Protein 7ORX (pdb70)

Nearest PDB structures (foldseek):
  7orx-assembly1_BBB  TM=1.002E+00  e=0.000E+00  Rhodococcus jostii RHA1
  4mzx-assembly1_A  TM=9.858E-01  e=2.689E-83  Pseudomonas putida
  4jud-assembly1_X  TM=9.844E-01  e=3.454E-83  Pseudomonas putida
  4mpp-assembly1_A  TM=9.841E-01  e=1.758E-82  Pseudomonas putida
  8xbr-assembly1_A  TM=9.858E-01  e=5.095E-82  Pseudomonas putida

B-factor: mean 88.94, std 18.73, range [55.13, 177.37]

Radius of gyration: 36.08 Å; Cα contacts (8 Å, |Δi|>4): 5516; chains: 4; bounding box: 99×95×104 Å

Sequence (2108 aa):
ATVSEVTYELLRARGLTTVFGNPGNELPFLSGMPDDFRYVLGLHEGAVLSMADGYSLVTGEATLVNLHAASGSGNAMGALTNSVYSHSPLVVTAGQQVRSTIGQEVMLSNVDAGTLMKPLVKWSSEPTCAEDVPRTINQAIHTALLPAKGPVYVSVPYDDWAAEAPPESAGLLAREVHSAASLSGDQINDLIETLESATNPVLVLGPAVDADRANADAVLLAEKLRAPVWIAPSPSRCPFPTRHPSFRGVLPAGVADLSKTLEGHDLILVVGAPVFRYHQYVPGNYLPGGARLIHVTDDGGEAARAPIGEAYVAPVGSTLEILANMVKPSDRSPLPPLGDFEEAVSVGAGLDPAQLFALVRAGAPDDAIYVNESTSTSDAFWSQMDLSHQGSYYFPASGGLGFGLPAAVGAQLASPDRQVIGLIGDGSANYGITALWSAAQYKIPVVIIILNNGTYGALRGFSKILNTGETPGLDVPGIDFVHLAEGYGVRGTAVATAEDFTTAFKSALAADAPTLIEVRTNFDESATVSEVTYELLRARGLTTVFGNPGNELPFLSGMPDDFRYVLGLHEGAVLSMADGYSLVTGEATLVNLHAASGSGNAMGALTNSVYSHSPLVVTAGQQVRSTIGQEVMLSNVDAGTLMKPLVKWSSEPTCAEDVPRTINQAIHTALLPAKGPVYVSVPYDDWAAEAPPESAGLLAREVHSAASLSGDQINDLIETLESATNPVLVLGPAVDADRANADAVLLAEKLRAPVWIAPSPSRCPFPTRHPSFRGVLPAGVADLSKTLEGHDLILVVGAPVFRYHQYVPGNYLPGGARLIHVTDDGGEAARAPIGEAYVAPVGSTLEILANMVKPSDRSPLPPLGDFEEAVSVGAGLDPAQLFALVRAGAPDDAIYVNESTSTSDAFWSQMDLSHQGSYYFPASGGLGFGLPAAVGAQLASPDRQVIGLIGDGSANYGITALWSAAQYKIPVVIIILNNGTYGALRGFSKILNTGETPGLDVPGIDFVHLAEGYGVRGTAVATAEDFTTAFKSALAADAPTLIEVRTNFDESFQGMATVSEVTYELLRARGLTTVFGNPGNELPFLSGMPDDFRYVLGLHEGAVLSMADGYSLVTGEATLVNLHAASGSGNAMGALTNSVYSHSPLVVTAGQQVRSTIGQEVMLSNVDAGTLMKPLVKWSSEPTCAEDVPRTINQAIHTALLPAKGPVYVSVPYDDWAAEAPPESAGLLAREVHSAASLSGDQINDLIETLESATNPVLVLGPAVDADRANADAVLLAEKLRAPVWIAPSPSRCPFPTRHPSFRGVLPAGVADLSKTLEGHDLILVVGAPVFRYHQYVPGNYLPGGARLIHVTDDGGEAARAPIGEAYVAPVGSTLEILANMVKPSDRSPLPPLGDFEEAVSVGAGLDPAQLFALVRAGAPDDAIYVNESTSTSDAFWSQMDLSHQGSYYFPASGGLGFGLPAAVGAQLASPDRQVIGLIGDGSANYGITALWSAAQYKIPVVIIILNNGTYGALRGFSKILNTGETPGLDVPGIDFVHLAEGYGVRGTAVATAEDFTTAFKSALAADAPTLIEVRTNFDESATVSEVTYELLRARGLTTVFGNPGNELPFLSGMPDDFRYVLGLHEGAVLSMADGYSLVTGEATLVNLHAASGSGNAMGALTNSVYSHSPLVVTAGQQVRSTIGQEVMLSNVDAGTLMKPLVKWSSEPTCAEDVPRTINQAIHTALLPAKGPVYVSVPYDDWAAEAPPESAGLLAREVHSAASLSGDQINDLIETLESATNPVLVLGPAVDADRANADAVLLAEKLRAPVWIAPSPSRCPFPTRHPSFRGVLPAGVADLSKTLEGHDLILVVGAPVFRYHQYVPGNYLPGGARLIHVTDDGGEAARAPIGEAYVAPVGSTLEILANMVKPSDRSPLPPLGDFEEAVSVGAGLDPAQLFALVRAGAPDDAIYVNESTSTSDAFWSQMDLSHQGSYYFPASGGLGFGLPAAVGAQLASPDRQVIGLIGDGSANYGITALWSAAQYKIPVVIIILNNGTYGALRGFSKILNTGETPGLDVPGIDFVHLAEGYGVRGTAVATAEDFTTAFKSALAADAPTLIEVRTNFDES

Foldseek 3Di:
DFLLVLLQVQCVLQVQQEEQEADDLCCLNVVSRDDSHHYFYFPFLLLSVLLQQLLCQQVVGEYEYEFEALVGVLRNLLSQQLQQLLLGLYEYEYRAAAPVCLVVVDPRRRNPVQVSNPPRFPEEDADPALQCQNVVSLCSRQQCNAQSHGYYYYYYHSVSRGHHYDPCSVVSSVDDDDDDQWDDPVVLVVVLCVLLVWPAEAEEEASLLLSLQVQVLLLLLCQQSLHAYEYAALHFFDSYFLQRLNYDYHAAQEQVRNQVVCAPGQEYEYAAAALHNHDPYDDDHNHHPNHAYEYEHSHPVSVVVRPHHDYDNHRRNSSSNVSSVPRGRDPDDNGDGDDDQDDADDDDQFGALLLLLLLCQVQFDQAEAEQELAQQCRVSNSSRHGHHGRRRYGYRSVSSAQSFPSSQQSNQVSPVPHAYETEHEPVSCVSNVSSLLSQQVVLRLHEYEYAYQQFQQVVLVVCVVVVVPDDPPGGRHDDDSCVSNVVSPEHEDEEGDSVRSSVQSNVSVPDSGYYYYYGHHHHDSD/DFLLVLLLVQCVLQVQQEEQEADDLCCLNVVSRDPSHYYFYFPFLLLSLLLQQLLQQQVVGEYEYEFEALVGVLSNLLSQQLQQLLLGLYEYEYRAAAPVCLVVVDPRRRNPVQVSNPPRFPEEDADPALQCQNVVSLCSRLQCSAQSHGYYYYYYHSVSRGHHYDDCSVVSSVDDDDDDQWDDPVVLVVVLCVLLVWPAEAEEEASLLLSLVNLVLLLLLCQQSLHAYEYAAPHFFDSYFLQRLNYDYHQAQEQVRNQVVCAPTQEYEYFAAALHNHDDYDDDHNHHPNHAYEYEHSHPVSVVPRPHHDYDNHRRRSSSNVSSVPRGRHPDDNGDGDDDADDADDDDQFGALLVLLQLCQVQFDPAAAEQELDQQSRVSNSSHHGHHGRRRYGYRSVSSALSQPSSQQSNQVSPVPHAYEYEHEPVSCVSNVSSLLSQQVVLRLHEYEYAYQQFQQVVLVVCVVVVVPPDPPGGRPDDDSCVSNVVSPEHEDEDGDSVRSSVQSNVSVPDSGYYYYYGHHHHDND/DVVWDFLLRLLQVQCVLQVQLEEQEADDLCCLNVVSRDPSHHYQYFPFLLLSVLLQQLLQQQVLGEYEYEFEALVGVLSNLLSQQLQQLLLGLYEYEYRAAAPVCLVVVDPRRRNPVQVSNPPRAPEEDADPALQCQNVVSLCSRLQCNAQSHGYYYYYYHSVSRGHTHDPCSVVSSVDDDDDPQWDDPVVLVVVLCVLLVWPAEAEEEASLLLSLQVQVLLLLLCQQSLHAYEYAAPHFFDSYWLFDLNYDYHQALEQQRNQVVCAPGQEYEYFAAALHNHDDYDDDHNHHPNHAYEYEHSHPVSVVVRPHHHYDNHRRRSSSNVSSVPRGRHPDDNGDGDDDQDDADDDDQFGALLVLLLLCQVQFDQAAAEQELQQQCRVSNSSRHGHHGRRRGGYRSVSSAQSQPSSQQSNQVSPPPHAYETEHEPVSCVSNVSSLLSQQVVLRLHEYEYAYQQFQQVVVVVCVVVVVPDDPPGGRHDDDSCVSNVVSPEHEDEDGDSVRSSVQSNVSVVDSGYYYYYGHHHHDPD/DFLLVLLQVQCVLQVQQEEQEADDLCCLNVVSRDPSHHYQYFPFLLLSVLLQQLLCQQPVGEYEYEFEALVGVLRNLLSQQLQQLLLGLYEYEYRAAAPVCLVVVDPRRRNPVQVSNPPRFPEEDADPALQCQNVVSLCSNQQCNAQSHGYYYYYYHSVSRGHHHDPCSVVSSPDDDDDPQWDDPVVLVVVLCVLLVWPAEAEEEACLLLSLVNQVLLLLLCQQSLHAYEYAPPHFFDSYFLQPLNYDYHQALEQVRNQVVCAPGQEYEYAAAALHNHDQYDDDHNHHPNHAYEYEHSHPVSVVPRPHHHYDNHRRRSSSNVSSVPRGRHPDDNGDGDDDQDDADDDDQFGALLLLLLLCQVQFDLQAAEQELDQQCRVSNSSRHGHHGRRRGGYRSVSSALSFPSSQQSNQVSPVPHAYETEHEPVSCVSNVSSLLSQQVVLRLHEYEYAYQQFLQVVLVVCVSVVVPDDPPRGRHDDDSCVSNVVSPEHEDEDGDSVRSSVQSNVSVPDSGYYYYYGHHHHDND

Secondary structure (P-SEA, 3-state):
ccaaaaaaaaaaaacccbbbbcccccaaaaaaccccbbbbbbccaaaaaaaaaaaaaaacbbbbbbbccaaaaaaaaaaaaaaaaaccccbbbbbbcccccccccccccccccccccccccccccccccccaaaaaaaaaaaaaaccccbbbbbbbccccccccccccccccccbbbbccccccaaaaaaaaaaaaaccbbbbbbccccccccaaaaaaaaaaaacbbbbccccccccccccccccccccccccaaaaaaaaccccbbbbccccccccccccccccccccbbbbbbcccaaaaaaccccccccccaaaaaaaaaacccccccccccccccccbbbbbcccccaaaaaaaaaacccccccccccccccaaaaaacccccccccccccccccccccaaaaaaaaaacccbbbbbbccaaaaaacccaaaaaaaaccbbbbbbbccccaaaaaaaaaaaccccccccccccccaaaaaaaacccccccccaaaaaaaaaaaaaccbbbbbbbbcccccc/ccaaaaaaaaaaaacccbbbbcccccaaaaaaccccbbbbbbccaaaaaaaaaaaaaaacbbbbbbbccaaaaaaaaaaaaaaaaaccccbbbbbbcccccccccccccccccccccccccccccccccccaaaaaaaaaaaaaaccccbbbbbbbccccccccccccccccccbbbbccccccaaaaaaaaaaaaaccbbbbbbcaaaaaacaaaaaaaaaaaacbbbbccccccccccccccccccccccccaaaaaaaaccccbbbbccccccccccccccccccccbbbbbbcccaaaaaaccbbbbbbccaaaaaaaaaacccccccccccccccccbbbbbcccccaaaaaaaaaaccccbbbbbcccccaaaaaaacccccccccccccccccccccaaaaaaaaaacccbbbbbbccaaaaaacccaaaaaaaaccbbbbbbbccccaaaaaaaaaaaccccccccccccccaaaaaaaacccccccccaaaaaaaaaaaaaccbbbbbbbbcccccc/ccccccaaaaaaaaaaaacccbbbbcccccaaaaaaccccbbbbbbccaaaaaaaaaaaaaaacbbbbbbbccaaaaaaaaaaaaaaaaaccccbbbbbbcccccccccccccccccccccccccccccccccccaaaaaaaaaaaaaaccccbbbbbbbccccccccccccccccccbbbbccccccaaaaaaaaaaaaaccbbbbbbcaaaaaacaaaaaaaaaaaacbbbbccccccccccccccccccccccccaaaaaaaaccccbbbbccccccccccccccccccccbbbbbbcccaaaaaaccccccccccaaaaaaaaaacccccccccccccccccbbbbccccccaaaaaaaaaaccccbbbbbcccccaaaaaaabbbbcccccccccccccccccaaaaaaaaaacccbbbbbbccaaaaaacccaaaaaaaaccbbbbbbbccccaaaaaaaaaaaccccccccccccccaaaaaaaabbbbbbbccaaaaaaaaaaaaaccbbbbbbcccccccc/ccaaaaaaaaaaaacccbbbbccccaaaaaaaccccbbbbbbccaaaaaaaaaaaaaaacbbbbbbbccaaaaaaaaaaaaaaaaaccccbbbbbbcccccccccccccccccccccccccccccccccccaaaaaaaaaaaaaaccccbbbbbbbcccccccccccaaaaaaabbbbccccccaaaaaaaaaaaaaccbbbbbbcaaaaaacaaaaaaaaaaaacbbbbccccccccccccccccccccccccaaaaaaaaccccbbbbccccccccccccccccccccbbbbbbcccaaaaaaccccccccccaaaaaaaaaacccccccccccccccccbbbbccccccaaaaaaaaaaccccccccccccccaaaaaaabbbbcccccccccccccccccaaaaaaaaaacccbbbbbbccaaaaaacccaaaaaaaaccbbbbbbbccccaaaaaaaaaaaccccccccccccccaaaaaaaabbbbbbbccaaaaaaaaaaaaaccbbbbbbbbcccccc

Structure (mmCIF, N/CA/C/O backbone):
data_7ORX
#
_entry.id   7ORX
#
_cell.length_a   123.500
_cell.length_b   132.240
_cell.length_c   138.700
_cell.angle_alpha   90.000
_cell.angle_beta   90.000
_cell.angle_gamma   90.000
#
_symmetry.space_group_name_H-M   'P 21 21 21'
#
loop_
_entity.id
_entity.type
_entity.pdbx_description
1 polymer 'Probable benzoylformate decarboxylase'
2 non-polymer 'THIAMINE DIPHOSPHATE'
3 non-polymer 'SODIUM ION'
4 water water
#
loop_
_atom_site.group_PDB
_atom_site.id
_atom_site.type_symbol
_atom_site.label_atom_id
_atom_site.label_alt_id
_atom_site.label_comp_id
_atom_site.label_asym_id
_atom_site.label_entity_id
_atom_site.label_seq_id
_atom_site.pdbx_PDB_ins_code
_atom_site.Cartn_x
_atom_site.Cartn_y
_atom_site.Cartn_z
_atom_site.occupancy
_atom_site.B_iso_or_equiv
_atom_site.auth_seq_id
_atom_site.auth_comp_id
_atom_site.auth_asym_id
_atom_site.auth_atom_id
_atom_site.pdbx_PDB_model_num
ATOM 1 N N . ALA A 1 5 ? 50.069 -6.906 -9.431 1.000 112.853 2 ALA AAA N 1
ATOM 2 C CA . ALA A 1 5 ? 49.769 -8.385 -9.318 1.000 112.744 2 ALA AAA CA 1
ATOM 3 C C . ALA A 1 5 ? 49.301 -8.963 -10.667 1.000 110.580 2 ALA AAA C 1
ATOM 4 O O . ALA A 1 5 ? 48.385 -8.359 -11.285 1.000 111.002 2 ALA AAA O 1
ATOM 6 N N . THR A 1 6 ? 49.906 -10.076 -11.122 1.000 105.310 3 THR AAA N 1
ATOM 7 C CA . THR A 1 6 ? 49.631 -10.674 -12.461 1.000 100.835 3 THR AAA CA 1
ATOM 8 C C . THR A 1 6 ? 48.565 -11.776 -12.346 1.000 99.478 3 THR AAA C 1
ATOM 9 O O . THR A 1 6 ? 48.241 -12.214 -11.195 1.000 99.174 3 THR AAA O 1
ATOM 13 N N . VAL A 1 7 ? 48.024 -12.193 -13.499 1.000 95.475 4 VAL AAA N 1
ATOM 14 C CA . VAL A 1 7 ? 46.972 -13.241 -13.584 1.000 91.304 4 VAL AAA CA 1
ATOM 15 C C . VAL A 1 7 ? 47.549 -14.529 -12.991 1.000 89.661 4 VAL AAA C 1
ATOM 16 O O . VAL A 1 7 ? 46.825 -15.221 -12.272 1.000 87.755 4 VAL AAA O 1
ATOM 20 N N . SER A 1 8 ? 48.812 -14.823 -13.285 1.000 90.445 5 SER AAA N 1
ATOM 21 C CA . SER A 1 8 ? 49.605 -15.945 -12.711 1.000 90.685 5 SER AAA CA 1
ATOM 22 C C . SER A 1 8 ? 49.656 -15.851 -11.169 1.000 90.927 5 SER AAA C 1
ATOM 23 O O . SER A 1 8 ? 49.356 -16.850 -10.490 1.000 89.114 5 SER AAA O 1
ATOM 26 N N . GLU A 1 9 ? 49.984 -14.697 -10.600 1.000 94.163 6 GLU AAA N 1
ATOM 27 C CA . GLU A 1 9 ? 50.144 -14.575 -9.122 1.000 97.066 6 GLU AAA CA 1
ATOM 28 C C . GLU A 1 9 ? 48.793 -14.823 -8.441 1.000 95.001 6 GLU AAA C 1
ATOM 29 O O . GLU A 1 9 ? 48.776 -15.490 -7.386 1.000 96.006 6 GLU AAA O 1
ATOM 35 N N . VAL A 1 10 ? 47.709 -14.320 -9.017 1.000 92.395 7 VAL AAA N 1
ATOM 36 C CA . VAL A 1 10 ? 46.366 -14.450 -8.384 1.000 92.696 7 VAL AAA CA 1
ATOM 37 C C . VAL A 1 10 ? 45.888 -15.894 -8.536 1.000 90.398 7 VAL AAA C 1
ATOM 38 O O . VAL A 1 10 ? 45.241 -16.409 -7.596 1.000 89.683 7 VAL AAA O 1
ATOM 42 N N . THR A 1 11 ? 46.128 -16.496 -9.709 1.000 89.590 8 THR AAA N 1
ATOM 43 C CA . THR A 1 11 ? 45.695 -17.875 -10.043 1.000 89.364 8 THR AAA CA 1
ATOM 44 C C . THR A 1 11 ? 46.298 -18.829 -9.013 1.000 90.279 8 THR AAA C 1
ATOM 45 O O . THR A 1 11 ? 45.521 -19.576 -8.399 1.000 89.276 8 THR AAA O 1
ATOM 49 N N . TYR A 1 12 ? 47.619 -18.737 -8.789 1.000 91.582 9 TYR AAA N 1
ATOM 50 C CA . TYR A 1 12 ? 48.389 -19.551 -7.808 1.000 91.295 9 TYR AAA CA 1
ATOM 51 C C . TYR A 1 12 ? 47.898 -19.269 -6.388 1.000 92.185 9 TYR AAA C 1
ATOM 52 O O . TYR A 1 12 ? 47.742 -20.216 -5.643 1.000 91.008 9 TYR AAA O 1
ATOM 61 N N . GLU A 1 13 ? 47.591 -18.026 -6.033 1.000 96.233 10 GLU AAA N 1
ATOM 62 C CA . GLU A 1 13 ? 47.093 -17.710 -4.667 1.000 100.636 10 GLU AAA CA 1
ATOM 63 C C . GLU A 1 13 ? 45.742 -18.415 -4.465 1.000 97.967 10 GLU AAA C 1
ATOM 64 O O . GLU A 1 13 ? 45.420 -18.840 -3.317 1.000 98.227 10 GLU AAA O 1
ATOM 70 N N . LEU A 1 14 ? 44.996 -18.572 -5.559 1.000 93.954 11 LEU AAA N 1
ATOM 71 C CA . LEU A 1 14 ? 43.642 -19.167 -5.556 1.000 91.241 11 LEU AAA CA 1
ATOM 72 C C . LEU A 1 14 ? 43.769 -20.691 -5.461 1.000 88.443 11 LEU AAA C 1
ATOM 73 O O . LEU A 1 14 ? 43.081 -21.272 -4.611 1.000 91.354 11 LEU AAA O 1
ATOM 78 N N . LEU A 1 15 ? 44.607 -21.314 -6.289 1.000 83.605 12 LEU AAA N 1
ATOM 79 C CA . LEU A 1 15 ? 44.774 -22.783 -6.271 1.000 82.592 12 LEU AAA CA 1
ATOM 80 C C . LEU A 1 15 ? 45.241 -23.200 -4.874 1.000 85.180 12 LEU AAA C 1
ATOM 81 O O . LEU A 1 15 ? 44.777 -24.229 -4.392 1.000 88.145 12 LEU AAA O 1
ATOM 86 N N . ARG A 1 16 ? 46.100 -22.410 -4.228 1.000 87.667 13 ARG AAA N 1
ATOM 87 C CA . ARG A 1 16 ? 46.613 -22.709 -2.857 1.000 90.519 13 ARG AAA CA 1
ATOM 88 C C . ARG A 1 16 ? 45.436 -22.642 -1.894 1.000 89.072 13 ARG AAA C 1
ATOM 89 O O . ARG A 1 16 ? 45.339 -23.531 -1.041 1.000 85.809 13 ARG AAA O 1
ATOM 97 N N . ALA A 1 17 ? 44.625 -21.593 -2.033 1.000 90.432 14 ALA AAA N 1
ATOM 98 C CA . ALA A 1 17 ? 43.447 -21.305 -1.189 1.000 91.952 14 ALA AAA CA 1
ATOM 99 C C . ALA A 1 17 ? 42.516 -22.514 -1.192 1.000 91.189 14 ALA AAA C 1
ATOM 100 O O . ALA A 1 17 ? 41.972 -22.843 -0.103 1.000 92.144 14 ALA AAA O 1
ATOM 102 N N . ARG A 1 18 ? 42.409 -23.178 -2.351 1.000 89.154 15 ARG AAA N 1
ATOM 103 C CA . ARG A 1 18 ? 41.467 -24.295 -2.618 1.000 88.026 15 ARG AAA CA 1
ATOM 104 C C . ARG A 1 18 ? 42.129 -25.679 -2.447 1.000 86.096 15 ARG AAA C 1
ATOM 105 O O . ARG A 1 18 ? 41.523 -26.672 -2.827 1.000 83.779 15 ARG AAA O 1
ATOM 113 N N . GLY A 1 19 ? 43.357 -25.785 -1.941 1.000 87.843 16 GLY AAA N 1
ATOM 114 C CA . GLY A 1 19 ? 44.027 -27.081 -1.703 1.000 86.830 16 GLY AAA CA 1
ATOM 115 C C . GLY A 1 19 ? 44.523 -27.786 -2.971 1.000 84.065 16 GLY AAA C 1
ATOM 116 O O . GLY A 1 19 ? 44.974 -28.935 -2.831 1.000 81.124 16 GLY AAA O 1
ATOM 117 N N . LEU A 1 20 ? 44.502 -27.142 -4.149 1.000 82.824 17 LEU AAA N 1
ATOM 118 C CA . LEU A 1 20 ? 45.026 -27.719 -5.421 1.000 84.408 17 LEU AAA CA 1
ATOM 119 C C . LEU A 1 20 ? 46.549 -27.482 -5.539 1.000 86.593 17 LEU AAA C 1
ATOM 120 O O . LEU A 1 20 ? 46.980 -26.893 -6.543 1.000 84.038 17 LEU AAA O 1
ATOM 125 N N . THR A 1 21 ? 47.331 -27.966 -4.574 1.000 88.182 18 THR AAA N 1
ATOM 126 C CA . THR A 1 21 ? 48.790 -27.755 -4.482 1.000 93.680 18 THR AAA CA 1
ATOM 127 C C . THR A 1 21 ? 49.572 -28.916 -5.114 1.000 95.163 18 THR AAA C 1
ATOM 128 O O . THR A 1 21 ? 50.809 -28.853 -5.099 1.000 100.862 18 THR AAA O 1
ATOM 132 N N . THR A 1 22 ? 48.895 -29.910 -5.672 1.000 91.814 19 THR AAA N 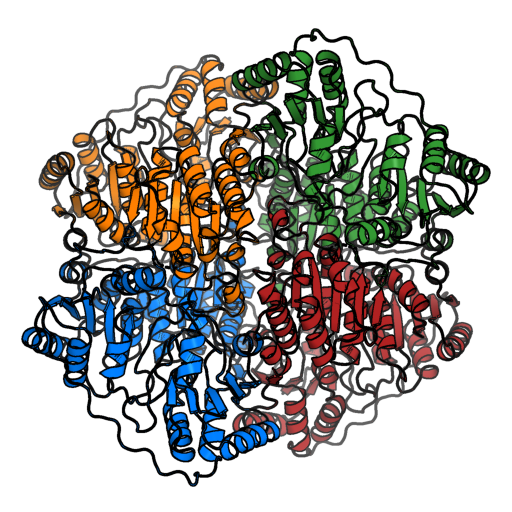1
ATOM 133 C CA . THR A 1 22 ? 49.518 -31.019 -6.420 1.000 88.799 19 THR AAA CA 1
ATOM 134 C C . THR A 1 22 ? 49.038 -30.925 -7.864 1.000 89.899 19 THR AAA C 1
ATOM 135 O O . THR A 1 22 ? 47.808 -30.981 -8.122 1.000 92.626 19 THR AAA O 1
ATOM 139 N N . VAL A 1 23 ? 49.959 -30.810 -8.795 1.000 90.339 20 VAL AAA N 1
ATOM 140 C CA . VAL A 1 23 ? 49.634 -30.552 -10.222 1.000 90.506 20 VAL AAA CA 1
ATOM 141 C C . VAL A 1 23 ? 50.198 -31.701 -11.068 1.000 86.294 20 VAL AAA C 1
ATOM 142 O O . VAL A 1 23 ? 51.411 -31.993 -10.973 1.000 94.011 20 VAL AAA O 1
ATOM 146 N N . PHE A 1 24 ? 49.375 -32.362 -11.862 1.000 78.088 21 PHE AAA N 1
ATOM 147 C CA . PHE A 1 24 ? 49.800 -33.466 -12.743 1.000 76.197 21 PHE AAA CA 1
ATOM 148 C C . PHE A 1 24 ? 49.951 -32.872 -14.132 1.000 76.223 21 PHE AAA C 1
ATOM 149 O O . PHE A 1 24 ? 49.080 -32.093 -14.491 1.000 77.907 21 PHE AAA O 1
ATOM 157 N N . GLY A 1 25 ? 51.013 -33.171 -14.885 1.000 77.141 22 GLY AAA N 1
ATOM 158 C CA . GLY A 1 25 ? 51.251 -32.442 -16.144 1.000 78.721 22 GLY AAA CA 1
ATOM 159 C C . GLY A 1 25 ? 52.042 -33.214 -17.154 1.000 81.776 22 GLY AAA C 1
ATOM 160 O O . GLY A 1 25 ? 52.717 -34.122 -16.757 1.000 81.026 22 GLY AAA O 1
ATOM 161 N N . ASN A 1 26 ? 51.835 -32.916 -18.427 1.000 89.610 23 ASN AAA N 1
ATOM 162 C CA . ASN A 1 26 ? 52.820 -33.160 -19.495 1.000 99.018 23 ASN AAA CA 1
ATOM 163 C C . ASN A 1 26 ? 52.979 -31.840 -20.224 1.000 105.024 23 ASN AAA C 1
ATOM 164 O O . ASN A 1 26 ? 52.020 -31.380 -20.865 1.000 104.629 23 ASN AAA O 1
ATOM 169 N N . PRO A 1 27 ? 54.198 -31.243 -20.174 1.000 105.340 24 PRO AAA N 1
ATOM 170 C CA . PRO A 1 27 ? 54.417 -29.861 -20.601 1.000 106.416 24 PRO AAA CA 1
ATOM 171 C C . PRO A 1 27 ? 54.643 -29.639 -22.103 1.000 108.849 24 PRO AAA C 1
ATOM 172 O O . PRO A 1 27 ? 54.965 -30.604 -22.769 1.000 110.028 24 PRO AAA O 1
ATOM 176 N N . GLY A 1 28 ? 54.542 -28.376 -22.553 1.000 110.061 25 GLY AAA N 1
ATOM 177 C CA . GLY A 1 28 ? 54.708 -27.925 -23.955 1.000 108.518 25 GLY AAA CA 1
ATOM 178 C C . GLY A 1 28 ? 54.966 -26.418 -24.072 1.000 109.972 25 GLY AAA C 1
ATOM 179 O O . GLY A 1 28 ? 54.866 -25.688 -23.089 1.000 109.718 25 GLY AAA O 1
ATOM 190 N N . ASN A 1 30 ? 53.306 -23.936 -24.971 1.000 113.109 27 ASN AAA N 1
ATOM 191 C CA . ASN A 1 30 ? 52.273 -23.028 -24.486 1.000 115.354 27 ASN AAA CA 1
ATOM 192 C C . ASN A 1 30 ? 52.007 -23.112 -22.956 1.000 115.370 27 ASN AAA C 1
ATOM 193 O O . ASN A 1 30 ? 51.071 -22.390 -22.505 1.000 114.684 27 ASN AAA O 1
ATOM 198 N N . GLU A 1 31 ? 52.693 -23.966 -22.176 1.000 112.101 28 GLU AAA N 1
ATOM 199 C CA . GLU A 1 31 ? 52.441 -24.113 -20.712 1.000 109.051 28 GLU AAA CA 1
ATOM 200 C C . GLU A 1 31 ? 53.641 -23.683 -19.868 1.000 107.265 28 GLU AAA C 1
ATOM 201 O O . GLU A 1 31 ? 53.474 -23.586 -18.631 1.000 109.554 28 GLU AAA O 1
ATOM 207 N N . LEU A 1 32 ? 54.808 -23.447 -20.470 1.000 105.532 29 LEU AAA N 1
ATOM 208 C CA . LEU A 1 32 ? 56.002 -23.04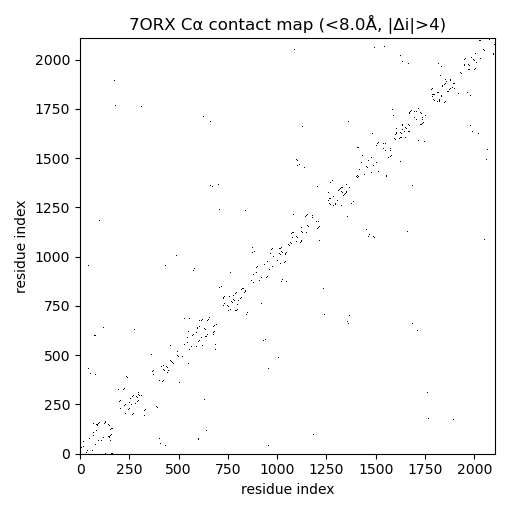6 -19.686 1.000 101.347 29 LEU AAA CA 1
ATOM 209 C C . LEU A 1 32 ? 55.674 -21.750 -18.929 1.000 101.163 29 LEU AAA C 1
ATOM 210 O O . LEU A 1 32 ? 55.948 -21.678 -17.734 1.000 107.400 29 LEU AAA O 1
ATOM 215 N N . PRO A 1 33 ? 55.049 -20.703 -19.539 1.000 98.838 30 PRO AAA N 1
ATOM 216 C CA . PRO A 1 33 ? 54.731 -19.461 -18.819 1.000 99.353 30 PRO AAA CA 1
ATOM 217 C C . PRO A 1 33 ? 53.801 -19.633 -17.603 1.000 100.273 30 PRO AAA C 1
ATOM 218 O O . PRO A 1 33 ? 53.889 -18.832 -16.691 1.000 99.592 30 PRO AAA O 1
ATOM 222 N N . PHE A 1 34 ? 52.919 -20.636 -17.603 1.000 99.675 31 PHE AAA N 1
ATOM 223 C CA . PHE A 1 34 ? 52.105 -20.960 -16.405 1.000 100.059 31 PHE AAA CA 1
ATOM 224 C C . PHE A 1 34 ? 53.021 -21.581 -15.340 1.000 98.801 31 PHE AAA C 1
ATOM 225 O O . PHE A 1 34 ? 52.993 -21.160 -14.151 1.000 92.164 31 PHE AAA O 1
ATOM 233 N N . LEU A 1 35 ? 53.797 -22.582 -15.752 1.000 101.200 32 LEU AAA N 1
ATOM 234 C CA . LEU A 1 35 ? 54.585 -23.414 -14.807 1.000 108.470 32 LEU AAA CA 1
ATOM 235 C C . LEU A 1 35 ? 55.702 -22.586 -14.165 1.000 106.612 32 LEU AAA C 1
ATOM 236 O O . LEU A 1 35 ? 56.072 -22.923 -13.035 1.000 101.691 32 LEU AAA O 1
ATOM 241 N N . SER A 1 36 ? 56.199 -21.558 -14.857 1.000 108.767 33 SER AAA N 1
ATOM 242 C CA . SER A 1 36 ? 57.359 -20.748 -14.404 1.000 112.660 33 SER AAA CA 1
ATOM 243 C C . SER A 1 36 ? 57.022 -20.017 -13.096 1.000 116.348 33 SER AAA C 1
ATOM 244 O O . SER A 1 36 ? 57.936 -19.870 -12.267 1.000 128.785 33 SER AAA O 1
ATOM 247 N N . GLY A 1 37 ? 55.768 -19.602 -12.910 1.000 116.744 34 GLY AAA N 1
ATOM 248 C CA . GLY A 1 37 ? 55.309 -18.839 -11.735 1.000 117.132 34 GLY AAA CA 1
ATOM 249 C C . GLY A 1 37 ? 54.862 -19.753 -10.604 1.000 118.483 34 GLY AAA C 1
ATOM 250 O O . GLY A 1 37 ? 54.367 -19.242 -9.594 1.000 126.271 34 GLY AAA O 1
ATOM 251 N N . MET A 1 38 ? 55.008 -21.067 -10.759 1.000 112.428 35 MET AAA N 1
ATOM 252 C CA . MET A 1 38 ? 54.575 -22.062 -9.747 1.000 109.515 35 MET AAA CA 1
ATOM 253 C C . MET A 1 38 ? 55.386 -21.850 -8.459 1.000 111.605 35 MET AAA C 1
ATOM 254 O O . MET A 1 38 ? 56.602 -21.709 -8.511 1.000 103.100 35 MET AAA O 1
ATOM 259 N N . PRO A 1 39 ? 54.740 -21.737 -7.277 1.000 109.167 36 PRO AAA N 1
ATOM 260 C CA . PRO A 1 39 ? 55.463 -21.627 -6.003 1.000 108.184 36 PRO AAA CA 1
ATOM 261 C C . PRO A 1 39 ? 56.168 -22.897 -5.511 1.000 111.503 36 PRO AAA C 1
ATOM 262 O O . PRO A 1 39 ? 56.043 -23.927 -6.139 1.000 107.780 36 PRO AAA O 1
ATOM 266 N N . ASP A 1 40 ? 56.876 -22.780 -4.381 1.000 119.205 37 ASP AAA N 1
ATOM 267 C CA . ASP A 1 40 ? 57.714 -23.859 -3.795 1.000 124.576 37 ASP AAA CA 1
ATOM 268 C C . ASP A 1 40 ? 56.862 -24.848 -2.993 1.000 123.441 37 ASP AAA C 1
ATOM 269 O O . ASP A 1 40 ? 57.260 -26.004 -2.948 1.000 127.283 37 ASP AAA O 1
ATOM 274 N N . ASP A 1 41 ? 55.736 -24.439 -2.395 1.000 119.794 38 ASP AAA N 1
ATOM 275 C CA . ASP A 1 41 ? 54.875 -25.348 -1.580 1.000 116.154 38 ASP AAA CA 1
ATOM 276 C C . ASP A 1 41 ? 54.039 -26.269 -2.503 1.000 113.650 38 ASP AAA C 1
ATOM 277 O O . ASP A 1 41 ? 53.355 -27.170 -1.973 1.000 112.515 38 ASP AAA O 1
ATOM 282 N N . PHE A 1 42 ? 54.093 -26.086 -3.833 1.000 110.685 39 PHE AAA N 1
ATOM 283 C CA . PHE A 1 42 ? 53.343 -26.888 -4.840 1.000 105.869 39 PHE AAA CA 1
ATOM 284 C C . PHE A 1 42 ? 54.250 -27.997 -5.375 1.000 104.107 39 PHE AAA C 1
ATOM 285 O O . PHE A 1 42 ? 55.481 -27.723 -5.543 1.000 101.521 39 PHE AAA O 1
ATOM 293 N N . ARG A 1 43 ? 53.681 -29.166 -5.704 1.000 100.625 40 ARG AAA N 1
ATOM 294 C CA . ARG A 1 43 ? 54.450 -30.262 -6.351 1.000 99.819 40 ARG AAA CA 1
ATOM 295 C C . ARG A 1 43 ? 53.894 -30.552 -7.734 1.000 91.520 40 ARG AAA C 1
ATOM 296 O O . ARG A 1 43 ? 52.721 -30.634 -7.865 1.000 90.994 40 ARG AAA O 1
ATOM 304 N N . TYR A 1 44 ? 54.765 -30.635 -8.730 1.000 89.737 41 TYR AAA N 1
ATOM 305 C CA . TYR A 1 44 ? 54.416 -30.989 -10.123 1.000 87.500 41 TYR AAA CA 1
ATOM 306 C C . TYR A 1 44 ? 54.724 -32.467 -10.305 1.000 85.329 41 TYR AAA C 1
ATOM 307 O O . TYR A 1 44 ? 55.778 -32.923 -9.882 1.000 88.511 41 TYR AAA O 1
ATOM 316 N N . VAL A 1 45 ? 53.783 -33.222 -10.865 1.000 82.646 42 VAL AAA N 1
ATOM 317 C CA . VAL A 1 45 ? 54.007 -34.663 -11.147 1.000 80.458 42 VAL AAA CA 1
ATOM 318 C C . VAL A 1 45 ? 53.990 -34.865 -12.658 1.000 78.636 42 VAL AAA C 1
ATOM 319 O O . VAL A 1 45 ? 52.976 -34.771 -13.237 1.000 76.677 42 VAL AAA O 1
ATOM 323 N N . LEU A 1 46 ? 55.135 -35.054 -13.278 1.000 81.874 43 LEU AAA N 1
ATOM 324 C CA . LEU A 1 46 ? 55.209 -35.240 -14.742 1.000 83.108 43 LEU AAA CA 1
ATOM 325 C C . LEU A 1 46 ? 54.765 -36.671 -15.113 1.000 82.824 43 LEU AAA C 1
ATOM 326 O O . LEU A 1 46 ? 55.126 -37.610 -14.408 1.000 83.197 43 LEU AAA O 1
ATOM 331 N N . GLY A 1 47 ? 53.955 -36.807 -16.164 1.000 83.004 44 GLY AAA N 1
ATOM 332 C CA . GLY A 1 47 ? 53.658 -38.082 -16.850 1.000 83.598 44 GLY AAA CA 1
ATOM 333 C C . GLY A 1 47 ? 54.054 -37.990 -18.310 1.000 84.163 44 GLY AAA C 1
ATOM 334 O O . GLY A 1 47 ? 53.964 -36.883 -18.835 1.000 82.531 44 GLY AAA O 1
ATOM 335 N N . LEU A 1 48 ? 54.478 -39.079 -18.947 1.000 86.544 45 LEU AAA N 1
ATOM 336 C CA . LEU A 1 48 ? 55.092 -39.009 -20.306 1.000 89.100 45 LEU AAA CA 1
ATOM 337 C C . LEU A 1 48 ? 54.017 -38.972 -21.396 1.000 91.571 45 LEU AAA C 1
ATOM 338 O O . LEU A 1 48 ? 54.386 -38.884 -22.602 1.000 95.797 45 LEU AAA O 1
ATOM 343 N N . HIS A 1 49 ? 52.749 -39.014 -20.993 1.000 89.876 46 HIS AAA N 1
ATOM 344 C CA . HIS A 1 49 ? 51.605 -39.246 -21.898 1.000 89.363 46 HIS AAA CA 1
ATOM 345 C C . HIS A 1 49 ? 50.369 -38.679 -21.207 1.000 86.855 46 HIS AAA C 1
ATOM 346 O O . HIS A 1 49 ? 50.270 -38.840 -20.017 1.000 86.177 46 HIS AAA O 1
ATOM 353 N N . GLU A 1 50 ? 49.505 -37.970 -21.908 1.000 85.785 47 GLU AAA N 1
ATOM 354 C CA . GLU A 1 50 ? 48.442 -37.145 -21.276 1.000 86.715 47 GLU AAA CA 1
ATOM 355 C C . GLU A 1 50 ? 47.363 -38.044 -20.684 1.000 82.728 47 GLU AAA C 1
ATOM 356 O O . GLU A 1 50 ? 46.796 -37.657 -19.641 1.000 80.240 47 GLU AAA O 1
ATOM 362 N N . GLY A 1 51 ? 47.101 -39.190 -21.332 1.000 80.363 48 GLY AAA N 1
ATOM 363 C CA . GLY A 1 51 ? 46.160 -40.194 -20.813 1.000 80.294 48 GLY AAA CA 1
ATOM 364 C C . GLY A 1 51 ? 46.582 -40.694 -19.441 1.000 80.663 48 GLY AAA C 1
ATOM 365 O O . GLY A 1 51 ? 45.740 -40.820 -18.501 1.000 80.656 48 GLY AAA O 1
ATOM 366 N N . ALA A 1 52 ? 47.874 -40.991 -19.323 1.000 80.425 49 ALA AAA N 1
ATOM 367 C CA . ALA A 1 52 ? 48.485 -41.400 -18.041 1.000 78.538 49 ALA AAA CA 1
ATOM 368 C C . ALA A 1 52 ? 48.384 -40.252 -17.025 1.000 75.243 49 ALA AAA C 1
ATOM 369 O O . ALA A 1 52 ? 47.952 -40.490 -15.885 1.000 74.503 49 ALA AAA O 1
ATOM 371 N N . VAL A 1 53 ? 48.765 -39.046 -17.424 1.000 72.713 50 VAL AAA N 1
ATOM 372 C CA . VAL A 1 53 ? 48.738 -37.860 -16.529 1.000 72.083 50 VAL AAA CA 1
ATOM 373 C C . VAL A 1 53 ? 47.345 -37.761 -15.912 1.000 71.210 50 VAL AAA C 1
ATOM 374 O O . VAL A 1 53 ? 47.168 -37.556 -14.710 1.000 67.841 50 VAL AAA O 1
ATOM 378 N N . LEU A 1 54 ? 46.363 -37.869 -16.776 1.000 71.739 51 LEU AAA N 1
ATOM 379 C CA . LEU A 1 54 ? 45.021 -37.518 -16.365 1.000 72.471 51 LEU AAA CA 1
ATOM 380 C C . LEU A 1 54 ? 44.459 -38.652 -15.521 1.000 70.266 51 LEU AAA C 1
ATOM 381 O O . LEU A 1 54 ? 43.821 -38.351 -14.481 1.000 67.768 51 LEU AAA O 1
ATOM 386 N N . SER A 1 55 ? 44.732 -39.897 -15.910 1.000 69.374 52 SER AAA N 1
ATOM 387 C CA . SER A 1 55 ? 44.324 -41.080 -15.110 1.000 70.857 52 SER AAA CA 1
ATOM 388 C C . SER A 1 55 ? 45.032 -41.084 -13.742 1.000 74.027 52 SER AAA C 1
ATOM 389 O O . SER A 1 55 ? 44.376 -41.479 -12.756 1.000 73.268 52 SER AAA O 1
ATOM 392 N N . MET A 1 56 ? 46.319 -40.680 -13.666 1.000 76.761 53 MET AAA N 1
ATOM 393 C CA . MET A 1 56 ? 47.038 -40.510 -12.378 1.000 79.051 53 MET AAA CA 1
ATOM 394 C C . MET A 1 56 ? 46.277 -39.481 -11.533 1.000 77.035 53 MET AAA C 1
ATOM 395 O O . MET A 1 56 ? 46.073 -39.689 -10.332 1.000 78.586 53 MET AAA O 1
ATOM 400 N N . ALA A 1 57 ? 45.902 -38.369 -12.140 1.000 74.969 54 ALA AAA N 1
ATOM 401 C CA . ALA A 1 57 ? 45.206 -37.276 -11.449 1.000 74.923 54 ALA AAA CA 1
ATOM 402 C C . ALA A 1 57 ? 43.893 -37.839 -10.913 1.000 75.365 54 ALA AAA C 1
ATOM 403 O O . ALA A 1 57 ? 43.540 -37.528 -9.774 1.000 72.047 54 ALA AAA O 1
ATOM 405 N N . ASP A 1 58 ? 43.243 -38.668 -11.731 1.000 77.620 55 ASP AAA N 1
ATOM 406 C CA . ASP A 1 58 ? 41.934 -39.277 -11.393 1.000 80.146 55 ASP AAA CA 1
ATOM 407 C C . ASP A 1 58 ? 42.133 -40.137 -10.140 1.000 79.510 55 ASP AAA C 1
ATOM 408 O O . ASP A 1 58 ? 41.387 -39.965 -9.180 1.000 81.173 55 ASP AAA O 1
ATOM 413 N N . GLY A 1 59 ? 43.102 -41.038 -10.144 1.000 78.513 56 GLY AAA N 1
ATOM 414 C CA . GLY A 1 59 ? 43.357 -41.905 -8.985 1.000 79.679 56 GLY AAA CA 1
ATOM 415 C C . GLY A 1 59 ? 43.628 -41.069 -7.748 1.000 79.698 56 GLY AAA C 1
ATOM 416 O O . GLY A 1 59 ? 43.113 -41.397 -6.668 1.000 78.736 56 GLY AAA O 1
ATOM 417 N N . TYR A 1 60 ? 44.415 -40.007 -7.885 1.000 79.465 57 TYR AAA N 1
ATOM 418 C CA . TYR A 1 60 ? 44.762 -39.134 -6.741 1.000 79.964 57 TYR AAA CA 1
ATOM 419 C C . TYR A 1 60 ? 43.470 -38.555 -6.176 1.000 80.426 57 TYR AAA C 1
ATOM 420 O O . TYR A 1 60 ? 43.250 -38.521 -4.965 1.000 80.856 57 TYR AAA O 1
ATOM 429 N N . SER A 1 61 ? 42.595 -38.131 -7.083 1.000 80.723 58 SER AAA N 1
ATOM 430 C CA . SER A 1 61 ? 41.313 -37.482 -6.746 1.000 78.010 58 SER AAA CA 1
ATOM 431 C C . SER A 1 61 ? 40.381 -38.481 -6.054 1.000 77.146 58 SER AAA C 1
ATOM 432 O O . SER A 1 61 ? 39.710 -38.102 -5.092 1.000 77.548 58 SER AAA O 1
ATOM 435 N N . LEU A 1 62 ? 40.304 -39.710 -6.546 1.000 74.839 59 LEU AAA N 1
ATOM 436 C CA . LEU A 1 62 ? 39.392 -40.744 -5.999 1.000 74.586 59 LEU AAA CA 1
ATOM 437 C C . LEU A 1 62 ? 39.741 -41.050 -4.556 1.000 75.185 59 LEU AAA C 1
ATOM 438 O O . LEU A 1 62 ? 38.880 -41.237 -3.769 1.000 78.395 59 LEU AAA O 1
ATOM 443 N N . VAL A 1 63 ? 41.002 -41.101 -4.221 1.000 78.684 60 VAL AAA N 1
ATOM 444 C CA . VAL A 1 63 ? 41.413 -41.494 -2.853 1.000 80.950 60 VAL AAA CA 1
ATOM 445 C C . VAL A 1 63 ? 41.126 -40.324 -1.917 1.000 83.907 60 VAL AAA C 1
ATOM 446 O O . VAL A 1 63 ? 40.638 -40.603 -0.808 1.000 85.005 60 VAL AAA O 1
ATOM 450 N N . THR A 1 64 ? 41.414 -39.086 -2.334 1.000 86.200 61 THR AAA N 1
ATOM 451 C CA . THR A 1 64 ? 41.303 -37.881 -1.466 1.000 90.414 61 THR AAA CA 1
ATOM 452 C C . THR A 1 64 ? 39.852 -37.383 -1.404 1.000 92.770 61 THR AAA C 1
ATOM 453 O O . THR A 1 64 ? 39.454 -36.906 -0.350 1.000 96.552 61 THR AAA O 1
ATOM 457 N N . GLY A 1 65 ? 39.104 -37.448 -2.506 1.000 89.484 62 GLY AAA N 1
ATOM 458 C CA . GLY A 1 65 ? 37.794 -36.791 -2.621 1.000 87.637 62 GLY AAA CA 1
ATOM 459 C C . GLY A 1 65 ? 37.919 -35.357 -3.080 1.000 87.502 62 GLY AAA C 1
ATOM 460 O O . GLY A 1 65 ? 36.932 -34.783 -3.438 1.000 90.240 62 GLY AAA O 1
ATOM 461 N N . GLU A 1 66 ? 39.116 -34.806 -3.127 1.000 92.307 63 GLU AAA N 1
ATOM 462 C CA . GLU A 1 66 ? 39.338 -33.360 -3.411 1.000 93.299 63 GLU AAA CA 1
ATOM 463 C C . GLU A 1 66 ? 39.445 -33.089 -4.912 1.000 86.862 63 GLU AAA C 1
ATOM 464 O O . GLU A 1 66 ? 39.841 -33.998 -5.631 1.000 87.183 63 GLU AAA O 1
ATOM 470 N N . ALA A 1 67 ? 39.146 -31.868 -5.341 1.000 81.550 64 ALA AAA N 1
ATOM 471 C CA . ALA A 1 67 ? 39.395 -31.408 -6.726 1.000 80.164 64 ALA AAA CA 1
ATOM 472 C C . ALA A 1 67 ? 40.898 -31.523 -6.993 1.000 80.905 64 ALA AAA C 1
ATOM 473 O O . ALA A 1 67 ? 41.652 -31.384 -6.028 1.000 78.226 64 ALA AAA O 1
ATOM 475 N N . THR A 1 68 ? 41.320 -31.738 -8.235 1.000 82.239 65 THR AAA N 1
ATOM 476 C CA . THR A 1 68 ? 42.736 -32.001 -8.555 1.000 89.027 65 THR AAA CA 1
ATOM 477 C C . THR A 1 68 ? 43.112 -31.362 -9.878 1.000 88.690 65 THR AAA C 1
ATOM 478 O O . THR A 1 68 ? 42.341 -31.486 -10.808 1.000 85.356 65 THR AAA O 1
ATOM 482 N N . LEU A 1 69 ? 44.285 -30.730 -9.936 1.000 87.610 66 LEU AAA N 1
ATOM 483 C CA . LEU A 1 69 ? 44.629 -29.852 -11.069 1.000 84.993 66 LEU AAA CA 1
ATOM 484 C C . LEU A 1 69 ? 45.482 -30.643 -12.062 1.000 83.470 66 LEU AAA C 1
ATOM 485 O O . LEU A 1 69 ? 46.423 -31.307 -11.664 1.000 82.721 66 LEU AAA O 1
ATOM 490 N N . VAL A 1 70 ? 45.165 -30.543 -13.332 1.000 82.629 67 VAL AAA N 1
ATOM 491 C CA . VAL A 1 70 ? 45.934 -31.188 -14.427 1.000 82.580 67 VAL AAA CA 1
ATOM 492 C C . VAL A 1 70 ? 46.375 -30.082 -15.381 1.000 86.325 67 VAL AAA C 1
ATOM 493 O O . VAL A 1 70 ? 45.599 -29.156 -15.525 1.000 91.883 67 VAL AAA O 1
ATOM 497 N N . ASN A 1 71 ? 47.556 -30.156 -16.002 1.000 88.408 68 ASN AAA N 1
ATOM 498 C CA . ASN A 1 71 ? 48.003 -29.123 -16.967 1.000 87.582 68 ASN AAA CA 1
ATOM 499 C C . ASN A 1 71 ? 48.494 -29.802 -18.251 1.000 87.689 68 ASN AAA C 1
ATOM 500 O O . ASN A 1 71 ? 49.486 -30.498 -18.182 1.000 87.496 68 ASN AAA O 1
ATOM 505 N N . LEU A 1 72 ? 47.812 -29.605 -19.376 1.000 88.605 69 LEU AAA N 1
ATOM 506 C CA . LEU A 1 72 ? 48.082 -30.347 -20.630 1.000 90.160 69 LEU AAA CA 1
ATOM 507 C C . LEU A 1 72 ? 48.473 -29.393 -21.749 1.000 91.824 69 LEU AAA C 1
ATOM 508 O O . LEU A 1 72 ? 48.299 -28.180 -21.572 1.000 89.150 69 LEU AAA O 1
ATOM 513 N N . HIS A 1 73 ? 48.931 -29.946 -22.872 1.000 96.434 70 HIS AAA N 1
ATOM 514 C CA . HIS A 1 73 ? 49.533 -29.171 -23.984 1.000 101.966 70 HIS AAA CA 1
ATOM 515 C C . HIS A 1 73 ? 48.574 -29.035 -25.172 1.000 103.171 70 HIS AAA C 1
ATOM 516 O O . HIS A 1 73 ? 48.492 -29.983 -25.962 1.000 109.867 70 HIS AAA O 1
ATOM 523 N N . ALA A 1 74 ? 47.969 -27.861 -25.359 1.000 108.126 71 ALA AAA N 1
ATOM 524 C CA . ALA A 1 74 ? 47.292 -27.448 -26.619 1.000 112.794 71 ALA AAA CA 1
ATOM 525 C C . ALA A 1 74 ? 46.225 -28.484 -27.023 1.000 113.343 71 ALA AAA C 1
ATOM 526 O O . ALA A 1 74 ? 45.640 -29.109 -26.104 1.000 109.996 71 ALA AAA O 1
ATOM 528 N N . ALA A 1 75 ? 45.993 -28.683 -28.329 1.000 117.644 72 ALA AAA N 1
ATOM 529 C CA . ALA A 1 75 ? 44.964 -29.605 -28.883 1.000 122.712 72 ALA AAA CA 1
ATOM 530 C C . ALA A 1 75 ? 45.465 -31.061 -28.893 1.000 126.044 72 ALA AAA C 1
ATOM 531 O O . ALA A 1 75 ? 44.641 -31.971 -28.585 1.000 126.630 72 ALA AAA O 1
ATOM 533 N N . SER A 1 76 ? 46.744 -31.280 -29.253 1.000 124.489 73 SER AAA N 1
ATOM 534 C CA . SER A 1 76 ? 47.379 -32.625 -29.373 1.000 122.201 73 SER AAA CA 1
ATOM 535 C C . SER A 1 76 ? 47.451 -33.297 -27.993 1.000 116.930 73 SER AAA C 1
ATOM 536 O O . SER A 1 76 ? 47.118 -34.501 -27.902 1.000 115.297 73 SER AAA O 1
ATOM 539 N N . GLY A 1 77 ? 47.857 -32.547 -26.962 1.000 116.137 74 GLY AAA N 1
ATOM 540 C CA . GLY A 1 77 ? 47.893 -32.995 -25.551 1.000 116.976 74 GLY AAA CA 1
ATOM 541 C C . GLY A 1 77 ? 46.501 -33.222 -24.961 1.000 114.222 74 GLY AAA C 1
ATOM 542 O O . GLY A 1 77 ? 46.309 -34.253 -24.291 1.000 111.868 74 GLY AAA O 1
ATOM 543 N N . SER A 1 78 ? 45.558 -32.294 -25.177 1.000 111.001 75 SER AAA N 1
ATOM 544 C CA . SER A 1 78 ? 44.153 -32.380 -24.683 1.000 109.085 75 SER AAA CA 1
ATOM 545 C C . SER A 1 78 ? 43.429 -33.567 -25.326 1.000 108.619 75 SER AAA C 1
ATOM 546 O O . SER A 1 78 ? 42.785 -34.327 -24.570 1.000 105.057 75 SER AAA O 1
ATOM 549 N N . GLY A 1 79 ? 43.566 -33.718 -26.653 1.000 107.803 76 GLY AAA N 1
ATOM 550 C CA . GLY A 1 79 ? 43.024 -34.840 -27.444 1.000 108.011 76 GLY AAA CA 1
ATOM 551 C C . GLY A 1 79 ? 43.478 -36.190 -26.905 1.000 108.081 76 GLY AAA C 1
ATOM 552 O O . GLY A 1 79 ? 42.614 -37.075 -26.736 1.000 112.390 76 GLY AAA O 1
ATOM 553 N N . ASN A 1 80 ? 44.773 -36.355 -26.610 1.000 105.325 77 ASN AAA N 1
ATOM 554 C CA . ASN A 1 80 ? 45.355 -37.619 -26.070 1.000 105.793 77 ASN AAA CA 1
ATOM 555 C C . ASN A 1 80 ? 44.660 -38.030 -24.751 1.000 104.995 77 ASN AAA C 1
ATOM 556 O O . ASN A 1 80 ? 44.737 -39.240 -24.403 1.000 108.619 77 ASN AAA O 1
ATOM 561 N N . ALA A 1 81 ? 43.969 -37.101 -24.063 1.000 100.947 78 ALA AAA N 1
ATOM 562 C CA . ALA A 1 81 ? 43.361 -37.305 -22.721 1.000 98.079 78 ALA AAA CA 1
ATOM 563 C C . ALA A 1 81 ? 41.843 -37.541 -22.783 1.000 99.298 78 ALA AAA C 1
ATOM 564 O O . ALA A 1 81 ? 41.255 -37.829 -21.721 1.000 99.499 78 ALA AAA O 1
ATOM 566 N N . MET A 1 82 ? 41.210 -37.425 -23.953 1.000 101.708 79 MET AAA N 1
ATOM 567 C CA . MET A 1 82 ? 39.737 -37.524 -24.094 1.000 104.517 79 MET AAA CA 1
ATOM 568 C C . MET A 1 82 ? 39.251 -38.889 -23.584 1.000 100.070 79 MET AAA C 1
ATOM 569 O O . MET A 1 82 ? 38.260 -38.933 -22.869 1.000 94.113 79 MET AAA O 1
ATOM 574 N N . GLY A 1 83 ? 39.917 -39.975 -23.955 1.000 101.567 80 GLY AAA N 1
ATOM 575 C CA . GLY A 1 83 ? 39.577 -41.328 -23.480 1.000 100.948 80 GLY AAA CA 1
ATOM 576 C C . GLY A 1 83 ? 39.553 -41.390 -21.961 1.000 99.110 80 GLY AAA C 1
ATOM 577 O O . GLY A 1 83 ? 38.534 -41.817 -21.391 1.000 97.694 80 GLY AAA O 1
ATOM 578 N N . ALA A 1 84 ? 40.629 -40.952 -21.313 1.000 97.707 81 ALA AAA N 1
ATOM 579 C CA . ALA A 1 84 ? 40.754 -41.010 -19.841 1.000 95.505 81 ALA AAA CA 1
ATOM 580 C C . ALA A 1 84 ? 39.637 -40.184 -19.208 1.000 92.946 81 ALA AAA C 1
ATOM 581 O O . ALA A 1 84 ? 39.064 -40.648 -18.239 1.000 93.572 81 ALA AAA O 1
ATOM 583 N N . LEU A 1 85 ? 39.311 -39.041 -19.806 1.000 90.908 82 LEU AAA N 1
ATOM 584 C CA . LEU A 1 85 ? 38.336 -38.059 -19.273 1.000 88.569 82 LEU AAA CA 1
ATOM 585 C C . LEU A 1 85 ? 36.936 -38.689 -19.165 1.000 88.269 82 LEU AAA C 1
ATOM 586 O O . LEU A 1 85 ? 36.203 -38.305 -18.248 1.000 84.100 82 LEU AAA O 1
ATOM 591 N N . THR A 1 86 ? 36.595 -39.635 -20.049 1.000 88.480 83 THR AAA N 1
ATOM 592 C CA . THR A 1 86 ? 35.316 -40.385 -19.985 1.000 92.401 83 THR AAA CA 1
ATOM 593 C C . THR A 1 86 ? 35.197 -41.066 -18.614 1.000 91.626 83 THR AAA C 1
ATOM 594 O O . THR A 1 86 ? 34.063 -41.073 -18.071 1.000 89.083 83 THR AAA O 1
ATOM 598 N N . ASN A 1 87 ? 36.286 -41.659 -18.092 1.000 86.879 84 ASN AAA N 1
ATOM 599 C CA . ASN A 1 87 ? 36.220 -42.390 -16.803 1.000 83.522 84 ASN AAA CA 1
ATOM 600 C C . ASN A 1 87 ? 35.905 -41.372 -15.716 1.000 80.584 84 ASN AAA C 1
ATOM 601 O O . ASN A 1 87 ? 35.086 -41.696 -14.853 1.000 81.950 84 ASN AAA O 1
ATOM 606 N N . SER A 1 88 ? 36.465 -40.172 -15.814 1.000 77.698 85 SER AAA N 1
ATOM 607 C CA . SER A 1 88 ? 36.289 -39.094 -14.808 1.000 79.238 85 SER AAA CA 1
ATOM 608 C C . SER A 1 88 ? 34.809 -38.698 -14.730 1.000 79.343 85 SER AAA C 1
ATOM 609 O O . SER A 1 88 ? 34.307 -38.497 -13.602 1.000 81.293 85 SER AAA O 1
ATOM 612 N N . VAL A 1 89 ? 34.120 -38.674 -15.873 1.000 76.973 86 VAL AAA N 1
ATOM 613 C CA . VAL A 1 89 ? 32.692 -38.295 -15.924 1.000 78.152 86 VAL AAA CA 1
ATOM 614 C C . VAL A 1 89 ? 31.906 -39.309 -15.085 1.000 79.766 86 VAL AAA C 1
ATOM 615 O O . VAL A 1 89 ? 31.211 -38.886 -14.173 1.000 78.917 86 VAL AAA O 1
ATOM 619 N N . TYR A 1 90 ? 32.050 -40.607 -15.350 1.000 80.813 87 TYR AAA N 1
ATOM 620 C CA . TYR A 1 90 ? 31.200 -41.646 -14.719 1.000 81.982 87 TYR AAA CA 1
ATOM 621 C C . TYR A 1 90 ? 31.674 -41.939 -13.289 1.000 80.715 87 TYR AAA C 1
ATOM 622 O O . TYR A 1 90 ? 30.887 -42.458 -12.500 1.000 79.146 87 TYR AAA O 1
ATOM 631 N N . SER A 1 91 ? 32.910 -41.572 -12.926 1.000 80.456 88 SER AAA N 1
ATOM 632 C CA . SER A 1 91 ? 33.446 -41.744 -11.547 1.000 78.975 88 SER AAA CA 1
ATOM 633 C C . SER A 1 91 ? 33.196 -40.481 -10.718 1.000 77.457 88 SER AAA C 1
ATOM 634 O O . SER A 1 91 ? 33.565 -40.481 -9.526 1.000 73.441 88 SER AAA O 1
ATOM 637 N N . HIS A 1 92 ? 32.551 -39.465 -11.321 1.000 78.529 89 HIS AAA N 1
ATOM 638 C CA . HIS A 1 92 ? 32.163 -38.193 -10.650 1.000 80.276 89 HIS AAA CA 1
ATOM 639 C C . HIS A 1 92 ? 33.422 -37.642 -9.978 1.000 79.341 89 HIS AAA C 1
ATOM 640 O O . HIS A 1 92 ? 33.442 -37.402 -8.720 1.000 78.349 89 HIS AAA O 1
ATOM 647 N N . SER A 1 93 ? 34.461 -37.499 -10.802 1.000 79.034 90 SER AAA N 1
ATOM 648 C CA . SER A 1 93 ? 35.810 -37.066 -10.382 1.000 77.716 90 SER AAA CA 1
ATOM 649 C C . SER A 1 93 ? 35.999 -35.599 -10.725 1.000 76.002 90 SER AAA C 1
ATOM 650 O O . SER A 1 93 ? 35.912 -35.209 -11.893 1.000 75.157 90 SER AAA O 1
ATOM 653 N N . PRO A 1 94 ? 36.213 -34.744 -9.698 1.000 74.536 91 PRO AAA N 1
ATOM 654 C CA . PRO A 1 94 ? 36.394 -33.318 -9.903 1.000 73.956 91 PRO AAA CA 1
ATOM 655 C C . PRO A 1 94 ? 37.780 -32.916 -10.421 1.000 72.417 91 PRO AAA C 1
ATOM 656 O O . PRO A 1 94 ? 38.383 -32.102 -9.796 1.000 71.150 91 PRO AAA O 1
ATOM 660 N N . LEU A 1 95 ? 38.184 -33.421 -11.579 1.000 72.712 92 LEU AAA N 1
ATOM 661 C CA . LEU A 1 95 ? 39.415 -32.942 -12.255 1.000 75.624 92 LEU AAA CA 1
ATOM 662 C C . LEU A 1 95 ? 39.212 -31.541 -12.821 1.000 76.092 92 LEU AAA C 1
ATOM 663 O O . LEU A 1 95 ? 38.252 -31.346 -13.541 1.000 76.082 92 LEU AAA O 1
ATOM 668 N N . VAL A 1 96 ? 40.162 -30.651 -12.574 1.000 74.490 93 VAL AAA N 1
ATOM 669 C CA . VAL A 1 96 ? 40.218 -29.309 -13.196 1.000 74.283 93 VAL AAA CA 1
ATOM 670 C C . VAL A 1 96 ? 41.324 -29.331 -14.234 1.000 77.105 93 VAL AAA C 1
ATOM 671 O O . VAL A 1 96 ? 42.481 -29.333 -13.857 1.000 80.227 93 VAL AAA O 1
ATOM 675 N N . VAL A 1 97 ? 41.004 -29.439 -15.500 1.000 80.971 94 VAL AAA N 1
ATOM 676 C CA . VAL A 1 97 ? 42.064 -29.642 -16.525 1.000 83.521 94 VAL AAA CA 1
ATOM 677 C C . VAL A 1 97 ? 42.301 -28.310 -17.212 1.000 84.308 94 VAL AAA C 1
ATOM 678 O O . VAL A 1 97 ? 41.416 -27.879 -17.923 1.000 92.852 94 VAL AAA O 1
ATOM 682 N N . THR A 1 98 ? 43.452 -27.693 -17.022 1.000 85.031 95 THR AAA N 1
ATOM 683 C CA . THR A 1 98 ? 43.892 -26.488 -17.776 1.000 84.885 95 THR AAA CA 1
ATOM 684 C C . THR A 1 98 ? 44.775 -26.908 -18.948 1.000 86.159 95 THR AAA C 1
ATOM 685 O O . THR A 1 98 ? 45.610 -27.807 -18.793 1.000 91.181 95 THR AAA O 1
ATOM 689 N N . ALA A 1 99 ? 44.624 -26.252 -20.082 1.000 88.201 96 ALA AAA N 1
ATOM 690 C CA . ALA A 1 99 ? 45.428 -26.500 -21.294 1.000 90.183 96 ALA AAA CA 1
ATOM 691 C C . ALA A 1 99 ? 46.101 -25.189 -21.707 1.000 87.919 96 ALA AAA C 1
ATOM 692 O O . ALA A 1 99 ? 45.451 -24.144 -21.684 1.000 83.803 96 ALA AAA O 1
ATOM 694 N N . GLY A 1 100 ? 47.369 -25.249 -22.075 1.000 91.213 97 GLY AAA N 1
ATOM 695 C CA . GLY A 1 100 ? 48.025 -24.103 -22.726 1.000 93.012 97 GLY AAA CA 1
ATOM 696 C C . GLY A 1 100 ? 47.427 -23.821 -24.101 1.000 90.319 97 GLY AAA C 1
ATOM 697 O O . GLY A 1 100 ? 47.133 -24.781 -24.850 1.000 90.925 97 GLY AAA O 1
ATOM 698 N N . GLN A 1 101 ? 47.281 -22.551 -24.460 1.000 87.583 98 GLN AAA N 1
ATOM 699 C CA . GLN A 1 101 ? 46.880 -22.154 -25.826 1.000 86.672 98 GLN AAA CA 1
ATOM 700 C C . GLN A 1 101 ? 47.928 -21.176 -26.376 1.000 87.356 98 GLN AAA C 1
ATOM 701 O O . GLN A 1 101 ? 48.681 -20.581 -25.601 1.000 83.089 98 GLN AAA O 1
ATOM 707 N N . GLN A 1 102 ? 47.963 -21.047 -27.691 1.000 88.070 99 GLN AAA N 1
ATOM 708 C CA . GLN A 1 102 ? 48.903 -20.207 -28.449 1.000 90.455 99 GLN AAA CA 1
ATOM 709 C C . GLN A 1 102 ? 48.629 -18.739 -28.100 1.000 88.255 99 GLN AAA C 1
ATOM 710 O O . GLN A 1 102 ? 47.608 -18.430 -27.482 1.000 83.314 99 GLN AAA O 1
ATOM 716 N N . VAL A 1 103 ? 49.570 -17.849 -28.402 1.000 90.304 100 VAL AAA N 1
ATOM 717 C CA . VAL A 1 103 ? 49.421 -16.397 -28.093 1.000 90.252 100 VAL AAA CA 1
ATOM 718 C C . VAL A 1 103 ? 48.077 -15.934 -28.670 1.000 87.682 100 VAL AAA C 1
ATOM 719 O O . VAL A 1 103 ? 47.756 -16.298 -29.808 1.000 85.283 100 VAL AAA O 1
ATOM 723 N N . ARG A 1 104 ? 47.337 -15.134 -27.910 1.000 87.054 101 ARG AAA N 1
ATOM 724 C CA . ARG A 1 104 ? 45.909 -14.813 -28.156 1.000 85.365 101 ARG AAA CA 1
ATOM 725 C C . ARG A 1 104 ? 45.747 -14.168 -29.544 1.000 86.056 101 ARG AAA C 1
ATOM 726 O O . ARG A 1 104 ? 44.842 -14.586 -30.257 1.000 85.530 101 ARG AAA O 1
ATOM 734 N N . SER A 1 105 ? 46.619 -13.248 -29.961 1.000 89.201 102 SER AAA N 1
ATOM 735 C CA . SER A 1 105 ? 46.534 -12.577 -31.293 1.000 91.705 102 SER AAA CA 1
ATOM 736 C C . SER A 1 105 ? 46.695 -13.559 -32.480 1.000 92.684 102 SER AAA C 1
ATOM 737 O O . SER A 1 105 ? 46.186 -13.218 -33.565 1.000 92.855 102 SER AAA O 1
ATOM 740 N N . THR A 1 106 ? 47.308 -14.741 -32.305 1.000 92.308 103 THR AAA N 1
ATOM 741 C CA . THR A 1 106 ? 47.707 -15.643 -33.425 1.000 93.564 103 THR AAA CA 1
ATOM 742 C C . THR A 1 106 ? 46.789 -16.871 -33.588 1.000 92.479 103 THR AAA C 1
ATOM 743 O O . THR A 1 106 ? 46.961 -17.599 -34.609 1.000 89.474 103 THR AAA O 1
ATOM 747 N N . ILE A 1 107 ? 45.844 -17.121 -32.666 1.000 93.449 104 ILE AAA N 1
ATOM 748 C CA . ILE A 1 107 ? 44.956 -18.325 -32.707 1.000 90.800 104 ILE AAA CA 1
ATOM 749 C C . ILE A 1 107 ? 44.144 -18.313 -34.017 1.000 90.869 104 ILE AAA C 1
ATOM 750 O O . ILE A 1 107 ? 44.041 -19.378 -34.643 1.000 92.194 104 ILE AAA O 1
ATOM 755 N N . GLY A 1 108 ? 43.617 -17.164 -34.440 1.000 90.136 105 GLY AAA N 1
ATOM 756 C CA . GLY A 1 108 ? 42.732 -17.066 -35.613 1.000 92.958 105 GLY AAA CA 1
ATOM 757 C C . GLY A 1 108 ? 43.390 -17.550 -36.898 1.000 95.968 105 GLY AAA C 1
ATOM 758 O O . GLY A 1 108 ? 42.721 -18.261 -37.659 1.000 100.396 105 GLY AAA O 1
ATOM 759 N N . GLN A 1 109 ? 44.642 -17.166 -37.140 1.000 96.999 106 GLN AAA N 1
ATOM 760 C CA . GLN A 1 109 ? 45.470 -17.574 -38.316 1.000 103.825 106 GLN AAA CA 1
ATOM 761 C C . GLN A 1 109 ? 45.846 -19.069 -38.283 1.000 106.288 106 GLN AAA C 1
ATOM 762 O O . GLN A 1 109 ? 46.542 -19.516 -39.246 1.000 102.919 106 GLN AAA O 1
ATOM 768 N N . GLU A 1 110 ? 45.477 -19.781 -37.202 1.000 111.105 107 GLU AAA N 1
ATOM 769 C CA . GLU A 1 110 ? 45.778 -21.221 -36.931 1.000 112.262 107 GLU AAA CA 1
ATOM 770 C C . GLU A 1 110 ? 47.278 -21.446 -37.125 1.000 108.216 107 GLU AAA C 1
ATOM 771 O O . GLU A 1 110 ? 47.639 -22.237 -38.008 1.000 106.284 107 GLU AAA O 1
ATOM 777 N N . VAL A 1 111 ? 48.107 -20.743 -36.351 1.000 106.153 108 VAL AAA N 1
ATOM 778 C CA . VAL A 1 111 ? 49.573 -21.016 -36.297 1.000 109.935 108 VAL AAA CA 1
ATOM 779 C C . VAL A 1 111 ? 49.751 -22.369 -35.595 1.000 107.966 108 VAL AAA C 1
ATOM 780 O O . VAL A 1 111 ? 48.775 -22.866 -35.003 1.000 98.378 108 VAL AAA O 1
ATOM 784 N N . MET A 1 112 ? 50.955 -22.934 -35.688 1.000 112.569 109 MET AAA N 1
ATOM 785 C CA . MET A 1 112 ? 51.349 -24.235 -35.085 1.000 115.172 109 MET AAA CA 1
ATOM 786 C C . MET A 1 112 ? 50.946 -24.254 -33.599 1.000 114.067 109 MET AAA C 1
ATOM 787 O O . MET A 1 112 ? 51.278 -23.278 -32.905 1.000 113.946 109 MET AAA O 1
ATOM 792 N N . LEU A 1 113 ? 50.220 -25.297 -33.156 1.000 113.268 110 LEU AAA N 1
ATOM 793 C CA . LEU A 1 113 ? 49.813 -25.578 -31.745 1.000 114.010 110 LEU AAA CA 1
ATOM 794 C C . LEU A 1 113 ? 48.724 -24.597 -31.262 1.000 111.951 110 LEU AAA C 1
ATOM 795 O O . LEU A 1 113 ? 48.589 -24.426 -30.027 1.000 107.569 110 LEU AAA O 1
ATOM 800 N N . SER A 1 114 ? 47.962 -24.021 -32.208 1.000 114.357 111 SER AAA N 1
ATOM 801 C CA . SER A 1 114 ? 46.587 -23.470 -32.033 1.000 115.441 111 SER AAA CA 1
ATOM 802 C C . SER A 1 114 ? 45.606 -24.609 -31.763 1.000 116.492 111 SER AAA C 1
ATOM 803 O O . SER A 1 114 ? 45.588 -25.569 -32.564 1.000 112.694 111 SER AAA O 1
ATOM 806 N N . ASN A 1 115 ? 44.831 -24.472 -30.684 1.000 119.593 112 ASN AAA N 1
ATOM 807 C CA . ASN A 1 115 ? 43.582 -25.226 -30.387 1.000 119.627 112 ASN AAA CA 1
ATOM 808 C C . ASN A 1 115 ? 42.429 -24.406 -31.009 1.000 119.738 112 ASN AAA C 1
ATOM 809 O O . ASN A 1 115 ? 42.122 -23.316 -30.492 1.000 111.944 112 ASN AAA O 1
ATOM 814 N N . VAL A 1 116 ? 41.878 -24.865 -32.137 1.000 124.097 113 VAL AAA N 1
ATOM 815 C CA . VAL A 1 116 ? 40.787 -24.179 -32.900 1.000 130.410 113 VAL AAA CA 1
ATOM 816 C C . VAL A 1 116 ? 39.450 -24.604 -32.264 1.000 132.693 113 VAL AAA C 1
ATOM 817 O O . VAL A 1 116 ? 39.127 -25.819 -32.359 1.000 131.123 113 VAL AAA O 1
ATOM 821 N N . ASP A 1 117 ? 38.720 -23.666 -31.625 1.000 132.064 114 ASP AAA N 1
ATOM 822 C CA . ASP A 1 117 ? 37.479 -23.922 -30.832 1.000 128.745 114 ASP AAA CA 1
ATOM 823 C C . ASP A 1 117 ? 37.824 -24.825 -29.640 1.000 120.272 114 ASP AAA C 1
ATOM 824 O O . ASP A 1 117 ? 37.446 -26.008 -29.647 1.000 118.594 114 ASP AAA O 1
ATOM 829 N N . ALA A 1 118 ? 38.546 -24.312 -28.652 1.000 119.142 115 ALA AAA N 1
ATOM 830 C CA . ALA A 1 118 ? 39.047 -25.109 -27.506 1.000 113.778 115 ALA AAA CA 1
ATOM 831 C C . ALA A 1 118 ? 37.876 -25.566 -26.626 1.000 114.469 115 ALA AAA C 1
ATOM 832 O O . ALA A 1 118 ? 37.948 -26.711 -26.107 1.000 107.120 115 ALA AAA O 1
ATOM 834 N N . GLY A 1 119 ? 36.855 -24.698 -26.475 1.000 117.384 116 GLY AAA N 1
ATOM 835 C CA . GLY A 1 119 ? 35.562 -24.970 -25.807 1.000 122.376 116 GLY AAA CA 1
ATOM 836 C C . GLY A 1 119 ? 34.787 -26.136 -26.427 1.000 122.404 116 GLY AAA C 1
ATOM 837 O O . GLY A 1 119 ? 34.103 -26.854 -25.676 1.000 123.692 116 GLY AAA O 1
ATOM 838 N N . THR A 1 120 ? 34.874 -26.340 -27.746 1.000 118.233 117 THR AAA N 1
ATOM 839 C CA . THR A 1 120 ? 34.211 -27.462 -28.479 1.000 117.144 117 THR AAA CA 1
ATOM 840 C C . THR A 1 120 ? 34.992 -28.774 -28.290 1.000 115.805 117 THR AAA C 1
ATOM 841 O O . THR A 1 120 ? 34.340 -29.833 -28.153 1.000 110.436 117 THR AAA O 1
ATOM 845 N N . LEU A 1 121 ? 36.332 -28.720 -28.333 1.000 121.626 118 LEU AAA N 1
ATOM 846 C CA . LEU A 1 121 ? 37.209 -29.926 -28.371 1.000 121.011 118 LEU AAA CA 1
ATOM 847 C C . LEU A 1 121 ? 36.735 -30.957 -27.325 1.000 121.058 118 LEU AAA C 1
ATOM 848 O O . LEU A 1 121 ? 36.455 -32.125 -27.725 1.000 123.943 118 LEU AAA O 1
ATOM 853 N N . MET A 1 122 ? 36.552 -30.539 -26.066 1.000 120.606 119 MET AAA N 1
ATOM 854 C CA . MET A 1 122 ? 36.365 -31.452 -24.905 1.000 125.564 119 MET AAA CA 1
ATOM 855 C C . MET A 1 122 ? 34.888 -31.728 -24.615 1.000 125.250 119 MET AAA C 1
ATOM 856 O O . MET A 1 122 ? 34.638 -32.667 -23.824 1.000 124.583 119 MET AAA O 1
ATOM 861 N N . LYS A 1 123 ? 33.951 -30.987 -25.220 1.000 136.258 120 LYS AAA N 1
ATOM 862 C CA . LYS A 1 123 ? 32.507 -31.385 -25.256 1.000 138.396 120 LYS AAA CA 1
ATOM 863 C C . LYS A 1 123 ? 32.359 -32.635 -26.130 1.000 142.394 120 LYS AAA C 1
ATOM 864 O O . LYS A 1 123 ? 33.020 -32.756 -27.167 1.000 145.754 120 LYS AAA O 1
ATOM 870 N N . PRO A 1 124 ? 31.478 -33.600 -25.756 1.000 144.581 121 PRO AAA N 1
ATOM 871 C CA . PRO A 1 124 ? 30.492 -33.416 -24.687 1.000 142.856 121 PRO AAA CA 1
ATOM 872 C C . PRO A 1 124 ? 30.856 -34.005 -23.312 1.000 133.456 121 PRO AAA C 1
ATOM 873 O O . PRO A 1 124 ? 29.952 -34.260 -22.549 1.000 137.202 121 PRO AAA O 1
ATOM 877 N N . LEU A 1 125 ? 32.139 -34.227 -23.025 1.000 122.798 122 LEU AAA N 1
ATOM 878 C CA . LEU A 1 125 ? 32.561 -35.053 -21.859 1.000 117.818 122 LEU AAA CA 1
ATOM 879 C C . LEU A 1 125 ? 32.423 -34.256 -20.562 1.000 110.428 122 LEU AAA C 1
ATOM 880 O O . LEU A 1 125 ? 31.372 -34.388 -19.864 1.000 124.066 122 LEU AAA O 1
ATOM 885 N N . VAL A 1 126 ? 33.445 -33.467 -20.285 1.000 95.481 123 VAL AAA N 1
ATOM 886 C CA . VAL A 1 126 ? 33.524 -32.424 -19.223 1.000 89.790 123 VAL AAA CA 1
ATOM 887 C C . VAL A 1 126 ? 32.139 -31.814 -18.978 1.000 88.140 123 VAL AAA C 1
ATOM 888 O O . VAL A 1 126 ? 31.420 -31.556 -19.983 1.000 86.532 123 VAL AAA O 1
ATOM 892 N N . LYS A 1 127 ? 31.786 -31.580 -17.706 1.000 84.518 124 LYS AAA N 1
ATOM 893 C CA . LYS A 1 127 ? 30.573 -30.831 -17.291 1.000 83.362 124 LYS AAA CA 1
ATOM 894 C C . LYS A 1 127 ? 30.560 -29.412 -17.845 1.000 82.685 124 LYS AAA C 1
ATOM 895 O O . LYS A 1 127 ? 29.480 -28.822 -17.916 1.000 87.234 124 LYS AAA O 1
ATOM 901 N N . TRP A 1 128 ? 31.734 -28.827 -17.986 1.000 80.083 125 TRP AAA N 1
ATOM 902 C CA . TRP A 1 128 ? 31.909 -27.381 -18.226 1.000 79.278 125 TRP AAA CA 1
ATOM 903 C C . TRP A 1 128 ? 33.269 -27.099 -18.856 1.000 76.837 125 TRP AAA C 1
ATOM 904 O O . TRP A 1 128 ? 34.207 -27.669 -18.397 1.000 74.946 125 TRP AAA O 1
ATOM 915 N N . SER A 1 129 ? 33.339 -26.212 -19.834 1.000 78.275 126 SER AAA N 1
ATOM 916 C CA . SER A 1 129 ? 34.597 -25.847 -20.512 1.000 82.958 126 SER AAA CA 1
ATOM 917 C C . SER A 1 129 ? 34.536 -24.380 -20.931 1.000 83.492 126 SER AAA C 1
ATOM 918 O O . SER A 1 129 ? 33.448 -23.938 -21.282 1.000 85.100 126 SER AAA O 1
ATOM 921 N N . SER A 1 130 ? 35.651 -23.648 -20.850 1.000 83.007 127 SER AAA N 1
ATOM 922 C CA . SER A 1 130 ? 35.748 -22.219 -21.237 1.000 83.161 127 SER AAA CA 1
ATOM 923 C C . SER A 1 130 ? 37.097 -21.985 -21.904 1.000 86.232 127 SER AAA C 1
ATOM 924 O O . SER A 1 130 ? 38.094 -22.552 -21.412 1.000 89.117 127 SER AAA O 1
ATOM 927 N N . GLU A 1 131 ? 37.143 -21.177 -22.960 1.000 88.167 128 GLU AAA N 1
ATOM 928 C CA . GLU A 1 131 ? 38.335 -20.359 -23.292 1.000 88.311 128 GLU AAA CA 1
ATOM 929 C C . GLU A 1 131 ? 37.995 -18.937 -22.848 1.000 84.120 128 GLU AAA C 1
ATOM 930 O O . GLU A 1 131 ? 37.303 -18.249 -23.575 1.000 82.573 128 GLU AAA O 1
ATOM 936 N N . PRO A 1 132 ? 38.473 -18.410 -21.693 1.000 81.684 129 PRO AAA N 1
ATOM 937 C CA . PRO A 1 132 ? 38.156 -17.046 -21.296 1.000 82.498 129 PRO AAA CA 1
ATOM 938 C C . PRO A 1 132 ? 38.360 -16.055 -22.454 1.000 83.834 129 PRO AAA C 1
ATOM 939 O O . PRO A 1 132 ? 39.279 -16.220 -23.276 1.000 83.844 129 PRO AAA O 1
ATOM 943 N N . THR A 1 133 ? 37.500 -15.037 -22.502 1.000 84.202 130 THR AAA N 1
ATOM 944 C CA . THR A 1 133 ? 37.471 -14.060 -23.609 1.000 83.946 130 THR AAA CA 1
ATOM 945 C C . THR A 1 133 ? 38.620 -13.057 -23.482 1.000 82.037 130 THR AAA C 1
ATOM 946 O O . THR A 1 133 ? 38.853 -12.343 -24.469 1.000 79.682 130 THR AAA O 1
ATOM 950 N N . CYS A 1 134 ? 39.303 -12.987 -22.336 1.000 82.585 131 CYS AAA N 1
ATOM 951 C CA . CYS A 1 134 ? 40.474 -12.083 -22.131 1.000 85.180 131 CYS AAA CA 1
ATOM 952 C C . CYS A 1 134 ? 41.318 -12.540 -20.938 1.000 84.167 131 CYS AAA C 1
ATOM 953 O O . CYS A 1 134 ? 40.828 -13.295 -20.123 1.000 83.174 131 CYS AAA O 1
ATOM 956 N N . ALA A 1 135 ? 42.542 -12.049 -20.822 1.000 86.834 132 ALA AAA N 1
ATOM 957 C CA . ALA A 1 135 ? 43.424 -12.367 -19.680 1.000 87.912 132 ALA AAA CA 1
ATOM 958 C C . ALA A 1 135 ? 42.715 -11.995 -18.357 1.000 88.662 132 ALA AAA C 1
ATOM 959 O O . ALA A 1 135 ? 42.807 -12.789 -17.415 1.000 87.625 132 ALA AAA O 1
ATOM 961 N N . GLU A 1 136 ? 42.024 -10.856 -18.286 1.000 91.324 133 GLU AAA N 1
ATOM 962 C CA . GLU A 1 136 ? 41.360 -10.388 -17.038 1.000 96.404 133 GLU AAA CA 1
ATOM 963 C C . GLU A 1 136 ? 40.445 -11.474 -16.455 1.000 94.539 133 GLU AAA C 1
ATOM 964 O O . GLU A 1 136 ? 40.340 -11.615 -15.216 1.000 96.416 133 GLU AAA O 1
ATOM 970 N N . ASP A 1 137 ? 39.773 -12.211 -17.323 1.000 91.911 134 ASP AAA N 1
ATOM 971 C CA . ASP A 1 137 ? 38.747 -13.176 -16.887 1.000 91.400 134 ASP AAA CA 1
ATOM 972 C C . ASP A 1 137 ? 39.376 -14.530 -16.534 1.000 88.969 134 ASP AAA C 1
ATOM 973 O O . ASP A 1 137 ? 38.620 -15.477 -16.255 1.000 87.396 134 ASP AAA O 1
ATOM 978 N N . VAL A 1 138 ? 40.698 -14.675 -16.555 1.000 89.470 135 VAL AAA N 1
ATOM 979 C CA . VAL A 1 138 ? 41.284 -16.029 -16.368 1.000 87.242 135 VAL AAA CA 1
ATOM 980 C C . VAL A 1 138 ? 41.089 -16.437 -14.912 1.000 86.950 135 VAL AAA C 1
ATOM 981 O O . VAL A 1 138 ? 40.577 -17.514 -14.663 1.000 91.062 135 VAL AAA O 1
ATOM 985 N N . PRO A 1 139 ? 41.400 -15.614 -13.888 1.000 87.098 136 PRO AAA N 1
ATOM 986 C CA . PRO A 1 139 ? 41.204 -16.073 -12.512 1.000 86.319 136 PRO AAA CA 1
ATOM 987 C C . PRO A 1 139 ? 39.746 -16.453 -12.201 1.000 82.958 136 PRO AAA C 1
ATOM 988 O O . PRO A 1 139 ? 39.533 -17.491 -11.634 1.000 80.114 136 PRO AAA O 1
ATOM 992 N N . ARG A 1 140 ? 38.771 -15.660 -12.602 1.000 82.913 137 ARG AAA N 1
ATOM 993 C CA . ARG A 1 140 ? 37.347 -15.985 -12.259 1.000 84.984 137 ARG AAA CA 1
ATOM 994 C C . ARG A 1 140 ? 36.901 -17.257 -13.009 1.000 81.552 137 ARG AAA C 1
ATOM 995 O O . ARG A 1 140 ? 36.234 -18.107 -12.400 1.000 78.930 137 ARG AAA O 1
ATOM 1003 N N . THR A 1 141 ? 37.292 -17.404 -14.272 1.000 81.396 138 THR AAA N 1
ATOM 1004 C CA . THR A 1 141 ? 37.017 -18.622 -15.065 1.000 82.490 138 THR AAA CA 1
ATOM 1005 C C . THR A 1 141 ? 37.527 -19.836 -14.280 1.000 84.092 138 THR AAA C 1
ATOM 1006 O O . THR A 1 141 ? 36.790 -20.819 -14.191 1.000 85.136 138 THR AAA O 1
ATOM 1010 N N . ILE A 1 142 ? 38.728 -19.766 -13.701 1.000 85.577 139 ILE AAA N 1
ATOM 1011 C CA . ILE A 1 142 ? 39.322 -20.908 -12.944 1.000 84.960 139 ILE AAA CA 1
ATOM 1012 C C . ILE A 1 142 ? 38.560 -21.063 -11.631 1.000 83.793 139 ILE AAA C 1
ATOM 1013 O O . ILE A 1 142 ? 38.244 -22.193 -11.291 1.000 83.087 139 ILE AAA O 1
ATOM 1018 N N . ASN A 1 143 ? 38.214 -19.973 -10.946 1.000 82.271 140 ASN AAA N 1
ATOM 1019 C CA . ASN A 1 143 ? 37.362 -20.105 -9.740 1.000 81.165 140 ASN AAA CA 1
ATOM 1020 C C . ASN A 1 143 ? 36.066 -20.837 -10.108 1.000 80.232 140 ASN AAA C 1
ATOM 1021 O O . ASN A 1 143 ? 35.695 -21.768 -9.389 1.000 81.228 140 ASN AAA O 1
ATOM 1026 N N . GLN A 1 144 ? 35.398 -20.423 -11.178 1.000 78.834 141 GLN AAA N 1
ATOM 1027 C CA . GLN A 1 144 ? 34.106 -21.030 -11.599 1.000 79.541 141 GLN AAA CA 1
ATOM 1028 C C . GLN A 1 144 ? 34.318 -22.510 -11.939 1.000 79.353 141 GLN AAA C 1
ATOM 1029 O O . GLN A 1 144 ? 33.493 -23.350 -11.494 1.000 81.154 141 GLN AAA O 1
ATOM 1035 N N . ALA A 1 145 ? 35.372 -22.811 -12.709 1.000 77.162 142 ALA AAA N 1
ATOM 1036 C CA . ALA A 1 145 ? 35.768 -24.195 -13.036 1.000 76.934 142 ALA AAA CA 1
ATOM 1037 C C . ALA A 1 145 ? 35.821 -25.037 -11.746 1.000 75.814 142 ALA AAA C 1
ATOM 1038 O O . ALA A 1 145 ? 35.296 -26.152 -11.756 1.000 74.994 142 ALA AAA O 1
ATOM 1040 N N . ILE A 1 146 ? 36.456 -24.543 -10.680 1.000 75.081 143 ILE AAA N 1
ATOM 1041 C CA . ILE A 1 146 ? 36.676 -25.338 -9.440 1.000 76.061 143 ILE AAA CA 1
ATOM 1042 C C . ILE A 1 146 ? 35.330 -25.564 -8.771 1.000 76.610 143 ILE AAA C 1
ATOM 1043 O O . ILE A 1 146 ? 35.039 -26.687 -8.425 1.000 76.096 143 ILE AAA O 1
ATOM 1048 N N . HIS A 1 147 ? 34.528 -24.528 -8.590 1.000 78.125 144 HIS AAA N 1
ATOM 1049 C CA . HIS A 1 147 ? 33.255 -24.648 -7.846 1.000 80.086 144 HIS AAA CA 1
ATOM 1050 C C . HIS A 1 147 ? 32.341 -25.638 -8.566 1.000 80.669 144 HIS AAA C 1
ATOM 1051 O O . HIS A 1 147 ? 31.620 -26.436 -7.882 1.000 80.217 144 HIS AAA O 1
ATOM 1058 N N . THR A 1 148 ? 32.329 -25.501 -9.893 1.000 79.660 145 THR AAA N 1
ATOM 1059 C CA . THR A 1 148 ? 31.560 -26.336 -10.838 1.000 81.678 145 THR AAA CA 1
ATOM 1060 C C . THR A 1 148 ? 32.013 -27.787 -10.674 1.000 80.691 145 THR AAA C 1
ATOM 1061 O O . THR A 1 148 ? 31.169 -28.648 -10.526 1.000 85.067 145 THR AAA O 1
ATOM 1065 N N . ALA A 1 149 ? 33.297 -28.073 -10.735 1.000 80.258 146 ALA AAA N 1
ATOM 1066 C CA . ALA A 1 149 ? 33.827 -29.459 -10.575 1.000 78.574 146 ALA AAA CA 1
ATOM 1067 C C . ALA A 1 149 ? 33.306 -30.108 -9.272 1.000 77.822 146 ALA AAA C 1
ATOM 1068 O O . ALA A 1 149 ? 33.041 -31.290 -9.327 1.000 76.858 146 ALA AAA O 1
ATOM 1070 N N . LEU A 1 150 ? 33.123 -29.363 -8.170 1.000 78.622 147 LEU AAA N 1
ATOM 1071 C CA . LEU A 1 150 ? 32.788 -29.911 -6.819 1.000 80.224 147 LEU AAA CA 1
ATOM 1072 C C . LEU A 1 150 ? 31.281 -29.837 -6.548 1.000 83.098 147 LEU AAA C 1
ATOM 1073 O O . LEU A 1 150 ? 30.827 -30.253 -5.465 1.000 81.353 147 LEU AAA O 1
ATOM 1078 N N . LEU A 1 151 ? 30.515 -29.355 -7.504 1.000 86.327 148 LEU AAA N 1
ATOM 1079 C CA . LEU A 1 151 ? 29.049 -29.196 -7.334 1.000 91.239 148 LEU AAA CA 1
ATOM 1080 C C . LEU A 1 151 ? 28.382 -30.515 -7.706 1.000 93.636 148 LEU AAA C 1
ATOM 1081 O O . LEU A 1 151 ? 28.625 -30.993 -8.818 1.000 94.435 148 LEU AAA O 1
ATOM 1086 N N . PRO A 1 152 ? 27.601 -31.179 -6.805 1.000 92.896 149 PRO AAA N 1
ATOM 1087 C CA . PRO A 1 152 ? 26.714 -32.265 -7.221 1.000 90.340 149 PRO AAA CA 1
ATOM 1088 C C . PRO A 1 152 ? 26.064 -31.882 -8.542 1.000 87.725 149 PRO AAA C 1
ATOM 1089 O O . PRO A 1 152 ? 25.477 -30.804 -8.597 1.000 86.285 149 PRO AAA O 1
ATOM 1093 N N . ALA A 1 153 ? 26.212 -32.697 -9.607 1.000 86.663 150 ALA AAA N 1
ATOM 1094 C CA . ALA A 1 153 ? 26.946 -33.960 -9.639 1.000 85.346 150 ALA AAA CA 1
ATOM 1095 C C . ALA A 1 153 ? 28.397 -33.723 -10.035 1.000 84.991 150 ALA AAA C 1
ATOM 1096 O O . ALA A 1 153 ? 28.610 -33.228 -11.177 1.000 84.834 150 ALA AAA O 1
ATOM 1098 N N . LYS A 1 154 ? 29.350 -34.109 -9.184 1.000 84.134 151 LYS AAA N 1
ATOM 1099 C CA . LYS A 1 154 ? 30.777 -33.742 -9.370 1.000 81.220 151 LYS AAA CA 1
ATOM 1100 C C . LYS A 1 154 ? 31.273 -34.225 -10.739 1.000 78.731 151 LYS AAA C 1
ATOM 1101 O O . LYS A 1 154 ? 30.669 -35.152 -11.309 1.000 80.333 151 LYS AAA O 1
ATOM 1107 N N . GLY A 1 155 ? 32.307 -33.600 -11.291 1.000 76.721 152 GLY AAA N 1
ATOM 1108 C CA . GLY A 1 155 ? 32.836 -34.007 -12.605 1.000 74.615 152 GLY AAA CA 1
ATOM 1109 C C . GLY A 1 155 ? 33.923 -33.075 -13.147 1.000 73.481 152 GLY AAA C 1
ATOM 1110 O O . GLY A 1 155 ? 34.278 -32.019 -12.600 1.000 72.086 152 GLY AAA O 1
ATOM 1111 N N . PRO A 1 156 ? 34.527 -33.492 -14.260 1.000 72.672 153 PRO AAA N 1
ATOM 1112 C CA . PRO A 1 156 ? 35.660 -32.774 -14.830 1.000 71.246 153 PRO AAA CA 1
ATOM 1113 C C . PRO A 1 156 ? 35.277 -31.525 -15.637 1.000 70.361 153 PRO AAA C 1
ATOM 1114 O O . PRO A 1 156 ? 34.278 -31.522 -16.315 1.000 73.983 153 PRO AAA O 1
ATOM 1118 N N . VAL A 1 157 ? 36.150 -30.531 -15.588 1.000 69.205 154 VAL AAA N 1
ATOM 1119 C CA . VAL A 1 157 ? 36.023 -29.194 -16.214 1.000 69.145 154 VAL AAA CA 1
ATOM 1120 C C . VAL A 1 157 ? 37.306 -28.895 -16.991 1.000 70.643 154 VAL AAA C 1
ATOM 1121 O O . VAL A 1 157 ? 38.372 -29.501 -16.673 1.000 74.611 154 VAL AAA O 1
ATOM 1125 N N . TYR A 1 158 ? 37.252 -28.051 -18.011 1.000 71.386 155 TYR AAA N 1
ATOM 1126 C CA . TYR A 1 158 ? 38.416 -27.793 -18.897 1.000 72.566 155 TYR AAA CA 1
ATOM 1127 C C . TYR A 1 158 ? 38.508 -26.299 -19.131 1.000 72.636 155 TYR AAA C 1
ATOM 1128 O O . TYR A 1 158 ? 37.476 -25.686 -19.366 1.000 69.776 155 TYR AAA O 1
ATOM 1137 N N . VAL A 1 159 ? 39.717 -25.743 -19.071 1.000 71.785 156 VAL AAA N 1
ATOM 1138 C CA . VAL A 1 159 ? 39.955 -24.281 -19.181 1.000 71.813 156 VAL AAA CA 1
ATOM 1139 C C . VAL A 1 159 ? 41.143 -24.105 -20.103 1.000 73.743 156 VAL AAA C 1
ATOM 1140 O O . VAL A 1 159 ? 42.191 -24.605 -19.717 1.000 77.302 156 VAL AAA O 1
ATOM 1144 N N . SER A 1 160 ? 41.007 -23.465 -21.255 1.000 75.262 157 SER AAA N 1
ATOM 1145 C CA . SER A 1 160 ? 42.110 -23.262 -22.235 1.000 76.325 157 SER AAA CA 1
ATOM 1146 C C . SER A 1 160 ? 42.609 -21.831 -22.050 1.000 78.660 157 SER AAA C 1
ATOM 1147 O O . SER A 1 160 ? 41.782 -20.938 -22.186 1.000 80.788 157 SER AAA O 1
ATOM 1150 N N . VAL A 1 161 ? 43.879 -21.607 -21.697 1.000 80.678 158 VAL AAA N 1
ATOM 1151 C CA . VAL A 1 161 ? 44.410 -20.244 -21.394 1.000 80.689 158 VAL AAA CA 1
ATOM 1152 C C . VAL A 1 161 ? 45.569 -19.934 -22.337 1.000 81.951 158 VAL AAA C 1
ATOM 1153 O O . VAL A 1 161 ? 46.555 -20.670 -22.372 1.000 85.300 158 VAL AAA O 1
ATOM 1157 N N . PRO A 1 162 ? 45.450 -18.888 -23.190 1.000 83.309 159 PRO AAA N 1
ATOM 1158 C CA . PRO A 1 162 ? 46.549 -18.420 -24.030 1.000 85.112 159 PRO AAA CA 1
ATOM 1159 C C . PRO A 1 162 ? 47.740 -18.016 -23.156 1.000 84.611 159 PRO AAA C 1
ATOM 1160 O O . PRO A 1 162 ? 47.551 -17.413 -22.107 1.000 83.818 159 PRO AAA O 1
ATOM 1164 N N . TYR A 1 163 ? 48.938 -18.375 -23.584 1.000 86.523 160 TYR AAA N 1
ATOM 1165 C CA . TYR A 1 163 ? 50.094 -18.395 -22.660 1.000 87.201 160 TYR AAA CA 1
ATOM 1166 C C . TYR A 1 163 ? 50.445 -16.959 -22.276 1.000 85.325 160 TYR AAA C 1
ATOM 1167 O O . TYR A 1 163 ? 50.882 -16.747 -21.133 1.000 88.094 160 TYR AAA O 1
ATOM 1176 N N . ASP A 1 164 ? 50.173 -16.003 -23.159 1.000 84.299 161 ASP AAA N 1
ATOM 1177 C CA . ASP A 1 164 ? 50.439 -14.565 -22.912 1.000 86.182 161 ASP AAA CA 1
ATOM 1178 C C . ASP A 1 164 ? 49.521 -14.022 -21.810 1.000 87.127 161 ASP AAA C 1
ATOM 1179 O O . ASP A 1 164 ? 49.814 -12.934 -21.320 1.000 88.047 161 ASP AAA O 1
ATOM 1184 N N . ASP A 1 165 ? 48.470 -14.737 -21.403 1.000 89.853 162 ASP AAA N 1
ATOM 1185 C CA . ASP A 1 165 ? 47.477 -14.184 -20.439 1.000 90.488 162 ASP AAA CA 1
ATOM 1186 C C . ASP A 1 165 ? 48.080 -14.153 -19.041 1.000 88.422 162 ASP AAA C 1
ATOM 1187 O O . ASP A 1 165 ? 47.679 -13.300 -18.249 1.000 87.607 162 ASP AAA O 1
ATOM 1192 N N . TRP A 1 166 ? 48.998 -15.071 -18.751 1.000 86.733 163 TRP AAA N 1
ATOM 1193 C CA . TRP A 1 166 ? 49.536 -15.284 -17.384 1.000 86.731 163 TRP AAA CA 1
ATOM 1194 C C . TRP A 1 166 ? 50.306 -14.044 -16.926 1.000 88.687 163 TRP AAA C 1
ATOM 1195 O O . TRP A 1 166 ? 50.247 -13.721 -15.726 1.000 90.219 163 TRP AAA O 1
ATOM 1206 N N . ALA A 1 167 ? 50.947 -13.361 -17.872 1.000 90.698 164 ALA AAA N 1
ATOM 1207 C CA . ALA A 1 167 ? 51.783 -12.161 -17.660 1.000 95.536 164 ALA AAA CA 1
ATOM 1208 C C . ALA A 1 167 ? 50.921 -10.891 -17.545 1.000 97.463 164 ALA AAA C 1
ATOM 1209 O O . ALA A 1 167 ? 51.410 -9.892 -17.052 1.000 101.318 164 ALA AAA O 1
ATOM 1211 N N . ALA A 1 168 ? 49.669 -10.910 -17.977 1.000 99.013 165 ALA AAA N 1
ATOM 1212 C CA . ALA A 1 168 ? 48.810 -9.698 -17.998 1.000 100.080 165 ALA AAA CA 1
ATOM 1213 C C . ALA A 1 168 ? 48.490 -9.260 -16.561 1.000 99.567 165 ALA AAA C 1
ATOM 1214 O O . ALA A 1 168 ? 48.506 -10.123 -15.643 1.000 96.677 165 ALA AAA O 1
ATOM 1216 N N . GLU A 1 169 ? 48.190 -7.971 -16.379 1.000 99.256 166 GLU AAA N 1
ATOM 1217 C CA . GLU A 1 169 ? 47.853 -7.422 -15.047 1.000 102.707 166 GLU AAA CA 1
ATOM 1218 C C . GLU A 1 169 ? 46.524 -8.044 -14.632 1.000 105.415 166 GLU AAA C 1
ATOM 1219 O O . GLU A 1 169 ? 45.625 -8.145 -15.502 1.000 111.785 166 GLU AAA O 1
ATOM 1225 N N . ALA A 1 170 ? 46.384 -8.458 -13.373 1.000 106.334 167 ALA AAA N 1
ATOM 1226 C CA . ALA A 1 170 ? 45.135 -9.049 -12.830 1.000 104.797 167 ALA AAA CA 1
ATOM 1227 C C . ALA A 1 170 ? 44.129 -7.939 -12.542 1.000 107.523 167 ALA AAA C 1
ATOM 1228 O O . ALA A 1 170 ? 44.523 -6.846 -12.160 1.000 107.466 167 ALA AAA O 1
ATOM 1230 N N . PRO A 1 171 ? 42.804 -8.210 -12.619 1.000 110.377 168 PRO AAA N 1
ATOM 1231 C CA . PRO A 1 171 ? 41.786 -7.202 -12.332 1.000 111.964 168 PRO AAA CA 1
ATOM 1232 C C . PRO A 1 171 ? 41.753 -6.784 -10.869 1.000 113.636 168 PRO AAA C 1
ATOM 1233 O O . PRO A 1 171 ? 41.998 -7.587 -9.967 1.000 106.404 168 PRO AAA O 1
ATOM 1237 N N . PRO A 1 172 ? 41.405 -5.507 -10.610 1.000 121.445 169 PRO AAA N 1
ATOM 1238 C CA . PRO A 1 172 ? 41.198 -4.989 -9.252 1.000 125.654 169 PRO AAA CA 1
ATOM 1239 C C . PRO A 1 172 ? 40.488 -5.898 -8.229 1.000 128.048 169 PRO AAA C 1
ATOM 1240 O O . PRO A 1 172 ? 40.939 -5.926 -7.101 1.000 131.158 169 PRO AAA O 1
ATOM 1244 N N . GLU A 1 173 ? 39.440 -6.623 -8.641 1.000 127.402 170 GLU AAA N 1
ATOM 1245 C CA . GLU A 1 173 ? 38.423 -7.239 -7.755 1.000 128.964 170 GLU AAA CA 1
ATOM 1246 C C . GLU A 1 173 ? 38.772 -8.681 -7.370 1.000 125.024 170 GLU AAA C 1
ATOM 1247 O O . GLU A 1 173 ? 37.832 -9.510 -7.311 1.000 128.340 170 GLU AAA O 1
ATOM 1253 N N . SER A 1 174 ? 40.034 -8.947 -7.016 1.000 121.447 171 SER AAA N 1
ATOM 1254 C CA . SER A 1 174 ? 40.624 -10.314 -6.960 1.000 115.552 171 SER AAA CA 1
ATOM 1255 C C . SER A 1 174 ? 40.720 -10.852 -5.519 1.000 110.156 171 SER AAA C 1
ATOM 1256 O O . SER A 1 174 ? 40.734 -12.091 -5.376 1.000 107.117 171 SER AAA O 1
ATOM 1259 N N . ALA A 1 175 ? 40.780 -9.980 -4.503 1.000 108.377 172 ALA AAA N 1
ATOM 1260 C CA . ALA A 1 175 ? 40.688 -10.357 -3.069 1.000 108.302 172 ALA AAA CA 1
ATOM 1261 C C . ALA A 1 175 ? 39.326 -11.008 -2.816 1.000 106.830 172 ALA AAA C 1
ATOM 1262 O O . ALA A 1 175 ? 39.233 -11.938 -1.938 1.000 104.481 172 ALA AAA O 1
ATOM 1264 N N . GLY A 1 176 ? 38.328 -10.496 -3.566 1.000 108.319 173 GLY AAA N 1
ATOM 1265 C CA . GLY A 1 176 ? 36.930 -10.965 -3.663 1.000 106.389 173 GLY AAA CA 1
ATOM 1266 C C . GLY A 1 176 ? 36.831 -12.447 -4.010 1.000 102.898 173 GLY AAA C 1
ATOM 1267 O O . GLY A 1 176 ? 36.145 -13.179 -3.262 1.000 105.883 173 GLY AAA O 1
ATOM 1268 N N . LEU A 1 177 ? 37.493 -12.869 -5.099 1.000 99.578 174 LEU AAA N 1
ATOM 1269 C CA . LEU A 1 177 ? 37.545 -14.268 -5.597 1.000 97.410 174 LEU AAA CA 1
ATOM 1270 C C . LEU A 1 177 ? 38.001 -15.208 -4.482 1.000 99.971 174 LEU AAA C 1
ATOM 1271 O O . LEU A 1 177 ? 37.332 -16.229 -4.308 1.000 102.264 174 LEU AAA O 1
ATOM 1276 N N . LEU A 1 178 ? 39.144 -14.937 -3.834 1.000 102.057 175 LEU AAA N 1
ATOM 1277 C CA . LEU A 1 178 ? 39.733 -15.832 -2.801 1.000 103.473 175 LEU AAA CA 1
ATOM 1278 C C . LEU A 1 178 ? 38.699 -16.202 -1.744 1.000 99.825 175 LEU AAA C 1
ATOM 1279 O O . LEU A 1 178 ? 38.659 -17.386 -1.363 1.000 98.455 175 LEU AAA O 1
ATOM 1284 N N . ALA A 1 179 ? 37.966 -15.196 -1.262 1.000 97.876 176 ALA AAA N 1
ATOM 1285 C CA . ALA A 1 179 ? 37.026 -15.278 -0.127 1.000 99.004 176 ALA AAA CA 1
ATOM 1286 C C . ALA A 1 179 ? 35.882 -16.244 -0.448 1.000 98.357 176 ALA AAA C 1
ATOM 1287 O O . ALA A 1 179 ? 35.270 -16.755 0.519 1.000 101.604 176 ALA AAA O 1
ATOM 1289 N N . ARG A 1 180 ? 35.604 -16.472 -1.743 1.000 97.071 177 ARG AAA N 1
ATOM 1290 C CA . ARG A 1 180 ? 34.383 -17.182 -2.244 1.000 97.509 177 ARG AAA CA 1
ATOM 1291 C C . ARG A 1 180 ? 34.375 -18.612 -1.717 1.000 98.595 177 ARG AAA C 1
ATOM 1292 O O . ARG A 1 180 ? 35.443 -19.261 -1.751 1.000 100.144 177 ARG AAA O 1
ATOM 1300 N N . GLU A 1 181 ? 33.225 -19.047 -1.222 1.000 100.637 178 GLU AAA N 1
ATOM 1301 C CA . GLU A 1 181 ? 32.872 -20.474 -0.976 1.000 102.163 178 GLU AAA CA 1
ATOM 1302 C C . GLU A 1 181 ? 31.562 -20.788 -1.721 1.000 101.650 178 GLU AAA C 1
ATOM 1303 O O . GLU A 1 181 ? 30.792 -19.820 -1.983 1.000 103.405 178 GLU AAA O 1
ATOM 1309 N N . VAL A 1 182 ? 31.302 -22.056 -2.051 1.000 97.886 179 VAL AAA N 1
ATOM 1310 C CA . VAL A 1 182 ? 29.996 -22.537 -2.592 1.000 96.757 179 VAL AAA CA 1
ATOM 1311 C C . VAL A 1 182 ? 29.642 -23.801 -1.825 1.000 97.371 179 VAL AAA C 1
ATOM 1312 O O . VAL A 1 182 ? 30.346 -24.759 -2.001 1.000 95.780 179 VAL AAA O 1
ATOM 1316 N N . HIS A 1 183 ? 28.570 -23.822 -1.042 1.000 101.607 180 HIS AAA N 1
ATOM 1317 C CA . HIS A 1 183 ? 28.116 -25.033 -0.306 1.000 103.276 180 HIS AAA CA 1
ATOM 1318 C C . HIS A 1 183 ? 26.870 -25.620 -1.000 1.000 105.099 180 HIS AAA C 1
ATOM 1319 O O . HIS A 1 183 ? 26.041 -24.841 -1.498 1.000 103.117 180 HIS AAA O 1
ATOM 1326 N N . SER A 1 184 ? 26.725 -26.948 -1.010 1.000 104.802 181 SER AAA N 1
ATOM 1327 C CA . SER A 1 184 ? 25.489 -27.663 -1.397 1.000 104.552 181 SER AAA CA 1
ATOM 1328 C C . SER A 1 184 ? 24.656 -27.950 -0.145 1.000 109.617 181 SER AAA C 1
ATOM 1329 O O . SER A 1 184 ? 25.244 -28.427 0.825 1.000 106.787 181 SER AAA O 1
ATOM 1332 N N . ALA A 1 185 ? 23.341 -27.686 -0.171 1.000 115.541 182 ALA AAA N 1
ATOM 1333 C CA . ALA A 1 185 ? 22.340 -28.372 0.688 1.000 120.469 182 ALA AAA CA 1
ATOM 1334 C C . ALA A 1 185 ? 22.815 -29.817 0.903 1.000 130.485 182 ALA AAA C 1
ATOM 1335 O O . ALA A 1 185 ? 22.866 -30.575 -0.105 1.000 133.250 182 ALA AAA O 1
ATOM 1337 N N . ALA A 1 186 ? 23.188 -30.176 2.144 1.000 142.413 183 ALA AAA N 1
ATOM 1338 C CA . ALA A 1 186 ? 23.619 -31.540 2.560 1.000 145.122 183 ALA AAA CA 1
ATOM 1339 C C . ALA A 1 186 ? 22.461 -32.265 3.282 1.000 152.689 183 ALA AAA C 1
ATOM 1340 O O . ALA A 1 186 ? 22.751 -33.006 4.253 1.000 164.424 183 ALA AAA O 1
ATOM 1342 N N . SER A 1 187 ? 21.205 -32.099 2.808 1.000 150.262 184 SER AAA N 1
ATOM 1343 C CA . SER A 1 187 ? 20.022 -32.942 3.153 1.000 142.713 184 SER AAA CA 1
ATOM 1344 C C . SER A 1 187 ? 18.787 -32.635 2.271 1.000 142.769 184 SER AAA C 1
ATOM 1345 O O . SER A 1 187 ? 18.892 -31.829 1.289 1.000 138.234 184 SER AAA O 1
ATOM 1348 N N . LEU A 1 188 ? 17.656 -33.268 2.644 1.000 144.026 185 LEU AAA N 1
ATOM 1349 C CA . LEU A 1 188 ? 16.339 -33.328 1.942 1.000 137.104 185 LEU AAA CA 1
ATOM 1350 C C . LEU A 1 188 ? 15.189 -33.261 2.965 1.000 134.368 185 LEU AAA C 1
ATOM 1351 O O . LEU A 1 188 ? 15.372 -33.711 4.109 1.000 132.522 185 LEU AAA O 1
ATOM 1356 N N . SER A 1 189 ? 14.035 -32.747 2.531 1.000 129.375 186 SER AAA N 1
ATOM 1357 C CA . SER A 1 189 ? 12.838 -32.409 3.350 1.000 128.626 186 SER AAA CA 1
ATOM 1358 C C . SER A 1 189 ? 12.569 -33.497 4.394 1.000 127.495 186 SER AAA C 1
ATOM 1359 O O . SER A 1 189 ? 12.806 -34.672 4.085 1.000 123.374 186 SER AAA O 1
ATOM 1362 N N . GLY A 1 190 ? 12.090 -33.090 5.575 1.000 126.757 187 GLY AAA N 1
ATOM 1363 C CA . GLY A 1 190 ? 11.533 -33.966 6.628 1.000 126.556 187 GLY AAA CA 1
ATOM 1364 C C . GLY A 1 190 ? 10.335 -34.769 6.135 1.000 127.487 187 GLY AAA C 1
ATOM 1365 O O . GLY A 1 190 ? 10.205 -35.963 6.539 1.000 130.069 187 GLY AAA O 1
ATOM 1366 N N . ASP A 1 191 ? 9.483 -34.162 5.295 1.000 125.738 188 ASP AAA N 1
ATOM 1367 C CA . ASP A 1 191 ? 8.305 -34.841 4.685 1.000 124.832 188 ASP AAA CA 1
ATOM 1368 C C . ASP A 1 191 ? 8.811 -36.030 3.854 1.000 119.897 188 ASP AAA C 1
ATOM 1369 O O . ASP A 1 191 ? 8.341 -37.189 4.110 1.000 116.017 188 ASP AAA O 1
ATOM 1374 N N . GLN A 1 192 ? 9.763 -35.758 2.947 1.000 114.922 189 GLN AAA N 1
ATOM 1375 C CA . GLN A 1 192 ? 10.306 -36.743 1.974 1.000 111.320 189 GLN AAA CA 1
ATOM 1376 C C . GLN A 1 192 ? 11.004 -37.914 2.688 1.000 108.824 189 GLN AAA C 1
ATOM 1377 O O . GLN A 1 192 ? 10.988 -39.022 2.098 1.000 102.473 189 GLN AAA O 1
ATOM 1383 N N . ILE A 1 193 ? 11.586 -37.699 3.882 1.000 112.102 190 ILE AAA N 1
ATOM 1384 C CA . ILE A 1 193 ? 12.172 -38.785 4.726 1.000 117.998 190 ILE AAA CA 1
ATOM 1385 C C . ILE A 1 193 ? 11.060 -39.774 5.084 1.000 120.950 190 ILE AAA C 1
ATOM 1386 O O . ILE A 1 193 ? 11.232 -40.980 4.805 1.000 124.448 190 ILE AAA O 1
ATOM 1391 N N . ASN A 1 194 ? 9.974 -39.288 5.689 1.000 122.541 191 ASN AAA N 1
ATOM 1392 C CA . ASN A 1 194 ? 8.926 -40.171 6.262 1.000 126.572 191 ASN AAA CA 1
ATOM 1393 C C . ASN A 1 194 ? 8.375 -41.099 5.167 1.000 123.559 191 ASN AAA C 1
ATOM 1394 O O . ASN A 1 194 ? 8.039 -42.244 5.523 1.000 127.696 191 ASN AAA O 1
ATOM 1399 N N . ASP A 1 195 ? 8.334 -40.660 3.900 1.000 119.926 192 ASP AAA N 1
ATOM 1400 C CA . ASP A 1 195 ? 7.971 -41.514 2.727 1.000 119.620 192 ASP AAA CA 1
ATOM 1401 C C . ASP A 1 195 ? 9.000 -42.638 2.548 1.000 117.099 192 ASP AAA C 1
ATOM 1402 O O . ASP A 1 195 ? 8.580 -43.788 2.409 1.000 117.233 192 ASP AAA O 1
ATOM 1407 N N . LEU A 1 196 ? 10.289 -42.308 2.511 1.000 115.533 193 LEU AAA N 1
ATOM 1408 C CA . LEU A 1 196 ? 11.385 -43.310 2.418 1.000 117.428 193 LEU AAA CA 1
ATOM 1409 C C . LEU A 1 196 ? 11.266 -44.316 3.571 1.000 114.628 193 LEU AAA C 1
ATOM 1410 O O . LEU A 1 196 ? 11.303 -45.548 3.258 1.000 111.021 193 LEU AAA O 1
ATOM 1415 N N . ILE A 1 197 ? 11.109 -43.852 4.825 1.000 111.208 194 ILE AAA N 1
ATOM 1416 C CA . ILE A 1 197 ? 11.179 -44.785 5.989 1.000 112.359 194 ILE AAA CA 1
ATOM 1417 C C . ILE A 1 197 ? 9.904 -45.642 5.987 1.000 114.115 194 ILE AAA C 1
ATOM 1418 O O . ILE A 1 197 ? 10.024 -46.869 6.257 1.000 113.812 194 ILE AAA O 1
ATOM 1423 N N . GLU A 1 198 ? 8.737 -45.061 5.658 1.000 115.761 195 GLU AAA N 1
ATOM 1424 C CA . GLU A 1 198 ? 7.484 -45.852 5.538 1.000 118.497 195 GLU AAA CA 1
ATOM 1425 C C . GLU A 1 198 ? 7.773 -46.968 4.529 1.000 113.474 195 GLU AAA C 1
ATOM 1426 O O . GLU A 1 198 ? 7.687 -48.127 4.921 1.000 114.657 195 GLU AAA O 1
ATOM 1432 N N . THR A 1 199 ? 8.169 -46.638 3.304 1.000 108.231 196 THR AAA N 1
ATOM 1433 C CA . THR A 1 199 ? 8.332 -47.631 2.215 1.000 108.605 196 THR AAA CA 1
ATOM 1434 C C . THR A 1 199 ? 9.304 -48.738 2.634 1.000 111.050 196 THR AAA C 1
ATOM 1435 O O . THR A 1 199 ? 9.081 -49.890 2.209 1.000 114.549 196 THR AAA O 1
ATOM 1439 N N . LEU A 1 200 ? 10.340 -48.400 3.408 1.000 110.119 197 LEU AAA N 1
ATOM 1440 C CA . LEU A 1 200 ? 11.380 -49.370 3.835 1.000 109.124 197 LEU AAA CA 1
ATOM 1441 C C . LEU A 1 200 ? 10.837 -50.311 4.913 1.000 108.410 197 LEU AAA C 1
ATOM 1442 O O . LEU A 1 200 ? 10.949 -51.531 4.715 1.000 104.280 197 LEU AAA O 1
ATOM 1447 N N . GLU A 1 201 ? 10.241 -49.774 5.983 1.000 111.652 198 GLU AAA N 1
ATOM 1448 C CA . GLU A 1 201 ? 9.646 -50.596 7.078 1.000 111.201 198 GLU AAA CA 1
ATOM 1449 C C . GLU A 1 201 ? 8.407 -51.353 6.563 1.000 110.568 198 GLU AAA C 1
ATOM 1450 O O . GLU A 1 201 ? 8.067 -52.378 7.172 1.000 112.328 198 GLU AAA O 1
ATOM 1456 N N . SER A 1 202 ? 7.755 -50.849 5.503 1.000 109.518 199 SER AAA N 1
ATOM 1457 C CA . SER A 1 202 ? 6.624 -51.479 4.760 1.000 110.431 199 SER AAA CA 1
ATOM 1458 C C . SER A 1 202 ? 7.041 -52.826 4.179 1.000 109.946 199 SER AAA C 1
ATOM 1459 O O . SER A 1 202 ? 6.272 -53.801 4.305 1.000 111.720 199 SER AAA O 1
ATOM 1462 N N . ALA A 1 203 ? 8.160 -52.840 3.468 1.000 106.824 200 ALA AAA N 1
ATOM 1463 C CA . ALA A 1 203 ? 8.506 -53.912 2.518 1.000 107.180 200 ALA AAA CA 1
ATOM 1464 C C . ALA A 1 203 ? 8.632 -55.224 3.293 1.000 108.006 200 ALA AAA C 1
ATOM 1465 O O . ALA A 1 203 ? 9.223 -55.204 4.398 1.000 106.016 200 ALA AAA O 1
ATOM 1467 N N . THR A 1 204 ? 8.081 -56.307 2.747 1.000 110.333 201 THR AAA N 1
ATOM 1468 C CA . THR A 1 204 ? 8.132 -57.663 3.361 1.000 114.773 201 THR AAA CA 1
ATOM 1469 C C . THR A 1 204 ? 9.527 -58.278 3.146 1.000 114.981 201 THR AAA C 1
ATOM 1470 O O . THR A 1 204 ? 9.986 -59.033 4.032 1.000 118.095 201 THR AAA O 1
ATOM 1474 N N . ASN A 1 205 ? 10.190 -57.959 2.026 1.000 111.849 202 ASN AAA N 1
ATOM 1475 C CA . ASN A 1 205 ? 11.464 -58.624 1.623 1.000 112.031 202 ASN AAA CA 1
ATOM 1476 C C . ASN A 1 205 ? 12.297 -57.678 0.752 1.000 110.131 202 ASN AAA C 1
ATOM 1477 O O . ASN A 1 205 ? 12.436 -57.908 -0.452 1.000 109.363 202 ASN AAA O 1
ATOM 1482 N N . PRO A 1 206 ? 12.920 -56.622 1.343 1.000 107.853 203 PRO AAA N 1
ATOM 1483 C CA . PRO A 1 206 ? 13.608 -55.590 0.566 1.000 104.392 203 PRO AAA CA 1
ATOM 1484 C C . PRO A 1 206 ? 15.056 -55.989 0.262 1.000 104.839 203 PRO AAA C 1
ATOM 1485 O O . PRO A 1 206 ? 15.602 -56.830 0.977 1.000 110.841 203 PRO AAA O 1
ATOM 1489 N N . VAL A 1 207 ? 15.658 -55.351 -0.744 1.000 99.977 204 VAL AAA N 1
ATOM 1490 C CA . VAL A 1 207 ? 17.078 -55.567 -1.135 1.000 92.943 204 VAL AAA CA 1
ATOM 1491 C C . VAL A 1 207 ? 17.706 -54.196 -1.366 1.000 92.657 204 VAL AAA C 1
ATOM 1492 O O . VAL A 1 207 ? 17.028 -53.315 -1.916 1.000 90.437 204 VAL AAA O 1
ATOM 1496 N N . LEU A 1 208 ? 18.944 -54.011 -0.885 1.000 94.313 205 LEU AAA N 1
ATOM 1497 C CA . LEU A 1 208 ? 19.770 -52.806 -1.138 1.000 91.980 205 LEU AAA CA 1
ATOM 1498 C C . LEU A 1 208 ? 20.665 -53.104 -2.323 1.000 90.030 205 LEU AAA C 1
ATOM 1499 O O . LEU A 1 208 ? 21.331 -54.125 -2.302 1.000 93.891 205 LEU AAA O 1
ATOM 1504 N N . VAL A 1 209 ? 20.702 -52.211 -3.289 1.000 86.664 206 VAL AAA N 1
ATOM 1505 C CA . VAL A 1 209 ? 21.687 -52.267 -4.391 1.000 83.745 206 VAL AAA CA 1
ATOM 1506 C C . VAL A 1 209 ? 22.519 -51.008 -4.231 1.000 83.667 206 VAL AAA C 1
ATOM 1507 O O . VAL A 1 209 ? 21.899 -49.981 -4.103 1.000 85.758 206 VAL AAA O 1
ATOM 1511 N N . LEU A 1 210 ? 23.847 -51.101 -4.131 1.000 81.712 207 LEU AAA N 1
ATOM 1512 C CA . LEU A 1 210 ? 24.697 -49.948 -3.748 1.000 79.767 207 LEU AAA CA 1
ATOM 1513 C C . LEU A 1 210 ? 25.669 -49.633 -4.879 1.000 80.402 207 LEU AAA C 1
ATOM 1514 O O . LEU A 1 210 ? 26.191 -50.547 -5.532 1.000 84.398 207 LEU AAA O 1
ATOM 1519 N N . GLY A 1 211 ? 25.919 -48.355 -5.080 1.000 79.514 208 GLY AAA N 1
ATOM 1520 C CA . GLY A 1 211 ? 26.799 -47.879 -6.149 1.000 77.358 208 GLY AAA CA 1
ATOM 1521 C C . GLY A 1 211 ? 27.945 -47.067 -5.593 1.000 76.335 208 GLY AAA C 1
ATOM 1522 O O . GLY A 1 211 ? 28.090 -46.863 -4.392 1.000 74.403 208 GLY AAA O 1
ATOM 1523 N N . PRO A 1 212 ? 28.782 -46.573 -6.512 1.000 78.191 209 PRO AAA N 1
ATOM 1524 C CA . PRO A 1 212 ? 30.067 -45.993 -6.151 1.000 78.325 209 PRO AAA CA 1
ATOM 1525 C C . PRO A 1 212 ? 29.867 -44.754 -5.274 1.000 79.944 209 PRO AAA C 1
ATOM 1526 O O . PRO A 1 212 ? 30.705 -44.505 -4.445 1.000 83.204 209 PRO AAA O 1
ATOM 1530 N N . ALA A 1 213 ? 28.766 -44.030 -5.433 1.000 80.307 210 ALA AAA N 1
ATOM 1531 C CA . ALA A 1 213 ? 28.580 -42.765 -4.694 1.000 81.451 210 ALA AAA CA 1
ATOM 1532 C C . ALA A 1 213 ? 28.491 -43.066 -3.191 1.000 81.925 210 ALA AAA C 1
ATOM 1533 O O . ALA A 1 213 ? 28.747 -42.165 -2.401 1.000 83.063 210 ALA AAA O 1
ATOM 1535 N N . VAL A 1 214 ? 28.175 -44.288 -2.787 1.000 81.311 211 VAL AAA N 1
ATOM 1536 C CA . VAL A 1 214 ? 28.173 -44.639 -1.346 1.000 84.293 211 VAL AAA CA 1
ATOM 1537 C C . VAL A 1 214 ? 29.620 -44.583 -0.878 1.000 86.607 211 VAL AAA C 1
ATOM 1538 O O . VAL A 1 214 ? 29.853 -43.988 0.165 1.000 91.308 211 VAL AAA O 1
ATOM 1542 N N . ASP A 1 215 ? 30.554 -45.178 -1.625 1.000 86.508 212 ASP AAA N 1
ATOM 1543 C CA . ASP A 1 215 ? 31.996 -45.170 -1.270 1.000 85.890 212 ASP AAA CA 1
ATOM 1544 C C . ASP A 1 215 ? 32.509 -43.727 -1.326 1.000 87.441 212 ASP AAA C 1
ATOM 1545 O O . ASP A 1 215 ? 33.079 -43.278 -0.329 1.000 90.343 212 ASP AAA O 1
ATOM 1550 N N . ALA A 1 216 ? 32.277 -43.001 -2.422 1.000 85.755 213 ALA AAA N 1
ATOM 1551 C CA . ALA A 1 216 ? 32.651 -41.571 -2.571 1.000 84.530 213 ALA AAA CA 1
ATOM 1552 C C . ALA A 1 216 ? 32.220 -40.743 -1.349 1.000 86.438 213 ALA AAA C 1
ATOM 1553 O O . ALA A 1 216 ? 32.966 -39.883 -0.964 1.000 85.321 213 ALA AAA O 1
ATOM 1555 N N . ASP A 1 217 ? 31.038 -40.967 -0.768 1.000 91.269 214 ASP AAA N 1
ATOM 1556 C CA . ASP A 1 217 ? 30.478 -40.112 0.324 1.000 93.359 214 ASP AAA CA 1
ATOM 1557 C C . ASP A 1 217 ? 30.843 -40.693 1.695 1.000 91.611 214 ASP AAA C 1
ATOM 1558 O O . ASP A 1 217 ? 30.281 -40.228 2.693 1.000 88.939 214 ASP AAA O 1
ATOM 1563 N N . ARG A 1 218 ? 31.739 -41.676 1.724 1.000 93.062 215 ARG AAA N 1
ATOM 1564 C CA . ARG A 1 218 ? 32.270 -42.301 2.972 1.000 96.366 215 ARG AAA CA 1
ATOM 1565 C C . ARG A 1 218 ? 31.093 -42.800 3.821 1.000 96.802 215 ARG AAA C 1
ATOM 1566 O O . ARG A 1 218 ? 31.095 -42.561 5.038 1.000 96.940 215 ARG AAA O 1
ATOM 1574 N N . ALA A 1 219 ? 30.119 -43.446 3.185 1.000 95.085 216 ALA AAA N 1
ATOM 1575 C CA . ALA A 1 219 ? 28.876 -43.919 3.826 1.000 95.945 216 ALA AAA CA 1
ATOM 1576 C C . ALA A 1 219 ? 28.849 -45.447 3.926 1.000 95.748 216 ALA AAA C 1
ATOM 1577 O O . ALA A 1 219 ? 27.779 -45.975 4.190 1.000 98.323 216 ALA AAA O 1
ATOM 1579 N N . ASN A 1 220 ? 29.985 -46.132 3.796 1.000 97.292 217 ASN AAA N 1
ATOM 1580 C CA . ASN A 1 220 ? 30.098 -47.614 3.911 1.000 97.499 217 ASN AAA CA 1
ATOM 1581 C C . ASN A 1 220 ? 29.453 -48.060 5.239 1.000 101.245 217 ASN AAA C 1
ATOM 1582 O O . ASN A 1 220 ? 28.568 -48.952 5.185 1.000 102.065 217 ASN AAA O 1
ATOM 1587 N N . ALA A 1 221 ? 29.801 -47.401 6.354 1.000 101.914 218 ALA AAA N 1
ATOM 1588 C CA . ALA A 1 221 ? 29.315 -47.685 7.728 1.000 107.625 218 ALA AAA CA 1
ATOM 1589 C C . ALA A 1 221 ? 27.772 -47.600 7.860 1.000 106.771 218 ALA AAA C 1
ATOM 1590 O O . ALA A 1 221 ? 27.155 -48.447 8.564 1.000 104.424 218 ALA AAA O 1
ATOM 1592 N N . ASP A 1 222 ? 27.178 -46.574 7.250 1.000 107.383 219 ASP AAA N 1
ATOM 1593 C CA . ASP A 1 222 ? 25.733 -46.246 7.373 1.000 108.635 219 ASP AAA CA 1
ATOM 1594 C C . ASP A 1 222 ? 24.936 -47.195 6.468 1.000 101.653 219 ASP AAA C 1
ATOM 1595 O O . ASP A 1 222 ? 23.833 -47.599 6.840 1.000 107.079 219 ASP AAA O 1
ATOM 1600 N N . ALA A 1 223 ? 25.478 -47.556 5.319 1.000 97.220 220 ALA AAA N 1
ATOM 1601 C CA . ALA A 1 223 ? 24.948 -48.638 4.467 1.000 97.009 220 ALA AAA CA 1
ATOM 1602 C C . ALA A 1 223 ? 24.879 -49.916 5.298 1.000 95.702 220 ALA AAA C 1
ATOM 1603 O O . ALA A 1 223 ? 23.837 -50.598 5.245 1.000 96.755 220 ALA AAA O 1
ATOM 1605 N N . VAL A 1 224 ? 25.966 -50.223 6.010 1.000 95.033 221 VAL AAA N 1
ATOM 1606 C CA . VAL A 1 224 ? 26.064 -51.446 6.856 1.000 95.181 221 VAL AAA CA 1
ATOM 1607 C C . VAL A 1 224 ? 24.951 -51.362 7.886 1.000 95.209 221 VAL AAA C 1
ATOM 1608 O O . VAL A 1 224 ? 24.211 -52.339 8.010 1.000 95.394 221 VAL AAA O 1
ATOM 1612 N N . LEU A 1 225 ? 24.844 -50.248 8.598 1.000 96.529 222 LEU AAA N 1
ATOM 1613 C CA . LEU A 1 225 ? 23.880 -50.167 9.720 1.000 100.482 222 LEU AAA CA 1
ATOM 1614 C C . LEU A 1 225 ? 22.451 -50.379 9.175 1.000 97.091 222 LEU AAA C 1
ATOM 1615 O O . LEU A 1 225 ? 21.674 -51.083 9.803 1.000 93.374 222 LEU AAA O 1
ATOM 1620 N N . LEU A 1 226 ? 22.155 -49.837 7.998 1.000 96.161 223 LEU AAA N 1
ATOM 1621 C CA . LEU A 1 226 ? 20.812 -49.918 7.372 1.000 96.588 223 LEU AAA CA 1
ATOM 1622 C C . LEU A 1 226 ? 20.524 -51.370 6.959 1.000 98.693 223 LEU AAA C 1
ATOM 1623 O O . LEU A 1 226 ? 19.383 -51.835 7.189 1.000 100.469 223 LEU AAA O 1
ATOM 1628 N N . ALA A 1 227 ? 21.502 -52.067 6.367 1.000 99.008 224 ALA AAA N 1
ATOM 1629 C CA . ALA A 1 227 ? 21.396 -53.506 6.036 1.000 99.698 224 ALA AAA CA 1
ATOM 1630 C C . ALA A 1 227 ? 21.167 -54.310 7.321 1.000 101.501 224 ALA AAA C 1
ATOM 1631 O O . ALA A 1 227 ? 20.314 -55.198 7.287 1.000 102.174 224 ALA AAA O 1
ATOM 1633 N N . GLU A 1 228 ? 21.886 -54.019 8.408 1.000 102.560 225 GLU AAA N 1
ATOM 1634 C CA . GLU A 1 228 ? 21.673 -54.703 9.711 1.000 106.568 225 GLU AAA CA 1
ATOM 1635 C C . GLU A 1 228 ? 20.233 -54.454 10.175 1.000 106.671 225 GLU AAA C 1
ATOM 1636 O O . GLU A 1 228 ? 19.610 -55.417 10.565 1.000 105.018 225 GLU AAA O 1
ATOM 1642 N N . LYS A 1 229 ? 19.707 -53.233 10.095 1.000 106.735 226 LYS AAA N 1
ATOM 1643 C CA . LYS A 1 229 ? 18.372 -52.889 10.646 1.000 108.684 226 LYS AAA CA 1
ATOM 1644 C C . LYS A 1 229 ? 17.280 -53.620 9.867 1.000 109.665 226 LYS AAA C 1
ATOM 1645 O O . LYS A 1 229 ? 16.317 -54.076 10.516 1.000 111.727 226 LYS AAA O 1
ATOM 1651 N N . LEU A 1 230 ? 17.414 -53.735 8.545 1.000 109.395 227 LEU AAA N 1
ATOM 1652 C CA . LEU A 1 230 ? 16.388 -54.398 7.685 1.000 109.901 227 LEU AAA CA 1
ATOM 1653 C C . LEU A 1 230 ? 16.701 -55.893 7.492 1.000 110.084 227 LEU AAA C 1
ATOM 1654 O O . LEU A 1 230 ? 15.931 -56.559 6.728 1.000 107.561 227 LEU AAA O 1
ATOM 1659 N N . ARG A 1 231 ? 17.804 -56.386 8.077 1.000 109.343 228 ARG AAA N 1
ATOM 1660 C CA . ARG A 1 231 ? 18.323 -57.751 7.828 1.000 108.622 228 ARG AAA CA 1
ATOM 1661 C C . ARG A 1 231 ? 18.244 -58.022 6.322 1.000 107.053 228 ARG AAA C 1
ATOM 1662 O O . ARG A 1 231 ? 17.802 -59.114 5.914 1.000 108.031 228 ARG AAA O 1
ATOM 1670 N N . ALA A 1 232 ? 18.708 -57.061 5.520 1.000 103.217 229 ALA AAA N 1
ATOM 1671 C CA . ALA A 1 232 ? 18.512 -57.033 4.056 1.000 100.548 229 ALA AAA CA 1
ATOM 1672 C C . ALA A 1 232 ? 19.745 -57.546 3.358 1.000 98.056 229 ALA AAA C 1
ATOM 1673 O O . ALA A 1 232 ? 20.844 -57.194 3.754 1.000 102.919 229 ALA AAA O 1
ATOM 1675 N N . PRO A 1 233 ? 19.595 -58.370 2.310 1.000 96.296 230 PRO AAA N 1
ATOM 1676 C CA . PRO A 1 233 ? 20.703 -58.637 1.399 1.000 92.877 230 PRO AAA CA 1
ATOM 1677 C C . PRO A 1 233 ? 21.125 -57.362 0.663 1.000 90.124 230 PRO AAA C 1
ATOM 1678 O O . PRO A 1 233 ? 20.293 -56.507 0.425 1.000 84.810 230 PRO AAA O 1
ATOM 1682 N N . VAL A 1 234 ? 22.434 -57.273 0.384 1.000 90.666 231 VAL AAA N 1
ATOM 1683 C CA . VAL A 1 234 ? 23.085 -56.120 -0.289 1.000 87.612 231 VAL AAA CA 1
ATOM 1684 C C . VAL A 1 234 ? 23.820 -56.643 -1.514 1.000 86.067 231 VAL AAA C 1
ATOM 1685 O O . VAL A 1 234 ? 24.703 -57.517 -1.363 1.000 87.732 231 VAL AAA O 1
ATOM 1689 N N . TRP A 1 235 ? 23.466 -56.114 -2.676 1.000 84.624 232 TRP AAA N 1
ATOM 1690 C CA . TRP A 1 235 ? 24.198 -56.318 -3.943 1.000 83.940 232 TRP AAA CA 1
ATOM 1691 C C . TRP A 1 235 ? 24.898 -55.016 -4.296 1.000 82.921 232 TRP AAA C 1
ATOM 1692 O O . TRP A 1 235 ? 24.385 -53.955 -3.942 1.000 82.988 232 TRP AAA O 1
ATOM 1703 N N . ILE A 1 236 ? 25.986 -55.105 -5.042 1.000 80.291 233 ILE AAA N 1
ATOM 1704 C CA . ILE A 1 236 ? 26.593 -53.921 -5.686 1.000 79.681 233 ILE AAA CA 1
ATOM 1705 C C . ILE A 1 236 ? 25.967 -53.754 -7.067 1.000 78.016 233 ILE AAA C 1
ATOM 1706 O O . ILE A 1 236 ? 25.810 -54.738 -7.786 1.000 80.182 233 ILE AAA O 1
ATOM 1711 N N . ALA A 1 237 ? 25.625 -52.542 -7.453 1.000 77.011 234 ALA AAA N 1
ATOM 1712 C CA . ALA A 1 237 ? 25.118 -52.260 -8.811 1.000 78.189 234 ALA AAA CA 1
ATOM 1713 C C . ALA A 1 237 ? 26.089 -52.770 -9.870 1.000 81.246 234 ALA AAA C 1
ATOM 1714 O O . ALA A 1 237 ? 27.311 -52.722 -9.708 1.000 80.385 234 ALA AAA O 1
ATOM 1716 N N . PRO A 1 238 ? 25.567 -53.174 -11.042 1.000 84.149 235 PRO AAA N 1
ATOM 1717 C CA . PRO A 1 238 ? 26.410 -53.703 -12.116 1.000 83.814 235 PRO AAA CA 1
ATOM 1718 C C . PRO A 1 238 ? 27.442 -52.699 -12.656 1.000 86.360 235 PRO AAA C 1
ATOM 1719 O O . PRO A 1 238 ? 27.214 -51.473 -12.574 1.000 84.000 235 PRO AAA O 1
ATOM 1723 N N . SER A 1 239 ? 28.538 -53.235 -13.226 1.000 86.939 236 SER AAA N 1
ATOM 1724 C CA . SER A 1 239 ? 29.657 -52.441 -13.777 1.000 83.398 236 SER AAA CA 1
ATOM 1725 C C . SER A 1 239 ? 30.159 -51.519 -12.665 1.000 81.153 236 SER AAA C 1
ATOM 1726 O O . SER A 1 239 ? 30.238 -50.302 -12.842 1.000 80.961 236 SER AAA O 1
ATOM 1729 N N . PRO A 1 240 ? 30.516 -52.054 -11.477 1.000 77.992 237 PRO AAA N 1
ATOM 1730 C CA . PRO A 1 240 ? 30.982 -51.214 -10.375 1.000 78.363 237 PRO AAA CA 1
ATOM 1731 C C . PRO A 1 240 ? 32.400 -50.668 -10.602 1.000 81.209 237 PRO AAA C 1
ATOM 1732 O O . PRO A 1 240 ? 33.268 -51.352 -11.141 1.000 80.731 237 PRO AAA O 1
ATOM 1736 N N . SER A 1 241 ? 32.615 -49.440 -10.147 1.000 82.661 238 SER AAA N 1
ATOM 1737 C CA . SER A 1 241 ? 33.910 -48.726 -10.208 1.000 79.408 238 SER AAA CA 1
ATOM 1738 C C . SER A 1 241 ? 34.472 -48.579 -8.791 1.000 77.334 238 SER AAA C 1
ATOM 1739 O O . SER A 1 241 ? 35.639 -48.209 -8.675 1.000 83.380 238 SER AAA O 1
ATOM 1742 N N . ARG A 1 242 ? 33.689 -48.851 -7.759 1.000 73.142 239 ARG AAA N 1
ATOM 1743 C CA . ARG A 1 242 ? 34.096 -48.741 -6.348 1.000 73.659 239 ARG AAA CA 1
ATOM 1744 C C . ARG A 1 242 ? 33.415 -49.836 -5.547 1.000 77.605 239 ARG AAA C 1
ATOM 1745 O O . ARG A 1 242 ? 32.492 -50.447 -6.047 1.000 85.645 239 ARG AAA O 1
ATOM 1753 N N . CYS A 1 243 ? 33.871 -50.075 -4.330 1.000 83.325 240 CYS AAA N 1
ATOM 1754 C CA . CYS A 1 243 ? 33.256 -51.069 -3.435 1.000 86.596 240 CYS AAA CA 1
ATOM 1755 C C . CYS A 1 243 ? 32.575 -50.336 -2.300 1.000 86.395 240 CYS AAA C 1
ATOM 1756 O O . CYS A 1 243 ? 33.236 -49.724 -1.482 1.000 89.227 240 CYS AAA O 1
ATOM 1759 N N . PRO A 1 244 ? 31.240 -50.307 -2.277 1.000 86.111 241 PRO AAA N 1
ATOM 1760 C CA . PRO A 1 244 ? 30.510 -49.573 -1.245 1.000 87.050 241 PRO AAA CA 1
ATOM 1761 C C . PRO A 1 244 ? 30.159 -50.334 0.034 1.000 88.427 241 PRO AAA C 1
ATOM 1762 O O . PRO A 1 244 ? 29.434 -49.799 0.852 1.000 85.061 241 PRO AAA O 1
ATOM 1766 N N . PHE A 1 245 ? 30.672 -51.545 0.203 1.000 89.727 242 PHE AAA N 1
ATOM 1767 C CA . PHE A 1 245 ? 30.173 -52.418 1.295 1.000 88.339 242 PHE AAA CA 1
ATOM 1768 C C . PHE A 1 245 ? 31.206 -53.467 1.669 1.000 88.417 242 PHE AAA C 1
ATOM 1769 O O . PHE A 1 245 ? 31.893 -53.983 0.794 1.000 87.486 242 PHE AAA O 1
ATOM 1777 N N . PRO A 1 246 ? 31.312 -53.843 2.963 1.000 88.464 243 PRO AAA N 1
ATOM 1778 C CA . PRO A 1 246 ? 32.240 -54.903 3.361 1.000 90.401 243 PRO AAA CA 1
ATOM 1779 C C . PRO A 1 246 ? 31.857 -56.237 2.691 1.000 90.663 243 PRO AAA C 1
ATOM 1780 O O . PRO A 1 246 ? 30.724 -56.624 2.800 1.000 95.337 243 PRO AAA O 1
ATOM 1784 N N . THR A 1 247 ? 32.777 -56.907 1.997 1.000 88.662 244 THR AAA N 1
ATOM 1785 C CA . THR A 1 247 ? 32.460 -58.105 1.173 1.000 89.125 244 THR AAA CA 1
ATOM 1786 C C . THR A 1 247 ? 32.289 -59.367 2.024 1.000 89.850 244 THR AAA C 1
ATOM 1787 O O . THR A 1 247 ? 31.957 -60.418 1.419 1.000 87.932 244 THR AAA O 1
ATOM 1791 N N . ARG A 1 248 ? 32.543 -59.309 3.334 1.000 90.592 245 ARG AAA N 1
ATOM 1792 C CA . ARG A 1 248 ? 32.397 -60.499 4.215 1.000 93.273 245 ARG AAA CA 1
ATOM 1793 C C . ARG A 1 248 ? 31.339 -60.220 5.278 1.000 96.894 245 ARG AAA C 1
ATOM 1794 O O . ARG A 1 248 ? 31.182 -61.025 6.190 1.000 99.783 245 ARG AAA O 1
ATOM 1802 N N . HIS A 1 249 ? 30.592 -59.140 5.124 1.000 98.755 246 HIS AAA N 1
ATOM 1803 C CA . HIS A 1 249 ? 29.410 -58.879 5.966 1.000 102.610 246 HIS AAA CA 1
ATOM 1804 C C . HIS A 1 249 ? 28.318 -59.888 5.621 1.000 103.771 246 HIS AAA C 1
ATOM 1805 O O . HIS A 1 249 ? 28.133 -60.247 4.458 1.000 100.117 246 HIS AAA O 1
ATOM 1812 N N . PRO A 1 250 ? 27.549 -60.369 6.620 1.000 106.867 247 PRO AAA N 1
ATOM 1813 C CA . PRO A 1 250 ? 26.411 -61.262 6.358 1.000 107.067 247 PRO AAA CA 1
ATOM 1814 C C . PRO A 1 250 ? 25.527 -60.899 5.155 1.000 105.291 247 PRO AAA C 1
ATOM 1815 O O . PRO A 1 250 ? 25.246 -61.788 4.368 1.000 102.973 247 PRO AAA O 1
ATOM 1819 N N . SER A 1 251 ? 25.170 -59.621 5.012 1.000 104.776 248 SER AAA N 1
ATOM 1820 C CA . SER A 1 251 ? 24.260 -59.114 3.951 1.000 103.231 248 SER AAA CA 1
ATOM 1821 C C . SER A 1 251 ? 24.890 -59.211 2.551 1.000 100.014 248 SER AAA C 1
ATOM 1822 O O . SER A 1 251 ? 24.119 -59.196 1.561 1.000 97.463 248 SER AAA O 1
ATOM 1825 N N . PHE A 1 252 ? 26.220 -59.297 2.422 1.000 96.596 249 PHE AAA N 1
ATOM 1826 C CA . PHE A 1 252 ? 26.870 -59.186 1.086 1.000 95.092 249 PHE AAA CA 1
ATOM 1827 C C . PHE A 1 252 ? 26.502 -60.393 0.222 1.000 93.757 249 PHE AAA C 1
ATOM 1828 O O . PHE A 1 252 ? 26.598 -61.510 0.750 1.000 94.595 249 PHE AAA O 1
ATOM 1836 N N . ARG A 1 253 ? 26.103 -60.156 -1.034 1.000 92.419 250 ARG AAA N 1
ATOM 1837 C CA . ARG A 1 253 ? 25.696 -61.193 -2.025 1.000 93.920 250 ARG AAA CA 1
ATOM 1838 C C . ARG A 1 253 ? 26.481 -61.073 -3.340 1.000 91.956 250 ARG AAA C 1
ATOM 1839 O O . ARG A 1 253 ? 26.291 -61.953 -4.196 1.000 93.000 250 ARG AAA O 1
ATOM 1847 N N . GLY A 1 254 ? 27.255 -60.007 -3.541 1.000 88.860 251 GLY AAA N 1
ATOM 1848 C CA . GLY A 1 254 ? 28.087 -59.836 -4.748 1.000 85.678 251 GLY AAA CA 1
ATOM 1849 C C . GLY A 1 254 ? 27.617 -58.708 -5.644 1.000 82.617 251 GLY AAA C 1
ATOM 1850 O O . GLY A 1 254 ? 26.962 -57.787 -5.175 1.000 81.782 251 GLY AAA O 1
ATOM 1851 N N . VAL A 1 255 ? 27.975 -58.795 -6.914 1.000 81.869 252 VAL AAA N 1
ATOM 1852 C CA . VAL A 1 255 ? 27.703 -57.777 -7.962 1.000 81.150 252 VAL AAA CA 1
ATOM 1853 C C . VAL A 1 255 ? 26.568 -58.284 -8.838 1.000 80.600 252 VAL AAA C 1
ATOM 1854 O O . VAL A 1 255 ? 26.603 -59.422 -9.250 1.000 80.819 252 VAL AAA O 1
ATOM 1858 N N . LEU A 1 256 ? 25.592 -57.450 -9.123 1.000 81.160 253 LEU AAA N 1
ATOM 1859 C CA . LEU A 1 256 ? 24.481 -57.825 -10.028 1.000 83.525 253 LEU AAA CA 1
ATOM 1860 C C . LEU A 1 256 ? 25.079 -58.043 -11.402 1.000 83.717 253 LEU AAA C 1
ATOM 1861 O O . LEU A 1 256 ? 26.009 -57.349 -11.758 1.000 83.971 253 LEU AAA O 1
ATOM 1866 N N . PRO A 1 257 ? 24.584 -59.006 -12.191 1.000 86.956 254 PRO AAA N 1
ATOM 1867 C CA . PRO A 1 257 ? 24.985 -59.132 -13.587 1.000 88.862 254 PRO AAA CA 1
ATOM 1868 C C . PRO A 1 257 ? 24.506 -57.932 -14.409 1.000 89.513 254 PRO AAA C 1
ATOM 1869 O O . PRO A 1 257 ? 23.463 -57.392 -14.087 1.000 86.692 254 PRO AAA O 1
ATOM 1873 N N . ALA A 1 258 ? 25.284 -57.553 -15.435 1.000 91.031 255 ALA AAA N 1
ATOM 1874 C CA . ALA A 1 258 ? 25.063 -56.330 -16.247 1.000 91.185 255 ALA AAA CA 1
ATOM 1875 C C . ALA A 1 258 ? 24.252 -56.667 -17.507 1.000 92.663 255 ALA AAA C 1
ATOM 1876 O O . ALA A 1 258 ? 24.532 -56.073 -18.570 1.000 89.052 255 ALA AAA O 1
ATOM 1878 N N . GLY A 1 259 ? 23.300 -57.597 -17.391 1.000 94.477 256 GLY AAA N 1
ATOM 1879 C CA . GLY A 1 259 ? 22.305 -57.898 -18.435 1.000 97.823 256 GLY AAA CA 1
ATOM 1880 C C . GLY A 1 259 ? 20.920 -57.591 -17.907 1.000 102.524 256 GLY AAA C 1
ATOM 1881 O O . GLY A 1 259 ? 20.734 -57.734 -16.689 1.000 110.397 256 GLY AAA O 1
ATOM 1882 N N . VAL A 1 260 ? 19.986 -57.154 -18.745 1.000 102.515 257 VAL AAA N 1
ATOM 1883 C CA . VAL A 1 260 ? 18.648 -56.686 -18.271 1.000 99.324 257 VAL AAA CA 1
ATOM 1884 C C . VAL A 1 260 ? 17.880 -57.865 -17.646 1.000 100.131 257 VAL AAA C 1
ATOM 1885 O O . VAL A 1 260 ? 17.427 -57.743 -16.505 1.000 94.473 257 VAL AAA O 1
ATOM 1889 N N . ALA A 1 261 ? 17.761 -58.968 -18.388 1.000 102.002 258 ALA AAA N 1
ATOM 1890 C CA . ALA A 1 261 ? 17.029 -60.196 -17.998 1.000 100.975 258 ALA AAA CA 1
ATOM 1891 C C . ALA A 1 261 ? 17.700 -60.807 -16.781 1.000 99.143 258 ALA AAA C 1
ATOM 1892 O O . ALA A 1 261 ? 16.997 -61.246 -15.891 1.000 96.592 258 ALA AAA O 1
ATOM 1894 N N . ASP A 1 262 ? 19.028 -60.825 -16.784 1.000 103.819 259 ASP AAA N 1
ATOM 1895 C CA . ASP A 1 262 ? 19.864 -61.539 -15.780 1.000 106.366 259 ASP AAA CA 1
ATOM 1896 C C . ASP A 1 262 ? 19.740 -60.840 -14.414 1.000 102.938 259 ASP AAA C 1
ATOM 1897 O O . ASP A 1 262 ? 19.631 -61.553 -13.382 1.000 99.259 259 ASP AAA O 1
ATOM 1902 N N . LEU A 1 263 ? 19.751 -59.501 -14.416 1.000 100.294 260 LEU AAA N 1
ATOM 1903 C CA . LEU A 1 263 ? 19.642 -58.668 -13.195 1.000 98.456 260 LEU AAA CA 1
ATOM 1904 C C . LEU A 1 263 ? 18.252 -58.862 -12.579 1.000 99.544 260 LEU AAA C 1
ATOM 1905 O O . LEU A 1 263 ? 18.171 -59.120 -11.358 1.000 101.975 260 LEU AAA O 1
ATOM 1910 N N . SER A 1 264 ? 17.192 -58.776 -13.378 1.000 98.389 261 SER AAA N 1
ATOM 1911 C CA . SER A 1 264 ? 15.805 -58.890 -12.860 1.000 99.445 261 SER AAA CA 1
ATOM 1912 C C . SER A 1 264 ? 15.562 -60.318 -12.337 1.000 102.092 261 SER AAA C 1
ATOM 1913 O O . SER A 1 264 ? 14.811 -60.470 -11.374 1.000 105.263 261 SER AAA O 1
ATOM 1916 N N . LYS A 1 265 ? 16.182 -61.331 -12.938 1.000 103.179 262 LYS AAA N 1
ATOM 1917 C CA . LYS A 1 265 ? 16.038 -62.749 -12.519 1.000 107.370 262 LYS AAA CA 1
ATOM 1918 C C . LYS A 1 265 ? 16.741 -62.944 -11.170 1.000 104.399 262 LYS AAA C 1
ATOM 1919 O O . LYS A 1 265 ? 16.182 -63.662 -10.323 1.000 105.520 262 LYS AAA O 1
ATOM 1925 N N . THR A 1 266 ? 17.890 -62.299 -10.949 1.000 100.623 263 THR AAA N 1
ATOM 1926 C CA . THR A 1 266 ? 18.674 -62.361 -9.679 1.000 98.673 263 THR AAA CA 1
ATOM 1927 C C . THR A 1 266 ? 17.838 -61.798 -8.522 1.000 98.497 263 THR AAA C 1
ATOM 1928 O O . THR A 1 266 ? 17.869 -62.408 -7.445 1.000 100.892 263 THR AAA O 1
ATOM 1932 N N . LEU A 1 267 ? 17.140 -60.675 -8.732 1.000 97.979 264 LEU AAA N 1
ATOM 1933 C CA . LEU A 1 267 ? 16.340 -59.960 -7.690 1.000 99.604 264 LEU AAA CA 1
ATOM 1934 C C . LEU A 1 267 ? 14.896 -60.483 -7.637 1.000 101.010 264 LEU AAA C 1
ATOM 1935 O O . LEU A 1 267 ? 14.091 -59.889 -6.897 1.000 101.645 264 LEU AAA O 1
ATOM 1940 N N . GLU A 1 268 ? 14.571 -61.523 -8.404 1.000 103.350 265 GLU AAA N 1
ATOM 1941 C CA . GLU A 1 268 ? 13.251 -62.193 -8.355 1.000 109.589 265 GLU AAA CA 1
ATOM 1942 C C . GLU A 1 268 ? 12.959 -62.502 -6.879 1.000 109.928 265 GLU AAA C 1
ATOM 1943 O O . GLU A 1 268 ? 13.886 -62.961 -6.169 1.000 112.719 265 GLU AAA O 1
ATOM 1949 N N . GLY A 1 269 ? 11.747 -62.183 -6.416 1.000 109.439 266 GLY AAA N 1
ATOM 1950 C CA . GLY A 1 269 ? 11.317 -62.464 -5.039 1.000 111.315 266 GLY AAA CA 1
ATOM 1951 C C . GLY A 1 269 ? 11.378 -61.248 -4.134 1.000 111.751 266 GLY AAA C 1
ATOM 1952 O O . GLY A 1 269 ? 10.791 -61.287 -3.049 1.000 117.345 266 GLY AAA O 1
ATOM 1953 N N . HIS A 1 270 ? 12.026 -60.171 -4.548 1.000 108.190 267 HIS AAA N 1
ATOM 1954 C CA . HIS A 1 270 ? 12.081 -58.935 -3.735 1.000 107.029 267 HIS AAA CA 1
ATOM 1955 C C . HIS A 1 270 ? 10.963 -57.981 -4.188 1.000 106.684 267 HIS AAA C 1
ATOM 1956 O O . HIS A 1 270 ? 10.788 -57.805 -5.421 1.000 106.181 267 HIS AAA O 1
ATOM 1963 N N . ASP A 1 271 ? 10.251 -57.361 -3.237 1.000 107.227 268 ASP AAA N 1
ATOM 1964 C CA . ASP A 1 271 ? 9.108 -56.423 -3.493 1.000 109.106 268 ASP AAA CA 1
ATOM 1965 C C . ASP A 1 271 ? 9.596 -54.963 -3.586 1.000 102.937 268 ASP AAA C 1
ATOM 1966 O O . ASP A 1 271 ? 8.881 -54.110 -4.175 1.000 101.172 268 ASP AAA O 1
ATOM 1971 N N . LEU A 1 272 ? 10.750 -54.670 -2.989 1.000 99.843 269 LEU AAA N 1
ATOM 1972 C CA . LEU A 1 272 ? 11.383 -53.325 -2.984 1.000 97.583 269 LEU AAA CA 1
ATOM 1973 C C . LEU A 1 272 ? 12.897 -53.457 -3.221 1.000 93.643 269 LEU AAA C 1
ATOM 1974 O O . LEU A 1 272 ? 13.595 -54.020 -2.366 1.000 88.839 269 LEU AAA O 1
ATOM 1979 N N . ILE A 1 273 ? 13.346 -52.968 -4.376 1.000 91.436 270 ILE AAA N 1
ATOM 1980 C CA . ILE A 1 273 ? 14.760 -52.682 -4.724 1.000 89.256 270 ILE AAA CA 1
ATOM 1981 C C . ILE A 1 273 ? 15.025 -51.227 -4.316 1.000 91.206 270 ILE AAA C 1
ATOM 1982 O O . ILE A 1 273 ? 14.522 -50.326 -5.031 1.000 88.793 270 ILE AAA O 1
ATOM 1987 N N . LEU A 1 274 ? 15.810 -50.973 -3.263 1.000 95.125 271 LEU AAA N 1
ATOM 1988 C CA . LEU A 1 274 ? 16.367 -49.617 -3.011 1.000 96.839 271 LEU AAA CA 1
ATOM 1989 C C . LEU A 1 274 ? 17.767 -49.526 -3.619 1.000 92.749 271 LEU AAA C 1
ATOM 1990 O O . LEU A 1 274 ? 18.660 -50.172 -3.088 1.000 95.849 271 LEU AAA O 1
ATOM 1995 N N . VAL A 1 275 ? 17.932 -48.771 -4.699 1.000 90.436 272 VAL AAA N 1
ATOM 1996 C CA . VAL A 1 275 ? 19.253 -48.524 -5.358 1.000 88.505 272 VAL AAA CA 1
ATOM 1997 C C . VAL A 1 275 ? 19.777 -47.191 -4.831 1.000 87.429 272 VAL AAA C 1
ATOM 1998 O O . VAL A 1 275 ? 19.117 -46.177 -5.066 1.000 87.733 272 VAL AAA O 1
ATOM 2002 N N . VAL A 1 276 ? 20.961 -47.190 -4.218 1.000 86.733 273 VAL AAA N 1
ATOM 2003 C CA . VAL A 1 276 ? 21.612 -45.980 -3.634 1.000 84.819 273 VAL AAA CA 1
ATOM 2004 C C . VAL A 1 276 ? 22.922 -45.716 -4.372 1.000 81.536 273 VAL AAA C 1
ATOM 2005 O O . VAL A 1 276 ? 23.749 -46.587 -4.442 1.000 80.135 273 VAL AAA O 1
ATOM 2009 N N . GLY A 1 277 ? 23.043 -44.547 -4.960 1.000 81.323 274 GLY AAA N 1
ATOM 2010 C CA . GLY A 1 277 ? 24.310 -44.027 -5.469 1.000 84.837 274 GLY AAA CA 1
ATOM 2011 C C . GLY A 1 277 ? 24.791 -44.780 -6.689 1.000 87.042 274 GLY AAA C 1
ATOM 2012 O O . GLY A 1 277 ? 26.055 -44.879 -6.850 1.000 89.641 274 GLY AAA O 1
ATOM 2013 N N . ALA A 1 278 ? 23.865 -45.269 -7.525 1.000 86.249 275 ALA AAA N 1
ATOM 2014 C CA . ALA A 1 278 ? 24.210 -45.858 -8.834 1.000 84.989 275 ALA AAA CA 1
ATOM 2015 C C . ALA A 1 278 ? 23.183 -45.438 -9.867 1.000 86.203 275 ALA AAA C 1
ATOM 2016 O O . ALA A 1 278 ? 22.043 -45.142 -9.522 1.000 91.782 275 ALA AAA O 1
ATOM 2018 N N . PRO A 1 279 ? 23.545 -45.488 -11.163 1.000 86.823 276 PRO AAA N 1
ATOM 2019 C CA . PRO A 1 279 ? 22.561 -45.379 -12.232 1.000 87.992 276 PRO AAA CA 1
ATOM 2020 C C . PRO A 1 279 ? 21.659 -46.604 -12.113 1.000 91.314 276 PRO AAA C 1
ATOM 2021 O O . PRO A 1 279 ? 22.022 -47.527 -11.380 1.000 95.129 276 PRO AAA O 1
ATOM 2025 N N . VAL A 1 280 ? 20.513 -46.543 -12.792 1.000 91.065 277 VAL AAA N 1
ATOM 2026 C CA . VAL A 1 280 ? 19.543 -47.658 -12.981 1.000 90.503 277 VAL AAA CA 1
ATOM 2027 C C . VAL A 1 280 ? 19.381 -47.853 -14.486 1.000 89.950 277 VAL AAA C 1
ATOM 2028 O O . VAL A 1 280 ? 18.751 -47.047 -15.158 1.000 92.907 277 VAL AAA O 1
ATOM 2032 N N . PHE A 1 281 ? 20.049 -48.847 -15.069 1.000 90.611 278 PHE AAA N 1
ATOM 2033 C CA . PHE A 1 281 ? 21.237 -49.483 -14.517 1.000 91.500 278 PHE AAA CA 1
ATOM 2034 C C . PHE A 1 281 ? 22.337 -49.432 -15.594 1.000 92.162 278 PHE AAA C 1
ATOM 2035 O O . PHE A 1 281 ? 22.077 -49.165 -16.789 1.000 88.968 278 PHE AAA O 1
ATOM 2043 N N . ARG A 1 282 ? 23.570 -49.687 -15.160 1.000 95.775 279 ARG AAA N 1
ATOM 2044 C CA . ARG A 1 282 ? 24.788 -49.640 -16.011 1.000 95.821 279 ARG AAA CA 1
ATOM 2045 C C . ARG A 1 282 ? 25.015 -51.025 -16.651 1.000 94.065 279 ARG AAA C 1
ATOM 2046 O O . ARG A 1 282 ? 26.050 -51.712 -16.370 1.000 92.656 279 ARG AAA O 1
ATOM 2054 N N . TYR A 1 283 ? 24.041 -51.428 -17.470 1.000 93.515 280 TYR AAA N 1
ATOM 2055 C CA . TYR A 1 283 ? 24.004 -52.695 -18.249 1.000 94.869 280 TYR AAA CA 1
ATOM 2056 C C . TYR A 1 283 ? 25.145 -52.631 -19.250 1.000 92.506 280 TYR AAA C 1
ATOM 2057 O O . TYR A 1 283 ? 25.644 -51.538 -19.475 1.000 94.700 280 TYR AAA O 1
ATOM 2066 N N . HIS A 1 284 ? 25.517 -53.750 -19.860 1.000 94.404 281 HIS AAA N 1
ATOM 2067 C CA . HIS A 1 284 ? 26.707 -53.843 -20.753 1.000 93.499 281 HIS AAA CA 1
ATOM 2068 C C . HIS A 1 284 ? 26.379 -54.760 -21.938 1.000 94.678 281 HIS AAA C 1
ATOM 2069 O O . HIS A 1 284 ? 26.014 -54.226 -23.006 1.000 92.917 281 HIS AAA O 1
ATOM 2076 N N . GLN A 1 285 ? 26.526 -56.076 -21.743 1.000 96.455 282 GLN AAA N 1
ATOM 2077 C CA . GLN A 1 285 ? 25.949 -57.130 -22.615 1.000 99.008 282 GLN AAA CA 1
ATOM 2078 C C . GLN A 1 285 ? 24.457 -56.800 -22.807 1.000 97.553 282 GLN AAA C 1
ATOM 2079 O O . GLN A 1 285 ? 23.801 -56.404 -21.823 1.000 93.381 282 GLN AAA O 1
ATOM 2085 N N . TYR A 1 286 ? 23.985 -56.880 -24.055 1.000 97.787 283 TYR AAA N 1
ATOM 2086 C CA . TYR A 1 286 ? 22.569 -56.729 -24.465 1.000 98.646 283 TYR AAA CA 1
ATOM 2087 C C . TYR A 1 286 ? 21.901 -58.090 -24.282 1.000 103.158 283 TYR AAA C 1
ATOM 2088 O O . TYR A 1 286 ? 22.038 -58.956 -25.170 1.000 106.295 283 TYR AAA O 1
ATOM 2097 N N . VAL A 1 287 ? 21.224 -58.285 -23.151 1.000 105.459 284 VAL AAA N 1
ATOM 2098 C CA . VAL A 1 287 ? 20.405 -59.510 -22.894 1.000 107.786 284 VAL AAA CA 1
ATOM 2099 C C . VAL A 1 287 ? 19.000 -59.017 -22.520 1.000 105.541 284 VAL AAA C 1
ATOM 2100 O O . VAL A 1 287 ? 18.726 -58.705 -21.367 1.000 100.457 284 VAL AAA O 1
ATOM 2104 N N . PRO A 1 288 ? 18.091 -58.868 -23.526 1.000 104.970 285 PRO AAA N 1
ATOM 2105 C CA . PRO A 1 288 ? 16.850 -58.114 -23.335 1.000 105.955 285 PRO AAA CA 1
ATOM 2106 C C . PRO A 1 288 ? 15.761 -58.804 -22.493 1.000 108.274 285 PRO AAA C 1
ATOM 2107 O O . PRO A 1 288 ? 15.792 -60.019 -22.339 1.000 105.008 285 PRO AAA O 1
ATOM 2111 N N . GLY A 1 289 ? 14.825 -57.991 -21.978 1.000 112.836 286 GLY AAA N 1
ATOM 2112 C CA . GLY A 1 289 ? 13.584 -58.416 -21.291 1.000 114.771 286 GLY AAA CA 1
ATOM 2113 C C . GLY A 1 289 ? 13.179 -57.392 -20.243 1.000 114.346 286 GLY AAA C 1
ATOM 2114 O O . GLY A 1 289 ? 13.349 -56.192 -20.535 1.000 117.449 286 GLY AAA O 1
ATOM 2115 N N . ASN A 1 290 ? 12.719 -57.844 -19.068 1.000 109.186 287 ASN AAA N 1
ATOM 2116 C CA . ASN A 1 290 ? 12.033 -57.010 -18.038 1.000 103.161 287 ASN AAA CA 1
ATOM 2117 C C . ASN A 1 290 ? 13.087 -56.345 -17.127 1.000 98.420 287 ASN AAA C 1
ATOM 2118 O O . ASN A 1 290 ? 13.983 -57.078 -16.596 1.000 95.113 287 ASN AAA O 1
ATOM 2123 N N . TYR A 1 291 ? 12.971 -55.023 -16.920 1.000 94.850 288 TYR AAA N 1
ATOM 2124 C CA . TYR A 1 291 ? 13.914 -54.218 -16.103 1.000 96.297 288 TYR AAA CA 1
ATOM 2125 C C . TYR A 1 291 ? 13.855 -54.681 -14.651 1.000 97.620 288 TYR AAA C 1
ATOM 2126 O O . TYR A 1 291 ? 14.907 -54.853 -13.981 1.000 102.441 288 TYR AAA O 1
ATOM 2135 N N . LEU A 1 292 ? 12.631 -54.878 -14.187 1.000 101.993 289 LEU AAA N 1
ATOM 2136 C CA . LEU A 1 292 ? 12.330 -55.364 -12.830 1.000 103.045 289 LEU AAA CA 1
ATOM 2137 C C . LEU A 1 292 ? 11.690 -56.740 -12.903 1.000 105.096 289 LEU AAA C 1
ATOM 2138 O O . LEU A 1 292 ? 10.991 -57.081 -13.864 1.000 102.134 289 LEU AAA O 1
ATOM 2143 N N . PRO A 1 293 ? 11.866 -57.521 -11.815 1.000 108.705 290 PRO AAA N 1
ATOM 2144 C CA . PRO A 1 293 ? 11.054 -58.721 -11.605 1.000 111.116 290 PRO AAA CA 1
ATOM 2145 C C . PRO A 1 293 ? 9.587 -58.337 -11.337 1.000 108.498 290 PRO AAA C 1
ATOM 2146 O O . PRO A 1 293 ? 9.353 -57.215 -10.877 1.000 104.000 290 PRO AAA O 1
ATOM 2150 N N . GLY A 1 294 ? 8.638 -59.229 -11.643 1.000 109.230 291 GLY AAA N 1
ATOM 2151 C CA . GLY A 1 294 ? 7.208 -59.001 -11.348 1.000 113.178 291 GLY AAA CA 1
ATOM 2152 C C . GLY A 1 294 ? 6.986 -58.595 -9.891 1.000 115.413 291 GLY AAA C 1
ATOM 2153 O O . GLY A 1 294 ? 7.719 -59.102 -9.023 1.000 116.657 291 GLY AAA O 1
ATOM 2154 N N . GLY A 1 295 ? 6.052 -57.674 -9.629 1.000 121.037 292 GLY AAA N 1
ATOM 2155 C CA . GLY A 1 295 ? 5.591 -57.306 -8.271 1.000 124.076 292 GLY AAA CA 1
ATOM 2156 C C . GLY A 1 295 ? 6.632 -56.527 -7.471 1.000 120.308 292 GLY AAA C 1
ATOM 2157 O O . GLY A 1 295 ? 6.565 -56.541 -6.208 1.000 122.788 292 GLY AAA O 1
ATOM 2158 N N . ALA A 1 296 ? 7.551 -55.840 -8.167 1.000 115.450 293 ALA AAA N 1
ATOM 2159 C CA . ALA A 1 296 ? 8.697 -55.103 -7.582 1.000 108.124 293 ALA AAA CA 1
ATOM 2160 C C . ALA A 1 296 ? 8.575 -53.616 -7.932 1.000 103.737 293 ALA AAA C 1
ATOM 2161 O O . ALA A 1 296 ? 8.165 -53.295 -9.054 1.000 100.534 293 ALA AAA O 1
ATOM 2163 N N . ARG A 1 297 ? 8.872 -52.753 -6.962 1.000 103.020 294 ARG AAA N 1
ATOM 2164 C CA . ARG A 1 297 ? 8.976 -51.279 -7.138 1.000 102.815 294 ARG AAA CA 1
ATOM 2165 C C . ARG A 1 297 ? 10.404 -50.889 -6.741 1.000 102.688 294 ARG AAA C 1
ATOM 2166 O O . ARG A 1 297 ? 10.967 -51.481 -5.769 1.000 102.434 294 ARG AAA O 1
ATOM 2174 N N . LEU A 1 298 ? 11.003 -49.975 -7.503 1.000 99.518 295 LEU AAA N 1
ATOM 2175 C CA . LEU A 1 298 ? 12.414 -49.573 -7.367 1.000 93.502 295 LEU AAA CA 1
ATOM 2176 C C . LEU A 1 298 ? 12.432 -48.133 -6.870 1.000 91.154 295 LEU AAA C 1
ATOM 2177 O O . LEU A 1 298 ? 11.776 -47.307 -7.499 1.000 89.587 295 LEU AAA O 1
ATOM 2182 N N . ILE A 1 299 ? 13.051 -47.894 -5.708 1.000 91.450 296 ILE AAA N 1
ATOM 2183 C CA . ILE A 1 299 ? 13.392 -46.547 -5.168 1.000 93.400 296 ILE AAA CA 1
ATOM 2184 C C . ILE A 1 299 ? 14.854 -46.284 -5.513 1.000 92.153 296 ILE AAA C 1
ATOM 2185 O O . ILE A 1 299 ? 15.685 -47.197 -5.369 1.000 92.691 296 ILE AAA O 1
ATOM 2190 N N . HIS A 1 300 ? 15.164 -45.057 -5.884 1.000 89.979 297 HIS AAA N 1
ATOM 2191 C CA . HIS A 1 300 ? 16.453 -44.721 -6.516 1.000 87.997 297 HIS AAA CA 1
ATOM 2192 C C . HIS A 1 300 ? 16.948 -43.429 -5.894 1.000 88.041 297 HIS AAA C 1
ATOM 2193 O O . HIS A 1 300 ? 16.248 -42.425 -6.013 1.000 85.218 297 HIS AAA O 1
ATOM 2200 N N . VAL A 1 301 ? 18.095 -43.462 -5.222 1.000 88.599 298 VAL AAA N 1
ATOM 2201 C CA . VAL A 1 301 ? 18.638 -42.259 -4.523 1.000 89.407 298 VAL AAA CA 1
ATOM 2202 C C . VAL A 1 301 ? 19.978 -41.883 -5.159 1.000 89.630 298 VAL AAA C 1
ATOM 2203 O O . VAL A 1 301 ? 20.863 -42.751 -5.187 1.000 90.809 298 VAL AAA O 1
ATOM 2207 N N . THR A 1 302 ? 20.145 -40.649 -5.643 1.000 89.000 299 THR AAA N 1
ATOM 2208 C CA . THR A 1 302 ? 21.347 -40.269 -6.426 1.000 86.985 299 THR AAA CA 1
ATOM 2209 C C . THR A 1 302 ? 21.623 -38.767 -6.283 1.000 87.714 299 THR AAA C 1
ATOM 2210 O O . THR A 1 302 ? 20.683 -37.980 -6.238 1.000 89.387 299 THR AAA O 1
ATOM 2214 N N . ASP A 1 303 ? 22.892 -38.401 -6.182 1.000 88.432 300 ASP AAA N 1
ATOM 2215 C CA . ASP A 1 303 ? 23.373 -37.002 -6.315 1.000 90.732 300 ASP AAA CA 1
ATOM 2216 C C . ASP A 1 303 ? 23.140 -36.522 -7.753 1.000 89.982 300 ASP AAA C 1
ATOM 2217 O O . ASP A 1 303 ? 23.037 -35.296 -7.933 1.000 92.075 300 ASP AAA O 1
ATOM 2222 N N . ASP A 1 304 ? 23.066 -37.431 -8.739 1.000 86.451 301 ASP AAA N 1
ATOM 2223 C CA . ASP A 1 304 ? 23.095 -37.081 -10.187 1.000 87.223 301 ASP AAA CA 1
ATOM 2224 C C . ASP A 1 304 ? 21.681 -36.975 -10.751 1.000 85.295 301 ASP AAA C 1
ATOM 2225 O O . ASP A 1 304 ? 21.030 -37.990 -10.948 1.000 89.502 301 ASP AAA O 1
ATOM 2230 N N . GLY A 1 305 ? 21.223 -35.770 -11.044 1.000 87.222 302 GLY AAA N 1
ATOM 2231 C CA . GLY A 1 305 ? 19.900 -35.559 -11.680 1.000 85.983 302 GLY AAA CA 1
ATOM 2232 C C . GLY A 1 305 ? 19.848 -36.214 -13.048 1.000 86.206 302 GLY AAA C 1
ATOM 2233 O O . GLY A 1 305 ? 18.787 -36.705 -13.396 1.000 80.185 302 GLY AAA O 1
ATOM 2234 N N . GLY A 1 306 ? 20.968 -36.243 -13.795 1.000 87.049 303 GLY AAA N 1
ATOM 2235 C CA . GLY A 1 306 ? 21.070 -36.953 -15.084 1.000 87.347 303 GLY AAA CA 1
ATOM 2236 C C . GLY A 1 306 ? 20.702 -38.429 -14.937 1.000 88.786 303 GLY AAA C 1
ATOM 2237 O O . GLY A 1 306 ? 19.847 -38.924 -15.737 1.000 84.857 303 GLY AAA O 1
ATOM 2238 N N . GLU A 1 307 ? 21.314 -39.114 -13.952 1.000 88.825 304 GLU AAA N 1
ATOM 2239 C CA . GLU A 1 307 ? 20.989 -40.525 -13.596 1.000 88.389 304 GLU AAA CA 1
ATOM 2240 C C . GLU A 1 307 ? 19.473 -40.646 -13.320 1.000 83.171 304 GLU AAA C 1
ATOM 2241 O O . GLU A 1 307 ? 18.890 -41.547 -13.862 1.000 80.280 304 GLU AAA O 1
ATOM 2247 N N . ALA A 1 308 ? 18.879 -39.775 -12.510 1.000 79.261 305 ALA AAA N 1
ATOM 2248 C CA . ALA A 1 308 ? 17.473 -39.931 -12.114 1.000 83.095 305 ALA AAA CA 1
ATOM 2249 C C . ALA A 1 308 ? 16.538 -39.711 -13.327 1.000 82.340 305 ALA AAA C 1
ATOM 2250 O O . ALA A 1 308 ? 15.640 -40.499 -13.535 1.000 78.956 305 ALA AAA O 1
ATOM 2252 N N . ALA A 1 309 ? 16.810 -38.721 -14.172 1.000 82.493 306 ALA AAA N 1
ATOM 2253 C CA . ALA A 1 309 ? 15.984 -38.390 -15.356 1.000 81.612 306 ALA AAA CA 1
ATOM 2254 C C . ALA A 1 309 ? 16.004 -39.516 -16.390 1.000 82.281 306 ALA AAA C 1
ATOM 2255 O O . ALA A 1 309 ? 14.935 -39.824 -16.926 1.000 85.195 306 ALA AAA O 1
ATOM 2257 N N . ARG A 1 310 ? 17.169 -40.081 -16.709 1.000 80.821 307 ARG AAA N 1
ATOM 2258 C CA . ARG A 1 310 ? 17.302 -40.982 -17.882 1.000 79.568 307 ARG AAA CA 1
ATOM 2259 C C . ARG A 1 310 ? 16.918 -42.423 -17.525 1.000 78.118 307 ARG AAA C 1
ATOM 2260 O O . ARG A 1 310 ? 16.712 -43.194 -18.475 1.000 76.995 307 ARG AAA O 1
ATOM 2268 N N . ALA A 1 311 ? 16.816 -42.793 -16.237 1.000 78.736 308 ALA AAA N 1
ATOM 2269 C CA . ALA A 1 311 ? 16.439 -44.172 -15.828 1.000 79.646 308 ALA AAA CA 1
ATOM 2270 C C . ALA A 1 311 ? 15.135 -44.524 -16.542 1.000 83.220 308 ALA AAA C 1
ATOM 2271 O O . ALA A 1 311 ? 14.228 -43.682 -16.644 1.000 82.808 308 ALA AAA O 1
ATOM 2273 N N . PRO A 1 312 ? 15.018 -45.768 -17.064 1.000 85.567 309 PRO AAA N 1
ATOM 2274 C CA . PRO A 1 312 ? 13.784 -46.224 -17.712 1.000 84.920 309 PRO AAA CA 1
ATOM 2275 C C . PRO A 1 312 ? 12.712 -46.739 -16.739 1.000 88.367 309 PRO AAA C 1
ATOM 2276 O O . PRO A 1 312 ? 11.554 -46.818 -17.154 1.000 93.580 309 PRO AAA O 1
ATOM 2280 N N . ILE A 1 313 ? 13.055 -47.051 -15.480 1.000 87.599 310 ILE AAA N 1
ATOM 2281 C CA . ILE A 1 313 ? 12.012 -47.289 -14.440 1.000 86.991 310 ILE AAA CA 1
ATOM 2282 C C . ILE A 1 313 ? 12.471 -46.665 -13.126 1.000 85.864 310 ILE AAA C 1
ATOM 2283 O O . ILE A 1 313 ? 13.659 -46.263 -13.039 1.000 84.279 310 ILE AAA O 1
ATOM 2288 N N . GLY A 1 314 ? 11.539 -46.578 -12.177 1.000 85.276 311 GLY AAA N 1
ATOM 2289 C CA . GLY A 1 314 ? 11.803 -46.283 -10.757 1.000 84.675 311 GLY AAA CA 1
ATOM 2290 C C . GLY A 1 314 ? 11.314 -44.910 -10.311 1.000 84.657 311 GLY AAA C 1
ATOM 2291 O O . GLY A 1 314 ? 11.142 -43.994 -11.152 1.000 82.325 311 GLY AAA O 1
ATOM 2292 N N . GLU A 1 315 ? 11.105 -44.787 -9.001 1.000 85.691 312 GLU AAA N 1
ATOM 2293 C CA . GLU A 1 315 ? 10.841 -43.528 -8.271 1.000 88.203 312 GLU AAA CA 1
ATOM 2294 C C . GLU A 1 315 ? 12.164 -42.988 -7.722 1.000 90.130 312 GLU AAA C 1
ATOM 2295 O O . GLU A 1 315 ? 12.671 -43.555 -6.767 1.000 93.358 312 GLU AAA O 1
ATOM 2301 N N . ALA A 1 316 ? 12.724 -41.936 -8.313 1.000 89.865 313 ALA AAA N 1
ATOM 2302 C CA . ALA A 1 316 ? 14.048 -41.378 -7.948 1.000 89.295 313 ALA AAA CA 1
ATOM 2303 C C . ALA A 1 316 ? 13.892 -40.202 -6.973 1.000 91.019 313 ALA AAA C 1
ATOM 2304 O O . ALA A 1 316 ? 12.884 -39.464 -7.070 1.000 96.461 313 ALA AAA O 1
ATOM 2306 N N . TYR A 1 317 ? 14.860 -40.065 -6.060 1.000 90.439 314 TYR AAA N 1
ATOM 2307 C CA . TYR A 1 317 ? 15.077 -38.929 -5.122 1.000 89.341 314 TYR AAA CA 1
ATOM 2308 C C . TYR A 1 317 ? 16.487 -38.373 -5.376 1.000 87.839 314 TYR AAA C 1
ATOM 2309 O O . TYR A 1 317 ? 17.460 -39.110 -5.228 1.000 88.493 314 TYR AAA O 1
ATOM 2318 N N . VAL A 1 318 ? 16.597 -37.132 -5.826 1.000 86.164 315 VAL AAA N 1
ATOM 2319 C CA . VAL A 1 318 ? 17.891 -36.505 -6.146 1.000 85.588 315 VAL AAA CA 1
ATOM 2320 C C . VAL A 1 318 ? 18.311 -35.801 -4.871 1.000 87.957 315 VAL AAA C 1
ATOM 2321 O O . VAL A 1 318 ? 17.628 -34.854 -4.529 1.000 87.788 315 VAL AAA O 1
ATOM 2325 N N . ALA A 1 319 ? 19.320 -36.335 -4.178 1.000 88.579 316 ALA AAA N 1
ATOM 2326 C CA . ALA A 1 319 ? 19.731 -35.905 -2.829 1.000 90.956 316 ALA AAA CA 1
ATOM 2327 C C . ALA A 1 319 ? 21.133 -36.433 -2.537 1.000 96.186 316 ALA AAA C 1
ATOM 2328 O O . ALA A 1 319 ? 21.613 -37.358 -3.200 1.000 103.016 316 ALA AAA O 1
ATOM 2330 N N . PRO A 1 320 ? 21.845 -35.845 -1.551 1.000 96.317 317 PRO AAA N 1
ATOM 2331 C CA . PRO A 1 320 ? 23.155 -36.326 -1.147 1.000 93.925 317 PRO AAA CA 1
ATOM 2332 C C . PRO A 1 320 ? 23.080 -37.726 -0.534 1.000 93.701 317 PRO AAA C 1
ATOM 2333 O O . PRO A 1 320 ? 22.288 -37.950 0.342 1.000 95.862 317 PRO AAA O 1
ATOM 2337 N N . VAL A 1 321 ? 23.905 -38.630 -1.044 1.000 92.366 318 VAL AAA N 1
ATOM 2338 C CA . VAL A 1 321 ? 23.872 -40.081 -0.729 1.000 93.086 318 VAL AAA CA 1
ATOM 2339 C C . VAL A 1 321 ? 24.314 -40.268 0.723 1.000 92.590 318 VAL AAA C 1
ATOM 2340 O O . VAL A 1 321 ? 23.672 -40.991 1.449 1.000 90.438 318 VAL AAA O 1
ATOM 2344 N N . GLY A 1 322 ? 25.417 -39.631 1.103 1.000 96.050 319 GLY AAA N 1
ATOM 2345 C CA . GLY A 1 322 ? 25.967 -39.642 2.472 1.000 95.302 319 GLY AAA CA 1
ATOM 2346 C C . GLY A 1 322 ? 24.880 -39.349 3.471 1.000 93.481 319 GLY AAA C 1
ATOM 2347 O O . GLY A 1 322 ? 24.526 -40.277 4.176 1.000 91.885 319 GLY AAA O 1
ATOM 2348 N N . SER A 1 323 ? 24.363 -38.118 3.483 1.000 95.500 320 SER AAA N 1
ATOM 2349 C CA . SER A 1 323 ? 23.277 -37.663 4.400 1.000 103.341 320 SER AAA CA 1
ATOM 2350 C C . SER A 1 323 ? 22.103 -38.652 4.407 1.000 99.199 320 SER AAA C 1
ATOM 2351 O O . SER A 1 323 ? 21.691 -39.075 5.480 1.000 97.864 320 SER AAA O 1
ATOM 2354 N N . THR A 1 324 ? 21.564 -38.953 3.234 1.000 95.804 321 THR AAA N 1
ATOM 2355 C CA . THR A 1 324 ? 20.331 -39.756 3.074 1.000 96.675 321 THR AAA CA 1
ATOM 2356 C C . THR A 1 324 ? 20.516 -41.056 3.855 1.000 95.015 321 THR AAA C 1
ATOM 2357 O O . THR A 1 324 ? 19.720 -41.341 4.763 1.000 92.840 321 THR AAA O 1
ATOM 2361 N N . LEU A 1 325 ? 21.583 -41.778 3.534 1.000 95.064 322 LEU AAA N 1
ATOM 2362 C CA . LEU A 1 325 ? 21.937 -43.095 4.121 1.000 96.337 322 LEU AAA CA 1
ATOM 2363 C C . LEU A 1 325 ? 22.131 -42.970 5.632 1.000 98.257 322 LEU AAA C 1
ATOM 2364 O O . LEU A 1 325 ? 21.649 -43.858 6.352 1.000 101.775 322 LEU AAA O 1
ATOM 2369 N N . GLU A 1 326 ? 22.804 -41.914 6.080 1.000 100.190 323 GLU AAA N 1
ATOM 2370 C CA . GLU A 1 326 ? 23.015 -41.616 7.519 1.000 106.572 323 GLU AAA CA 1
ATOM 2371 C C . GLU A 1 326 ? 21.643 -41.464 8.186 1.000 109.709 323 GLU AAA C 1
ATOM 2372 O O . GLU A 1 326 ? 21.404 -42.153 9.176 1.000 116.816 323 GLU AAA O 1
ATOM 2378 N N . ILE A 1 327 ? 20.773 -40.623 7.632 1.000 109.020 324 ILE AAA N 1
ATOM 2379 C CA . ILE A 1 327 ? 19.408 -40.367 8.178 1.000 114.796 324 ILE AAA CA 1
ATOM 2380 C C . ILE A 1 327 ? 18.641 -41.695 8.246 1.000 112.710 324 ILE AAA C 1
ATOM 2381 O O . ILE A 1 327 ? 18.119 -42.007 9.333 1.000 111.155 324 ILE AAA O 1
ATOM 2386 N N . LEU A 1 328 ? 18.585 -42.449 7.147 1.000 110.371 325 LEU AAA N 1
ATOM 2387 C CA . LEU A 1 328 ? 17.726 -43.665 7.069 1.000 107.191 325 LEU AAA CA 1
ATOM 2388 C C . LEU A 1 328 ? 18.252 -44.696 8.054 1.000 107.255 325 LEU AAA C 1
ATOM 2389 O O . LEU A 1 328 ? 17.441 -45.316 8.743 1.000 106.502 325 LEU AAA O 1
ATOM 2394 N N . ALA A 1 329 ? 19.577 -44.860 8.085 1.000 108.612 326 ALA AAA N 1
ATOM 2395 C CA . ALA A 1 329 ? 20.276 -45.849 8.933 1.000 108.554 326 ALA AAA CA 1
ATOM 2396 C C . ALA A 1 329 ? 19.958 -45.571 10.400 1.000 110.418 326 ALA AAA C 1
ATOM 2397 O O . ALA A 1 329 ? 19.799 -46.536 11.154 1.000 110.766 326 ALA AAA O 1
ATOM 2399 N N . ASN A 1 330 ? 19.862 -44.302 10.791 1.000 112.040 327 ASN AAA N 1
ATOM 2400 C CA . ASN A 1 330 ? 19.715 -43.936 12.221 1.000 117.474 327 ASN AAA CA 1
ATOM 2401 C C . ASN A 1 330 ? 18.242 -43.915 12.638 1.000 117.820 327 ASN AAA C 1
ATOM 2402 O O . ASN A 1 330 ? 18.015 -43.817 13.847 1.000 115.817 327 ASN AAA O 1
ATOM 2407 N N . MET A 1 331 ? 17.294 -44.045 11.702 1.000 119.439 328 MET AAA N 1
ATOM 2408 C CA . MET A 1 331 ? 15.856 -43.772 11.987 1.000 123.398 328 MET AAA CA 1
ATOM 2409 C C . MET A 1 331 ? 14.921 -44.926 11.595 1.000 123.431 328 MET AAA C 1
ATOM 2410 O O . MET A 1 331 ? 13.837 -44.979 12.198 1.000 130.586 328 MET AAA O 1
ATOM 2415 N N . VAL A 1 332 ? 15.289 -45.826 10.678 1.000 120.908 329 VAL AAA N 1
ATOM 2416 C CA . VAL A 1 332 ? 14.470 -47.053 10.430 1.000 120.074 329 VAL AAA CA 1
ATOM 2417 C C . VAL A 1 332 ? 14.508 -47.950 11.680 1.000 124.642 329 VAL AAA C 1
ATOM 2418 O O . VAL A 1 332 ? 15.548 -47.998 12.358 1.000 121.885 329 VAL AAA O 1
ATOM 2422 N N . LYS A 1 333 ? 13.368 -48.583 11.978 1.000 134.966 330 LYS AAA N 1
ATOM 2423 C CA . LYS A 1 333 ? 13.151 -49.503 13.128 1.000 141.069 330 LYS AAA CA 1
ATOM 2424 C C . LYS A 1 333 ? 13.777 -50.857 12.802 1.000 139.583 330 LYS AAA C 1
ATOM 2425 O O . LYS A 1 333 ? 13.620 -51.340 11.684 1.000 139.807 330 LYS AAA O 1
ATOM 2431 N N . PRO A 1 334 ? 14.524 -51.502 13.734 1.000 137.503 331 PRO AAA N 1
ATOM 2432 C CA . PRO A 1 334 ? 14.916 -52.904 13.545 1.000 135.309 331 PRO AAA CA 1
ATOM 2433 C C . PRO A 1 334 ? 13.680 -53.742 13.156 1.000 137.011 331 PRO AAA C 1
ATOM 2434 O O . PRO A 1 334 ? 12.633 -53.521 13.740 1.000 139.033 331 PRO AAA O 1
ATOM 2438 N N . SER A 1 335 ? 13.800 -54.643 12.170 1.000 134.367 332 SER AAA N 1
ATOM 2439 C CA . SER A 1 335 ? 12.697 -55.519 11.670 1.000 133.880 332 SER AAA CA 1
ATOM 2440 C C . SER A 1 335 ? 12.617 -56.841 12.450 1.000 134.423 332 SER AAA C 1
ATOM 2441 O O . SER A 1 335 ? 13.631 -57.269 13.082 1.000 133.956 332 SER AAA O 1
ATOM 2444 N N . ASP A 1 336 ? 11.452 -57.486 12.352 1.000 136.091 333 ASP AAA N 1
ATOM 2445 C CA . ASP A 1 336 ? 11.112 -58.800 12.961 1.000 137.226 333 ASP AAA CA 1
ATOM 2446 C C . ASP A 1 336 ? 12.089 -59.876 12.477 1.000 135.865 333 ASP AAA C 1
ATOM 2447 O O . ASP A 1 336 ? 12.466 -60.722 13.296 1.000 134.370 333 ASP AAA O 1
ATOM 2452 N N . ARG A 1 337 ? 12.445 -59.825 11.188 1.000 135.470 334 ARG AAA N 1
ATOM 2453 C CA . ARG A 1 337 ? 13.160 -60.888 10.428 1.000 135.880 334 ARG AAA CA 1
ATOM 2454 C C . ARG A 1 337 ? 14.443 -61.268 11.184 1.000 135.319 334 ARG AAA C 1
ATOM 2455 O O . ARG A 1 337 ? 14.974 -60.398 11.895 1.000 132.167 334 ARG AAA O 1
ATOM 2463 N N . SER A 1 338 ? 14.912 -62.512 11.053 1.000 135.358 335 SER AAA N 1
ATOM 2464 C CA . SER A 1 338 ? 16.092 -63.065 11.779 1.000 134.907 335 SER AAA CA 1
ATOM 2465 C C . SER A 1 338 ? 17.364 -62.416 11.252 1.000 130.904 335 SER AAA C 1
ATOM 2466 O O . SER A 1 338 ? 17.482 -62.243 10.045 1.000 126.204 335 SER AAA O 1
ATOM 2469 N N . PRO A 1 339 ? 18.331 -62.049 12.128 1.000 132.451 336 PRO AAA N 1
ATOM 2470 C CA . PRO A 1 339 ? 19.631 -61.536 11.685 1.000 127.694 336 PRO AAA CA 1
ATOM 2471 C C . PRO A 1 339 ? 20.281 -62.522 10.702 1.000 124.116 336 PRO AAA C 1
ATOM 2472 O O . PRO A 1 339 ? 20.150 -63.701 10.929 1.000 125.924 336 PRO AAA O 1
ATOM 2476 N N . LEU A 1 340 ? 20.924 -62.039 9.636 1.000 118.103 337 LEU AAA N 1
ATOM 2477 C CA . LEU A 1 340 ? 21.346 -62.907 8.510 1.000 115.231 337 LEU AAA CA 1
ATOM 2478 C C . LEU A 1 340 ? 22.520 -63.809 8.909 1.000 116.162 337 LEU AAA C 1
ATOM 2479 O O . LEU A 1 340 ? 23.372 -63.418 9.707 1.000 114.586 337 LEU AAA O 1
ATOM 2484 N N . PRO A 1 341 ? 22.592 -65.056 8.377 1.000 115.977 338 PRO AAA N 1
ATOM 2485 C CA . PRO A 1 341 ? 23.672 -65.982 8.744 1.000 116.440 338 PRO AAA CA 1
ATOM 2486 C C . PRO A 1 341 ? 25.045 -65.515 8.261 1.000 114.929 338 PRO AAA C 1
ATOM 2487 O O . PRO A 1 341 ? 25.124 -64.782 7.272 1.000 115.475 338 PRO AAA O 1
ATOM 2491 N N . PRO A 1 342 ? 26.159 -65.930 8.913 1.000 115.145 339 PRO AAA N 1
ATOM 2492 C CA . PRO A 1 342 ? 27.507 -65.721 8.368 1.000 112.075 339 PRO AAA CA 1
ATOM 2493 C C . PRO A 1 342 ? 27.699 -66.294 6.950 1.000 110.604 339 PRO AAA C 1
ATOM 2494 O O . PRO A 1 342 ? 27.080 -67.298 6.621 1.000 108.777 339 PRO AAA O 1
ATOM 2498 N N . LEU A 1 343 ? 28.523 -65.636 6.125 1.000 109.956 340 LEU AAA N 1
ATOM 2499 C CA . LEU A 1 343 ? 28.739 -66.060 4.719 1.000 110.215 340 LEU AAA CA 1
ATOM 2500 C C . LEU A 1 343 ? 29.419 -67.417 4.673 1.000 111.526 340 LEU AAA C 1
ATOM 2501 O O . LEU A 1 343 ? 30.156 -67.720 5.617 1.000 109.015 340 LEU AAA O 1
ATOM 2506 N N . GLY A 1 344 ? 29.153 -68.162 3.594 1.000 112.295 341 GLY AAA N 1
ATOM 2507 C CA . GLY A 1 344 ? 29.914 -69.364 3.225 1.000 114.905 341 GLY AAA CA 1
ATOM 2508 C C . GLY A 1 344 ? 31.406 -69.083 3.275 1.000 118.203 341 GLY AAA C 1
ATOM 2509 O O . GLY A 1 344 ? 31.809 -67.928 3.085 1.000 119.048 341 GLY AAA O 1
ATOM 2510 N N . ASP A 1 345 ? 32.196 -70.116 3.553 1.000 121.910 342 ASP AAA N 1
ATOM 2511 C CA . ASP A 1 345 ? 33.677 -70.047 3.591 1.000 120.555 342 ASP AAA CA 1
ATOM 2512 C C . ASP A 1 345 ? 34.133 -69.647 2.188 1.000 116.431 342 ASP AAA C 1
ATOM 2513 O O . ASP A 1 345 ? 33.304 -69.837 1.242 1.000 114.204 342 ASP AAA O 1
ATOM 2518 N N . PHE A 1 346 ? 35.319 -69.045 2.010 1.000 111.745 343 PHE AAA N 1
ATOM 2519 C CA . PHE A 1 346 ? 35.844 -68.788 0.640 1.000 109.765 343 PHE AAA CA 1
ATOM 2520 C C . PHE A 1 346 ? 35.982 -70.125 -0.092 1.000 113.269 343 PHE AAA C 1
ATOM 2521 O O . PHE A 1 346 ? 36.610 -71.045 0.476 1.000 113.210 343 PHE AAA O 1
ATOM 2529 N N . GLU A 1 347 ? 35.400 -70.221 -1.290 1.000 117.218 344 GLU AAA N 1
ATOM 2530 C CA . GLU A 1 347 ? 35.494 -71.412 -2.172 1.000 125.391 344 GLU AAA CA 1
ATOM 2531 C C . GLU A 1 347 ? 36.972 -71.765 -2.396 1.000 126.624 344 GLU AAA C 1
ATOM 2532 O O . GLU A 1 347 ? 37.833 -70.846 -2.381 1.000 125.793 344 GLU AAA O 1
ATOM 2538 N N . GLU A 1 348 ? 37.240 -73.053 -2.595 1.000 130.190 345 GLU AAA N 1
ATOM 2539 C CA . GLU A 1 348 ? 38.576 -73.644 -2.834 1.000 134.140 345 GLU AAA CA 1
ATOM 2540 C C . GLU A 1 348 ? 39.088 -73.189 -4.206 1.000 133.048 345 GLU AAA C 1
ATOM 2541 O O . GLU A 1 348 ? 38.270 -73.074 -5.134 1.000 130.285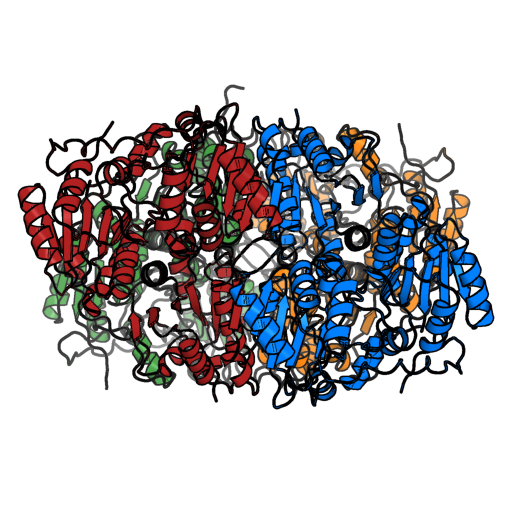 345 GLU AAA O 1
ATOM 2547 N N . ALA A 1 349 ? 40.396 -72.946 -4.313 1.000 137.091 346 ALA AAA N 1
ATOM 2548 C CA . ALA A 1 349 ? 41.070 -72.389 -5.506 1.000 135.814 346 ALA AAA CA 1
ATOM 2549 C C . ALA A 1 349 ? 42.287 -73.251 -5.864 1.000 141.640 346 ALA AAA C 1
ATOM 2550 O O . ALA A 1 349 ? 43.411 -72.811 -5.585 1.000 136.666 346 ALA AAA O 1
ATOM 2552 N N . VAL A 1 350 ? 42.075 -74.438 -6.450 1.000 152.069 347 VAL AAA N 1
ATOM 2553 C CA . VAL A 1 350 ? 43.125 -75.297 -7.092 1.000 156.026 347 VAL AAA CA 1
ATOM 2554 C C . VAL A 1 350 ? 43.385 -74.725 -8.496 1.000 157.198 347 VAL AAA C 1
ATOM 2555 O O . VAL A 1 350 ? 42.490 -74.015 -9.011 1.000 157.493 347 VAL AAA O 1
ATOM 2559 N N . SER A 1 351 ? 44.563 -74.976 -9.087 1.000 155.027 348 SER AAA N 1
ATOM 2560 C CA . SER A 1 351 ? 44.928 -74.520 -10.458 1.000 150.365 348 SER AAA CA 1
ATOM 2561 C C . SER A 1 351 ? 45.594 -75.657 -11.232 1.000 149.717 348 SER AAA C 1
ATOM 2562 O O . SER A 1 351 ? 46.657 -76.123 -10.801 1.000 147.467 348 SER AAA O 1
ATOM 2565 N N . VAL A 1 352 ? 44.964 -76.073 -12.332 1.000 149.635 349 VAL AAA N 1
ATOM 2566 C CA . VAL A 1 352 ? 45.537 -76.976 -13.377 1.000 147.653 349 VAL AAA CA 1
ATOM 2567 C C . VAL A 1 352 ? 45.773 -76.108 -14.626 1.000 144.829 349 VAL AAA C 1
ATOM 2568 O O . VAL A 1 352 ? 44.791 -75.483 -15.113 1.000 150.688 349 VAL AAA O 1
ATOM 2572 N N . GLY A 1 353 ? 47.026 -76.008 -15.081 1.000 136.670 350 GLY AAA N 1
ATOM 2573 C CA . GLY A 1 353 ? 47.440 -75.132 -16.198 1.000 131.585 350 GLY AAA CA 1
ATOM 2574 C C . GLY A 1 353 ? 48.917 -74.795 -16.124 1.000 129.119 350 GLY AAA C 1
ATOM 2575 O O . GLY A 1 353 ? 49.550 -75.134 -15.106 1.000 131.472 350 GLY AAA O 1
ATOM 2576 N N . ALA A 1 354 ? 49.457 -74.137 -17.151 1.000 127.035 351 ALA AAA N 1
ATOM 2577 C CA . ALA A 1 354 ? 50.865 -73.657 -17.184 1.000 123.716 351 ALA AAA CA 1
ATOM 2578 C C . ALA A 1 354 ? 51.058 -72.494 -16.186 1.000 118.602 351 ALA AAA C 1
ATOM 2579 O O . ALA A 1 354 ? 52.210 -72.254 -15.791 1.000 122.819 351 ALA AAA O 1
ATOM 2581 N N . GLY A 1 355 ? 49.988 -71.816 -15.768 1.000 109.956 352 GLY AAA N 1
ATOM 2582 C CA . GLY A 1 355 ? 50.052 -70.706 -14.799 1.000 104.430 352 GLY AAA CA 1
ATOM 2583 C C . GLY A 1 355 ? 49.014 -70.819 -13.696 1.000 100.644 352 GLY AAA C 1
ATOM 2584 O O . GLY A 1 355 ? 48.603 -71.945 -13.375 1.000 100.664 352 GLY AAA O 1
ATOM 2585 N N . LEU A 1 356 ? 48.624 -69.676 -13.129 1.000 95.932 353 LEU AAA N 1
ATOM 2586 C CA . LEU A 1 356 ? 47.642 -69.541 -12.027 1.000 96.043 353 LEU AAA CA 1
ATOM 2587 C C . LEU A 1 356 ? 46.245 -69.276 -12.633 1.000 99.690 353 LEU AAA C 1
ATOM 2588 O O . LEU A 1 356 ? 46.141 -68.534 -13.642 1.000 97.118 353 LEU AAA O 1
ATOM 2593 N N . ASP A 1 357 ? 45.182 -69.798 -12.015 1.000 103.040 354 ASP AAA N 1
ATOM 2594 C CA . ASP A 1 357 ? 43.802 -69.341 -12.290 1.000 103.502 354 ASP AAA CA 1
ATOM 2595 C C . ASP A 1 357 ? 43.610 -68.029 -11.549 1.000 98.742 354 ASP AAA C 1
ATOM 2596 O O . ASP A 1 357 ? 44.132 -67.846 -10.455 1.000 95.470 354 ASP AAA O 1
ATOM 2601 N N . PRO A 1 358 ? 42.904 -67.053 -12.148 1.000 95.693 355 PRO AAA N 1
ATOM 2602 C CA . PRO A 1 358 ? 42.660 -65.792 -11.454 1.000 92.400 355 PRO AAA CA 1
ATOM 2603 C C . PRO A 1 358 ? 42.114 -65.995 -10.030 1.000 91.635 355 PRO AAA C 1
ATOM 2604 O O . PRO A 1 358 ? 42.581 -65.314 -9.141 1.000 91.079 355 PRO AAA O 1
ATOM 2608 N N . ALA A 1 359 ? 41.184 -66.940 -9.830 1.000 91.660 356 ALA AAA N 1
ATOM 2609 C CA . ALA A 1 359 ? 40.575 -67.213 -8.512 1.000 91.382 356 ALA AAA CA 1
ATOM 2610 C C . ALA A 1 359 ? 41.685 -67.573 -7.512 1.000 93.048 356 ALA AAA C 1
ATOM 2611 O O . ALA A 1 359 ? 41.615 -67.142 -6.365 1.000 92.058 356 ALA AAA O 1
ATOM 2613 N N . GLN A 1 360 ? 42.697 -68.328 -7.926 1.000 95.097 357 GLN AAA N 1
ATOM 2614 C CA . GLN A 1 360 ? 43.799 -68.738 -7.018 1.000 98.352 357 GLN AAA CA 1
ATOM 2615 C C . GLN A 1 360 ? 44.728 -67.540 -6.762 1.000 94.669 357 GLN AAA C 1
ATOM 2616 O O . GLN A 1 360 ? 45.194 -67.363 -5.603 1.000 91.563 357 GLN AAA O 1
ATOM 2622 N N . LEU A 1 361 ? 45.014 -66.765 -7.809 1.000 90.286 358 LEU AAA N 1
ATOM 2623 C CA . LEU A 1 361 ? 45.889 -65.586 -7.657 1.000 87.284 358 LEU AAA CA 1
ATOM 2624 C C . LEU A 1 361 ? 45.239 -64.640 -6.648 1.000 87.707 358 LEU AAA C 1
ATOM 2625 O O . LEU A 1 361 ? 45.947 -64.099 -5.819 1.000 91.137 358 LEU AAA O 1
ATOM 2630 N N . PHE A 1 362 ? 43.931 -64.431 -6.707 1.000 88.851 359 PHE AAA N 1
ATOM 2631 C CA . PHE A 1 362 ? 43.255 -63.473 -5.795 1.000 88.739 359 PHE AAA CA 1
ATOM 2632 C C . PHE A 1 362 ? 43.261 -64.042 -4.361 1.000 90.135 359 PHE AAA C 1
ATOM 2633 O O . PHE A 1 362 ? 43.421 -63.276 -3.409 1.000 92.044 359 PHE AAA O 1
ATOM 2641 N N . ALA A 1 363 ? 43.169 -65.353 -4.181 1.000 90.095 360 ALA AAA N 1
ATOM 2642 C CA . ALA A 1 363 ? 43.226 -65.976 -2.835 1.000 90.154 360 ALA AAA CA 1
ATOM 2643 C C . ALA A 1 363 ? 44.636 -65.798 -2.246 1.000 91.035 360 ALA AAA C 1
ATOM 2644 O O . ALA A 1 363 ? 44.717 -65.457 -1.052 1.000 88.345 360 ALA AAA O 1
ATOM 2646 N N . LEU A 1 364 ? 45.693 -65.977 -3.053 1.000 91.825 361 LEU AAA N 1
ATOM 2647 C CA . LEU A 1 364 ? 47.096 -65.626 -2.665 1.000 91.682 361 LEU AAA CA 1
ATOM 2648 C C . LEU A 1 364 ? 47.173 -64.131 -2.328 1.000 91.814 361 LEU AAA C 1
ATOM 2649 O O . LEU A 1 364 ? 47.743 -63.777 -1.277 1.000 92.457 361 LEU AAA O 1
ATOM 2654 N N . VAL A 1 365 ? 46.576 -63.261 -3.137 1.000 92.563 362 VAL AAA N 1
ATOM 2655 C CA . VAL A 1 365 ? 46.617 -61.803 -2.828 1.000 90.185 362 VAL AAA CA 1
ATOM 2656 C C . VAL A 1 365 ? 45.879 -61.559 -1.503 1.000 90.702 362 VAL AAA C 1
ATOM 2657 O O . VAL A 1 365 ? 46.402 -60.775 -0.693 1.000 90.485 362 VAL AAA O 1
ATOM 2661 N N . ARG A 1 366 ? 44.725 -62.199 -1.273 1.000 90.848 363 ARG AAA N 1
ATOM 2662 C CA . ARG A 1 366 ? 43.953 -62.012 -0.019 1.000 92.176 363 ARG AAA CA 1
ATOM 2663 C C . ARG A 1 366 ? 44.874 -62.294 1.170 1.000 93.989 363 ARG AAA C 1
ATOM 2664 O O . ARG A 1 366 ? 44.926 -61.438 2.073 1.000 94.415 363 ARG AAA O 1
ATOM 2672 N N . ALA A 1 367 ? 45.548 -63.449 1.165 1.000 94.388 364 ALA AAA N 1
ATOM 2673 C CA . ALA A 1 367 ? 46.366 -63.965 2.284 1.000 96.243 364 ALA AAA CA 1
ATOM 2674 C C . ALA A 1 367 ? 47.593 -63.077 2.541 1.000 95.042 364 ALA AAA C 1
ATOM 2675 O O . ALA A 1 367 ? 47.993 -62.964 3.708 1.000 98.054 364 ALA AAA O 1
ATOM 2677 N N . GLY A 1 368 ? 48.182 -62.488 1.499 1.000 92.950 365 GLY AAA N 1
ATOM 2678 C CA . GLY A 1 368 ? 49.454 -61.743 1.571 1.000 90.936 365 GLY AAA CA 1
ATOM 2679 C C . GLY A 1 368 ? 49.263 -60.272 1.885 1.000 88.349 365 GLY AAA C 1
ATOM 2680 O O . GLY A 1 368 ? 50.140 -59.672 2.467 1.000 90.795 365 GLY AAA O 1
ATOM 2681 N N . ALA A 1 369 ? 48.153 -59.683 1.489 1.000 87.809 366 ALA AAA N 1
ATOM 2682 C CA . ALA A 1 369 ? 47.997 -58.216 1.432 1.000 87.602 366 ALA AAA CA 1
ATOM 2683 C C . ALA A 1 369 ? 47.478 -57.719 2.771 1.000 88.720 366 ALA AAA C 1
ATOM 2684 O O . ALA A 1 369 ? 46.675 -58.381 3.408 1.000 90.593 366 ALA AAA O 1
ATOM 2686 N N . PRO A 1 370 ? 47.850 -56.501 3.190 1.000 89.798 367 PRO AAA N 1
ATOM 2687 C CA . PRO A 1 370 ? 47.281 -55.891 4.391 1.000 92.814 367 PRO AAA CA 1
ATOM 2688 C C . PRO A 1 370 ? 45.742 -55.834 4.397 1.000 94.078 367 PRO AAA C 1
ATOM 2689 O O . PRO A 1 370 ? 45.155 -55.660 3.321 1.000 93.274 367 PRO AAA O 1
ATOM 2693 N N . ASP A 1 371 ? 45.123 -55.933 5.579 1.000 97.762 368 ASP AAA N 1
ATOM 2694 C CA . ASP A 1 371 ? 43.651 -55.791 5.809 1.000 100.414 368 ASP AAA CA 1
ATOM 2695 C C . ASP A 1 371 ? 43.091 -54.575 5.022 1.000 98.402 368 ASP AAA C 1
ATOM 2696 O O . ASP A 1 371 ? 41.943 -54.619 4.574 1.000 101.676 368 ASP AAA O 1
ATOM 2701 N N . ASP A 1 372 ? 43.882 -53.521 4.847 1.000 99.628 369 ASP AAA N 1
ATOM 2702 C CA . ASP A 1 372 ? 43.426 -52.193 4.370 1.000 98.282 369 ASP AAA CA 1
ATOM 2703 C C . ASP A 1 372 ? 44.131 -51.818 3.058 1.000 93.716 369 ASP AAA C 1
ATOM 2704 O O . ASP A 1 372 ? 44.196 -50.618 2.741 1.000 91.810 369 ASP AAA O 1
ATOM 2709 N N . ALA A 1 373 ? 44.635 -52.773 2.287 1.000 91.437 370 ALA AAA N 1
ATOM 2710 C CA . ALA A 1 373 ? 45.133 -52.494 0.924 1.000 88.816 370 ALA AAA CA 1
ATOM 2711 C C . ALA A 1 373 ? 44.004 -51.805 0.153 1.000 88.298 370 ALA AAA C 1
ATOM 2712 O O . ALA A 1 373 ? 42.792 -52.031 0.485 1.000 88.659 370 ALA AAA O 1
ATOM 2714 N N . ILE A 1 374 ? 44.397 -51.006 -0.836 1.000 84.790 371 ILE AAA N 1
ATOM 2715 C CA . ILE A 1 374 ? 43.509 -50.391 -1.863 1.000 80.625 371 ILE AAA CA 1
ATOM 2716 C C . ILE A 1 374 ? 43.750 -51.125 -3.181 1.000 80.322 371 ILE AAA C 1
ATOM 2717 O O . ILE A 1 374 ? 44.933 -51.120 -3.608 1.000 82.419 371 ILE AAA O 1
ATOM 2722 N N . TYR A 1 375 ? 42.725 -51.699 -3.832 1.000 76.420 372 TYR AAA N 1
ATOM 2723 C CA . TYR A 1 375 ? 42.953 -52.455 -5.082 1.000 75.447 372 TYR AAA CA 1
ATOM 2724 C C . TYR A 1 375 ? 42.489 -51.638 -6.268 1.000 73.375 372 TYR AAA C 1
ATOM 2725 O O . TYR A 1 375 ? 41.364 -51.315 -6.333 1.000 78.050 372 TYR AAA O 1
ATOM 2734 N N . VAL A 1 376 ? 43.362 -51.342 -7.207 1.000 73.070 373 VAL AAA N 1
ATOM 2735 C CA . VAL A 1 376 ? 42.981 -50.715 -8.500 1.000 73.366 373 VAL AAA CA 1
ATOM 2736 C C . VAL A 1 376 ? 42.943 -51.820 -9.548 1.000 75.961 373 VAL AAA C 1
ATOM 2737 O O . VAL A 1 376 ? 43.990 -52.268 -9.947 1.000 81.103 373 VAL AAA O 1
ATOM 2741 N N . ASN A 1 377 ? 41.755 -52.224 -9.959 1.000 78.290 374 ASN AAA N 1
ATOM 2742 C CA . ASN A 1 377 ? 41.468 -53.357 -10.870 1.000 81.106 374 ASN AAA CA 1
ATOM 2743 C C . ASN A 1 377 ? 41.228 -52.849 -12.289 1.000 81.279 374 ASN AAA C 1
ATOM 2744 O O . ASN A 1 377 ? 40.412 -51.951 -12.446 1.000 81.110 374 ASN AAA O 1
ATOM 2749 N N . GLU A 1 378 ? 41.874 -53.415 -13.297 1.000 83.509 375 GLU AAA N 1
ATOM 2750 C CA . GLU A 1 378 ? 41.495 -53.202 -14.714 1.000 85.728 375 GLU AAA CA 1
ATOM 2751 C C . GLU A 1 378 ? 41.824 -54.503 -15.426 1.000 87.024 375 GLU AAA C 1
ATOM 2752 O O . GLU A 1 378 ? 42.734 -54.544 -16.235 1.000 89.949 375 GLU AAA O 1
ATOM 2758 N N . SER A 1 379 ? 41.141 -55.560 -15.018 1.000 90.424 376 SER AAA N 1
ATOM 2759 C CA . SER A 1 379 ? 41.327 -56.959 -15.472 1.000 92.432 376 SER AAA CA 1
ATOM 2760 C C . SER A 1 379 ? 39.956 -57.463 -15.864 1.000 90.430 376 SER AAA C 1
ATOM 2761 O O . SER A 1 379 ? 39.197 -57.810 -14.960 1.000 91.658 376 SER AAA O 1
ATOM 2764 N N . THR A 1 380 ? 39.660 -57.405 -17.150 1.000 92.152 377 THR AAA N 1
ATOM 2765 C CA . THR A 1 380 ? 38.270 -57.319 -17.653 1.000 93.485 377 THR AAA CA 1
ATOM 2766 C C . THR A 1 380 ? 37.578 -58.681 -17.508 1.000 91.172 377 THR AAA C 1
ATOM 2767 O O . THR A 1 380 ? 36.405 -58.667 -17.098 1.000 95.488 377 THR AAA O 1
ATOM 2771 N N . SER A 1 381 ? 38.283 -59.809 -17.683 1.000 87.243 378 SER AAA N 1
ATOM 2772 C CA . SER A 1 381 ? 37.670 -61.160 -17.703 1.000 86.818 378 SER AAA CA 1
ATOM 2773 C C . SER A 1 381 ? 37.619 -61.822 -16.313 1.000 85.780 378 SER AAA C 1
ATOM 2774 O O . SER A 1 381 ? 37.022 -62.896 -16.226 1.000 90.368 378 SER AAA O 1
ATOM 2777 N N . THR A 1 382 ? 38.125 -61.189 -15.261 1.000 84.489 379 THR AAA N 1
ATOM 2778 C CA . THR A 1 382 ? 38.393 -61.813 -13.933 1.000 87.144 379 THR AAA CA 1
ATOM 2779 C C . THR A 1 382 ? 37.439 -61.293 -12.853 1.000 88.237 379 THR AAA C 1
ATOM 2780 O O . THR A 1 382 ? 37.768 -61.431 -11.667 1.000 91.170 379 THR AAA O 1
ATOM 2784 N N . SER A 1 383 ? 36.302 -60.735 -13.217 1.000 89.993 380 SER AAA N 1
ATOM 2785 C CA . SER A 1 383 ? 35.393 -60.085 -12.247 1.000 93.351 380 SER AAA CA 1
ATOM 2786 C C . SER A 1 383 ? 34.812 -61.105 -11.246 1.000 95.808 380 SER AAA C 1
ATOM 2787 O O . SER A 1 383 ? 34.929 -60.870 -10.028 1.000 94.178 380 SER AAA O 1
ATOM 2790 N N . ASP A 1 384 ? 34.228 -62.206 -11.732 1.000 100.110 381 ASP AAA N 1
ATOM 2791 C CA . ASP A 1 384 ? 33.578 -63.254 -10.894 1.000 103.308 381 ASP AAA CA 1
ATOM 2792 C C . ASP A 1 384 ? 34.599 -63.734 -9.843 1.000 100.578 381 ASP AAA C 1
ATOM 2793 O O . ASP A 1 384 ? 34.248 -63.874 -8.632 1.000 102.487 381 ASP AAA O 1
ATOM 2798 N N . ALA A 1 385 ? 35.829 -63.964 -10.298 1.000 96.955 382 ALA AAA N 1
ATOM 2799 C CA . ALA A 1 385 ? 36.964 -64.424 -9.475 1.000 97.699 382 ALA AAA CA 1
ATOM 2800 C C . ALA A 1 385 ? 37.260 -63.398 -8.375 1.000 95.315 382 ALA AAA C 1
ATOM 2801 O O . ALA A 1 385 ? 37.375 -63.781 -7.199 1.000 96.959 382 ALA AAA O 1
ATOM 2803 N N . PHE A 1 386 ? 37.406 -62.129 -8.729 1.000 89.844 383 PHE AAA N 1
ATOM 2804 C CA . PHE A 1 386 ? 37.750 -61.084 -7.745 1.000 87.046 383 PHE AAA CA 1
ATOM 2805 C C . PHE A 1 386 ? 36.742 -61.107 -6.582 1.000 85.333 383 PHE AAA C 1
ATOM 2806 O O . PHE A 1 386 ? 37.126 -61.161 -5.403 1.000 82.923 383 PHE AAA O 1
ATOM 2814 N N . TRP A 1 387 ? 35.453 -61.081 -6.891 1.000 84.951 384 TRP AAA N 1
ATOM 2815 C CA . TRP A 1 387 ? 34.417 -60.799 -5.869 1.000 85.240 384 TRP AAA CA 1
ATOM 2816 C C . TRP A 1 387 ? 34.196 -62.030 -4.994 1.000 85.948 384 TRP AAA C 1
ATOM 2817 O O . TRP A 1 387 ? 33.821 -61.883 -3.813 1.000 83.531 384 TRP AAA O 1
ATOM 2828 N N . SER A 1 388 ? 34.463 -63.207 -5.547 1.000 88.887 385 SER AAA N 1
ATOM 2829 C CA . SER A 1 388 ? 34.251 -64.498 -4.853 1.000 92.684 385 SER AAA CA 1
ATOM 2830 C C . SER A 1 388 ? 35.437 -64.761 -3.917 1.000 93.090 385 SER AAA C 1
ATOM 2831 O O . SER A 1 388 ? 35.375 -65.694 -3.129 1.000 96.234 385 SER AAA O 1
ATOM 2834 N N . GLN A 1 389 ? 36.460 -63.916 -3.947 1.000 93.619 386 GLN AAA N 1
ATOM 2835 C CA . GLN A 1 389 ? 37.780 -64.268 -3.375 1.000 95.276 386 GLN AAA CA 1
ATOM 2836 C C . GLN A 1 389 ? 38.399 -63.108 -2.572 1.000 96.022 386 GLN AAA C 1
ATOM 2837 O O . GLN A 1 389 ? 39.376 -63.385 -1.876 1.000 93.994 386 GLN AAA O 1
ATOM 2843 N N . MET A 1 390 ? 37.852 -61.884 -2.585 1.000 93.374 387 MET AAA N 1
ATOM 2844 C CA . MET A 1 390 ? 38.509 -60.762 -1.871 1.000 94.159 387 MET AAA CA 1
ATOM 2845 C C . MET A 1 390 ? 37.736 -60.386 -0.602 1.000 93.908 387 MET AAA C 1
ATOM 2846 O O . MET A 1 390 ? 36.507 -60.527 -0.608 1.000 94.831 387 MET AAA O 1
ATOM 2851 N N . ASP A 1 391 ? 38.462 -59.964 0.446 1.000 95.622 388 ASP AAA N 1
ATOM 2852 C CA . ASP A 1 391 ? 37.955 -59.490 1.767 1.000 94.720 388 ASP AAA CA 1
ATOM 2853 C C . ASP A 1 391 ? 38.283 -57.996 1.897 1.000 91.842 388 ASP AAA C 1
ATOM 2854 O O . ASP A 1 391 ? 39.266 -57.654 2.574 1.000 88.964 388 ASP AAA O 1
ATOM 2859 N N . LEU A 1 392 ? 37.424 -57.162 1.314 1.000 88.549 389 LEU AAA N 1
ATOM 2860 C CA . LEU A 1 392 ? 37.483 -55.686 1.376 1.000 87.322 389 LEU AAA CA 1
ATOM 2861 C C . LEU A 1 392 ? 36.594 -55.218 2.530 1.000 90.835 389 LEU AAA C 1
ATOM 2862 O O . LEU A 1 392 ? 35.453 -55.618 2.579 1.000 92.371 389 LEU AAA O 1
ATOM 2867 N N . SER A 1 393 ? 37.085 -54.370 3.427 1.000 93.009 390 SER AAA N 1
ATOM 2868 C CA . SER A 1 393 ? 36.346 -53.983 4.654 1.000 93.252 390 SER AAA CA 1
ATOM 2869 C C . SER A 1 393 ? 36.443 -52.482 4.973 1.000 93.404 390 SER AAA C 1
ATOM 2870 O O . SER A 1 393 ? 35.716 -52.041 5.855 1.000 98.303 390 SER AAA O 1
ATOM 2873 N N . HIS A 1 394 ? 37.203 -51.702 4.214 1.000 92.576 391 HIS AAA N 1
ATOM 2874 C CA . HIS A 1 394 ? 37.471 -50.261 4.461 1.000 94.065 391 HIS AAA CA 1
ATOM 2875 C C . HIS A 1 394 ? 36.911 -49.429 3.294 1.000 90.355 391 HIS AAA C 1
ATOM 2876 O O . HIS A 1 394 ? 36.864 -49.919 2.130 1.000 88.760 391 HIS AAA O 1
ATOM 2883 N N . GLN A 1 395 ? 36.528 -48.187 3.588 1.000 88.348 392 GLN AAA N 1
ATOM 2884 C CA . GLN A 1 395 ? 36.267 -47.154 2.564 1.000 86.742 392 GLN AAA CA 1
ATOM 2885 C C . GLN A 1 395 ? 37.434 -47.172 1.570 1.000 86.740 392 GLN AAA C 1
ATOM 2886 O O . GLN A 1 395 ? 38.582 -47.382 1.970 1.000 86.670 392 GLN AAA O 1
ATOM 2892 N N . GLY A 1 396 ? 37.142 -46.977 0.290 1.000 84.817 393 GLY AAA N 1
ATOM 2893 C CA . GLY A 1 396 ? 38.177 -46.691 -0.708 1.000 82.695 393 GLY AAA CA 1
ATOM 2894 C C . GLY A 1 396 ? 39.118 -47.845 -0.910 1.000 80.602 393 GLY AAA C 1
ATOM 2895 O O . GLY A 1 396 ? 40.272 -47.548 -1.174 1.000 80.516 393 GLY AAA O 1
ATOM 2896 N N . SER A 1 397 ? 38.603 -49.075 -0.912 1.000 78.730 394 SER AAA N 1
ATOM 2897 C CA . SER A 1 397 ? 39.392 -50.315 -1.077 1.000 79.251 394 SER AAA CA 1
ATOM 2898 C C . SER A 1 397 ? 39.412 -50.836 -2.518 1.000 79.690 394 SER AAA C 1
ATOM 2899 O O . SER A 1 397 ? 40.246 -51.732 -2.743 1.000 84.719 394 SER AAA O 1
ATOM 2902 N N . TYR A 1 398 ? 38.592 -50.343 -3.445 1.000 78.463 395 TYR AAA N 1
ATOM 2903 C CA . TYR A 1 398 ? 38.446 -50.875 -4.832 1.000 77.809 395 TYR AAA CA 1
ATOM 2904 C C . TYR A 1 398 ? 38.129 -49.724 -5.790 1.000 78.535 395 TYR AAA C 1
ATOM 2905 O O . TYR A 1 398 ? 37.193 -48.934 -5.511 1.000 79.365 395 TYR AAA O 1
ATOM 2914 N N . TYR A 1 399 ? 38.892 -49.629 -6.881 1.000 77.798 396 TYR AAA N 1
ATOM 2915 C CA . TYR A 1 399 ? 38.643 -48.715 -8.013 1.000 78.290 396 TYR AAA CA 1
ATOM 2916 C C . TYR A 1 399 ? 38.742 -49.498 -9.311 1.000 77.367 396 TYR AAA C 1
ATOM 2917 O O . TYR A 1 399 ? 39.655 -50.328 -9.400 1.000 76.417 396 TYR AAA O 1
ATOM 2926 N N . PHE A 1 400 ? 37.770 -49.296 -10.214 1.000 75.968 397 PHE AAA N 1
ATOM 2927 C CA . PHE A 1 400 ? 37.718 -49.899 -11.567 1.000 75.439 397 PHE AAA CA 1
ATOM 2928 C C . PHE A 1 400 ? 37.249 -48.831 -12.545 1.000 73.532 397 PHE AAA C 1
ATOM 2929 O O . PHE A 1 400 ? 36.484 -47.977 -12.174 1.000 71.388 397 PHE AAA O 1
ATOM 2937 N N . PRO A 1 401 ? 37.765 -48.762 -13.794 1.000 75.635 398 PRO AAA N 1
ATOM 2938 C CA . PRO A 1 401 ? 37.418 -47.670 -14.707 1.000 76.291 398 PRO AAA CA 1
ATOM 2939 C C . PRO A 1 401 ? 35.907 -47.579 -14.911 1.000 75.629 398 PRO AAA C 1
ATOM 2940 O O . PRO A 1 401 ? 35.345 -48.539 -15.353 1.000 76.582 398 PRO AAA O 1
ATOM 2944 N N . ALA A 1 402 ? 35.316 -46.424 -14.623 1.000 76.839 399 ALA AAA N 1
ATOM 2945 C CA . ALA A 1 402 ? 33.850 -46.269 -14.494 1.000 78.423 399 ALA AAA CA 1
ATOM 2946 C C . ALA A 1 402 ? 33.163 -46.237 -15.868 1.000 77.144 399 ALA AAA C 1
ATOM 2947 O O . ALA A 1 402 ? 31.989 -46.337 -15.884 1.000 76.161 399 ALA AAA O 1
ATOM 2949 N N . SER A 1 403 ? 33.877 -46.078 -16.978 1.000 80.309 400 SER AAA N 1
ATOM 2950 C CA . SER A 1 403 ? 33.281 -46.237 -18.330 1.000 82.228 400 SER AAA CA 1
ATOM 2951 C C . SER A 1 403 ? 34.024 -47.314 -19.107 1.000 81.949 400 SER AAA C 1
ATOM 2952 O O . SER A 1 403 ? 33.933 -47.319 -20.338 1.000 81.560 400 SER AAA O 1
ATOM 2955 N N . GLY A 1 404 ? 34.738 -48.196 -18.399 1.000 83.573 401 GLY AAA N 1
ATOM 2956 C CA . GLY A 1 404 ? 35.545 -49.268 -19.008 1.000 84.144 401 GLY AAA CA 1
ATOM 2957 C C . GLY A 1 404 ? 36.509 -48.715 -20.040 1.000 83.880 401 GLY AAA C 1
ATOM 2958 O O . GLY A 1 404 ? 36.947 -49.500 -20.891 1.000 83.960 401 GLY AAA O 1
ATOM 2959 N N . GLY A 1 405 ? 36.826 -47.416 -19.965 1.000 82.100 402 GLY AAA N 1
ATOM 2960 C CA . GLY A 1 405 ? 37.939 -46.825 -20.719 1.000 82.932 402 GLY AAA CA 1
ATOM 2961 C C . GLY A 1 405 ? 39.254 -47.395 -20.233 1.000 79.713 402 GLY AAA C 1
ATOM 2962 O O . GLY A 1 405 ? 39.621 -47.131 -19.093 1.000 76.608 402 GLY AAA O 1
ATOM 2963 N N . LEU A 1 406 ? 39.899 -48.219 -21.044 1.000 80.066 403 LEU AAA N 1
ATOM 2964 C CA . LEU A 1 406 ? 41.150 -48.883 -20.624 1.000 82.517 403 LEU AAA CA 1
ATOM 2965 C C . LEU A 1 406 ? 42.270 -47.846 -20.620 1.000 81.312 403 LEU AAA C 1
ATOM 2966 O O . LEU A 1 406 ? 42.163 -46.878 -21.353 1.000 81.752 403 LEU AAA O 1
ATOM 2971 N N . GLY A 1 407 ? 43.257 -48.050 -19.760 1.000 82.944 404 GLY AAA N 1
ATOM 2972 C CA . GLY A 1 407 ? 44.355 -47.099 -19.508 1.000 87.079 404 GLY AAA CA 1
ATOM 2973 C C . GLY A 1 407 ? 44.073 -46.262 -18.282 1.000 87.344 404 GLY AAA C 1
ATOM 2974 O O . GLY A 1 407 ? 44.803 -45.249 -18.079 1.000 95.405 404 GLY AAA O 1
ATOM 2975 N N . PHE A 1 408 ? 43.083 -46.684 -17.493 1.000 80.971 405 PHE AAA N 1
ATOM 2976 C CA . PHE A 1 408 ? 42.843 -46.130 -16.147 1.000 78.468 405 PHE AAA CA 1
ATOM 2977 C C . PHE A 1 408 ? 43.728 -46.820 -15.103 1.000 79.164 405 PHE AAA C 1
ATOM 2978 O O . PHE A 1 408 ? 44.324 -46.108 -14.307 1.000 82.995 405 PHE AAA O 1
ATOM 2986 N N . GLY A 1 409 ? 43.815 -48.148 -15.105 1.000 77.582 406 GLY AAA N 1
ATOM 2987 C CA . GLY A 1 409 ? 44.318 -48.918 -13.951 1.000 76.957 406 GLY AAA CA 1
ATOM 2988 C C . GLY A 1 409 ? 45.757 -48.565 -13.546 1.000 76.044 406 GLY AAA C 1
ATOM 2989 O O . GLY A 1 409 ? 46.014 -48.085 -12.421 1.000 72.869 406 GLY AAA O 1
ATOM 2990 N N . LEU A 1 410 ? 46.700 -48.795 -14.430 1.000 76.482 407 LEU AAA N 1
ATOM 2991 C CA . LEU A 1 410 ? 48.119 -48.604 -14.064 1.000 78.391 407 LEU AAA CA 1
ATOM 2992 C C . LEU A 1 410 ? 48.337 -47.182 -13.557 1.000 78.313 407 LEU AAA C 1
ATOM 2993 O O . LEU A 1 410 ? 48.851 -46.997 -12.456 1.000 75.750 407 LEU AAA O 1
ATOM 2998 N N . PRO A 1 411 ? 47.933 -46.142 -14.317 1.000 77.533 408 PRO AAA N 1
ATOM 2999 C CA . PRO A 1 411 ? 48.090 -44.769 -13.858 1.000 77.191 408 PRO AAA CA 1
ATOM 3000 C C . PRO A 1 411 ? 47.282 -44.479 -12.591 1.000 75.704 408 PRO AAA C 1
ATOM 3001 O O . PRO A 1 411 ? 47.810 -43.840 -11.720 1.000 76.862 408 PRO AAA O 1
ATOM 3005 N N . ALA A 1 412 ? 46.043 -44.936 -12.491 1.000 71.904 409 ALA AAA N 1
ATOM 3006 C CA . ALA A 1 412 ? 45.231 -44.580 -11.308 1.000 71.041 409 ALA AAA CA 1
ATOM 3007 C C . ALA A 1 412 ? 45.916 -45.186 -10.094 1.000 69.887 409 ALA AAA C 1
ATOM 3008 O O . ALA A 1 412 ? 45.852 -44.565 -9.042 1.000 69.857 409 ALA AAA O 1
ATOM 3010 N N . ALA A 1 413 ? 46.552 -46.350 -10.240 1.000 69.360 410 ALA AAA N 1
ATOM 3011 C CA . ALA A 1 413 ? 47.242 -47.009 -9.104 1.000 69.419 410 ALA AAA CA 1
ATOM 3012 C C . ALA A 1 413 ? 48.351 -46.082 -8.602 1.000 70.318 410 ALA AAA C 1
ATOM 3013 O O . ALA A 1 413 ? 48.468 -45.854 -7.375 1.000 72.006 410 ALA AAA O 1
ATOM 3015 N N . VAL A 1 414 ? 49.149 -45.583 -9.540 1.000 68.914 411 VAL AAA N 1
ATOM 3016 C CA . VAL A 1 414 ? 50.279 -44.684 -9.222 1.000 70.030 411 VAL AAA CA 1
ATOM 3017 C C . VAL A 1 414 ? 49.708 -43.473 -8.497 1.000 71.614 411 VAL AAA C 1
ATOM 3018 O O . VAL A 1 414 ? 50.211 -43.119 -7.436 1.000 73.229 411 VAL AAA O 1
ATOM 3022 N N . GLY A 1 415 ? 48.675 -42.859 -9.056 1.000 72.054 412 GLY AAA N 1
ATOM 3023 C CA . GLY A 1 415 ? 48.112 -41.646 -8.448 1.000 72.365 412 GLY AAA CA 1
ATOM 3024 C C . GLY A 1 415 ? 47.533 -41.958 -7.078 1.000 73.940 412 GLY AAA C 1
ATOM 3025 O O . GLY A 1 415 ? 47.734 -41.159 -6.168 1.000 74.108 412 GLY AAA O 1
ATOM 3026 N N . ALA A 1 416 ? 46.812 -43.075 -6.945 1.000 75.101 413 ALA AAA N 1
ATOM 3027 C CA . ALA A 1 416 ? 46.156 -43.494 -5.686 1.000 75.998 413 ALA AAA CA 1
ATOM 3028 C C . ALA A 1 416 ? 47.233 -43.646 -4.610 1.000 78.810 413 ALA AAA C 1
ATOM 3029 O O . ALA A 1 416 ? 47.013 -43.282 -3.437 1.000 77.678 413 ALA AAA O 1
ATOM 3031 N N . GLN A 1 417 ? 48.372 -44.190 -5.010 1.000 80.560 414 GLN AAA N 1
ATOM 3032 C CA . GLN A 1 417 ? 49.430 -44.496 -4.040 1.000 84.381 414 GLN AAA CA 1
ATOM 3033 C C . GLN A 1 417 ? 50.005 -43.168 -3.558 1.000 88.305 414 GLN AAA C 1
ATOM 3034 O O . GLN A 1 417 ? 50.108 -43.005 -2.344 1.000 95.077 414 GLN AAA O 1
ATOM 3040 N N . LEU A 1 418 ? 50.293 -42.245 -4.472 1.000 87.433 415 LEU AAA N 1
ATOM 3041 C CA . LEU A 1 418 ? 50.822 -40.899 -4.153 1.000 88.374 415 LEU AAA CA 1
ATOM 3042 C C . LEU A 1 418 ? 49.907 -40.207 -3.145 1.000 89.250 415 LEU AAA C 1
ATOM 3043 O O . LEU A 1 418 ? 50.419 -39.458 -2.322 1.000 97.708 415 LEU AAA O 1
ATOM 3048 N N . ALA A 1 419 ? 48.603 -40.439 -3.213 1.000 88.028 416 ALA AAA N 1
ATOM 3049 C CA . ALA A 1 419 ? 47.607 -39.804 -2.325 1.000 88.833 416 ALA AAA CA 1
ATOM 3050 C C . ALA A 1 419 ? 47.501 -40.561 -1.012 1.000 88.754 416 ALA AAA C 1
ATOM 3051 O O . ALA A 1 419 ? 46.879 -40.032 -0.080 1.000 86.286 416 ALA AAA O 1
ATOM 3053 N N . SER A 1 420 ? 47.961 -41.807 -0.998 1.000 90.909 417 SER AAA N 1
ATOM 3054 C CA . SER A 1 420 ? 47.691 -42.778 0.094 1.000 95.475 417 SER AAA CA 1
ATOM 3055 C C . SER A 1 420 ? 48.978 -43.109 0.814 1.000 94.728 417 SER AAA C 1
ATOM 3056 O O . SER A 1 420 ? 49.575 -44.113 0.492 1.000 96.091 417 SER AAA O 1
ATOM 3059 N N . PRO A 1 421 ? 49.478 -42.282 1.758 1.000 97.692 418 PRO AAA N 1
ATOM 3060 C CA . PRO A 1 421 ? 50.857 -42.443 2.251 1.000 99.452 418 PRO AAA CA 1
ATOM 3061 C C . PRO A 1 421 ? 51.003 -43.693 3.144 1.000 101.537 418 PRO AAA C 1
ATOM 3062 O O . PRO A 1 421 ? 52.001 -44.379 3.014 1.000 104.600 418 PRO AAA O 1
ATOM 3066 N N . ASP A 1 422 ? 49.967 -44.034 3.930 1.000 102.846 419 ASP AAA N 1
ATOM 3067 C CA . ASP A 1 422 ? 49.941 -45.164 4.893 1.000 104.483 419 ASP AAA CA 1
ATOM 3068 C C . ASP A 1 422 ? 49.025 -46.319 4.461 1.000 100.070 419 ASP AAA C 1
ATOM 3069 O O . ASP A 1 422 ? 48.669 -47.095 5.330 1.000 105.036 419 ASP AAA O 1
ATOM 3074 N N . ARG A 1 423 ? 48.639 -46.473 3.204 1.000 93.844 420 ARG AAA N 1
ATOM 3075 C CA . ARG A 1 423 ? 47.909 -47.696 2.767 1.000 90.802 420 ARG AAA CA 1
ATOM 3076 C C . ARG A 1 423 ? 48.565 -48.200 1.489 1.000 86.895 420 ARG AAA C 1
ATOM 3077 O O . ARG A 1 423 ? 48.897 -47.363 0.641 1.000 85.641 420 ARG AAA O 1
ATOM 3085 N N . GLN A 1 424 ? 48.749 -49.504 1.359 1.000 85.145 421 GLN AAA N 1
ATOM 3086 C CA . GLN A 1 424 ? 49.403 -50.079 0.157 1.000 83.922 421 GLN AAA CA 1
ATOM 3087 C C . GLN A 1 424 ? 48.379 -50.134 -0.981 1.000 85.148 421 GLN AAA C 1
ATOM 3088 O O . GLN A 1 424 ? 47.303 -50.745 -0.787 1.000 86.633 421 GLN AAA O 1
ATOM 3094 N N . VAL A 1 425 ? 48.686 -49.510 -2.111 1.000 83.712 422 VAL AAA N 1
ATOM 3095 C CA . VAL A 1 425 ? 47.876 -49.680 -3.339 1.000 83.294 422 VAL AAA CA 1
ATOM 3096 C C . VAL A 1 425 ? 48.444 -50.873 -4.100 1.000 83.559 422 VAL AAA C 1
ATOM 3097 O O . VAL A 1 425 ? 49.668 -50.895 -4.337 1.000 80.772 422 VAL AAA O 1
ATOM 3101 N N . ILE A 1 426 ? 47.564 -51.800 -4.485 1.000 82.617 423 ILE AAA N 1
ATOM 3102 C CA . ILE A 1 426 ? 47.912 -52.957 -5.353 1.000 81.062 423 ILE AAA CA 1
ATOM 3103 C C . ILE A 1 426 ? 47.121 -52.839 -6.647 1.000 79.250 423 ILE AAA C 1
ATOM 3104 O O . ILE A 1 426 ? 45.910 -52.852 -6.585 1.000 79.504 423 ILE AAA O 1
ATOM 3109 N N . GLY A 1 427 ? 47.804 -52.710 -7.776 1.000 78.751 424 GLY AAA N 1
ATOM 3110 C CA . GLY A 1 427 ? 47.191 -52.706 -9.118 1.000 76.572 424 GLY AAA CA 1
ATOM 3111 C C . GLY A 1 427 ? 47.017 -54.125 -9.616 1.000 75.776 424 GLY AAA C 1
ATOM 3112 O O . GLY A 1 427 ? 47.963 -54.889 -9.470 1.000 73.512 424 GLY AAA O 1
ATOM 3113 N N . LEU A 1 428 ? 45.830 -54.493 -10.107 1.000 74.332 425 LEU AAA N 1
ATOM 3114 C CA . LEU A 1 428 ? 45.593 -55.800 -10.766 1.000 73.341 425 LEU AAA CA 1
ATOM 3115 C C . LEU A 1 428 ? 45.145 -55.513 -12.194 1.000 72.422 425 LEU AAA C 1
ATOM 3116 O O . LEU A 1 428 ? 43.981 -55.256 -12.410 1.000 75.388 425 LEU AAA O 1
ATOM 3121 N N . ILE A 1 429 ? 46.078 -55.497 -13.119 1.000 72.103 426 ILE AAA N 1
ATOM 3122 C CA . ILE A 1 429 ? 45.905 -55.003 -14.503 1.000 72.071 426 ILE AAA CA 1
ATOM 3123 C C . ILE A 1 429 ? 46.005 -56.215 -15.409 1.000 72.038 426 ILE AAA C 1
ATOM 3124 O O . ILE A 1 429 ? 46.896 -57.002 -15.170 1.000 74.376 426 ILE AAA O 1
ATOM 3129 N N . GLY A 1 430 ? 45.177 -56.336 -16.429 1.000 70.942 427 GLY AAA N 1
ATOM 3130 C CA . GLY A 1 430 ? 45.391 -57.367 -17.450 1.000 72.830 427 GLY AAA CA 1
ATOM 3131 C C . GLY A 1 430 ? 46.543 -56.981 -18.373 1.000 74.783 427 GLY AAA C 1
ATOM 3132 O O . GLY A 1 430 ? 46.896 -55.786 -18.415 1.000 72.941 427 GLY AAA O 1
ATOM 3133 N N . ASP A 1 431 ? 47.056 -57.932 -19.155 1.000 78.449 428 ASP AAA N 1
ATOM 3134 C CA . ASP A 1 431 ? 48.134 -57.699 -20.153 1.000 83.302 428 ASP AAA CA 1
ATOM 3135 C C . ASP A 1 431 ? 47.635 -56.770 -21.267 1.000 84.139 428 ASP AAA C 1
ATOM 3136 O O . ASP A 1 431 ? 48.468 -56.024 -21.867 1.000 86.451 428 ASP AAA O 1
ATOM 3141 N N . GLY A 1 432 ? 46.335 -56.808 -21.571 1.000 83.091 429 GLY AAA N 1
ATOM 3142 C CA . GLY A 1 432 ? 45.730 -55.906 -22.561 1.000 80.622 429 GLY AAA CA 1
ATOM 3143 C C . GLY A 1 432 ? 45.713 -54.480 -22.052 1.000 78.809 429 GLY AAA C 1
ATOM 3144 O O . GLY A 1 432 ? 46.320 -53.610 -22.701 1.000 77.398 429 GLY AAA O 1
ATOM 3145 N N . SER A 1 433 ? 45.030 -54.270 -20.928 1.000 77.550 430 SER AAA N 1
ATOM 3146 C CA . SER A 1 433 ? 44.834 -52.968 -20.250 1.000 79.371 430 SER AAA CA 1
ATOM 3147 C C . SER A 1 433 ? 46.163 -52.269 -19.965 1.000 82.171 430 SER AAA C 1
ATOM 3148 O O . SER A 1 433 ? 46.185 -51.023 -20.006 1.000 83.400 430 SER AAA O 1
ATOM 3151 N N . ALA A 1 434 ? 47.210 -53.016 -19.606 1.000 81.360 431 ALA AAA N 1
ATOM 3152 C CA . ALA A 1 434 ? 48.443 -52.383 -19.112 1.000 82.181 431 ALA AAA CA 1
ATOM 3153 C C . ALA A 1 434 ? 49.033 -51.519 -20.214 1.000 82.998 431 ALA AAA C 1
ATOM 3154 O O . ALA A 1 434 ? 49.646 -50.538 -19.850 1.000 87.957 431 ALA AAA O 1
ATOM 3156 N N . ASN A 1 435 ? 48.838 -51.843 -21.492 1.000 82.969 432 ASN AAA N 1
ATOM 3157 C CA . ASN A 1 435 ? 49.529 -51.132 -22.604 1.000 85.028 432 ASN AAA CA 1
ATOM 3158 C C . ASN A 1 435 ? 48.997 -49.707 -22.777 1.000 83.858 432 ASN AAA C 1
ATOM 3159 O O . ASN A 1 435 ? 49.722 -48.840 -23.315 1.000 86.155 432 ASN AAA O 1
ATOM 3164 N N . TYR A 1 436 ? 47.764 -49.466 -22.370 1.000 84.495 433 TYR AAA N 1
ATOM 3165 C CA . TYR A 1 436 ? 47.115 -48.141 -22.527 1.000 81.995 433 TYR AAA CA 1
ATOM 3166 C C . TYR A 1 436 ? 47.726 -47.150 -21.515 1.000 81.481 433 TYR AAA C 1
ATOM 3167 O O . TYR A 1 436 ? 47.638 -45.957 -21.828 1.000 79.300 433 TYR AAA O 1
ATOM 3176 N N . GLY A 1 437 ? 48.305 -47.583 -20.375 1.000 80.232 434 GLY AAA N 1
ATOM 3177 C CA . GLY A 1 437 ? 48.817 -46.662 -19.335 1.000 81.503 434 GLY AAA CA 1
ATOM 3178 C C . GLY A 1 437 ? 50.215 -46.993 -18.834 1.000 81.022 434 GLY AAA C 1
ATOM 3179 O O . GLY A 1 437 ? 50.575 -46.645 -17.673 1.000 80.974 434 GLY AAA O 1
ATOM 3180 N N . ILE A 1 438 ? 51.019 -47.618 -19.681 1.000 80.859 435 ILE AAA N 1
ATOM 3181 C CA . ILE A 1 438 ? 52.283 -48.298 -19.258 1.000 78.995 435 ILE AAA CA 1
ATOM 3182 C C . ILE A 1 438 ? 53.276 -47.231 -18.779 1.000 77.737 435 ILE AAA C 1
ATOM 3183 O O . ILE A 1 438 ? 54.034 -47.489 -17.845 1.000 77.346 435 ILE AAA O 1
ATOM 3188 N N . THR A 1 439 ? 53.238 -46.053 -19.391 1.000 76.569 436 THR AAA N 1
ATOM 3189 C CA . THR A 1 439 ? 54.219 -44.977 -19.136 1.000 77.413 436 THR AAA CA 1
ATOM 3190 C C . THR A 1 439 ? 54.062 -44.429 -17.717 1.000 77.159 436 THR AAA C 1
ATOM 3191 O O . THR A 1 439 ? 54.982 -43.742 -17.289 1.000 79.339 436 THR AAA O 1
ATOM 3195 N N . ALA A 1 440 ? 52.968 -44.685 -17.015 1.000 73.348 437 ALA AAA N 1
ATOM 3196 C CA . ALA A 1 440 ? 52.825 -44.219 -15.622 1.000 73.067 437 ALA AAA CA 1
ATOM 3197 C C . ALA A 1 440 ? 53.849 -44.914 -14.732 1.000 73.164 437 ALA AAA C 1
ATOM 3198 O O . ALA A 1 440 ? 54.071 -44.449 -13.610 1.000 71.254 437 ALA AAA O 1
ATOM 3200 N N . LEU A 1 441 ? 54.423 -46.021 -15.189 1.000 74.940 438 LEU AAA N 1
ATOM 3201 C CA . LEU A 1 441 ? 55.490 -46.718 -14.425 1.000 78.269 438 LEU AAA CA 1
ATOM 3202 C C . LEU A 1 441 ? 56.675 -45.758 -14.216 1.000 78.841 438 LEU AAA C 1
ATOM 3203 O O . LEU A 1 441 ? 57.252 -45.760 -13.113 1.000 80.202 438 LEU AAA O 1
ATOM 3208 N N . TRP A 1 442 ? 57.012 -44.972 -15.242 1.000 76.598 439 TRP AAA N 1
ATOM 3209 C CA . TRP A 1 442 ? 58.081 -43.949 -15.192 1.000 76.429 439 TRP AAA CA 1
ATOM 3210 C C . TRP A 1 442 ? 57.822 -42.981 -14.039 1.000 75.754 439 TRP AAA C 1
ATOM 3211 O O . TRP A 1 442 ? 58.718 -42.745 -13.254 1.000 78.639 439 TRP AAA O 1
ATOM 3222 N N . SER A 1 443 ? 56.611 -42.477 -13.926 1.000 73.819 440 SER AAA N 1
ATOM 3223 C CA . SER A 1 443 ? 56.200 -41.516 -12.878 1.000 72.725 440 SER AAA CA 1
ATOM 3224 C C . SER A 1 443 ? 56.387 -42.165 -11.504 1.000 72.126 440 SER AAA C 1
ATOM 3225 O O . SER A 1 443 ? 56.979 -41.531 -10.625 1.000 72.596 440 SER AAA O 1
ATOM 3228 N N . ALA A 1 444 ? 56.002 -43.424 -11.343 1.000 70.174 441 ALA AAA N 1
ATOM 3229 C CA . ALA A 1 444 ? 56.222 -44.146 -10.080 1.000 70.419 441 ALA AAA CA 1
ATOM 3230 C C . ALA A 1 444 ? 57.740 -44.217 -9.767 1.000 73.109 441 ALA AAA C 1
ATOM 3231 O O . ALA A 1 444 ? 58.173 -44.075 -8.581 1.000 73.849 441 ALA AAA O 1
ATOM 3233 N N . ALA A 1 445 ? 58.554 -44.489 -10.782 1.000 72.925 442 ALA AAA N 1
ATOM 3234 C CA . ALA A 1 445 ? 60.012 -44.595 -10.614 1.000 74.875 442 ALA AAA CA 1
ATOM 3235 C C . ALA A 1 445 ? 60.566 -43.232 -10.198 1.000 75.611 442 ALA AAA C 1
ATOM 3236 O O . ALA A 1 445 ? 61.204 -43.166 -9.139 1.000 75.556 442 ALA AAA O 1
ATOM 3238 N N . GLN A 1 446 ? 60.322 -42.210 -11.007 1.000 76.485 443 GLN AAA N 1
ATOM 3239 C CA . GLN A 1 446 ? 60.790 -40.824 -10.772 1.000 79.843 443 GLN AAA CA 1
ATOM 3240 C C . GLN A 1 446 ? 60.399 -40.344 -9.381 1.000 81.111 443 GLN AAA C 1
ATOM 3241 O O . GLN A 1 446 ? 61.230 -39.739 -8.756 1.000 82.236 443 GLN AAA O 1
ATOM 3247 N N . TYR A 1 447 ? 59.171 -40.538 -8.932 1.000 82.212 444 TYR AAA N 1
ATOM 3248 C CA . TYR A 1 447 ? 58.676 -39.871 -7.698 1.000 85.289 444 TYR AAA CA 1
ATOM 3249 C C . TYR A 1 447 ? 58.735 -40.868 -6.550 1.000 85.501 444 TYR AAA C 1
ATOM 3250 O O . TYR A 1 447 ? 58.290 -40.512 -5.484 1.000 85.285 444 TYR AAA O 1
ATOM 3259 N N . LYS A 1 448 ? 59.278 -42.057 -6.780 1.000 89.080 445 LYS AAA N 1
ATOM 3260 C CA . LYS A 1 448 ? 59.573 -43.058 -5.713 1.000 94.213 445 LYS AAA CA 1
ATOM 3261 C C . LYS A 1 448 ? 58.271 -43.422 -5.004 1.000 90.987 445 LYS AAA C 1
ATOM 3262 O O . LYS A 1 448 ? 58.215 -43.376 -3.791 1.000 91.043 445 LYS AAA O 1
ATOM 3268 N N . ILE A 1 449 ? 57.282 -43.817 -5.785 1.000 89.631 446 ILE AAA N 1
ATOM 3269 C CA . ILE A 1 449 ? 55.890 -44.089 -5.334 1.000 86.826 446 ILE AAA CA 1
ATOM 3270 C C . ILE A 1 449 ? 55.733 -45.592 -5.172 1.000 85.237 446 ILE AAA C 1
ATOM 3271 O O . ILE A 1 449 ? 55.713 -46.314 -6.169 1.000 82.778 446 ILE AAA O 1
ATOM 3276 N N . PRO A 1 450 ? 55.643 -46.093 -3.923 1.000 85.172 447 PRO AAA N 1
ATOM 3277 C CA . PRO A 1 450 ? 55.761 -47.527 -3.640 1.000 83.991 447 PRO AAA CA 1
ATOM 3278 C C . PRO A 1 450 ? 54.554 -48.393 -4.002 1.000 81.273 447 PRO AAA C 1
ATOM 3279 O O . PRO A 1 450 ? 54.181 -49.179 -3.182 1.000 82.115 447 PRO AAA O 1
ATOM 3283 N N . VAL A 1 451 ? 53.961 -48.198 -5.186 1.000 78.498 448 VAL AAA N 1
ATOM 3284 C CA . VAL A 1 451 ? 52.859 -49.036 -5.731 1.000 75.560 448 VAL AAA CA 1
ATOM 3285 C C . VAL A 1 451 ? 53.352 -50.452 -5.946 1.000 75.609 448 VAL AAA C 1
ATOM 3286 O O . VAL A 1 451 ? 54.458 -50.593 -6.454 1.000 80.565 448 VAL AAA O 1
ATOM 3290 N N . VAL A 1 452 ? 52.478 -51.426 -5.784 1.000 73.970 449 VAL AAA N 1
ATOM 3291 C CA . VAL A 1 452 ? 52.654 -52.786 -6.341 1.000 74.537 449 VAL AAA CA 1
ATOM 3292 C C . VAL A 1 452 ? 51.693 -53.007 -7.515 1.000 75.294 449 VAL AAA C 1
ATOM 3293 O O . VAL A 1 452 ? 50.494 -52.881 -7.340 1.000 75.914 449 VAL AAA O 1
ATOM 3297 N N . ILE A 1 453 ? 52.234 -53.332 -8.679 1.000 76.799 450 ILE AAA N 1
ATOM 3298 C CA . ILE A 1 453 ? 51.489 -53.600 -9.934 1.000 75.640 450 ILE AAA CA 1
ATOM 3299 C C . ILE A 1 453 ? 51.580 -55.095 -10.249 1.000 74.913 450 ILE AAA C 1
ATOM 3300 O O . ILE A 1 453 ? 52.669 -55.588 -10.478 1.000 75.988 450 ILE AAA O 1
ATOM 3305 N N . ILE A 1 454 ? 50.456 -55.789 -10.295 1.000 74.003 451 ILE AAA N 1
ATOM 3306 C CA . ILE A 1 454 ? 50.336 -57.210 -10.738 1.000 72.542 451 ILE AAA CA 1
ATOM 3307 C C . ILE A 1 454 ? 49.697 -57.246 -12.120 1.000 71.611 451 ILE AAA C 1
ATOM 3308 O O . ILE A 1 454 ? 48.540 -56.875 -12.246 1.000 72.868 451 ILE AAA O 1
ATOM 3313 N N . ILE A 1 455 ? 50.458 -57.602 -13.131 1.000 71.780 452 ILE AAA N 1
ATOM 3314 C CA . ILE A 1 455 ? 49.953 -57.791 -14.511 1.000 71.867 452 ILE AAA CA 1
ATOM 3315 C C . ILE A 1 455 ? 49.415 -59.216 -14.556 1.000 73.454 452 ILE AAA C 1
ATOM 3316 O O . ILE A 1 455 ? 50.216 -60.095 -14.334 1.000 75.094 452 ILE AAA O 1
ATOM 3321 N N . LEU A 1 456 ? 48.116 -59.429 -14.795 1.000 72.624 453 LEU AAA N 1
ATOM 3322 C CA . LEU A 1 456 ? 47.583 -60.780 -15.066 1.000 73.108 453 LEU AAA CA 1
ATOM 3323 C C . LEU A 1 456 ? 47.738 -60.997 -16.551 1.000 74.015 453 LEU AAA C 1
ATOM 3324 O O . LEU A 1 456 ? 46.988 -60.401 -17.271 1.000 74.175 453 LEU AAA O 1
ATOM 3329 N N . ASN A 1 457 ? 48.740 -61.765 -16.959 1.000 76.093 454 ASN AAA N 1
ATOM 3330 C CA . ASN A 1 457 ? 49.082 -61.989 -18.384 1.000 78.188 454 ASN AAA CA 1
ATOM 3331 C C . ASN A 1 457 ? 48.523 -63.329 -18.856 1.000 80.391 454 ASN AAA C 1
ATOM 3332 O O . ASN A 1 457 ? 49.182 -64.357 -18.585 1.000 82.735 454 ASN AAA O 1
ATOM 3337 N N . ASN A 1 458 ? 47.413 -63.313 -19.592 1.000 80.694 455 ASN AAA N 1
ATOM 3338 C CA . ASN A 1 458 ? 46.843 -64.547 -20.195 1.000 83.859 455 ASN AAA CA 1
ATOM 3339 C C . ASN A 1 458 ? 47.067 -64.552 -21.715 1.000 85.914 455 ASN AAA C 1
ATOM 3340 O O . ASN A 1 458 ? 46.495 -65.412 -22.378 1.000 89.006 455 ASN AAA O 1
ATOM 3345 N N . GLY A 1 459 ? 47.927 -63.677 -22.242 1.000 87.339 456 GLY AAA N 1
ATOM 3346 C CA . GLY A 1 459 ? 48.351 -63.698 -23.658 1.000 90.223 456 GLY AAA CA 1
ATOM 3347 C C . GLY A 1 459 ? 47.271 -63.215 -24.624 1.000 93.062 456 GLY AAA C 1
ATOM 3348 O O . GLY A 1 459 ? 47.507 -63.297 -25.868 1.000 96.501 456 GLY AAA O 1
ATOM 3349 N N . THR A 1 460 ? 46.148 -62.694 -24.108 1.000 92.822 457 THR AAA N 1
ATOM 3350 C CA . THR A 1 460 ? 44.888 -62.488 -24.881 1.000 94.148 457 THR AAA CA 1
ATOM 3351 C C . THR A 1 460 ? 44.087 -61.293 -24.324 1.000 93.995 457 THR AAA C 1
ATOM 3352 O O . THR A 1 460 ? 44.324 -60.860 -23.169 1.000 94.115 457 THR AAA O 1
ATOM 3356 N N . TYR A 1 461 ? 43.181 -60.763 -25.141 1.000 95.902 458 TYR AAA N 1
ATOM 3357 C CA . TYR A 1 461 ? 42.028 -59.922 -24.713 1.000 97.002 458 TYR AAA CA 1
ATOM 3358 C C . TYR A 1 461 ? 40.890 -60.857 -24.281 1.000 93.478 458 TYR AAA C 1
ATOM 3359 O O . TYR A 1 461 ? 40.008 -61.166 -25.098 1.000 87.925 458 TYR AAA O 1
ATOM 3368 N N . GLY A 1 462 ? 40.949 -61.310 -23.029 1.000 91.634 459 GLY AAA N 1
ATOM 3369 C CA . GLY A 1 462 ? 40.093 -62.380 -22.504 1.000 93.348 459 GLY AAA CA 1
ATOM 3370 C C . GLY A 1 462 ? 38.616 -62.047 -22.585 1.000 95.518 459 GLY AAA C 1
ATOM 3371 O O . GLY A 1 462 ? 37.848 -62.892 -23.089 1.000 102.200 459 GLY AAA O 1
ATOM 3372 N N . ALA A 1 463 ? 38.204 -60.886 -22.075 1.000 95.141 460 ALA AAA N 1
ATOM 3373 C CA . ALA A 1 463 ? 36.780 -60.464 -21.980 1.000 94.237 460 ALA AAA CA 1
ATOM 3374 C C . ALA A 1 463 ? 36.141 -60.358 -23.385 1.000 94.912 460 ALA AAA C 1
ATOM 3375 O O . ALA A 1 463 ? 34.911 -60.541 -23.487 1.000 94.603 460 ALA AAA O 1
ATOM 3377 N N . LEU A 1 464 ? 36.947 -60.076 -24.420 1.000 95.673 461 LEU AAA N 1
ATOM 3378 C CA . LEU A 1 464 ? 36.518 -59.961 -25.845 1.000 97.283 461 LEU AAA CA 1
ATOM 3379 C C . LEU A 1 464 ? 36.343 -61.348 -26.468 1.000 100.196 461 LEU AAA C 1
ATOM 3380 O O . LEU A 1 464 ? 35.584 -61.440 -27.451 1.000 99.148 461 LEU AAA O 1
ATOM 3385 N N . ARG A 1 465 ? 37.085 -62.360 -25.991 1.000 105.702 462 ARG AAA N 1
ATOM 3386 C CA . ARG A 1 465 ? 36.846 -63.801 -26.305 1.000 106.997 462 ARG AAA CA 1
ATOM 3387 C C . ARG A 1 465 ? 35.529 -64.224 -25.635 1.000 106.591 462 ARG AAA C 1
ATOM 3388 O O . ARG A 1 465 ? 34.770 -64.921 -26.307 1.000 105.891 462 ARG AAA O 1
ATOM 3396 N N . GLY A 1 466 ? 35.288 -63.808 -24.376 1.000 107.878 463 GLY AAA N 1
ATOM 3397 C CA . GLY A 1 466 ? 34.016 -63.949 -23.636 1.000 111.357 463 GLY AAA CA 1
ATOM 3398 C C . GLY A 1 466 ? 32.808 -63.428 -24.416 1.000 114.950 463 GLY AAA C 1
ATOM 3399 O O . GLY A 1 466 ? 31.753 -64.117 -24.407 1.000 113.655 463 GLY AAA O 1
ATOM 3400 N N . PHE A 1 467 ? 32.953 -62.264 -25.070 1.000 116.468 464 PHE AAA N 1
ATOM 3401 C CA . PHE A 1 467 ? 31.906 -61.578 -25.874 1.000 115.411 464 PHE AAA CA 1
ATOM 3402 C C . PHE A 1 467 ? 31.716 -62.262 -27.243 1.000 118.488 464 PHE AAA C 1
ATOM 3403 O O . PHE A 1 467 ? 30.557 -62.341 -27.676 1.000 124.157 464 PHE AAA O 1
ATOM 3411 N N . SER A 1 468 ? 32.770 -62.753 -27.908 1.000 119.486 465 SER AAA N 1
ATOM 3412 C CA . SER A 1 468 ? 32.675 -63.395 -29.256 1.000 123.934 465 SER AAA CA 1
ATOM 3413 C C . SER A 1 468 ? 31.978 -64.768 -29.150 1.000 129.638 465 SER AAA C 1
ATOM 3414 O O . SER A 1 468 ? 31.728 -65.399 -30.194 1.000 128.781 465 SER AAA O 1
ATOM 3417 N N . LYS A 1 469 ? 31.693 -65.206 -27.918 1.000 136.316 466 LYS AAA N 1
ATOM 3418 C CA . LYS A 1 469 ? 30.928 -66.429 -27.563 1.000 146.373 466 LYS AAA CA 1
ATOM 3419 C C . LYS A 1 469 ? 29.440 -66.051 -27.469 1.000 153.028 466 LYS AAA C 1
ATOM 3420 O O . LYS A 1 469 ? 28.626 -66.664 -28.208 1.000 153.694 466 LYS AAA O 1
ATOM 3426 N N . ILE A 1 470 ? 29.110 -65.019 -26.669 1.000 159.030 467 ILE AAA N 1
ATOM 3427 C CA . ILE A 1 470 ? 27.742 -64.416 -26.478 1.000 159.741 467 ILE AAA CA 1
ATOM 3428 C C . ILE A 1 470 ? 27.235 -63.797 -27.806 1.000 151.720 467 ILE AAA C 1
ATOM 3429 O O . ILE A 1 470 ? 26.009 -63.850 -28.028 1.000 156.486 467 ILE AAA O 1
ATOM 3434 N N . LEU A 1 471 ? 28.117 -63.254 -28.669 1.000 140.542 468 LEU AAA N 1
ATOM 3435 C CA . LEU A 1 471 ? 27.746 -62.530 -29.922 1.000 132.347 468 LEU AAA CA 1
ATOM 3436 C C . LEU A 1 471 ? 27.868 -63.434 -31.155 1.000 129.132 468 LEU AAA C 1
ATOM 3437 O O . LEU A 1 471 ? 27.516 -62.950 -32.242 1.000 122.377 468 LEU AAA O 1
ATOM 3442 N N . ASN A 1 472 ? 28.352 -64.669 -30.991 1.000 129.556 469 ASN AAA N 1
ATOM 3443 C CA . ASN A 1 472 ? 28.494 -65.700 -32.058 1.000 133.620 469 ASN AAA CA 1
ATOM 3444 C C . ASN A 1 472 ? 29.275 -65.122 -33.253 1.000 134.199 469 ASN AAA C 1
ATOM 3445 O O . ASN A 1 472 ? 28.889 -65.364 -34.424 1.000 126.911 469 ASN AAA O 1
ATOM 3450 N N . THR A 1 473 ? 30.354 -64.385 -32.959 1.000 140.398 470 THR AAA N 1
ATOM 3451 C CA . THR A 1 473 ? 31.249 -63.715 -33.951 1.000 142.485 470 THR AAA CA 1
ATOM 3452 C C . THR A 1 473 ? 32.453 -64.631 -34.249 1.000 142.827 470 THR AAA C 1
ATOM 3453 O O . THR A 1 473 ? 33.027 -64.484 -35.340 1.000 142.631 470 THR AAA O 1
ATOM 3457 N N . GLY A 1 474 ? 32.817 -65.522 -33.313 1.000 144.376 471 GLY AAA N 1
ATOM 3458 C CA . GLY A 1 474 ? 33.786 -66.626 -33.497 1.000 147.234 471 GLY AAA CA 1
ATOM 3459 C C . GLY A 1 474 ? 35.235 -66.162 -33.386 1.000 150.056 471 GLY AAA C 1
ATOM 3460 O O . GLY A 1 474 ? 35.555 -65.355 -32.450 1.000 149.194 471 GLY AAA O 1
ATOM 3461 N N . GLU A 1 475 ? 36.090 -66.644 -34.306 1.000 149.937 472 GLU AAA N 1
ATOM 3462 C CA . GLU A 1 475 ? 37.544 -66.320 -34.393 1.000 148.211 472 GLU AAA CA 1
ATOM 3463 C C . GLU A 1 475 ? 37.696 -65.012 -35.194 1.000 147.062 472 GLU AAA C 1
ATOM 3464 O O . GLU A 1 475 ? 37.747 -65.053 -36.442 1.000 148.386 472 GLU AAA O 1
ATOM 3470 N N . THR A 1 476 ? 37.739 -63.889 -34.466 1.000 145.084 473 THR AAA N 1
ATOM 3471 C CA . THR A 1 476 ? 37.770 -62.475 -34.948 1.000 141.186 473 THR AAA CA 1
ATOM 3472 C C . THR A 1 476 ? 39.249 -62.074 -35.018 1.000 136.836 473 THR AAA C 1
ATOM 3473 O O . THR A 1 476 ? 40.028 -62.512 -34.162 1.000 136.848 473 THR AAA O 1
ATOM 3477 N N . PRO A 1 477 ? 39.720 -61.280 -36.022 1.000 133.080 474 PRO AAA N 1
ATOM 3478 C CA . PRO A 1 477 ? 41.094 -60.753 -35.989 1.000 126.640 474 PRO AAA CA 1
ATOM 3479 C C . PRO A 1 477 ? 41.360 -59.898 -34.737 1.000 117.830 474 PRO AAA C 1
ATOM 3480 O O . PRO A 1 477 ? 40.520 -59.112 -34.341 1.000 114.426 474 PRO AAA O 1
ATOM 3484 N N . GLY A 1 478 ? 42.504 -60.125 -34.097 1.000 116.018 475 GLY AAA N 1
ATOM 3485 C CA . GLY A 1 478 ? 43.072 -59.251 -33.050 1.000 114.305 475 GLY AAA CA 1
ATOM 3486 C C . GLY A 1 478 ? 42.541 -59.516 -31.647 1.000 109.981 475 GLY AAA C 1
ATOM 3487 O O . GLY A 1 478 ? 42.507 -58.552 -30.849 1.000 107.741 475 GLY AAA O 1
ATOM 3488 N N . LEU A 1 479 ? 42.216 -60.766 -31.304 1.000 108.686 476 LEU AAA N 1
ATOM 3489 C CA . LEU A 1 479 ? 41.824 -61.136 -29.919 1.000 108.938 476 LEU AAA CA 1
ATOM 3490 C C . LEU A 1 479 ? 43.069 -61.412 -29.064 1.000 105.480 476 LEU AAA C 1
ATOM 3491 O O . LEU A 1 479 ? 42.952 -61.378 -27.812 1.000 101.379 476 LEU AAA O 1
ATOM 3496 N N . ASP A 1 480 ? 44.224 -61.639 -29.701 1.000 104.946 477 ASP AAA N 1
ATOM 3497 C CA . ASP A 1 480 ? 45.455 -62.142 -29.027 1.000 103.626 477 ASP AAA CA 1
ATOM 3498 C C . ASP A 1 480 ? 46.538 -61.059 -28.937 1.000 99.227 477 ASP AAA C 1
ATOM 3499 O O . ASP A 1 480 ? 46.810 -60.419 -29.956 1.000 97.530 477 ASP AAA O 1
ATOM 3504 N N . VAL A 1 481 ? 47.160 -60.915 -27.766 1.000 97.486 478 VAL AAA N 1
ATOM 3505 C CA . VAL A 1 481 ? 48.319 -59.996 -27.549 1.000 96.613 478 VAL AAA CA 1
ATOM 3506 C C . VAL A 1 481 ? 49.507 -60.812 -27.031 1.000 94.873 478 VAL AAA C 1
ATOM 3507 O O . VAL A 1 481 ? 49.988 -60.592 -25.919 1.000 91.882 478 VAL AAA O 1
ATOM 3511 N N . PRO A 1 482 ? 50.037 -61.752 -27.859 1.000 98.336 479 PRO AAA N 1
ATOM 3512 C CA . PRO A 1 482 ? 51.266 -62.489 -27.539 1.000 98.462 479 PRO AAA CA 1
ATOM 3513 C C . PRO A 1 482 ? 52.528 -61.621 -27.699 1.000 96.001 479 PRO AAA C 1
ATOM 3514 O O . PRO A 1 482 ? 52.460 -60.649 -28.436 1.000 93.624 479 PRO AAA O 1
ATOM 3518 N N . GLY A 1 483 ? 53.634 -62.000 -27.033 1.000 93.792 480 GLY AAA N 1
ATOM 3519 C CA . GLY A 1 483 ? 54.992 -61.479 -27.297 1.000 90.569 480 GLY AAA CA 1
ATOM 3520 C C . GLY A 1 483 ? 55.258 -60.148 -26.613 1.000 87.107 480 GLY AAA C 1
ATOM 3521 O O . GLY A 1 483 ? 55.944 -59.313 -27.238 1.000 87.583 480 GLY AAA O 1
ATOM 3522 N N . ILE A 1 484 ? 54.723 -59.948 -25.403 1.000 84.133 481 ILE AAA N 1
ATOM 3523 C CA . ILE A 1 484 ? 54.915 -58.742 -24.543 1.000 82.652 481 ILE AAA CA 1
ATOM 3524 C C . ILE A 1 484 ? 55.622 -59.169 -23.258 1.000 84.869 481 ILE AAA C 1
ATOM 3525 O O . ILE A 1 484 ? 55.025 -59.972 -22.525 1.000 90.235 481 ILE AAA O 1
ATOM 3530 N N . ASP A 1 485 ? 56.792 -58.612 -22.951 1.000 85.343 482 ASP AAA N 1
ATOM 3531 C CA . ASP A 1 485 ? 57.497 -58.902 -21.676 1.000 84.956 482 ASP AAA CA 1
ATOM 3532 C C . ASP A 1 485 ? 57.372 -57.691 -20.752 1.000 83.549 482 ASP AAA C 1
ATOM 3533 O O . ASP A 1 485 ? 58.167 -56.747 -20.951 1.000 83.015 482 ASP AAA O 1
ATOM 3538 N N . PHE A 1 486 ? 56.458 -57.739 -19.765 1.000 79.855 483 PHE AAA N 1
ATOM 3539 C CA . PHE A 1 486 ? 56.178 -56.609 -18.840 1.000 78.879 483 PHE AAA CA 1
ATOM 3540 C C . PHE A 1 486 ? 57.373 -56.372 -17.901 1.000 79.844 483 PHE AAA C 1
ATOM 3541 O O . PHE A 1 486 ? 57.527 -55.242 -17.392 1.000 80.253 483 PHE AAA O 1
ATOM 3549 N N . VAL A 1 487 ? 58.203 -57.382 -17.671 1.000 80.202 484 VAL AAA N 1
ATOM 3550 C CA . VAL A 1 487 ? 59.441 -57.195 -16.864 1.000 80.252 484 VAL AAA CA 1
ATOM 3551 C C . VAL A 1 487 ? 60.370 -56.254 -17.631 1.000 79.708 484 VAL AAA C 1
ATOM 3552 O O . VAL A 1 487 ? 60.848 -55.297 -17.029 1.000 78.694 484 VAL AAA O 1
ATOM 3556 N N . HIS A 1 488 ? 60.551 -56.493 -18.925 1.000 80.246 485 HIS AAA N 1
ATOM 3557 C CA . HIS A 1 488 ? 61.372 -55.619 -19.807 1.000 81.136 485 HIS AAA CA 1
ATOM 3558 C C . HIS A 1 488 ? 60.759 -54.217 -19.840 1.000 80.773 485 HIS AAA C 1
ATOM 3559 O O . HIS A 1 488 ? 61.508 -53.242 -19.821 1.000 79.886 485 HIS AAA O 1
ATOM 3566 N N . LEU A 1 489 ? 59.427 -54.107 -19.882 1.000 79.721 486 LEU AAA N 1
ATOM 3567 C CA . LEU A 1 489 ? 58.770 -52.780 -19.934 1.000 77.396 486 LEU AAA CA 1
ATOM 3568 C C . LEU A 1 489 ? 59.039 -52.061 -18.615 1.000 77.366 486 LEU AAA C 1
ATOM 3569 O O . LEU A 1 489 ? 59.474 -50.910 -18.663 1.000 76.509 486 LEU AAA O 1
ATOM 3574 N N . ALA A 1 490 ? 58.848 -52.728 -17.481 1.000 78.570 487 ALA AAA N 1
ATOM 3575 C CA . ALA A 1 490 ? 59.098 -52.140 -16.144 1.000 79.611 487 ALA AAA CA 1
ATOM 3576 C C . ALA A 1 490 ? 60.516 -51.598 -16.065 1.000 82.897 487 ALA AAA C 1
ATOM 3577 O O . ALA A 1 490 ? 60.690 -50.455 -15.613 1.000 83.732 487 ALA AAA O 1
ATOM 3579 N N . GLU A 1 491 ? 61.495 -52.389 -16.493 1.000 87.434 488 GLU AAA N 1
ATOM 3580 C CA . GLU A 1 491 ? 62.915 -52.025 -16.321 1.000 91.274 488 GLU AAA CA 1
ATOM 3581 C C . GLU A 1 491 ? 63.205 -50.903 -17.313 1.000 88.796 488 GLU AAA C 1
ATOM 3582 O O . GLU A 1 491 ? 63.990 -50.000 -16.987 1.000 90.775 488 GLU AAA O 1
ATOM 3588 N N . GLY A 1 492 ? 62.524 -50.915 -18.451 1.000 84.514 489 GLY AAA N 1
ATOM 3589 C CA . GLY A 1 492 ? 62.592 -49.824 -19.434 1.000 82.657 489 GLY AAA CA 1
ATOM 3590 C C . GLY A 1 492 ? 62.223 -48.489 -18.816 1.000 81.213 489 GLY AAA C 1
ATOM 3591 O O . GLY A 1 492 ? 62.767 -47.495 -19.274 1.000 81.582 489 GLY AAA O 1
ATOM 3592 N N . TYR A 1 493 ? 61.309 -48.454 -17.839 1.000 79.629 490 TYR AAA N 1
ATOM 3593 C CA . TYR A 1 493 ? 60.846 -47.200 -17.213 1.000 79.432 490 TYR AAA CA 1
ATOM 3594 C C . TYR A 1 493 ? 61.447 -47.067 -15.815 1.000 81.251 490 TYR AAA C 1
ATOM 3595 O O . TYR A 1 493 ? 61.180 -46.075 -15.160 1.000 86.451 490 TYR AAA O 1
ATOM 3604 N N . GLY A 1 494 ? 62.340 -47.959 -15.404 1.000 82.923 491 GLY AAA N 1
ATOM 3605 C CA . GLY A 1 494 ? 63.103 -47.802 -14.148 1.000 81.759 491 GLY AAA CA 1
ATOM 3606 C C . GLY A 1 494 ? 62.365 -48.395 -12.968 1.000 81.754 491 GLY AAA C 1
ATOM 3607 O O . GLY A 1 494 ? 62.705 -48.061 -11.829 1.000 81.799 491 GLY AAA O 1
ATOM 3608 N N . VAL A 1 495 ? 61.396 -49.274 -13.224 1.000 81.472 492 VAL AAA N 1
ATOM 3609 C CA . VAL A 1 495 ? 60.738 -50.073 -12.156 1.000 80.989 492 VAL AAA CA 1
ATOM 3610 C C . VAL A 1 495 ? 61.263 -51.510 -12.150 1.000 81.951 492 VAL AAA C 1
ATOM 3611 O O . VAL A 1 495 ? 61.348 -52.157 -13.199 1.000 81.630 492 VAL AAA O 1
ATOM 3615 N N . ARG A 1 496 ? 61.524 -51.990 -10.943 1.000 84.345 493 ARG AAA N 1
ATOM 3616 C CA . ARG A 1 496 ? 61.935 -53.364 -10.602 1.000 88.975 493 ARG AAA CA 1
ATOM 3617 C C . ARG A 1 496 ? 60.817 -54.331 -10.943 1.000 87.296 493 ARG AAA C 1
ATOM 3618 O O . ARG A 1 496 ? 59.747 -54.097 -10.437 1.000 88.984 493 ARG AAA O 1
ATOM 3626 N N . GLY A 1 497 ? 61.057 -55.358 -11.751 1.000 87.427 494 GLY AAA N 1
ATOM 3627 C CA . GLY A 1 497 ? 60.006 -56.309 -12.156 1.000 90.134 494 GLY AAA CA 1
ATOM 3628 C C . GLY A 1 497 ? 60.441 -57.753 -12.067 1.000 91.702 494 GLY AAA C 1
ATOM 3629 O O . GLY A 1 497 ? 61.617 -58.012 -12.272 1.000 96.903 494 GLY AAA O 1
ATOM 3630 N N . THR A 1 498 ? 59.517 -58.665 -11.755 1.000 93.610 495 THR AAA N 1
ATOM 3631 C CA . THR A 1 498 ? 59.770 -60.133 -11.748 1.000 95.681 495 THR AAA CA 1
ATOM 3632 C C . THR A 1 498 ? 58.574 -60.806 -12.453 1.000 91.113 495 THR AAA C 1
ATOM 3633 O O . THR A 1 498 ? 57.491 -60.275 -12.355 1.000 88.931 495 THR AAA O 1
ATOM 3637 N N . ALA A 1 499 ? 58.812 -61.911 -13.166 1.000 89.250 496 ALA AAA N 1
ATOM 3638 C CA . ALA A 1 499 ? 57.810 -62.815 -13.771 1.000 86.461 496 ALA AAA CA 1
ATOM 3639 C C . ALA A 1 499 ? 57.694 -64.087 -12.933 1.000 87.068 496 ALA AAA C 1
ATOM 3640 O O . ALA A 1 499 ? 58.711 -64.568 -12.399 1.000 90.677 496 ALA AAA O 1
ATOM 3642 N N . VAL A 1 500 ? 56.501 -64.658 -12.894 1.000 85.337 497 VAL AAA N 1
ATOM 3643 C CA . VAL A 1 500 ? 56.070 -65.632 -11.864 1.000 85.388 497 VAL AAA CA 1
ATOM 3644 C C . VAL A 1 500 ? 54.988 -66.500 -12.510 1.000 86.281 497 VAL AAA C 1
ATOM 3645 O O . VAL A 1 500 ? 54.229 -65.956 -13.255 1.000 84.442 497 VAL AAA O 1
ATOM 3649 N N . ALA A 1 501 ? 54.979 -67.813 -12.300 1.000 90.001 498 ALA AAA N 1
ATOM 3650 C CA . ALA A 1 501 ? 54.031 -68.740 -12.964 1.000 91.932 498 ALA AAA CA 1
ATOM 3651 C C . ALA A 1 501 ? 53.470 -69.805 -11.989 1.000 94.378 498 ALA AAA C 1
ATOM 3652 O O . ALA A 1 501 ? 52.608 -70.620 -12.417 1.000 95.654 498 ALA AAA O 1
ATOM 3654 N N . THR A 1 502 ? 53.911 -69.822 -10.727 1.000 93.686 499 THR AAA N 1
ATOM 3655 C CA . THR A 1 502 ? 53.382 -70.742 -9.698 1.000 94.253 499 THR AAA CA 1
ATOM 3656 C C . THR A 1 502 ? 53.001 -69.974 -8.434 1.000 92.095 499 THR AAA C 1
ATOM 3657 O O . THR A 1 502 ? 53.527 -68.871 -8.229 1.000 92.194 499 THR AAA O 1
ATOM 3661 N N . ALA A 1 503 ? 52.136 -70.573 -7.620 1.000 91.653 500 ALA AAA N 1
ATOM 3662 C CA . ALA A 1 503 ? 51.646 -70.029 -6.335 1.000 91.482 500 ALA AAA CA 1
ATOM 3663 C C . ALA A 1 503 ? 52.838 -69.730 -5.417 1.000 93.372 500 ALA AAA C 1
ATOM 3664 O O . ALA A 1 503 ? 52.869 -68.661 -4.783 1.000 93.501 500 ALA AAA O 1
ATOM 3666 N N . GLU A 1 504 ? 53.798 -70.646 -5.342 1.000 96.671 501 GLU AAA N 1
ATOM 3667 C CA . GLU A 1 504 ? 54.914 -70.529 -4.378 1.000 100.309 501 GLU AAA CA 1
ATOM 3668 C C . GLU A 1 504 ? 55.734 -69.292 -4.777 1.000 99.348 501 GLU AAA C 1
ATOM 3669 O O . GLU A 1 504 ? 56.010 -68.475 -3.877 1.000 98.393 501 GLU AAA O 1
ATOM 3675 N N . ASP A 1 505 ? 56.061 -69.136 -6.074 1.000 99.632 502 ASP AAA N 1
ATOM 3676 C CA . ASP A 1 505 ? 56.894 -68.012 -6.591 1.000 101.005 502 ASP AAA CA 1
ATOM 3677 C C . ASP A 1 505 ? 56.129 -66.701 -6.458 1.000 98.596 502 ASP AAA C 1
ATOM 3678 O O . ASP A 1 505 ? 56.779 -65.650 -6.244 1.000 101.300 502 ASP AAA O 1
ATOM 3683 N N . PHE A 1 506 ? 54.820 -66.727 -6.703 1.000 93.504 503 PHE AAA N 1
ATOM 3684 C CA . PHE A 1 506 ? 54.006 -65.517 -6.534 1.000 89.877 503 PHE AAA CA 1
ATOM 3685 C C . PHE A 1 506 ? 54.059 -65.087 -5.064 1.000 90.835 503 PHE AAA C 1
ATOM 3686 O O . PHE A 1 506 ? 54.333 -63.897 -4.809 1.000 90.148 503 PHE AAA O 1
ATOM 3694 N N . THR A 1 507 ? 53.793 -65.993 -4.123 1.000 92.583 504 THR AAA N 1
ATOM 3695 C CA . THR A 1 507 ? 53.736 -65.635 -2.683 1.000 94.839 504 THR AAA CA 1
ATOM 3696 C C . THR A 1 507 ? 55.058 -64.972 -2.291 1.000 96.047 504 THR AAA C 1
ATOM 3697 O O . THR A 1 507 ? 54.991 -63.989 -1.539 1.000 98.214 504 THR AAA O 1
ATOM 3701 N N . THR A 1 508 ? 56.192 -65.454 -2.823 1.000 95.313 505 THR AAA N 1
ATOM 3702 C CA . THR A 1 508 ? 57.559 -64.903 -2.585 1.000 94.473 505 THR AAA CA 1
ATOM 3703 C C . THR A 1 508 ? 57.665 -63.477 -3.160 1.000 92.360 505 THR AAA C 1
ATOM 3704 O O . THR A 1 508 ? 57.977 -62.558 -2.385 1.000 95.908 505 THR AAA O 1
ATOM 3708 N N . ALA A 1 509 ? 57.450 -63.306 -4.469 1.000 89.094 506 ALA AAA N 1
ATOM 3709 C CA . ALA A 1 509 ? 57.566 -62.016 -5.199 1.000 86.429 506 ALA AAA CA 1
ATOM 3710 C C . ALA A 1 509 ? 56.683 -60.954 -4.536 1.000 85.156 506 ALA AAA C 1
ATOM 3711 O O . ALA A 1 509 ? 57.153 -59.795 -4.395 1.000 83.587 506 ALA AAA O 1
ATOM 3713 N N . PHE A 1 510 ? 55.472 -61.347 -4.131 1.000 84.238 507 PHE AAA N 1
ATOM 3714 C CA . PHE A 1 510 ? 54.473 -60.459 -3.498 1.000 84.028 507 PHE AAA CA 1
ATOM 3715 C C . PHE A 1 510 ? 54.958 -60.042 -2.105 1.000 85.036 507 PHE AAA C 1
ATOM 3716 O O . PHE A 1 510 ? 54.906 -58.840 -1.832 1.000 85.842 507 PHE AAA O 1
ATOM 3724 N N . LYS A 1 511 ? 55.398 -60.979 -1.257 1.000 84.874 508 LYS AAA N 1
ATOM 3725 C CA . LYS A 1 511 ? 55.875 -60.688 0.122 1.000 85.625 508 LYS AAA CA 1
ATOM 3726 C C . LYS A 1 511 ? 56.988 -59.650 0.035 1.000 85.315 508 LYS AAA C 1
ATOM 3727 O O . LYS A 1 511 ? 57.049 -58.752 0.881 1.000 85.511 508 LYS AAA O 1
ATOM 3733 N N . SER A 1 512 ? 57.827 -59.796 -0.990 1.000 84.963 509 SER AAA N 1
ATOM 3734 C CA . SER A 1 512 ? 59.001 -58.953 -1.317 1.000 83.868 509 SER AAA CA 1
ATOM 3735 C C . SER A 1 512 ? 58.537 -57.557 -1.756 1.000 83.365 509 SER AAA C 1
ATOM 3736 O O . SER A 1 512 ? 59.003 -56.567 -1.194 1.000 84.169 509 SER AAA O 1
ATOM 3739 N N . ALA A 1 513 ? 57.672 -57.491 -2.767 1.000 82.791 510 ALA AAA N 1
ATOM 3740 C CA . ALA A 1 513 ? 57.070 -56.246 -3.284 1.000 81.969 510 ALA AAA CA 1
ATOM 3741 C C . ALA A 1 513 ? 56.375 -55.439 -2.171 1.000 82.082 510 ALA AAA C 1
ATOM 3742 O O . ALA A 1 513 ? 56.485 -54.228 -2.213 1.000 81.641 510 ALA AAA O 1
ATOM 3744 N N . LEU A 1 514 ? 55.669 -56.050 -1.221 1.000 81.829 511 LEU AAA N 1
ATOM 3745 C CA . LEU A 1 514 ? 55.013 -55.288 -0.121 1.000 84.091 511 LEU AAA CA 1
ATOM 3746 C C . LEU A 1 514 ? 56.080 -54.663 0.792 1.000 87.570 511 LEU AAA C 1
ATOM 3747 O O . LEU A 1 514 ? 55.780 -53.634 1.421 1.000 89.938 511 LEU AAA O 1
ATOM 3752 N N . ALA A 1 515 ? 57.271 -55.248 0.893 1.000 89.277 512 ALA AAA N 1
ATOM 3753 C CA . ALA A 1 515 ? 58.373 -54.718 1.731 1.000 92.734 512 ALA AAA CA 1
ATOM 3754 C C . ALA A 1 515 ? 59.046 -53.512 1.074 1.000 92.578 512 ALA AAA C 1
ATOM 3755 O O . ALA A 1 515 ? 59.782 -52.826 1.777 1.000 95.951 512 ALA AAA O 1
ATOM 3757 N N . ALA A 1 516 ? 58.879 -53.301 -0.231 1.000 89.814 513 ALA AAA N 1
ATOM 3758 C CA . ALA A 1 516 ? 59.639 -52.302 -1.011 1.000 90.316 513 ALA AAA CA 1
ATOM 3759 C C . ALA A 1 516 ? 59.255 -50.852 -0.650 1.000 90.894 513 ALA AAA C 1
ATOM 3760 O O . ALA A 1 516 ? 58.168 -50.609 -0.208 1.000 93.248 513 ALA AAA O 1
ATOM 3762 N N . ASP A 1 517 ? 60.185 -49.918 -0.771 1.000 94.996 514 ASP AAA N 1
ATOM 3763 C CA . ASP A 1 517 ? 59.961 -48.447 -0.703 1.000 97.047 514 ASP AAA CA 1
ATOM 3764 C C . ASP A 1 517 ? 59.913 -47.924 -2.128 1.000 95.517 514 ASP AAA C 1
ATOM 3765 O O . ASP A 1 517 ? 60.081 -46.704 -2.299 1.000 99.393 514 ASP AAA O 1
ATOM 3770 N N . ALA A 1 518 ? 59.797 -48.799 -3.121 1.000 93.219 515 ALA AAA N 1
ATOM 3771 C CA . ALA A 1 518 ? 59.857 -48.403 -4.548 1.000 91.270 515 ALA AAA CA 1
ATOM 3772 C C . ALA A 1 518 ? 58.760 -49.124 -5.323 1.000 88.183 515 ALA AAA C 1
ATOM 3773 O O . ALA A 1 518 ? 58.286 -50.180 -4.918 1.000 88.175 515 ALA AAA O 1
ATOM 3775 N N . PRO A 1 519 ? 58.310 -48.564 -6.465 1.000 85.589 516 PRO AAA N 1
ATOM 3776 C CA . PRO A 1 519 ? 57.415 -49.286 -7.354 1.000 83.856 516 PRO AAA CA 1
ATOM 3777 C C . PRO A 1 519 ? 58.040 -50.639 -7.678 1.000 83.317 516 PRO AAA C 1
ATOM 3778 O O . PRO A 1 519 ? 59.284 -50.712 -7.842 1.000 88.017 516 PRO AAA O 1
ATOM 3782 N N . THR A 1 520 ? 57.180 -51.652 -7.699 1.000 80.856 517 THR AAA N 1
ATOM 3783 C CA . THR A 1 520 ? 57.480 -53.056 -8.056 1.000 81.280 517 THR AAA CA 1
ATOM 3784 C C . THR A 1 520 ? 56.366 -53.569 -8.962 1.000 80.000 517 THR AAA C 1
ATOM 3785 O O . THR A 1 520 ? 55.191 -53.283 -8.683 1.000 78.649 517 THR AAA O 1
ATOM 3789 N N . LEU A 1 521 ? 56.732 -54.330 -9.982 1.000 80.022 518 LEU AAA N 1
ATOM 3790 C CA . LEU A 1 521 ? 55.776 -54.970 -10.909 1.000 80.723 518 LEU AAA CA 1
ATOM 3791 C C . LEU A 1 521 ? 55.993 -56.477 -10.871 1.000 82.474 518 LEU AAA C 1
ATOM 3792 O O . LEU A 1 521 ? 57.132 -56.888 -11.048 1.000 84.197 518 LEU AAA O 1
ATOM 3797 N N . ILE A 1 522 ? 54.930 -57.251 -10.689 1.000 83.429 519 ILE AAA N 1
ATOM 3798 C CA . ILE A 1 522 ? 54.951 -58.735 -10.805 1.000 84.119 519 ILE AAA CA 1
ATOM 3799 C C . ILE A 1 522 ? 54.129 -59.131 -12.027 1.000 82.904 519 ILE AAA C 1
ATOM 3800 O O . ILE A 1 522 ? 52.968 -58.833 -12.025 1.000 80.102 519 ILE AAA O 1
ATOM 3805 N N . GLU A 1 523 ? 54.710 -59.797 -13.015 1.000 84.071 520 GLU AAA N 1
ATOM 3806 C CA . GLU A 1 523 ? 53.954 -60.324 -14.170 1.000 83.892 520 GLU AAA CA 1
ATOM 3807 C C . GLU A 1 523 ? 53.589 -61.754 -13.825 1.000 83.067 520 GLU AAA C 1
ATOM 3808 O O . GLU A 1 523 ? 54.497 -62.567 -13.732 1.000 85.066 520 GLU AAA O 1
ATOM 3814 N N . VAL A 1 524 ? 52.327 -62.027 -13.562 1.000 81.002 521 VAL AAA N 1
ATOM 3815 C CA . VAL A 1 524 ? 51.844 -63.397 -13.268 1.000 82.650 521 VAL AAA CA 1
ATOM 3816 C C . VAL A 1 524 ? 51.369 -63.990 -14.581 1.000 84.025 521 VAL AAA C 1
ATOM 3817 O O . VAL A 1 524 ? 50.573 -63.334 -15.230 1.000 86.156 521 VAL AAA O 1
ATOM 3821 N N . ARG A 1 525 ? 51.798 -65.193 -14.922 1.000 86.586 522 ARG AAA N 1
ATOM 3822 C CA . ARG A 1 525 ? 51.206 -65.972 -16.031 1.000 90.396 522 ARG AAA CA 1
ATOM 3823 C C . ARG A 1 525 ? 49.876 -66.561 -15.544 1.000 90.544 522 ARG AAA C 1
ATOM 3824 O O . ARG A 1 525 ? 49.902 -67.317 -14.561 1.000 88.787 522 ARG AAA O 1
ATOM 3832 N N . THR A 1 526 ? 48.766 -66.201 -16.193 1.000 91.573 523 THR AAA N 1
ATOM 3833 C CA . THR A 1 526 ? 47.387 -66.658 -15.838 1.000 95.286 523 THR AAA CA 1
ATOM 3834 C C . THR A 1 526 ? 46.807 -67.527 -16.958 1.000 97.375 523 THR AAA C 1
ATOM 3835 O O . THR A 1 526 ? 47.301 -67.451 -18.084 1.000 96.763 523 THR AAA O 1
ATOM 3839 N N . ASN A 1 527 ? 45.790 -68.325 -16.627 1.000 101.636 524 ASN AAA N 1
ATOM 3840 C CA . ASN A 1 527 ? 45.082 -69.235 -17.569 1.000 105.107 524 ASN AAA CA 1
ATOM 3841 C C . ASN A 1 527 ? 43.742 -68.615 -17.940 1.000 104.554 524 ASN AAA C 1
ATOM 3842 O O . ASN A 1 527 ? 43.048 -68.098 -17.026 1.000 101.158 524 ASN AAA O 1
ATOM 3847 N N . PHE A 1 528 ? 43.421 -68.677 -19.231 1.000 107.548 525 PHE AAA N 1
ATOM 3848 C CA . PHE A 1 528 ? 42.123 -68.261 -19.794 1.000 109.164 525 PHE AAA CA 1
ATOM 3849 C C . PHE A 1 528 ? 41.304 -69.524 -20.119 1.000 115.152 525 PHE AAA C 1
ATOM 3850 O O . PHE A 1 528 ? 41.740 -70.330 -20.933 1.000 109.097 525 PHE AAA O 1
ATOM 3858 N N . ASP A 1 529 ? 40.146 -69.666 -19.451 1.000 128.399 526 ASP AAA N 1
ATOM 3859 C CA . ASP A 1 529 ? 39.038 -70.635 -19.726 1.000 139.754 526 ASP AAA CA 1
ATOM 3860 C C . ASP A 1 529 ? 38.444 -70.333 -21.119 1.000 146.389 526 ASP AAA C 1
ATOM 3861 O O . ASP A 1 529 ? 37.730 -69.300 -21.251 1.000 142.898 526 ASP AAA O 1
ATOM 3866 N N . GLU A 1 530 ? 38.690 -71.213 -22.111 1.000 150.060 527 GLU AAA N 1
ATOM 3867 C CA . GLU A 1 530 ? 38.167 -71.111 -23.516 1.000 149.213 527 GLU AAA CA 1
ATOM 3868 C C . GLU A 1 530 ? 36.871 -71.940 -23.676 1.000 150.482 527 GLU AAA C 1
ATOM 3869 O O . GLU A 1 530 ? 36.612 -72.430 -24.796 1.000 144.266 527 GLU AAA O 1
ATOM 3875 N N . SER A 1 531 ? 36.072 -72.082 -22.594 1.000 151.223 528 SER AAA N 1
ATOM 3876 C CA . SER A 1 531 ? 34.801 -72.864 -22.473 1.000 150.138 528 SER AAA CA 1
ATOM 3877 C C . SER A 1 531 ? 33.570 -71.951 -22.309 1.000 144.429 528 SER AAA C 1
ATOM 3878 O O . SER A 1 531 ? 32.457 -72.389 -22.628 1.000 137.864 528 SER AAA O 1
ATOM 3882 N N . ALA B 1 5 ? 20.969 -60.212 -47.872 1.000 102.095 2 ALA BBB N 1
ATOM 3883 C CA . ALA B 1 5 ? 22.271 -59.447 -47.844 1.000 101.112 2 ALA BBB CA 1
ATOM 3884 C C . ALA B 1 5 ? 22.266 -58.379 -46.728 1.000 98.889 2 ALA BBB C 1
ATOM 3885 O O . ALA B 1 5 ? 21.291 -57.568 -46.657 1.000 101.324 2 ALA BBB O 1
ATOM 3887 N N . THR B 1 6 ? 23.297 -58.383 -45.868 1.000 92.308 3 THR BBB N 1
ATOM 3888 C CA . THR B 1 6 ? 23.318 -57.557 -44.628 1.000 87.924 3 THR BBB CA 1
ATOM 3889 C C . THR B 1 6 ? 24.089 -56.256 -44.873 1.000 83.810 3 THR BBB C 1
ATOM 3890 O O . THR B 1 6 ? 24.773 -56.120 -45.918 1.000 85.231 3 THR BBB O 1
ATOM 3894 N N . VAL B 1 7 ? 23.948 -55.309 -43.944 1.000 80.279 4 VAL BBB N 1
ATOM 3895 C CA . VAL B 1 7 ? 24.620 -53.988 -44.001 1.000 78.636 4 VAL BBB CA 1
ATOM 3896 C C . VAL B 1 7 ? 26.135 -54.238 -44.006 1.000 77.365 4 VAL BBB C 1
ATOM 3897 O O . VAL B 1 7 ? 26.833 -53.547 -44.733 1.000 75.774 4 VAL BBB O 1
ATOM 3901 N N . SER B 1 8 ? 26.600 -55.207 -43.219 1.000 78.195 5 SER BBB N 1
ATOM 3902 C CA . SER B 1 8 ? 28.001 -55.688 -43.161 1.000 79.329 5 SER BBB CA 1
ATOM 3903 C C . SER B 1 8 ? 28.439 -56.185 -44.551 1.000 79.835 5 SER BBB C 1
ATOM 3904 O O . SER B 1 8 ? 29.515 -55.762 -45.023 1.000 76.289 5 SER BBB O 1
ATOM 3907 N N . GLU B 1 9 ? 27.644 -57.025 -45.228 1.000 80.388 6 GLU BBB N 1
ATOM 3908 C CA . GLU B 1 9 ? 28.073 -57.609 -46.522 1.000 81.573 6 GLU BBB CA 1
ATOM 3909 C C . GLU B 1 9 ? 28.244 -56.489 -47.541 1.000 80.014 6 GLU BBB C 1
ATOM 3910 O O . GLU B 1 9 ? 29.194 -56.545 -48.338 1.000 80.130 6 GLU BBB O 1
ATOM 3916 N N . VAL B 1 10 ? 27.331 -55.525 -47.550 1.000 77.551 7 VAL BBB N 1
ATOM 3917 C CA . VAL B 1 10 ? 27.364 -54.444 -48.569 1.000 75.824 7 VAL BBB CA 1
ATOM 3918 C C . VAL B 1 10 ? 28.498 -53.462 -48.241 1.000 72.610 7 VAL BBB C 1
ATOM 3919 O O . VAL B 1 10 ? 29.127 -52.962 -49.177 1.000 71.783 7 VAL BBB O 1
ATOM 3923 N N . THR B 1 11 ? 28.697 -53.142 -46.965 1.000 71.024 8 THR BBB N 1
ATOM 3924 C CA . THR B 1 11 ? 29.771 -52.232 -46.469 1.000 69.502 8 THR BBB CA 1
ATOM 3925 C C . THR B 1 11 ? 31.131 -52.775 -46.935 1.000 68.897 8 THR BBB C 1
ATOM 3926 O O . THR B 1 11 ? 31.828 -52.032 -47.576 1.000 67.385 8 THR BBB O 1
ATOM 3930 N N . TYR B 1 12 ? 31.433 -54.055 -46.689 1.000 70.918 9 TYR BBB N 1
ATOM 3931 C CA . TYR B 1 12 ? 32.668 -54.775 -47.120 1.000 71.917 9 TYR BBB CA 1
ATOM 3932 C C . TYR B 1 12 ? 32.764 -54.814 -48.645 1.000 73.394 9 TYR BBB C 1
ATOM 3933 O O . TYR B 1 12 ? 33.809 -54.559 -49.156 1.000 73.097 9 TYR BBB O 1
ATOM 3942 N N . GLU B 1 13 ? 31.680 -55.023 -49.374 1.000 77.676 10 GLU BBB N 1
ATOM 3943 C CA . GLU B 1 13 ? 31.729 -55.035 -50.863 1.000 80.487 10 GLU BBB CA 1
ATOM 3944 C C . GLU B 1 13 ? 32.119 -53.627 -51.349 1.000 78.419 10 GLU BBB C 1
ATOM 3945 O O . GLU B 1 13 ? 32.792 -53.479 -52.401 1.000 76.452 10 GLU BBB O 1
ATOM 3951 N N . LEU B 1 14 ? 31.739 -52.618 -50.580 1.000 77.507 11 LEU BBB N 1
ATOM 3952 C CA . LEU B 1 14 ? 31.993 -51.195 -50.907 1.000 76.968 11 LEU BBB CA 1
ATOM 3953 C C . LEU B 1 14 ? 33.444 -50.834 -50.561 1.000 75.104 11 LEU BBB C 1
ATOM 3954 O O . LEU B 1 14 ? 34.098 -50.249 -51.392 1.000 76.217 11 LEU BBB O 1
ATOM 3959 N N . LEU B 1 15 ? 33.930 -51.186 -49.374 1.000 72.872 12 LEU BBB N 1
ATOM 3960 C CA . LEU B 1 15 ? 35.309 -50.874 -48.957 1.000 70.855 12 LEU BBB CA 1
ATOM 3961 C C . LEU B 1 15 ? 36.262 -51.545 -49.953 1.000 72.850 12 LEU BBB C 1
ATOM 3962 O O . LEU B 1 15 ? 37.266 -50.926 -50.297 1.000 68.073 12 LEU BBB O 1
ATOM 3967 N N . ARG B 1 16 ? 35.917 -52.750 -50.447 1.000 76.352 13 ARG BBB N 1
ATOM 3968 C CA . ARG B 1 16 ? 36.741 -53.476 -51.457 1.000 79.076 13 ARG BBB CA 1
ATOM 3969 C C . ARG B 1 16 ? 36.741 -52.649 -52.736 1.000 80.750 13 ARG BBB C 1
ATOM 3970 O O . ARG B 1 16 ? 37.812 -52.498 -53.335 1.000 83.083 13 ARG BBB O 1
ATOM 3978 N N . ALA B 1 17 ? 35.563 -52.179 -53.135 1.000 81.912 14 ALA BBB N 1
ATOM 3979 C CA . ALA B 1 17 ? 35.331 -51.431 -54.382 1.000 82.630 14 ALA BBB CA 1
ATOM 3980 C C . ALA B 1 17 ? 36.196 -50.177 -54.369 1.000 80.492 14 ALA BBB C 1
ATOM 3981 O O . ALA B 1 17 ? 36.683 -49.807 -55.433 1.000 85.269 14 ALA BBB O 1
ATOM 3983 N N . ARG B 1 18 ? 36.407 -49.591 -53.194 1.000 77.735 15 ARG BBB N 1
ATOM 3984 C CA . ARG B 1 18 ? 37.148 -48.311 -52.988 1.000 77.126 15 ARG BBB CA 1
ATOM 3985 C C . ARG B 1 18 ? 38.626 -48.533 -52.589 1.000 76.069 15 ARG BBB C 1
ATOM 3986 O O . ARG B 1 18 ? 39.264 -47.551 -52.232 1.000 76.139 15 ARG BBB O 1
ATOM 3994 N N . GLY B 1 19 ? 39.144 -49.763 -52.599 1.000 75.662 16 GLY BBB N 1
ATOM 3995 C CA . GLY B 1 19 ? 40.560 -50.037 -52.292 1.000 76.003 16 GLY BBB CA 1
ATOM 3996 C C . GLY B 1 19 ? 40.921 -49.998 -50.807 1.000 73.588 16 GLY BBB C 1
ATOM 3997 O O . GLY B 1 19 ? 42.101 -50.202 -50.540 1.000 73.383 16 GLY BBB O 1
ATOM 3998 N N . LEU B 1 20 ? 39.961 -49.845 -49.886 1.000 73.081 17 LEU BBB N 1
ATOM 3999 C CA . LEU B 1 20 ? 40.188 -49.840 -48.420 1.000 72.207 17 LEU BBB CA 1
ATOM 4000 C C . LEU B 1 20 ? 40.267 -51.261 -47.852 1.000 73.544 17 LEU BBB C 1
ATOM 4001 O O . LEU B 1 20 ? 39.474 -51.555 -46.913 1.000 76.257 17 LEU BBB O 1
ATOM 4006 N N . THR B 1 21 ? 41.205 -52.093 -48.320 1.000 73.477 18 THR BBB N 1
ATOM 4007 C CA . THR B 1 21 ? 41.296 -53.528 -47.938 1.000 74.434 18 THR BBB CA 1
ATOM 4008 C C . THR B 1 21 ? 42.291 -53.752 -46.801 1.000 74.379 18 THR BBB C 1
ATOM 4009 O O . THR B 1 21 ? 42.499 -54.911 -46.411 1.000 76.722 18 THR BBB O 1
ATOM 4013 N N . THR B 1 22 ? 42.876 -52.695 -46.256 1.000 73.173 19 THR BBB N 1
ATOM 4014 C CA . THR B 1 22 ? 43.748 -52.744 -45.055 1.000 70.986 19 THR BBB CA 1
ATOM 4015 C C . THR B 1 22 ? 43.057 -51.984 -43.924 1.000 69.024 19 THR BBB C 1
ATOM 4016 O O . THR B 1 22 ? 42.746 -50.797 -44.091 1.000 71.010 19 THR BBB O 1
ATOM 4020 N N . VAL B 1 23 ? 42.852 -52.632 -42.801 1.000 67.778 20 VAL BBB N 1
ATOM 4021 C CA . VAL B 1 23 ? 42.130 -52.038 -41.656 1.000 68.074 20 VAL BBB CA 1
ATOM 4022 C C . VAL B 1 23 ? 43.060 -51.942 -40.445 1.000 67.811 20 VAL BBB C 1
ATOM 4023 O O . VAL B 1 23 ? 43.626 -52.964 -40.051 1.000 69.115 20 VAL BBB O 1
ATOM 4027 N N . PHE B 1 24 ? 43.235 -50.759 -39.870 1.000 65.715 21 PHE BBB N 1
ATOM 4028 C CA . PHE B 1 24 ? 44.005 -50.554 -38.615 1.000 63.980 21 PHE BBB CA 1
ATOM 4029 C C . PHE B 1 24 ? 42.989 -50.518 -37.463 1.000 64.563 21 PHE BBB C 1
ATOM 4030 O O . PHE B 1 24 ? 41.996 -49.904 -37.628 1.000 63.421 21 PHE BBB O 1
ATOM 4038 N N . GLY B 1 25 ? 43.220 -51.177 -36.345 1.000 65.712 22 GLY BBB N 1
ATOM 4039 C CA . GLY B 1 25 ? 42.195 -51.270 -35.302 1.000 65.479 22 GLY BBB CA 1
ATOM 4040 C C . GLY B 1 25 ? 42.766 -51.575 -33.932 1.000 67.036 22 GLY BBB C 1
ATOM 4041 O O . GLY B 1 25 ? 43.875 -52.094 -33.832 1.000 66.936 22 GLY BBB O 1
ATOM 4042 N N . ASN B 1 26 ? 42.038 -51.173 -32.906 1.000 68.513 23 ASN BBB N 1
ATOM 4043 C CA . ASN B 1 26 ? 42.093 -51.772 -31.568 1.000 72.894 23 ASN BBB CA 1
ATOM 4044 C C . ASN B 1 26 ? 40.667 -52.127 -31.213 1.000 77.304 23 ASN BBB C 1
ATOM 4045 O O . ASN B 1 26 ? 39.821 -51.238 -31.083 1.000 82.520 23 ASN BBB O 1
ATOM 4050 N N . PRO B 1 27 ? 40.366 -53.424 -31.038 1.000 80.576 24 PRO BBB N 1
ATOM 4051 C CA . PRO B 1 27 ? 38.980 -53.908 -30.977 1.000 81.753 24 PRO BBB CA 1
ATOM 4052 C C . PRO B 1 27 ? 38.320 -53.833 -29.594 1.000 84.309 24 PRO BBB C 1
ATOM 4053 O O . PRO B 1 27 ? 39.033 -53.700 -28.626 1.000 87.724 24 PRO BBB O 1
ATOM 4057 N N . GLY B 1 28 ? 36.996 -54.002 -29.557 1.000 88.231 25 GLY BBB N 1
ATOM 4058 C CA . GLY B 1 28 ? 36.145 -53.963 -28.348 1.000 90.394 25 GLY BBB CA 1
ATOM 4059 C C . GLY B 1 28 ? 34.785 -54.631 -28.540 1.000 88.400 25 GLY BBB C 1
ATOM 4060 O O . GLY B 1 28 ? 34.420 -54.977 -29.649 1.000 86.514 25 GLY BBB O 1
ATOM 4071 N N . ASN B 1 30 ? 31.837 -53.613 -28.853 1.000 90.290 27 ASN BBB N 1
ATOM 4072 C CA . ASN B 1 30 ? 30.970 -53.047 -29.886 1.000 90.082 27 ASN BBB CA 1
ATOM 4073 C C . ASN B 1 30 ? 31.498 -53.149 -31.341 1.000 90.689 27 ASN BBB C 1
ATOM 4074 O O . ASN B 1 30 ? 30.794 -52.621 -32.238 1.000 88.257 27 ASN BBB O 1
ATOM 4079 N N . GLU B 1 31 ? 32.682 -53.715 -31.618 1.000 95.097 28 GLU BBB N 1
ATOM 4080 C CA . GLU B 1 31 ? 33.241 -53.796 -33.007 1.000 95.335 28 GLU BBB CA 1
ATOM 4081 C C . GLU B 1 31 ? 33.388 -55.245 -33.478 1.000 94.367 28 GLU BBB C 1
ATOM 4082 O O . GLU B 1 31 ? 33.695 -55.439 -34.662 1.000 93.550 28 GLU BBB O 1
ATOM 4088 N N . LEU B 1 32 ? 33.216 -56.234 -32.603 1.000 93.405 29 LEU BBB N 1
ATOM 4089 C CA . LEU B 1 32 ? 33.354 -57.654 -33.005 1.000 93.429 29 LEU BBB CA 1
ATOM 4090 C C . LEU B 1 32 ? 32.351 -57.930 -34.124 1.000 92.043 29 LEU BBB C 1
ATOM 4091 O O . LEU B 1 32 ? 32.751 -58.523 -35.113 1.000 91.970 29 LEU BBB O 1
ATOM 4096 N N . PRO B 1 33 ? 31.057 -57.502 -34.065 1.000 91.285 30 PRO BBB N 1
ATOM 4097 C CA . PRO B 1 33 ? 30.097 -57.757 -35.145 1.000 90.087 30 PRO BBB CA 1
ATOM 4098 C C . PRO B 1 33 ? 30.490 -57.178 -36.513 1.000 87.752 30 PRO BBB C 1
ATOM 4099 O O . PRO B 1 33 ? 30.089 -57.738 -37.504 1.000 86.861 30 PRO BBB O 1
ATOM 4103 N N . PHE B 1 34 ? 31.253 -56.085 -36.557 1.000 86.511 31 PHE BBB N 1
ATOM 4104 C CA . PHE B 1 34 ? 31.812 -55.571 -37.830 1.000 87.257 31 PHE BBB CA 1
ATOM 4105 C C . PHE B 1 34 ? 32.934 -56.505 -38.298 1.000 85.771 31 PHE BBB C 1
ATOM 4106 O O . PHE B 1 34 ? 32.980 -56.915 -39.448 1.000 86.142 31 PHE BBB O 1
ATOM 4114 N N . LEU B 1 35 ? 33.848 -56.825 -37.399 1.000 86.620 32 LEU BBB N 1
ATOM 4115 C CA . LEU B 1 35 ? 35.101 -57.547 -37.746 1.000 89.229 32 LEU BBB CA 1
ATOM 4116 C C . LEU B 1 35 ? 34.780 -58.986 -38.122 1.000 91.892 32 LEU BBB C 1
ATOM 4117 O O . LEU B 1 35 ? 35.561 -59.555 -38.897 1.000 93.260 32 LEU BBB O 1
ATOM 4122 N N . SER B 1 36 ? 33.690 -59.557 -37.607 1.000 93.466 33 SER BBB N 1
ATOM 4123 C CA . SER B 1 36 ? 33.348 -60.992 -37.811 1.000 96.020 33 SER BBB CA 1
ATOM 4124 C C . SER B 1 36 ? 33.070 -61.261 -39.296 1.000 94.987 33 SER BBB C 1
ATOM 4125 O O . SER B 1 36 ? 33.415 -62.348 -39.763 1.000 100.083 33 SER BBB O 1
ATOM 4128 N N . GLY B 1 37 ? 32.503 -60.286 -40.006 1.000 92.884 34 GLY BBB N 1
ATOM 4129 C CA . GLY B 1 37 ? 32.115 -60.402 -41.420 1.000 94.146 34 GLY BBB CA 1
ATOM 4130 C C . GLY B 1 37 ? 33.241 -60.001 -42.347 1.000 92.984 34 GLY BBB C 1
ATOM 4131 O O . GLY B 1 37 ? 33.017 -59.960 -43.544 1.000 96.023 34 GLY BBB O 1
ATOM 4132 N N . MET B 1 38 ? 34.421 -59.713 -41.809 1.000 93.820 35 MET BBB N 1
ATOM 4133 C CA . MET B 1 38 ? 35.605 -59.287 -42.597 1.000 91.511 35 MET BBB CA 1
ATOM 4134 C C . MET B 1 38 ? 36.004 -60.412 -43.545 1.000 88.514 35 MET BBB C 1
ATOM 4135 O O . MET B 1 38 ? 36.099 -61.555 -43.131 1.000 87.743 35 MET BBB O 1
ATOM 4140 N N . PRO B 1 39 ? 36.151 -60.140 -44.858 1.000 87.564 36 PRO BBB N 1
ATOM 4141 C CA . PRO B 1 39 ? 36.598 -61.149 -45.817 1.000 89.483 36 PRO BBB CA 1
ATOM 4142 C C . PRO B 1 39 ? 38.073 -61.530 -45.721 1.000 91.386 36 PRO BBB C 1
ATOM 4143 O O . PRO B 1 39 ? 38.786 -60.954 -44.953 1.000 91.758 36 PRO BBB O 1
ATOM 4147 N N . ASP B 1 40 ? 38.484 -62.484 -46.557 1.000 93.868 37 ASP BBB N 1
ATOM 4148 C CA . ASP B 1 40 ? 39.847 -63.066 -46.589 1.000 92.927 37 ASP BBB CA 1
ATOM 4149 C C . ASP B 1 40 ? 40.795 -62.162 -47.377 1.000 90.319 37 ASP BBB C 1
ATOM 4150 O O . ASP B 1 40 ? 41.962 -62.171 -47.027 1.000 92.361 37 ASP BBB O 1
ATOM 4155 N N . ASP B 1 41 ? 40.338 -61.403 -48.376 1.000 87.972 38 ASP BBB N 1
ATOM 4156 C CA . ASP B 1 41 ? 41.215 -60.503 -49.180 1.000 87.613 38 ASP BBB CA 1
ATOM 4157 C C . ASP B 1 41 ? 41.579 -59.228 -48.373 1.000 83.543 38 ASP BBB C 1
ATOM 4158 O O . ASP B 1 41 ? 42.388 -58.419 -48.864 1.000 86.020 38 ASP BBB O 1
ATOM 4163 N N . PHE B 1 42 ? 41.030 -59.028 -47.174 1.000 78.905 39 PHE BBB N 1
ATOM 4164 C CA . PHE B 1 42 ? 41.278 -57.857 -46.285 1.000 74.670 39 PHE BBB CA 1
ATOM 4165 C C . PHE B 1 42 ? 42.312 -58.222 -45.222 1.000 74.159 39 PHE BBB C 1
ATOM 4166 O O . PHE B 1 42 ? 42.292 -59.380 -44.792 1.000 73.955 39 PHE BBB O 1
ATOM 4174 N N . ARG B 1 43 ? 43.133 -57.272 -44.761 1.000 74.143 40 ARG BBB N 1
ATOM 4175 C CA . ARG B 1 43 ? 44.126 -57.529 -43.675 1.000 75.429 40 ARG BBB CA 1
ATOM 4176 C C . ARG B 1 43 ? 43.862 -56.586 -42.511 1.000 73.034 40 ARG BBB C 1
ATOM 4177 O O . ARG B 1 43 ? 43.650 -55.425 -42.771 1.000 76.165 40 ARG BBB O 1
ATOM 4185 N N . TYR B 1 44 ? 43.822 -57.088 -41.292 1.000 71.656 41 TYR BBB N 1
ATOM 4186 C CA . TYR B 1 44 ? 43.603 -56.267 -40.077 1.000 70.903 41 TYR BBB CA 1
ATOM 4187 C C . TYR B 1 44 ? 44.962 -56.041 -39.421 1.000 69.948 41 TYR BBB C 1
ATOM 4188 O O . TYR B 1 44 ? 45.727 -56.984 -39.295 1.000 71.007 41 TYR BBB O 1
ATOM 4197 N N . VAL B 1 45 ? 45.265 -54.810 -39.037 1.000 67.745 42 VAL BBB N 1
ATOM 4198 C CA . VAL B 1 45 ? 46.535 -54.497 -38.323 1.000 67.087 42 VAL BBB CA 1
ATOM 4199 C C . VAL B 1 45 ? 46.189 -54.030 -36.906 1.000 66.413 42 VAL BBB C 1
ATOM 4200 O O . VAL B 1 45 ? 45.656 -52.960 -36.737 1.000 64.689 42 VAL BBB O 1
ATOM 4204 N N . LEU B 1 46 ? 46.445 -54.867 -35.921 1.000 67.392 43 LEU BBB N 1
ATOM 4205 C CA . LEU B 1 46 ? 46.131 -54.536 -34.519 1.000 68.139 43 LEU BBB CA 1
ATOM 4206 C C . LEU B 1 46 ? 47.210 -53.615 -33.958 1.000 67.622 43 LEU BBB C 1
ATOM 4207 O O . LEU B 1 46 ? 48.369 -53.810 -34.243 1.000 70.261 43 LEU BBB O 1
ATOM 4212 N N . GLY B 1 47 ? 46.798 -52.600 -33.214 1.000 66.750 44 GLY BBB N 1
ATOM 4213 C CA . GLY B 1 47 ? 47.635 -51.756 -32.348 1.000 66.368 44 GLY BBB CA 1
ATOM 4214 C C . GLY B 1 47 ? 47.100 -51.777 -30.948 1.000 66.895 44 GLY BBB C 1
ATOM 4215 O O . GLY B 1 47 ? 45.943 -51.914 -30.803 1.000 66.170 44 GLY BBB O 1
ATOM 4216 N N . LEU B 1 48 ? 47.950 -51.697 -29.932 1.000 70.332 45 LEU BBB N 1
ATOM 4217 C CA . LEU B 1 48 ? 47.571 -51.919 -28.516 1.000 72.730 45 LEU BBB CA 1
ATOM 4218 C C . LEU B 1 48 ? 46.986 -50.639 -27.915 1.000 74.865 45 LEU BBB C 1
ATOM 4219 O O . LEU B 1 48 ? 46.551 -50.682 -26.728 1.000 76.647 45 LEU BBB O 1
ATOM 4224 N N . HIS B 1 49 ? 46.901 -49.576 -28.709 1.000 76.205 46 HIS BBB N 1
ATOM 4225 C CA . HIS B 1 49 ? 46.587 -48.211 -28.239 1.000 79.458 46 HIS BBB CA 1
ATOM 4226 C C . HIS B 1 49 ? 46.059 -47.445 -29.445 1.000 77.028 46 HIS BBB C 1
ATOM 4227 O O . HIS B 1 49 ? 46.581 -47.643 -30.520 1.000 74.565 46 HIS BBB O 1
ATOM 4234 N N . GLU B 1 50 ? 45.015 -46.653 -29.291 1.000 79.705 47 GLU BBB N 1
ATOM 4235 C CA . GLU B 1 50 ? 44.258 -46.078 -30.434 1.000 81.338 47 GLU BBB CA 1
ATOM 4236 C C . GLU B 1 50 ? 45.098 -45.004 -31.115 1.000 76.752 47 GLU BBB C 1
ATOM 4237 O O . GLU B 1 50 ? 44.990 -44.860 -32.323 1.000 73.020 47 GLU BBB O 1
ATOM 4243 N N . GLY B 1 51 ? 45.863 -44.250 -30.347 1.000 75.901 48 GLY BBB N 1
ATOM 4244 C CA . GLY B 1 51 ? 46.725 -43.200 -30.901 1.000 75.675 48 GLY BBB CA 1
ATOM 4245 C C . GLY B 1 51 ? 47.818 -43.809 -31.777 1.000 75.949 48 GLY BBB C 1
ATOM 4246 O O . GLY B 1 51 ? 48.125 -43.245 -32.850 1.000 77.092 48 GLY BBB O 1
ATOM 4247 N N . ALA B 1 52 ? 48.373 -44.947 -31.374 1.000 73.355 49 ALA BBB N 1
ATOM 4248 C CA . ALA B 1 52 ? 49.306 -45.737 -32.198 1.000 71.657 49 ALA BBB CA 1
ATOM 4249 C C . ALA B 1 52 ? 48.576 -46.217 -33.460 1.000 69.394 49 ALA BBB C 1
ATOM 4250 O O . ALA B 1 52 ? 49.086 -46.016 -34.567 1.000 72.191 49 ALA BBB O 1
ATOM 4252 N N . VAL B 1 53 ? 47.424 -46.840 -33.299 1.000 67.487 50 VAL BBB N 1
ATOM 4253 C CA . VAL B 1 53 ? 46.608 -47.354 -34.436 1.000 66.296 50 VAL BBB CA 1
ATOM 4254 C C . VAL B 1 53 ? 46.462 -46.243 -35.465 1.000 64.483 50 VAL BBB C 1
ATOM 4255 O O . VAL B 1 53 ? 46.642 -46.430 -36.649 1.000 62.417 50 VAL BBB O 1
ATOM 4259 N N . LEU B 1 54 ? 46.071 -45.096 -34.985 1.000 64.881 51 LEU BBB N 1
ATOM 4260 C CA . LEU B 1 54 ? 45.615 -44.039 -35.866 1.000 64.576 51 LEU BBB CA 1
ATOM 4261 C C . LEU B 1 54 ? 46.827 -43.404 -36.521 1.000 62.964 51 LEU BBB C 1
ATOM 4262 O O . LEU B 1 54 ? 46.794 -43.180 -37.719 1.000 62.488 51 LEU BBB O 1
ATOM 4267 N N . SER B 1 55 ? 47.896 -43.190 -35.763 1.000 63.240 52 SER BBB N 1
ATOM 4268 C CA . SER B 1 55 ? 49.186 -42.688 -36.304 1.000 62.715 52 SER BBB CA 1
ATOM 4269 C C . SER B 1 55 ? 49.798 -43.683 -37.309 1.000 61.735 52 SER BBB C 1
ATOM 4270 O O . SER B 1 55 ? 50.346 -43.216 -38.320 1.000 61.009 52 SER BBB O 1
ATOM 4273 N N . MET B 1 56 ? 49.706 -44.992 -37.068 1.000 61.898 53 MET BBB N 1
ATOM 4274 C CA . MET B 1 56 ? 50.115 -46.028 -38.049 1.000 63.807 53 MET BBB CA 1
ATOM 4275 C C . MET B 1 56 ? 49.291 -45.853 -39.321 1.000 62.692 53 MET BBB C 1
ATOM 4276 O O . MET B 1 56 ? 49.839 -45.907 -40.414 1.000 63.772 53 MET BBB O 1
ATOM 4281 N N . ALA B 1 57 ? 47.998 -45.667 -39.186 1.000 61.777 54 ALA BBB N 1
ATOM 4282 C CA . ALA B 1 57 ? 47.063 -45.535 -40.318 1.000 61.601 54 ALA BBB CA 1
ATOM 4283 C C . ALA B 1 57 ? 47.491 -44.297 -41.068 1.000 61.453 54 ALA BBB C 1
ATOM 4284 O O . ALA B 1 57 ? 47.502 -44.356 -42.288 1.000 62.105 54 ALA BBB O 1
ATOM 4286 N N . ASP B 1 58 ? 47.857 -43.241 -40.336 1.000 62.530 55 ASP BBB N 1
ATOM 4287 C CA . ASP B 1 58 ? 48.233 -41.939 -40.927 1.000 64.734 55 ASP BBB CA 1
ATOM 4288 C C . ASP B 1 58 ? 49.471 -42.174 -41.785 1.000 66.263 55 ASP BBB C 1
ATOM 4289 O O . ASP B 1 58 ? 49.457 -41.786 -42.957 1.000 67.511 55 ASP BBB O 1
ATOM 4294 N N . GLY B 1 59 ? 50.521 -42.799 -41.229 1.000 66.523 56 GLY BBB N 1
ATOM 4295 C CA . GLY B 1 59 ? 51.750 -43.062 -41.987 1.000 66.199 56 GLY BBB CA 1
ATOM 4296 C C . GLY B 1 59 ? 51.442 -43.875 -43.228 1.000 66.639 56 GLY BBB C 1
ATOM 4297 O O . GLY B 1 59 ? 51.980 -43.562 -44.300 1.000 66.338 56 GLY BBB O 1
ATOM 4298 N N . TYR B 1 60 ? 50.586 -44.886 -43.104 1.000 66.840 57 TYR BBB N 1
ATOM 4299 C CA . TYR B 1 60 ? 50.236 -45.770 -44.240 1.000 67.427 57 TYR BBB CA 1
ATOM 4300 C C . TYR B 1 60 ? 49.597 -44.908 -45.329 1.000 67.082 57 TYR BBB C 1
ATOM 4301 O O . TYR B 1 60 ? 49.882 -45.026 -46.515 1.000 68.298 57 TYR BBB O 1
ATOM 4310 N N . SER B 1 61 ? 48.741 -44.010 -44.903 1.000 67.042 58 SER BBB N 1
ATOM 4311 C CA . SER B 1 61 ? 47.971 -43.119 -45.799 1.000 68.116 58 SER BBB CA 1
ATOM 4312 C C . SER B 1 61 ? 48.900 -42.142 -46.509 1.000 66.138 58 SER BBB C 1
ATOM 4313 O O . SER B 1 61 ? 48.700 -41.892 -47.705 1.000 67.205 58 SER BBB O 1
ATOM 4316 N N . LEU B 1 62 ? 49.856 -41.579 -45.790 1.000 65.336 59 LEU BBB N 1
ATOM 4317 C CA . LEU B 1 62 ? 50.769 -40.550 -46.353 1.000 65.904 59 LEU BBB CA 1
ATOM 4318 C C . LEU B 1 62 ? 51.624 -41.148 -47.468 1.000 66.587 59 LEU BBB C 1
ATOM 4319 O O . LEU B 1 62 ? 51.871 -40.514 -48.442 1.000 68.758 59 LEU BBB O 1
ATOM 4324 N N . VAL B 1 63 ? 52.033 -42.376 -47.333 1.000 67.958 60 VAL BBB N 1
ATOM 4325 C CA . VAL B 1 63 ? 52.909 -43.009 -48.351 1.000 69.080 60 VAL BBB CA 1
ATOM 4326 C C . VAL B 1 63 ? 52.073 -43.317 -49.594 1.000 70.816 60 VAL BBB C 1
ATOM 4327 O O . VAL B 1 63 ? 52.569 -43.074 -50.694 1.000 73.744 60 VAL BBB O 1
ATOM 4331 N N . THR B 1 64 ? 50.868 -43.857 -49.419 1.000 71.569 61 THR BBB N 1
ATOM 4332 C CA . THR B 1 64 ? 50.027 -44.392 -50.526 1.000 73.995 61 THR BBB CA 1
ATOM 4333 C C . THR B 1 64 ? 49.264 -43.259 -51.206 1.000 74.314 61 THR BBB C 1
ATOM 4334 O O . THR B 1 64 ? 49.072 -43.370 -52.411 1.000 74.522 61 THR BBB O 1
ATOM 4338 N N . GLY B 1 65 ? 48.821 -42.244 -50.446 1.000 75.008 62 GLY BBB N 1
ATOM 4339 C CA . GLY B 1 65 ? 47.943 -41.181 -50.944 1.000 76.308 62 GLY BBB CA 1
ATOM 4340 C C . GLY B 1 65 ? 46.488 -41.587 -50.843 1.000 78.782 62 GLY BBB C 1
ATOM 4341 O O . GLY B 1 65 ? 45.617 -40.714 -50.989 1.000 80.301 62 GLY BBB O 1
ATOM 4342 N N . GLU B 1 66 ? 46.219 -42.854 -50.539 1.000 79.072 63 GLU BBB N 1
ATOM 4343 C CA . GLU B 1 66 ? 44.867 -43.437 -50.632 1.000 78.918 63 GLU BBB CA 1
ATOM 4344 C C . GLU B 1 66 ? 44.158 -43.245 -49.287 1.000 75.716 63 GLU BBB C 1
ATOM 4345 O O . GLU B 1 66 ? 44.856 -43.125 -48.221 1.000 71.593 63 GLU BBB O 1
ATOM 4351 N N . ALA B 1 67 ? 42.820 -43.242 -49.312 1.000 72.892 64 ALA BBB N 1
ATOM 4352 C CA . ALA B 1 67 ? 41.993 -43.263 -48.092 1.000 70.798 64 ALA BBB CA 1
ATOM 4353 C C . ALA B 1 67 ? 42.345 -44.536 -47.333 1.000 69.479 64 ALA BBB C 1
ATOM 4354 O O . ALA B 1 67 ? 42.712 -45.513 -47.993 1.000 71.909 64 ALA BBB O 1
ATOM 4356 N N . THR B 1 68 ? 42.221 -44.551 -46.009 1.000 67.057 65 THR BBB N 1
ATOM 4357 C CA . THR B 1 68 ? 42.646 -45.702 -45.177 1.000 66.452 65 THR BBB CA 1
ATOM 4358 C C . THR B 1 68 ? 41.667 -45.904 -44.033 1.000 65.697 65 THR BBB C 1
ATOM 4359 O O . THR B 1 68 ? 41.289 -44.921 -43.429 1.000 65.174 65 THR BBB O 1
ATOM 4363 N N . LEU B 1 69 ? 41.301 -47.143 -43.731 1.000 66.897 66 LEU BBB N 1
ATOM 4364 C CA . LEU B 1 69 ? 40.192 -47.425 -42.787 1.000 65.683 66 LEU BBB CA 1
ATOM 4365 C C . LEU B 1 69 ? 40.779 -47.686 -41.409 1.000 65.153 66 LEU BBB C 1
ATOM 4366 O O . LEU B 1 69 ? 41.712 -48.452 -41.292 1.000 63.867 66 LEU BBB O 1
ATOM 4371 N N . VAL B 1 70 ? 40.204 -47.070 -40.396 1.000 65.284 67 VAL BBB N 1
ATOM 4372 C CA . VAL B 1 70 ? 40.593 -47.281 -38.978 1.000 65.260 67 VAL BBB CA 1
ATOM 4373 C C . VAL B 1 70 ? 39.334 -47.748 -38.257 1.000 65.582 67 VAL BBB C 1
ATOM 4374 O O . VAL B 1 70 ? 38.308 -47.251 -38.604 1.000 67.065 67 VAL BBB O 1
ATOM 4378 N N . ASN B 1 71 ? 39.416 -48.653 -37.293 1.000 66.334 68 ASN BBB N 1
ATOM 4379 C CA . ASN B 1 71 ? 38.241 -49.158 -36.559 1.000 67.822 68 ASN BBB CA 1
ATOM 4380 C C . ASN B 1 71 ? 38.543 -49.111 -35.062 1.000 68.214 68 ASN BBB C 1
ATOM 4381 O O . ASN B 1 71 ? 39.387 -49.866 -34.615 1.000 67.884 68 ASN BBB O 1
ATOM 4386 N N . LEU B 1 72 ? 37.855 -48.261 -34.316 1.000 69.754 69 LEU BBB N 1
ATOM 4387 C CA . LEU B 1 72 ? 38.178 -48.001 -32.898 1.000 74.331 69 LEU BBB CA 1
ATOM 4388 C C . LEU B 1 72 ? 36.976 -48.350 -32.018 1.000 82.152 69 LEU BBB C 1
ATOM 4389 O O . LEU B 1 72 ? 35.876 -48.564 -32.550 1.000 84.206 69 LEU BBB O 1
ATOM 4394 N N . HIS B 1 73 ? 37.181 -48.332 -30.704 1.000 91.006 70 HIS BBB N 1
ATOM 4395 C CA . HIS B 1 73 ? 36.218 -48.819 -29.692 1.000 95.053 70 HIS BBB CA 1
ATOM 4396 C C . HIS B 1 73 ? 35.527 -47.655 -28.971 1.000 101.515 70 HIS BBB C 1
ATOM 4397 O O . HIS B 1 73 ? 36.125 -47.093 -28.040 1.000 104.434 70 HIS BBB O 1
ATOM 4404 N N . ALA B 1 74 ? 34.262 -47.383 -29.315 1.000 109.872 71 ALA BBB N 1
ATOM 4405 C CA . ALA B 1 74 ? 33.323 -46.562 -28.506 1.000 112.360 71 ALA BBB CA 1
ATOM 4406 C C . ALA B 1 74 ? 33.924 -45.166 -28.244 1.000 112.418 71 ALA BBB C 1
ATOM 4407 O O . ALA B 1 74 ? 34.662 -44.675 -29.114 1.000 110.767 71 ALA BBB O 1
ATOM 4409 N N . ALA B 1 75 ? 33.619 -44.554 -27.095 1.000 115.071 72 ALA BBB N 1
ATOM 4410 C CA . ALA B 1 75 ? 34.028 -43.172 -26.718 1.000 115.828 72 ALA BBB CA 1
ATOM 4411 C C . ALA B 1 75 ? 35.460 -43.163 -26.150 1.000 110.887 72 ALA BBB C 1
ATOM 4412 O O . ALA B 1 75 ? 36.221 -42.207 -26.466 1.000 97.600 72 ALA BBB O 1
ATOM 4414 N N . SER B 1 76 ? 35.806 -44.174 -25.336 1.000 114.866 73 SER BBB N 1
ATOM 4415 C CA . SER B 1 76 ? 37.127 -44.333 -24.665 1.000 115.071 73 SER BBB CA 1
ATOM 4416 C C . SER B 1 76 ? 38.219 -44.548 -25.720 1.000 115.575 73 SER BBB C 1
ATOM 4417 O O . SER B 1 76 ? 39.281 -43.888 -25.610 1.000 121.425 73 SER BBB O 1
ATOM 4420 N N . GLY B 1 77 ? 37.971 -45.421 -26.704 1.000 118.007 74 GLY BBB N 1
ATOM 4421 C CA . GLY B 1 77 ? 38.871 -45.678 -27.848 1.000 121.144 74 GLY BBB CA 1
ATOM 4422 C C . GLY B 1 77 ? 38.982 -44.486 -28.795 1.000 126.010 74 GLY BBB C 1
ATOM 4423 O O . GLY B 1 77 ? 40.118 -44.166 -29.201 1.000 131.636 74 GLY BBB O 1
ATOM 4424 N N . SER B 1 78 ? 37.857 -43.852 -29.160 1.000 125.305 75 SER BBB N 1
ATOM 4425 C CA . SER B 1 78 ? 37.811 -42.658 -30.053 1.000 118.668 75 SER BBB CA 1
ATOM 4426 C C . SER B 1 78 ? 38.543 -41.468 -29.413 1.000 116.403 75 SER BBB C 1
ATOM 4427 O O . SER B 1 78 ? 39.369 -40.848 -30.125 1.000 114.727 75 SER BBB O 1
ATOM 4430 N N . GLY B 1 79 ? 38.257 -41.190 -28.133 1.000 112.538 76 GLY BBB N 1
ATOM 4431 C CA . GLY B 1 79 ? 38.918 -40.149 -27.324 1.000 111.651 76 GLY BBB CA 1
ATOM 4432 C C . GLY B 1 79 ? 40.442 -40.312 -27.301 1.000 113.339 76 GLY BBB C 1
ATOM 4433 O O . GLY B 1 79 ? 41.151 -39.305 -27.512 1.000 115.027 76 GLY BBB O 1
ATOM 4434 N N . ASN B 1 80 ? 40.954 -41.529 -27.079 1.000 108.869 77 ASN BBB N 1
ATOM 4435 C CA . ASN B 1 80 ? 42.421 -41.820 -27.037 1.000 109.411 77 ASN BBB CA 1
ATOM 4436 C C . ASN B 1 80 ? 43.105 -41.425 -28.373 1.000 106.152 77 ASN BBB C 1
ATOM 4437 O O . ASN B 1 80 ? 44.349 -41.254 -28.379 1.000 98.093 77 ASN BBB O 1
ATOM 4442 N N . ALA B 1 81 ? 42.337 -41.254 -29.466 1.000 104.207 78 ALA BBB N 1
ATOM 4443 C CA . ALA B 1 81 ? 42.844 -40.986 -30.840 1.000 99.751 78 ALA BBB CA 1
ATOM 4444 C C . ALA B 1 81 ? 42.733 -39.504 -31.236 1.000 98.127 78 ALA BBB C 1
ATOM 4445 O O . ALA B 1 81 ? 43.247 -39.146 -32.304 1.000 94.742 78 ALA BBB O 1
ATOM 4447 N N . MET B 1 82 ? 42.133 -38.650 -30.411 1.000 96.821 79 MET BBB N 1
ATOM 4448 C CA . MET B 1 82 ? 41.914 -37.219 -30.740 1.000 95.717 79 MET BBB CA 1
ATOM 4449 C C . MET B 1 82 ? 43.247 -36.526 -30.983 1.000 88.926 79 MET BBB C 1
ATOM 4450 O O . MET B 1 82 ? 43.323 -35.766 -31.948 1.000 84.832 79 MET BBB O 1
ATOM 4455 N N . GLY B 1 83 ? 44.253 -36.790 -30.135 1.000 84.323 80 GLY BBB N 1
ATOM 4456 C CA . GLY B 1 83 ? 45.607 -36.234 -30.302 1.000 79.980 80 GLY BBB CA 1
ATOM 4457 C C . GLY B 1 83 ? 46.150 -36.532 -31.689 1.000 74.783 80 GLY BBB C 1
ATOM 4458 O O . GLY B 1 83 ? 46.544 -35.611 -32.434 1.000 71.982 80 GLY BBB O 1
ATOM 4459 N N . ALA B 1 84 ? 46.142 -37.803 -32.048 1.000 72.046 81 ALA BBB N 1
ATOM 4460 C CA . ALA B 1 84 ? 46.720 -38.279 -33.315 1.000 72.125 81 ALA BBB CA 1
ATOM 4461 C C . ALA B 1 84 ? 45.972 -37.646 -34.472 1.000 72.545 81 ALA BBB C 1
ATOM 4462 O O . ALA B 1 84 ? 46.619 -37.226 -35.417 1.000 79.192 81 ALA BBB O 1
ATOM 4464 N N . LEU B 1 85 ? 44.660 -37.520 -34.344 1.000 73.702 82 LEU BBB N 1
ATOM 4465 C CA . LEU B 1 85 ? 43.736 -37.038 -35.406 1.000 71.513 82 LEU BBB CA 1
ATOM 4466 C C . LEU B 1 85 ? 44.078 -35.595 -35.781 1.000 71.508 82 LEU BBB C 1
ATOM 4467 O O . LEU B 1 85 ? 43.883 -35.258 -36.940 1.000 69.695 82 LEU BBB O 1
ATOM 4472 N N . THR B 1 86 ? 44.599 -34.792 -34.850 1.000 72.358 83 THR BBB N 1
ATOM 4473 C CA . THR B 1 86 ? 45.062 -33.411 -35.143 1.000 76.170 83 THR BBB CA 1
ATOM 4474 C C . THR B 1 86 ? 46.127 -33.446 -36.254 1.000 72.671 83 THR BBB C 1
ATOM 4475 O O . THR B 1 86 ? 46.108 -32.556 -37.118 1.000 72.244 83 THR BBB O 1
ATOM 4479 N N . ASN B 1 87 ? 47.046 -34.405 -36.222 1.000 69.267 84 ASN BBB N 1
ATOM 4480 C CA . ASN B 1 87 ? 48.125 -34.472 -37.235 1.000 67.949 84 ASN BBB CA 1
ATOM 4481 C C . ASN B 1 87 ? 47.475 -34.740 -38.574 1.000 66.744 84 ASN BBB C 1
ATOM 4482 O O . ASN B 1 87 ? 47.901 -34.108 -39.538 1.000 66.472 84 ASN BBB O 1
ATOM 4487 N N . SER B 1 88 ? 46.448 -35.589 -38.599 1.000 67.223 85 SER BBB N 1
ATOM 4488 C CA . SER B 1 88 ? 45.719 -35.989 -39.834 1.000 66.871 85 SER BBB CA 1
ATOM 4489 C C . SER B 1 88 ? 45.099 -34.762 -40.489 1.000 65.816 85 SER BBB C 1
ATOM 4490 O O . SER B 1 88 ? 45.174 -34.640 -41.717 1.000 66.287 85 SER BBB O 1
ATOM 4493 N N . VAL B 1 89 ? 44.584 -33.846 -39.689 1.000 65.050 86 VAL BBB N 1
ATOM 4494 C CA . VAL B 1 89 ? 43.927 -32.608 -40.197 1.000 65.848 86 VAL BBB CA 1
ATOM 4495 C C . VAL B 1 89 ? 44.978 -31.816 -40.959 1.000 66.811 86 VAL BBB C 1
ATOM 4496 O O . VAL B 1 89 ? 44.753 -31.520 -42.101 1.000 69.209 86 VAL BBB O 1
ATOM 4500 N N . TYR B 1 90 ? 46.106 -31.493 -40.343 1.000 68.824 87 TYR BBB N 1
ATOM 4501 C CA . TYR B 1 90 ? 47.104 -30.568 -40.943 1.000 70.794 87 TYR BBB CA 1
ATOM 4502 C C . TYR B 1 90 ? 47.954 -31.273 -42.016 1.000 69.364 87 TYR BBB C 1
ATOM 4503 O O . TYR B 1 90 ? 48.533 -30.582 -42.879 1.000 68.624 87 TYR BBB O 1
ATOM 4512 N N . SER B 1 91 ? 47.970 -32.609 -42.031 1.000 67.551 88 SER BBB N 1
ATOM 4513 C CA . SER B 1 91 ? 48.660 -33.406 -43.066 1.000 67.160 88 SER BBB CA 1
ATOM 4514 C C . SER B 1 91 ? 47.699 -33.757 -44.194 1.000 67.335 88 SER BBB C 1
ATOM 4515 O O . SER B 1 91 ? 48.128 -34.432 -45.117 1.000 67.442 88 SER BBB O 1
ATOM 4518 N N . HIS B 1 92 ? 46.447 -33.289 -44.130 1.000 69.083 89 HIS BBB N 1
ATOM 4519 C CA . HIS B 1 92 ? 45.408 -33.491 -45.171 1.000 69.203 89 HIS BBB CA 1
ATOM 4520 C C . HIS B 1 92 ? 45.361 -34.988 -45.498 1.000 67.981 89 HIS BBB C 1
ATOM 4521 O O . HIS B 1 92 ? 45.534 -35.374 -46.667 1.000 68.992 89 HIS BBB O 1
ATOM 4528 N N . SER B 1 93 ? 45.171 -35.790 -44.458 1.000 66.782 90 SER BBB N 1
ATOM 4529 C CA . SER B 1 93 ? 45.202 -37.268 -44.508 1.000 65.276 90 SER BBB CA 1
ATOM 4530 C C . SER B 1 93 ? 43.796 -37.833 -44.517 1.000 63.599 90 SER BBB C 1
ATOM 4531 O O . SER B 1 93 ? 43.027 -37.582 -43.583 1.000 65.694 90 SER BBB O 1
ATOM 4534 N N . PRO B 1 94 ? 43.426 -38.566 -45.586 1.000 61.809 91 PRO BBB N 1
ATOM 4535 C CA . PRO B 1 94 ? 42.080 -39.110 -45.711 1.000 61.546 91 PRO BBB CA 1
ATOM 4536 C C . PRO B 1 94 ? 41.867 -40.388 -44.897 1.000 61.381 91 PRO BBB C 1
ATOM 4537 O O . PRO B 1 94 ? 41.501 -41.366 -45.450 1.000 62.007 91 PRO BBB O 1
ATOM 4541 N N . LEU B 1 95 ? 42.009 -40.316 -43.584 1.000 61.932 92 LEU BBB N 1
ATOM 4542 C CA . LEU B 1 95 ? 41.606 -41.422 -42.687 1.000 62.962 92 LEU BBB CA 1
ATOM 4543 C C . LEU B 1 95 ? 40.078 -41.465 -42.628 1.000 63.132 92 LEU BBB C 1
ATOM 4544 O O . LEU B 1 95 ? 39.459 -40.435 -42.349 1.000 63.739 92 LEU BBB O 1
ATOM 4549 N N . VAL B 1 96 ? 39.521 -42.660 -42.764 1.000 61.546 93 VAL BBB N 1
ATOM 4550 C CA . VAL B 1 96 ? 38.100 -42.941 -42.503 1.000 61.036 93 VAL BBB CA 1
ATOM 4551 C C . VAL B 1 96 ? 38.022 -43.668 -41.176 1.000 59.966 93 VAL BBB C 1
ATOM 4552 O O . VAL B 1 96 ? 38.397 -44.800 -41.114 1.000 59.159 93 VAL BBB O 1
ATOM 4556 N N . VAL B 1 97 ? 37.618 -43.007 -40.125 1.000 60.349 94 VAL BBB N 1
ATOM 4557 C CA . VAL B 1 97 ? 37.661 -43.608 -38.777 1.000 62.147 94 VAL BBB CA 1
ATOM 4558 C C . VAL B 1 97 ? 36.251 -44.066 -38.433 1.000 63.861 94 VAL BBB C 1
ATOM 4559 O O . VAL B 1 97 ? 35.425 -43.210 -38.220 1.000 65.923 94 VAL BBB O 1
ATOM 4563 N N . THR B 1 98 ? 35.999 -45.363 -38.362 1.000 66.087 95 THR BBB N 1
ATOM 4564 C CA . THR B 1 98 ? 34.725 -45.944 -37.873 1.000 68.327 95 THR BBB CA 1
ATOM 4565 C C . THR B 1 98 ? 34.882 -46.342 -36.408 1.000 70.984 95 THR BBB C 1
ATOM 4566 O O . THR B 1 98 ? 35.945 -46.857 -36.019 1.000 73.887 95 THR BBB O 1
ATOM 4570 N N . ALA B 1 99 ? 33.841 -46.130 -35.621 1.000 73.338 96 ALA BBB N 1
ATOM 4571 C CA . ALA B 1 99 ? 33.845 -46.456 -34.183 1.000 75.573 96 ALA BBB CA 1
ATOM 4572 C C . ALA B 1 99 ? 32.640 -47.338 -33.900 1.000 76.700 96 ALA BBB C 1
ATOM 4573 O O . ALA B 1 99 ? 31.590 -46.996 -34.347 1.000 73.677 96 ALA BBB O 1
ATOM 4575 N N . GLY B 1 100 ? 32.817 -48.433 -33.171 1.000 80.972 97 GLY BBB N 1
ATOM 4576 C CA . GLY B 1 100 ? 31.686 -49.206 -32.627 1.000 83.697 97 GLY BBB CA 1
ATOM 4577 C C . GLY B 1 100 ? 30.855 -48.392 -31.636 1.000 83.832 97 GLY BBB C 1
ATOM 4578 O O . GLY B 1 100 ? 31.413 -47.647 -30.817 1.000 87.478 97 GLY BBB O 1
ATOM 4579 N N . GLN B 1 101 ? 29.544 -48.553 -31.684 1.000 82.075 98 GLN BBB N 1
ATOM 4580 C CA . GLN B 1 101 ? 28.620 -47.946 -30.706 1.000 80.735 98 GLN BBB CA 1
ATOM 4581 C C . GLN B 1 101 ? 27.752 -49.061 -30.128 1.000 80.165 98 GLN BBB C 1
ATOM 4582 O O . GLN B 1 101 ? 27.627 -50.132 -30.735 1.000 80.181 98 GLN BBB O 1
ATOM 4588 N N . GLN B 1 102 ? 27.192 -48.810 -28.963 1.000 79.624 99 GLN BBB N 1
ATOM 4589 C CA . GLN B 1 102 ? 26.353 -49.767 -28.202 1.000 81.352 99 GLN BBB CA 1
ATOM 4590 C C . GLN B 1 102 ? 25.049 -50.031 -28.997 1.000 79.637 99 GLN BBB C 1
ATOM 4591 O O . GLN B 1 102 ? 24.772 -49.330 -29.971 1.000 76.483 99 GLN BBB O 1
ATOM 4597 N N . VAL B 1 103 ? 24.306 -51.069 -28.649 1.000 79.939 100 VAL BBB N 1
ATOM 4598 C CA . VAL B 1 103 ? 23.054 -51.430 -29.358 1.000 82.580 100 VAL BBB CA 1
ATOM 4599 C C . VAL B 1 103 ? 22.160 -50.180 -29.426 1.000 82.289 100 VAL BBB C 1
ATOM 4600 O O . VAL B 1 103 ? 22.041 -49.483 -28.422 1.000 86.254 100 VAL BBB O 1
ATOM 4604 N N . ARG B 1 104 ? 21.528 -49.934 -30.570 1.000 79.529 101 ARG BBB N 1
ATOM 4605 C CA . ARG B 1 104 ? 20.863 -48.664 -30.920 1.000 78.720 101 ARG BBB CA 1
ATOM 4606 C C . ARG B 1 104 ? 19.768 -48.341 -29.894 1.000 79.837 101 ARG BBB C 1
ATOM 4607 O O . ARG B 1 104 ? 19.730 -47.190 -29.445 1.000 82.034 101 ARG BBB O 1
ATOM 4615 N N . SER B 1 105 ? 18.951 -49.298 -29.455 1.000 80.330 102 SER BBB N 1
ATOM 4616 C CA . SER B 1 105 ? 17.873 -49.048 -28.451 1.000 81.220 102 SER BBB CA 1
ATOM 4617 C C . SER B 1 105 ? 18.420 -48.615 -27.076 1.000 80.984 102 SER BBB C 1
ATOM 4618 O O . SER B 1 105 ? 17.687 -47.941 -26.346 1.000 81.144 102 SER BBB O 1
ATOM 4621 N N . THR B 1 106 ? 19.674 -48.918 -26.724 1.000 81.449 103 THR BBB N 1
ATOM 4622 C CA . THR B 1 106 ? 20.207 -48.747 -25.332 1.000 83.482 103 THR BBB CA 1
ATOM 4623 C C . THR B 1 106 ? 21.087 -47.480 -25.158 1.000 84.898 103 THR BBB C 1
ATOM 4624 O O . THR B 1 106 ? 21.413 -47.160 -24.009 1.000 86.236 103 THR BBB O 1
ATOM 4628 N N . ILE B 1 107 ? 21.440 -46.759 -26.229 1.000 84.336 104 ILE BBB N 1
ATOM 4629 C CA . ILE B 1 107 ? 22.328 -45.567 -26.156 1.000 84.895 104 ILE BBB CA 1
ATOM 4630 C C . ILE B 1 107 ? 21.693 -44.506 -25.247 1.000 84.922 104 ILE BBB C 1
ATOM 4631 O O . ILE B 1 107 ? 22.415 -43.946 -24.431 1.000 85.124 104 ILE BBB O 1
ATOM 4636 N N . GLY B 1 108 ? 20.392 -44.232 -25.370 1.000 88.606 105 GLY BBB N 1
ATOM 4637 C CA . GLY B 1 108 ? 19.675 -43.190 -24.589 1.000 89.504 105 GLY BBB CA 1
ATOM 4638 C C . GLY B 1 108 ? 19.844 -43.337 -23.065 1.000 91.384 105 GLY BBB C 1
ATOM 4639 O O . GLY B 1 108 ? 20.145 -42.316 -22.394 1.000 89.951 105 GLY BBB O 1
ATOM 4640 N N . GLN B 1 109 ? 19.690 -44.564 -22.539 1.000 93.158 106 GLN BBB N 1
ATOM 4641 C CA . GLN B 1 109 ? 19.870 -44.932 -21.106 1.000 94.648 106 GLN BBB CA 1
ATOM 4642 C C . GLN B 1 109 ? 21.341 -44.831 -20.644 1.000 94.093 106 GLN BBB C 1
ATOM 4643 O O . GLN B 1 109 ? 21.577 -45.061 -19.436 1.000 92.498 106 GLN BBB O 1
ATOM 4649 N N . GLU B 1 110 ? 22.281 -44.551 -21.568 1.000 93.608 107 GLU BBB N 1
ATOM 4650 C CA . GLU B 1 110 ? 23.759 -44.505 -21.364 1.000 92.765 107 GLU BBB CA 1
ATOM 4651 C C . GLU B 1 110 ? 24.194 -45.768 -20.616 1.000 94.345 107 GLU BBB C 1
ATOM 4652 O O . GLU B 1 110 ? 24.695 -45.673 -19.478 1.000 95.457 107 GLU BBB O 1
ATOM 4658 N N . VAL B 1 111 ? 23.968 -46.927 -21.220 1.000 95.619 108 VAL BBB N 1
ATOM 4659 C CA . VAL B 1 111 ? 24.525 -48.213 -20.716 1.000 98.774 108 VAL BBB CA 1
ATOM 4660 C C . VAL B 1 111 ? 26.047 -48.165 -20.945 1.000 101.369 108 VAL BBB C 1
ATOM 4661 O O . VAL B 1 111 ? 26.515 -47.272 -21.666 1.000 97.946 108 VAL BBB O 1
ATOM 4665 N N . MET B 1 112 ? 26.777 -49.098 -20.328 1.000 107.007 109 MET BBB N 1
ATOM 4666 C CA . MET B 1 112 ? 28.256 -49.200 -20.340 1.000 109.679 109 MET BBB CA 1
ATOM 4667 C C . MET B 1 112 ? 28.716 -49.210 -21.809 1.000 111.234 109 MET BBB C 1
ATOM 4668 O O . MET B 1 112 ? 28.107 -49.958 -22.601 1.000 119.057 109 MET BBB O 1
ATOM 4673 N N . LEU B 1 113 ? 29.689 -48.359 -22.166 1.000 109.506 110 LEU BBB N 1
ATOM 4674 C CA . LEU B 1 113 ? 30.345 -48.243 -23.508 1.000 109.453 110 LEU BBB CA 1
ATOM 4675 C C . LEU B 1 113 ? 29.416 -47.604 -24.559 1.000 109.932 110 LEU BBB C 1
ATOM 4676 O O . LEU B 1 113 ? 29.665 -47.826 -25.775 1.000 105.092 110 LEU BBB O 1
ATOM 4681 N N . SER B 1 114 ? 28.410 -46.833 -24.110 1.000 116.962 111 SER BBB N 1
ATOM 4682 C CA . SER B 1 114 ? 27.685 -45.782 -24.884 1.000 118.795 111 SER BBB CA 1
ATOM 4683 C C . SER B 1 114 ? 28.619 -44.600 -25.144 1.000 124.900 111 SER BBB C 1
ATOM 4684 O O . SER B 1 114 ? 29.254 -44.104 -24.182 1.000 133.437 111 SER BBB O 1
ATOM 4687 N N . ASN B 1 115 ? 28.681 -44.183 -26.411 1.000 124.918 112 ASN BBB N 1
ATOM 4688 C CA . ASN B 1 115 ? 29.220 -42.880 -26.894 1.000 120.450 112 ASN BBB CA 1
ATOM 4689 C C . ASN B 1 115 ? 28.028 -41.903 -26.891 1.000 114.215 112 ASN BBB C 1
ATOM 4690 O O . ASN B 1 115 ? 27.113 -42.073 -27.707 1.000 105.808 112 ASN BBB O 1
ATOM 4695 N N . VAL B 1 116 ? 28.010 -40.970 -25.934 1.000 116.095 113 VAL BBB N 1
ATOM 4696 C CA . VAL B 1 116 ? 26.952 -39.928 -25.774 1.000 124.130 113 VAL BBB CA 1
ATOM 4697 C C . VAL B 1 116 ? 27.299 -38.754 -26.711 1.000 123.692 113 VAL BBB C 1
ATOM 4698 O O . VAL B 1 116 ? 28.310 -38.100 -26.445 1.000 130.592 113 VAL BBB O 1
ATOM 4702 N N . ASP B 1 117 ? 26.479 -38.493 -27.747 1.000 125.596 114 ASP BBB N 1
ATOM 4703 C CA . ASP B 1 117 ? 26.695 -37.454 -28.800 1.000 123.776 114 ASP BBB CA 1
ATOM 4704 C C . ASP B 1 117 ? 27.954 -37.806 -29.607 1.000 118.599 114 ASP BBB C 1
ATOM 4705 O O . ASP B 1 117 ? 28.967 -37.118 -29.452 1.000 126.677 114 ASP BBB O 1
ATOM 4710 N N . ALA B 1 118 ? 27.925 -38.863 -30.410 1.000 113.491 115 ALA BBB N 1
ATOM 4711 C CA . ALA B 1 118 ? 29.130 -39.398 -31.092 1.000 109.201 115 ALA BBB CA 1
ATOM 4712 C C . ALA B 1 118 ? 29.599 -38.414 -32.177 1.000 108.550 115 ALA BBB C 1
ATOM 4713 O O . ALA B 1 118 ? 30.844 -38.266 -32.337 1.000 112.670 115 ALA BBB O 1
ATOM 4715 N N . GLY B 1 119 ? 28.654 -37.761 -32.872 1.000 106.702 116 GLY BBB N 1
ATOM 4716 C CA . GLY B 1 119 ? 28.884 -36.682 -33.864 1.000 106.602 116 GLY BBB CA 1
ATOM 4717 C C . GLY B 1 119 ? 29.603 -35.468 -33.271 1.000 113.394 116 GLY BBB C 1
ATOM 4718 O O . GLY B 1 119 ? 30.404 -34.844 -33.999 1.000 121.948 116 GLY BBB O 1
ATOM 4719 N N . THR B 1 120 ? 29.367 -35.139 -31.993 1.000 118.420 117 THR BBB N 1
ATOM 4720 C CA . THR B 1 120 ? 30.031 -34.010 -31.271 1.000 118.612 117 THR BBB CA 1
ATOM 4721 C C . THR B 1 120 ? 31.464 -34.402 -30.855 1.000 119.154 117 THR BBB C 1
ATOM 4722 O O . THR B 1 120 ? 32.353 -33.521 -30.931 1.000 119.793 117 THR BBB O 1
ATOM 4726 N N . LEU B 1 121 ? 31.671 -35.637 -30.378 1.000 115.046 118 LEU BBB N 1
ATOM 4727 C CA . LEU B 1 121 ? 32.934 -36.072 -29.722 1.000 121.534 118 LEU BBB CA 1
ATOM 4728 C C . LEU B 1 121 ? 34.148 -35.592 -30.555 1.000 124.318 118 LEU BBB C 1
ATOM 4729 O O . LEU B 1 121 ? 35.039 -34.895 -29.983 1.000 113.498 118 LEU BBB O 1
ATOM 4734 N N . MET B 1 122 ? 34.153 -35.879 -31.868 1.000 123.712 119 MET BBB N 1
ATOM 4735 C CA . MET B 1 122 ? 35.351 -35.745 -32.742 1.000 117.891 119 MET BBB CA 1
ATOM 4736 C C . MET B 1 122 ? 35.399 -34.381 -33.439 1.000 127.638 119 MET BBB C 1
ATOM 4737 O O . MET B 1 122 ? 36.473 -34.083 -34.008 1.000 143.448 119 MET BBB O 1
ATOM 4742 N N . LYS B 1 123 ? 34.321 -33.581 -33.405 1.000 139.702 120 LYS BBB N 1
ATOM 4743 C CA . LYS B 1 123 ? 34.381 -32.131 -33.774 1.000 142.753 120 LYS BBB CA 1
ATOM 4744 C C . LYS B 1 123 ? 35.213 -31.384 -32.726 1.000 148.739 120 LYS BBB C 1
ATOM 4745 O O . LYS B 1 123 ? 35.125 -31.689 -31.527 1.000 166.354 120 LYS BBB O 1
ATOM 4751 N N . PRO B 1 124 ? 36.038 -30.382 -33.137 1.000 138.958 121 PRO BBB N 1
ATOM 4752 C CA . PRO B 1 124 ? 36.034 -29.841 -34.500 1.000 126.827 121 PRO BBB CA 1
ATOM 4753 C C . PRO B 1 124 ? 37.120 -30.372 -35.449 1.000 111.043 121 PRO BBB C 1
ATOM 4754 O O . PRO B 1 124 ? 37.412 -29.682 -36.393 1.000 109.129 121 PRO BBB O 1
ATOM 4758 N N . LEU B 1 125 ? 37.681 -31.556 -35.192 1.000 100.603 122 LEU BBB N 1
ATOM 4759 C CA . LEU B 1 125 ? 38.927 -32.022 -35.881 1.000 97.414 122 LEU BBB CA 1
ATOM 4760 C C . LEU B 1 125 ? 38.604 -32.492 -37.299 1.000 89.856 122 LEU BBB C 1
ATOM 4761 O O . LEU B 1 125 ? 38.785 -31.694 -38.262 1.000 88.401 122 LEU BBB O 1
ATOM 4766 N N . VAL B 1 126 ? 38.153 -33.732 -37.394 1.000 81.517 123 VAL BBB N 1
ATOM 4767 C CA . VAL B 1 126 ? 37.485 -34.345 -38.573 1.000 74.886 123 VAL BBB CA 1
ATOM 4768 C C . VAL B 1 126 ? 36.740 -33.302 -39.413 1.000 70.161 123 VAL BBB C 1
ATOM 4769 O O . VAL B 1 126 ? 36.085 -32.481 -38.847 1.000 68.380 123 VAL BBB O 1
ATOM 4773 N N . LYS B 1 127 ? 36.880 -33.352 -40.737 1.000 67.871 124 LYS BBB N 1
ATOM 4774 C CA . LYS B 1 127 ? 36.114 -32.542 -41.708 1.000 68.801 124 LYS BBB CA 1
ATOM 4775 C C . LYS B 1 127 ? 34.618 -32.802 -41.603 1.000 69.269 124 LYS BBB C 1
ATOM 4776 O O . LYS B 1 127 ? 33.855 -31.961 -42.071 1.000 68.972 124 LYS BBB O 1
ATOM 4782 N N . TRP B 1 128 ? 34.265 -34.030 -41.237 1.000 68.452 125 TRP BBB N 1
ATOM 4783 C CA . TRP B 1 128 ? 32.894 -34.543 -41.333 1.000 70.067 125 TRP BBB CA 1
ATOM 4784 C C . TRP B 1 128 ? 32.714 -35.723 -40.397 1.000 69.712 125 TRP BBB C 1
ATOM 4785 O O . TRP B 1 128 ? 33.585 -36.547 -40.355 1.000 67.291 125 TRP BBB O 1
ATOM 4796 N N . SER B 1 129 ? 31.565 -35.806 -39.731 1.000 73.183 126 SER BBB N 1
ATOM 4797 C CA . SER B 1 129 ? 31.265 -36.908 -38.796 1.000 74.520 126 SER BBB CA 1
ATOM 4798 C C . SER B 1 129 ? 29.766 -37.218 -38.852 1.000 74.213 126 SER BBB C 1
ATOM 4799 O O . SER B 1 129 ? 29.017 -36.314 -39.025 1.000 73.695 126 SER BBB O 1
ATOM 4802 N N . SER B 1 130 ? 29.380 -38.486 -38.752 1.000 74.705 127 SER BBB N 1
ATOM 4803 C CA . SER B 1 130 ? 27.977 -38.942 -38.715 1.000 76.809 127 SER BBB CA 1
ATOM 4804 C C . SER B 1 130 ? 27.808 -40.058 -37.695 1.000 76.010 127 SER BBB C 1
ATOM 4805 O O . SER B 1 130 ? 28.683 -40.898 -37.652 1.000 76.081 127 SER BBB O 1
ATOM 4808 N N . GLU B 1 131 ? 26.729 -40.046 -36.915 1.000 76.629 128 GLU BBB N 1
ATOM 4809 C CA . GLU B 1 131 ? 26.097 -41.289 -36.405 1.000 77.106 128 GLU BBB CA 1
ATOM 4810 C C . GLU B 1 131 ? 24.854 -41.515 -37.276 1.000 76.047 128 GLU BBB C 1
ATOM 4811 O O . GLU B 1 131 ? 23.844 -40.866 -37.042 1.000 77.099 128 GLU BBB O 1
ATOM 4817 N N . PRO B 1 132 ? 24.842 -42.427 -38.279 1.000 73.229 129 PRO BBB N 1
ATOM 4818 C CA . PRO B 1 132 ? 23.663 -42.620 -39.115 1.000 74.181 129 PRO BBB CA 1
ATOM 4819 C C . PRO B 1 132 ? 22.376 -42.764 -38.275 1.000 74.942 129 PRO BBB C 1
ATOM 4820 O O . PRO B 1 132 ? 22.405 -43.299 -37.167 1.000 72.633 129 PRO BBB O 1
ATOM 4824 N N . THR B 1 133 ? 21.272 -42.286 -38.824 1.000 76.542 130 THR BBB N 1
ATOM 4825 C CA . THR B 1 133 ? 19.951 -42.305 -38.150 1.000 77.840 130 THR BBB CA 1
ATOM 4826 C C . THR B 1 133 ? 19.341 -43.715 -38.101 1.000 77.711 130 THR BBB C 1
ATOM 4827 O O . THR B 1 133 ? 18.410 -43.886 -37.313 1.000 79.227 130 THR BBB O 1
ATOM 4831 N N . CYS B 1 134 ? 19.825 -44.680 -38.886 1.000 76.830 131 CYS BBB N 1
ATOM 4832 C CA . CYS B 1 134 ? 19.324 -46.085 -38.876 1.000 78.210 131 CYS BBB CA 1
ATOM 4833 C C . CYS B 1 134 ? 20.327 -47.008 -39.564 1.000 77.485 131 CYS BBB C 1
ATOM 4834 O O . CYS B 1 134 ? 21.158 -46.521 -40.297 1.000 75.741 131 CYS BBB O 1
ATOM 4837 N N . ALA B 1 135 ? 20.205 -48.315 -39.364 1.000 79.054 132 ALA BBB N 1
ATOM 4838 C CA . ALA B 1 135 ? 21.071 -49.337 -39.978 1.000 77.679 132 ALA BBB CA 1
ATOM 4839 C C . ALA B 1 135 ? 21.051 -49.172 -41.499 1.000 79.678 132 ALA BBB C 1
ATOM 4840 O O . ALA B 1 135 ? 22.112 -49.262 -42.093 1.000 83.809 132 ALA BBB O 1
ATOM 4842 N N . GLU B 1 136 ? 19.911 -48.903 -42.106 1.000 80.885 133 GLU BBB N 1
ATOM 4843 C CA . GLU B 1 136 ? 19.746 -48.837 -43.581 1.000 83.651 133 GLU BBB CA 1
ATOM 4844 C C . GLU B 1 136 ? 20.727 -47.812 -44.145 1.000 77.994 133 GLU BBB C 1
ATOM 4845 O O . GLU B 1 136 ? 21.292 -48.026 -45.257 1.000 76.893 133 GLU BBB O 1
ATOM 4851 N N . ASP B 1 137 ? 20.910 -46.712 -43.436 1.000 74.771 134 ASP BBB N 1
ATOM 4852 C CA . ASP B 1 137 ? 21.735 -45.597 -43.958 1.000 75.516 134 ASP BBB CA 1
ATOM 4853 C C . ASP B 1 137 ? 23.260 -45.831 -43.679 1.000 73.591 134 ASP BBB C 1
ATOM 4854 O O . ASP B 1 137 ? 24.053 -44.923 -43.910 1.000 71.026 134 ASP BBB O 1
ATOM 4859 N N . VAL B 1 138 ? 23.672 -46.975 -43.152 1.000 72.040 135 VAL BBB N 1
ATOM 4860 C CA . VAL B 1 138 ? 25.086 -47.152 -42.764 1.000 71.638 135 VAL BBB CA 1
ATOM 4861 C C . VAL B 1 138 ? 25.925 -47.248 -44.034 1.000 71.058 135 VAL BBB C 1
ATOM 4862 O O . VAL B 1 138 ? 26.906 -46.528 -44.150 1.000 69.019 135 VAL BBB O 1
ATOM 4866 N N . PRO B 1 139 ? 25.586 -48.050 -45.063 1.000 71.356 136 PRO BBB N 1
ATOM 4867 C CA . PRO B 1 139 ? 26.439 -48.102 -46.252 1.000 71.036 136 PRO BBB CA 1
ATOM 4868 C C . PRO B 1 139 ? 26.614 -46.723 -46.909 1.000 71.484 136 PRO BBB C 1
ATOM 4869 O O . PRO B 1 139 ? 27.723 -46.387 -47.213 1.000 72.878 136 PRO BBB O 1
ATOM 4873 N N . ARG B 1 140 ? 25.550 -45.931 -47.088 1.000 71.065 137 ARG BBB N 1
ATOM 4874 C CA . ARG B 1 140 ? 25.653 -44.633 -47.803 1.000 70.685 137 ARG BBB CA 1
ATOM 4875 C C . ARG B 1 140 ? 26.470 -43.659 -46.953 1.000 69.934 137 ARG BBB C 1
ATOM 4876 O O . ARG B 1 140 ? 27.324 -42.946 -47.500 1.000 69.980 137 ARG BBB O 1
ATOM 4884 N N . THR B 1 141 ? 26.259 -43.649 -45.641 1.000 69.192 138 THR BBB N 1
ATOM 4885 C CA . THR B 1 141 ? 27.037 -42.822 -44.693 1.000 66.682 138 THR BBB CA 1
ATOM 4886 C C . THR B 1 141 ? 28.506 -43.118 -44.913 1.000 66.275 138 THR BBB C 1
ATOM 4887 O O . THR B 1 141 ? 29.272 -42.164 -44.976 1.000 67.120 138 THR BBB O 1
ATOM 4891 N N . ILE B 1 142 ? 28.897 -44.382 -45.024 1.000 68.419 139 ILE BBB N 1
ATOM 4892 C CA . ILE B 1 142 ? 30.336 -44.790 -45.203 1.000 67.656 139 ILE BBB CA 1
ATOM 4893 C C . ILE B 1 142 ? 30.776 -44.384 -46.611 1.000 67.020 139 ILE BBB C 1
ATOM 4894 O O . ILE B 1 142 ? 31.832 -43.834 -46.730 1.000 65.951 139 ILE BBB O 1
ATOM 4899 N N . ASN B 1 143 ? 29.956 -44.571 -47.632 1.000 67.907 140 ASN BBB N 1
ATOM 4900 C CA . ASN B 1 143 ? 30.293 -44.081 -48.989 1.000 69.127 140 ASN BBB CA 1
ATOM 4901 C C . ASN B 1 143 ? 30.601 -42.596 -48.907 1.000 69.925 140 ASN BBB C 1
ATOM 4902 O O . ASN B 1 143 ? 31.620 -42.169 -49.433 1.000 72.937 140 ASN BBB O 1
ATOM 4907 N N . GLN B 1 144 ? 29.712 -41.816 -48.303 1.000 71.409 141 GLN BBB N 1
ATOM 4908 C CA . GLN B 1 144 ? 29.849 -40.335 -48.239 1.000 70.131 141 GLN BBB CA 1
ATOM 4909 C C . GLN B 1 144 ? 31.104 -39.997 -47.431 1.000 69.588 141 GLN BBB C 1
ATOM 4910 O O . GLN B 1 144 ? 31.852 -39.109 -47.868 1.000 74.019 141 GLN BBB O 1
ATOM 4916 N N . ALA B 1 145 ? 31.334 -40.668 -46.297 1.000 67.313 142 ALA BBB N 1
ATOM 4917 C CA . ALA B 1 145 ? 32.559 -40.521 -45.475 1.000 64.803 142 ALA BBB CA 1
ATOM 4918 C C . ALA B 1 145 ? 33.787 -40.628 -46.385 1.000 63.799 142 ALA BBB C 1
ATOM 4919 O O . ALA B 1 145 ? 34.670 -39.783 -46.287 1.000 62.916 142 ALA BBB O 1
ATOM 4921 N N . ILE B 1 146 ? 33.854 -41.638 -47.240 1.000 64.405 143 ILE BBB N 1
ATOM 4922 C CA . ILE B 1 146 ? 35.070 -41.923 -48.058 1.000 63.953 143 ILE BBB CA 1
ATOM 4923 C C . ILE B 1 146 ? 35.218 -40.799 -49.076 1.000 65.073 143 ILE BBB C 1
ATOM 4924 O O . ILE B 1 146 ? 36.286 -40.264 -49.176 1.000 65.024 143 ILE BBB O 1
ATOM 4929 N N . HIS B 1 147 ? 34.163 -40.447 -49.809 1.000 66.665 144 HIS BBB N 1
ATOM 4930 C CA . HIS B 1 147 ? 34.272 -39.447 -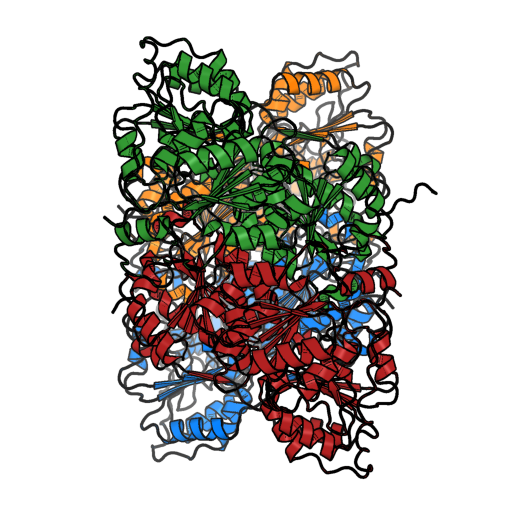50.892 1.000 67.342 144 HIS BBB CA 1
ATOM 4931 C C . HIS B 1 147 ? 34.728 -38.121 -50.299 1.000 64.544 144 HIS BBB C 1
ATOM 4932 O O . HIS B 1 147 ? 35.553 -37.398 -50.952 1.000 64.803 144 HIS BBB O 1
ATOM 4939 N N . THR B 1 148 ? 34.104 -37.779 -49.173 1.000 62.081 145 THR BBB N 1
ATOM 4940 C CA . THR B 1 148 ? 34.359 -36.559 -48.376 1.000 61.463 145 THR BBB CA 1
ATOM 4941 C C . THR B 1 148 ? 35.829 -36.545 -47.956 1.000 59.660 145 THR BBB C 1
ATOM 4942 O O . THR B 1 148 ? 36.448 -35.537 -48.147 1.000 59.884 145 THR BBB O 1
ATOM 4946 N N . ALA B 1 149 ? 36.352 -37.609 -47.369 1.000 58.759 146 ALA BBB N 1
ATOM 4947 C CA . ALA B 1 149 ? 37.774 -37.686 -46.950 1.000 58.395 146 ALA BBB CA 1
ATOM 4948 C C . ALA B 1 149 ? 38.723 -37.334 -48.118 1.000 59.153 146 ALA BBB C 1
ATOM 4949 O O . ALA B 1 149 ? 39.698 -36.676 -47.844 1.000 60.081 146 ALA BBB O 1
ATOM 4951 N N . LEU B 1 150 ? 38.418 -37.693 -49.363 1.000 60.067 147 LEU BBB N 1
ATOM 4952 C CA . LEU B 1 150 ? 39.311 -37.565 -50.540 1.000 61.285 147 LEU BBB CA 1
ATOM 4953 C C . LEU B 1 150 ? 39.003 -36.297 -51.325 1.000 64.001 147 LEU BBB C 1
ATOM 4954 O O . LEU B 1 150 ? 39.683 -36.029 -52.357 1.000 67.308 147 LEU BBB O 1
ATOM 4959 N N . LEU B 1 151 ? 38.080 -35.496 -50.842 1.000 66.070 148 LEU BBB N 1
ATOM 4960 C CA . LEU B 1 151 ? 37.679 -34.260 -51.561 1.000 69.229 148 LEU BBB CA 1
ATOM 4961 C C . LEU B 1 151 ? 38.595 -33.136 -51.097 1.000 71.329 148 LEU BBB C 1
ATOM 4962 O O . LEU B 1 151 ? 38.726 -32.930 -49.888 1.000 71.092 148 LEU BBB O 1
ATOM 4967 N N . PRO B 1 152 ? 39.329 -32.435 -51.997 1.000 74.088 149 PRO BBB N 1
ATOM 4968 C CA . PRO B 1 152 ? 39.974 -31.173 -51.635 1.000 74.903 149 PRO BBB CA 1
ATOM 4969 C C . PRO B 1 152 ? 39.041 -30.375 -50.739 1.000 75.965 149 PRO BBB C 1
ATOM 4970 O O . PRO B 1 152 ? 37.897 -30.173 -51.132 1.000 82.030 149 PRO BBB O 1
ATOM 4974 N N . ALA B 1 153 ? 39.465 -29.980 -49.526 1.000 76.109 150 ALA BBB N 1
ATOM 4975 C CA . ALA B 1 153 ? 40.778 -30.268 -48.942 1.000 75.999 150 ALA BBB CA 1
ATOM 4976 C C . ALA B 1 153 ? 40.726 -31.560 -48.141 1.000 73.992 150 ALA BBB C 1
ATOM 4977 O O . ALA B 1 153 ? 39.952 -31.611 -47.174 1.000 73.666 150 ALA BBB O 1
ATOM 4979 N N . LYS B 1 154 ? 41.579 -32.524 -48.488 1.000 73.596 151 LYS BBB N 1
ATOM 4980 C CA . LYS B 1 154 ? 41.519 -33.895 -47.931 1.000 71.096 151 LYS BBB CA 1
ATOM 4981 C C . LYS B 1 154 ? 41.575 -33.842 -46.398 1.000 68.512 151 LYS BBB C 1
ATOM 4982 O O . LYS B 1 154 ? 42.082 -32.835 -45.817 1.000 68.760 151 LYS BBB O 1
ATOM 4988 N N . GLY B 1 155 ? 41.070 -34.879 -45.738 1.000 65.644 152 GLY BBB N 1
ATOM 4989 C CA . GLY B 1 155 ? 41.079 -34.889 -44.274 1.000 64.834 152 GLY BBB CA 1
ATOM 4990 C C . GLY B 1 155 ? 40.248 -36.009 -43.662 1.000 63.368 152 GLY BBB C 1
ATOM 4991 O O . GLY B 1 155 ? 39.519 -36.758 -44.313 1.000 62.013 152 GLY BBB O 1
ATOM 4992 N N . PRO B 1 156 ? 40.399 -36.178 -42.336 1.000 61.748 153 PRO BBB N 1
ATOM 4993 C CA . PRO B 1 156 ? 39.778 -37.295 -41.644 1.000 60.878 153 PRO BBB CA 1
ATOM 4994 C C . PRO B 1 156 ? 38.273 -37.115 -41.419 1.000 60.324 153 PRO BBB C 1
ATOM 4995 O O . PRO B 1 156 ? 37.826 -36.007 -41.180 1.000 60.615 153 PRO BBB O 1
ATOM 4999 N N . VAL B 1 157 ? 37.566 -38.247 -41.427 1.000 59.093 154 VAL BBB N 1
ATOM 5000 C CA . VAL B 1 157 ? 36.105 -38.357 -41.259 1.000 59.192 154 VAL BBB CA 1
ATOM 5001 C C . VAL B 1 157 ? 35.827 -39.400 -40.186 1.000 59.942 154 VAL BBB C 1
ATOM 5002 O O . VAL B 1 157 ? 36.664 -40.262 -39.976 1.000 59.289 154 VAL BBB O 1
ATOM 5006 N N . TYR B 1 158 ? 34.685 -39.318 -39.514 1.000 62.066 155 TYR BBB N 1
ATOM 5007 C CA . TYR B 1 158 ? 34.350 -40.245 -38.401 1.000 62.600 155 TYR BBB CA 1
ATOM 5008 C C . TYR B 1 158 ? 32.939 -40.718 -38.585 1.000 62.928 155 TYR BBB C 1
ATOM 5009 O O . TYR B 1 158 ? 32.116 -39.896 -38.868 1.000 65.662 155 TYR BBB O 1
ATOM 5018 N N . VAL B 1 159 ? 32.712 -42.010 -38.437 1.000 62.763 156 VAL BBB N 1
ATOM 5019 C CA . VAL B 1 159 ? 31.377 -42.631 -38.556 1.000 63.034 156 VAL BBB CA 1
ATOM 5020 C C . VAL B 1 159 ? 31.205 -43.533 -37.354 1.000 63.964 156 VAL BBB C 1
ATOM 5021 O O . VAL B 1 159 ? 31.988 -44.433 -37.244 1.000 66.408 156 VAL BBB O 1
ATOM 5025 N N . SER B 1 160 ? 30.238 -43.280 -36.484 1.000 65.999 157 SER BBB N 1
ATOM 5026 C CA . SER B 1 160 ? 29.917 -44.108 -35.291 1.000 67.475 157 SER BBB CA 1
ATOM 5027 C C . SER B 1 160 ? 28.799 -45.074 -35.679 1.000 68.005 157 SER BBB C 1
ATOM 5028 O O . SER B 1 160 ? 27.788 -44.542 -36.110 1.000 70.205 157 SER BBB O 1
ATOM 5031 N N . VAL B 1 161 ? 28.976 -46.396 -35.593 1.000 68.184 158 VAL BBB N 1
ATOM 5032 C CA . VAL B 1 161 ? 27.950 -47.377 -36.044 1.000 71.334 158 VAL BBB CA 1
ATOM 5033 C C . VAL B 1 161 ? 27.554 -48.281 -34.876 1.000 73.553 158 VAL BBB C 1
ATOM 5034 O O . VAL B 1 161 ? 28.426 -48.971 -34.333 1.000 73.622 158 VAL BBB O 1
ATOM 5038 N N . PRO B 1 162 ? 26.261 -48.270 -34.446 1.000 74.145 159 PRO BBB N 1
ATOM 5039 C CA . PRO B 1 162 ? 25.751 -49.199 -33.440 1.000 74.962 159 PRO BBB CA 1
ATOM 5040 C C . PRO B 1 162 ? 25.925 -50.636 -33.924 1.000 75.444 159 PRO BBB C 1
ATOM 5041 O O . PRO B 1 162 ? 25.702 -50.900 -35.081 1.000 73.350 159 PRO BBB O 1
ATOM 5045 N N . TYR B 1 163 ? 26.343 -51.535 -33.040 1.000 77.966 160 TYR BBB N 1
ATOM 5046 C CA . TYR B 1 163 ? 26.901 -52.825 -33.484 1.000 82.776 160 TYR BBB CA 1
ATOM 5047 C C . TYR B 1 163 ? 25.786 -53.669 -34.089 1.000 84.227 160 TYR BBB C 1
ATOM 5048 O O . TYR B 1 163 ? 26.043 -54.444 -35.013 1.000 85.606 160 TYR BBB O 1
ATOM 5057 N N . ASP B 1 164 ? 24.553 -53.467 -33.635 1.000 86.088 161 ASP BBB N 1
ATOM 5058 C CA . ASP B 1 164 ? 23.369 -54.205 -34.146 1.000 86.890 161 ASP BBB CA 1
ATOM 5059 C C . ASP B 1 164 ? 23.056 -53.788 -35.589 1.000 84.764 161 ASP BBB C 1
ATOM 5060 O O . ASP B 1 164 ? 22.238 -54.456 -36.218 1.000 86.284 161 ASP BBB O 1
ATOM 5065 N N . ASP B 1 165 ? 23.665 -52.730 -36.119 1.000 82.460 162 ASP BBB N 1
ATOM 5066 C CA . ASP B 1 165 ? 23.342 -52.242 -37.484 1.000 81.928 162 ASP BBB CA 1
ATOM 5067 C C . ASP B 1 165 ? 23.908 -53.198 -38.517 1.000 79.751 162 ASP BBB C 1
ATOM 5068 O O . ASP B 1 165 ? 23.323 -53.317 -39.576 1.000 80.771 162 ASP BBB O 1
ATOM 5073 N N . TRP B 1 166 ? 25.004 -53.871 -38.197 1.000 78.107 163 TRP BBB N 1
ATOM 5074 C CA . TRP B 1 166 ? 25.788 -54.674 -39.168 1.000 77.126 163 TRP BBB CA 1
ATOM 5075 C C . TRP B 1 166 ? 24.955 -55.859 -39.631 1.000 79.821 163 TRP BBB C 1
ATOM 5076 O O . TRP B 1 166 ? 25.066 -56.232 -40.805 1.000 80.865 163 TRP BBB O 1
ATOM 5087 N N . ALA B 1 167 ? 24.129 -56.397 -38.730 1.000 81.099 164 ALA BBB N 1
ATOM 5088 C CA . ALA B 1 167 ? 23.323 -57.616 -38.965 1.000 81.761 164 ALA BBB CA 1
ATOM 5089 C C . ALA B 1 167 ? 21.978 -57.233 -39.624 1.000 82.877 164 ALA BBB C 1
ATOM 5090 O O . ALA B 1 167 ? 21.317 -58.102 -40.129 1.000 83.759 164 ALA BBB O 1
ATOM 5092 N N . ALA B 1 168 ? 21.599 -55.968 -39.681 1.000 82.550 165 ALA BBB N 1
ATOM 5093 C CA . ALA B 1 168 ? 20.331 -55.524 -40.296 1.000 84.917 165 ALA BBB CA 1
ATOM 5094 C C . ALA B 1 168 ? 20.336 -55.775 -41.811 1.000 88.003 165 ALA BBB C 1
ATOM 5095 O O . ALA B 1 168 ? 21.410 -55.829 -42.400 1.000 89.018 165 ALA BBB O 1
ATOM 5097 N N . GLU B 1 169 ? 19.155 -55.910 -42.408 1.000 93.269 166 GLU BBB N 1
ATOM 5098 C CA . GLU B 1 169 ? 19.010 -56.145 -43.867 1.000 96.828 166 GLU BBB CA 1
ATOM 5099 C C . GLU B 1 169 ? 19.499 -54.881 -44.574 1.000 95.111 166 GLU BBB C 1
ATOM 5100 O O . GLU B 1 169 ? 19.127 -53.798 -44.109 1.000 97.292 166 GLU BBB O 1
ATOM 5106 N N . ALA B 1 170 ? 20.270 -55.027 -45.649 1.000 93.958 167 ALA BBB N 1
ATOM 5107 C CA . ALA B 1 170 ? 20.811 -53.890 -46.432 1.000 93.138 167 ALA BBB CA 1
ATOM 5108 C C . ALA B 1 170 ? 19.729 -53.291 -47.325 1.000 91.954 167 ALA BBB C 1
ATOM 5109 O O . ALA B 1 170 ? 18.925 -54.037 -47.837 1.000 91.705 167 ALA BBB O 1
ATOM 5111 N N . PRO B 1 171 ? 19.787 -51.979 -47.641 1.000 92.485 168 PRO BBB N 1
ATOM 5112 C CA . PRO B 1 171 ? 18.805 -51.328 -48.490 1.000 95.300 168 PRO BBB CA 1
ATOM 5113 C C . PRO B 1 171 ? 18.829 -51.791 -49.935 1.000 98.314 168 PRO BBB C 1
ATOM 5114 O O . PRO B 1 171 ? 19.884 -52.079 -50.492 1.000 92.884 168 PRO BBB O 1
ATOM 5118 N N . PRO B 1 172 ? 17.637 -51.828 -50.566 1.000 104.864 169 PRO BBB N 1
ATOM 5119 C CA . PRO B 1 172 ? 17.496 -52.174 -51.981 1.000 110.669 169 PRO BBB CA 1
ATOM 5120 C C . PRO B 1 172 ? 18.556 -51.631 -52.964 1.000 114.188 169 PRO BBB C 1
ATOM 5121 O O . PRO B 1 172 ? 18.981 -52.374 -53.828 1.000 119.240 169 PRO BBB O 1
ATOM 5125 N N . GLU B 1 173 ? 18.924 -50.347 -52.850 1.000 113.143 170 GLU BBB N 1
ATOM 5126 C CA . GLU B 1 173 ? 19.550 -49.575 -53.977 1.000 113.875 170 GLU BBB CA 1
ATOM 5127 C C . GLU B 1 173 ? 21.069 -49.526 -53.750 1.000 110.090 170 GLU BBB C 1
ATOM 5128 O O . GLU B 1 173 ? 21.670 -48.390 -53.789 1.000 105.079 170 GLU BBB O 1
ATOM 5134 N N . SER B 1 174 ? 21.688 -50.696 -53.552 1.000 106.962 171 SER BBB N 1
ATOM 5135 C CA . SER B 1 174 ? 23.088 -50.819 -53.038 1.000 103.766 171 SER BBB CA 1
ATOM 5136 C C . SER B 1 174 ? 24.114 -51.076 -54.161 1.000 99.459 171 SER BBB C 1
ATOM 5137 O O . SER B 1 174 ? 25.270 -50.725 -53.951 1.000 95.510 171 SER BBB O 1
ATOM 5140 N N . ALA B 1 175 ? 23.695 -51.640 -55.303 1.000 98.535 172 ALA BBB N 1
ATOM 5141 C CA . ALA B 1 175 ? 24.510 -51.764 -56.537 1.000 96.533 172 ALA BBB CA 1
ATOM 5142 C C . ALA B 1 175 ? 24.861 -50.354 -57.020 1.000 94.378 172 ALA BBB C 1
ATOM 5143 O O . ALA B 1 175 ? 26.011 -50.142 -57.581 1.000 90.724 172 ALA BBB O 1
ATOM 5145 N N . GLY B 1 176 ? 23.881 -49.451 -56.808 1.000 91.345 173 GLY BBB N 1
ATOM 5146 C CA . GLY B 1 176 ? 23.926 -47.997 -57.061 1.000 88.744 173 GLY BBB CA 1
ATOM 5147 C C . GLY B 1 176 ? 25.061 -47.324 -56.310 1.000 85.448 173 GLY BBB C 1
ATOM 5148 O O . GLY B 1 176 ? 25.791 -46.591 -56.976 1.000 86.641 173 GLY BBB O 1
ATOM 5149 N N . LEU B 1 177 ? 25.211 -47.565 -54.995 1.000 81.318 174 LEU BBB N 1
ATOM 5150 C CA . LEU B 1 177 ? 26.309 -47.027 -54.150 1.000 78.182 174 LEU BBB CA 1
ATOM 5151 C C . LEU B 1 177 ? 27.668 -47.431 -54.717 1.000 76.965 174 LEU BBB C 1
ATOM 5152 O O . LEU B 1 177 ? 28.495 -46.552 -54.851 1.000 75.953 174 LEU BBB O 1
ATOM 5157 N N . LEU B 1 178 ? 27.909 -48.713 -54.952 1.000 78.429 175 LEU BBB N 1
ATOM 5158 C CA . LEU B 1 178 ? 29.220 -49.218 -55.452 1.000 80.580 175 LEU BBB CA 1
ATOM 5159 C C . LEU B 1 178 ? 29.652 -48.478 -56.713 1.000 78.578 175 LEU BBB C 1
ATOM 5160 O O . LEU B 1 178 ? 30.820 -48.206 -56.825 1.000 77.608 175 LEU BBB O 1
ATOM 5165 N N . ALA B 1 179 ? 28.728 -48.260 -57.638 1.000 79.272 176 ALA BBB N 1
ATOM 5166 C CA . ALA B 1 179 ? 28.927 -47.681 -58.982 1.000 80.169 176 ALA BBB CA 1
ATOM 5167 C C . ALA B 1 179 ? 29.449 -46.243 -58.869 1.000 79.559 176 ALA BBB C 1
ATOM 5168 O O . ALA B 1 179 ? 30.102 -45.773 -59.850 1.000 80.016 176 ALA BBB O 1
ATOM 5170 N N . ARG B 1 180 ? 29.199 -45.581 -57.721 1.000 78.655 177 ARG BBB N 1
ATOM 5171 C CA . ARG B 1 180 ? 29.427 -44.124 -57.497 1.000 78.000 177 ARG BBB CA 1
ATOM 5172 C C . ARG B 1 180 ? 30.910 -43.843 -57.659 1.000 78.142 177 ARG BBB C 1
ATOM 5173 O O . ARG B 1 180 ? 31.704 -44.599 -57.102 1.000 78.047 177 ARG BBB O 1
ATOM 5181 N N . GLU B 1 181 ? 31.221 -42.794 -58.419 1.000 80.753 178 GLU BBB N 1
ATOM 5182 C CA . GLU B 1 181 ? 32.519 -42.089 -58.431 1.000 80.472 178 GLU BBB CA 1
ATOM 5183 C C . GLU B 1 181 ? 32.260 -40.621 -58.086 1.000 78.803 178 GLU BBB C 1
ATOM 5184 O O . GLU B 1 181 ? 31.099 -40.121 -58.339 1.000 78.822 178 GLU BBB O 1
ATOM 5190 N N . VAL B 1 182 ? 33.260 -39.974 -57.475 1.000 75.338 179 VAL BBB N 1
ATOM 5191 C CA . VAL B 1 182 ? 33.291 -38.503 -57.290 1.000 75.425 179 VAL BBB CA 1
ATOM 5192 C C . VAL B 1 182 ? 34.614 -37.997 -57.821 1.000 75.009 179 VAL BBB C 1
ATOM 5193 O O . VAL B 1 182 ? 35.588 -38.355 -57.243 1.000 74.449 179 VAL BBB O 1
ATOM 5197 N N . HIS B 1 183 ? 34.628 -37.184 -58.864 1.000 77.865 180 HIS BBB N 1
ATOM 5198 C CA . HIS B 1 183 ? 35.855 -36.538 -59.391 1.000 79.086 180 HIS BBB CA 1
ATOM 5199 C C . HIS B 1 183 ? 35.890 -35.063 -58.965 1.000 80.717 180 HIS BBB C 1
ATOM 5200 O O . HIS B 1 183 ? 34.828 -34.416 -59.066 1.000 87.586 180 HIS BBB O 1
ATOM 5207 N N . SER B 1 184 ? 37.052 -34.520 -58.602 1.000 79.348 181 SER BBB N 1
ATOM 5208 C CA . SER B 1 184 ? 37.310 -33.070 -58.443 1.000 80.945 181 SER BBB CA 1
ATOM 5209 C C . SER B 1 184 ? 37.878 -32.518 -59.752 1.000 82.361 181 SER BBB C 1
ATOM 5210 O O . SER B 1 184 ? 38.756 -33.183 -60.320 1.000 82.453 181 SER BBB O 1
ATOM 5213 N N . ALA B 1 185 ? 37.395 -31.356 -60.208 1.000 86.554 182 ALA BBB N 1
ATOM 5214 C CA . ALA B 1 185 ? 38.122 -30.466 -61.143 1.000 90.985 182 ALA BBB CA 1
ATOM 5215 C C . ALA B 1 185 ? 39.645 -30.620 -60.870 1.000 97.420 182 ALA BBB C 1
ATOM 5216 O O . ALA B 1 185 ? 40.150 -30.300 -59.719 1.000 89.715 182 ALA BBB O 1
ATOM 5218 N N . ALA B 1 186 ? 40.357 -31.146 -61.879 1.000 104.699 183 ALA BBB N 1
ATOM 5219 C CA . ALA B 1 186 ? 41.823 -31.376 -61.898 1.000 109.017 183 ALA BBB CA 1
ATOM 5220 C C . ALA B 1 186 ? 42.595 -30.225 -62.585 1.000 111.181 183 ALA BBB C 1
ATOM 5221 O O . ALA B 1 186 ? 43.657 -30.522 -63.084 1.000 107.176 183 ALA BBB O 1
ATOM 5223 N N . SER B 1 187 ? 42.035 -28.990 -62.645 1.000 119.942 184 SER BBB N 1
ATOM 5224 C CA . SER B 1 187 ? 42.673 -27.767 -63.217 1.000 116.538 184 SER BBB CA 1
ATOM 5225 C C . SER B 1 187 ? 41.842 -26.478 -62.975 1.000 117.236 184 SER BBB C 1
ATOM 5226 O O . SER B 1 187 ? 40.732 -26.533 -62.312 1.000 115.345 184 SER BBB O 1
ATOM 5229 N N . LEU B 1 188 ? 42.332 -25.366 -63.561 1.000 115.524 185 LEU BBB N 1
ATOM 5230 C CA . LEU B 1 188 ? 41.923 -23.945 -63.320 1.000 113.384 185 LEU BBB CA 1
ATOM 5231 C C . LEU B 1 188 ? 41.917 -23.161 -64.640 1.000 111.653 185 LEU BBB C 1
ATOM 5232 O O . LEU B 1 188 ? 42.685 -23.529 -65.542 1.000 108.551 185 LEU BBB O 1
ATOM 5237 N N . SER B 1 189 ? 41.128 -22.080 -64.720 1.000 113.025 186 SER BBB N 1
ATOM 5238 C CA . SER B 1 189 ? 40.795 -21.350 -65.982 1.000 116.646 186 SER BBB CA 1
ATOM 5239 C C . SER B 1 189 ? 42.067 -21.085 -66.783 1.000 111.922 186 SER BBB C 1
ATOM 5240 O O . SER B 1 189 ? 43.072 -20.874 -66.139 1.000 109.300 186 SER BBB O 1
ATOM 5243 N N . GLY B 1 190 ? 41.987 -21.111 -68.120 1.000 113.463 187 GLY BBB N 1
ATOM 5244 C CA . GLY B 1 190 ? 43.045 -20.667 -69.047 1.000 117.763 187 GLY BBB CA 1
ATOM 5245 C C . GLY B 1 190 ? 43.400 -19.198 -68.840 1.000 120.649 187 GLY BBB C 1
ATOM 5246 O O . GLY B 1 190 ? 44.616 -18.840 -68.927 1.000 127.891 187 GLY BBB O 1
ATOM 5247 N N . ASP B 1 191 ? 42.393 -18.366 -68.560 1.000 120.644 188 ASP BBB N 1
ATOM 5248 C CA . ASP B 1 191 ? 42.570 -16.913 -68.286 1.000 121.506 188 ASP BBB CA 1
ATOM 5249 C C . ASP B 1 191 ? 43.454 -16.771 -67.039 1.000 116.658 188 ASP BBB C 1
ATOM 5250 O O . ASP B 1 191 ? 44.496 -16.084 -67.116 1.000 114.503 188 ASP BBB O 1
ATOM 5255 N N . GLN B 1 192 ? 43.081 -17.458 -65.956 1.000 111.198 189 GLN BBB N 1
ATOM 5256 C CA . GLN B 1 192 ? 43.745 -17.394 -64.626 1.000 107.338 189 GLN BBB CA 1
ATOM 5257 C C . GLN B 1 192 ? 45.190 -17.892 -64.689 1.000 107.894 189 GLN BBB C 1
ATOM 5258 O O . GLN B 1 192 ? 45.985 -17.390 -63.868 1.000 110.244 189 GLN BBB O 1
ATOM 5264 N N . ILE B 1 193 ? 45.529 -18.818 -65.598 1.000 110.209 190 ILE BBB N 1
ATOM 5265 C CA . ILE B 1 193 ? 46.940 -19.262 -65.833 1.000 113.699 190 ILE BBB CA 1
ATOM 5266 C C . ILE B 1 193 ? 47.745 -18.050 -66.297 1.000 118.526 190 ILE BBB C 1
ATOM 5267 O O . ILE B 1 193 ? 48.765 -17.741 -65.660 1.000 126.483 190 ILE BBB O 1
ATOM 5272 N N . ASN B 1 194 ? 47.298 -17.385 -67.364 1.000 120.977 191 ASN BBB N 1
ATOM 5273 C CA . ASN B 1 194 ? 48.092 -16.316 -68.027 1.000 119.485 191 ASN BBB CA 1
ATOM 5274 C C . ASN B 1 194 ? 48.405 -15.203 -67.022 1.000 116.114 191 ASN BBB C 1
ATOM 5275 O O . ASN B 1 194 ? 49.464 -14.625 -67.169 1.000 118.766 191 ASN BBB O 1
ATOM 5280 N N . ASP B 1 195 ? 47.560 -14.957 -66.017 1.000 114.947 192 ASP BBB N 1
ATOM 5281 C CA . ASP B 1 195 ? 47.835 -14.027 -64.878 1.000 115.119 192 ASP BBB CA 1
ATOM 5282 C C . ASP B 1 195 ? 49.009 -14.542 -64.047 1.000 109.364 192 ASP BBB C 1
ATOM 5283 O O . ASP B 1 195 ? 49.905 -13.750 -63.783 1.000 107.909 192 ASP BBB O 1
ATOM 5288 N N . LEU B 1 196 ? 48.978 -15.808 -63.625 1.000 106.986 193 LEU BBB N 1
ATOM 5289 C CA . LEU B 1 196 ? 50.087 -16.455 -62.874 1.000 105.655 193 LEU BBB CA 1
ATOM 5290 C C . LEU B 1 196 ? 51.367 -16.342 -63.695 1.000 105.083 193 LEU BBB C 1
ATOM 5291 O O . LEU B 1 196 ? 52.373 -15.897 -63.108 1.000 105.995 193 LEU BBB O 1
ATOM 5296 N N . ILE B 1 197 ? 51.348 -16.712 -64.983 1.000 106.108 194 ILE BBB N 1
ATOM 5297 C CA . ILE B 1 197 ? 52.613 -16.801 -65.772 1.000 111.849 194 ILE BBB CA 1
ATOM 5298 C C . ILE B 1 197 ? 53.096 -15.369 -66.053 1.000 115.297 194 ILE BBB C 1
ATOM 5299 O O . ILE B 1 197 ? 54.310 -15.155 -65.956 1.000 116.420 194 ILE BBB O 1
ATOM 5304 N N . GLU B 1 198 ? 52.209 -14.404 -66.332 1.000 117.619 195 GLU BBB N 1
ATOM 5305 C CA . GLU B 1 198 ? 52.612 -12.973 -66.481 1.000 115.975 195 GLU BBB CA 1
ATOM 5306 C C . GLU B 1 198 ? 53.354 -12.583 -65.199 1.000 107.944 195 GLU BBB C 1
ATOM 5307 O O . GLU B 1 198 ? 54.523 -12.246 -65.300 1.000 110.954 195 GLU BBB O 1
ATOM 5313 N N . THR B 1 199 ? 52.731 -12.714 -64.032 1.000 101.633 196 THR BBB N 1
ATOM 5314 C CA . THR B 1 199 ? 53.308 -12.280 -62.732 1.000 98.818 196 THR BBB CA 1
ATOM 5315 C C . THR B 1 199 ? 54.668 -12.935 -62.496 1.000 97.280 196 THR BBB C 1
ATOM 5316 O O . THR B 1 199 ? 55.529 -12.275 -61.895 1.000 97.955 196 THR BBB O 1
ATOM 5320 N N . LEU B 1 200 ? 54.842 -14.186 -62.920 1.000 96.677 197 LEU BBB N 1
ATOM 5321 C CA . LEU B 1 200 ? 56.090 -14.964 -62.697 1.000 95.529 197 LEU BBB CA 1
ATOM 5322 C C . LEU B 1 200 ? 57.187 -14.470 -63.634 1.000 97.357 197 LEU BBB C 1
ATOM 5323 O O . LEU B 1 200 ? 58.265 -14.164 -63.115 1.000 101.593 197 LEU BBB O 1
ATOM 5328 N N . GLU B 1 201 ? 56.929 -14.375 -64.940 1.000 98.761 198 GLU BBB N 1
ATOM 5329 C CA . GLU B 1 201 ? 57.920 -13.882 -65.936 1.000 103.077 198 GLU BBB CA 1
ATOM 5330 C C . GLU B 1 201 ? 58.205 -12.380 -65.711 1.000 104.814 198 GLU BBB C 1
ATOM 5331 O O . GLU B 1 201 ? 59.299 -11.923 -66.105 1.000 101.705 198 GLU BBB O 1
ATOM 5337 N N . SER B 1 202 ? 57.249 -11.646 -65.114 1.000 106.436 199 SER BBB N 1
ATOM 5338 C CA . SER B 1 202 ? 57.354 -10.227 -64.661 1.000 105.211 199 SER BBB CA 1
ATOM 5339 C C . SER B 1 202 ? 58.476 -10.063 -63.640 1.000 102.331 199 SER BBB C 1
ATOM 5340 O O . SER B 1 202 ? 59.230 -9.113 -63.745 1.000 104.740 199 SER BBB O 1
ATOM 5343 N N . ALA B 1 203 ? 58.489 -10.904 -62.618 1.000 100.810 200 ALA BBB N 1
ATOM 5344 C CA . ALA B 1 203 ? 59.234 -10.672 -61.360 1.000 101.225 200 ALA BBB CA 1
ATOM 5345 C C . ALA B 1 203 ? 60.726 -10.579 -61.680 1.000 97.971 200 ALA BBB C 1
ATOM 5346 O O . ALA B 1 203 ? 61.208 -11.394 -62.482 1.000 94.999 200 ALA BBB O 1
ATOM 5348 N N . THR B 1 204 ? 61.397 -9.577 -61.108 1.000 96.437 201 THR BBB N 1
ATOM 5349 C CA . THR B 1 204 ? 62.835 -9.300 -61.316 1.000 98.928 201 THR BBB CA 1
ATOM 5350 C C . THR B 1 204 ? 63.638 -10.296 -60.470 1.000 97.229 201 THR BBB C 1
ATOM 5351 O O . THR B 1 204 ? 64.761 -10.661 -60.922 1.000 98.002 201 THR BBB O 1
ATOM 5355 N N . ASN B 1 205 ? 63.101 -10.721 -59.316 1.000 91.694 202 ASN BBB N 1
ATOM 5356 C CA . ASN B 1 205 ? 63.831 -11.581 -58.347 1.000 90.566 202 ASN BBB CA 1
ATOM 5357 C C . ASN B 1 205 ? 62.852 -12.407 -57.499 1.000 88.255 202 ASN BBB C 1
ATOM 5358 O O . ASN B 1 205 ? 62.707 -12.152 -56.302 1.000 86.980 202 ASN BBB O 1
ATOM 5363 N N . PRO B 1 206 ? 62.208 -13.462 -58.062 1.000 84.965 203 PRO BBB N 1
ATOM 5364 C CA . PRO B 1 206 ? 61.195 -14.238 -57.367 1.000 83.485 203 PRO BBB CA 1
ATOM 5365 C C . PRO B 1 206 ? 61.788 -15.350 -56.505 1.000 81.658 203 PRO BBB C 1
ATOM 5366 O O . PRO B 1 206 ? 62.898 -15.742 -56.749 1.000 87.542 203 PRO BBB O 1
ATOM 5370 N N . VAL B 1 207 ? 61.012 -15.833 -55.538 1.000 78.280 204 VAL BBB N 1
ATOM 5371 C CA . VAL B 1 207 ? 61.386 -16.955 -54.637 1.000 76.975 204 VAL BBB CA 1
ATOM 5372 C C . VAL B 1 207 ? 60.192 -17.905 -54.546 1.000 77.720 204 VAL BBB C 1
ATOM 5373 O O . VAL B 1 207 ? 59.048 -17.401 -54.499 1.000 83.145 204 VAL BBB O 1
ATOM 5377 N N . LEU B 1 208 ? 60.440 -19.218 -54.599 1.000 76.311 205 LEU BBB N 1
ATOM 5378 C CA . LEU B 1 208 ? 59.429 -20.271 -54.355 1.000 74.462 205 LEU BBB CA 1
ATOM 5379 C C . LEU B 1 208 ? 59.508 -20.674 -52.896 1.000 71.213 205 LEU BBB C 1
ATOM 5380 O O . LEU B 1 208 ? 60.607 -20.908 -52.401 1.000 70.658 205 LEU BBB O 1
ATOM 5385 N N . VAL B 1 209 ? 58.369 -20.750 -52.237 1.000 68.337 206 VAL BBB N 1
ATOM 5386 C CA . VAL B 1 209 ? 58.259 -21.346 -50.891 1.000 66.162 206 VAL BBB CA 1
ATOM 5387 C C . VAL B 1 209 ? 57.337 -22.529 -51.062 1.000 66.349 206 VAL BBB C 1
ATOM 5388 O O . VAL B 1 209 ? 56.295 -22.314 -51.650 1.000 67.629 206 VAL BBB O 1
ATOM 5392 N N . LEU B 1 210 ? 57.736 -23.740 -50.676 1.000 66.193 207 LEU BBB N 1
ATOM 5393 C CA . LEU B 1 210 ? 56.984 -24.979 -51.031 1.000 63.734 207 LEU BBB CA 1
ATOM 5394 C C . LEU B 1 210 ? 56.523 -25.676 -49.762 1.000 61.908 207 LEU BBB C 1
ATOM 5395 O O . LEU B 1 210 ? 57.245 -25.717 -48.770 1.000 61.694 207 LEU BBB O 1
ATOM 5400 N N . GLY B 1 211 ? 55.325 -26.233 -49.818 1.000 62.113 208 GLY BBB N 1
ATOM 5401 C CA . GLY B 1 211 ? 54.671 -26.888 -48.672 1.000 60.204 208 GLY BBB CA 1
ATOM 5402 C C . GLY B 1 211 ? 54.373 -28.348 -48.958 1.000 58.739 208 GLY BBB C 1
ATOM 5403 O O . GLY B 1 211 ? 54.642 -28.869 -50.046 1.000 58.969 208 GLY BBB O 1
ATOM 5404 N N . PRO B 1 212 ? 53.728 -29.010 -47.986 1.000 57.066 209 PRO BBB N 1
ATOM 5405 C CA . PRO B 1 212 ? 53.582 -30.453 -48.022 1.000 56.653 209 PRO BBB CA 1
ATOM 5406 C C . PRO B 1 212 ? 52.732 -30.869 -49.218 1.000 57.604 209 PRO BBB C 1
ATOM 5407 O O . PRO B 1 212 ? 52.935 -31.935 -49.753 1.000 56.542 209 PRO BBB O 1
ATOM 5411 N N . ALA B 1 213 ? 51.790 -30.029 -49.630 1.000 59.830 210 ALA BBB N 1
ATOM 5412 C CA . ALA B 1 213 ? 50.843 -30.438 -50.678 1.000 61.989 210 ALA BBB CA 1
ATOM 5413 C C . ALA B 1 213 ? 51.612 -30.621 -51.993 1.000 62.977 210 ALA BBB C 1
ATOM 5414 O O . ALA B 1 213 ? 51.087 -31.369 -52.835 1.000 65.458 210 ALA BBB O 1
ATOM 5416 N N . VAL B 1 214 ? 52.801 -30.040 -52.165 1.000 62.724 211 VAL BBB N 1
ATOM 5417 C CA . VAL B 1 214 ? 53.601 -30.330 -53.381 1.000 63.768 211 VAL BBB CA 1
ATOM 5418 C C . VAL B 1 214 ? 53.990 -31.798 -53.339 1.000 64.595 211 VAL BBB C 1
ATOM 5419 O O . VAL B 1 214 ? 53.802 -32.475 -54.378 1.000 67.835 211 VAL BBB O 1
ATOM 5423 N N . ASP B 1 215 ? 54.498 -32.277 -52.199 1.000 64.049 212 ASP BBB N 1
ATOM 5424 C CA . ASP B 1 215 ? 54.914 -33.689 -52.050 1.000 64.619 212 ASP BBB CA 1
ATOM 5425 C C . ASP B 1 215 ? 53.670 -34.583 -52.204 1.000 65.486 212 ASP BBB C 1
ATOM 5426 O O . ASP B 1 215 ? 53.714 -35.488 -53.031 1.000 66.197 212 ASP BBB O 1
ATOM 5431 N N . ALA B 1 216 ? 52.604 -34.339 -51.441 1.000 65.813 213 ALA BBB N 1
ATOM 5432 C CA . ALA B 1 216 ? 51.327 -35.100 -51.513 1.000 67.692 213 ALA BBB CA 1
ATOM 5433 C C . ALA B 1 216 ? 50.865 -35.277 -52.965 1.000 69.038 213 ALA BBB C 1
ATOM 5434 O O . ALA B 1 216 ? 50.447 -36.410 -53.250 1.000 69.380 213 ALA BBB O 1
ATOM 5436 N N . ASP B 1 217 ? 50.981 -34.260 -53.826 1.000 70.773 214 ASP BBB N 1
ATOM 5437 C CA . ASP B 1 217 ? 50.399 -34.282 -55.196 1.000 74.620 214 ASP BBB CA 1
ATOM 5438 C C . ASP B 1 217 ? 51.432 -34.811 -56.197 1.000 73.999 214 ASP BBB C 1
ATOM 5439 O O . ASP B 1 217 ? 51.208 -34.662 -57.422 1.000 72.827 214 ASP BBB O 1
ATOM 5444 N N . ARG B 1 218 ? 52.526 -35.381 -55.698 1.000 75.949 215 ARG BBB N 1
ATOM 5445 C CA . ARG B 1 218 ? 53.605 -36.002 -56.513 1.000 78.380 215 ARG BBB CA 1
ATOM 5446 C C . ARG B 1 218 ? 54.110 -34.992 -57.547 1.000 75.414 215 ARG BBB C 1
ATOM 5447 O O . ARG B 1 218 ? 54.239 -35.374 -58.709 1.000 74.482 215 ARG BBB O 1
ATOM 5455 N N . ALA B 1 219 ? 54.342 -33.748 -57.138 1.000 73.876 216 ALA BBB N 1
ATOM 5456 C CA . ALA B 1 219 ? 54.740 -32.643 -58.039 1.000 75.204 216 ALA BBB CA 1
ATOM 5457 C C . ALA B 1 219 ? 56.182 -32.204 -57.791 1.000 76.827 216 ALA BBB C 1
ATOM 5458 O O . ALA B 1 219 ? 56.531 -31.126 -58.221 1.000 78.595 216 ALA BBB O 1
ATOM 5460 N N . ASN B 1 220 ? 57.004 -33.022 -57.139 1.000 79.258 217 ASN BBB N 1
ATOM 5461 C CA . ASN B 1 220 ? 58.405 -32.648 -56.746 1.000 78.827 217 ASN BBB CA 1
ATOM 5462 C C . ASN B 1 220 ? 59.199 -32.253 -58.003 1.000 76.837 217 ASN BBB C 1
ATOM 5463 O O . ASN B 1 220 ? 59.777 -31.170 -58.013 1.000 74.821 217 ASN BBB O 1
ATOM 5468 N N . ALA B 1 221 ? 59.119 -33.048 -59.060 1.000 76.476 218 ALA BBB N 1
ATOM 5469 C CA . ALA B 1 221 ? 59.772 -32.840 -60.373 1.000 77.865 218 ALA BBB CA 1
ATOM 5470 C C . ALA B 1 221 ? 59.307 -31.560 -61.072 1.000 79.930 218 ALA BBB C 1
ATOM 5471 O O . ALA B 1 221 ? 60.160 -30.919 -61.708 1.000 85.625 218 ALA BBB O 1
ATOM 5473 N N . ASP B 1 222 ? 58.028 -31.206 -61.015 1.000 81.797 219 ASP BBB N 1
ATOM 5474 C CA . ASP B 1 222 ? 57.458 -30.003 -61.692 1.000 83.131 219 ASP BBB CA 1
ATOM 5475 C C . ASP B 1 222 ? 57.799 -28.743 -60.905 1.000 79.037 219 ASP BBB C 1
ATOM 5476 O O . ASP B 1 222 ? 58.049 -27.715 -61.537 1.000 79.167 219 ASP BBB O 1
ATOM 5481 N N . ALA B 1 223 ? 57.870 -28.838 -59.585 1.000 75.826 220 ALA BBB N 1
ATOM 5482 C CA . ALA B 1 223 ? 58.469 -27.787 -58.728 1.000 74.250 220 ALA BBB CA 1
ATOM 5483 C C . ALA B 1 223 ? 59.907 -27.552 -59.169 1.000 74.480 220 ALA BBB C 1
ATOM 5484 O O . ALA B 1 223 ? 60.292 -26.386 -59.328 1.000 74.164 220 ALA BBB O 1
ATOM 5486 N N . VAL B 1 224 ? 60.662 -28.634 -59.356 1.000 75.416 221 VAL BBB N 1
ATOM 5487 C CA . VAL B 1 224 ? 62.087 -28.575 -59.780 1.000 77.384 221 VAL BBB CA 1
ATOM 5488 C C . VAL B 1 224 ? 62.118 -27.849 -61.115 1.000 78.800 221 VAL BBB C 1
ATOM 5489 O O . VAL B 1 224 ? 62.903 -26.888 -61.222 1.000 82.810 221 VAL BBB O 1
ATOM 5493 N N . LEU B 1 225 ? 61.314 -28.281 -62.079 1.000 77.618 222 LEU BBB N 1
ATOM 5494 C CA . LEU B 1 225 ? 61.427 -27.743 -63.452 1.000 79.088 222 LEU BBB CA 1
ATOM 5495 C C . LEU B 1 225 ? 61.144 -26.248 -63.401 1.000 78.071 222 LEU BBB C 1
ATOM 5496 O O . LEU B 1 225 ? 61.834 -25.485 -64.054 1.000 77.956 222 LEU BBB O 1
ATOM 5501 N N . LEU B 1 226 ? 60.185 -25.839 -62.586 1.000 79.873 223 LEU BBB N 1
ATOM 5502 C CA . LEU B 1 226 ? 59.753 -24.422 -62.480 1.000 80.540 223 LEU BBB CA 1
ATOM 5503 C C . LEU B 1 226 ? 60.862 -23.590 -61.835 1.000 80.268 223 LEU BBB C 1
ATOM 5504 O O . LEU B 1 226 ? 61.109 -22.523 -62.331 1.000 83.529 223 LEU BBB O 1
ATOM 5509 N N . ALA B 1 227 ? 61.504 -24.073 -60.777 1.000 80.425 224 ALA BBB N 1
ATOM 5510 C CA . ALA B 1 227 ? 62.686 -23.424 -60.150 1.000 81.007 224 ALA BBB CA 1
ATOM 5511 C C . ALA B 1 227 ? 63.821 -23.304 -61.177 1.000 82.597 224 ALA BBB C 1
ATOM 5512 O O . ALA B 1 227 ? 64.440 -22.239 -61.231 1.000 85.356 224 ALA BBB O 1
ATOM 5514 N N . GLU B 1 228 ? 64.092 -24.342 -61.968 1.000 83.982 225 GLU BBB N 1
ATOM 5515 C CA . GLU B 1 228 ? 65.123 -24.285 -63.043 1.000 85.287 225 GLU BBB CA 1
ATOM 5516 C C . GLU B 1 228 ? 64.724 -23.179 -64.040 1.000 86.196 225 GLU BBB C 1
ATOM 5517 O O . GLU B 1 228 ? 65.587 -22.364 -64.378 1.000 89.793 225 GLU BBB O 1
ATOM 5523 N N . LYS B 1 229 ? 63.457 -23.097 -64.464 1.000 84.786 226 LYS BBB N 1
ATOM 5524 C CA . LYS B 1 229 ? 63.029 -22.148 -65.518 1.000 84.483 226 LYS BBB CA 1
ATOM 5525 C C . LYS B 1 229 ? 63.116 -20.710 -65.003 1.000 83.211 226 LYS BBB C 1
ATOM 5526 O O . LYS B 1 229 ? 63.461 -19.846 -65.796 1.000 84.485 226 LYS BBB O 1
ATOM 5532 N N . LEU B 1 230 ? 62.817 -20.459 -63.735 1.000 80.890 227 LEU BBB N 1
ATOM 5533 C CA . LEU B 1 230 ? 62.878 -19.100 -63.134 1.000 82.452 227 LEU BBB CA 1
ATOM 5534 C C . LEU B 1 230 ? 64.243 -18.818 -62.505 1.000 83.350 227 LEU BBB C 1
ATOM 5535 O O . LEU B 1 230 ? 64.402 -17.718 -61.958 1.000 83.957 227 LEU BBB O 1
ATOM 5540 N N . ARG B 1 231 ? 65.174 -19.772 -62.544 1.000 84.065 228 ARG BBB N 1
ATOM 5541 C CA . ARG B 1 231 ? 66.464 -19.672 -61.826 1.000 85.180 228 ARG BBB CA 1
ATOM 5542 C C . ARG B 1 231 ? 66.200 -19.114 -60.419 1.000 83.017 228 ARG BBB C 1
ATOM 5543 O O . ARG B 1 231 ? 66.931 -18.198 -59.960 1.000 81.673 228 ARG BBB O 1
ATOM 5551 N N . ALA B 1 232 ? 65.178 -19.648 -59.758 1.000 81.937 229 ALA BBB N 1
ATOM 5552 C CA . ALA B 1 232 ? 64.653 -19.116 -58.485 1.000 80.711 229 ALA BBB CA 1
ATOM 5553 C C . ALA B 1 232 ? 65.200 -19.946 -57.329 1.000 79.639 229 ALA BBB C 1
ATOM 5554 O O . ALA B 1 232 ? 65.241 -21.167 -57.406 1.000 80.561 229 ALA BBB O 1
ATOM 5556 N N . PRO B 1 233 ? 65.641 -19.315 -56.229 1.000 77.478 230 PRO BBB N 1
ATOM 5557 C CA . PRO B 1 233 ? 65.859 -20.032 -54.986 1.000 76.283 230 PRO BBB CA 1
ATOM 5558 C C . PRO B 1 233 ? 64.529 -20.602 -54.450 1.000 77.969 230 PRO BBB C 1
ATOM 5559 O O . PRO B 1 233 ? 63.450 -20.020 -54.698 1.000 77.582 230 PRO BBB O 1
ATOM 5563 N N . VAL B 1 234 ? 64.628 -21.725 -53.735 1.000 76.087 231 VAL BBB N 1
ATOM 5564 C CA . VAL B 1 234 ? 63.479 -22.481 -53.176 1.000 74.065 231 VAL BBB CA 1
ATOM 5565 C C . VAL B 1 234 ? 63.698 -22.673 -51.687 1.000 70.723 231 VAL BBB C 1
ATOM 5566 O O . VAL B 1 234 ? 64.708 -23.242 -51.332 1.000 70.282 231 VAL BBB O 1
ATOM 5570 N N . TRP B 1 235 ? 62.757 -22.220 -50.879 1.000 68.565 232 TRP BBB N 1
ATOM 5571 C CA . TRP B 1 235 ? 62.670 -22.504 -49.431 1.000 68.181 232 TRP BBB CA 1
ATOM 5572 C C . TRP B 1 235 ? 61.512 -23.442 -49.186 1.000 68.643 232 TRP BBB C 1
ATOM 5573 O O . TRP B 1 235 ? 60.534 -23.414 -49.953 1.000 72.174 232 TRP BBB O 1
ATOM 5584 N N . ILE B 1 236 ? 61.580 -24.206 -48.120 1.000 69.032 233 ILE BBB N 1
ATOM 5585 C CA . ILE B 1 236 ? 60.403 -24.984 -47.642 1.000 70.610 233 ILE BBB CA 1
ATOM 5586 C C . ILE B 1 236 ? 59.630 -24.126 -46.638 1.000 68.424 233 ILE BBB C 1
ATOM 5587 O O . ILE B 1 236 ? 60.218 -23.490 -45.799 1.000 71.827 233 ILE BBB O 1
ATOM 5592 N N . ALA B 1 237 ? 58.340 -24.102 -46.714 1.000 68.709 234 ALA BBB N 1
ATOM 5593 C CA . ALA B 1 237 ? 57.488 -23.378 -45.737 1.000 69.278 234 ALA BBB CA 1
ATOM 5594 C C . ALA B 1 237 ? 57.790 -23.828 -44.316 1.000 68.312 234 ALA BBB C 1
ATOM 5595 O O . ALA B 1 237 ? 58.090 -24.987 -44.054 1.000 69.970 234 ALA BBB O 1
ATOM 5597 N N . PRO B 1 238 ? 57.648 -22.930 -43.336 1.000 69.156 235 PRO BBB N 1
ATOM 5598 C CA . PRO B 1 238 ? 57.970 -23.242 -41.950 1.000 71.550 235 PRO BBB CA 1
ATOM 5599 C C . PRO B 1 238 ? 57.155 -24.382 -41.327 1.000 73.152 235 PRO BBB C 1
ATOM 5600 O O . PRO B 1 238 ? 56.027 -24.604 -41.763 1.000 73.807 235 PRO BBB O 1
ATOM 5604 N N . SER B 1 239 ? 57.736 -25.052 -40.316 1.000 76.726 236 SER BBB N 1
ATOM 5605 C CA . SER B 1 239 ? 57.115 -26.198 -39.607 1.000 78.420 236 SER BBB CA 1
ATOM 5606 C C . SER B 1 239 ? 56.737 -27.246 -40.661 1.000 76.886 236 SER BBB C 1
ATOM 5607 O O . SER B 1 239 ? 55.576 -27.645 -40.788 1.000 77.335 236 SER BBB O 1
ATOM 5610 N N . PRO B 1 240 ? 57.688 -27.709 -41.492 1.000 73.043 237 PRO BBB N 1
ATOM 5611 C CA . PRO B 1 240 ? 57.403 -28.675 -42.556 1.000 71.204 237 PRO BBB CA 1
ATOM 5612 C C . PRO B 1 240 ? 57.092 -30.087 -42.041 1.000 69.234 237 PRO BBB C 1
ATOM 5613 O O . PRO B 1 240 ? 57.647 -30.526 -41.115 1.000 70.818 237 PRO BBB O 1
ATOM 5617 N N . SER B 1 241 ? 56.178 -30.755 -42.718 1.000 68.099 238 SER BBB N 1
ATOM 5618 C CA . SER B 1 241 ? 55.708 -32.129 -42.414 1.000 65.629 238 SER BBB CA 1
ATOM 5619 C C . SER B 1 241 ? 56.109 -33.054 -43.544 1.000 62.600 238 SER BBB C 1
ATOM 5620 O O . SER B 1 241 ? 56.074 -34.246 -43.345 1.000 60.723 238 SER BBB O 1
ATOM 5623 N N . ARG B 1 242 ? 56.478 -32.512 -44.695 1.000 62.252 239 ARG BBB N 1
ATOM 5624 C CA . ARG B 1 242 ? 56.955 -33.314 -45.848 1.000 62.989 239 ARG BBB CA 1
ATOM 5625 C C . ARG B 1 242 ? 58.077 -32.558 -46.541 1.000 63.755 239 ARG BBB C 1
ATOM 5626 O O . ARG B 1 242 ? 58.289 -31.395 -46.227 1.000 64.298 239 ARG BBB O 1
ATOM 5634 N N . CYS B 1 243 ? 58.769 -33.214 -47.443 1.000 65.563 240 CYS BBB N 1
ATOM 5635 C CA . CYS B 1 243 ? 59.881 -32.574 -48.175 1.000 69.257 240 CYS BBB CA 1
ATOM 5636 C C . CYS B 1 243 ? 59.459 -32.468 -49.627 1.000 69.391 240 CYS BBB C 1
ATOM 5637 O O . CYS B 1 243 ? 59.326 -33.481 -50.303 1.000 70.768 240 CYS BBB O 1
ATOM 5640 N N . PRO B 1 244 ? 59.157 -31.252 -50.107 1.000 68.319 241 PRO BBB N 1
ATOM 5641 C CA . PRO B 1 244 ? 58.667 -31.074 -51.469 1.000 68.697 241 PRO BBB CA 1
ATOM 5642 C C . PRO B 1 244 ? 59.730 -30.848 -52.552 1.000 69.994 241 PRO BBB C 1
ATOM 5643 O O . PRO B 1 244 ? 59.363 -30.543 -53.675 1.000 74.283 241 PRO BBB O 1
ATOM 5647 N N . PHE B 1 245 ? 60.992 -30.980 -52.232 1.000 67.149 242 PHE BBB N 1
ATOM 5648 C CA . PHE B 1 245 ? 62.056 -30.480 -53.131 1.000 66.902 242 PHE BBB CA 1
ATOM 5649 C C . PHE B 1 245 ? 63.394 -31.139 -52.808 1.000 65.044 242 PHE BBB C 1
ATOM 5650 O O . PHE B 1 245 ? 63.715 -31.390 -51.655 1.000 61.954 242 PHE BBB O 1
ATOM 5658 N N . PRO B 1 246 ? 64.203 -31.458 -53.845 1.000 65.215 243 PRO BBB N 1
ATOM 5659 C CA . PRO B 1 246 ? 65.476 -32.117 -53.622 1.000 65.615 243 PRO BBB CA 1
ATOM 5660 C C . PRO B 1 246 ? 66.411 -31.202 -52.811 1.000 66.244 243 PRO BBB C 1
ATOM 5661 O O . PRO B 1 246 ? 66.571 -30.081 -53.198 1.000 66.592 243 PRO BBB O 1
ATOM 5665 N N . THR B 1 247 ? 66.981 -31.676 -51.696 1.000 66.378 244 THR BBB N 1
ATOM 5666 C CA . THR B 1 247 ? 67.712 -30.808 -50.734 1.000 67.010 244 THR BBB CA 1
ATOM 5667 C C . THR B 1 247 ? 69.107 -30.443 -51.224 1.000 69.269 244 THR BBB C 1
ATOM 5668 O O . THR B 1 247 ? 69.753 -29.648 -50.522 1.000 71.413 244 THR BBB O 1
ATOM 5672 N N . ARG B 1 248 ? 69.602 -30.993 -52.331 1.000 70.881 245 ARG BBB N 1
ATOM 5673 C CA . ARG B 1 248 ? 70.961 -30.649 -52.841 1.000 71.707 245 ARG BBB CA 1
ATOM 5674 C C . ARG B 1 248 ? 70.809 -30.146 -54.277 1.000 72.268 245 ARG BBB C 1
ATOM 5675 O O . ARG B 1 248 ? 71.823 -30.037 -54.992 1.000 75.300 245 ARG BBB O 1
ATOM 5683 N N . HIS B 1 249 ? 69.604 -29.810 -54.702 1.000 70.500 246 HIS BBB N 1
ATOM 5684 C CA . HIS B 1 249 ? 69.381 -29.069 -55.961 1.000 71.387 246 HIS BBB CA 1
ATOM 5685 C C . HIS B 1 249 ? 69.923 -27.659 -55.798 1.000 72.597 246 HIS BBB C 1
ATOM 5686 O O . HIS B 1 249 ? 69.823 -27.068 -54.721 1.000 71.742 246 HIS BBB O 1
ATOM 5693 N N . PRO B 1 250 ? 70.509 -27.062 -56.856 1.000 75.551 247 PRO BBB N 1
ATOM 5694 C CA . PRO B 1 250 ? 71.004 -25.678 -56.802 1.000 77.391 247 PRO BBB CA 1
ATOM 5695 C C . PRO B 1 250 ? 70.082 -24.678 -56.087 1.000 77.744 247 PRO BBB C 1
ATOM 5696 O O . PRO B 1 250 ? 70.563 -23.925 -55.252 1.000 78.736 247 PRO BBB O 1
ATOM 5700 N N . SER B 1 251 ? 68.788 -24.698 -56.411 1.000 78.435 248 SER BBB N 1
ATOM 5701 C CA . SER B 1 251 ? 67.788 -23.737 -55.892 1.000 78.780 248 SER BBB CA 1
ATOM 5702 C C . SER B 1 251 ? 67.555 -23.926 -54.378 1.000 78.033 248 SER BBB C 1
ATOM 5703 O O . SER B 1 251 ? 67.086 -22.983 -53.750 1.000 78.635 248 SER BBB O 1
ATOM 5706 N N . PHE B 1 252 ? 67.884 -25.070 -53.768 1.000 76.864 249 PHE BBB N 1
ATOM 5707 C CA . PHE B 1 252 ? 67.505 -25.327 -52.351 1.000 75.206 249 PHE BBB CA 1
ATOM 5708 C C . PHE B 1 252 ? 68.260 -24.391 -51.403 1.000 75.518 249 PHE BBB C 1
ATOM 5709 O O . PHE B 1 252 ? 69.480 -24.278 -51.564 1.000 75.068 249 PHE BBB O 1
ATOM 5717 N N . ARG B 1 253 ? 67.529 -23.748 -50.477 1.000 75.078 250 ARG BBB N 1
ATOM 5718 C CA . ARG B 1 253 ? 68.049 -22.801 -49.450 1.000 74.200 250 ARG BBB CA 1
ATOM 5719 C C . ARG B 1 253 ? 67.652 -23.217 -48.026 1.000 72.807 250 ARG BBB C 1
ATOM 5720 O O . ARG B 1 253 ? 68.141 -22.565 -47.090 1.000 74.240 250 ARG BBB O 1
ATOM 5728 N N . GLY B 1 254 ? 66.767 -24.198 -47.853 1.000 70.960 251 GLY BBB N 1
ATOM 5729 C CA . GLY B 1 254 ? 66.398 -24.726 -46.526 1.000 70.267 251 GLY BBB CA 1
ATOM 5730 C C . GLY B 1 254 ? 64.969 -24.416 -46.131 1.000 68.465 251 GLY BBB C 1
ATOM 5731 O O . GLY B 1 254 ? 64.160 -24.206 -46.979 1.000 67.994 251 GLY BBB O 1
ATOM 5732 N N . VAL B 1 255 ? 64.696 -24.412 -44.848 1.000 67.858 252 VAL BBB N 1
ATOM 5733 C CA . VAL B 1 255 ? 63.370 -24.228 -44.223 1.000 67.690 252 VAL BBB CA 1
ATOM 5734 C C . VAL B 1 255 ? 63.281 -22.801 -43.701 1.000 68.916 252 VAL BBB C 1
ATOM 5735 O O . VAL B 1 255 ? 64.175 -22.370 -43.031 1.000 70.782 252 VAL BBB O 1
ATOM 5739 N N . LEU B 1 256 ? 62.204 -22.093 -44.000 1.000 71.139 253 LEU BBB N 1
ATOM 5740 C CA . LEU B 1 256 ? 61.992 -20.733 -43.470 1.000 72.226 253 LEU BBB CA 1
ATOM 5741 C C . LEU B 1 256 ? 61.850 -20.860 -41.966 1.000 73.376 253 LEU BBB C 1
ATOM 5742 O O . LEU B 1 256 ? 61.310 -21.849 -41.486 1.000 73.208 253 LEU BBB O 1
ATOM 5747 N N . PRO B 1 257 ? 62.370 -19.899 -41.181 1.000 75.852 254 PRO BBB N 1
ATOM 5748 C CA . PRO B 1 257 ? 62.135 -19.894 -39.739 1.000 78.112 254 PRO BBB CA 1
ATOM 5749 C C . PRO B 1 257 ? 60.657 -19.588 -39.465 1.000 82.494 254 PRO BBB C 1
ATOM 5750 O O . PRO B 1 257 ? 60.051 -18.871 -40.261 1.000 83.295 254 PRO BBB O 1
ATOM 5754 N N . ALA B 1 258 ? 60.110 -20.127 -38.375 1.000 87.914 255 ALA BBB N 1
ATOM 5755 C CA . ALA B 1 258 ? 58.658 -20.091 -38.058 1.000 92.723 255 ALA BBB CA 1
ATOM 5756 C C . ALA B 1 258 ? 58.341 -18.902 -37.136 1.000 96.171 255 ALA BBB C 1
ATOM 5757 O O . ALA B 1 258 ? 57.496 -19.057 -36.243 1.000 102.388 255 ALA BBB O 1
ATOM 5759 N N . GLY B 1 259 ? 59.028 -17.776 -37.337 1.000 95.573 256 GLY BBB N 1
ATOM 5760 C CA . GLY B 1 259 ? 58.764 -16.494 -36.666 1.000 94.006 256 GLY BBB CA 1
ATOM 5761 C C . GLY B 1 259 ? 58.363 -15.467 -37.689 1.000 93.986 256 GLY BBB C 1
ATOM 5762 O O . GLY B 1 259 ? 58.833 -15.564 -38.796 1.000 95.942 256 GLY BBB O 1
ATOM 5763 N N . VAL B 1 260 ? 57.506 -14.519 -37.353 1.000 99.390 257 VAL BBB N 1
ATOM 5764 C CA . VAL B 1 260 ? 56.935 -13.558 -38.346 1.000 97.859 257 VAL BBB CA 1
ATOM 5765 C C . VAL B 1 260 ? 58.060 -12.652 -38.859 1.000 95.283 257 VAL BBB C 1
ATOM 5766 O O . VAL B 1 260 ? 58.231 -12.570 -40.087 1.000 94.789 257 VAL BBB O 1
ATOM 5770 N N . ALA B 1 261 ? 58.796 -12.013 -37.946 1.000 95.365 258 ALA BBB N 1
ATOM 5771 C CA . ALA B 1 261 ? 59.897 -11.067 -38.244 1.000 95.921 258 ALA BBB CA 1
ATOM 5772 C C . ALA B 1 261 ? 61.021 -11.823 -38.938 1.000 93.267 258 ALA BBB C 1
ATOM 5773 O O . ALA B 1 261 ? 61.605 -11.274 -39.863 1.000 92.182 258 ALA BBB O 1
ATOM 5775 N N . ASP B 1 262 ? 61.293 -13.037 -38.480 1.000 95.147 259 ASP BBB N 1
ATOM 5776 C CA . ASP B 1 262 ? 62.457 -13.862 -38.900 1.000 99.767 259 ASP BBB CA 1
ATOM 5777 C C . ASP B 1 262 ? 62.279 -14.310 -40.358 1.000 96.825 259 ASP BBB C 1
ATOM 5778 O O . ASP B 1 262 ? 63.277 -14.263 -41.140 1.000 92.341 259 ASP BBB O 1
ATOM 5783 N N . LEU B 1 263 ? 61.055 -14.714 -40.709 1.000 94.440 260 LEU BBB N 1
ATOM 5784 C CA . LEU B 1 263 ? 60.699 -15.198 -42.067 1.000 93.909 260 LEU BBB CA 1
ATOM 5785 C C . LEU B 1 263 ? 60.810 -14.032 -43.051 1.000 91.918 260 LEU BBB C 1
ATOM 5786 O O . LEU B 1 263 ? 61.455 -14.208 -44.118 1.000 90.879 260 LEU BBB O 1
ATOM 5791 N N . SER B 1 264 ? 60.245 -12.872 -42.714 1.000 88.959 261 SER BBB N 1
ATOM 5792 C CA . SER B 1 264 ? 60.270 -11.694 -43.619 1.000 90.550 261 SER BBB CA 1
ATOM 5793 C C . SER B 1 264 ? 61.717 -11.194 -43.820 1.000 91.939 261 SER BBB C 1
ATOM 5794 O O . SER B 1 264 ? 62.026 -10.727 -44.936 1.000 88.741 261 SER BBB O 1
ATOM 5797 N N . LYS B 1 265 ? 62.568 -11.300 -42.791 1.000 94.087 262 LYS BBB N 1
ATOM 5798 C CA . LYS B 1 265 ? 63.985 -10.863 -42.847 1.000 98.327 262 LYS BBB CA 1
ATOM 5799 C C . LYS B 1 265 ? 64.743 -11.798 -43.808 1.000 95.467 262 LYS BBB C 1
ATOM 5800 O O . LYS B 1 265 ? 65.588 -11.297 -44.568 1.000 100.324 262 LYS BBB O 1
ATOM 5806 N N . THR B 1 266 ? 64.462 -13.103 -43.765 1.000 91.049 263 THR BBB N 1
ATOM 5807 C CA . THR B 1 266 ? 65.095 -14.138 -44.620 1.000 86.746 263 THR BBB CA 1
ATOM 5808 C C . THR B 1 266 ? 64.825 -13.855 -46.102 1.000 86.457 263 THR BBB C 1
ATOM 5809 O O . THR B 1 266 ? 65.785 -13.984 -46.889 1.000 84.254 263 THR BBB O 1
ATOM 5813 N N . LEU B 1 267 ? 63.580 -13.493 -46.466 1.000 86.649 264 LEU BBB N 1
ATOM 5814 C CA . LEU B 1 267 ? 63.141 -13.268 -47.875 1.000 88.121 264 LEU BBB CA 1
ATOM 5815 C C . LEU B 1 267 ? 63.341 -11.803 -48.290 1.000 91.392 264 LEU BBB C 1
ATOM 5816 O O . LEU B 1 267 ? 62.874 -11.421 -49.399 1.000 91.771 264 LEU BBB O 1
ATOM 5821 N N . GLU B 1 268 ? 63.969 -10.990 -47.439 1.000 95.660 265 GLU BBB N 1
ATOM 5822 C CA . GLU B 1 268 ? 64.343 -9.595 -47.787 1.000 100.596 265 GLU BBB CA 1
ATOM 5823 C C . GLU B 1 268 ? 65.098 -9.642 -49.133 1.000 97.225 265 GLU BBB C 1
ATOM 5824 O O . GLU B 1 268 ? 65.918 -10.519 -49.318 1.000 89.757 265 GLU BBB O 1
ATOM 5830 N N . GLY B 1 269 ? 64.761 -8.767 -50.072 1.000 97.036 266 GLY BBB N 1
ATOM 5831 C CA . GLY B 1 269 ? 65.382 -8.711 -51.405 1.000 96.382 266 GLY BBB CA 1
ATOM 5832 C C . GLY B 1 269 ? 64.418 -9.178 -52.479 1.000 95.560 266 GLY BBB C 1
ATOM 5833 O O . GLY B 1 269 ? 64.635 -8.855 -53.667 1.000 103.897 266 GLY BBB O 1
ATOM 5834 N N . HIS B 1 270 ? 63.425 -9.990 -52.149 1.000 89.456 267 HIS BBB N 1
ATOM 5835 C CA . HIS B 1 270 ? 62.583 -10.626 -53.193 1.000 87.019 267 HIS BBB CA 1
ATOM 5836 C C . HIS B 1 270 ? 61.305 -9.798 -53.423 1.000 86.290 267 HIS BBB C 1
ATOM 5837 O O . HIS B 1 270 ? 60.705 -9.378 -52.422 1.000 83.215 267 HIS BBB O 1
ATOM 5844 N N . ASP B 1 271 ? 60.904 -9.593 -54.683 1.000 86.486 268 ASP BBB N 1
ATOM 5845 C CA . ASP B 1 271 ? 59.716 -8.775 -55.082 1.000 89.065 268 ASP BBB CA 1
ATOM 5846 C C . ASP B 1 271 ? 58.436 -9.643 -55.171 1.000 87.369 268 ASP BBB C 1
ATOM 5847 O O . ASP B 1 271 ? 57.319 -9.070 -55.124 1.000 85.795 268 ASP BBB O 1
ATOM 5852 N N . LEU B 1 272 ? 58.607 -10.956 -55.362 1.000 85.501 269 LEU BBB N 1
ATOM 5853 C CA . LEU B 1 272 ? 57.521 -11.956 -55.501 1.000 81.705 269 LEU BBB CA 1
ATOM 5854 C C . LEU B 1 272 ? 57.893 -13.225 -54.718 1.000 78.992 269 LEU BBB C 1
ATOM 5855 O O . LEU B 1 272 ? 58.822 -13.907 -55.095 1.000 77.694 269 LEU BBB O 1
ATOM 5860 N N . ILE B 1 273 ? 57.168 -13.481 -53.629 1.000 77.429 270 ILE BBB N 1
ATOM 5861 C CA . ILE B 1 273 ? 57.082 -14.773 -52.893 1.000 75.395 270 ILE BBB CA 1
ATOM 5862 C C . ILE B 1 273 ? 55.929 -15.577 -53.530 1.000 75.739 270 ILE BBB C 1
ATOM 5863 O O . ILE B 1 273 ? 54.784 -15.196 -53.324 1.000 73.098 270 ILE BBB O 1
ATOM 5868 N N . LEU B 1 274 ? 56.206 -16.649 -54.278 1.000 75.843 271 LEU BBB N 1
ATOM 5869 C CA . LEU B 1 274 ? 55.172 -17.647 -54.662 1.000 73.308 271 LEU BBB CA 1
ATOM 5870 C C . LEU B 1 274 ? 55.187 -18.790 -53.648 1.000 70.591 271 LEU BBB C 1
ATOM 5871 O O . LEU B 1 274 ? 56.122 -19.547 -53.640 1.000 69.975 271 LEU BBB O 1
ATOM 5876 N N . VAL B 1 275 ? 54.172 -18.876 -52.806 1.000 69.759 272 VAL BBB N 1
ATOM 5877 C CA . VAL B 1 275 ? 53.981 -19.961 -51.801 1.000 67.736 272 VAL BBB CA 1
ATOM 5878 C C . VAL B 1 275 ? 53.046 -20.997 -52.438 1.000 67.673 272 VAL BBB C 1
ATOM 5879 O O . VAL B 1 275 ? 51.901 -20.644 -52.698 1.000 69.267 272 VAL BBB O 1
ATOM 5883 N N . VAL B 1 276 ? 53.488 -22.242 -52.593 1.000 65.625 273 VAL BBB N 1
ATOM 5884 C CA . VAL B 1 276 ? 52.707 -23.343 -53.208 1.000 64.384 273 VAL BBB CA 1
ATOM 5885 C C . VAL B 1 276 ? 52.502 -24.446 -52.170 1.000 63.756 273 VAL BBB C 1
ATOM 5886 O O . VAL B 1 276 ? 53.453 -24.950 -51.603 1.000 62.606 273 VAL BBB O 1
ATOM 5890 N N . GLY B 1 277 ? 51.242 -24.753 -51.889 1.000 64.686 274 GLY BBB N 1
ATOM 5891 C CA . GLY B 1 277 ? 50.867 -25.957 -51.133 1.000 63.972 274 GLY BBB CA 1
ATOM 5892 C C . GLY B 1 277 ? 51.253 -25.863 -49.685 1.000 62.840 274 GLY BBB C 1
ATOM 5893 O O . GLY B 1 277 ? 51.553 -26.916 -49.095 1.000 61.836 274 GLY BBB O 1
ATOM 5894 N N . ALA B 1 278 ? 51.160 -24.666 -49.132 1.000 63.969 275 ALA BBB N 1
ATOM 5895 C CA . ALA B 1 278 ? 51.394 -24.409 -47.695 1.000 66.926 275 ALA BBB CA 1
ATOM 5896 C C . ALA B 1 278 ? 50.444 -23.325 -47.239 1.000 68.452 275 ALA BBB C 1
ATOM 5897 O O . ALA B 1 278 ? 50.061 -22.470 -48.026 1.000 68.454 275 ALA BBB O 1
ATOM 5899 N N . PRO B 1 279 ? 50.132 -23.283 -45.931 1.000 72.331 276 PRO BBB N 1
ATOM 5900 C CA . PRO B 1 279 ? 49.483 -22.129 -45.345 1.000 74.920 276 PRO BBB CA 1
ATOM 5901 C C . PRO B 1 279 ? 50.464 -20.975 -45.478 1.000 74.621 276 PRO BBB C 1
ATOM 5902 O O . PRO B 1 279 ? 51.602 -21.220 -45.759 1.000 76.316 276 PRO BBB O 1
ATOM 5906 N N . VAL B 1 280 ? 49.948 -19.776 -45.267 1.000 76.279 277 VAL BBB N 1
ATOM 5907 C CA . VAL B 1 280 ? 50.664 -18.489 -45.116 1.000 78.792 277 VAL BBB CA 1
ATOM 5908 C C . VAL B 1 280 ? 50.285 -17.927 -43.742 1.000 82.334 277 VAL BBB C 1
ATOM 5909 O O . VAL B 1 280 ? 49.184 -17.380 -43.571 1.000 84.973 277 VAL BBB O 1
ATOM 5913 N N . PHE B 1 281 ? 51.140 -18.122 -42.726 1.000 86.857 278 PHE BBB N 1
ATOM 5914 C CA . PHE B 1 281 ? 52.156 -19.163 -42.666 1.000 88.143 278 PHE BBB CA 1
ATOM 5915 C C . PHE B 1 281 ? 51.966 -19.946 -41.348 1.000 88.793 278 PHE BBB C 1
ATOM 5916 O O . PHE B 1 281 ? 51.290 -19.475 -40.394 1.000 87.602 278 PHE BBB O 1
ATOM 5924 N N . ARG B 1 282 ? 52.607 -21.109 -41.268 1.000 91.579 279 ARG BBB N 1
ATOM 5925 C CA . ARG B 1 282 ? 52.590 -22.030 -40.103 1.000 94.844 279 ARG BBB CA 1
ATOM 5926 C C . ARG B 1 282 ? 53.705 -21.622 -39.103 1.000 91.960 279 ARG BBB C 1
ATOM 5927 O O . ARG B 1 282 ? 54.610 -22.442 -38.769 1.000 92.231 279 ARG BBB O 1
ATOM 5935 N N . TYR B 1 283 ? 53.630 -20.368 -38.643 1.000 92.749 280 TYR BBB N 1
ATOM 5936 C CA . TYR B 1 283 ? 54.445 -19.734 -37.581 1.000 93.864 280 TYR BBB CA 1
ATOM 5937 C C . TYR B 1 283 ? 54.269 -20.540 -36.298 1.000 93.474 280 TYR BBB C 1
ATOM 5938 O O . TYR B 1 283 ? 53.326 -21.310 -36.215 1.000 95.701 280 TYR BBB O 1
ATOM 5947 N N . HIS B 1 284 ? 55.144 -20.359 -35.320 1.000 97.501 281 HIS BBB N 1
ATOM 5948 C CA . HIS B 1 284 ? 55.191 -21.198 -34.092 1.000 102.290 281 HIS BBB CA 1
ATOM 5949 C C . HIS B 1 284 ? 55.554 -20.311 -32.898 1.000 106.246 281 HIS BBB C 1
ATOM 5950 O O . HIS B 1 284 ? 54.636 -19.894 -32.173 1.000 119.582 281 HIS BBB O 1
ATOM 5957 N N . GLN B 1 285 ? 56.845 -20.065 -32.699 1.000 105.998 282 GLN BBB N 1
ATOM 5958 C CA . GLN B 1 285 ? 57.376 -18.980 -31.831 1.000 105.457 282 GLN BBB CA 1
ATOM 5959 C C . GLN B 1 285 ? 56.677 -17.674 -32.254 1.000 98.687 282 GLN BBB C 1
ATOM 5960 O O . GLN B 1 285 ? 56.499 -17.440 -33.482 1.000 91.379 282 GLN BBB O 1
ATOM 5966 N N . TYR B 1 286 ? 56.236 -16.903 -31.259 1.000 97.060 283 TYR BBB N 1
ATOM 5967 C CA . TYR B 1 286 ? 55.665 -15.543 -31.414 1.000 96.936 283 TYR BBB CA 1
ATOM 5968 C C . TYR B 1 286 ? 56.835 -14.552 -31.469 1.000 97.573 283 TYR BBB C 1
ATOM 5969 O O . TYR B 1 286 ? 57.360 -14.188 -30.380 1.000 94.172 283 TYR BBB O 1
ATOM 5978 N N . VAL B 1 287 ? 57.238 -14.144 -32.674 1.000 97.230 284 VAL BBB N 1
ATOM 5979 C CA . VAL B 1 287 ? 58.271 -13.074 -32.852 1.000 98.894 284 VAL BBB CA 1
ATOM 5980 C C . VAL B 1 287 ? 57.673 -12.006 -33.779 1.000 100.042 284 VAL BBB C 1
ATOM 5981 O O . VAL B 1 287 ? 57.742 -12.124 -35.000 1.000 98.463 284 VAL BBB O 1
ATOM 5985 N N . PRO B 1 288 ? 56.994 -10.964 -33.225 1.000 101.667 285 PRO BBB N 1
ATOM 5986 C CA . PRO B 1 288 ? 56.181 -10.035 -34.035 1.000 101.038 285 PRO BBB CA 1
ATOM 5987 C C . PRO B 1 288 ? 56.944 -9.034 -34.932 1.000 98.761 285 PRO BBB C 1
ATOM 5988 O O . PRO B 1 288 ? 58.083 -8.742 -34.668 1.000 99.343 285 PRO BBB O 1
ATOM 5992 N N . GLY B 1 289 ? 56.264 -8.539 -35.973 1.000 97.905 286 GLY BBB N 1
ATOM 5993 C CA . GLY B 1 289 ? 56.759 -7.587 -36.988 1.000 98.407 286 GLY BBB CA 1
ATOM 5994 C C . GLY B 1 289 ? 55.984 -7.721 -38.293 1.000 98.472 286 GLY BBB C 1
ATOM 5995 O O . GLY B 1 289 ? 54.785 -8.127 -38.240 1.000 95.666 286 GLY BBB O 1
ATOM 5996 N N . ASN B 1 290 ? 56.648 -7.460 -39.429 1.000 101.174 287 ASN BBB N 1
ATOM 5997 C CA . ASN B 1 290 ? 56.028 -7.454 -40.791 1.000 101.763 287 ASN BBB CA 1
ATOM 5998 C C . ASN B 1 290 ? 55.976 -8.884 -41.363 1.000 100.031 287 ASN BBB C 1
ATOM 5999 O O . ASN B 1 290 ? 56.996 -9.594 -41.325 1.000 105.903 287 ASN BBB O 1
ATOM 6004 N N . TYR B 1 291 ? 54.830 -9.284 -41.906 1.000 99.577 288 TYR BBB N 1
ATOM 6005 C CA . TYR B 1 291 ? 54.584 -10.626 -42.500 1.000 99.743 288 TYR BBB CA 1
ATOM 6006 C C . TYR B 1 291 ? 55.464 -10.781 -43.736 1.000 100.407 288 TYR BBB C 1
ATOM 6007 O O . TYR B 1 291 ? 56.072 -11.865 -43.917 1.000 96.057 288 TYR BBB O 1
ATOM 6016 N N . LEU B 1 292 ? 55.538 -9.713 -44.537 1.000 105.250 289 LEU BBB N 1
ATOM 6017 C CA . LEU B 1 292 ? 56.375 -9.656 -45.759 1.000 108.143 289 LEU BBB CA 1
ATOM 6018 C C . LEU B 1 292 ? 57.478 -8.626 -45.605 1.000 106.403 289 LEU BBB C 1
ATOM 6019 O O . LEU B 1 292 ? 57.345 -7.641 -44.881 1.000 101.339 289 LEU BBB O 1
ATOM 6024 N N . PRO B 1 293 ? 58.580 -8.813 -46.358 1.000 109.952 290 PRO BBB N 1
ATOM 6025 C CA . PRO B 1 293 ? 59.585 -7.760 -46.523 1.000 112.700 290 PRO BBB CA 1
ATOM 6026 C C . PRO B 1 293 ? 59.000 -6.593 -47.342 1.000 113.411 290 PRO BBB C 1
ATOM 6027 O O . PRO B 1 293 ? 58.082 -6.820 -48.100 1.000 113.877 290 PRO BBB O 1
ATOM 6031 N N . GLY B 1 294 ? 59.523 -5.377 -47.158 1.000 115.128 291 GLY BBB N 1
ATOM 6032 C CA . GLY B 1 294 ? 59.192 -4.209 -47.998 1.000 113.981 291 GLY BBB CA 1
ATOM 6033 C C . GLY B 1 294 ? 59.325 -4.533 -49.484 1.000 114.817 291 GLY BBB C 1
ATOM 6034 O O . GLY B 1 294 ? 60.199 -5.341 -49.875 1.000 115.568 291 GLY BBB O 1
ATOM 6035 N N . GLY B 1 295 ? 58.455 -3.950 -50.301 1.000 118.765 292 GLY BBB N 1
ATOM 6036 C CA . GLY B 1 295 ? 58.474 -4.046 -51.778 1.000 118.939 292 GLY BBB CA 1
ATOM 6037 C C . GLY B 1 295 ? 58.097 -5.430 -52.305 1.000 116.771 292 GLY BBB C 1
ATOM 6038 O O . GLY B 1 295 ? 58.467 -5.699 -53.468 1.000 121.300 292 GLY BBB O 1
ATOM 6039 N N . ALA B 1 296 ? 57.394 -6.267 -51.520 1.000 107.775 293 ALA BBB N 1
ATOM 6040 C CA . ALA B 1 296 ? 57.125 -7.691 -51.838 1.000 98.648 293 ALA BBB CA 1
ATOM 6041 C C . ALA B 1 296 ? 55.615 -7.940 -51.915 1.000 95.250 293 ALA BBB C 1
ATOM 6042 O O . ALA B 1 296 ? 54.881 -7.405 -51.098 1.000 92.041 293 ALA BBB O 1
ATOM 6044 N N . ARG B 1 297 ? 55.197 -8.731 -52.900 1.000 91.776 294 ARG BBB N 1
ATOM 6045 C CA . ARG B 1 297 ? 53.833 -9.259 -53.070 1.000 90.466 294 ARG BBB CA 1
ATOM 6046 C C . ARG B 1 297 ? 53.929 -10.790 -53.022 1.000 85.804 294 ARG BBB C 1
ATOM 6047 O O . ARG B 1 297 ? 54.876 -11.360 -53.558 1.000 80.414 294 ARG BBB O 1
ATOM 6055 N N . LEU B 1 298 ? 52.955 -11.421 -52.368 1.000 83.252 295 LEU BBB N 1
ATOM 6056 C CA . LEU B 1 298 ? 52.897 -12.882 -52.158 1.000 78.889 295 LEU BBB CA 1
ATOM 6057 C C . LEU B 1 298 ? 51.728 -13.431 -52.989 1.000 78.461 295 LEU BBB C 1
ATOM 6058 O O . LEU B 1 298 ? 50.615 -12.882 -52.883 1.000 77.556 295 LEU BBB O 1
ATOM 6063 N N . ILE B 1 299 ? 52.019 -14.383 -53.881 1.000 78.183 296 ILE BBB N 1
ATOM 6064 C CA . ILE B 1 299 ? 51.028 -15.268 -54.570 1.000 76.844 296 ILE BBB CA 1
ATOM 6065 C C . ILE B 1 299 ? 50.980 -16.581 -53.804 1.000 73.865 296 ILE BBB C 1
ATOM 6066 O O . ILE B 1 299 ? 52.040 -17.092 -53.408 1.000 72.798 296 ILE BBB O 1
ATOM 6071 N N . HIS B 1 300 ? 49.798 -17.147 -53.664 1.000 71.882 297 HIS BBB N 1
ATOM 6072 C CA . HIS B 1 300 ? 49.543 -18.269 -52.741 1.000 70.383 297 HIS BBB CA 1
ATOM 6073 C C . HIS B 1 300 ? 48.695 -19.298 -53.455 1.000 72.120 297 HIS BBB C 1
ATOM 6074 O O . HIS B 1 300 ? 47.577 -18.930 -53.843 1.000 77.355 297 HIS BBB O 1
ATOM 6081 N N . VAL B 1 301 ? 49.193 -20.509 -53.673 1.000 72.137 298 VAL BBB N 1
ATOM 6082 C CA . VAL B 1 301 ? 48.414 -21.548 -54.416 1.000 72.976 298 VAL BBB CA 1
ATOM 6083 C C . VAL B 1 301 ? 48.112 -22.729 -53.488 1.000 72.985 298 VAL BBB C 1
ATOM 6084 O O . VAL B 1 301 ? 49.067 -23.296 -52.965 1.000 75.169 298 VAL BBB O 1
ATOM 6088 N N . THR B 1 302 ? 46.853 -23.102 -53.305 1.000 73.563 299 THR BBB N 1
ATOM 6089 C CA . THR B 1 302 ? 46.463 -24.093 -52.276 1.000 74.836 299 THR BBB CA 1
ATOM 6090 C C . THR B 1 302 ? 45.188 -24.838 -52.682 1.000 75.900 299 THR BBB C 1
ATOM 6091 O O . THR B 1 302 ? 44.309 -24.244 -53.257 1.000 74.879 299 THR BBB O 1
ATOM 6095 N N . ASP B 1 303 ? 45.149 -26.135 -52.413 1.000 78.732 300 ASP BBB N 1
ATOM 6096 C CA . ASP B 1 303 ? 43.919 -26.965 -52.480 1.000 80.546 300 ASP BBB CA 1
ATOM 6097 C C . ASP B 1 303 ? 42.948 -26.508 -51.374 1.000 78.790 300 ASP BBB C 1
ATOM 6098 O O . ASP B 1 303 ? 41.746 -26.731 -51.554 1.000 84.380 300 ASP BBB O 1
ATOM 6103 N N . ASP B 1 304 ? 43.434 -25.896 -50.287 1.000 75.273 301 ASP BBB N 1
ATOM 6104 C CA . ASP B 1 304 ? 42.652 -25.618 -49.055 1.000 72.847 301 ASP BBB CA 1
ATOM 6105 C C . ASP B 1 304 ? 42.075 -24.190 -49.079 1.000 72.565 301 ASP BBB C 1
ATOM 6106 O O . ASP B 1 304 ? 42.789 -23.230 -48.859 1.000 70.758 301 ASP BBB O 1
ATOM 6111 N N . GLY B 1 305 ? 40.769 -24.064 -49.277 1.000 72.749 302 GLY BBB N 1
ATOM 6112 C CA . GLY B 1 305 ? 40.080 -22.770 -49.168 1.000 73.190 302 GLY BBB CA 1
ATOM 6113 C C . GLY B 1 305 ? 40.203 -22.163 -47.775 1.000 72.151 302 GLY BBB C 1
ATOM 6114 O O . GLY B 1 305 ? 40.281 -20.950 -47.691 1.000 75.417 302 GLY BBB O 1
ATOM 6115 N N . GLY B 1 306 ? 40.259 -22.969 -46.720 1.000 70.168 303 GLY BBB N 1
ATOM 6116 C CA . GLY B 1 306 ? 40.515 -22.508 -45.342 1.000 70.123 303 GLY BBB CA 1
ATOM 6117 C C . GLY B 1 306 ? 41.843 -21.774 -45.233 1.000 70.132 303 GLY BBB C 1
ATOM 6118 O O . GLY B 1 306 ? 41.857 -20.673 -44.658 1.000 69.176 303 GLY BBB O 1
ATOM 6119 N N . GLU B 1 307 ? 42.914 -22.347 -45.798 1.000 70.917 304 GLU BBB N 1
ATOM 6120 C CA . GLU B 1 307 ? 44.262 -21.726 -45.864 1.000 71.841 304 GLU BBB CA 1
ATOM 6121 C C . GLU B 1 307 ? 44.135 -20.390 -46.595 1.000 71.261 304 GLU BBB C 1
ATOM 6122 O O . GLU B 1 307 ? 44.672 -19.424 -46.090 1.000 70.765 304 GLU BBB O 1
ATOM 6128 N N . ALA B 1 308 ? 43.434 -20.307 -47.729 1.000 70.609 305 ALA BBB N 1
ATOM 6129 C CA . ALA B 1 308 ? 43.397 -19.053 -48.518 1.000 70.109 305 ALA BBB CA 1
ATOM 6130 C C . ALA B 1 308 ? 42.612 -17.972 -47.758 1.000 70.468 305 ALA BBB C 1
ATOM 6131 O O . ALA B 1 308 ? 43.057 -16.846 -47.664 1.000 71.310 305 ALA BBB O 1
ATOM 6133 N N . ALA B 1 309 ? 41.520 -18.314 -47.124 1.000 70.682 306 ALA BBB N 1
ATOM 6134 C CA . ALA B 1 309 ? 40.662 -17.361 -46.371 1.000 72.402 306 ALA BBB CA 1
ATOM 6135 C C . ALA B 1 309 ? 41.375 -16.789 -45.147 1.000 71.781 306 ALA BBB C 1
ATOM 6136 O O . ALA B 1 309 ? 41.254 -15.586 -44.905 1.000 72.243 306 ALA BBB O 1
ATOM 6138 N N . ARG B 1 310 ? 42.035 -17.623 -44.359 1.000 71.482 307 ARG BBB N 1
ATOM 6139 C CA . ARG B 1 310 ? 42.587 -17.172 -43.053 1.000 72.407 307 ARG BBB CA 1
ATOM 6140 C C . ARG B 1 310 ? 43.969 -16.515 -43.198 1.000 71.230 307 ARG BBB C 1
ATOM 6141 O O . ARG B 1 310 ? 44.352 -15.844 -42.215 1.000 72.640 307 ARG BBB O 1
ATOM 6149 N N . ALA B 1 311 ? 44.634 -16.598 -44.350 1.000 68.684 308 ALA BBB N 1
ATOM 6150 C CA . ALA B 1 311 ? 45.921 -15.876 -44.559 1.000 68.872 308 ALA BBB CA 1
ATOM 6151 C C . ALA B 1 311 ? 45.719 -14.409 -44.234 1.000 69.663 308 ALA BBB C 1
ATOM 6152 O O . ALA B 1 311 ? 44.722 -13.847 -44.635 1.000 70.580 308 ALA BBB O 1
ATOM 6154 N N . PRO B 1 312 ? 46.662 -13.778 -43.501 1.000 70.605 309 PRO BBB N 1
ATOM 6155 C CA . PRO B 1 312 ? 46.585 -12.344 -43.208 1.000 71.653 309 PRO BBB CA 1
ATOM 6156 C C . PRO B 1 312 ? 47.149 -11.421 -44.299 1.000 71.743 309 PRO BBB C 1
ATOM 6157 O O . PRO B 1 312 ? 46.944 -10.236 -44.170 1.000 71.287 309 PRO BBB O 1
ATOM 6161 N N . ILE B 1 313 ? 47.886 -11.952 -45.277 1.000 71.837 310 ILE BBB N 1
ATOM 6162 C CA . ILE B 1 313 ? 48.277 -11.208 -46.515 1.000 73.855 310 ILE BBB CA 1
ATOM 6163 C C . ILE B 1 313 ? 48.336 -12.189 -47.684 1.000 73.040 310 ILE BBB C 1
ATOM 6164 O O . ILE B 1 313 ? 48.233 -13.400 -47.433 1.000 72.127 310 ILE BBB O 1
ATOM 6169 N N . GLY B 1 314 ? 48.438 -11.637 -48.899 1.000 74.004 311 GLY BBB N 1
ATOM 6170 C CA . GLY B 1 314 ? 48.639 -12.355 -50.164 1.000 74.595 311 GLY BBB CA 1
ATOM 6171 C C . GLY B 1 314 ? 47.392 -12.442 -51.054 1.000 77.206 311 GLY BBB C 1
ATOM 6172 O O . GLY B 1 314 ? 46.213 -12.372 -50.545 1.000 74.727 311 GLY BBB O 1
ATOM 6173 N N . GLU B 1 315 ? 47.653 -12.638 -52.349 1.000 78.357 312 GLU BBB N 1
ATOM 6174 C CA . GLU B 1 315 ? 46.665 -13.010 -53.392 1.000 78.987 312 GLU BBB CA 1
ATOM 6175 C C . GLU B 1 315 ? 46.667 -14.532 -53.567 1.000 76.515 312 GLU BBB C 1
ATOM 6176 O O . GLU B 1 315 ? 47.579 -15.058 -54.134 1.000 78.429 312 GLU BBB O 1
ATOM 6182 N N . ALA B 1 316 ? 45.669 -15.230 -53.076 1.000 76.616 313 ALA BBB N 1
ATOM 6183 C CA . ALA B 1 316 ? 45.541 -16.704 -53.122 1.000 75.449 313 ALA BBB CA 1
ATOM 6184 C C . ALA B 1 316 ? 44.734 -17.171 -54.342 1.000 75.652 313 ALA BBB C 1
ATOM 6185 O O . ALA B 1 316 ? 43.784 -16.467 -54.763 1.000 76.157 313 ALA BBB O 1
ATOM 6187 N N . TYR B 1 317 ? 45.108 -18.341 -54.858 1.000 74.274 314 TYR BBB N 1
ATOM 6188 C CA . TYR B 1 317 ? 44.415 -19.142 -55.899 1.000 73.169 314 TYR BBB CA 1
ATOM 6189 C C . TYR B 1 317 ? 44.101 -20.512 -55.306 1.000 71.692 314 TYR BBB C 1
ATOM 6190 O O . TYR B 1 317 ? 45.020 -21.236 -54.979 1.000 70.018 314 TYR BBB O 1
ATOM 6199 N N . VAL B 1 318 ? 42.824 -20.846 -55.150 1.000 72.075 315 VAL BBB N 1
ATOM 6200 C CA . VAL B 1 318 ? 42.404 -22.169 -54.632 1.000 71.987 315 VAL BBB CA 1
ATOM 6201 C C . VAL B 1 318 ? 42.269 -23.067 -55.843 1.000 73.381 315 VAL BBB C 1
ATOM 6202 O O . VAL B 1 318 ? 41.448 -22.792 -56.639 1.000 75.665 315 VAL BBB O 1
ATOM 6206 N N . ALA B 1 319 ? 43.214 -23.986 -56.009 1.000 75.179 316 ALA BBB N 1
ATOM 6207 C CA . ALA B 1 319 ? 43.393 -24.822 -57.213 1.000 75.164 316 ALA BBB CA 1
ATOM 6208 C C . ALA B 1 319 ? 44.271 -26.012 -56.851 1.000 74.694 316 ALA BBB C 1
ATOM 6209 O O . ALA B 1 319 ? 44.956 -26.009 -55.825 1.000 72.475 316 ALA BBB O 1
ATOM 6211 N N . PRO B 1 320 ? 44.207 -27.108 -57.638 1.000 75.253 317 PRO BBB N 1
ATOM 6212 C CA . PRO B 1 320 ? 45.026 -28.286 -57.364 1.000 73.710 317 PRO BBB CA 1
ATOM 6213 C C . PRO B 1 320 ? 46.503 -27.973 -57.592 1.000 72.937 317 PRO BBB C 1
ATOM 6214 O O . PRO B 1 320 ? 46.851 -27.391 -58.596 1.000 72.445 317 PRO BBB O 1
ATOM 6218 N N . VAL B 1 321 ? 47.328 -28.320 -56.608 1.000 72.622 318 VAL BBB N 1
ATOM 6219 C CA . VAL B 1 321 ? 48.767 -27.935 -56.534 1.000 71.596 318 VAL BBB CA 1
ATOM 6220 C C . VAL B 1 321 ? 49.525 -28.652 -57.659 1.000 72.080 318 VAL BBB C 1
ATOM 6221 O O . VAL B 1 321 ? 50.260 -28.018 -58.382 1.000 72.695 318 VAL BBB O 1
ATOM 6225 N N . GLY B 1 322 ? 49.314 -29.950 -57.782 1.000 72.895 319 GLY BBB N 1
ATOM 6226 C CA . GLY B 1 322 ? 49.863 -30.811 -58.834 1.000 73.719 319 GLY BBB CA 1
ATOM 6227 C C . GLY B 1 322 ? 49.662 -30.170 -60.176 1.000 75.969 319 GLY BBB C 1
ATOM 6228 O O . GLY B 1 322 ? 50.658 -29.765 -60.723 1.000 78.584 319 GLY BBB O 1
ATOM 6229 N N . SER B 1 323 ? 48.427 -30.070 -60.674 1.000 78.364 320 SER BBB N 1
ATOM 6230 C CA . SER B 1 323 ? 48.126 -29.512 -62.021 1.000 81.114 320 SER BBB CA 1
ATOM 6231 C C . SER B 1 323 ? 48.758 -28.139 -62.184 1.000 79.588 320 SER BBB C 1
ATOM 6232 O O . SER B 1 323 ? 49.412 -27.924 -63.199 1.000 80.973 320 SER BBB O 1
ATOM 6235 N N . THR B 1 324 ? 48.524 -27.234 -61.241 1.000 77.630 321 THR BBB N 1
ATOM 6236 C CA . THR B 1 324 ? 48.948 -25.818 -61.361 1.000 76.774 321 THR BBB CA 1
ATOM 6237 C C . THR B 1 324 ? 50.434 -25.809 -61.685 1.000 76.966 321 THR BBB C 1
ATOM 6238 O O . THR B 1 324 ? 50.804 -25.282 -62.739 1.000 78.662 321 THR BBB O 1
ATOM 6242 N N . LEU B 1 325 ? 51.222 -26.450 -60.828 1.000 76.289 322 LEU BBB N 1
ATOM 6243 C CA . LEU B 1 325 ? 52.705 -26.547 -60.905 1.000 76.062 322 LEU BBB CA 1
ATOM 6244 C C . LEU B 1 325 ? 53.137 -27.202 -62.222 1.000 77.714 322 LEU BBB C 1
ATOM 6245 O O . LEU B 1 325 ? 54.094 -26.732 -62.807 1.000 75.581 322 LEU BBB O 1
ATOM 6250 N N . GLU B 1 326 ? 52.453 -28.266 -62.652 1.000 80.844 323 GLU BBB N 1
ATOM 6251 C CA . GLU B 1 326 ? 52.694 -28.964 -63.943 1.000 85.231 323 GLU BBB CA 1
ATOM 6252 C C . GLU B 1 326 ? 52.504 -27.954 -65.072 1.000 86.248 323 GLU BBB C 1
ATOM 6253 O O . GLU B 1 326 ? 53.411 -27.810 -65.900 1.000 90.573 323 GLU BBB O 1
ATOM 6259 N N . ILE B 1 327 ? 51.379 -27.254 -65.091 1.000 84.952 324 ILE BBB N 1
ATOM 6260 C CA . ILE B 1 327 ? 51.055 -26.259 -66.153 1.000 86.238 324 ILE BBB CA 1
ATOM 6261 C C . ILE B 1 327 ? 52.134 -25.169 -66.130 1.000 84.662 324 ILE BBB C 1
ATOM 6262 O O . ILE B 1 327 ? 52.675 -24.890 -67.206 1.000 87.442 324 ILE BBB O 1
ATOM 6267 N N . LEU B 1 328 ? 52.437 -24.577 -64.970 1.000 81.700 325 LEU BBB N 1
ATOM 6268 C CA . LEU B 1 328 ? 53.382 -23.431 -64.861 1.000 80.668 325 LEU BBB CA 1
ATOM 6269 C C . LEU B 1 328 ? 54.762 -23.884 -65.339 1.000 80.767 325 LEU BBB C 1
ATOM 6270 O O . LEU B 1 328 ? 55.403 -23.146 -66.084 1.000 79.623 325 LEU BBB O 1
ATOM 6275 N N . ALA B 1 329 ? 55.194 -25.053 -64.883 1.000 80.655 326 ALA BBB N 1
ATOM 6276 C CA . ALA B 1 329 ? 56.512 -25.633 -65.175 1.000 82.926 326 ALA BBB CA 1
ATOM 6277 C C . ALA B 1 329 ? 56.676 -25.818 -66.682 1.000 86.309 326 ALA BBB C 1
ATOM 6278 O O . ALA B 1 329 ? 57.765 -25.593 -67.181 1.000 87.300 326 ALA BBB O 1
ATOM 6280 N N . ASN B 1 330 ? 55.621 -26.197 -67.384 1.000 90.859 327 ASN BBB N 1
ATOM 6281 C CA . ASN B 1 330 ? 55.719 -26.546 -68.825 1.000 96.191 327 ASN BBB CA 1
ATOM 6282 C C . ASN B 1 330 ? 55.528 -25.305 -69.696 1.000 96.418 327 ASN BBB C 1
ATOM 6283 O O . ASN B 1 330 ? 55.804 -25.430 -70.890 1.000 97.305 327 ASN BBB O 1
ATOM 6288 N N . MET B 1 331 ? 55.148 -24.150 -69.137 1.000 97.662 328 MET BBB N 1
ATOM 6289 C CA . MET B 1 331 ? 54.681 -22.992 -69.956 1.000 100.565 328 MET BBB CA 1
ATOM 6290 C C . MET B 1 331 ? 55.350 -21.666 -69.598 1.000 97.777 328 MET BBB C 1
ATOM 6291 O O . MET B 1 331 ? 55.327 -20.790 -70.485 1.000 96.387 328 MET BBB O 1
ATOM 6296 N N . VAL B 1 332 ? 55.960 -21.493 -68.415 1.000 96.240 329 VAL BBB N 1
ATOM 6297 C CA . VAL B 1 332 ? 56.837 -20.305 -68.162 1.000 95.770 329 VAL BBB CA 1
ATOM 6298 C C . VAL B 1 332 ? 58.044 -20.373 -69.105 1.000 96.975 329 VAL BBB C 1
ATOM 6299 O O . VAL B 1 332 ? 58.565 -21.488 -69.355 1.000 93.388 329 VAL BBB O 1
ATOM 6303 N N . LYS B 1 333 ? 58.446 -19.192 -69.598 1.000 101.399 330 LYS BBB N 1
ATOM 6304 C CA . LYS B 1 333 ? 59.620 -18.965 -70.477 1.000 103.826 330 LYS BBB CA 1
ATOM 6305 C C . LYS B 1 333 ? 60.867 -19.015 -69.584 1.000 101.264 330 LYS BBB C 1
ATOM 6306 O O . LYS B 1 333 ? 60.857 -18.448 -68.479 1.000 96.600 330 LYS BBB O 1
ATOM 6312 N N . PRO B 1 334 ? 61.963 -19.709 -70.004 1.000 101.530 331 PRO BBB N 1
ATOM 6313 C CA . PRO B 1 334 ? 63.240 -19.594 -69.299 1.000 100.064 331 PRO BBB CA 1
ATOM 6314 C C . PRO B 1 334 ? 63.581 -18.106 -69.091 1.000 100.390 331 PRO BBB C 1
ATOM 6315 O O . PRO B 1 334 ? 63.343 -17.342 -70.006 1.000 102.652 331 PRO BBB O 1
ATOM 6319 N N . SER B 1 335 ? 64.104 -17.726 -67.917 1.000 100.399 332 SER BBB N 1
ATOM 6320 C CA . SER B 1 335 ? 64.502 -16.331 -67.550 1.000 103.055 332 SER BBB CA 1
ATOM 6321 C C . SER B 1 335 ? 65.906 -15.942 -68.037 1.000 105.409 332 SER BBB C 1
ATOM 6322 O O . SER B 1 335 ? 66.754 -16.822 -68.278 1.000 107.299 332 SER BBB O 1
ATOM 6325 N N . ASP B 1 336 ? 66.115 -14.627 -68.157 1.000 105.907 333 ASP BBB N 1
ATOM 6326 C CA . ASP B 1 336 ? 67.387 -13.983 -68.573 1.000 106.497 333 ASP BBB CA 1
ATOM 6327 C C . ASP B 1 336 ? 68.486 -14.344 -67.579 1.000 103.618 333 ASP BBB C 1
ATOM 6328 O O . ASP B 1 336 ? 69.623 -14.581 -68.043 1.000 104.008 333 ASP BBB O 1
ATOM 6333 N N . ARG B 1 337 ? 68.133 -14.379 -66.289 1.000 99.826 334 ARG BBB N 1
ATOM 6334 C CA . ARG B 1 337 ? 69.039 -14.645 -65.146 1.000 99.084 334 ARG BBB CA 1
ATOM 6335 C C . ARG B 1 337 ? 69.873 -15.886 -65.433 1.000 95.355 334 ARG BBB C 1
ATOM 6336 O O . ARG B 1 337 ? 69.375 -16.790 -66.104 1.000 94.825 334 ARG BBB O 1
ATOM 6344 N N . SER B 1 338 ? 71.099 -15.924 -64.906 1.000 94.172 335 SER BBB N 1
ATOM 6345 C CA . SER B 1 338 ? 72.057 -17.045 -65.108 1.000 93.690 335 SER BBB CA 1
ATOM 6346 C C . SER B 1 338 ? 71.570 -18.202 -64.249 1.000 89.761 335 SER BBB C 1
ATOM 6347 O O . SER B 1 338 ? 71.065 -17.987 -63.143 1.000 87.354 335 SER BBB O 1
ATOM 6350 N N . PRO B 1 339 ? 71.687 -19.461 -64.736 1.000 88.155 336 PRO BBB N 1
ATOM 6351 C CA . PRO B 1 339 ? 71.393 -20.638 -63.922 1.000 86.638 336 PRO BBB CA 1
ATOM 6352 C C . PRO B 1 339 ? 72.183 -20.587 -62.621 1.000 85.527 336 PRO BBB C 1
ATOM 6353 O O . PRO B 1 339 ? 73.280 -20.208 -62.675 1.000 87.334 336 PRO BBB O 1
ATOM 6357 N N . LEU B 1 340 ? 71.569 -20.984 -61.507 1.000 85.067 337 LEU BBB N 1
ATOM 6358 C CA . LEU B 1 340 ? 72.147 -20.846 -60.146 1.000 83.329 337 LEU BBB CA 1
ATOM 6359 C C . LEU B 1 340 ? 73.355 -21.776 -59.990 1.000 81.724 337 LEU BBB C 1
ATOM 6360 O O . LEU B 1 340 ? 73.387 -22.869 -60.563 1.000 80.151 337 LEU BBB O 1
ATOM 6365 N N . PRO B 1 341 ? 74.376 -21.381 -59.197 1.000 81.321 338 PRO BBB N 1
ATOM 6366 C CA . PRO B 1 341 ? 75.543 -22.240 -58.989 1.000 83.093 338 PRO BBB CA 1
ATOM 6367 C C . PRO B 1 341 ? 75.216 -23.545 -58.264 1.000 82.165 338 PRO BBB C 1
ATOM 6368 O O . PRO B 1 341 ? 74.286 -23.587 -57.468 1.000 82.581 338 PRO BBB O 1
ATOM 6372 N N . PRO B 1 342 ? 75.949 -24.664 -58.525 1.000 83.457 339 PRO BBB N 1
ATOM 6373 C CA . PRO B 1 342 ? 75.823 -25.861 -57.683 1.000 82.422 339 PRO BBB CA 1
ATOM 6374 C C . PRO B 1 342 ? 76.149 -25.590 -56.199 1.000 82.739 339 PRO BBB C 1
ATOM 6375 O O . PRO B 1 342 ? 76.952 -24.775 -55.883 1.000 84.890 339 PRO BBB O 1
ATOM 6379 N N . LEU B 1 343 ? 75.487 -26.293 -55.293 1.000 82.312 340 LEU BBB N 1
ATOM 6380 C CA . LEU B 1 343 ? 75.708 -26.134 -53.831 1.000 81.294 340 LEU BBB CA 1
ATOM 6381 C C . LEU B 1 343 ? 77.054 -26.762 -53.534 1.000 82.875 340 LEU BBB C 1
ATOM 6382 O O . LEU B 1 343 ? 77.431 -27.659 -54.288 1.000 83.931 340 LEU BBB O 1
ATOM 6387 N N . GLY B 1 344 ? 77.739 -26.295 -52.494 1.000 83.596 341 GLY BBB N 1
ATOM 6388 C CA . GLY B 1 344 ? 78.920 -26.982 -51.951 1.000 85.051 341 GLY BBB CA 1
ATOM 6389 C C . GLY B 1 344 ? 78.581 -28.433 -51.644 1.000 85.673 341 GLY BBB C 1
ATOM 6390 O O . GLY B 1 344 ? 77.424 -28.750 -51.462 1.000 84.041 341 GLY BBB O 1
ATOM 6391 N N . ASP B 1 345 ? 79.557 -29.323 -51.569 1.000 90.031 342 ASP BBB N 1
ATOM 6392 C CA . ASP B 1 345 ? 79.403 -30.668 -50.939 1.000 91.603 342 ASP BBB CA 1
ATOM 6393 C C . ASP B 1 345 ? 79.027 -30.455 -49.464 1.000 92.452 342 ASP BBB C 1
ATOM 6394 O O . ASP B 1 345 ? 79.107 -29.338 -48.997 1.000 94.900 342 ASP BBB O 1
ATOM 6399 N N . PHE B 1 346 ? 78.671 -31.511 -48.748 1.000 93.546 343 PHE BBB N 1
ATOM 6400 C CA . PHE B 1 346 ? 78.314 -31.409 -47.309 1.000 93.144 343 PHE BBB CA 1
ATOM 6401 C C . PHE B 1 346 ? 79.553 -30.976 -46.505 1.000 93.872 343 PHE BBB C 1
ATOM 6402 O O . PHE B 1 346 ? 80.580 -31.584 -46.600 1.000 92.195 343 PHE BBB O 1
ATOM 6410 N N . GLU B 1 347 ? 79.385 -29.925 -45.716 1.000 95.467 344 GLU BBB N 1
ATOM 6411 C CA . GLU B 1 347 ? 80.158 -29.548 -44.518 1.000 100.016 344 GLU BBB CA 1
ATOM 6412 C C . GLU B 1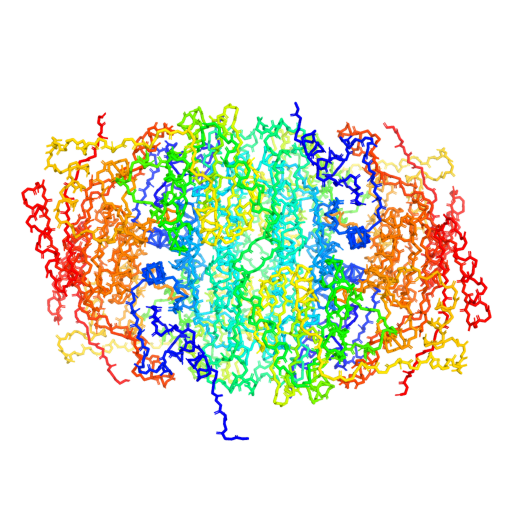 347 ? 80.499 -30.780 -43.663 1.000 100.568 344 GLU BBB C 1
ATOM 6413 O O . GLU B 1 347 ? 79.704 -31.749 -43.583 1.000 97.272 344 GLU BBB O 1
ATOM 6419 N N . GLU B 1 348 ? 81.665 -30.699 -43.027 1.000 104.306 345 GLU BBB N 1
ATOM 6420 C CA . GLU B 1 348 ? 82.245 -31.655 -42.058 1.000 107.014 345 GLU BBB CA 1
ATOM 6421 C C . GLU B 1 348 ? 81.365 -31.725 -40.801 1.000 106.390 345 GLU BBB C 1
ATOM 6422 O O . GLU B 1 348 ? 80.868 -30.674 -40.357 1.000 102.987 345 GLU BBB O 1
ATOM 6428 N N . ALA B 1 349 ? 81.252 -32.917 -40.215 1.000 109.245 346 ALA BBB N 1
ATOM 6429 C CA . ALA B 1 349 ? 80.483 -33.192 -38.982 1.000 116.234 346 ALA BBB CA 1
ATOM 6430 C C . ALA B 1 349 ? 81.343 -33.878 -37.926 1.000 124.650 346 ALA BBB C 1
ATOM 6431 O O . ALA B 1 349 ? 81.255 -35.123 -37.820 1.000 123.010 346 ALA BBB O 1
ATOM 6433 N N . VAL B 1 350 ? 82.139 -33.093 -37.187 1.000 141.818 347 VAL BBB N 1
ATOM 6434 C CA . VAL B 1 350 ? 82.935 -33.549 -35.996 1.000 152.322 347 VAL BBB CA 1
ATOM 6435 C C . VAL B 1 350 ? 81.981 -33.601 -34.782 1.000 156.306 347 VAL BBB C 1
ATOM 6436 O O . VAL B 1 350 ? 80.939 -32.922 -34.847 1.000 155.275 347 VAL BBB O 1
ATOM 6440 N N . SER B 1 351 ? 82.297 -34.377 -33.734 1.000 157.193 348 SER BBB N 1
ATOM 6441 C CA . SER B 1 351 ? 81.545 -34.408 -32.446 1.000 155.652 348 SER BBB CA 1
ATOM 6442 C C . SER B 1 351 ? 82.516 -34.407 -31.264 1.000 160.884 348 SER BBB C 1
ATOM 6443 O O . SER B 1 351 ? 83.310 -35.370 -31.162 1.000 159.560 348 SER BBB O 1
ATOM 6446 N N . VAL B 1 352 ? 82.396 -33.410 -30.378 1.000 164.572 349 VAL BBB N 1
ATOM 6447 C CA . VAL B 1 352 ? 83.010 -33.401 -29.014 1.000 164.068 349 VAL BBB CA 1
ATOM 6448 C C . VAL B 1 352 ? 81.872 -33.579 -27.992 1.000 158.035 349 VAL BBB C 1
ATOM 6449 O O . VAL B 1 352 ? 80.926 -32.764 -28.019 1.000 158.511 349 VAL BBB O 1
ATOM 6453 N N . GLY B 1 353 ? 81.924 -34.647 -27.190 1.000 151.831 350 GLY BBB N 1
ATOM 6454 C CA . GLY B 1 353 ? 80.889 -35.010 -26.195 1.000 144.218 350 GLY BBB CA 1
ATOM 6455 C C . GLY B 1 353 ? 80.936 -36.488 -25.843 1.000 137.592 350 GLY BBB C 1
ATOM 6456 O O . GLY B 1 353 ? 81.683 -37.223 -26.501 1.000 131.325 350 GLY BBB O 1
ATOM 6457 N N . ALA B 1 354 ? 80.159 -36.914 -24.845 1.000 134.863 351 ALA BBB N 1
ATOM 6458 C CA . ALA B 1 354 ? 80.016 -38.329 -24.419 1.000 133.338 351 ALA BBB CA 1
ATOM 6459 C C . ALA B 1 354 ? 79.305 -39.149 -25.512 1.000 127.177 351 ALA BBB C 1
ATOM 6460 O O . ALA B 1 354 ? 79.518 -40.378 -25.549 1.000 132.888 351 ALA BBB O 1
ATOM 6462 N N . GLY B 1 355 ? 78.498 -38.504 -26.368 1.000 114.307 352 GLY BBB N 1
ATOM 6463 C CA . GLY B 1 355 ? 77.772 -39.156 -27.469 1.000 107.598 352 GLY BBB CA 1
ATOM 6464 C C . GLY B 1 355 ? 77.976 -38.469 -28.809 1.000 103.794 352 GLY BBB C 1
ATOM 6465 O O . GLY B 1 355 ? 79.017 -37.846 -29.005 1.000 107.055 352 GLY BBB O 1
ATOM 6466 N N . LEU B 1 356 ? 77.003 -38.608 -29.715 1.000 98.467 353 LEU BBB N 1
ATOM 6467 C CA . LEU B 1 356 ? 77.010 -38.042 -31.093 1.000 95.313 353 LEU BBB CA 1
ATOM 6468 C C . LEU B 1 356 ? 76.299 -36.671 -31.077 1.000 92.777 353 LEU BBB C 1
ATOM 6469 O O . LEU B 1 356 ? 75.292 -36.515 -30.363 1.000 90.728 353 LEU BBB O 1
ATOM 6474 N N . ASP B 1 357 ? 76.776 -35.716 -31.872 1.000 93.222 354 ASP BBB N 1
ATOM 6475 C CA . ASP B 1 357 ? 76.003 -34.500 -32.209 1.000 95.776 354 ASP BBB CA 1
ATOM 6476 C C . ASP B 1 357 ? 75.000 -34.892 -33.273 1.000 92.506 354 ASP BBB C 1
ATOM 6477 O O . ASP B 1 357 ? 75.289 -35.716 -34.137 1.000 90.683 354 ASP BBB O 1
ATOM 6482 N N . PRO B 1 358 ? 73.774 -34.354 -33.208 1.000 90.510 355 PRO BBB N 1
ATOM 6483 C CA . PRO B 1 358 ? 72.805 -34.591 -34.270 1.000 89.897 355 PRO BBB CA 1
ATOM 6484 C C . PRO B 1 358 ? 73.402 -34.447 -35.682 1.000 86.791 355 PRO BBB C 1
ATOM 6485 O O . PRO B 1 358 ? 73.136 -35.332 -36.500 1.000 87.816 355 PRO BBB O 1
ATOM 6489 N N . ALA B 1 359 ? 74.205 -33.405 -35.937 1.000 84.921 356 ALA BBB N 1
ATOM 6490 C CA . ALA B 1 359 ? 74.756 -33.158 -37.301 1.000 82.455 356 ALA BBB CA 1
ATOM 6491 C C . ALA B 1 359 ? 75.595 -34.358 -37.741 1.000 81.467 356 ALA BBB C 1
ATOM 6492 O O . ALA B 1 359 ? 75.513 -34.745 -38.906 1.000 80.317 356 ALA BBB O 1
ATOM 6494 N N . GLN B 1 360 ? 76.344 -34.956 -36.829 1.000 82.478 357 GLN BBB N 1
ATOM 6495 C CA . GLN B 1 360 ? 77.194 -36.109 -37.169 1.000 84.524 357 GLN BBB CA 1
ATOM 6496 C C . GLN B 1 360 ? 76.344 -37.366 -37.328 1.000 81.668 357 GLN BBB C 1
ATOM 6497 O O . GLN B 1 360 ? 76.646 -38.179 -38.235 1.000 81.698 357 GLN BBB O 1
ATOM 6503 N N . LEU B 1 361 ? 75.353 -37.555 -36.456 1.000 78.692 358 LEU BBB N 1
ATOM 6504 C CA . LEU B 1 361 ? 74.497 -38.750 -36.567 1.000 77.253 358 LEU BBB CA 1
ATOM 6505 C C . LEU B 1 361 ? 73.812 -38.721 -37.933 1.000 74.942 358 LEU BBB C 1
ATOM 6506 O O . LEU B 1 361 ? 73.735 -39.773 -38.560 1.000 75.050 358 LEU BBB O 1
ATOM 6511 N N . PHE B 1 362 ? 73.350 -37.564 -38.395 1.000 73.399 359 PHE BBB N 1
ATOM 6512 C CA . PHE B 1 362 ? 72.605 -37.487 -39.680 1.000 71.803 359 PHE BBB CA 1
ATOM 6513 C C . PHE B 1 362 ? 73.584 -37.738 -40.836 1.000 71.229 359 PHE BBB C 1
ATOM 6514 O O . PHE B 1 362 ? 73.194 -38.394 -41.823 1.000 70.585 359 PHE BBB O 1
ATOM 6522 N N . ALA B 1 363 ? 74.837 -37.322 -40.709 1.000 72.031 360 ALA BBB N 1
ATOM 6523 C CA . ALA B 1 363 ? 75.870 -37.579 -41.758 1.000 71.978 360 ALA BBB CA 1
ATOM 6524 C C . ALA B 1 363 ? 76.160 -39.076 -41.843 1.000 72.352 360 ALA BBB C 1
ATOM 6525 O O . ALA B 1 363 ? 76.244 -39.577 -42.950 1.000 72.999 360 ALA BBB O 1
ATOM 6527 N N . LEU B 1 364 ? 76.278 -39.766 -40.704 1.000 73.058 361 LEU BBB N 1
ATOM 6528 C CA . LEU B 1 364 ? 76.386 -41.251 -40.649 1.000 73.784 361 LEU BBB CA 1
ATOM 6529 C C . LEU B 1 364 ? 75.113 -41.856 -41.267 1.000 74.092 361 LEU BBB C 1
ATOM 6530 O O . LEU B 1 364 ? 75.186 -42.781 -42.062 1.000 75.805 361 LEU BBB O 1
ATOM 6535 N N . VAL B 1 365 ? 73.946 -41.334 -40.966 1.000 73.142 362 VAL BBB N 1
ATOM 6536 C CA . VAL B 1 365 ? 72.712 -41.898 -41.569 1.000 73.840 362 VAL BBB CA 1
ATOM 6537 C C . VAL B 1 365 ? 72.750 -41.684 -43.093 1.000 75.217 362 VAL BBB C 1
ATOM 6538 O O . VAL B 1 365 ? 72.390 -42.605 -43.850 1.000 75.382 362 VAL BBB O 1
ATOM 6542 N N . ARG B 1 366 ? 73.174 -40.514 -43.549 1.000 76.671 363 ARG BBB N 1
ATOM 6543 C CA . ARG B 1 366 ? 73.279 -40.250 -45.010 1.000 77.925 363 ARG BBB CA 1
ATOM 6544 C C . ARG B 1 366 ? 74.163 -41.306 -45.682 1.000 81.200 363 ARG BBB C 1
ATOM 6545 O O . ARG B 1 366 ? 73.721 -41.875 -46.672 1.000 87.749 363 ARG BBB O 1
ATOM 6553 N N . ALA B 1 367 ? 75.348 -41.557 -45.143 1.000 81.558 364 ALA BBB N 1
ATOM 6554 C CA . ALA B 1 367 ? 76.372 -42.475 -45.687 1.000 82.944 364 ALA BBB CA 1
ATOM 6555 C C . ALA B 1 367 ? 75.881 -43.933 -45.688 1.000 84.461 364 ALA BBB C 1
ATOM 6556 O O . ALA B 1 367 ? 76.293 -44.682 -46.588 1.000 87.692 364 ALA BBB O 1
ATOM 6558 N N . GLY B 1 368 ? 75.064 -44.347 -44.700 1.000 83.384 365 GLY BBB N 1
ATOM 6559 C CA . GLY B 1 368 ? 74.661 -45.750 -44.502 1.000 80.946 365 GLY BBB CA 1
ATOM 6560 C C . GLY B 1 368 ? 73.392 -46.090 -45.252 1.000 78.553 365 GLY BBB C 1
ATOM 6561 O O . GLY B 1 368 ? 73.231 -47.258 -45.629 1.000 78.652 365 GLY BBB O 1
ATOM 6562 N N . ALA B 1 369 ? 72.497 -45.134 -45.454 1.000 76.512 366 ALA BBB N 1
ATOM 6563 C CA . ALA B 1 369 ? 71.086 -45.425 -45.801 1.000 75.432 366 ALA BBB CA 1
ATOM 6564 C C . ALA B 1 369 ? 70.948 -45.484 -47.305 1.000 75.037 366 ALA BBB C 1
ATOM 6565 O O . ALA B 1 369 ? 71.552 -44.678 -47.986 1.000 73.917 366 ALA BBB O 1
ATOM 6567 N N . PRO B 1 370 ? 70.063 -46.339 -47.833 1.000 75.981 367 PRO BBB N 1
ATOM 6568 C CA . PRO B 1 370 ? 69.725 -46.345 -49.259 1.000 77.526 367 PRO BBB CA 1
ATOM 6569 C C . PRO B 1 370 ? 69.362 -44.973 -49.856 1.000 79.149 367 PRO BBB C 1
ATOM 6570 O O . PRO B 1 370 ? 68.730 -44.173 -49.157 1.000 78.228 367 PRO BBB O 1
ATOM 6574 N N . ASP B 1 371 ? 69.748 -44.739 -51.121 1.000 82.702 368 ASP BBB N 1
ATOM 6575 C CA . ASP B 1 371 ? 69.443 -43.516 -51.915 1.000 88.004 368 ASP BBB CA 1
ATOM 6576 C C . ASP B 1 371 ? 67.943 -43.127 -51.768 1.000 85.954 368 ASP BBB C 1
ATOM 6577 O O . ASP B 1 371 ? 67.645 -41.929 -51.824 1.000 81.984 368 ASP BBB O 1
ATOM 6582 N N . ASP B 1 372 ? 67.033 -44.079 -51.534 1.000 83.373 369 ASP BBB N 1
ATOM 6583 C CA . ASP B 1 372 ? 65.565 -43.837 -51.590 1.000 84.070 369 ASP BBB CA 1
ATOM 6584 C C . ASP B 1 372 ? 64.887 -44.101 -50.237 1.000 78.443 369 ASP BBB C 1
ATOM 6585 O O . ASP B 1 372 ? 63.680 -44.347 -50.230 1.000 77.649 369 ASP BBB O 1
ATOM 6590 N N . ALA B 1 373 ? 65.623 -44.049 -49.135 1.000 74.025 370 ALA BBB N 1
ATOM 6591 C CA . ALA B 1 373 ? 65.041 -44.203 -47.791 1.000 70.972 370 ALA BBB CA 1
ATOM 6592 C C . ALA B 1 373 ? 63.935 -43.176 -47.637 1.000 69.238 370 ALA BBB C 1
ATOM 6593 O O . ALA B 1 373 ? 64.026 -42.101 -48.291 1.000 69.497 370 ALA BBB O 1
ATOM 6595 N N . ILE B 1 374 ? 62.957 -43.521 -46.796 1.000 67.305 371 ILE BBB N 1
ATOM 6596 C CA . ILE B 1 374 ? 61.893 -42.621 -46.265 1.000 65.256 371 ILE BBB CA 1
ATOM 6597 C C . ILE B 1 374 ? 62.219 -42.282 -44.815 1.000 64.844 371 ILE BBB C 1
ATOM 6598 O O . ILE B 1 374 ? 62.311 -43.222 -44.051 1.000 65.946 371 ILE BBB O 1
ATOM 6603 N N . TYR B 1 375 ? 62.342 -41.016 -44.432 1.000 65.567 372 TYR BBB N 1
ATOM 6604 C CA . TYR B 1 375 ? 62.661 -40.639 -43.034 1.000 67.729 372 TYR BBB CA 1
ATOM 6605 C C . TYR B 1 375 ? 61.427 -40.141 -42.332 1.000 67.867 372 TYR BBB C 1
ATOM 6606 O O . TYR B 1 375 ? 60.858 -39.163 -42.761 1.000 74.442 372 TYR BBB O 1
ATOM 6615 N N . VAL B 1 376 ? 61.017 -40.805 -41.271 1.000 67.307 373 VAL BBB N 1
ATOM 6616 C CA . VAL B 1 376 ? 59.937 -40.301 -40.390 1.000 66.065 373 VAL BBB CA 1
ATOM 6617 C C . VAL B 1 376 ? 60.608 -39.650 -39.184 1.000 66.303 373 VAL BBB C 1
ATOM 6618 O O . VAL B 1 376 ? 61.091 -40.366 -38.346 1.000 66.441 373 VAL BBB O 1
ATOM 6622 N N . ASN B 1 377 ? 60.596 -38.325 -39.139 1.000 66.819 374 ASN BBB N 1
ATOM 6623 C CA . ASN B 1 377 ? 61.255 -37.471 -38.136 1.000 68.708 374 ASN BBB CA 1
ATOM 6624 C C . ASN B 1 377 ? 60.275 -37.042 -37.048 1.000 70.283 374 ASN BBB C 1
ATOM 6625 O O . ASN B 1 377 ? 59.239 -36.533 -37.384 1.000 72.487 374 ASN BBB O 1
ATOM 6630 N N . GLU B 1 378 ? 60.605 -37.202 -35.780 1.000 71.959 375 GLU BBB N 1
ATOM 6631 C CA . GLU B 1 378 ? 59.875 -36.564 -34.670 1.000 74.063 375 GLU BBB CA 1
ATOM 6632 C C . GLU B 1 378 ? 60.924 -36.241 -33.608 1.000 75.772 375 GLU BBB C 1
ATOM 6633 O O . GLU B 1 378 ? 60.927 -36.825 -32.541 1.000 75.528 375 GLU BBB O 1
ATOM 6639 N N . SER B 1 379 ? 61.857 -35.392 -33.990 1.000 81.464 376 SER BBB N 1
ATOM 6640 C CA . SER B 1 379 ? 63.075 -34.999 -33.230 1.000 87.336 376 SER BBB CA 1
ATOM 6641 C C . SER B 1 379 ? 63.110 -33.484 -33.282 1.000 88.179 376 SER BBB C 1
ATOM 6642 O O . SER B 1 379 ? 63.573 -32.916 -34.295 1.000 90.724 376 SER BBB O 1
ATOM 6645 N N . THR B 1 380 ? 62.564 -32.869 -32.250 1.000 89.310 377 THR BBB N 1
ATOM 6646 C CA . THR B 1 380 ? 62.051 -31.490 -32.331 1.000 95.255 377 THR BBB CA 1
ATOM 6647 C C . THR B 1 380 ? 63.236 -30.509 -32.338 1.000 94.748 377 THR BBB C 1
ATOM 6648 O O . THR B 1 380 ? 63.177 -29.552 -33.109 1.000 103.646 377 THR BBB O 1
ATOM 6652 N N . SER B 1 381 ? 64.330 -30.777 -31.625 1.000 90.936 378 SER BBB N 1
ATOM 6653 C CA . SER B 1 381 ? 65.446 -29.807 -31.427 1.000 87.159 378 SER BBB CA 1
ATOM 6654 C C . SER B 1 381 ? 66.569 -29.946 -32.472 1.000 85.141 378 SER BBB C 1
ATOM 6655 O O . SER B 1 381 ? 67.496 -29.178 -32.374 1.000 82.441 378 SER BBB O 1
ATOM 6658 N N . THR B 1 382 ? 66.473 -30.838 -33.459 1.000 86.021 379 THR BBB N 1
ATOM 6659 C CA . THR B 1 382 ? 67.585 -31.252 -34.365 1.000 86.691 379 THR BBB CA 1
ATOM 6660 C C . THR B 1 382 ? 67.404 -30.750 -35.809 1.000 89.004 379 THR BBB C 1
ATOM 6661 O O . THR B 1 382 ? 67.966 -31.363 -36.761 1.000 85.782 379 THR BBB O 1
ATOM 6665 N N . SER B 1 383 ? 66.588 -29.724 -36.009 1.000 92.897 380 SER BBB N 1
ATOM 6666 C CA . SER B 1 383 ? 66.082 -29.366 -37.357 1.000 92.945 380 SER BBB CA 1
ATOM 6667 C C . SER B 1 383 ? 67.222 -28.880 -38.275 1.000 92.315 380 SER BBB C 1
ATOM 6668 O O . SER B 1 383 ? 67.368 -29.428 -39.390 1.000 88.033 380 SER BBB O 1
ATOM 6671 N N . ASP B 1 384 ? 67.991 -27.872 -37.845 1.000 92.687 381 ASP BBB N 1
ATOM 6672 C CA . ASP B 1 384 ? 69.055 -27.245 -38.679 1.000 92.604 381 ASP BBB CA 1
ATOM 6673 C C . ASP B 1 384 ? 70.020 -28.341 -39.130 1.000 89.832 381 ASP BBB C 1
ATOM 6674 O O . ASP B 1 384 ? 70.433 -28.333 -40.316 1.000 86.326 381 ASP BBB O 1
ATOM 6679 N N . ALA B 1 385 ? 70.350 -29.260 -38.215 1.000 87.350 382 ALA BBB N 1
ATOM 6680 C CA . ALA B 1 385 ? 71.227 -30.425 -38.474 1.000 84.123 382 ALA BBB CA 1
ATOM 6681 C C . ALA B 1 385 ? 70.635 -31.307 -39.580 1.000 80.790 382 ALA BBB C 1
ATOM 6682 O O . ALA B 1 385 ? 71.309 -31.634 -40.512 1.000 83.653 382 ALA BBB O 1
ATOM 6684 N N . PHE B 1 386 ? 69.378 -31.687 -39.479 1.000 79.552 383 PHE BBB N 1
ATOM 6685 C CA . PHE B 1 386 ? 68.738 -32.586 -40.469 1.000 75.317 383 PHE BBB CA 1
ATOM 6686 C C . PHE B 1 386 ? 68.893 -32.003 -41.884 1.000 74.323 383 PHE BBB C 1
ATOM 6687 O O . PHE B 1 386 ? 69.357 -32.662 -42.810 1.000 74.270 383 PHE BBB O 1
ATOM 6695 N N . TRP B 1 387 ? 68.531 -30.746 -42.059 1.000 74.319 384 TRP BBB N 1
ATOM 6696 C CA . TRP B 1 387 ? 68.375 -30.148 -43.412 1.000 73.147 384 TRP BBB CA 1
ATOM 6697 C C . TRP B 1 387 ? 69.749 -29.852 -44.022 1.000 74.804 384 TRP BBB C 1
ATOM 6698 O O . TRP B 1 387 ? 69.912 -29.871 -45.257 1.000 74.136 384 TRP BBB O 1
ATOM 6709 N N . SER B 1 388 ? 70.741 -29.614 -43.168 1.000 76.725 385 SER BBB N 1
ATOM 6710 C CA . SER B 1 388 ? 72.123 -29.257 -43.594 1.000 76.430 385 SER BBB CA 1
ATOM 6711 C C . SER B 1 388 ? 72.878 -30.541 -43.953 1.000 76.776 385 SER BBB C 1
ATOM 6712 O O . SER B 1 388 ? 73.963 -30.444 -44.515 1.000 81.429 385 SER BBB O 1
ATOM 6715 N N . GLN B 1 389 ? 72.285 -31.711 -43.724 1.000 76.230 386 GLN BBB N 1
ATOM 6716 C CA . GLN B 1 389 ? 73.053 -32.973 -43.661 1.000 76.750 386 GLN BBB CA 1
ATOM 6717 C C . GLN B 1 389 ? 72.362 -34.135 -44.378 1.000 76.504 386 GLN BBB C 1
ATOM 6718 O O . GLN B 1 389 ? 73.016 -35.118 -44.605 1.000 80.122 386 GLN BBB O 1
ATOM 6724 N N . MET B 1 390 ? 71.139 -34.008 -44.853 1.000 77.344 387 MET BBB N 1
ATOM 6725 C CA . MET B 1 390 ? 70.429 -35.142 -45.491 1.000 78.070 387 MET BBB CA 1
ATOM 6726 C C . MET B 1 390 ? 70.293 -34.887 -46.992 1.000 75.625 387 MET BBB C 1
ATOM 6727 O O . MET B 1 390 ? 70.240 -33.671 -47.400 1.000 72.220 387 MET BBB O 1
ATOM 6732 N N . ASP B 1 391 ? 70.265 -35.999 -47.756 1.000 74.804 388 ASP BBB N 1
ATOM 6733 C CA . ASP B 1 391 ? 70.342 -36.031 -49.247 1.000 76.825 388 ASP BBB CA 1
ATOM 6734 C C . ASP B 1 391 ? 69.040 -36.648 -49.763 1.000 73.920 388 ASP BBB C 1
ATOM 6735 O O . ASP B 1 391 ? 69.061 -37.830 -50.179 1.000 74.722 388 ASP BBB O 1
ATOM 6740 N N . LEU B 1 392 ? 67.956 -35.880 -49.703 1.000 69.896 389 LEU BBB N 1
ATOM 6741 C CA . LEU B 1 392 ? 66.590 -36.318 -50.018 1.000 68.787 389 LEU BBB CA 1
ATOM 6742 C C . LEU B 1 392 ? 66.280 -35.883 -51.441 1.000 68.029 389 LEU BBB C 1
ATOM 6743 O O . LEU B 1 392 ? 66.425 -34.684 -51.681 1.000 67.604 389 LEU BBB O 1
ATOM 6748 N N . SER B 1 393 ? 65.847 -36.766 -52.335 1.000 67.927 390 SER BBB N 1
ATOM 6749 C CA . SER B 1 393 ? 65.460 -36.296 -53.693 1.000 69.600 390 SER BBB CA 1
ATOM 6750 C C . SER B 1 393 ? 64.172 -36.981 -54.193 1.000 70.671 390 SER BBB C 1
ATOM 6751 O O . SER B 1 393 ? 63.482 -36.354 -55.009 1.000 71.301 390 SER BBB O 1
ATOM 6754 N N . HIS B 1 394 ? 63.809 -38.156 -53.677 1.000 71.875 391 HIS BBB N 1
ATOM 6755 C CA . HIS B 1 394 ? 62.623 -38.905 -54.136 1.000 73.678 391 HIS BBB CA 1
ATOM 6756 C C . HIS B 1 394 ? 61.357 -38.313 -53.476 1.000 70.692 391 HIS BBB C 1
ATOM 6757 O O . HIS B 1 394 ? 61.405 -37.796 -52.299 1.000 67.779 391 HIS BBB O 1
ATOM 6764 N N . GLN B 1 395 ? 60.236 -38.412 -54.186 1.000 67.769 392 GLN BBB N 1
ATOM 6765 C CA . GLN B 1 395 ? 58.904 -38.107 -53.622 1.000 65.210 392 GLN BBB CA 1
ATOM 6766 C C . GLN B 1 395 ? 58.802 -38.888 -52.310 1.000 63.968 392 GLN BBB C 1
ATOM 6767 O O . GLN B 1 395 ? 59.320 -39.998 -52.219 1.000 62.846 392 GLN BBB O 1
ATOM 6773 N N . GLY B 1 396 ? 58.153 -38.319 -51.311 1.000 64.360 393 GLY BBB N 1
ATOM 6774 C CA . GLY B 1 396 ? 57.765 -39.085 -50.123 1.000 64.697 393 GLY BBB CA 1
ATOM 6775 C C . GLY B 1 396 ? 58.970 -39.542 -49.321 1.000 64.170 393 GLY BBB C 1
ATOM 6776 O O . GLY B 1 396 ? 58.865 -40.637 -48.729 1.000 66.252 393 GLY BBB O 1
ATOM 6777 N N . SER B 1 397 ? 59.992 -38.699 -49.176 1.000 62.359 394 SER BBB N 1
ATOM 6778 C CA . SER B 1 397 ? 61.235 -39.041 -48.440 1.000 63.001 394 SER BBB CA 1
ATOM 6779 C C . SER B 1 397 ? 61.264 -38.550 -46.999 1.000 62.438 394 SER BBB C 1
ATOM 6780 O O . SER B 1 397 ? 62.161 -38.996 -46.276 1.000 66.683 394 SER BBB O 1
ATOM 6783 N N . TYR B 1 398 ? 60.360 -37.676 -46.585 1.000 61.995 395 TYR BBB N 1
ATOM 6784 C CA . TYR B 1 398 ? 60.319 -37.035 -45.248 1.000 61.165 395 TYR BBB CA 1
ATOM 6785 C C . TYR B 1 398 ? 58.877 -36.876 -44.776 1.000 61.354 395 TYR BBB C 1
ATOM 6786 O O . TYR B 1 398 ? 58.036 -36.340 -45.570 1.000 61.544 395 TYR BBB O 1
ATOM 6795 N N . TYR B 1 399 ? 58.602 -37.301 -43.537 1.000 60.943 396 TYR BBB N 1
ATOM 6796 C CA . TYR B 1 399 ? 57.323 -37.058 -42.816 1.000 59.985 396 TYR BBB CA 1
ATOM 6797 C C . TYR B 1 399 ? 57.640 -36.584 -41.398 1.000 60.691 396 TYR BBB C 1
ATOM 6798 O O . TYR B 1 399 ? 58.573 -37.129 -40.812 1.000 61.372 396 TYR BBB O 1
ATOM 6807 N N . PHE B 1 400 ? 56.966 -35.533 -40.926 1.000 60.359 397 PHE BBB N 1
ATOM 6808 C CA . PHE B 1 400 ? 57.102 -34.949 -39.571 1.000 60.615 397 PHE BBB CA 1
ATOM 6809 C C . PHE B 1 400 ? 55.710 -34.541 -39.103 1.000 59.610 397 PHE BBB C 1
ATOM 6810 O O . PHE B 1 400 ? 54.898 -34.129 -39.926 1.000 60.217 397 PHE BBB O 1
ATOM 6818 N N . PRO B 1 401 ? 55.339 -34.682 -37.810 1.000 58.763 398 PRO BBB N 1
ATOM 6819 C CA . PRO B 1 401 ? 53.968 -34.434 -37.372 1.000 59.420 398 PRO BBB CA 1
ATOM 6820 C C . PRO B 1 401 ? 53.483 -33.039 -37.770 1.000 60.246 398 PRO BBB C 1
ATOM 6821 O O . PRO B 1 401 ? 54.110 -32.076 -37.334 1.000 59.638 398 PRO BBB O 1
ATOM 6825 N N . ALA B 1 402 ? 52.371 -32.978 -38.534 1.000 61.234 399 ALA BBB N 1
ATOM 6826 C CA . ALA B 1 402 ? 51.936 -31.719 -39.176 1.000 62.598 399 ALA BBB CA 1
ATOM 6827 C C . ALA B 1 402 ? 51.293 -30.763 -38.183 1.000 64.136 399 ALA BBB C 1
ATOM 6828 O O . ALA B 1 402 ? 51.181 -29.609 -38.555 1.000 64.214 399 ALA BBB O 1
ATOM 6830 N N . SER B 1 403 ? 50.936 -31.179 -36.967 1.000 67.398 400 SER BBB N 1
ATOM 6831 C CA . SER B 1 403 ? 50.520 -30.214 -35.918 1.000 72.381 400 SER BBB CA 1
ATOM 6832 C C . SER B 1 403 ? 51.406 -30.363 -34.685 1.000 76.106 400 SER BBB C 1
ATOM 6833 O O . SER B 1 403 ? 50.976 -29.968 -33.585 1.000 81.969 400 SER BBB O 1
ATOM 6836 N N . GLY B 1 404 ? 52.596 -30.921 -34.849 1.000 78.741 401 GLY BBB N 1
ATOM 6837 C CA . GLY B 1 404 ? 53.541 -31.161 -33.740 1.000 81.954 401 GLY BBB CA 1
ATOM 6838 C C . GLY B 1 404 ? 52.896 -31.959 -32.623 1.000 85.366 401 GLY BBB C 1
ATOM 6839 O O . GLY B 1 404 ? 53.379 -31.887 -31.496 1.000 89.354 401 GLY BBB O 1
ATOM 6840 N N . GLY B 1 405 ? 51.806 -32.672 -32.912 1.000 88.027 402 GLY BBB N 1
ATOM 6841 C CA . GLY B 1 405 ? 51.241 -33.673 -31.991 1.000 87.839 402 GLY BBB CA 1
ATOM 6842 C C . GLY B 1 405 ? 52.199 -34.826 -31.848 1.000 85.097 402 GLY BBB C 1
ATOM 6843 O O . GLY B 1 405 ? 52.398 -35.539 -32.828 1.000 81.123 402 GLY BBB O 1
ATOM 6844 N N . LEU B 1 406 ? 52.842 -34.957 -30.691 1.000 87.508 403 LEU BBB N 1
ATOM 6845 C CA . LEU B 1 406 ? 53.878 -36.006 -30.517 1.000 88.629 403 LEU BBB CA 1
ATOM 6846 C C . LEU B 1 406 ? 53.164 -37.343 -30.354 1.000 86.520 403 LEU BBB C 1
ATOM 6847 O O . LEU B 1 406 ? 51.992 -37.352 -29.961 1.000 90.333 403 LEU BBB O 1
ATOM 6852 N N . GLY B 1 407 ? 53.853 -38.416 -30.735 1.000 85.544 404 GLY BBB N 1
ATOM 6853 C CA . GLY B 1 407 ? 53.311 -39.787 -30.813 1.000 83.134 404 GLY BBB CA 1
ATOM 6854 C C . GLY B 1 407 ? 52.859 -40.103 -32.221 1.000 79.112 404 GLY BBB C 1
ATOM 6855 O O . GLY B 1 407 ? 52.085 -41.078 -32.414 1.000 83.969 404 GLY BBB O 1
ATOM 6856 N N . PHE B 1 408 ? 53.293 -39.284 -33.170 1.000 74.685 405 PHE BBB N 1
ATOM 6857 C CA . PHE B 1 408 ? 53.127 -39.535 -34.614 1.000 72.553 405 PHE BBB CA 1
ATOM 6858 C C . PHE B 1 408 ? 54.278 -40.396 -35.107 1.000 71.668 405 PHE BBB C 1
ATOM 6859 O O . PHE B 1 408 ? 54.004 -41.358 -35.802 1.000 74.176 405 PHE BBB O 1
ATOM 6867 N N . GLY B 1 409 ? 55.523 -40.080 -34.763 1.000 70.223 406 GLY BBB N 1
ATOM 6868 C CA . GLY B 1 409 ? 56.710 -40.618 -35.462 1.000 69.215 406 GLY BBB CA 1
ATOM 6869 C C . GLY B 1 409 ? 56.816 -42.121 -35.379 1.000 68.610 406 GLY BBB C 1
ATOM 6870 O O . GLY B 1 409 ? 56.812 -42.790 -36.429 1.000 70.036 406 GLY BBB O 1
ATOM 6871 N N . LEU B 1 410 ? 56.921 -42.672 -34.181 1.000 68.120 407 LEU BBB N 1
ATOM 6872 C CA . LEU B 1 410 ? 57.156 -44.128 -34.070 1.000 68.059 407 LEU BBB CA 1
ATOM 6873 C C . LEU B 1 410 ? 56.069 -44.890 -34.828 1.000 67.293 407 LEU BBB C 1
ATOM 6874 O O . LEU B 1 410 ? 56.360 -45.706 -35.691 1.000 68.306 407 LEU BBB O 1
ATOM 6879 N N . PRO B 1 411 ? 54.776 -44.658 -34.543 1.000 65.788 408 PRO BBB N 1
ATOM 6880 C CA . PRO B 1 411 ? 53.722 -45.349 -35.253 1.000 66.219 408 PRO BBB CA 1
ATOM 6881 C C . PRO B 1 411 ? 53.716 -45.013 -36.744 1.000 66.051 408 PRO BBB C 1
ATOM 6882 O O . PRO B 1 411 ? 53.525 -45.905 -37.516 1.000 68.615 408 PRO BBB O 1
ATOM 6886 N N . ALA B 1 412 ? 53.912 -43.764 -37.142 1.000 64.593 409 ALA BBB N 1
ATOM 6887 C CA . ALA B 1 412 ? 53.831 -43.424 -38.574 1.000 63.476 409 ALA BBB CA 1
ATOM 6888 C C . ALA B 1 412 ? 54.925 -44.187 -39.292 1.000 63.363 409 ALA BBB C 1
ATOM 6889 O O . ALA B 1 412 ? 54.699 -44.604 -40.424 1.000 63.795 409 ALA BBB O 1
ATOM 6891 N N . ALA B 1 413 ? 56.057 -44.402 -38.649 1.000 63.292 410 ALA BBB N 1
ATOM 6892 C CA . ALA B 1 413 ? 57.189 -45.127 -39.275 1.000 64.386 410 ALA BBB CA 1
ATOM 6893 C C . ALA B 1 413 ? 56.730 -46.538 -39.607 1.000 65.158 410 ALA BBB C 1
ATOM 6894 O O . ALA B 1 413 ? 56.944 -47.013 -40.757 1.000 66.898 410 ALA BBB O 1
ATOM 6896 N N . VAL B 1 414 ? 56.122 -47.182 -38.609 1.000 64.886 411 VAL BBB N 1
ATOM 6897 C CA . VAL B 1 414 ? 55.636 -48.580 -38.742 1.000 63.469 411 VAL BBB CA 1
ATOM 6898 C C . VAL B 1 414 ? 54.640 -48.609 -39.887 1.000 61.835 411 VAL BBB C 1
ATOM 6899 O O . VAL B 1 414 ? 54.751 -49.447 -40.764 1.000 62.658 411 VAL BBB O 1
ATOM 6903 N N . GLY B 1 415 ? 53.714 -47.692 -39.897 1.000 60.604 412 GLY BBB N 1
ATOM 6904 C CA . GLY B 1 415 ? 52.661 -47.694 -40.927 1.000 60.270 412 GLY BBB CA 1
ATOM 6905 C C . GLY B 1 415 ? 53.247 -47.414 -42.281 1.000 59.701 412 GLY BBB C 1
ATOM 6906 O O . GLY B 1 415 ? 52.840 -48.101 -43.241 1.000 60.176 412 GLY BBB O 1
ATOM 6907 N N . ALA B 1 416 ? 54.175 -46.457 -42.372 1.000 58.742 413 ALA BBB N 1
ATOM 6908 C CA . ALA B 1 416 ? 54.814 -46.079 -43.652 1.000 58.438 413 ALA BBB CA 1
ATOM 6909 C C . ALA B 1 416 ? 55.510 -47.307 -44.214 1.000 59.068 413 ALA BBB C 1
ATOM 6910 O O . ALA B 1 416 ? 55.537 -47.515 -45.434 1.000 59.308 413 ALA BBB O 1
ATOM 6912 N N . GLN B 1 417 ? 56.111 -48.086 -43.327 1.000 60.045 414 GLN BBB N 1
ATOM 6913 C CA . GLN B 1 417 ? 56.937 -49.228 -43.763 1.000 61.454 414 GLN BBB CA 1
ATOM 6914 C C . GLN B 1 417 ? 55.993 -50.268 -44.344 1.000 62.503 414 GLN BBB C 1
ATOM 6915 O O . GLN B 1 417 ? 56.266 -50.729 -45.432 1.000 63.329 414 GLN BBB O 1
ATOM 6921 N N . LEU B 1 418 ? 54.906 -50.583 -43.644 1.000 63.621 415 LEU BBB N 1
ATOM 6922 C CA . LEU B 1 418 ? 53.890 -51.557 -44.102 1.000 65.459 415 LEU BBB CA 1
ATOM 6923 C C . LEU B 1 418 ? 53.398 -51.187 -45.514 1.000 66.799 415 LEU BBB C 1
ATOM 6924 O O . LEU B 1 418 ? 53.067 -52.075 -46.296 1.000 67.406 415 LEU BBB O 1
ATOM 6929 N N . ALA B 1 419 ? 53.337 -49.903 -45.834 1.000 67.573 416 ALA BBB N 1
ATOM 6930 C CA . ALA B 1 419 ? 52.857 -49.383 -47.135 1.000 68.525 416 ALA BBB CA 1
ATOM 6931 C C . ALA B 1 419 ? 53.972 -49.394 -48.160 1.000 69.239 416 ALA BBB C 1
ATOM 6932 O O . ALA B 1 419 ? 53.694 -49.162 -49.320 1.000 69.662 416 ALA BBB O 1
ATOM 6934 N N . SER B 1 420 ? 55.210 -49.478 -47.702 1.000 72.257 417 SER BBB N 1
ATOM 6935 C CA . SER B 1 420 ? 56.438 -49.262 -48.524 1.000 73.965 417 SER BBB CA 1
ATOM 6936 C C . SER B 1 420 ? 57.211 -50.569 -48.670 1.000 75.013 417 SER BBB C 1
ATOM 6937 O O . SER B 1 420 ? 58.155 -50.796 -47.942 1.000 73.636 417 SER BBB O 1
ATOM 6940 N N . PRO B 1 421 ? 56.832 -51.464 -49.610 1.000 78.936 418 PRO BBB N 1
ATOM 6941 C CA . PRO B 1 421 ? 57.459 -52.782 -49.700 1.000 81.394 418 PRO BBB CA 1
ATOM 6942 C C . PRO B 1 421 ? 58.917 -52.706 -50.215 1.000 81.660 418 PRO BBB C 1
ATOM 6943 O O . PRO B 1 421 ? 59.708 -53.466 -49.739 1.000 82.893 418 PRO BBB O 1
ATOM 6947 N N . ASP B 1 422 ? 59.247 -51.745 -51.090 1.000 81.253 419 ASP BBB N 1
ATOM 6948 C CA . ASP B 1 422 ? 60.580 -51.593 -51.741 1.000 80.216 419 ASP BBB CA 1
ATOM 6949 C C . ASP B 1 422 ? 61.377 -50.390 -51.218 1.000 76.701 419 ASP BBB C 1
ATOM 6950 O O . ASP B 1 422 ? 62.268 -49.970 -51.930 1.000 82.615 419 ASP BBB O 1
ATOM 6955 N N . ARG B 1 423 ? 61.046 -49.766 -50.096 1.000 72.718 420 ARG BBB N 1
ATOM 6956 C CA . ARG B 1 423 ? 61.825 -48.592 -49.614 1.000 68.662 420 ARG BBB CA 1
ATOM 6957 C C . ARG B 1 423 ? 61.983 -48.743 -48.119 1.000 66.687 420 ARG BBB C 1
ATOM 6958 O O . ARG B 1 423 ? 61.041 -49.146 -47.462 1.000 66.646 420 ARG BBB O 1
ATOM 6966 N N . GLN B 1 424 ? 63.168 -48.493 -47.604 1.000 65.696 421 GLN BBB N 1
ATOM 6967 C CA . GLN B 1 424 ? 63.448 -48.624 -46.171 1.000 64.968 421 GLN BBB CA 1
ATOM 6968 C C . GLN B 1 424 ? 62.919 -47.376 -45.486 1.000 63.969 421 GLN BBB C 1
ATOM 6969 O O . GLN B 1 424 ? 63.346 -46.282 -45.886 1.000 63.458 421 GLN BBB O 1
ATOM 6975 N N . VAL B 1 425 ? 62.037 -47.541 -44.497 1.000 63.598 422 VAL BBB N 1
ATOM 6976 C CA . VAL B 1 425 ? 61.652 -46.416 -43.615 1.000 63.246 422 VAL BBB CA 1
ATOM 6977 C C . VAL B 1 425 ? 62.608 -46.394 -42.437 1.000 63.785 422 VAL BBB C 1
ATOM 6978 O O . VAL B 1 425 ? 62.777 -47.445 -41.766 1.000 63.986 422 VAL BBB O 1
ATOM 6982 N N . ILE B 1 426 ? 63.179 -45.222 -42.175 1.000 64.223 423 ILE BBB N 1
ATOM 6983 C CA . ILE B 1 426 ? 64.032 -44.961 -40.995 1.000 65.038 423 ILE BBB CA 1
ATOM 6984 C C . ILE B 1 426 ? 63.344 -43.932 -40.121 1.000 64.034 423 ILE BBB C 1
ATOM 6985 O O . ILE B 1 426 ? 63.167 -42.825 -40.580 1.000 63.988 423 ILE BBB O 1
ATOM 6990 N N . GLY B 1 427 ? 62.977 -44.306 -38.909 1.000 64.674 424 GLY BBB N 1
ATOM 6991 C CA . GLY B 1 427 ? 62.398 -43.370 -37.929 1.000 64.284 424 GLY BBB CA 1
ATOM 6992 C C . GLY B 1 427 ? 63.500 -42.691 -37.152 1.000 65.483 424 GLY BBB C 1
ATOM 6993 O O . GLY B 1 427 ? 64.403 -43.391 -36.745 1.000 66.982 424 GLY BBB O 1
ATOM 6994 N N . LEU B 1 428 ? 63.450 -41.373 -37.009 1.000 65.945 425 LEU BBB N 1
ATOM 6995 C CA . LEU B 1 428 ? 64.400 -40.610 -36.164 1.000 67.959 425 LEU BBB CA 1
ATOM 6996 C C . LEU B 1 428 ? 63.569 -39.889 -35.118 1.000 68.240 425 LEU BBB C 1
ATOM 6997 O O . LEU B 1 428 ? 63.029 -38.819 -35.415 1.000 67.662 425 LEU BBB O 1
ATOM 7002 N N . ILE B 1 429 ? 63.458 -40.513 -33.960 1.000 70.022 426 ILE BBB N 1
ATOM 7003 C CA . ILE B 1 429 ? 62.523 -40.123 -32.884 1.000 70.127 426 ILE BBB CA 1
ATOM 7004 C C . ILE B 1 429 ? 63.388 -39.597 -31.749 1.000 70.689 426 ILE BBB C 1
ATOM 7005 O O . ILE B 1 429 ? 64.360 -40.256 -31.450 1.000 71.463 426 ILE BBB O 1
ATOM 7010 N N . GLY B 1 430 ? 63.040 -38.479 -31.141 1.000 70.579 427 GLY BBB N 1
ATOM 7011 C CA . GLY B 1 430 ? 63.648 -38.094 -29.868 1.000 72.964 427 GLY BBB CA 1
ATOM 7012 C C . GLY B 1 430 ? 63.175 -38.977 -28.728 1.000 75.282 427 GLY BBB C 1
ATOM 7013 O O . GLY B 1 430 ? 62.132 -39.619 -28.871 1.000 75.649 427 GLY BBB O 1
ATOM 7014 N N . ASP B 1 431 ? 63.917 -39.014 -27.617 1.000 76.803 428 ASP BBB N 1
ATOM 7015 C CA . ASP B 1 431 ? 63.584 -39.824 -26.417 1.000 78.763 428 ASP BBB CA 1
ATOM 7016 C C . ASP B 1 431 ? 62.267 -39.322 -25.785 1.000 81.389 428 ASP BBB C 1
ATOM 7017 O O . ASP B 1 431 ? 61.554 -40.146 -25.131 1.000 84.101 428 ASP BBB O 1
ATOM 7022 N N . GLY B 1 432 ? 61.941 -38.038 -25.918 1.000 80.683 429 GLY BBB N 1
ATOM 7023 C CA . GLY B 1 432 ? 60.634 -37.554 -25.449 1.000 82.387 429 GLY BBB CA 1
ATOM 7024 C C . GLY B 1 432 ? 59.470 -38.105 -26.273 1.000 79.728 429 GLY BBB C 1
ATOM 7025 O O . GLY B 1 432 ? 58.617 -38.763 -25.711 1.000 83.978 429 GLY BBB O 1
ATOM 7026 N N . SER B 1 433 ? 59.469 -37.832 -27.565 1.000 76.851 430 SER BBB N 1
ATOM 7027 C CA . SER B 1 433 ? 58.485 -38.258 -28.585 1.000 75.956 430 SER BBB CA 1
ATOM 7028 C C . SER B 1 433 ? 58.240 -39.764 -28.555 1.000 76.146 430 SER BBB C 1
ATOM 7029 O O . SER B 1 433 ? 57.128 -40.190 -28.832 1.000 77.222 430 SER BBB O 1
ATOM 7032 N N . ALA B 1 434 ? 59.258 -40.560 -28.297 1.000 78.222 431 ALA BBB N 1
ATOM 7033 C CA . ALA B 1 434 ? 59.160 -42.014 -28.471 1.000 80.315 431 ALA BBB CA 1
ATOM 7034 C C . ALA B 1 434 ? 58.145 -42.550 -27.477 1.000 83.262 431 ALA BBB C 1
ATOM 7035 O O . ALA B 1 434 ? 57.462 -43.524 -27.825 1.000 86.547 431 ALA BBB O 1
ATOM 7037 N N . ASN B 1 435 ? 58.013 -41.945 -26.298 1.000 86.164 432 ASN BBB N 1
ATOM 7038 C CA . ASN B 1 435 ? 57.129 -42.482 -25.223 1.000 87.021 432 ASN BBB CA 1
ATOM 7039 C C . ASN B 1 435 ? 55.655 -42.337 -25.595 1.000 87.944 432 ASN BBB C 1
ATOM 7040 O O . ASN B 1 435 ? 54.849 -43.130 -25.074 1.000 92.565 432 ASN BBB O 1
ATOM 7045 N N . TYR B 1 436 ? 55.300 -41.377 -26.443 1.000 87.874 433 TYR BBB N 1
ATOM 7046 C CA . TYR B 1 436 ? 53.887 -41.159 -26.840 1.000 91.655 433 TYR BBB CA 1
ATOM 7047 C C . TYR B 1 436 ? 53.384 -42.310 -27.739 1.000 91.380 433 TYR BBB C 1
ATOM 7048 O O . TYR B 1 436 ? 52.162 -42.609 -27.596 1.000 98.033 433 TYR BBB O 1
ATOM 7057 N N . GLY B 1 437 ? 54.248 -42.994 -28.512 1.000 86.351 434 GLY BBB N 1
ATOM 7058 C CA . GLY B 1 437 ? 53.822 -43.999 -29.514 1.000 83.653 434 GLY BBB CA 1
ATOM 7059 C C . GLY B 1 437 ? 54.549 -45.330 -29.418 1.000 82.286 434 GLY BBB C 1
ATOM 7060 O O . GLY B 1 437 ? 54.582 -46.053 -30.418 1.000 84.529 434 GLY BBB O 1
ATOM 7061 N N . ILE B 1 438 ? 55.065 -45.668 -28.245 1.000 82.008 435 ILE BBB N 1
ATOM 7062 C CA . ILE B 1 438 ? 56.077 -46.751 -28.061 1.000 81.097 435 ILE BBB CA 1
ATOM 7063 C C . ILE B 1 438 ? 55.429 -48.096 -28.419 1.000 78.623 435 ILE BBB C 1
ATOM 7064 O O . ILE B 1 438 ? 56.115 -48.962 -28.966 1.000 77.215 435 ILE BBB O 1
ATOM 7069 N N . THR B 1 439 ? 54.141 -48.266 -28.125 1.000 76.919 436 THR BBB N 1
ATOM 7070 C CA . THR B 1 439 ? 53.434 -49.551 -28.308 1.000 75.439 436 THR BBB CA 1
ATOM 7071 C C . THR B 1 439 ? 53.343 -49.927 -29.783 1.000 71.808 436 THR BBB C 1
ATOM 7072 O O . THR B 1 439 ? 53.055 -51.084 -30.026 1.000 74.240 436 THR BBB O 1
ATOM 7076 N N . ALA B 1 440 ? 53.544 -49.010 -30.731 1.000 67.769 437 ALA BBB N 1
ATOM 7077 C CA . ALA B 1 440 ? 53.545 -49.371 -32.164 1.000 66.450 437 ALA BBB CA 1
ATOM 7078 C C . ALA B 1 440 ? 54.687 -50.349 -32.473 1.000 67.438 437 ALA BBB C 1
ATOM 7079 O O . ALA B 1 440 ? 54.677 -50.978 -33.544 1.000 68.997 437 ALA BBB O 1
ATOM 7081 N N . LEU B 1 441 ? 55.676 -50.465 -31.585 1.000 67.418 438 LEU BBB N 1
ATOM 7082 C CA . LEU B 1 441 ? 56.779 -51.420 -31.795 1.000 67.151 438 LEU BBB CA 1
ATOM 7083 C C . LEU B 1 441 ? 56.216 -52.839 -31.788 1.000 67.458 438 LEU BBB C 1
ATOM 7084 O O . LEU B 1 441 ? 56.697 -53.660 -32.583 1.000 68.064 438 LEU BBB O 1
ATOM 7089 N N . TRP B 1 442 ? 55.230 -53.122 -30.934 1.000 67.772 439 TRP BBB N 1
ATOM 7090 C CA . TRP B 1 442 ? 54.519 -54.433 -30.878 1.000 67.627 439 TRP BBB CA 1
ATOM 7091 C C . TRP B 1 442 ? 53.964 -54.791 -32.249 1.000 66.029 439 TRP BBB C 1
ATOM 7092 O O . TRP B 1 442 ? 54.221 -55.892 -32.717 1.000 66.243 439 TRP BBB O 1
ATOM 7103 N N . SER B 1 443 ? 53.294 -53.851 -32.883 1.000 64.953 440 SER BBB N 1
ATOM 7104 C CA . SER B 1 443 ? 52.673 -54.030 -34.208 1.000 65.440 440 SER BBB CA 1
ATOM 7105 C C . SER B 1 443 ? 53.741 -54.390 -35.224 1.000 66.630 440 SER BBB C 1
ATOM 7106 O O . SER B 1 443 ? 53.578 -55.370 -35.961 1.000 67.999 440 SER BBB O 1
ATOM 7109 N N . ALA B 1 444 ? 54.876 -53.708 -35.195 1.000 66.661 441 ALA BBB N 1
ATOM 7110 C CA . ALA B 1 444 ? 56.000 -54.013 -36.084 1.000 65.584 441 ALA BBB CA 1
ATOM 7111 C C . ALA B 1 444 ? 56.486 -55.441 -35.839 1.000 65.550 441 ALA BBB C 1
ATOM 7112 O O . ALA B 1 444 ? 56.864 -56.187 -36.804 1.000 66.388 441 ALA BBB O 1
ATOM 7114 N N . ALA B 1 445 ? 56.555 -55.839 -34.583 1.000 64.887 442 ALA BBB N 1
ATOM 7115 C CA . ALA B 1 445 ? 57.066 -57.184 -34.231 1.000 65.986 442 ALA BBB CA 1
ATOM 7116 C C . ALA B 1 445 ? 56.080 -58.222 -34.739 1.000 66.360 442 ALA BBB C 1
ATOM 7117 O O . ALA B 1 445 ? 56.482 -59.063 -35.509 1.000 66.078 442 ALA BBB O 1
ATOM 7119 N N . GLN B 1 446 ? 54.819 -58.122 -34.328 1.000 67.286 443 GLN BBB N 1
ATOM 7120 C CA . GLN B 1 446 ? 53.733 -59.037 -34.751 1.000 68.617 443 GLN BBB CA 1
ATOM 7121 C C . GLN B 1 446 ? 53.686 -59.172 -36.265 1.000 68.289 443 GLN BBB C 1
ATOM 7122 O O . GLN B 1 446 ? 53.575 -60.283 -36.703 1.000 68.584 443 GLN BBB O 1
ATOM 7128 N N . TYR B 1 447 ? 53.723 -58.098 -37.025 1.000 69.062 444 TYR BBB N 1
ATOM 7129 C CA . TYR B 1 447 ? 53.417 -58.168 -38.480 1.000 71.788 444 TYR BBB CA 1
ATOM 7130 C C . TYR B 1 447 ? 54.714 -58.196 -39.257 1.000 74.025 444 TYR BBB C 1
ATOM 7131 O O . TYR B 1 447 ? 54.599 -58.154 -40.466 1.000 75.986 444 TYR BBB O 1
ATOM 7140 N N . LYS B 1 448 ? 55.861 -58.290 -38.575 1.000 76.674 445 LYS BBB N 1
ATOM 7141 C CA . LYS B 1 448 ? 57.179 -58.560 -39.202 1.000 79.191 445 LYS BBB CA 1
ATOM 7142 C C . LYS B 1 448 ? 57.469 -57.429 -40.191 1.000 76.036 445 LYS BBB C 1
ATOM 7143 O O . LYS B 1 448 ? 57.743 -57.686 -41.382 1.000 75.141 445 LYS BBB O 1
ATOM 7149 N N . ILE B 1 449 ? 57.397 -56.202 -39.693 1.000 73.553 446 ILE BBB N 1
ATOM 7150 C CA . ILE B 1 449 ? 57.495 -54.956 -40.509 1.000 71.530 446 ILE BBB CA 1
ATOM 7151 C C . ILE B 1 449 ? 58.896 -54.406 -40.292 1.000 70.077 446 ILE BBB C 1
ATOM 7152 O O . ILE B 1 449 ? 59.190 -53.884 -39.216 1.000 68.840 446 ILE BBB O 1
ATOM 7157 N N . PRO B 1 450 ? 59.773 -54.492 -41.321 1.000 69.494 447 PRO BBB N 1
ATOM 7158 C CA . PRO B 1 450 ? 61.202 -54.233 -41.169 1.000 68.744 447 PRO BBB CA 1
ATOM 7159 C C . PRO B 1 450 ? 61.601 -52.761 -41.049 1.000 68.306 447 PRO BBB C 1
ATOM 7160 O O . PRO B 1 450 ? 62.505 -52.368 -41.748 1.000 67.544 447 PRO BBB O 1
ATOM 7164 N N . VAL B 1 451 ? 60.921 -51.989 -40.197 1.000 68.715 448 VAL BBB N 1
ATOM 7165 C CA . VAL B 1 451 ? 61.308 -50.581 -39.880 1.000 68.887 448 VAL BBB CA 1
ATOM 7166 C C . VAL B 1 451 ? 62.657 -50.573 -39.181 1.000 69.271 448 VAL BBB C 1
ATOM 7167 O O . VAL B 1 451 ? 62.873 -51.448 -38.322 1.000 70.943 448 VAL BBB O 1
ATOM 7171 N N . VAL B 1 452 ? 63.402 -49.494 -39.376 1.000 67.936 449 VAL BBB N 1
ATOM 7172 C CA . VAL B 1 452 ? 64.538 -49.123 -38.493 1.000 66.587 449 VAL BBB CA 1
ATOM 7173 C C . VAL B 1 452 ? 64.143 -47.883 -37.687 1.000 64.830 449 VAL BBB C 1
ATOM 7174 O O . VAL B 1 452 ? 63.875 -46.820 -38.296 1.000 64.240 449 VAL BBB O 1
ATOM 7178 N N . ILE B 1 453 ? 64.175 -48.010 -36.371 1.000 64.399 450 ILE BBB N 1
ATOM 7179 C CA . ILE B 1 453 ? 63.888 -46.898 -35.436 1.000 64.861 450 ILE BBB CA 1
ATOM 7180 C C . ILE B 1 453 ? 65.199 -46.450 -34.761 1.000 65.441 450 ILE BBB C 1
ATOM 7181 O O . ILE B 1 453 ? 65.847 -47.259 -34.106 1.000 65.788 450 ILE BBB O 1
ATOM 7186 N N . ILE B 1 454 ? 65.547 -45.184 -34.919 1.000 64.766 451 ILE BBB N 1
ATOM 7187 C CA . ILE B 1 454 ? 66.702 -44.546 -34.246 1.000 65.186 451 ILE BBB CA 1
ATOM 7188 C C . ILE B 1 454 ? 66.151 -43.582 -33.197 1.000 65.010 451 ILE BBB C 1
ATOM 7189 O O . ILE B 1 454 ? 65.533 -42.568 -33.573 1.000 63.220 451 ILE BBB O 1
ATOM 7194 N N . ILE B 1 455 ? 66.337 -43.901 -31.929 1.000 66.266 452 ILE BBB N 1
ATOM 7195 C CA . ILE B 1 455 ? 65.966 -42.995 -30.813 1.000 67.355 452 ILE BBB CA 1
ATOM 7196 C C . ILE B 1 455 ? 67.144 -42.058 -30.615 1.000 68.686 452 ILE BBB C 1
ATOM 7197 O O . ILE B 1 455 ? 68.153 -42.563 -30.348 1.000 69.264 452 ILE BBB O 1
ATOM 7202 N N . LEU B 1 456 ? 67.001 -40.756 -30.797 1.000 69.426 453 LEU BBB N 1
ATOM 7203 C CA . LEU B 1 456 ? 68.010 -39.758 -30.406 1.000 70.476 453 LEU BBB CA 1
ATOM 7204 C C . LEU B 1 456 ? 67.738 -39.434 -28.956 1.000 71.882 453 LEU BBB C 1
ATOM 7205 O O . LEU B 1 456 ? 66.820 -38.700 -28.720 1.000 71.297 453 LEU BBB O 1
ATOM 7210 N N . ASN B 1 457 ? 68.508 -40.012 -28.056 1.000 75.125 454 ASN BBB N 1
ATOM 7211 C CA . ASN B 1 457 ? 68.331 -39.893 -26.595 1.000 78.620 454 ASN BBB CA 1
ATOM 7212 C C . ASN B 1 457 ? 69.311 -38.868 -26.015 1.000 82.658 454 ASN BBB C 1
ATOM 7213 O O . ASN B 1 457 ? 70.494 -39.236 -25.783 1.000 80.998 454 ASN BBB O 1
ATOM 7218 N N . ASN B 1 458 ? 68.826 -37.659 -25.719 1.000 86.349 455 ASN BBB N 1
ATOM 7219 C CA . ASN B 1 458 ? 69.634 -36.608 -25.046 1.000 91.534 455 ASN BBB CA 1
ATOM 7220 C C . ASN B 1 458 ? 69.132 -36.403 -23.598 1.000 94.476 455 ASN BBB C 1
ATOM 7221 O O . ASN B 1 458 ? 69.536 -35.409 -22.952 1.000 97.233 455 ASN BBB O 1
ATOM 7226 N N . GLY B 1 459 ? 68.343 -37.330 -23.064 1.000 97.194 456 GLY BBB N 1
ATOM 7227 C CA . GLY B 1 459 ? 67.907 -37.330 -21.646 1.000 101.572 456 GLY BBB CA 1
ATOM 7228 C C . GLY B 1 459 ? 66.890 -36.247 -21.285 1.000 101.831 456 GLY BBB C 1
ATOM 7229 O O . GLY B 1 459 ? 66.572 -36.124 -20.081 1.000 103.055 456 GLY BBB O 1
ATOM 7230 N N . THR B 1 460 ? 66.365 -35.520 -22.276 1.000 101.677 457 THR BBB N 1
ATOM 7231 C CA . THR B 1 460 ? 65.601 -34.255 -22.102 1.000 102.057 457 THR BBB CA 1
ATOM 7232 C C . THR B 1 460 ? 64.555 -34.050 -23.216 1.000 98.524 457 THR BBB C 1
ATOM 7233 O O . THR B 1 460 ? 64.634 -34.693 -24.287 1.000 91.454 457 THR BBB O 1
ATOM 7237 N N . TYR B 1 461 ? 63.582 -33.181 -22.945 1.000 102.296 458 TYR BBB N 1
ATOM 7238 C CA . TYR B 1 461 ? 62.715 -32.508 -23.952 1.000 102.141 458 TYR BBB CA 1
ATOM 7239 C C . TYR B 1 461 ? 63.491 -31.300 -24.498 1.000 100.646 458 TYR BBB C 1
ATOM 7240 O O . TYR B 1 461 ? 63.334 -30.179 -23.972 1.000 99.561 458 TYR BBB O 1
ATOM 7249 N N . GLY B 1 462 ? 64.349 -31.536 -25.491 1.000 98.271 459 GLY BBB N 1
ATOM 7250 C CA . GLY B 1 462 ? 65.335 -30.547 -25.970 1.000 100.842 459 GLY BBB CA 1
ATOM 7251 C C . GLY B 1 462 ? 64.694 -29.269 -26.493 1.000 100.612 459 GLY BBB C 1
ATOM 7252 O O . GLY B 1 462 ? 65.139 -28.181 -26.081 1.000 103.038 459 GLY BBB O 1
ATOM 7253 N N . ALA B 1 463 ? 63.710 -29.374 -27.392 1.000 100.717 460 ALA BBB N 1
ATOM 7254 C CA . ALA B 1 463 ? 63.066 -28.205 -28.048 1.000 101.295 460 ALA BBB CA 1
ATOM 7255 C C . ALA B 1 463 ? 62.321 -27.338 -27.013 1.000 102.099 460 ALA BBB C 1
ATOM 7256 O O . ALA B 1 463 ? 62.180 -26.124 -27.295 1.000 99.934 460 ALA BBB O 1
ATOM 7258 N N . LEU B 1 464 ? 61.888 -27.912 -25.873 1.000 102.332 461 LEU BBB N 1
ATOM 7259 C CA . LEU B 1 464 ? 61.245 -27.175 -24.741 1.000 107.705 461 LEU BBB CA 1
ATOM 7260 C C . LEU B 1 464 ? 62.280 -26.419 -23.898 1.000 109.577 461 LEU BBB C 1
ATOM 7261 O O . LEU B 1 464 ? 61.886 -25.436 -23.247 1.000 111.590 461 LEU BBB O 1
ATOM 7266 N N . ARG B 1 465 ? 63.523 -26.903 -23.841 1.000 114.309 462 ARG BBB N 1
ATOM 7267 C CA . ARG B 1 465 ? 64.680 -26.138 -23.289 1.000 116.212 462 ARG BBB CA 1
ATOM 7268 C C . ARG B 1 465 ? 65.029 -24.989 -24.253 1.000 114.758 462 ARG BBB C 1
ATOM 7269 O O . ARG B 1 465 ? 65.288 -23.891 -23.742 1.000 114.871 462 ARG BBB O 1
ATOM 7277 N N . GLY B 1 466 ? 64.995 -25.228 -25.578 1.000 113.248 463 GLY BBB N 1
ATOM 7278 C CA . GLY B 1 466 ? 65.075 -24.209 -26.653 1.000 114.864 463 GLY BBB CA 1
ATOM 7279 C C . GLY B 1 466 ? 64.072 -23.066 -26.472 1.000 117.335 463 GLY BBB C 1
ATOM 7280 O O . GLY B 1 466 ? 64.461 -21.891 -26.675 1.000 121.054 463 GLY BBB O 1
ATOM 7281 N N . PHE B 1 467 ? 62.828 -23.392 -26.097 1.000 116.641 464 PHE BBB N 1
ATOM 7282 C CA . PHE B 1 467 ? 61.697 -22.445 -25.889 1.000 115.577 464 PHE BBB CA 1
ATOM 7283 C C . PHE B 1 467 ? 61.839 -21.707 -24.545 1.000 112.100 464 PHE BBB C 1
ATOM 7284 O O . PHE B 1 467 ? 61.473 -20.519 -24.519 1.000 107.440 464 PHE BBB O 1
ATOM 7292 N N . SER B 1 468 ? 62.338 -22.343 -23.473 1.000 109.807 465 SER BBB N 1
ATOM 7293 C CA . SER B 1 468 ? 62.466 -21.711 -22.126 1.000 113.346 465 SER BBB CA 1
ATOM 7294 C C . SER B 1 468 ? 63.578 -20.653 -22.127 1.000 118.665 465 SER BBB C 1
ATOM 7295 O O . SER B 1 468 ? 63.720 -19.946 -21.097 1.000 117.359 465 SER BBB O 1
ATOM 7298 N N . LYS B 1 469 ? 64.322 -20.557 -23.245 1.000 127.358 466 LYS BBB N 1
ATOM 7299 C CA . LYS B 1 469 ? 65.347 -19.517 -23.564 1.000 132.487 466 LYS BBB CA 1
ATOM 7300 C C . LYS B 1 469 ? 64.619 -18.331 -24.237 1.000 134.877 466 LYS BBB C 1
ATOM 7301 O O . LYS B 1 469 ? 64.732 -17.211 -23.702 1.000 134.578 466 LYS BBB O 1
ATOM 7307 N N . ILE B 1 470 ? 63.876 -18.586 -25.334 1.000 139.440 467 ILE BBB N 1
ATOM 7308 C CA . ILE B 1 470 ? 63.076 -17.602 -26.147 1.000 138.875 467 ILE BBB CA 1
ATOM 7309 C C . ILE B 1 470 ? 61.940 -16.985 -25.287 1.000 135.448 467 ILE BBB C 1
ATOM 7310 O O . ILE B 1 470 ? 61.633 -15.796 -25.493 1.000 130.998 467 ILE BBB O 1
ATOM 7315 N N . LEU B 1 471 ? 61.349 -17.737 -24.344 1.000 130.157 468 LEU BBB N 1
ATOM 7316 C CA . LEU B 1 471 ? 60.165 -17.308 -23.546 1.000 130.421 468 LEU BBB CA 1
ATOM 7317 C C . LEU B 1 471 ? 60.590 -16.853 -22.147 1.000 128.198 468 LEU BBB C 1
ATOM 7318 O O . LEU B 1 471 ? 59.695 -16.424 -21.398 1.000 125.528 468 LEU BBB O 1
ATOM 7323 N N . ASN B 1 472 ? 61.880 -16.956 -21.804 1.000 130.138 469 ASN BBB N 1
ATOM 7324 C CA . ASN B 1 472 ? 62.479 -16.455 -20.532 1.000 131.804 469 ASN BBB CA 1
ATOM 7325 C C . ASN B 1 472 ? 61.738 -17.080 -19.331 1.000 128.885 469 ASN BBB C 1
ATOM 7326 O O . ASN B 1 472 ? 61.465 -16.364 -18.345 1.000 126.335 469 ASN BBB O 1
ATOM 7331 N N . THR B 1 473 ? 61.430 -18.380 -19.414 1.000 128.146 470 THR BBB N 1
ATOM 7332 C CA . THR B 1 473 ? 60.661 -19.164 -18.403 1.000 130.526 470 THR BBB CA 1
ATOM 7333 C C . THR B 1 473 ? 61.628 -19.872 -17.440 1.000 131.445 470 THR BBB C 1
ATOM 7334 O O . THR B 1 473 ? 61.187 -20.160 -16.298 1.000 125.159 470 THR BBB O 1
ATOM 7338 N N . GLY B 1 474 ? 62.871 -20.144 -17.891 1.000 135.116 471 GLY BBB N 1
ATOM 7339 C CA . GLY B 1 474 ? 64.000 -20.634 -17.070 1.000 135.762 471 GLY BBB CA 1
ATOM 7340 C C . GLY B 1 474 ? 63.915 -22.127 -16.770 1.000 137.616 471 GLY BBB C 1
ATOM 7341 O O . GLY B 1 474 ? 63.633 -22.912 -17.723 1.000 136.701 471 GLY BBB O 1
ATOM 7342 N N . GLU B 1 475 ? 64.169 -22.507 -15.507 1.000 138.975 472 GLU BBB N 1
ATOM 7343 C CA . GLU B 1 475 ? 64.167 -23.917 -15.015 1.000 140.235 472 GLU BBB CA 1
ATOM 7344 C C . GLU B 1 475 ? 62.726 -24.304 -14.625 1.000 138.760 472 GLU BBB C 1
ATOM 7345 O O . GLU B 1 475 ? 62.331 -24.056 -13.462 1.000 138.799 472 GLU BBB O 1
ATOM 7351 N N . THR B 1 476 ? 61.965 -24.857 -15.581 1.000 136.876 473 THR BBB N 1
ATOM 7352 C CA . THR B 1 476 ? 60.507 -25.202 -15.520 1.000 133.944 473 THR BBB CA 1
ATOM 7353 C C . THR B 1 476 ? 60.401 -26.665 -15.056 1.000 133.325 473 THR BBB C 1
ATOM 7354 O O . THR B 1 476 ? 61.268 -27.468 -15.430 1.000 132.814 473 THR BBB O 1
ATOM 7358 N N . PRO B 1 477 ? 59.390 -27.078 -14.229 1.000 128.592 474 PRO BBB N 1
ATOM 7359 C CA . PRO B 1 477 ? 59.167 -28.503 -13.952 1.000 123.514 474 PRO BBB CA 1
ATOM 7360 C C . PRO B 1 477 ? 58.919 -29.323 -15.233 1.000 120.943 474 PRO BBB C 1
ATOM 7361 O O . PRO B 1 477 ? 58.200 -28.876 -16.113 1.000 116.559 474 PRO BBB O 1
ATOM 7365 N N . GLY B 1 478 ? 59.583 -30.478 -15.339 1.000 122.698 475 GLY BBB N 1
ATOM 7366 C CA . GLY B 1 478 ? 59.302 -31.523 -16.344 1.000 122.487 475 GLY BBB CA 1
ATOM 7367 C C . GLY B 1 478 ? 59.959 -31.311 -17.701 1.000 123.041 475 GLY BBB C 1
ATOM 7368 O O . GLY B 1 478 ? 59.372 -31.739 -18.700 1.000 120.440 475 GLY BBB O 1
ATOM 7369 N N . LEU B 1 479 ? 61.155 -30.724 -17.762 1.000 125.837 476 LEU BBB N 1
ATOM 7370 C CA . LEU B 1 479 ? 61.922 -30.594 -19.036 1.000 123.491 476 LEU BBB CA 1
ATOM 7371 C C . LEU B 1 479 ? 62.761 -31.855 -19.270 1.000 118.183 476 LEU BBB C 1
ATOM 7372 O O . LEU B 1 479 ? 63.166 -32.069 -20.436 1.000 112.125 476 LEU BBB O 1
ATOM 7377 N N . ASP B 1 480 ? 62.987 -32.664 -18.228 1.000 121.513 477 ASP BBB N 1
ATOM 7378 C CA . ASP B 1 480 ? 63.959 -33.794 -18.261 1.000 126.898 477 ASP BBB CA 1
ATOM 7379 C C . ASP B 1 480 ? 63.248 -35.149 -18.232 1.000 124.775 477 ASP BBB C 1
ATOM 7380 O O . ASP B 1 480 ? 62.370 -35.336 -17.364 1.000 128.075 477 ASP BBB O 1
ATOM 7385 N N . VAL B 1 481 ? 63.667 -36.071 -19.105 1.000 121.968 478 VAL BBB N 1
ATOM 7386 C CA . VAL B 1 481 ? 63.143 -37.467 -19.138 1.000 121.406 478 VAL BBB CA 1
ATOM 7387 C C . VAL B 1 481 ? 64.320 -38.436 -18.977 1.000 122.919 478 VAL BBB C 1
ATOM 7388 O O . VAL B 1 481 ? 64.623 -39.240 -19.864 1.000 116.404 478 VAL BBB O 1
ATOM 7392 N N . PRO B 1 482 ? 65.017 -38.400 -17.805 1.000 128.212 479 PRO BBB N 1
ATOM 7393 C CA . PRO B 1 482 ? 66.071 -39.369 -17.495 1.000 126.936 479 PRO BBB CA 1
ATOM 7394 C C . PRO B 1 482 ? 65.474 -40.725 -17.066 1.000 127.949 479 PRO BBB C 1
ATOM 7395 O O . PRO B 1 482 ? 64.317 -40.755 -16.643 1.000 119.161 479 PRO BBB O 1
ATOM 7399 N N . GLY B 1 483 ? 66.275 -41.798 -17.168 1.000 126.849 480 GLY BBB N 1
ATOM 7400 C CA . GLY B 1 483 ? 65.981 -43.126 -16.588 1.000 118.724 480 GLY BBB CA 1
ATOM 7401 C C . GLY B 1 483 ? 65.051 -43.955 -17.457 1.000 108.196 480 GLY BBB C 1
ATOM 7402 O O . GLY B 1 483 ? 64.231 -44.685 -16.870 1.000 108.490 480 GLY BBB O 1
ATOM 7403 N N . ILE B 1 484 ? 65.177 -43.836 -18.788 1.000 98.183 481 ILE BBB N 1
ATOM 7404 C CA . ILE B 1 484 ? 64.435 -44.625 -19.812 1.000 90.896 481 ILE BBB CA 1
ATOM 7405 C C . ILE B 1 484 ? 65.436 -45.443 -20.623 1.000 86.595 481 ILE BBB C 1
ATOM 7406 O O . ILE B 1 484 ? 66.268 -44.835 -21.287 1.000 83.252 481 ILE BBB O 1
ATOM 7411 N N . ASP B 1 485 ? 65.284 -46.764 -20.632 1.000 85.680 482 ASP BBB N 1
ATOM 7412 C CA . ASP B 1 485 ? 66.077 -47.681 -21.481 1.000 86.192 482 ASP BBB CA 1
ATOM 7413 C C . ASP B 1 485 ? 65.205 -48.157 -22.653 1.000 82.396 482 ASP BBB C 1
ATOM 7414 O O . ASP B 1 485 ? 64.411 -49.102 -22.452 1.000 79.750 482 ASP BBB O 1
ATOM 7419 N N . PHE B 1 486 ? 65.409 -47.580 -23.841 1.000 80.439 483 PHE BBB N 1
ATOM 7420 C CA . PHE B 1 486 ? 64.603 -47.881 -25.049 1.000 79.879 483 PHE BBB CA 1
ATOM 7421 C C . PHE B 1 486 ? 64.903 -49.283 -25.575 1.000 79.517 483 PHE BBB C 1
ATOM 7422 O O . PHE B 1 486 ? 64.047 -49.870 -26.277 1.000 79.262 483 PHE BBB O 1
ATOM 7430 N N . VAL B 1 487 ? 66.088 -49.807 -25.279 1.000 79.077 484 VAL BBB N 1
ATOM 7431 C CA . VAL B 1 487 ? 66.412 -51.201 -25.689 1.000 78.779 484 VAL BBB CA 1
ATOM 7432 C C . VAL B 1 487 ? 65.496 -52.134 -24.894 1.000 78.444 484 VAL BBB C 1
ATOM 7433 O O . VAL B 1 487 ? 64.918 -53.021 -25.507 1.000 76.925 484 VAL BBB O 1
ATOM 7437 N N . HIS B 1 488 ? 65.347 -51.909 -23.592 1.000 80.042 485 HIS BBB N 1
ATOM 7438 C CA . HIS B 1 488 ? 64.433 -52.682 -22.718 1.000 81.304 485 HIS BBB CA 1
ATOM 7439 C C . HIS B 1 488 ? 63.006 -52.527 -23.241 1.000 79.030 485 HIS BBB C 1
ATOM 7440 O O . HIS B 1 488 ? 62.270 -53.521 -23.250 1.000 80.840 485 HIS BBB O 1
ATOM 7447 N N . LEU B 1 489 ? 62.602 -51.330 -23.651 1.000 76.276 486 LEU BBB N 1
ATOM 7448 C CA . LEU B 1 489 ? 61.222 -51.119 -24.144 1.000 74.137 486 LEU BBB CA 1
ATOM 7449 C C . LEU B 1 489 ? 61.032 -51.924 -25.425 1.000 73.452 486 LEU BBB C 1
ATOM 7450 O O . LEU B 1 489 ? 60.064 -52.673 -25.495 1.000 73.476 486 LEU BBB O 1
ATOM 7455 N N . ALA B 1 490 ? 61.948 -51.816 -26.372 1.000 73.981 487 ALA BBB N 1
ATOM 7456 C CA . ALA B 1 490 ? 61.897 -52.575 -27.640 1.000 74.652 487 ALA BBB CA 1
ATOM 7457 C C . ALA B 1 490 ? 61.748 -54.074 -27.356 1.000 76.756 487 ALA BBB C 1
ATOM 7458 O O . ALA B 1 490 ? 60.927 -54.720 -27.986 1.000 76.102 487 ALA BBB O 1
ATOM 7460 N N . GLU B 1 491 ? 62.544 -54.627 -26.455 1.000 81.338 488 GLU BBB N 1
ATOM 7461 C CA . GLU B 1 491 ? 62.581 -56.094 -26.231 1.000 84.872 488 GLU BBB CA 1
ATOM 7462 C C . GLU B 1 491 ? 61.299 -56.456 -25.502 1.000 82.214 488 GLU BBB C 1
ATOM 7463 O O . GLU B 1 491 ? 60.753 -57.521 -25.765 1.000 82.938 488 GLU BBB O 1
ATOM 7469 N N . GLY B 1 492 ? 60.803 -55.540 -24.681 1.000 80.423 489 GLY BBB N 1
ATOM 7470 C CA . GLY B 1 492 ? 59.481 -55.675 -24.046 1.000 79.625 489 GLY BBB CA 1
ATOM 7471 C C . GLY B 1 492 ? 58.360 -55.877 -25.063 1.000 76.437 489 GLY BBB C 1
ATOM 7472 O O . GLY B 1 492 ? 57.423 -56.549 -24.714 1.000 77.113 489 GLY BBB O 1
ATOM 7473 N N . TYR B 1 493 ? 58.454 -55.305 -26.256 1.000 73.120 490 TYR BBB N 1
ATOM 7474 C CA . TYR B 1 493 ? 57.424 -55.399 -27.307 1.000 71.699 490 TYR BBB CA 1
ATOM 7475 C C . TYR B 1 493 ? 57.869 -56.377 -28.396 1.000 72.122 490 TYR BBB C 1
ATOM 7476 O O . TYR B 1 493 ? 57.087 -56.583 -29.347 1.000 72.298 490 TYR BBB O 1
ATOM 7485 N N . GLY B 1 494 ? 59.015 -57.033 -28.254 1.000 72.655 491 GLY BBB N 1
ATOM 7486 C CA . GLY B 1 494 ? 59.417 -58.081 -29.205 1.000 73.055 491 GLY BBB CA 1
ATOM 7487 C C . GLY B 1 494 ? 60.239 -57.530 -30.352 1.000 73.084 491 GLY BBB C 1
ATOM 7488 O O . GLY B 1 494 ? 60.446 -58.272 -31.364 1.000 73.405 491 GLY BBB O 1
ATOM 7489 N N . VAL B 1 495 ? 60.731 -56.302 -30.229 1.000 72.821 492 VAL BBB N 1
ATOM 7490 C CA . VAL B 1 495 ? 61.740 -55.771 -31.193 1.000 73.398 492 VAL BBB CA 1
ATOM 7491 C C . VAL B 1 495 ? 63.182 -55.808 -30.632 1.000 74.000 492 VAL BBB C 1
ATOM 7492 O O . VAL B 1 495 ? 63.451 -55.360 -29.518 1.000 72.241 492 VAL BBB O 1
ATOM 7496 N N . ARG B 1 496 ? 64.091 -56.260 -31.471 1.000 75.493 493 ARG BBB N 1
ATOM 7497 C CA . ARG B 1 496 ? 65.527 -56.430 -31.147 1.000 77.322 493 ARG BBB CA 1
ATOM 7498 C C . ARG B 1 496 ? 66.160 -55.036 -31.166 1.000 75.159 493 ARG BBB C 1
ATOM 7499 O O . ARG B 1 496 ? 65.957 -54.321 -32.144 1.000 72.736 493 ARG BBB O 1
ATOM 7507 N N . GLY B 1 497 ? 66.867 -54.648 -30.098 1.000 75.850 494 GLY BBB N 1
ATOM 7508 C CA . GLY B 1 497 ? 67.509 -53.327 -30.004 1.000 75.445 494 GLY BBB CA 1
ATOM 7509 C C . GLY B 1 497 ? 68.984 -53.378 -29.582 1.000 76.826 494 GLY BBB C 1
ATOM 7510 O O . GLY B 1 497 ? 69.362 -54.317 -28.899 1.000 77.113 494 GLY BBB O 1
ATOM 7511 N N . THR B 1 498 ? 69.724 -52.297 -29.813 1.000 76.461 495 THR BBB N 1
ATOM 7512 C CA . THR B 1 498 ? 71.069 -52.039 -29.239 1.000 79.665 495 THR BBB CA 1
ATOM 7513 C C . THR B 1 498 ? 71.138 -50.568 -28.822 1.000 77.441 495 THR BBB C 1
ATOM 7514 O O . THR B 1 498 ? 70.413 -49.766 -29.452 1.000 74.411 495 THR BBB O 1
ATOM 7518 N N . ALA B 1 499 ? 71.965 -50.243 -27.806 1.000 77.656 496 ALA BBB N 1
ATOM 7519 C CA . ALA B 1 499 ? 72.386 -48.861 -27.465 1.000 77.273 496 ALA BBB CA 1
ATOM 7520 C C . ALA B 1 499 ? 73.825 -48.641 -27.966 1.000 79.218 496 ALA BBB C 1
ATOM 7521 O O . ALA B 1 499 ? 74.660 -49.562 -27.912 1.000 79.147 496 ALA BBB O 1
ATOM 7523 N N . VAL B 1 500 ? 74.140 -47.411 -28.331 1.000 79.752 497 VAL BBB N 1
ATOM 7524 C CA . VAL B 1 500 ? 75.267 -47.037 -29.218 1.000 79.525 497 VAL BBB CA 1
ATOM 7525 C C . VAL B 1 500 ? 75.567 -45.564 -28.917 1.000 81.294 497 VAL BBB C 1
ATOM 7526 O O . VAL B 1 500 ? 74.662 -44.824 -28.681 1.000 81.386 497 VAL BBB O 1
ATOM 7530 N N . ALA B 1 501 ? 76.814 -45.161 -28.823 1.000 86.723 498 ALA BBB N 1
ATOM 7531 C CA . ALA B 1 501 ? 77.235 -43.845 -28.287 1.000 88.558 498 ALA BBB CA 1
ATOM 7532 C C . ALA B 1 501 ? 78.447 -43.311 -29.063 1.000 91.925 498 ALA BBB C 1
ATOM 7533 O O . ALA B 1 501 ? 78.862 -42.171 -28.779 1.000 95.573 498 ALA BBB O 1
ATOM 7535 N N . THR B 1 502 ? 78.985 -44.061 -30.027 1.000 92.489 499 THR BBB N 1
ATOM 7536 C CA . THR B 1 502 ? 80.087 -43.587 -30.899 1.000 92.779 499 THR BBB CA 1
ATOM 7537 C C . THR B 1 502 ? 79.720 -43.843 -32.352 1.000 89.150 499 THR BBB C 1
ATOM 7538 O O . THR B 1 502 ? 78.914 -44.732 -32.602 1.000 89.316 499 THR BBB O 1
ATOM 7542 N N . ALA B 1 503 ? 80.318 -43.077 -33.246 1.000 87.924 500 ALA BBB N 1
ATOM 7543 C CA . ALA B 1 503 ? 80.183 -43.169 -34.710 1.000 88.004 500 ALA BBB CA 1
ATOM 7544 C C . ALA B 1 503 ? 80.501 -44.593 -35.167 1.000 91.068 500 ALA BBB C 1
ATOM 7545 O O . ALA B 1 503 ? 79.743 -45.115 -35.991 1.000 93.184 500 ALA BBB O 1
ATOM 7547 N N . GLU B 1 504 ? 81.564 -45.210 -34.667 1.000 96.228 501 GLU BBB N 1
ATOM 7548 C CA . GLU B 1 504 ? 82.017 -46.535 -35.175 1.000 98.739 501 GLU BBB CA 1
ATOM 7549 C C . GLU B 1 504 ? 80.914 -47.551 -34.843 1.000 96.149 501 GLU BBB C 1
ATOM 7550 O O . GLU B 1 504 ? 80.503 -48.274 -35.772 1.000 96.874 501 GLU BBB O 1
ATOM 7556 N N . ASP B 1 505 ? 80.400 -47.544 -33.604 1.000 92.441 502 ASP BBB N 1
ATOM 7557 C CA . ASP B 1 505 ? 79.362 -48.501 -33.142 1.000 90.154 502 ASP BBB CA 1
ATOM 7558 C C . ASP B 1 505 ? 78.018 -48.226 -33.847 1.000 84.003 502 ASP BBB C 1
ATOM 7559 O O . ASP B 1 505 ? 77.264 -49.177 -34.095 1.000 80.211 502 ASP BBB O 1
ATOM 7564 N N . PHE B 1 506 ? 77.690 -46.961 -34.051 1.000 79.946 503 PHE BBB N 1
ATOM 7565 C CA . PHE B 1 506 ? 76.481 -46.598 -34.802 1.000 77.678 503 PHE BBB CA 1
ATOM 7566 C C . PHE B 1 506 ? 76.592 -47.142 -36.226 1.000 77.981 503 PHE BBB C 1
ATOM 7567 O O . PHE B 1 506 ? 75.619 -47.806 -36.658 1.000 75.681 503 PHE BBB O 1
ATOM 7575 N N . THR B 1 507 ? 77.716 -46.886 -36.936 1.000 78.386 504 THR BBB N 1
ATOM 7576 C CA . THR B 1 507 ? 77.847 -47.300 -38.359 1.000 77.950 504 THR BBB CA 1
ATOM 7577 C C . THR B 1 507 ? 77.627 -48.812 -38.460 1.000 79.198 504 THR BBB C 1
ATOM 7578 O O . THR B 1 507 ? 76.937 -49.239 -39.417 1.000 80.756 504 THR BBB O 1
ATOM 7582 N N . THR B 1 508 ? 78.108 -49.562 -37.474 1.000 80.349 505 THR BBB N 1
ATOM 7583 C CA . THR B 1 508 ? 77.971 -51.048 -37.379 1.000 81.299 505 THR BBB CA 1
ATOM 7584 C C . THR B 1 508 ? 76.494 -51.437 -37.171 1.000 80.084 505 THR BBB C 1
ATOM 7585 O O . THR B 1 508 ? 75.968 -52.212 -38.009 1.000 80.196 505 THR BBB O 1
ATOM 7589 N N . ALA B 1 509 ? 75.866 -50.947 -36.092 1.000 78.533 506 ALA BBB N 1
ATOM 7590 C CA . ALA B 1 509 ? 74.477 -51.264 -35.690 1.000 76.796 506 ALA BBB CA 1
ATOM 7591 C C . ALA B 1 509 ? 73.530 -50.930 -36.848 1.000 75.574 506 ALA BBB C 1
ATOM 7592 O O . ALA B 1 509 ? 72.608 -51.728 -37.101 1.000 74.763 506 ALA BBB O 1
ATOM 7594 N N . PHE B 1 510 ? 73.779 -49.815 -37.531 1.000 75.030 507 PHE BBB N 1
ATOM 7595 C CA . PHE B 1 510 ? 72.952 -49.314 -38.642 1.000 74.258 507 PHE BBB CA 1
ATOM 7596 C C . PHE B 1 510 ? 73.111 -50.231 -39.855 1.000 78.223 507 PHE BBB C 1
ATOM 7597 O O . PHE B 1 510 ? 72.062 -50.603 -40.403 1.000 80.298 507 PHE BBB O 1
ATOM 7605 N N . LYS B 1 511 ? 74.340 -50.587 -40.267 1.000 82.710 508 LYS BBB N 1
ATOM 7606 C CA . LYS B 1 511 ? 74.586 -51.494 -41.427 1.000 84.744 508 LYS BBB CA 1
ATOM 7607 C C . LYS B 1 511 ? 73.810 -52.794 -41.211 1.000 83.192 508 LYS BBB C 1
ATOM 7608 O O . LYS B 1 511 ? 73.213 -53.324 -42.193 1.000 83.551 508 LYS BBB O 1
ATOM 7614 N N . SER B 1 512 ? 73.800 -53.244 -39.964 1.000 81.448 509 SER BBB N 1
ATOM 7615 C CA . SER B 1 512 ? 73.143 -54.481 -39.475 1.000 81.218 509 SER BBB CA 1
ATOM 7616 C C . SER B 1 512 ? 71.609 -54.346 -39.580 1.000 81.272 509 SER BBB C 1
ATOM 7617 O O . SER B 1 512 ? 70.951 -55.227 -40.221 1.000 81.302 509 SER BBB O 1
ATOM 7620 N N . ALA B 1 513 ? 71.064 -53.302 -38.937 1.000 79.019 510 ALA BBB N 1
ATOM 7621 C CA . ALA B 1 513 ? 69.634 -52.952 -38.918 1.000 76.557 510 ALA BBB CA 1
ATOM 7622 C C . ALA B 1 513 ? 69.079 -52.853 -40.337 1.000 76.067 510 ALA BBB C 1
ATOM 7623 O O . ALA B 1 513 ? 67.972 -53.352 -40.514 1.000 77.797 510 ALA BBB O 1
ATOM 7625 N N . LEU B 1 514 ? 69.786 -52.269 -41.308 1.000 75.608 511 LEU BBB N 1
ATOM 7626 C CA . LEU B 1 514 ? 69.252 -52.142 -42.690 1.000 75.351 511 LEU BBB CA 1
ATOM 7627 C C . LEU B 1 514 ? 69.127 -53.517 -43.348 1.000 77.906 511 LEU BBB C 1
ATOM 7628 O O . LEU B 1 514 ? 68.267 -53.666 -44.229 1.000 79.117 511 LEU BBB O 1
ATOM 7633 N N . ALA B 1 515 ? 69.948 -54.492 -42.961 1.000 82.157 512 ALA BBB N 1
ATOM 7634 C CA . ALA B 1 515 ? 69.905 -55.852 -43.550 1.000 84.210 512 ALA BBB CA 1
ATOM 7635 C C . ALA B 1 515 ? 68.721 -56.654 -42.984 1.000 84.958 512 ALA BBB C 1
ATOM 7636 O O . ALA B 1 515 ? 68.374 -57.664 -43.606 1.000 87.336 512 ALA BBB O 1
ATOM 7638 N N . ALA B 1 516 ? 68.165 -56.281 -41.827 1.000 83.507 513 ALA BBB N 1
ATOM 7639 C CA . ALA B 1 516 ? 67.241 -57.154 -41.059 1.000 83.264 513 ALA BBB CA 1
ATOM 7640 C C . ALA B 1 516 ? 65.869 -57.249 -41.757 1.000 83.380 513 ALA BBB C 1
ATOM 7641 O O . ALA B 1 516 ? 65.450 -56.256 -42.423 1.000 79.555 513 ALA BBB O 1
ATOM 7643 N N . ASP B 1 517 ? 65.216 -58.414 -41.621 1.000 84.850 514 ASP BBB N 1
ATOM 7644 C CA . ASP B 1 517 ? 63.858 -58.694 -42.156 1.000 87.301 514 ASP BBB CA 1
ATOM 7645 C C . ASP B 1 517 ? 62.845 -58.399 -41.051 1.000 82.707 514 ASP BBB C 1
ATOM 7646 O O . ASP B 1 517 ? 61.694 -58.718 -41.233 1.000 84.692 514 ASP BBB O 1
ATOM 7651 N N . ALA B 1 518 ? 63.301 -57.827 -39.937 1.000 77.869 515 ALA BBB N 1
ATOM 7652 C CA . ALA B 1 518 ? 62.475 -57.584 -38.746 1.000 74.431 515 ALA BBB CA 1
ATOM 7653 C C . ALA B 1 518 ? 62.706 -56.159 -38.249 1.000 71.828 515 ALA BBB C 1
ATOM 7654 O O . ALA B 1 518 ? 63.750 -55.527 -38.530 1.000 73.376 515 ALA BBB O 1
ATOM 7656 N N . PRO B 1 519 ? 61.729 -55.597 -37.520 1.000 68.015 516 PRO BBB N 1
ATOM 7657 C CA . PRO B 1 519 ? 61.928 -54.329 -36.858 1.000 66.792 516 PRO BBB CA 1
ATOM 7658 C C . PRO B 1 519 ? 63.209 -54.419 -36.012 1.000 66.769 516 PRO BBB C 1
ATOM 7659 O O . PRO B 1 519 ? 63.450 -55.482 -35.397 1.000 66.569 516 PRO BBB O 1
ATOM 7663 N N . THR B 1 520 ? 63.946 -53.312 -36.009 1.000 65.851 517 THR BBB N 1
ATOM 7664 C CA . THR B 1 520 ? 65.176 -53.083 -35.227 1.000 67.539 517 THR BBB CA 1
ATOM 7665 C C . THR B 1 520 ? 65.136 -51.678 -34.641 1.000 67.084 517 THR BBB C 1
ATOM 7666 O O . THR B 1 520 ? 64.618 -50.750 -35.347 1.000 67.542 517 THR BBB O 1
ATOM 7670 N N . LEU B 1 521 ? 65.622 -51.521 -33.410 1.000 67.039 518 LEU BBB N 1
ATOM 7671 C CA . LEU B 1 521 ? 65.728 -50.187 -32.760 1.000 66.396 518 LEU BBB CA 1
ATOM 7672 C C . LEU B 1 521 ? 67.196 -49.942 -32.379 1.000 66.877 518 LEU BBB C 1
ATOM 7673 O O . LEU B 1 521 ? 67.745 -50.795 -31.724 1.000 67.121 518 LEU BBB O 1
ATOM 7678 N N . ILE B 1 522 ? 67.757 -48.790 -32.705 1.000 66.536 519 ILE BBB N 1
ATOM 7679 C CA . ILE B 1 522 ? 69.083 -48.318 -32.224 1.000 68.029 519 ILE BBB CA 1
ATOM 7680 C C . ILE B 1 522 ? 68.866 -47.132 -31.300 1.000 68.714 519 ILE BBB C 1
ATOM 7681 O O . ILE B 1 522 ? 68.320 -46.135 -31.780 1.000 67.309 519 ILE BBB O 1
ATOM 7686 N N . GLU B 1 523 ? 69.310 -47.191 -30.052 1.000 71.667 520 GLU BBB N 1
ATOM 7687 C CA . GLU B 1 523 ? 69.236 -46.011 -29.144 1.000 73.616 520 GLU BBB CA 1
ATOM 7688 C C . GLU B 1 523 ? 70.579 -45.324 -29.270 1.000 74.004 520 GLU BBB C 1
ATOM 7689 O O . GLU B 1 523 ? 71.535 -45.936 -28.868 1.000 77.009 520 GLU BBB O 1
ATOM 7695 N N . VAL B 1 524 ? 70.634 -44.153 -29.876 1.000 73.128 521 VAL BBB N 1
ATOM 7696 C CA . VAL B 1 524 ? 71.846 -43.321 -29.971 1.000 75.175 521 VAL BBB CA 1
ATOM 7697 C C . VAL B 1 524 ? 71.877 -42.375 -28.792 1.000 77.570 521 VAL BBB C 1
ATOM 7698 O O . VAL B 1 524 ? 70.923 -41.695 -28.609 1.000 76.785 521 VAL BBB O 1
ATOM 7702 N N . ARG B 1 525 ? 72.970 -42.343 -28.044 1.000 84.068 522 ARG BBB N 1
ATOM 7703 C CA . ARG B 1 525 ? 73.228 -41.284 -27.043 1.000 89.127 522 ARG BBB CA 1
ATOM 7704 C C . ARG B 1 525 ? 73.660 -40.015 -27.781 1.000 90.938 522 ARG BBB C 1
ATOM 7705 O O . ARG B 1 525 ? 74.681 -40.083 -28.482 1.000 90.785 522 ARG BBB O 1
ATOM 7713 N N . THR B 1 526 ? 72.882 -38.928 -27.664 1.000 92.965 523 THR BBB N 1
ATOM 7714 C CA . THR B 1 526 ? 73.129 -37.632 -28.354 1.000 94.311 523 THR BBB CA 1
ATOM 7715 C C . THR B 1 526 ? 73.442 -36.529 -27.336 1.000 97.079 523 THR BBB C 1
ATOM 7716 O O . THR B 1 526 ? 73.117 -36.706 -26.136 1.000 99.250 523 THR BBB O 1
ATOM 7720 N N . ASN B 1 527 ? 74.066 -35.444 -27.806 1.000 98.756 524 ASN BBB N 1
ATOM 7721 C CA . ASN B 1 527 ? 74.460 -34.280 -26.968 1.000 102.986 524 ASN BBB CA 1
ATOM 7722 C C . ASN B 1 527 ? 73.493 -33.129 -27.245 1.000 103.141 524 ASN BBB C 1
ATOM 7723 O O . ASN B 1 527 ? 73.253 -32.830 -28.447 1.000 99.784 524 ASN BBB O 1
ATOM 7728 N N . PHE B 1 528 ? 73.006 -32.499 -26.176 1.000 108.011 525 PHE BBB N 1
ATOM 7729 C CA . PHE B 1 528 ? 72.141 -31.297 -26.225 1.000 115.006 525 PHE BBB CA 1
ATOM 7730 C C . PHE B 1 528 ? 72.991 -30.091 -25.816 1.000 117.477 525 PHE BBB C 1
ATOM 7731 O O . PHE B 1 528 ? 73.541 -30.129 -24.707 1.000 115.625 525 PHE BBB O 1
ATOM 7739 N N . ASP B 1 529 ? 73.107 -29.091 -26.704 1.000 125.114 526 ASP BBB N 1
ATOM 7740 C CA . ASP B 1 529 ? 73.682 -27.731 -26.446 1.000 138.433 526 ASP BBB CA 1
ATOM 7741 C C . ASP B 1 529 ? 72.823 -26.997 -25.387 1.000 153.789 526 ASP BBB C 1
ATOM 7742 O O . ASP B 1 529 ? 71.676 -26.579 -25.748 1.000 150.086 526 ASP BBB O 1
ATOM 7747 N N . GLU B 1 530 ? 73.341 -26.819 -24.154 1.000 171.877 527 GLU BBB N 1
ATOM 7748 C CA . GLU B 1 530 ? 72.593 -26.282 -22.974 1.000 176.085 527 GLU BBB CA 1
ATOM 7749 C C . GLU B 1 530 ? 72.827 -24.774 -22.784 1.000 177.374 527 GLU BBB C 1
ATOM 7750 O O . GLU B 1 530 ? 71.858 -24.094 -22.333 1.000 172.858 527 GLU BBB O 1
ATOM 7756 N N . SER B 1 531 ? 74.062 -24.307 -23.028 1.000 169.109 528 SER BBB N 1
ATOM 7757 C CA . SER B 1 531 ? 74.494 -22.891 -22.852 1.000 160.914 528 SER BBB CA 1
ATOM 7758 C C . SER B 1 531 ? 74.078 -22.084 -24.086 1.000 156.122 528 SER BBB C 1
ATOM 7759 O O . SER B 1 531 ? 73.124 -21.286 -24.051 1.000 145.556 528 SER BBB O 1
ATOM 7763 N N . PHE C 1 1 ? 54.023 6.084 -34.465 1.000 140.531 -2 PHE CCC N 1
ATOM 7764 C CA . PHE C 1 1 ? 53.427 6.762 -35.661 1.000 140.830 -2 PHE CCC CA 1
ATOM 7765 C C . PHE C 1 1 ? 52.050 7.362 -35.291 1.000 135.333 -2 PHE CCC C 1
ATOM 7766 O O . PHE C 1 1 ? 51.468 7.102 -34.225 1.000 132.018 -2 PHE CCC O 1
ATOM 7774 N N . GLN C 1 2 ? 51.595 8.246 -36.177 1.000 131.119 -1 GLN CCC N 1
ATOM 7775 C CA . GLN C 1 2 ? 50.344 9.031 -36.155 1.000 124.275 -1 GLN CCC CA 1
ATOM 7776 C C . GLN C 1 2 ? 49.386 8.421 -37.210 1.000 120.434 -1 GLN CCC C 1
ATOM 7777 O O . GLN C 1 2 ? 48.389 9.072 -37.527 1.000 119.446 -1 GLN CCC O 1
ATOM 7783 N N . GLY C 1 3 ? 49.711 7.238 -37.769 1.000 118.506 0 GLY CCC N 1
ATOM 7784 C CA . GLY C 1 3 ? 48.897 6.439 -38.703 1.000 116.119 0 GLY CCC CA 1
ATOM 7785 C C . GLY C 1 3 ? 48.010 5.463 -37.931 1.000 116.452 0 GLY CCC C 1
ATOM 7786 O O . GLY C 1 3 ? 47.395 4.612 -38.566 1.000 114.878 0 GLY CCC O 1
ATOM 7787 N N . MET C 1 4 ? 47.976 5.569 -36.592 1.000 120.472 1 MET CCC N 1
ATOM 7788 C CA . MET C 1 4 ? 47.038 4.933 -35.608 1.000 119.365 1 MET CCC CA 1
ATOM 7789 C C . MET C 1 4 ? 45.594 4.904 -36.117 1.000 113.103 1 MET CCC C 1
ATOM 7790 O O . MET C 1 4 ? 44.992 5.972 -36.214 1.000 115.630 1 MET CCC O 1
ATOM 7795 N N . ALA C 1 5 ? 45.037 3.724 -36.372 1.000 105.551 2 ALA CCC N 1
ATOM 7796 C CA . ALA C 1 5 ? 43.658 3.514 -36.882 1.000 99.443 2 ALA CCC CA 1
ATOM 7797 C C . ALA C 1 5 ? 42.938 2.615 -35.873 1.000 94.768 2 ALA CCC C 1
ATOM 7798 O O . ALA C 1 5 ? 43.652 1.781 -35.294 1.000 96.278 2 ALA CCC O 1
ATOM 7800 N N . THR C 1 6 ? 41.611 2.706 -35.699 1.000 88.570 3 THR CCC N 1
ATOM 7801 C CA . THR C 1 6 ? 40.837 1.795 -34.806 1.000 84.125 3 THR CCC CA 1
ATOM 7802 C C . THR C 1 6 ? 40.326 0.581 -35.597 1.000 80.807 3 THR CCC C 1
ATOM 7803 O O . THR C 1 6 ? 40.378 0.573 -36.862 1.000 80.264 3 THR CCC O 1
ATOM 7807 N N . VAL C 1 7 ? 39.897 -0.436 -34.869 1.000 78.036 4 VAL CCC N 1
ATOM 7808 C CA . VAL C 1 7 ? 39.401 -1.702 -35.463 1.000 76.411 4 VAL CCC CA 1
ATOM 7809 C C . VAL C 1 7 ? 38.177 -1.367 -36.337 1.000 75.726 4 VAL CCC C 1
ATOM 7810 O O . VAL C 1 7 ? 38.037 -1.940 -37.425 1.000 74.068 4 VAL CCC O 1
ATOM 7814 N N . SER C 1 8 ? 37.343 -0.441 -35.879 1.000 76.965 5 SER CCC N 1
ATOM 7815 C CA . SER C 1 8 ? 36.190 0.141 -36.615 1.000 77.187 5 SER CCC CA 1
ATOM 7816 C C . SER C 1 8 ? 36.676 0.779 -37.945 1.000 77.848 5 SER CCC C 1
ATOM 7817 O O . SER C 1 8 ? 36.108 0.471 -39.002 1.000 76.732 5 SER CCC O 1
ATOM 7820 N N . GLU C 1 9 ? 37.716 1.616 -37.930 1.000 78.920 6 GLU CCC N 1
ATOM 7821 C CA . GLU C 1 9 ? 38.136 2.352 -39.150 1.000 80.321 6 GLU CCC CA 1
ATOM 7822 C C . GLU C 1 9 ? 38.629 1.353 -40.192 1.000 77.637 6 GLU CCC C 1
ATOM 7823 O O . GLU C 1 9 ? 38.343 1.533 -41.388 1.000 77.825 6 GLU CCC O 1
ATOM 7829 N N . VAL C 1 10 ? 39.328 0.316 -39.754 1.000 75.325 7 VAL CCC N 1
ATOM 7830 C CA . VAL C 1 10 ? 39.936 -0.651 -40.702 1.000 74.585 7 VAL CCC CA 1
ATOM 7831 C C . VAL C 1 10 ? 38.847 -1.572 -41.247 1.000 72.306 7 VAL CCC C 1
ATOM 7832 O O . VAL C 1 10 ? 38.894 -1.918 -42.452 1.000 71.407 7 VAL CCC O 1
ATOM 7836 N N . THR C 1 11 ? 37.940 -2.005 -40.370 1.000 71.905 8 THR CCC N 1
ATOM 7837 C CA . THR C 1 11 ? 36.801 -2.895 -40.719 1.000 70.431 8 THR CCC CA 1
ATOM 7838 C C . THR C 1 11 ? 35.968 -2.226 -41.821 1.000 70.722 8 THR CCC C 1
ATOM 7839 O O . THR C 1 11 ? 35.770 -2.871 -42.848 1.000 68.850 8 THR CCC O 1
ATOM 7843 N N . TYR C 1 12 ? 35.586 -0.955 -41.638 1.000 73.657 9 TYR CCC N 1
ATOM 7844 C CA . TYR C 1 12 ? 34.798 -0.150 -42.615 1.000 76.956 9 TYR CCC CA 1
ATOM 7845 C C . TYR C 1 12 ? 35.596 0.049 -43.905 1.000 79.708 9 TYR CCC C 1
ATOM 7846 O O . TYR C 1 12 ? 35.004 -0.099 -44.983 1.000 80.539 9 TYR CCC O 1
ATOM 7855 N N . GLU C 1 13 ? 36.904 0.275 -43.835 1.000 82.918 10 GLU CCC N 1
ATOM 7856 C CA . GLU C 1 13 ? 37.701 0.457 -45.076 1.000 86.385 10 GLU CCC CA 1
ATOM 7857 C C . GLU C 1 13 ? 37.673 -0.858 -45.866 1.000 81.358 10 GLU CCC C 1
ATOM 7858 O O . GLU C 1 13 ? 37.723 -0.837 -47.132 1.000 81.879 10 GLU CCC O 1
ATOM 7864 N N . LEU C 1 14 ? 37.570 -1.964 -45.138 1.000 76.269 11 LEU CCC N 1
ATOM 7865 C CA . LEU C 1 14 ? 37.633 -3.316 -45.709 1.000 74.689 11 LEU CCC CA 1
ATOM 7866 C C . LEU C 1 14 ? 36.284 -3.658 -46.326 1.000 74.289 11 LEU CCC C 1
ATOM 7867 O O . LEU C 1 14 ? 36.275 -4.122 -47.479 1.000 74.483 11 LEU CCC O 1
ATOM 7872 N N . LEU C 1 15 ? 35.176 -3.444 -45.596 1.000 73.539 12 LEU CCC N 1
ATOM 7873 C CA . LEU C 1 15 ? 33.824 -3.729 -46.122 1.000 71.893 12 LEU CCC CA 1
ATOM 7874 C C . LEU C 1 15 ? 33.639 -2.939 -47.419 1.000 74.353 12 LEU CCC C 1
ATOM 7875 O O . LEU C 1 15 ? 33.067 -3.493 -48.339 1.000 73.532 12 LEU CCC O 1
ATOM 7880 N N . ARG C 1 16 ? 34.110 -1.689 -47.488 1.000 78.484 13 ARG CCC N 1
ATOM 7881 C CA . ARG C 1 16 ? 33.987 -0.836 -48.710 1.000 79.813 13 ARG CCC CA 1
ATOM 7882 C C . ARG C 1 16 ? 34.793 -1.486 -49.834 1.000 79.591 13 ARG CCC C 1
ATOM 7883 O O . ARG C 1 16 ? 34.304 -1.529 -50.951 1.000 79.027 13 ARG CCC O 1
ATOM 7891 N N . ALA C 1 17 ? 36.012 -1.925 -49.521 1.000 80.310 14 ALA CCC N 1
ATOM 7892 C CA . ALA C 1 17 ? 36.963 -2.543 -50.470 1.000 79.998 14 ALA CCC CA 1
ATOM 7893 C C . ALA C 1 17 ? 36.299 -3.754 -51.131 1.000 80.150 14 ALA CCC C 1
ATOM 7894 O O . ALA C 1 17 ? 36.525 -3.972 -52.319 1.000 80.378 14 ALA CCC O 1
ATOM 7896 N N . ARG C 1 18 ? 35.458 -4.474 -50.376 1.000 80.301 15 ARG CCC N 1
ATOM 7897 C CA . ARG C 1 18 ? 34.794 -5.744 -50.780 1.000 79.763 15 ARG CCC CA 1
ATOM 7898 C C . ARG C 1 18 ? 33.346 -5.531 -51.287 1.000 79.102 15 ARG CCC C 1
ATOM 7899 O O . ARG C 1 18 ? 32.632 -6.514 -51.466 1.000 75.242 15 ARG CCC O 1
ATOM 7907 N N . GLY C 1 19 ? 32.894 -4.292 -51.470 1.000 82.029 16 GLY CCC N 1
ATOM 7908 C CA . GLY C 1 19 ? 31.554 -3.972 -51.986 1.000 81.157 16 GLY CCC CA 1
ATOM 7909 C C . GLY C 1 19 ? 30.434 -4.133 -50.975 1.000 81.117 16 GLY CCC C 1
ATOM 7910 O O . GLY C 1 19 ? 29.317 -3.961 -51.411 1.000 85.566 16 GLY CCC O 1
ATOM 7911 N N . LEU C 1 20 ? 30.679 -4.424 -49.695 1.000 80.648 17 LEU CCC N 1
ATOM 7912 C CA . LEU C 1 20 ? 29.622 -4.591 -48.642 1.000 81.088 17 LEU CCC CA 1
ATOM 7913 C C . LEU C 1 20 ? 29.210 -3.240 -48.047 1.000 81.075 17 LEU CCC C 1
ATOM 7914 O O . LEU C 1 20 ? 29.257 -3.100 -46.803 1.000 78.461 17 LEU CCC O 1
ATOM 7919 N N . THR C 1 21 ? 28.714 -2.329 -48.886 1.000 81.519 18 THR CCC N 1
ATOM 7920 C CA . THR C 1 21 ? 28.300 -0.963 -48.496 1.000 82.571 18 THR CCC CA 1
ATOM 7921 C C . THR C 1 21 ? 26.797 -0.886 -48.170 1.000 80.559 18 THR CCC C 1
ATOM 7922 O O . THR C 1 21 ? 26.353 0.195 -47.787 1.000 81.124 18 THR CCC O 1
ATOM 7926 N N . THR C 1 22 ? 26.069 -1.997 -48.248 1.000 77.247 19 THR CCC N 1
ATOM 7927 C CA . THR C 1 22 ? 24.658 -2.078 -47.844 1.000 76.155 19 THR CCC CA 1
ATOM 7928 C C . THR C 1 22 ? 24.544 -3.003 -46.644 1.000 72.856 19 THR CCC C 1
ATOM 7929 O O . THR C 1 22 ? 24.938 -4.150 -46.748 1.000 75.473 19 THR CCC O 1
ATOM 7933 N N . VAL C 1 23 ? 24.033 -2.510 -45.541 1.000 71.781 20 VAL CCC N 1
ATOM 7934 C CA . VAL C 1 23 ? 24.026 -3.256 -44.253 1.000 71.008 20 VAL CCC CA 1
ATOM 7935 C C . VAL C 1 23 ? 22.561 -3.463 -43.799 1.000 69.133 20 VAL CCC C 1
ATOM 7936 O O . VAL C 1 23 ? 21.823 -2.465 -43.671 1.000 71.444 20 VAL CCC O 1
ATOM 7940 N N . PHE C 1 24 ? 22.138 -4.693 -43.573 1.000 65.278 21 PHE CCC N 1
ATOM 7941 C CA . PHE C 1 24 ? 20.770 -5.005 -43.105 1.000 64.506 21 PHE CCC CA 1
ATOM 7942 C C . PHE C 1 24 ? 20.862 -5.235 -41.601 1.000 64.766 21 PHE CCC C 1
ATOM 7943 O O . PHE C 1 24 ? 21.793 -5.920 -41.225 1.000 64.306 21 PHE CCC O 1
ATOM 7951 N N . GLY C 1 25 ? 20.004 -4.657 -40.769 1.000 66.232 22 GLY CCC N 1
ATOM 7952 C CA . GLY C 1 25 ? 20.219 -4.726 -39.320 1.000 67.616 22 GLY CCC CA 1
ATOM 7953 C C . GLY C 1 25 ? 18.929 -4.576 -38.529 1.000 71.276 22 GLY CCC C 1
ATOM 7954 O O . GLY C 1 25 ? 17.936 -4.036 -39.045 1.000 73.547 22 GLY CCC O 1
ATOM 7955 N N . ASN C 1 26 ? 18.913 -5.124 -37.325 1.000 71.694 23 ASN CCC N 1
ATOM 7956 C CA . ASN C 1 26 ? 18.042 -4.686 -36.231 1.000 71.977 23 ASN CCC CA 1
ATOM 7957 C C . ASN C 1 26 ? 18.960 -4.443 -35.043 1.000 72.832 23 ASN CCC C 1
ATOM 7958 O O . ASN C 1 26 ? 19.592 -5.370 -34.545 1.000 72.481 23 ASN CCC O 1
ATOM 7963 N N . PRO C 1 27 ? 19.040 -3.192 -34.557 1.000 74.917 24 PRO CCC N 1
ATOM 7964 C CA . PRO C 1 27 ? 20.073 -2.765 -33.621 1.000 76.659 24 PRO CCC CA 1
ATOM 7965 C C . PRO C 1 27 ? 19.811 -3.032 -32.137 1.000 79.700 24 PRO CCC C 1
ATOM 7966 O O . PRO C 1 27 ? 18.671 -3.274 -31.808 1.000 83.728 24 PRO CCC O 1
ATOM 7970 N N . GLY C 1 28 ? 20.857 -2.901 -31.305 1.000 82.050 25 GLY CCC N 1
ATOM 7971 C CA . GLY C 1 28 ? 20.839 -3.145 -29.851 1.000 83.553 25 GLY CCC CA 1
ATOM 7972 C C . GLY C 1 28 ? 22.019 -2.493 -29.122 1.000 86.241 25 GLY CCC C 1
ATOM 7973 O O . GLY C 1 28 ? 22.953 -1.993 -29.748 1.000 84.705 25 GLY CCC O 1
ATOM 7984 N N . ASN C 1 30 ? 24.613 -3.584 -27.785 1.000 89.154 27 ASN CCC N 1
ATOM 7985 C CA . ASN C 1 30 ? 25.939 -4.066 -28.144 1.000 87.167 27 ASN CCC CA 1
ATOM 7986 C C . ASN C 1 30 ? 26.384 -3.746 -29.592 1.000 86.995 27 ASN CCC C 1
ATOM 7987 O O . ASN C 1 30 ? 27.499 -4.175 -29.955 1.000 86.482 27 ASN CCC O 1
ATOM 7992 N N . GLU C 1 31 ? 25.576 -3.096 -30.437 1.000 88.940 28 GLU CCC N 1
ATOM 7993 C CA . GLU C 1 31 ? 25.943 -2.812 -31.861 1.000 87.966 28 GLU CCC CA 1
ATOM 7994 C C . GLU C 1 31 ? 26.047 -1.309 -32.131 1.000 85.674 28 GLU CCC C 1
ATOM 7995 O O . GLU C 1 31 ? 26.498 -0.956 -33.208 1.000 85.202 28 GLU CCC O 1
ATOM 8001 N N . LEU C 1 32 ? 25.646 -0.452 -31.200 1.000 84.661 29 LEU CCC N 1
ATOM 8002 C CA . LEU C 1 32 ? 25.719 1.006 -31.418 1.000 84.960 29 LEU CCC CA 1
ATOM 8003 C C . LEU C 1 32 ? 27.176 1.383 -31.686 1.000 84.074 29 LEU CCC C 1
ATOM 8004 O O . LEU C 1 32 ? 27.415 2.112 -32.644 1.000 85.137 29 LEU CCC O 1
ATOM 8009 N N . PRO C 1 33 ? 28.201 0.898 -30.920 1.000 84.388 30 PRO CCC N 1
ATOM 8010 C CA . PRO C 1 33 ? 29.609 1.253 -31.192 1.000 84.601 30 PRO CCC CA 1
ATOM 8011 C C . PRO C 1 33 ? 30.127 0.862 -32.589 1.000 83.440 30 PRO CCC C 1
ATOM 8012 O O . PRO C 1 33 ? 31.005 1.519 -33.085 1.000 82.225 30 PRO CCC O 1
ATOM 8016 N N . PHE C 1 34 ? 29.573 -0.183 -33.204 1.000 84.343 31 PHE CCC N 1
ATOM 8017 C CA . PHE C 1 34 ? 29.877 -0.529 -34.612 1.000 86.496 31 PHE CCC CA 1
ATOM 8018 C C . PHE C 1 34 ? 29.225 0.498 -35.537 1.000 86.571 31 PHE CCC C 1
ATOM 8019 O O . PHE C 1 34 ? 29.870 1.039 -36.441 1.000 88.613 31 PHE CCC O 1
ATOM 8027 N N . LEU C 1 35 ? 27.944 0.747 -35.324 1.000 87.461 32 LEU CCC N 1
ATOM 8028 C CA . LEU C 1 35 ? 27.107 1.543 -36.262 1.000 88.478 32 LEU CCC CA 1
ATOM 8029 C C . LEU C 1 35 ? 27.538 3.007 -36.211 1.000 91.891 32 LEU CCC C 1
ATOM 8030 O O . LEU C 1 35 ? 27.345 3.695 -37.234 1.000 96.302 32 LEU CCC O 1
ATOM 8035 N N . SER C 1 36 ? 28.101 3.467 -35.088 1.000 91.356 33 SER CCC N 1
ATOM 8036 C CA . SER C 1 36 ? 28.442 4.899 -34.884 1.000 94.451 33 SER CCC CA 1
ATOM 8037 C C . SER C 1 36 ? 29.531 5.332 -35.879 1.000 93.566 33 SER CCC C 1
ATOM 8038 O O . SER C 1 36 ? 29.502 6.490 -36.313 1.000 93.412 33 SER CCC O 1
ATOM 8041 N N . GLY C 1 37 ? 30.442 4.423 -36.225 1.000 93.114 34 GLY CCC N 1
ATOM 8042 C CA . GLY C 1 37 ? 31.599 4.692 -37.092 1.000 95.376 34 GLY CCC CA 1
ATOM 8043 C C . GLY C 1 37 ? 31.277 4.451 -38.550 1.000 94.880 34 GLY CCC C 1
ATOM 8044 O O . GLY C 1 37 ? 32.184 4.548 -39.387 1.000 96.863 34 GLY CCC O 1
ATOM 8045 N N . MET C 1 38 ? 30.025 4.140 -38.862 1.000 95.448 35 MET CCC N 1
ATOM 8046 C CA . MET C 1 38 ? 29.570 3.853 -40.246 1.000 95.034 35 MET CCC CA 1
ATOM 8047 C C . MET C 1 38 ? 29.773 5.109 -41.099 1.000 93.078 35 MET CCC C 1
ATOM 8048 O O . MET C 1 38 ? 29.410 6.200 -40.692 1.000 94.890 35 MET CCC O 1
ATOM 8053 N N . PRO C 1 39 ? 30.433 5.020 -42.269 1.000 90.098 36 PRO CCC N 1
ATOM 8054 C CA . PRO C 1 39 ? 30.547 6.162 -43.185 1.000 92.816 36 PRO CCC CA 1
ATOM 8055 C C . PRO C 1 39 ? 29.257 6.604 -43.897 1.000 94.808 36 PRO CCC C 1
ATOM 8056 O O . PRO C 1 39 ? 28.271 5.928 -43.770 1.000 96.897 36 PRO CCC O 1
ATOM 8060 N N . ASP C 1 40 ? 29.338 7.668 -44.693 1.000 99.040 37 ASP CCC N 1
ATOM 8061 C CA . ASP C 1 40 ? 28.206 8.267 -45.438 1.000 101.876 37 ASP CCC CA 1
ATOM 8062 C C . ASP C 1 40 ? 27.904 7.496 -46.721 1.000 101.145 37 ASP CCC C 1
ATOM 8063 O O . ASP C 1 40 ? 26.738 7.506 -47.092 1.000 102.928 37 ASP CCC O 1
ATOM 8068 N N . ASP C 1 41 ? 28.880 6.850 -47.365 1.000 100.378 38 ASP CCC N 1
ATOM 8069 C CA . ASP C 1 41 ? 28.637 6.098 -48.634 1.000 99.608 38 ASP CCC CA 1
ATOM 8070 C C . ASP C 1 41 ? 27.938 4.747 -48.340 1.000 94.499 38 ASP CCC C 1
ATOM 8071 O O . ASP C 1 41 ? 27.581 4.028 -49.296 1.000 94.919 38 ASP CCC O 1
ATOM 8076 N N . PHE C 1 42 ? 27.749 4.381 -47.068 1.000 90.813 39 PHE CCC N 1
ATOM 8077 C CA . PHE C 1 42 ? 27.096 3.111 -46.637 1.000 86.448 39 PHE CCC CA 1
ATOM 8078 C C . PHE C 1 42 ? 25.613 3.382 -46.343 1.000 84.435 39 PHE CCC C 1
ATOM 8079 O O . PHE C 1 42 ? 25.308 4.471 -45.786 1.000 82.648 39 PHE CCC O 1
ATOM 8087 N N . ARG C 1 43 ? 24.737 2.424 -46.664 1.000 82.083 40 ARG CCC N 1
ATOM 8088 C CA . ARG C 1 43 ? 23.302 2.520 -46.327 1.000 81.807 40 ARG CCC CA 1
ATOM 8089 C C . ARG C 1 43 ? 22.924 1.416 -45.360 1.000 77.812 40 ARG CCC C 1
ATOM 8090 O O . ARG C 1 43 ? 23.288 0.301 -45.601 1.000 77.404 40 ARG CCC O 1
ATOM 8098 N N . TYR C 1 44 ? 22.245 1.769 -44.277 1.000 76.751 41 TYR CCC N 1
ATOM 8099 C CA . TYR C 1 44 ? 21.715 0.808 -43.291 1.000 75.519 41 TYR CCC CA 1
ATOM 8100 C C . TYR C 1 44 ? 20.243 0.570 -43.627 1.000 75.002 41 TYR CCC C 1
ATOM 8101 O O . TYR C 1 44 ? 19.492 1.536 -43.879 1.000 77.660 41 TYR CCC O 1
ATOM 8110 N N . VAL C 1 45 ? 19.825 -0.687 -43.676 1.000 72.068 42 VAL CCC N 1
ATOM 8111 C CA . VAL C 1 45 ? 18.406 -1.022 -43.942 1.000 71.517 42 VAL CCC CA 1
ATOM 8112 C C . VAL C 1 45 ? 17.841 -1.700 -42.690 1.000 70.588 42 VAL CCC C 1
ATOM 8113 O O . VAL C 1 45 ? 18.185 -2.813 -42.393 1.000 69.527 42 VAL CCC O 1
ATOM 8117 N N . LEU C 1 46 ? 17.041 -0.986 -41.936 1.000 72.429 43 LEU CCC N 1
ATOM 8118 C CA . LEU C 1 46 ? 16.464 -1.516 -40.683 1.000 73.479 43 LEU CCC CA 1
ATOM 8119 C C . LEU C 1 46 ? 15.285 -2.458 -41.017 1.000 73.293 43 LEU CCC C 1
ATOM 8120 O O . LEU C 1 46 ? 14.463 -2.125 -41.897 1.000 73.719 43 LEU CCC O 1
ATOM 8125 N N . GLY C 1 47 ? 15.221 -3.591 -40.329 1.000 71.505 44 GLY CCC N 1
ATOM 8126 C CA . GLY C 1 47 ? 14.057 -4.491 -40.275 1.000 70.795 44 GLY CCC CA 1
ATOM 8127 C C . GLY C 1 47 ? 13.605 -4.637 -38.832 1.000 71.519 44 GLY CCC C 1
ATOM 8128 O O . GLY C 1 47 ? 14.475 -4.551 -37.938 1.000 68.736 44 GLY CCC O 1
ATOM 8129 N N . LEU C 1 48 ? 12.288 -4.758 -38.583 1.000 75.029 45 LEU CCC N 1
ATOM 8130 C CA . LEU C 1 48 ? 11.728 -4.695 -37.199 1.000 76.397 45 LEU CCC CA 1
ATOM 8131 C C . LEU C 1 48 ? 11.907 -6.025 -36.460 1.000 77.010 45 LEU CCC C 1
ATOM 8132 O O . LEU C 1 48 ? 11.535 -6.075 -35.267 1.000 77.251 45 LEU CCC O 1
ATOM 8137 N N . HIS C 1 49 ? 12.500 -7.012 -37.133 1.000 77.599 46 HIS CCC N 1
ATOM 8138 C CA . HIS C 1 49 ? 12.517 -8.431 -36.740 1.000 79.310 46 HIS CCC CA 1
ATOM 8139 C C . HIS C 1 49 ? 13.686 -9.062 -37.502 1.000 78.929 46 HIS CCC C 1
ATOM 8140 O O . HIS C 1 49 ? 13.901 -8.716 -38.663 1.000 78.524 46 HIS CCC O 1
ATOM 8147 N N . GLU C 1 50 ? 14.475 -9.898 -36.841 1.000 81.002 47 GLU CCC N 1
ATOM 8148 C CA . GLU C 1 50 ? 15.805 -10.318 -37.355 1.000 78.952 47 GLU CCC CA 1
ATOM 8149 C C . GLU C 1 50 ? 15.615 -11.300 -38.503 1.000 76.995 47 GLU CCC C 1
ATOM 8150 O O . GLU C 1 50 ? 16.443 -11.308 -39.413 1.000 77.007 47 GLU CCC O 1
ATOM 8156 N N . GLY C 1 51 ? 14.573 -12.119 -38.448 1.000 75.293 48 GLY CCC N 1
ATOM 8157 C CA . GLY C 1 51 ? 14.248 -13.054 -39.542 1.000 75.654 48 GLY CCC CA 1
ATOM 8158 C C . GLY C 1 51 ? 13.929 -12.322 -40.837 1.000 74.351 48 GLY CCC C 1
ATOM 8159 O O . GLY C 1 51 ? 14.389 -12.748 -41.923 1.000 78.560 48 GLY CCC O 1
ATOM 8160 N N . ALA C 1 52 ? 13.204 -11.225 -40.732 1.000 72.872 49 ALA CCC N 1
ATOM 8161 C CA . ALA C 1 52 ? 12.928 -10.322 -41.860 1.000 73.134 49 ALA CCC CA 1
ATOM 8162 C C . ALA C 1 52 ? 14.240 -9.700 -42.340 1.000 71.115 49 ALA CCC C 1
ATOM 8163 O O . ALA C 1 52 ? 14.497 -9.745 -43.553 1.000 71.553 49 ALA CCC O 1
ATOM 8165 N N . VAL C 1 53 ? 15.042 -9.155 -41.419 1.000 69.934 50 VAL CCC N 1
ATOM 8166 C CA . VAL C 1 53 ? 16.354 -8.537 -41.763 1.000 69.574 50 VAL CCC CA 1
ATOM 8167 C C . VAL C 1 53 ? 17.143 -9.518 -42.628 1.000 67.486 50 VAL CCC C 1
ATOM 8168 O O . VAL C 1 53 ? 17.711 -9.176 -43.657 1.000 65.811 50 VAL CCC O 1
ATOM 8172 N N . LEU C 1 54 ? 17.189 -10.737 -42.165 1.000 67.203 51 LEU CCC N 1
ATOM 8173 C CA . LEU C 1 54 ? 18.155 -11.672 -42.722 1.000 68.072 51 LEU CCC CA 1
ATOM 8174 C C . LEU C 1 54 ? 17.612 -12.179 -44.055 1.000 67.910 51 LEU CCC C 1
ATOM 8175 O O . LEU C 1 54 ? 18.399 -12.268 -45.024 1.000 68.704 51 LEU CCC O 1
ATOM 8180 N N . SER C 1 55 ? 16.314 -12.440 -44.126 1.000 67.600 52 SER CCC N 1
ATOM 8181 C CA . SER C 1 55 ? 15.649 -12.826 -45.398 1.000 67.371 52 SER CCC CA 1
ATOM 8182 C C . SER C 1 55 ? 15.729 -11.689 -46.431 1.000 67.276 52 SER CCC C 1
ATOM 8183 O O . SER C 1 55 ? 15.927 -12.009 -47.614 1.000 69.409 52 SER CCC O 1
ATOM 8186 N N . MET C 1 56 ? 15.592 -10.419 -46.019 1.000 65.911 53 MET CCC N 1
ATOM 8187 C CA . MET C 1 56 ? 15.814 -9.250 -46.910 1.000 66.190 53 MET CCC CA 1
ATOM 8188 C C . MET C 1 56 ? 17.253 -9.309 -47.459 1.000 65.487 53 MET CCC C 1
ATOM 8189 O O . MET C 1 56 ? 17.454 -9.110 -48.665 1.000 63.500 53 MET CCC O 1
ATOM 8194 N N . ALA C 1 57 ? 18.230 -9.563 -46.578 1.000 64.956 54 ALA CCC N 1
ATOM 8195 C CA . ALA C 1 57 ? 19.648 -9.620 -46.938 1.000 64.633 54 ALA CCC CA 1
ATOM 8196 C C . ALA C 1 57 ? 19.812 -10.731 -47.962 1.000 65.106 54 ALA CCC C 1
ATOM 8197 O O . ALA C 1 57 ? 20.516 -10.533 -48.940 1.000 63.977 54 ALA CCC O 1
ATOM 8199 N N . ASP C 1 58 ? 19.120 -11.845 -47.731 1.000 67.074 55 ASP CCC N 1
ATOM 8200 C CA . ASP C 1 58 ? 19.213 -13.051 -48.594 1.000 67.500 55 ASP CCC CA 1
ATOM 8201 C C . ASP C 1 58 ? 18.726 -12.658 -49.995 1.000 67.815 55 ASP CCC C 1
ATOM 8202 O O . ASP C 1 58 ? 19.447 -12.905 -50.977 1.000 67.311 55 ASP CCC O 1
ATOM 8207 N N . GLY C 1 59 ? 17.546 -12.041 -50.086 1.000 66.690 56 GLY CCC N 1
ATOM 8208 C CA . GLY C 1 59 ? 17.006 -11.638 -51.386 1.000 67.165 56 GLY CCC CA 1
ATOM 8209 C C . GLY C 1 59 ? 17.965 -10.708 -52.095 1.000 66.341 56 GLY CCC C 1
ATOM 8210 O O . GLY C 1 59 ? 18.188 -10.852 -53.308 1.000 65.314 56 GLY CCC O 1
ATOM 8211 N N . TYR C 1 60 ? 18.511 -9.758 -51.360 1.000 67.361 57 TYR CCC N 1
ATOM 8212 C CA . TYR C 1 60 ? 19.437 -8.755 -51.934 1.000 69.545 57 TYR CCC CA 1
ATOM 8213 C C . TYR C 1 60 ? 20.649 -9.500 -52.527 1.000 69.446 57 TYR CCC C 1
ATOM 8214 O O . TYR C 1 60 ? 21.094 -9.229 -53.649 1.000 68.493 57 TYR CCC O 1
ATOM 8223 N N . SER C 1 61 ? 21.131 -10.482 -51.784 1.000 68.444 58 SER CCC N 1
ATOM 8224 C CA . SER C 1 61 ? 22.288 -11.294 -52.171 1.000 68.918 58 SER CCC CA 1
ATOM 8225 C C . SER C 1 61 ? 21.998 -12.133 -53.416 1.000 69.900 58 SER CCC C 1
ATOM 8226 O O . SER C 1 61 ? 22.854 -12.247 -54.286 1.000 72.575 58 SER CCC O 1
ATOM 8229 N N . LEU C 1 62 ? 20.836 -12.749 -53.480 1.000 72.149 59 LEU CCC N 1
ATOM 8230 C CA . LEU C 1 62 ? 20.482 -13.674 -54.584 1.000 73.452 59 LEU CCC CA 1
ATOM 8231 C C . LEU C 1 62 ? 20.444 -12.909 -55.905 1.000 75.415 59 LEU CCC C 1
ATOM 8232 O O . LEU C 1 62 ? 20.873 -13.441 -56.930 1.000 76.227 59 LEU CCC O 1
ATOM 8237 N N . VAL C 1 63 ? 19.969 -11.681 -55.887 1.000 77.835 60 VAL CCC N 1
ATOM 8238 C CA . VAL C 1 63 ? 19.838 -10.930 -57.151 1.000 80.413 60 VAL CCC CA 1
ATOM 8239 C C . VAL C 1 63 ? 21.223 -10.502 -57.613 1.000 80.204 60 VAL CCC C 1
ATOM 8240 O O . VAL C 1 63 ? 21.495 -10.669 -58.818 1.000 81.512 60 VAL CCC O 1
ATOM 8244 N N . THR C 1 64 ? 22.059 -10.008 -56.689 1.000 78.945 61 THR CCC N 1
ATOM 8245 C CA . THR C 1 64 ? 23.363 -9.381 -57.013 1.000 78.473 61 THR CCC CA 1
ATOM 8246 C C . THR C 1 64 ? 24.422 -10.455 -57.241 1.000 79.184 61 THR CCC C 1
ATOM 8247 O O . THR C 1 64 ? 25.285 -10.223 -58.088 1.000 82.799 61 THR CCC O 1
ATOM 8251 N N . GLY C 1 65 ? 24.370 -11.567 -56.500 1.000 77.920 62 GLY CCC N 1
ATOM 8252 C CA . GLY C 1 65 ? 25.421 -12.585 -56.522 1.000 77.479 62 GLY CCC CA 1
ATOM 8253 C C . GLY C 1 65 ? 26.491 -12.273 -55.501 1.000 77.393 62 GLY CCC C 1
ATOM 8254 O O . GLY C 1 65 ? 27.251 -13.165 -55.175 1.000 80.642 62 GLY CCC O 1
ATOM 8255 N N . GLU C 1 66 ? 26.489 -11.076 -54.937 1.000 77.839 63 GLU CCC N 1
ATOM 8256 C CA . GLU C 1 66 ? 27.589 -10.541 -54.104 1.000 78.945 63 GLU CCC CA 1
ATOM 8257 C C . GLU C 1 66 ? 27.393 -10.930 -52.639 1.000 76.895 63 GLU CCC C 1
ATOM 8258 O O . GLU C 1 66 ? 26.227 -11.124 -52.239 1.000 77.293 63 GLU CCC O 1
ATOM 8264 N N . ALA C 1 67 ? 28.485 -10.998 -51.867 1.000 74.120 64 ALA CCC N 1
ATOM 8265 C CA . ALA C 1 67 ? 28.436 -11.160 -50.397 1.000 71.343 64 ALA CCC CA 1
ATOM 8266 C C . ALA C 1 67 ? 27.649 -9.993 -49.821 1.000 70.549 64 ALA CCC C 1
ATOM 8267 O O . ALA C 1 67 ? 27.693 -8.951 -50.439 1.000 70.855 64 ALA CCC O 1
ATOM 8269 N N . THR C 1 68 ? 26.962 -10.147 -48.688 1.000 70.262 65 THR CCC N 1
ATOM 8270 C CA . THR C 1 68 ? 26.071 -9.085 -48.135 1.000 70.986 65 THR CCC CA 1
ATOM 8271 C C . THR C 1 68 ? 26.136 -9.045 -46.620 1.000 67.515 65 THR CCC C 1
ATOM 8272 O O . THR C 1 68 ? 26.128 -10.105 -46.036 1.000 64.975 65 THR CCC O 1
ATOM 8276 N N . LEU C 1 69 ? 26.153 -7.864 -46.027 1.000 68.524 66 LEU CCC N 1
ATOM 8277 C CA . LEU C 1 69 ? 26.460 -7.732 -44.584 1.000 70.661 66 LEU CCC CA 1
ATOM 8278 C C . LEU C 1 69 ? 25.162 -7.653 -43.791 1.000 69.015 66 LEU CCC C 1
ATOM 8279 O O . LEU C 1 69 ? 24.298 -6.873 -44.135 1.000 67.252 66 LEU CCC O 1
ATOM 8284 N N . VAL C 1 70 ? 25.076 -8.394 -42.712 1.000 68.455 67 VAL CCC N 1
ATOM 8285 C CA . VAL C 1 70 ? 23.931 -8.335 -41.766 1.000 68.207 67 VAL CCC CA 1
ATOM 8286 C C . VAL C 1 70 ? 24.501 -7.963 -40.398 1.000 70.536 67 VAL CCC C 1
ATOM 8287 O O . VAL C 1 70 ? 25.595 -8.417 -40.128 1.000 73.036 67 VAL CCC O 1
ATOM 8291 N N . ASN C 1 71 ? 23.794 -7.202 -39.567 1.000 71.733 68 ASN CCC N 1
ATOM 8292 C CA . ASN C 1 71 ? 24.266 -6.852 -38.212 1.000 72.358 68 ASN CCC CA 1
ATOM 8293 C C . ASN C 1 71 ? 23.119 -7.067 -37.224 1.000 74.974 68 ASN CCC C 1
ATOM 8294 O O . ASN C 1 71 ? 22.104 -6.347 -37.273 1.000 79.845 68 ASN CCC O 1
ATOM 8299 N N . LEU C 1 72 ? 23.259 -8.012 -36.311 1.000 74.984 69 LEU CCC N 1
ATOM 8300 C CA . LEU C 1 72 ? 22.171 -8.438 -35.412 1.000 74.168 69 LEU CCC CA 1
ATOM 8301 C C . LEU C 1 72 ? 22.596 -8.211 -33.969 1.000 76.444 69 LEU CCC C 1
ATOM 8302 O O . LEU C 1 72 ? 23.783 -7.955 -33.717 1.000 74.880 69 LEU CCC O 1
ATOM 8307 N N . HIS C 1 73 ? 21.648 -8.386 -33.056 1.000 80.230 70 HIS CCC N 1
ATOM 8308 C CA . HIS C 1 73 ? 21.805 -8.070 -31.622 1.000 83.543 70 HIS CCC CA 1
ATOM 8309 C C . HIS C 1 73 ? 21.987 -9.341 -30.793 1.000 84.362 70 HIS CCC C 1
ATOM 8310 O O . HIS C 1 73 ? 20.986 -9.976 -30.485 1.000 86.880 70 HIS CCC O 1
ATOM 8317 N N . ALA C 1 74 ? 23.224 -9.628 -30.355 1.000 87.139 71 ALA CCC N 1
ATOM 8318 C CA . ALA C 1 74 ? 23.535 -10.586 -29.262 1.000 84.787 71 ALA CCC CA 1
ATOM 8319 C C . ALA C 1 74 ? 22.937 -11.961 -29.593 1.000 86.319 71 ALA CCC C 1
ATOM 8320 O O . ALA C 1 74 ? 22.838 -12.296 -30.802 1.000 85.894 71 ALA CCC O 1
ATOM 8322 N N . ALA C 1 75 ? 22.516 -12.721 -28.572 1.000 90.810 72 ALA CCC N 1
ATOM 8323 C CA . ALA C 1 75 ? 21.959 -14.092 -28.688 1.000 92.609 72 ALA CCC CA 1
ATOM 8324 C C . ALA C 1 75 ? 20.478 -14.065 -29.110 1.000 93.271 72 ALA CCC C 1
ATOM 8325 O O . ALA C 1 75 ? 20.090 -14.925 -29.948 1.000 92.637 72 ALA CCC O 1
ATOM 8327 N N . SER C 1 76 ? 19.686 -13.137 -28.550 1.000 94.308 73 SER CCC N 1
ATOM 8328 C CA . SER C 1 76 ? 18.220 -13.005 -28.799 1.000 94.422 73 SER CCC CA 1
ATOM 8329 C C . SER C 1 76 ? 17.962 -12.616 -30.262 1.000 90.066 73 SER CCC C 1
ATOM 8330 O O . SER C 1 76 ? 17.070 -13.241 -30.891 1.000 89.332 73 SER CCC O 1
ATOM 8333 N N . GLY C 1 77 ? 18.715 -11.643 -30.784 1.000 86.487 74 GLY CCC N 1
ATOM 8334 C CA . GLY C 1 77 ? 18.669 -11.197 -32.195 1.000 85.145 74 GLY CCC CA 1
ATOM 8335 C C . GLY C 1 77 ? 19.193 -12.264 -33.167 1.000 84.652 74 GLY CCC C 1
ATOM 8336 O O . GLY C 1 77 ? 18.532 -12.489 -34.213 1.000 86.441 74 GLY CCC O 1
ATOM 8337 N N . SER C 1 78 ? 20.329 -12.907 -32.860 1.000 82.853 75 SER CCC N 1
ATOM 8338 C CA . SER C 1 78 ? 20.939 -13.981 -33.694 1.000 80.354 75 SER CCC CA 1
ATOM 8339 C C . SER C 1 78 ? 19.998 -15.189 -33.769 1.000 77.429 75 SER CCC C 1
ATOM 8340 O O . SER C 1 78 ? 19.805 -15.706 -34.900 1.000 74.560 75 SER CCC O 1
ATOM 8343 N N . GLY C 1 79 ? 19.479 -15.629 -32.615 1.000 76.736 76 GLY CCC N 1
ATOM 8344 C CA . GLY C 1 79 ? 18.544 -16.759 -32.492 1.000 79.643 76 GLY CCC CA 1
ATOM 8345 C C . GLY C 1 79 ? 17.301 -16.546 -33.362 1.000 83.558 76 GLY CCC C 1
ATOM 8346 O O . GLY C 1 79 ? 16.900 -17.498 -34.069 1.000 85.015 76 GLY CCC O 1
ATOM 8347 N N . ASN C 1 80 ? 16.708 -15.341 -33.350 1.000 83.654 77 ASN CCC N 1
ATOM 8348 C CA . ASN C 1 80 ? 15.504 -15.003 -34.148 1.000 84.683 77 ASN CCC CA 1
ATOM 8349 C C . ASN C 1 80 ? 15.762 -15.227 -35.656 1.000 82.024 77 ASN CCC C 1
ATOM 8350 O O . ASN C 1 80 ? 14.745 -15.401 -36.416 1.000 78.920 77 ASN CCC O 1
ATOM 8355 N N . ALA C 1 81 ? 17.043 -15.295 -36.093 1.000 77.751 78 ALA CCC N 1
ATOM 8356 C CA . ALA C 1 81 ? 17.454 -15.402 -37.520 1.000 75.628 78 ALA CCC CA 1
ATOM 8357 C C . ALA C 1 81 ? 17.837 -16.837 -37.943 1.000 75.509 78 ALA CCC C 1
ATOM 8358 O O . ALA C 1 81 ? 18.075 -17.061 -39.139 1.000 76.685 78 ALA CCC O 1
ATOM 8360 N N . MET C 1 82 ? 17.858 -17.798 -37.029 1.000 75.921 79 MET CCC N 1
ATOM 8361 C CA . MET C 1 82 ? 18.286 -19.190 -37.319 1.000 76.479 79 MET CCC CA 1
ATOM 8362 C C . MET C 1 82 ? 17.414 -19.819 -38.389 1.000 74.305 79 MET CCC C 1
ATOM 8363 O O . MET C 1 82 ? 17.942 -20.468 -39.275 1.000 72.048 79 MET CCC O 1
ATOM 8368 N N . GLY C 1 83 ? 16.102 -19.629 -38.303 1.000 76.739 80 GLY CCC N 1
ATOM 8369 C CA . GLY C 1 83 ? 15.146 -20.159 -39.297 1.000 76.572 80 GLY CCC CA 1
ATOM 8370 C C . GLY C 1 83 ? 15.493 -19.662 -40.683 1.000 75.377 80 GLY CCC C 1
ATOM 8371 O O . GLY C 1 83 ? 15.655 -20.496 -41.620 1.000 74.663 80 GLY CCC O 1
ATOM 8372 N N . ALA C 1 84 ? 15.644 -18.338 -40.816 1.000 74.445 81 ALA CCC N 1
ATOM 8373 C CA . ALA C 1 84 ? 15.918 -17.697 -42.118 1.000 73.286 81 ALA CCC CA 1
ATOM 8374 C C . ALA C 1 84 ? 17.239 -18.231 -42.671 1.000 73.494 81 ALA CCC C 1
ATOM 8375 O O . ALA C 1 84 ? 17.298 -18.530 -43.855 1.000 74.623 81 ALA CCC O 1
ATOM 8377 N N . LEU C 1 85 ? 18.218 -18.419 -41.793 1.000 75.054 82 LEU CCC N 1
ATOM 8378 C CA . LEU C 1 85 ? 19.612 -18.798 -42.140 1.000 75.473 82 LEU CCC CA 1
ATOM 8379 C C . LEU C 1 85 ? 19.630 -20.168 -42.822 1.000 75.943 82 LEU CCC C 1
ATOM 8380 O O . LEU C 1 85 ? 20.500 -20.371 -43.666 1.000 76.605 82 LEU CCC O 1
ATOM 8385 N N . THR C 1 86 ? 18.701 -21.065 -42.488 1.000 76.401 83 THR CCC N 1
ATOM 8386 C CA . THR C 1 86 ? 18.581 -22.389 -43.153 1.000 77.912 83 THR CCC CA 1
ATOM 8387 C C . THR C 1 86 ? 18.417 -22.188 -44.666 1.000 76.102 83 THR CCC C 1
ATOM 8388 O O . THR C 1 86 ? 18.996 -22.976 -45.433 1.000 77.887 83 THR CCC O 1
ATOM 8392 N N . ASN C 1 87 ? 17.610 -21.214 -45.090 1.000 72.997 84 ASN CCC N 1
ATOM 8393 C CA . ASN C 1 87 ? 17.360 -21.002 -46.534 1.000 71.502 84 ASN CCC CA 1
ATOM 8394 C C . ASN C 1 87 ? 18.686 -20.599 -47.178 1.000 68.907 84 ASN CCC C 1
ATOM 8395 O O . ASN C 1 87 ? 18.971 -21.084 -48.271 1.000 67.410 84 ASN CCC O 1
ATOM 8400 N N . SER C 1 88 ? 19.477 -19.775 -46.481 1.000 68.228 85 SER CCC N 1
ATOM 8401 C CA . SER C 1 88 ? 20.773 -19.241 -46.985 1.000 68.667 85 SER CCC CA 1
ATOM 8402 C C . SER C 1 88 ? 21.745 -20.389 -47.277 1.000 67.588 85 SER CCC C 1
ATOM 8403 O O . SER C 1 88 ? 22.417 -20.351 -48.319 1.000 65.620 85 SER CCC O 1
ATOM 8406 N N . VAL C 1 89 ? 21.725 -21.416 -46.432 1.000 67.954 86 VAL CCC N 1
ATOM 8407 C CA . VAL C 1 89 ? 22.587 -22.609 -46.586 1.000 69.423 86 VAL CCC CA 1
ATOM 8408 C C . VAL C 1 89 ? 22.257 -23.277 -47.919 1.000 68.759 86 VAL CCC C 1
ATOM 8409 O O . VAL C 1 89 ? 23.172 -23.454 -48.742 1.000 68.889 86 VAL CCC O 1
ATOM 8413 N N . TYR C 1 90 ? 21.003 -23.623 -48.155 1.000 69.384 87 TYR CCC N 1
ATOM 8414 C CA . TYR C 1 90 ? 20.605 -24.432 -49.346 1.000 69.030 87 TYR CCC CA 1
ATOM 8415 C C . TYR C 1 90 ? 20.565 -23.561 -50.604 1.000 65.962 87 TYR CCC C 1
ATOM 8416 O O . TYR C 1 90 ? 20.664 -24.131 -51.674 1.000 66.035 87 TYR CCC O 1
ATOM 8425 N N . SER C 1 91 ? 20.520 -22.239 -50.476 1.000 63.834 88 SER CCC N 1
ATOM 8426 C CA . SER C 1 91 ? 20.562 -21.315 -51.629 1.000 64.363 88 SER CCC CA 1
ATOM 8427 C C . SER C 1 91 ? 21.997 -20.876 -51.932 1.000 65.306 88 SER CCC C 1
ATOM 8428 O O . SER C 1 91 ? 22.180 -20.114 -52.895 1.000 63.218 88 SER CCC O 1
ATOM 8431 N N . HIS C 1 92 ? 22.970 -21.352 -51.136 1.000 67.864 89 HIS CCC N 1
ATOM 8432 C CA . HIS C 1 92 ? 24.415 -21.033 -51.291 1.000 67.946 89 HIS CCC CA 1
ATOM 8433 C C . HIS C 1 92 ? 24.555 -19.517 -51.350 1.000 67.355 89 HIS CCC C 1
ATOM 8434 O O . HIS C 1 92 ? 25.162 -19.000 -52.333 1.000 67.231 89 HIS CCC O 1
ATOM 8441 N N . SER C 1 93 ? 24.015 -18.863 -50.332 1.000 66.762 90 SER CCC N 1
ATOM 8442 C CA . SER C 1 93 ? 23.975 -17.393 -50.218 1.000 68.906 90 SER CCC CA 1
ATOM 8443 C C . SER C 1 93 ? 25.088 -16.897 -49.307 1.000 70.243 90 SER CCC C 1
ATOM 8444 O O . SER C 1 93 ? 25.149 -17.292 -48.135 1.000 74.287 90 SER CCC O 1
ATOM 8447 N N . PRO C 1 94 ? 26.015 -16.068 -49.838 1.000 69.373 91 PRO CCC N 1
ATOM 8448 C CA . PRO C 1 94 ? 27.148 -15.575 -49.067 1.000 67.711 91 PRO CCC CA 1
ATOM 8449 C C . PRO C 1 94 ? 26.822 -14.442 -48.105 1.000 67.659 91 PRO CCC C 1
ATOM 8450 O O . PRO C 1 94 ? 27.420 -13.423 -48.208 1.000 71.238 91 PRO CCC O 1
ATOM 8454 N N . LEU C 1 95 ? 25.894 -14.643 -47.177 1.000 67.960 92 LEU CCC N 1
ATOM 8455 C CA . LEU C 1 95 ? 25.612 -13.673 -46.091 1.000 68.069 92 LEU CCC CA 1
ATOM 8456 C C . LEU C 1 95 ? 26.777 -13.679 -45.106 1.000 67.764 92 LEU CCC C 1
ATOM 8457 O O . LEU C 1 95 ? 27.187 -14.764 -44.633 1.000 66.931 92 LEU CCC O 1
ATOM 8462 N N . VAL C 1 96 ? 27.231 -12.500 -44.724 1.000 68.209 93 VAL CCC N 1
ATOM 8463 C CA . VAL C 1 96 ? 28.232 -12.317 -43.644 1.000 67.556 93 VAL CCC CA 1
ATOM 8464 C C . VAL C 1 96 ? 27.479 -11.750 -42.444 1.000 67.305 93 VAL CCC C 1
ATOM 8465 O O . VAL C 1 96 ? 27.106 -10.583 -42.478 1.000 68.807 93 VAL CCC O 1
ATOM 8469 N N . VAL C 1 97 ? 27.196 -12.555 -41.446 1.000 65.877 94 VAL CCC N 1
ATOM 8470 C CA . VAL C 1 97 ? 26.330 -12.095 -40.339 1.000 65.312 94 VAL CCC CA 1
ATOM 8471 C C . VAL C 1 97 ? 27.226 -11.743 -39.161 1.000 67.776 94 VAL CCC C 1
ATOM 8472 O O . VAL C 1 97 ? 27.801 -12.664 -38.599 1.000 65.961 94 VAL CCC O 1
ATOM 8476 N N . THR C 1 98 ? 27.334 -10.463 -38.804 1.000 71.436 95 THR CCC N 1
ATOM 8477 C CA . THR C 1 98 ? 28.004 -10.000 -37.566 1.000 73.073 95 THR CCC CA 1
ATOM 8478 C C . THR C 1 98 ? 26.958 -9.788 -36.457 1.000 74.135 95 THR CCC C 1
ATOM 8479 O O . THR C 1 98 ? 25.865 -9.278 -36.720 1.000 72.939 95 THR CCC O 1
ATOM 8483 N N . ALA C 1 99 ? 27.307 -10.144 -35.230 1.000 73.993 96 ALA CCC N 1
ATOM 8484 C CA . ALA C 1 99 ? 26.458 -9.939 -34.046 1.000 73.042 96 ALA CCC CA 1
ATOM 8485 C C . ALA C 1 99 ? 27.247 -9.134 -33.014 1.000 72.516 96 ALA CCC C 1
ATOM 8486 O O . ALA C 1 99 ? 28.412 -9.419 -32.809 1.000 76.459 96 ALA CCC O 1
ATOM 8488 N N . GLY C 1 100 ? 26.627 -8.141 -32.397 1.000 71.647 97 GLY CCC N 1
ATOM 8489 C CA . GLY C 1 100 ? 27.173 -7.483 -31.205 1.000 71.481 97 GLY CCC CA 1
ATOM 8490 C C . GLY C 1 100 ? 27.285 -8.450 -30.037 1.000 72.252 97 GLY CCC C 1
ATOM 8491 O O . GLY C 1 100 ? 26.398 -9.278 -29.813 1.000 73.653 97 GLY CCC O 1
ATOM 8492 N N . GLN C 1 101 ? 28.349 -8.322 -29.265 1.000 73.725 98 GLN CCC N 1
ATOM 8493 C CA . GLN C 1 101 ? 28.543 -9.089 -28.016 1.000 74.522 98 GLN CCC CA 1
ATOM 8494 C C . GLN C 1 101 ? 28.827 -8.087 -26.905 1.000 75.330 98 GLN CCC C 1
ATOM 8495 O O . GLN C 1 101 ? 29.229 -6.963 -27.189 1.000 75.784 98 GLN CCC O 1
ATOM 8501 N N . GLN C 1 102 ? 28.588 -8.500 -25.678 1.000 78.340 99 GLN CCC N 1
ATOM 8502 C CA . GLN C 1 102 ? 28.746 -7.672 -24.460 1.000 82.253 99 GLN CCC CA 1
ATOM 8503 C C . GLN C 1 102 ? 30.243 -7.367 -24.272 1.000 79.067 99 GLN CCC C 1
ATOM 8504 O O . GLN C 1 102 ? 31.082 -7.943 -24.975 1.000 78.164 99 GLN CCC O 1
ATOM 8510 N N . VAL C 1 103 ? 30.585 -6.410 -23.432 1.000 78.827 100 VAL CCC N 1
ATOM 8511 C CA . VAL C 1 103 ? 32.007 -6.033 -23.201 1.000 79.589 100 VAL CCC CA 1
ATOM 8512 C C . VAL C 1 103 ? 32.804 -7.305 -22.884 1.000 79.944 100 VAL CCC C 1
ATOM 8513 O O . VAL C 1 103 ? 32.347 -8.116 -22.105 1.000 81.478 100 VAL CCC O 1
ATOM 8517 N N . ARG C 1 104 ? 33.990 -7.431 -23.455 1.000 81.142 101 ARG CCC N 1
ATOM 8518 C CA . ARG C 1 104 ? 34.815 -8.666 -23.489 1.000 80.544 101 ARG CCC CA 1
ATOM 8519 C C . ARG C 1 104 ? 35.094 -9.164 -22.060 1.000 83.164 101 ARG CCC C 1
ATOM 8520 O O . ARG C 1 104 ? 34.900 -10.358 -21.824 1.000 85.280 101 ARG CCC O 1
ATOM 8528 N N . SER C 1 105 ? 35.460 -8.289 -21.118 1.000 85.070 102 SER CCC N 1
ATOM 8529 C CA . SER C 1 105 ? 35.745 -8.684 -19.705 1.000 87.914 102 SER CCC CA 1
ATOM 8530 C C . SER C 1 105 ? 34.501 -9.247 -18.977 1.000 90.313 102 SER CCC C 1
ATOM 8531 O O . SER C 1 105 ? 34.700 -9.990 -18.007 1.000 93.378 102 SER CCC O 1
ATOM 8534 N N . THR C 1 106 ? 33.266 -8.979 -19.424 1.000 90.254 103 THR CCC N 1
ATOM 8535 C CA . THR C 1 106 ? 32.022 -9.294 -18.662 1.000 92.601 103 THR CCC CA 1
ATOM 8536 C C . THR C 1 106 ? 31.274 -10.543 -19.192 1.000 93.253 103 THR CCC C 1
ATOM 8537 O O . THR C 1 106 ? 30.303 -10.985 -18.513 1.000 95.372 103 THR CCC O 1
ATOM 8541 N N . ILE C 1 107 ? 31.660 -11.116 -20.335 1.000 91.074 104 ILE CCC N 1
ATOM 8542 C CA . ILE C 1 107 ? 30.905 -12.252 -20.964 1.000 89.328 104 ILE CCC CA 1
ATOM 8543 C C . ILE C 1 107 ? 30.892 -13.459 -20.001 1.000 89.629 104 ILE CCC C 1
ATOM 8544 O O . ILE C 1 107 ? 29.855 -14.080 -19.869 1.000 90.392 104 ILE CCC O 1
ATOM 8549 N N . GLY C 1 108 ? 32.001 -13.771 -19.336 1.000 90.471 105 GLY CCC N 1
ATOM 8550 C CA . GLY C 1 108 ? 32.146 -14.951 -18.458 1.000 91.396 105 GLY CCC CA 1
ATOM 8551 C C . GLY C 1 108 ? 31.149 -14.967 -17.308 1.000 93.927 105 GLY CCC C 1
ATOM 8552 O O . GLY C 1 108 ? 30.594 -16.047 -17.045 1.000 93.704 105 GLY CCC O 1
ATOM 8553 N N . GLN C 1 109 ? 30.919 -13.817 -16.653 1.000 95.978 106 GLN CCC N 1
ATOM 8554 C CA . GLN C 1 109 ? 29.928 -13.614 -15.552 1.000 97.675 106 GLN CCC CA 1
ATOM 8555 C C . GLN C 1 109 ? 28.480 -13.746 -16.054 1.000 98.307 106 GLN CCC C 1
ATOM 8556 O O . GLN C 1 109 ? 27.583 -13.696 -15.194 1.000 99.507 106 GLN CCC O 1
ATOM 8562 N N . GLU C 1 110 ? 28.273 -13.871 -17.380 1.000 98.501 107 GLU CCC N 1
ATOM 8563 C CA . GLU C 1 110 ? 26.978 -13.904 -18.108 1.000 96.896 107 GLU CCC CA 1
ATOM 8564 C C . GLU C 1 110 ? 26.132 -12.735 -17.614 1.000 97.596 107 GLU CCC C 1
ATOM 8565 O O . GLU C 1 110 ? 25.067 -12.957 -17.004 1.000 100.323 107 GLU CCC O 1
ATOM 8571 N N . VAL C 1 111 ? 26.610 -11.515 -17.822 1.000 98.088 108 VAL CCC N 1
ATOM 8572 C CA . VAL C 1 111 ? 25.806 -10.279 -17.593 1.000 98.474 108 VAL CCC CA 1
ATOM 8573 C C . VAL C 1 111 ? 24.720 -10.241 -18.680 1.000 98.480 108 VAL CCC C 1
ATOM 8574 O O . VAL C 1 111 ? 24.804 -11.022 -19.645 1.000 97.580 108 VAL CCC O 1
ATOM 8578 N N . MET C 1 112 ? 23.736 -9.364 -18.510 1.000 100.782 109 MET CCC N 1
ATOM 8579 C CA . MET C 1 112 ? 22.570 -9.183 -19.408 1.000 101.837 109 MET CCC CA 1
ATOM 8580 C C . MET C 1 112 ? 23.074 -8.966 -20.843 1.000 98.495 109 MET CCC C 1
ATOM 8581 O O . MET C 1 112 ? 23.970 -8.157 -21.008 1.000 99.364 109 MET CCC O 1
ATOM 8586 N N . LEU C 1 113 ? 22.551 -9.727 -21.810 1.000 100.647 110 LEU CCC N 1
ATOM 8587 C CA . LEU C 1 113 ? 22.826 -9.647 -23.281 1.000 102.256 110 LEU CCC CA 1
ATOM 8588 C C . LEU C 1 113 ? 24.238 -10.161 -23.640 1.000 98.910 110 LEU CCC C 1
ATOM 8589 O O . LEU C 1 113 ? 24.739 -9.786 -24.730 1.000 94.422 110 LEU CCC O 1
ATOM 8594 N N . SER C 1 114 ? 24.822 -11.017 -22.781 1.000 99.073 111 SER CCC N 1
ATOM 8595 C CA . SER C 1 114 ? 25.899 -12.001 -23.100 1.000 96.955 111 SER CCC CA 1
ATOM 8596 C C . SER C 1 114 ? 25.331 -13.094 -24.012 1.000 98.910 111 SER CCC C 1
ATOM 8597 O O . SER C 1 114 ? 24.275 -13.684 -23.655 1.000 101.179 111 SER CCC O 1
ATOM 8600 N N . ASN C 1 115 ? 26.028 -13.338 -25.128 1.000 97.626 112 ASN CCC N 1
ATOM 8601 C CA . ASN C 1 115 ? 25.927 -14.537 -26.001 1.000 95.971 112 ASN CCC CA 1
ATOM 8602 C C . ASN C 1 115 ? 26.927 -15.568 -25.435 1.000 99.958 112 ASN CCC C 1
ATOM 8603 O O . ASN C 1 115 ? 28.135 -15.339 -25.528 1.000 104.678 112 ASN CCC O 1
ATOM 8608 N N . VAL C 1 116 ? 26.435 -16.612 -24.767 1.000 108.944 113 VAL CCC N 1
ATOM 8609 C CA . VAL C 1 116 ? 27.266 -17.678 -24.121 1.000 115.854 113 VAL CCC CA 1
ATOM 8610 C C . VAL C 1 116 ? 27.589 -18.743 -25.189 1.000 117.976 113 VAL CCC C 1
ATOM 8611 O O . VAL C 1 116 ? 26.627 -19.403 -25.634 1.000 126.306 113 VAL CCC O 1
ATOM 8615 N N . ASP C 1 117 ? 28.862 -18.878 -25.606 1.000 112.629 114 ASP CCC N 1
ATOM 8616 C CA . ASP C 1 117 ? 29.325 -19.776 -26.703 1.000 109.833 114 ASP CCC CA 1
ATOM 8617 C C . ASP C 1 117 ? 28.721 -19.288 -28.016 1.000 103.626 114 ASP CCC C 1
ATOM 8618 O O . ASP C 1 117 ? 27.827 -19.979 -28.559 1.000 103.189 114 ASP CCC O 1
ATOM 8623 N N . ALA C 1 118 ? 29.171 -18.142 -28.513 1.000 99.565 115 ALA CCC N 1
ATOM 8624 C CA . ALA C 1 118 ? 28.583 -17.502 -29.710 1.000 100.037 115 ALA CCC CA 1
ATOM 8625 C C . ALA C 1 118 ? 28.860 -18.355 -30.957 1.000 99.677 115 ALA CCC C 1
ATOM 8626 O O . ALA C 1 118 ? 27.950 -18.433 -31.833 1.000 95.759 115 ALA CCC O 1
ATOM 8628 N N . GLY C 1 119 ? 30.064 -18.957 -31.021 1.000 98.967 116 GLY CCC N 1
ATOM 8629 C CA . GLY C 1 119 ? 30.508 -19.930 -32.040 1.000 99.611 116 GLY CCC CA 1
ATOM 8630 C C . GLY C 1 119 ? 29.597 -21.152 -32.157 1.000 100.650 116 GLY CCC C 1
ATOM 8631 O O . GLY C 1 119 ? 29.410 -21.653 -33.290 1.000 101.318 116 GLY CCC O 1
ATOM 8632 N N . THR C 1 120 ? 29.042 -21.631 -31.040 1.000 102.594 117 THR CCC N 1
ATOM 8633 C CA . THR C 1 120 ? 28.115 -22.803 -30.985 1.000 105.191 117 THR CCC CA 1
ATOM 8634 C C . THR C 1 120 ? 26.700 -22.401 -31.449 1.000 100.251 117 THR CCC C 1
ATOM 8635 O O . THR C 1 120 ? 26.065 -23.218 -32.140 1.000 96.851 117 THR CCC O 1
ATOM 8639 N N . LEU C 1 121 ? 26.210 -21.221 -31.051 1.000 99.336 118 LEU CCC N 1
ATOM 8640 C CA . LEU C 1 121 ? 24.792 -20.800 -31.250 1.000 103.632 118 LEU CCC CA 1
ATOM 8641 C C . LEU C 1 121 ? 24.339 -21.125 -32.691 1.000 102.302 118 LEU CCC C 1
ATOM 8642 O O . LEU C 1 121 ? 23.325 -21.871 -32.831 1.000 99.042 118 LEU CCC O 1
ATOM 8647 N N . MET C 1 122 ? 25.107 -20.692 -33.700 1.000 103.834 119 MET CCC N 1
ATOM 8648 C CA . MET C 1 122 ? 24.700 -20.677 -35.131 1.000 100.235 119 MET CCC CA 1
ATOM 8649 C C . MET C 1 122 ? 25.128 -21.954 -35.866 1.000 102.353 119 MET CCC C 1
ATOM 8650 O O . MET C 1 122 ? 24.661 -22.136 -37.006 1.000 103.575 119 MET CCC O 1
ATOM 8655 N N . LYS C 1 123 ? 25.959 -22.813 -35.273 1.000 107.533 120 LYS CCC N 1
ATOM 8656 C CA . LYS C 1 123 ? 26.165 -24.212 -35.762 1.000 111.139 120 LYS CCC CA 1
ATOM 8657 C C . LYS C 1 123 ? 24.869 -25.004 -35.534 1.000 107.252 120 LYS CCC C 1
ATOM 8658 O O . LYS C 1 123 ? 24.196 -24.827 -34.505 1.000 102.928 120 LYS CCC O 1
ATOM 8664 N N . PRO C 1 124 ? 24.496 -25.920 -36.470 1.000 105.855 121 PRO CCC N 1
ATOM 8665 C CA . PRO C 1 124 ? 25.354 -26.351 -37.579 1.000 104.129 121 PRO CCC CA 1
ATOM 8666 C C . PRO C 1 124 ? 25.105 -25.680 -38.940 1.000 96.944 121 PRO CCC C 1
ATOM 8667 O O . PRO C 1 124 ? 25.431 -26.259 -39.951 1.000 97.826 121 PRO CCC O 1
ATOM 8671 N N . LEU C 1 125 ? 24.522 -24.487 -38.955 1.000 90.815 122 LEU CCC N 1
ATOM 8672 C CA . LEU C 1 125 ? 23.989 -23.882 -40.205 1.000 89.899 122 LEU CCC CA 1
ATOM 8673 C C . LEU C 1 125 ? 25.124 -23.280 -41.025 1.000 86.715 122 LEU CCC C 1
ATOM 8674 O O . LEU C 1 125 ? 25.604 -23.956 -41.967 1.000 92.917 122 LEU CCC O 1
ATOM 8679 N N . VAL C 1 126 ? 25.513 -22.069 -40.657 1.000 79.381 123 VAL CCC N 1
ATOM 8680 C CA . VAL C 1 126 ? 26.715 -21.330 -41.134 1.000 73.444 123 VAL CCC CA 1
ATOM 8681 C C . VAL C 1 126 ? 27.861 -22.283 -41.463 1.000 70.877 123 VAL CCC C 1
ATOM 8682 O O . VAL C 1 126 ? 28.045 -23.225 -40.692 1.000 70.911 123 VAL CCC O 1
ATOM 8686 N N . LYS C 1 127 ? 28.556 -22.056 -42.587 1.000 68.421 124 LYS CCC N 1
ATOM 8687 C CA . LYS C 1 127 ? 29.790 -22.783 -42.985 1.000 68.989 124 LYS CCC CA 1
ATOM 8688 C C . LYS C 1 127 ? 30.908 -22.595 -41.959 1.000 68.869 124 LYS CCC C 1
ATOM 8689 O O . LYS C 1 127 ? 31.805 -23.416 -41.889 1.000 68.773 124 LYS CCC O 1
ATOM 8695 N N . TRP C 1 128 ? 30.945 -21.423 -41.351 1.000 67.570 125 TRP CCC N 1
ATOM 8696 C CA . TRP C 1 128 ? 32.100 -20.973 -40.550 1.000 68.067 125 TRP CCC CA 1
ATOM 8697 C C . TRP C 1 128 ? 31.644 -19.927 -39.545 1.000 68.281 125 TRP CCC C 1
ATOM 8698 O O . TRP C 1 128 ? 30.850 -19.066 -39.939 1.000 67.661 125 TRP CCC O 1
ATOM 8709 N N . SER C 1 129 ? 32.154 -19.976 -38.321 1.000 70.199 126 SER CCC N 1
ATOM 8710 C CA . SER C 1 129 ? 31.768 -18.992 -37.283 1.000 72.313 126 SER CCC CA 1
ATOM 8711 C C . SER C 1 129 ? 32.956 -18.718 -36.362 1.000 71.672 126 SER CCC C 1
ATOM 8712 O O . SER C 1 129 ? 33.693 -19.628 -36.116 1.000 72.199 126 SER CCC O 1
ATOM 8715 N N . SER C 1 130 ? 33.130 -17.484 -35.909 1.000 71.756 127 SER CCC N 1
ATOM 8716 C CA . SER C 1 130 ? 34.247 -17.055 -35.038 1.000 73.932 127 SER CCC CA 1
ATOM 8717 C C . SER C 1 130 ? 33.742 -16.073 -33.999 1.000 72.923 127 SER CCC C 1
ATOM 8718 O O . SER C 1 130 ? 32.993 -15.202 -34.393 1.000 72.450 127 SER CCC O 1
ATOM 8721 N N . GLU C 1 131 ? 34.149 -16.224 -32.740 1.000 75.714 128 GLU CCC N 1
ATOM 8722 C CA . GLU C 1 131 ? 34.268 -15.067 -31.816 1.000 80.786 128 GLU CCC CA 1
ATOM 8723 C C . GLU C 1 131 ? 35.762 -14.746 -31.732 1.000 79.787 128 GLU CCC C 1
ATOM 8724 O O . GLU C 1 131 ? 36.456 -15.434 -31.005 1.000 78.531 128 GLU CCC O 1
ATOM 8730 N N . PRO C 1 132 ? 36.312 -13.718 -32.429 1.000 77.997 129 PRO CCC N 1
ATOM 8731 C CA . PRO C 1 132 ? 37.758 -13.480 -32.399 1.000 80.533 129 PRO CCC CA 1
ATOM 8732 C C . PRO C 1 132 ? 38.296 -13.465 -30.962 1.000 81.819 129 PRO CCC C 1
ATOM 8733 O O . PRO C 1 132 ? 37.589 -13.038 -30.049 1.000 82.848 129 PRO CCC O 1
ATOM 8737 N N . THR C 1 133 ? 39.521 -13.940 -30.764 1.000 81.800 130 THR CCC N 1
ATOM 8738 C CA . THR C 1 133 ? 40.095 -14.105 -29.404 1.000 83.108 130 THR CCC CA 1
ATOM 8739 C C . THR C 1 133 ? 40.539 -12.756 -28.812 1.000 81.638 130 THR CCC C 1
ATOM 8740 O O . THR C 1 133 ? 40.809 -12.713 -27.596 1.000 80.159 130 THR CCC O 1
ATOM 8744 N N . CYS C 1 134 ? 40.615 -11.695 -29.622 1.000 79.720 131 CYS CCC N 1
ATOM 8745 C CA . CYS C 1 134 ? 40.947 -10.325 -29.165 1.000 80.387 131 CYS CCC CA 1
ATOM 8746 C C . CYS C 1 134 ? 40.482 -9.288 -30.192 1.000 77.161 131 CYS CCC C 1
ATOM 8747 O O . CYS C 1 134 ? 40.293 -9.627 -31.327 1.000 76.445 131 CYS CCC O 1
ATOM 8750 N N . ALA C 1 135 ? 40.393 -8.033 -29.778 1.000 77.329 132 ALA CCC N 1
ATOM 8751 C CA . ALA C 1 135 ? 40.047 -6.891 -30.643 1.000 76.871 132 ALA CCC CA 1
ATOM 8752 C C . ALA C 1 135 ? 40.961 -6.862 -31.872 1.000 79.239 132 ALA CCC C 1
ATOM 8753 O O . ALA C 1 135 ? 40.472 -6.641 -32.959 1.000 79.428 132 ALA CCC O 1
ATOM 8755 N N . GLU C 1 136 ? 42.258 -7.097 -31.705 1.000 83.019 133 GLU CCC N 1
ATOM 8756 C CA . GLU C 1 136 ? 43.258 -6.956 -32.788 1.000 85.860 133 GLU CCC CA 1
ATOM 8757 C C . GLU C 1 136 ? 42.853 -7.818 -33.981 1.000 80.470 133 GLU CCC C 1
ATOM 8758 O O . GLU C 1 136 ? 43.065 -7.415 -35.155 1.000 76.410 133 GLU CCC O 1
ATOM 8764 N N . ASP C 1 137 ? 42.316 -8.998 -33.683 1.000 78.179 134 ASP CCC N 1
ATOM 8765 C CA . ASP C 1 137 ? 42.038 -10.002 -34.736 1.000 77.882 134 ASP CCC CA 1
ATOM 8766 C C . ASP C 1 137 ? 40.656 -9.753 -35.378 1.000 74.300 134 ASP CCC C 1
ATOM 8767 O O . ASP C 1 137 ? 40.215 -10.595 -36.174 1.000 72.945 134 ASP CCC O 1
ATOM 8772 N N . VAL C 1 138 ? 39.952 -8.669 -35.050 1.000 70.947 135 VAL CCC N 1
ATOM 8773 C CA . VAL C 1 138 ? 38.593 -8.497 -35.574 1.000 69.011 135 VAL CCC CA 1
ATOM 8774 C C . VAL C 1 138 ? 38.662 -8.225 -37.070 1.000 68.023 135 VAL CCC C 1
ATOM 8775 O O . VAL C 1 138 ? 37.990 -8.901 -37.837 1.000 67.307 135 VAL CCC O 1
ATOM 8779 N N . PRO C 1 139 ? 39.496 -7.314 -37.593 1.000 68.163 136 PRO CCC N 1
ATOM 8780 C CA . PRO C 1 139 ? 39.569 -7.113 -39.042 1.000 67.645 136 PRO CCC CA 1
ATOM 8781 C C . PRO C 1 139 ? 39.896 -8.382 -39.840 1.000 66.917 136 PRO CCC C 1
ATOM 8782 O O . PRO C 1 139 ? 39.244 -8.658 -40.784 1.000 66.559 136 PRO CCC O 1
ATOM 8786 N N . ARG C 1 140 ? 40.871 -9.172 -39.437 1.000 67.856 137 ARG CCC N 1
ATOM 8787 C CA . ARG C 1 140 ? 41.269 -10.364 -40.257 1.000 67.979 137 ARG CCC CA 1
ATOM 8788 C C . ARG C 1 140 ? 40.157 -11.412 -40.161 1.000 65.454 137 ARG CCC C 1
ATOM 8789 O O . ARG C 1 140 ? 39.853 -12.047 -41.169 1.000 63.822 137 ARG CCC O 1
ATOM 8797 N N . THR C 1 141 ? 39.560 -11.588 -38.988 1.000 65.385 138 THR CCC N 1
ATOM 8798 C CA . THR C 1 141 ? 38.415 -12.508 -38.808 1.000 65.277 138 THR CCC CA 1
ATOM 8799 C C . THR C 1 141 ? 37.322 -12.130 -39.830 1.000 65.232 138 THR CCC C 1
ATOM 8800 O O . THR C 1 141 ? 36.758 -13.014 -40.457 1.000 64.318 138 THR CCC O 1
ATOM 8804 N N . ILE C 1 142 ? 37.030 -10.846 -40.009 1.000 66.083 139 ILE CCC N 1
ATOM 8805 C CA . ILE C 1 142 ? 36.000 -10.383 -40.969 1.000 65.775 139 ILE CCC CA 1
ATOM 8806 C C . ILE C 1 142 ? 36.520 -10.584 -42.386 1.000 65.955 139 ILE CCC C 1
ATOM 8807 O O . ILE C 1 142 ? 35.750 -11.055 -43.207 1.000 69.211 139 ILE CCC O 1
ATOM 8812 N N . ASN C 1 143 ? 37.766 -10.311 -42.671 1.000 65.514 140 ASN CCC N 1
ATOM 8813 C CA . ASN C 1 143 ? 38.336 -10.652 -44.002 1.000 65.674 140 ASN CCC CA 1
ATOM 8814 C C . ASN C 1 143 ? 38.119 -12.134 -44.281 1.000 64.585 140 ASN CCC C 1
ATOM 8815 O O . ASN C 1 143 ? 37.614 -12.462 -45.372 1.000 66.104 140 ASN CCC O 1
ATOM 8820 N N . GLN C 1 144 ? 38.483 -13.004 -43.344 1.000 63.739 141 GLN CCC N 1
ATOM 8821 C CA . GLN C 1 144 ? 38.366 -14.476 -43.519 1.000 63.268 141 GLN CCC CA 1
ATOM 8822 C C . GLN C 1 144 ? 36.879 -14.844 -43.726 1.000 63.664 141 GLN CCC C 1
ATOM 8823 O O . GLN C 1 144 ? 36.561 -15.646 -44.637 1.000 62.239 141 GLN CCC O 1
ATOM 8829 N N . ALA C 1 145 ? 35.994 -14.298 -42.892 1.000 64.257 142 ALA CCC N 1
ATOM 8830 C CA . ALA C 1 145 ? 34.536 -14.480 -43.001 1.000 65.217 142 ALA CCC CA 1
ATOM 8831 C C . ALA C 1 145 ? 34.097 -14.209 -44.439 1.000 65.713 142 ALA CCC C 1
ATOM 8832 O O . ALA C 1 145 ? 33.332 -15.053 -44.980 1.000 65.726 142 ALA CCC O 1
ATOM 8834 N N . ILE C 1 146 ? 34.545 -13.109 -45.047 1.000 66.476 143 ILE CCC N 1
ATOM 8835 C CA . ILE C 1 146 ? 34.034 -12.706 -46.393 1.000 67.122 143 ILE CCC CA 1
ATOM 8836 C C . ILE C 1 146 ? 34.579 -13.689 -47.420 1.000 68.699 143 ILE CCC C 1
ATOM 8837 O O . ILE C 1 146 ? 33.796 -14.166 -48.221 1.000 69.692 143 ILE CCC O 1
ATOM 8842 N N . HIS C 1 147 ? 35.861 -14.003 -47.389 1.000 69.553 144 HIS CCC N 1
ATOM 8843 C CA . HIS C 1 147 ? 36.456 -14.883 -48.428 1.000 71.992 144 HIS CCC CA 1
ATOM 8844 C C . HIS C 1 147 ? 35.784 -16.252 -48.383 1.000 71.208 144 HIS CCC C 1
ATOM 8845 O O . HIS C 1 147 ? 35.554 -16.868 -49.452 1.000 71.801 144 HIS CCC O 1
ATOM 8852 N N . THR C 1 148 ? 35.603 -16.732 -47.155 1.000 70.865 145 THR CCC N 1
ATOM 8853 C CA . THR C 1 148 ? 34.962 -18.031 -46.819 1.000 70.335 145 THR CCC CA 1
ATOM 8854 C C . THR C 1 148 ? 33.531 -18.012 -47.370 1.000 68.870 145 THR CCC C 1
ATOM 8855 O O . THR C 1 148 ? 33.157 -18.965 -48.023 1.000 71.656 145 THR CCC O 1
ATOM 8859 N N . ALA C 1 149 ? 32.735 -16.987 -47.105 1.000 66.835 146 ALA CCC N 1
ATOM 8860 C CA . ALA C 1 149 ? 31.350 -16.909 -47.627 1.000 66.306 146 ALA CCC CA 1
ATOM 8861 C C . ALA C 1 149 ? 31.314 -17.073 -49.157 1.000 65.762 146 ALA CCC C 1
ATOM 8862 O O . ALA C 1 149 ? 30.369 -17.746 -49.610 1.000 64.173 146 ALA CCC O 1
ATOM 8864 N N . LEU C 1 150 ? 32.314 -16.589 -49.908 1.000 65.782 147 LEU CCC N 1
ATOM 8865 C CA . LEU C 1 150 ? 32.320 -16.573 -51.395 1.000 66.717 147 LEU CCC CA 1
ATOM 8866 C C . LEU C 1 150 ? 33.045 -17.774 -51.975 1.000 67.324 147 LEU CCC C 1
ATOM 8867 O O . LEU C 1 150 ? 33.123 -17.899 -53.216 1.000 67.047 147 LEU CCC O 1
ATOM 8872 N N . LEU C 1 151 ? 33.517 -18.653 -51.122 1.000 70.304 148 LEU CCC N 1
ATOM 8873 C CA . LEU C 1 151 ? 34.342 -19.803 -51.581 1.000 74.458 148 LEU CCC CA 1
ATOM 8874 C C . LEU C 1 151 ? 33.398 -20.951 -51.905 1.000 75.379 148 LEU CCC C 1
ATOM 8875 O O . LEU C 1 151 ? 32.593 -21.308 -51.051 1.000 75.960 148 LEU CCC O 1
ATOM 8880 N N . PRO C 1 152 ? 33.431 -21.519 -53.136 1.000 76.605 149 PRO CCC N 1
ATOM 8881 C CA . PRO C 1 152 ? 32.741 -22.780 -53.410 1.000 75.462 149 PRO CCC CA 1
ATOM 8882 C C . PRO C 1 152 ? 32.945 -23.715 -52.224 1.000 75.340 149 PRO CCC C 1
ATOM 8883 O O . PRO C 1 152 ? 34.076 -23.896 -51.790 1.000 75.854 149 PRO CCC O 1
ATOM 8887 N N . ALA C 1 153 ? 31.865 -24.246 -51.626 1.000 74.239 150 ALA CCC N 1
ATOM 8888 C CA . ALA C 1 153 ? 30.470 -23.966 -51.938 1.000 72.061 150 ALA CCC CA 1
ATOM 8889 C C . ALA C 1 153 ? 29.963 -22.794 -51.109 1.000 69.506 150 ALA CCC C 1
ATOM 8890 O O . ALA C 1 153 ? 30.000 -22.909 -49.834 1.000 68.445 150 ALA CCC O 1
ATOM 8892 N N . LYS C 1 154 ? 29.448 -21.756 -51.781 1.000 67.262 151 LYS CCC N 1
ATOM 8893 C CA . LYS C 1 154 ? 29.156 -20.472 -51.118 1.000 67.009 151 LYS CCC CA 1
ATOM 8894 C C . LYS C 1 154 ? 28.203 -20.685 -49.940 1.000 65.709 151 LYS CCC C 1
ATOM 8895 O O . LYS C 1 154 ? 27.510 -21.679 -49.899 1.000 66.501 151 LYS CCC O 1
ATOM 8901 N N . GLY C 1 155 ? 28.170 -19.777 -48.969 1.000 65.217 152 GLY CCC N 1
ATOM 8902 C CA . GLY C 1 155 ? 27.257 -19.925 -47.823 1.000 63.785 152 GLY CCC CA 1
ATOM 8903 C C . GLY C 1 155 ? 27.485 -18.914 -46.711 1.000 62.679 152 GLY CCC C 1
ATOM 8904 O O . GLY C 1 155 ? 28.426 -18.133 -46.693 1.000 63.114 152 GLY CCC O 1
ATOM 8905 N N . PRO C 1 156 ? 26.563 -18.897 -45.746 1.000 61.671 153 PRO CCC N 1
ATOM 8906 C CA . PRO C 1 156 ? 26.613 -17.934 -44.663 1.000 60.648 153 PRO CCC CA 1
ATOM 8907 C C . PRO C 1 156 ? 27.649 -18.216 -43.574 1.000 59.976 153 PRO CCC C 1
ATOM 8908 O O . PRO C 1 156 ? 27.927 -19.376 -43.260 1.000 60.061 153 PRO CCC O 1
ATOM 8912 N N . VAL C 1 157 ? 28.151 -17.131 -42.995 1.000 59.220 154 VAL CCC N 1
ATOM 8913 C CA . VAL C 1 157 ? 29.261 -17.121 -41.987 1.000 59.492 154 VAL CCC CA 1
ATOM 8914 C C . VAL C 1 157 ? 28.824 -16.201 -40.841 1.000 60.195 154 VAL CCC C 1
ATOM 8915 O O . VAL C 1 157 ? 28.027 -15.289 -41.097 1.000 60.418 154 VAL CCC O 1
ATOM 8919 N N . TYR C 1 158 ? 29.311 -16.413 -39.632 1.000 61.210 155 TYR CCC N 1
ATOM 8920 C CA . TYR C 1 158 ? 28.885 -15.636 -38.456 1.000 62.162 155 TYR CCC CA 1
ATOM 8921 C C . TYR C 1 158 ? 30.117 -15.196 -37.681 1.000 64.000 155 TYR CCC C 1
ATOM 8922 O O . TYR C 1 158 ? 30.983 -15.988 -37.490 1.000 64.044 155 TYR CCC O 1
ATOM 8931 N N . VAL C 1 159 ? 30.141 -13.947 -37.249 1.000 65.360 156 VAL CCC N 1
ATOM 8932 C CA . VAL C 1 159 ? 31.255 -13.341 -36.491 1.000 65.676 156 VAL CCC CA 1
ATOM 8933 C C . VAL C 1 159 ? 30.614 -12.590 -35.329 1.000 66.784 156 VAL CCC C 1
ATOM 8934 O O . VAL C 1 159 ? 29.832 -11.682 -35.613 1.000 65.985 156 VAL CCC O 1
ATOM 8938 N N . SER C 1 160 ? 30.936 -12.940 -34.083 1.000 68.218 157 SER CCC N 1
ATOM 8939 C CA . SER C 1 160 ? 30.413 -12.242 -32.875 1.000 69.323 157 SER CCC CA 1
ATOM 8940 C C . SER C 1 160 ? 31.508 -11.313 -32.390 1.000 68.423 157 SER CCC C 1
ATOM 8941 O O . SER C 1 160 ? 32.544 -11.829 -32.144 1.000 70.547 157 SER CCC O 1
ATOM 8944 N N . VAL C 1 161 ? 31.287 -10.003 -32.296 1.000 68.042 158 VAL CCC N 1
ATOM 8945 C CA . VAL C 1 161 ? 32.344 -9.021 -31.901 1.000 67.959 158 VAL CCC CA 1
ATOM 8946 C C . VAL C 1 161 ? 31.892 -8.282 -30.637 1.000 69.554 158 VAL CCC C 1
ATOM 8947 O O . VAL C 1 161 ? 30.836 -7.628 -30.637 1.000 68.466 158 VAL CCC O 1
ATOM 8951 N N . PRO C 1 162 ? 32.657 -8.397 -29.520 1.000 70.813 159 PRO CCC N 1
ATOM 8952 C CA . PRO C 1 162 ? 32.409 -7.620 -28.313 1.000 72.754 159 PRO CCC CA 1
ATOM 8953 C C . PRO C 1 162 ? 32.498 -6.128 -28.636 1.000 75.979 159 PRO CCC C 1
ATOM 8954 O O . PRO C 1 162 ? 33.379 -5.718 -29.397 1.000 77.959 159 PRO CCC O 1
ATOM 8958 N N . TYR C 1 163 ? 31.591 -5.335 -28.084 1.000 76.678 160 TYR CCC N 1
ATOM 8959 C CA . TYR C 1 163 ? 31.359 -3.980 -28.628 1.000 78.030 160 TYR CCC CA 1
ATOM 8960 C C . TYR C 1 163 ? 32.580 -3.106 -28.323 1.000 78.921 160 TYR CCC C 1
ATOM 8961 O O . TYR C 1 163 ? 32.901 -2.213 -29.116 1.000 81.513 160 TYR CCC O 1
ATOM 8970 N N . ASP C 1 164 ? 33.299 -3.405 -27.246 1.000 78.128 161 ASP CCC N 1
ATOM 8971 C CA . ASP C 1 164 ? 34.494 -2.637 -26.832 1.000 78.961 161 ASP CCC CA 1
ATOM 8972 C C . ASP C 1 164 ? 35.651 -2.885 -27.815 1.000 79.991 161 ASP CCC C 1
ATOM 8973 O O . ASP C 1 164 ? 36.646 -2.141 -27.752 1.000 81.962 161 ASP CCC O 1
ATOM 8978 N N . ASP C 1 165 ? 35.546 -3.854 -28.717 1.000 79.621 162 ASP CCC N 1
ATOM 8979 C CA . ASP C 1 165 ? 36.665 -4.182 -29.645 1.000 79.949 162 ASP CCC CA 1
ATOM 8980 C C . ASP C 1 165 ? 36.786 -3.096 -30.712 1.000 80.466 162 ASP CCC C 1
ATOM 8981 O O . ASP C 1 165 ? 37.900 -2.891 -31.191 1.000 80.315 162 ASP CCC O 1
ATOM 8986 N N . TRP C 1 166 ? 35.684 -2.426 -31.057 1.000 79.564 163 TRP CCC N 1
ATOM 8987 C CA . TRP C 1 166 ? 35.641 -1.504 -32.219 1.000 79.686 163 TRP CCC CA 1
ATOM 8988 C C . TRP C 1 166 ? 36.563 -0.297 -31.977 1.000 80.683 163 TRP CCC C 1
ATOM 8989 O O . TRP C 1 166 ? 37.123 0.225 -32.915 1.000 79.034 163 TRP CCC O 1
ATOM 9000 N N . ALA C 1 167 ? 36.697 0.099 -30.720 1.000 82.106 164 ALA CCC N 1
ATOM 9001 C CA . ALA C 1 167 ? 37.425 1.290 -30.249 1.000 84.004 164 ALA CCC CA 1
ATOM 9002 C C . ALA C 1 167 ? 38.901 0.937 -30.056 1.000 86.992 164 ALA CCC C 1
ATOM 9003 O O . ALA C 1 167 ? 39.725 1.871 -29.971 1.000 90.689 164 ALA CCC O 1
ATOM 9005 N N . ALA C 1 168 ? 39.270 -0.342 -30.003 1.000 87.503 165 ALA CCC N 1
ATOM 9006 C CA . ALA C 1 168 ? 40.679 -0.749 -29.767 1.000 89.779 165 ALA CCC CA 1
ATOM 9007 C C . ALA C 1 168 ? 41.564 -0.337 -30.948 1.000 89.316 165 ALA CCC C 1
ATOM 9008 O O . ALA C 1 168 ? 41.040 -0.211 -32.077 1.000 84.501 165 ALA CCC O 1
ATOM 9010 N N . GLU C 1 169 ? 42.862 -0.145 -30.689 1.000 93.342 166 GLU CCC N 1
ATOM 9011 C CA . GLU C 1 169 ? 43.835 0.187 -31.757 1.000 96.070 166 GLU CCC CA 1
ATOM 9012 C C . GLU C 1 169 ? 43.923 -1.021 -32.696 1.000 92.192 166 GLU CCC C 1
ATOM 9013 O O . GLU C 1 169 ? 43.993 -2.144 -32.194 1.000 89.597 166 GLU CCC O 1
ATOM 9019 N N . ALA C 1 170 ? 43.872 -0.796 -34.010 1.000 90.270 167 ALA CCC N 1
ATOM 9020 C CA . ALA C 1 170 ? 44.002 -1.852 -35.038 1.000 89.032 167 ALA CCC CA 1
ATOM 9021 C C . ALA C 1 170 ? 45.463 -2.239 -35.183 1.000 91.175 167 ALA CCC C 1
ATOM 9022 O O . ALA C 1 170 ? 46.317 -1.370 -35.088 1.000 90.726 167 ALA CCC O 1
ATOM 9024 N N . PRO C 1 171 ? 45.767 -3.506 -35.556 1.000 92.579 168 PRO CCC N 1
ATOM 9025 C CA . PRO C 1 171 ? 47.130 -3.963 -35.762 1.000 95.758 168 PRO CCC CA 1
ATOM 9026 C C . PRO C 1 171 ? 47.842 -3.272 -36.916 1.000 98.369 168 PRO CCC C 1
ATOM 9027 O O . PRO C 1 171 ? 47.248 -2.982 -37.948 1.000 95.447 168 PRO CCC O 1
ATOM 9031 N N . PRO C 1 172 ? 49.159 -3.033 -36.743 1.000 104.131 169 PRO CCC N 1
ATOM 9032 C CA . PRO C 1 172 ? 49.975 -2.406 -37.783 1.000 109.068 169 PRO CCC CA 1
ATOM 9033 C C . PRO C 1 172 ? 49.793 -2.890 -39.233 1.000 112.642 169 PRO CCC C 1
ATOM 9034 O O . PRO C 1 172 ? 49.799 -2.046 -40.106 1.000 113.574 169 PRO CCC O 1
ATOM 9038 N N . GLU C 1 173 ? 49.637 -4.202 -39.458 1.000 117.286 170 GLU CCC N 1
ATOM 9039 C CA . GLU C 1 173 ? 49.865 -4.853 -40.782 1.000 125.458 170 GLU CCC CA 1
ATOM 9040 C C . GLU C 1 173 ? 48.558 -4.991 -41.575 1.000 127.331 170 GLU CCC C 1
ATOM 9041 O O . GLU C 1 173 ? 48.373 -6.062 -42.218 1.000 130.199 170 GLU CCC O 1
ATOM 9047 N N . SER C 1 174 ? 47.739 -3.929 -41.611 1.000 125.817 171 SER CCC N 1
ATOM 9048 C CA . SER C 1 174 ? 46.304 -3.972 -42.004 1.000 119.037 171 SER CCC CA 1
ATOM 9049 C C . SER C 1 174 ? 46.080 -3.404 -43.421 1.000 114.810 171 SER CCC C 1
ATOM 9050 O O . SER C 1 174 ? 45.001 -3.670 -43.985 1.000 122.402 171 SER CCC O 1
ATOM 9053 N N . ALA C 1 175 ? 47.001 -2.630 -43.994 1.000 110.646 172 ALA CCC N 1
ATOM 9054 C CA . ALA C 1 175 ? 46.975 -2.246 -45.431 1.000 110.180 172 ALA CCC CA 1
ATOM 9055 C C . ALA C 1 175 ? 47.079 -3.524 -46.284 1.000 107.113 172 ALA CCC C 1
ATOM 9056 O O . ALA C 1 175 ? 46.508 -3.560 -47.433 1.000 101.471 172 ALA CCC O 1
ATOM 9058 N N . GLY C 1 176 ? 47.813 -4.506 -45.724 1.000 104.974 173 GLY CCC N 1
ATOM 9059 C CA . GLY C 1 176 ? 47.957 -5.906 -46.178 1.000 102.366 173 GLY CCC CA 1
ATOM 9060 C C . GLY C 1 176 ? 46.621 -6.601 -46.405 1.000 98.531 173 GLY CCC C 1
ATOM 9061 O O . GLY C 1 176 ? 46.481 -7.171 -47.481 1.000 98.108 173 GLY CCC O 1
ATOM 9062 N N . LEU C 1 177 ? 45.703 -6.567 -45.422 1.000 93.300 174 LEU CCC N 1
ATOM 9063 C CA . LEU C 1 177 ? 44.328 -7.140 -45.495 1.000 89.665 174 LEU CCC CA 1
ATOM 9064 C C . LEU C 1 177 ? 43.569 -6.626 -46.727 1.000 87.064 174 LEU CCC C 1
ATOM 9065 O O . LEU C 1 177 ? 43.019 -7.446 -47.422 1.000 85.609 174 LEU CCC O 1
ATOM 9070 N N . LEU C 1 178 ? 43.475 -5.317 -46.937 1.000 86.060 175 LEU CCC N 1
ATOM 9071 C CA . LEU C 1 178 ? 42.726 -4.716 -48.084 1.000 85.287 175 LEU CCC CA 1
ATOM 9072 C C . LEU C 1 178 ? 43.152 -5.355 -49.404 1.000 84.839 175 LEU CCC C 1
ATOM 9073 O O . LEU C 1 178 ? 42.252 -5.642 -50.218 1.000 83.615 175 LEU CCC O 1
ATOM 9078 N N . ALA C 1 179 ? 44.474 -5.478 -49.619 1.000 84.328 176 ALA CCC N 1
ATOM 9079 C CA . ALA C 1 179 ? 45.137 -5.904 -50.871 1.000 83.400 176 ALA CCC CA 1
ATOM 9080 C C . ALA C 1 179 ? 44.732 -7.340 -51.216 1.000 81.478 176 ALA CCC C 1
ATOM 9081 O O . ALA C 1 179 ? 44.855 -7.716 -52.414 1.000 81.637 176 ALA CCC O 1
ATOM 9083 N N . ARG C 1 180 ? 44.276 -8.116 -50.211 1.000 79.428 177 ARG CCC N 1
ATOM 9084 C CA . ARG C 1 180 ? 43.961 -9.564 -50.324 1.000 78.640 177 ARG CCC CA 1
ATOM 9085 C C . ARG C 1 180 ? 42.853 -9.773 -51.348 1.000 79.508 177 ARG CCC C 1
ATOM 9086 O O . ARG C 1 180 ? 41.874 -9.022 -51.322 1.000 78.492 177 ARG CCC O 1
ATOM 9094 N N . GLU C 1 181 ? 43.092 -10.730 -52.243 1.000 82.938 178 GLU CCC N 1
ATOM 9095 C CA . GLU C 1 181 ? 42.119 -11.409 -53.114 1.000 85.278 178 GLU CCC CA 1
ATOM 9096 C C . GLU C 1 181 ? 42.228 -12.918 -52.852 1.000 83.620 178 GLU CCC C 1
ATOM 9097 O O . GLU C 1 181 ? 43.266 -13.363 -52.406 1.000 85.604 178 GLU CCC O 1
ATOM 9103 N N . VAL C 1 182 ? 41.156 -13.669 -53.109 1.000 80.919 179 VAL CCC N 1
ATOM 9104 C CA . VAL C 1 182 ? 41.113 -15.158 -53.141 1.000 78.325 179 VAL CCC CA 1
ATOM 9105 C C . VAL C 1 182 ? 40.409 -15.565 -54.429 1.000 77.746 179 VAL CCC C 1
ATOM 9106 O O . VAL C 1 182 ? 39.271 -15.222 -54.546 1.000 77.112 179 VAL CCC O 1
ATOM 9110 N N . HIS C 1 183 ? 41.040 -16.284 -55.336 1.000 79.721 180 HIS CCC N 1
ATOM 9111 C CA . HIS C 1 183 ? 40.423 -16.788 -56.589 1.000 81.663 180 HIS CCC CA 1
ATOM 9112 C C . HIS C 1 183 ? 40.146 -18.290 -56.483 1.000 83.913 180 HIS CCC C 1
ATOM 9113 O O . HIS C 1 183 ? 41.016 -18.971 -55.982 1.000 86.852 180 HIS CCC O 1
ATOM 9120 N N . SER C 1 184 ? 39.008 -18.803 -56.973 1.000 86.876 181 SER CCC N 1
ATOM 9121 C CA . SER C 1 184 ? 38.767 -20.263 -57.162 1.000 89.501 181 SER CCC CA 1
ATOM 9122 C C . SER C 1 184 ? 39.097 -20.661 -58.592 1.000 91.546 181 SER CCC C 1
ATOM 9123 O O . SER C 1 184 ? 38.660 -19.927 -59.472 1.000 86.841 181 SER CCC O 1
ATOM 9126 N N . ALA C 1 185 ? 39.853 -21.753 -58.802 1.000 93.049 182 ALA CCC N 1
ATOM 9127 C CA . ALA C 1 185 ? 39.913 -22.481 -60.094 1.000 97.753 182 ALA CCC CA 1
ATOM 9128 C C . ALA C 1 185 ? 38.510 -22.399 -60.719 1.000 110.942 182 ALA CCC C 1
ATOM 9129 O O . ALA C 1 185 ? 37.538 -22.952 -60.098 1.000 107.809 182 ALA CCC O 1
ATOM 9131 N N . ALA C 1 186 ? 38.382 -21.697 -61.861 1.000 124.302 183 ALA CCC N 1
ATOM 9132 C CA . ALA C 1 186 ? 37.134 -21.559 -62.658 1.000 127.039 183 ALA CCC CA 1
ATOM 9133 C C . ALA C 1 186 ? 37.190 -22.496 -63.885 1.000 133.773 183 ALA CCC C 1
ATOM 9134 O O . ALA C 1 186 ? 36.733 -22.052 -64.979 1.000 130.729 183 ALA CCC O 1
ATOM 9136 N N . SER C 1 187 ? 37.708 -23.734 -63.728 1.000 140.855 184 SER CCC N 1
ATOM 9137 C CA . SER C 1 187 ? 37.618 -24.847 -64.721 1.000 136.696 184 SER CCC CA 1
ATOM 9138 C C . SER C 1 187 ? 38.174 -26.187 -64.171 1.000 133.657 184 SER CCC C 1
ATOM 9139 O O . SER C 1 187 ? 38.640 -26.257 -62.965 1.000 121.760 184 SER CCC O 1
ATOM 9142 N N . LEU C 1 188 ? 38.167 -27.194 -65.069 1.000 130.054 185 LEU CCC N 1
ATOM 9143 C CA . LEU C 1 188 ? 38.442 -28.646 -64.845 1.000 124.055 185 LEU CCC CA 1
ATOM 9144 C C . LEU C 1 188 ? 39.246 -29.221 -66.025 1.000 112.058 185 LEU CCC C 1
ATOM 9145 O O . LEU C 1 188 ? 39.114 -28.703 -67.148 1.000 106.042 185 LEU CCC O 1
ATOM 9150 N N . SER C 1 189 ? 40.009 -30.287 -65.781 1.000 104.888 186 SER CCC N 1
ATOM 9151 C CA . SER C 1 189 ? 40.992 -30.903 -66.719 1.000 105.037 186 SER CCC CA 1
ATOM 9152 C C . SER C 1 189 ? 40.396 -31.013 -68.121 1.000 97.402 186 SER CCC C 1
ATOM 9153 O O . SER C 1 189 ? 39.214 -31.272 -68.211 1.000 101.239 186 SER CCC O 1
ATOM 9156 N N . GLY C 1 190 ? 41.220 -30.805 -69.148 1.000 93.939 187 GLY CCC N 1
ATOM 9157 C CA . GLY C 1 190 ? 40.944 -31.079 -70.564 1.000 93.557 187 GLY CCC CA 1
ATOM 9158 C C . GLY C 1 190 ? 40.617 -32.544 -70.797 1.000 95.078 187 GLY CCC C 1
ATOM 9159 O O . GLY C 1 190 ? 39.715 -32.835 -71.635 1.000 98.158 187 GLY CCC O 1
ATOM 9160 N N . ASP C 1 191 ? 41.305 -33.448 -70.105 1.000 96.419 188 ASP CCC N 1
ATOM 9161 C CA . ASP C 1 191 ? 41.076 -34.917 -70.195 1.000 99.413 188 ASP CCC CA 1
ATOM 9162 C C . ASP C 1 191 ? 39.627 -35.190 -69.753 1.000 97.501 188 ASP CCC C 1
ATOM 9163 O O . ASP C 1 191 ? 38.868 -35.822 -70.539 1.000 88.858 188 ASP CCC O 1
ATOM 9168 N N . GLN C 1 192 ? 39.254 -34.681 -68.571 1.000 96.357 189 GLN CCC N 1
ATOM 9169 C CA . GLN C 1 192 ? 37.935 -34.906 -67.913 1.000 96.298 189 GLN CCC CA 1
ATOM 9170 C C . GLN C 1 192 ? 36.782 -34.363 -68.770 1.000 96.214 189 GLN CCC C 1
ATOM 9171 O O . GLN C 1 192 ? 35.689 -34.947 -68.673 1.000 93.532 189 GLN CCC O 1
ATOM 9177 N N . ILE C 1 193 ? 36.999 -33.301 -69.561 1.000 95.781 190 ILE CCC N 1
ATOM 9178 C CA . ILE C 1 193 ? 35.985 -32.773 -70.530 1.000 95.228 190 ILE CCC CA 1
ATOM 9179 C C . ILE C 1 193 ? 35.697 -33.861 -71.560 1.000 95.116 190 ILE CCC C 1
ATOM 9180 O O . ILE C 1 193 ? 34.535 -34.189 -71.737 1.000 98.366 190 ILE CCC O 1
ATOM 9185 N N . ASN C 1 194 ? 36.720 -34.387 -72.233 1.000 96.046 191 ASN CCC N 1
ATOM 9186 C CA . ASN C 1 194 ? 36.540 -35.300 -73.396 1.000 94.679 191 ASN CCC CA 1
ATOM 9187 C C . ASN C 1 194 ? 35.719 -36.523 -72.949 1.000 91.849 191 ASN CCC C 1
ATOM 9188 O O . ASN C 1 194 ? 34.963 -37.025 -73.794 1.000 92.189 191 ASN CCC O 1
ATOM 9193 N N . ASP C 1 195 ? 35.805 -36.942 -71.677 1.000 90.139 192 ASP CCC N 1
ATOM 9194 C CA . ASP C 1 195 ? 34.950 -38.005 -71.075 1.000 92.810 192 ASP CCC CA 1
ATOM 9195 C C . ASP C 1 195 ? 33.488 -37.539 -71.040 1.000 90.308 192 ASP CCC C 1
ATOM 9196 O O . ASP C 1 195 ? 32.639 -38.315 -71.479 1.000 87.623 192 ASP CCC O 1
ATOM 9201 N N . LEU C 1 196 ? 33.214 -36.342 -70.500 1.000 86.559 193 LEU CCC N 1
ATOM 9202 C CA . LEU C 1 196 ? 31.864 -35.725 -70.478 1.000 83.719 193 LEU CCC CA 1
ATOM 9203 C C . LEU C 1 196 ? 31.325 -35.668 -71.911 1.000 85.426 193 LEU CCC C 1
ATOM 9204 O O . LEU C 1 196 ? 30.188 -36.130 -72.098 1.000 84.882 193 LEU CCC O 1
ATOM 9209 N N . ILE C 1 197 ? 32.089 -35.153 -72.886 1.000 86.349 194 ILE CCC N 1
ATOM 9210 C CA . ILE C 1 197 ? 31.536 -34.914 -74.252 1.000 88.540 194 ILE CCC CA 1
ATOM 9211 C C . ILE C 1 197 ? 31.351 -36.270 -74.950 1.000 90.702 194 ILE CCC C 1
ATOM 9212 O O . ILE C 1 197 ? 30.331 -36.436 -75.607 1.000 97.438 194 ILE CCC O 1
ATOM 9217 N N . GLU C 1 198 ? 32.240 -37.233 -74.775 1.000 93.582 195 GLU CCC N 1
ATOM 9218 C CA . GLU C 1 198 ? 32.033 -38.599 -75.328 1.000 96.728 195 GLU CCC CA 1
ATOM 9219 C C . GLU C 1 198 ? 30.707 -39.125 -74.765 1.000 93.013 195 GLU CCC C 1
ATOM 9220 O O . GLU C 1 198 ? 29.822 -39.403 -75.563 1.000 95.594 195 GLU CCC O 1
ATOM 9226 N N . THR C 1 199 ? 30.524 -39.152 -73.449 1.000 89.607 196 THR CCC N 1
ATOM 9227 C CA . THR C 1 199 ? 29.307 -39.703 -72.798 1.000 91.656 196 THR CCC CA 1
ATOM 9228 C C . THR C 1 199 ? 28.045 -39.007 -73.328 1.000 94.213 196 THR CCC C 1
ATOM 9229 O O . THR C 1 199 ? 26.996 -39.693 -73.447 1.000 91.098 196 THR CCC O 1
ATOM 9233 N N . LEU C 1 200 ? 28.129 -37.700 -73.610 1.000 95.086 197 LEU CCC N 1
ATOM 9234 C CA . LEU C 1 200 ? 26.979 -36.882 -74.065 1.000 92.970 197 LEU CCC CA 1
ATOM 9235 C C . LEU C 1 200 ? 26.660 -37.211 -75.522 1.000 93.488 197 LEU CCC C 1
ATOM 9236 O O . LEU C 1 200 ? 25.477 -37.516 -75.786 1.000 103.861 197 LEU CCC O 1
ATOM 9241 N N . GLU C 1 201 ? 27.648 -37.178 -76.423 1.000 89.633 198 GLU CCC N 1
ATOM 9242 C CA . GLU C 1 201 ? 27.450 -37.495 -77.859 1.000 89.751 198 GLU CCC CA 1
ATOM 9243 C C . GLU C 1 201 ? 27.110 -38.985 -78.038 1.000 88.826 198 GLU CCC C 1
ATOM 9244 O O . GLU C 1 201 ? 26.478 -39.317 -79.064 1.000 83.968 198 GLU CCC O 1
ATOM 9250 N N . SER C 1 202 ? 27.536 -39.840 -77.089 1.000 89.095 199 SER CCC N 1
ATOM 9251 C CA . SER C 1 202 ? 27.198 -41.291 -76.978 1.000 88.647 199 SER CCC CA 1
ATOM 9252 C C . SER C 1 202 ? 25.684 -41.494 -76.885 1.000 85.024 199 SER CCC C 1
ATOM 9253 O O . SER C 1 202 ? 25.154 -42.389 -77.551 1.000 82.817 199 SER CCC O 1
ATOM 9256 N N . ALA C 1 203 ? 25.045 -40.774 -75.972 1.000 83.765 200 ALA CCC N 1
ATOM 9257 C CA . ALA C 1 203 ? 23.713 -41.120 -75.446 1.000 84.124 200 ALA CCC CA 1
ATOM 9258 C C . ALA C 1 203 ? 22.708 -41.081 -76.600 1.000 85.235 200 ALA CCC C 1
ATOM 9259 O O . ALA C 1 203 ? 22.786 -40.153 -77.422 1.000 87.255 200 ALA CCC O 1
ATOM 9261 N N . THR C 1 204 ? 21.867 -42.109 -76.697 1.000 85.200 201 THR CCC N 1
ATOM 9262 C CA . THR C 1 204 ? 20.849 -42.258 -77.760 1.000 89.032 201 THR CCC CA 1
ATOM 9263 C C . THR C 1 204 ? 19.657 -41.331 -77.435 1.000 87.327 201 THR CCC C 1
ATOM 9264 O O . THR C 1 204 ? 19.021 -40.833 -78.409 1.000 86.812 201 THR CCC O 1
ATOM 9268 N N . ASN C 1 205 ? 19.391 -41.079 -76.137 1.000 83.572 202 ASN CCC N 1
ATOM 9269 C CA . ASN C 1 205 ? 18.236 -40.276 -75.668 1.000 80.757 202 ASN CCC CA 1
ATOM 9270 C C . ASN C 1 205 ? 18.530 -39.635 -74.306 1.000 77.380 202 ASN CCC C 1
ATOM 9271 O O . ASN C 1 205 ? 17.950 -40.044 -73.298 1.000 74.925 202 ASN CCC O 1
ATOM 9276 N N . PRO C 1 206 ? 19.382 -38.575 -74.233 1.000 75.043 203 PRO CCC N 1
ATOM 9277 C CA . PRO C 1 206 ? 19.786 -37.963 -72.969 1.000 73.867 203 PRO CCC CA 1
ATOM 9278 C C . PRO C 1 206 ? 18.798 -36.907 -72.479 1.000 73.825 203 PRO CCC C 1
ATOM 9279 O O . PRO C 1 206 ? 18.039 -36.415 -73.285 1.000 79.486 203 PRO CCC O 1
ATOM 9283 N N . VAL C 1 207 ? 18.840 -36.568 -71.195 1.000 72.097 204 VAL CCC N 1
ATOM 9284 C CA . VAL C 1 207 ? 17.971 -35.528 -70.573 1.000 70.791 204 VAL CCC CA 1
ATOM 9285 C C . VAL C 1 207 ? 18.846 -34.675 -69.651 1.000 70.995 204 VAL CCC C 1
ATOM 9286 O O . VAL C 1 207 ? 19.742 -35.255 -68.990 1.000 71.619 204 VAL CCC O 1
ATOM 9290 N N . LEU C 1 208 ? 18.650 -33.352 -69.679 1.000 70.633 205 LEU CCC N 1
ATOM 9291 C CA . LEU C 1 208 ? 19.303 -32.401 -68.765 1.000 72.028 205 LEU CCC CA 1
ATOM 9292 C C . LEU C 1 208 ? 18.364 -32.154 -67.601 1.000 71.565 205 LEU CCC C 1
ATOM 9293 O O . LEU C 1 208 ? 17.206 -31.808 -67.850 1.000 74.050 205 LEU CCC O 1
ATOM 9298 N N . VAL C 1 209 ? 18.857 -32.268 -66.378 1.000 70.290 206 VAL CCC N 1
ATOM 9299 C CA . VAL C 1 209 ? 18.100 -31.855 -65.173 1.000 69.104 206 VAL CCC CA 1
ATOM 9300 C C . VAL C 1 209 ? 18.892 -30.716 -64.564 1.000 67.757 206 VAL CCC C 1
ATOM 9301 O O . VAL C 1 209 ? 20.070 -30.914 -64.443 1.000 72.628 206 VAL CCC O 1
ATOM 9305 N N . LEU C 1 210 ? 18.294 -29.549 -64.354 1.000 66.017 207 LEU CCC N 1
ATOM 9306 C CA . LEU C 1 210 ? 19.037 -28.311 -64.042 1.000 64.897 207 LEU CCC CA 1
ATOM 9307 C C . LEU C 1 210 ? 18.624 -27.801 -62.673 1.000 64.260 207 LEU CCC C 1
ATOM 9308 O O . LEU C 1 210 ? 17.436 -27.832 -62.335 1.000 65.359 207 LEU CCC O 1
ATOM 9313 N N . GLY C 1 211 ? 19.604 -27.313 -61.918 1.000 64.200 208 GLY CCC N 1
ATOM 9314 C CA . GLY C 1 211 ? 19.391 -26.826 -60.548 1.000 63.274 208 GLY CCC CA 1
ATOM 9315 C C . GLY C 1 211 ? 19.760 -25.364 -60.412 1.000 62.676 208 GLY CCC C 1
ATOM 9316 O O . GLY C 1 211 ? 20.236 -24.727 -61.358 1.000 63.435 208 GLY CCC O 1
ATOM 9317 N N . PRO C 1 212 ? 19.615 -24.838 -59.183 1.000 61.293 209 PRO CCC N 1
ATOM 9318 C CA . PRO C 1 212 ? 19.672 -23.408 -58.931 1.000 60.897 209 PRO CCC CA 1
ATOM 9319 C C . PRO C 1 212 ? 21.031 -22.884 -59.346 1.000 61.903 209 PRO CCC C 1
ATOM 9320 O O . PRO C 1 212 ? 21.081 -21.743 -59.792 1.000 63.067 209 PRO CCC O 1
ATOM 9324 N N . ALA C 1 213 ? 22.087 -23.679 -59.168 1.000 62.736 210 ALA CCC N 1
ATOM 9325 C CA . ALA C 1 213 ? 23.465 -23.170 -59.391 1.000 62.688 210 ALA CCC CA 1
ATOM 9326 C C . ALA C 1 213 ? 23.661 -22.778 -60.859 1.000 62.627 210 ALA CCC C 1
ATOM 9327 O O . ALA C 1 213 ? 24.483 -21.976 -61.115 1.000 62.853 210 ALA CCC O 1
ATOM 9329 N N . VAL C 1 214 ? 22.855 -23.266 -61.789 1.000 64.392 211 VAL CCC N 1
ATOM 9330 C CA . VAL C 1 214 ? 22.921 -22.795 -63.200 1.000 64.487 211 VAL CCC CA 1
ATOM 9331 C C . VAL C 1 214 ? 22.489 -21.339 -63.217 1.000 64.905 211 VAL CCC C 1
ATOM 9332 O O . VAL C 1 214 ? 23.188 -20.559 -63.832 1.000 65.419 211 VAL CCC O 1
ATOM 9336 N N . ASP C 1 215 ? 21.395 -20.994 -62.544 1.000 65.636 212 ASP CCC N 1
ATOM 9337 C CA . ASP C 1 215 ? 20.887 -19.595 -62.486 1.000 67.515 212 ASP CCC CA 1
ATOM 9338 C C . ASP C 1 215 ? 21.902 -18.744 -61.724 1.000 68.308 212 ASP CCC C 1
ATOM 9339 O O . ASP C 1 215 ? 22.335 -17.733 -62.278 1.000 70.345 212 ASP CCC O 1
ATOM 9344 N N . ALA C 1 216 ? 22.314 -19.150 -60.528 1.000 68.427 213 ALA CCC N 1
ATOM 9345 C CA . ALA C 1 216 ? 23.363 -18.458 -59.717 1.000 67.914 213 ALA CCC CA 1
ATOM 9346 C C . ALA C 1 216 ? 24.598 -18.111 -60.563 1.000 69.216 213 ALA CCC C 1
ATOM 9347 O O . ALA C 1 216 ? 25.096 -17.013 -60.374 1.000 68.516 213 ALA CCC O 1
ATOM 9349 N N . ASP C 1 217 ? 25.060 -18.992 -61.459 1.000 72.048 214 ASP CCC N 1
ATOM 9350 C CA . ASP C 1 217 ? 26.344 -18.830 -62.210 1.000 74.508 214 ASP CCC CA 1
ATOM 9351 C C . ASP C 1 217 ? 26.079 -18.125 -63.543 1.000 75.648 214 ASP CCC C 1
ATOM 9352 O O . ASP C 1 217 ? 27.023 -18.082 -64.384 1.000 71.951 214 ASP CCC O 1
ATOM 9357 N N . ARG C 1 218 ? 24.837 -17.634 -63.747 1.000 75.545 215 ARG CCC N 1
ATOM 9358 C CA . ARG C 1 218 ? 24.441 -16.853 -64.951 1.000 76.128 215 ARG CCC CA 1
ATOM 9359 C C . ARG C 1 218 ? 24.728 -17.686 -66.195 1.000 72.507 215 ARG CCC C 1
ATOM 9360 O O . ARG C 1 218 ? 25.266 -17.127 -67.150 1.000 73.972 215 ARG CCC O 1
ATOM 9368 N N . ALA C 1 219 ? 24.403 -18.975 -66.169 1.000 69.432 216 ALA CCC N 1
ATOM 9369 C CA . ALA C 1 219 ? 24.682 -19.928 -67.264 1.000 69.246 216 ALA CCC CA 1
ATOM 9370 C C . ALA C 1 219 ? 23.394 -20.343 -68.002 1.000 69.935 216 ALA CCC C 1
ATOM 9371 O O . ALA C 1 219 ? 23.435 -21.358 -68.715 1.000 68.185 216 ALA CCC O 1
ATOM 9373 N N . ASN C 1 220 ? 22.291 -19.591 -67.866 1.000 71.079 217 ASN CCC N 1
ATOM 9374 C CA . ASN C 1 220 ? 20.978 -19.915 -68.487 1.000 71.038 217 ASN CCC CA 1
ATOM 9375 C C . ASN C 1 220 ? 21.158 -20.109 -69.997 1.000 70.560 217 ASN CCC C 1
ATOM 9376 O O . ASN C 1 220 ? 20.738 -21.171 -70.494 1.000 68.028 217 ASN CCC O 1
ATOM 9381 N N . ALA C 1 221 ? 21.838 -19.177 -70.668 1.000 73.019 218 ALA CCC N 1
ATOM 9382 C CA . ALA C 1 221 ? 22.128 -19.175 -72.128 1.000 76.081 218 ALA CCC CA 1
ATOM 9383 C C . ALA C 1 221 ? 22.929 -20.411 -72.582 1.000 77.830 218 ALA CCC C 1
ATOM 9384 O O . ALA C 1 221 ? 22.613 -20.930 -73.695 1.000 79.247 218 ALA CCC O 1
ATOM 9386 N N . ASP C 1 222 ? 23.930 -20.845 -71.801 1.000 76.212 219 ASP CCC N 1
ATOM 9387 C CA . ASP C 1 222 ? 24.813 -21.983 -72.173 1.000 77.202 219 ASP CCC CA 1
ATOM 9388 C C . ASP C 1 222 ? 24.066 -23.307 -71.957 1.000 73.052 219 ASP CCC C 1
ATOM 9389 O O . ASP C 1 222 ? 24.251 -24.242 -72.725 1.000 70.144 219 ASP CCC O 1
ATOM 9394 N N . ALA C 1 223 ? 23.250 -23.399 -70.921 1.000 71.208 220 ALA CCC N 1
ATOM 9395 C CA . ALA C 1 223 ? 22.323 -24.523 -70.737 1.000 71.844 220 ALA CCC CA 1
ATOM 9396 C C . ALA C 1 223 ? 21.401 -24.601 -71.965 1.000 72.761 220 ALA CCC C 1
ATOM 9397 O O . ALA C 1 223 ? 21.168 -25.712 -72.479 1.000 73.664 220 ALA CCC O 1
ATOM 9399 N N . VAL C 1 224 ? 20.889 -23.456 -72.426 1.000 71.088 221 VAL CCC N 1
ATOM 9400 C CA . VAL C 1 224 ? 20.003 -23.401 -73.620 1.000 71.281 221 VAL CCC CA 1
ATOM 9401 C C . VAL C 1 224 ? 20.781 -23.963 -74.796 1.000 71.093 221 VAL CCC C 1
ATOM 9402 O O . VAL C 1 224 ? 20.250 -24.854 -75.479 1.000 71.664 221 VAL CCC O 1
ATOM 9406 N N . LEU C 1 225 ? 21.999 -23.464 -75.021 1.000 71.385 222 LEU CCC N 1
ATOM 9407 C CA . LEU C 1 225 ? 22.751 -23.835 -76.240 1.000 70.380 222 LEU CCC CA 1
ATOM 9408 C C . LEU C 1 225 ? 23.015 -25.342 -76.206 1.000 68.631 222 LEU CCC C 1
ATOM 9409 O O . LEU C 1 225 ? 22.907 -26.008 -77.237 1.000 68.092 222 LEU CCC O 1
ATOM 9414 N N . LEU C 1 226 ? 23.280 -25.882 -75.033 1.000 67.843 223 LEU CCC N 1
ATOM 9415 C CA . LEU C 1 226 ? 23.595 -27.321 -74.847 1.000 69.050 223 LEU CCC CA 1
ATOM 9416 C C . LEU C 1 226 ? 22.360 -28.170 -75.146 1.000 69.606 223 LEU CCC C 1
ATOM 9417 O O . LEU C 1 226 ? 22.503 -29.175 -75.833 1.000 69.768 223 LEU CCC O 1
ATOM 9422 N N . ALA C 1 227 ? 21.187 -27.778 -74.634 1.000 70.931 224 ALA CCC N 1
ATOM 9423 C CA . ALA C 1 227 ? 19.903 -28.435 -74.944 1.000 72.580 224 ALA CCC CA 1
ATOM 9424 C C . ALA C 1 227 ? 19.643 -28.369 -76.451 1.000 74.525 224 ALA CCC C 1
ATOM 9425 O O . ALA C 1 227 ? 19.208 -29.403 -76.992 1.000 77.999 224 ALA CCC O 1
ATOM 9427 N N . GLU C 1 228 ? 19.886 -27.227 -77.112 1.000 76.054 225 GLU CCC N 1
ATOM 9428 C CA . GLU C 1 228 ? 19.743 -27.110 -78.592 1.000 78.884 225 GLU CCC CA 1
ATOM 9429 C C . GLU C 1 228 ? 20.655 -28.133 -79.278 1.000 78.928 225 GLU CCC C 1
ATOM 9430 O O . GLU C 1 228 ? 20.169 -28.872 -80.145 1.000 80.305 225 GLU CCC O 1
ATOM 9436 N N . LYS C 1 229 ? 21.911 -28.246 -78.856 1.000 79.787 226 LYS CCC N 1
ATOM 9437 C CA . LYS C 1 229 ? 22.896 -29.111 -79.557 1.000 81.587 226 LYS CCC CA 1
ATOM 9438 C C . LYS C 1 229 ? 22.516 -30.583 -79.405 1.000 79.740 226 LYS CCC C 1
ATOM 9439 O O . LYS C 1 229 ? 22.717 -31.340 -80.358 1.000 78.348 226 LYS CCC O 1
ATOM 9445 N N . LEU C 1 230 ? 22.028 -30.985 -78.233 1.000 78.761 227 LEU CCC N 1
ATOM 9446 C CA . LEU C 1 230 ? 21.661 -32.397 -77.949 1.000 79.732 227 LEU CCC CA 1
ATOM 9447 C C . LEU C 1 230 ? 20.198 -32.674 -78.287 1.000 79.495 227 LEU CCC C 1
ATOM 9448 O O . LEU C 1 230 ? 19.787 -33.815 -78.074 1.000 81.886 227 LEU CCC O 1
ATOM 9453 N N . ARG C 1 231 ? 19.446 -31.674 -78.750 1.000 76.900 228 ARG CCC N 1
ATOM 9454 C CA . ARG C 1 231 ? 17.992 -31.802 -78.951 1.000 78.272 228 ARG CCC CA 1
ATOM 9455 C C . ARG C 1 231 ? 17.390 -32.511 -77.736 1.000 77.016 228 ARG CCC C 1
ATOM 9456 O O . ARG C 1 231 ? 16.533 -33.421 -77.921 1.000 78.440 228 ARG CCC O 1
ATOM 9464 N N . ALA C 1 232 ? 17.803 -32.089 -76.548 1.000 74.704 229 ALA CCC N 1
ATOM 9465 C CA . ALA C 1 232 ? 17.508 -32.794 -75.288 1.000 74.786 229 ALA CCC CA 1
ATOM 9466 C C . ALA C 1 232 ? 16.380 -32.085 -74.571 1.000 74.027 229 ALA CCC C 1
ATOM 9467 O O . ALA C 1 232 ? 16.348 -30.863 -74.513 1.000 76.052 229 ALA CCC O 1
ATOM 9469 N N . PRO C 1 233 ? 15.413 -32.839 -74.014 1.000 71.783 230 PRO CCC N 1
ATOM 9470 C CA . PRO C 1 233 ? 14.494 -32.279 -73.051 1.000 70.843 230 PRO CCC CA 1
ATOM 9471 C C . PRO C 1 233 ? 15.221 -31.817 -71.790 1.000 69.984 230 PRO CCC C 1
ATOM 9472 O O . PRO C 1 233 ? 16.247 -32.387 -71.453 1.000 72.693 230 PRO CCC O 1
ATOM 9476 N N . VAL C 1 234 ? 14.686 -30.773 -71.161 1.000 68.166 231 VAL CCC N 1
ATOM 9477 C CA . VAL C 1 234 ? 15.236 -30.129 -69.943 1.000 67.731 231 VAL CCC CA 1
ATOM 9478 C C . VAL C 1 234 ? 14.159 -30.124 -68.871 1.000 67.732 231 VAL CCC C 1
ATOM 9479 O O . VAL C 1 234 ? 13.132 -29.565 -69.112 1.000 70.383 231 VAL CCC O 1
ATOM 9483 N N . TRP C 1 235 ? 14.421 -30.742 -67.741 1.000 67.858 232 TRP CCC N 1
ATOM 9484 C CA . TRP C 1 235 ? 13.616 -30.652 -66.513 1.000 67.292 232 TRP CCC CA 1
ATOM 9485 C C . TRP C 1 235 ? 14.369 -29.824 -65.493 1.000 67.975 232 TRP CCC C 1
ATOM 9486 O O . TRP C 1 235 ? 15.621 -29.843 -65.511 1.000 69.535 232 TRP CCC O 1
ATOM 9497 N N . ILE C 1 236 ? 13.642 -29.201 -64.588 1.000 68.634 233 ILE CCC N 1
ATOM 9498 C CA . ILE C 1 236 ? 14.270 -28.544 -63.415 1.000 69.555 233 ILE CCC CA 1
ATOM 9499 C C . ILE C 1 236 ? 14.330 -29.574 -62.278 1.000 68.594 233 ILE CCC C 1
ATOM 9500 O O . ILE C 1 236 ? 13.317 -30.255 -62.049 1.000 71.734 233 ILE CCC O 1
ATOM 9505 N N . ALA C 1 237 ? 15.431 -29.662 -61.557 1.000 64.097 234 ALA CCC N 1
ATOM 9506 C CA . ALA C 1 237 ? 15.544 -30.553 -60.400 1.000 63.311 234 ALA CCC CA 1
ATOM 9507 C C . ALA C 1 237 ? 14.454 -30.254 -59.389 1.000 62.959 234 ALA CCC C 1
ATOM 9508 O O . ALA C 1 237 ? 14.049 -29.113 -59.173 1.000 61.526 234 ALA CCC O 1
ATOM 9510 N N . PRO C 1 238 ? 14.024 -31.272 -58.638 1.000 64.113 235 PRO CCC N 1
ATOM 9511 C CA . PRO C 1 238 ? 12.938 -31.128 -57.686 1.000 65.504 235 PRO CCC CA 1
ATOM 9512 C C . PRO C 1 238 ? 13.172 -30.127 -56.564 1.000 66.154 235 PRO CCC C 1
ATOM 9513 O O . PRO C 1 238 ? 14.235 -29.938 -56.212 1.000 66.856 235 PRO CCC O 1
ATOM 9517 N N . SER C 1 239 ? 12.084 -29.586 -56.001 1.000 69.729 236 SER CCC N 1
ATOM 9518 C CA . SER C 1 239 ? 12.089 -28.576 -54.917 1.000 69.042 236 SER CCC CA 1
ATOM 9519 C C . SER C 1 239 ? 13.023 -27.450 -55.380 1.000 68.089 236 SER CCC C 1
ATOM 9520 O O . SER C 1 239 ? 13.979 -27.089 -54.682 1.000 65.156 236 SER CCC O 1
ATOM 9523 N N . PRO C 1 240 ? 12.726 -26.822 -56.549 1.000 67.180 237 PRO CCC N 1
ATOM 9524 C CA . PRO C 1 240 ? 13.535 -25.722 -57.045 1.000 66.054 237 PRO CCC CA 1
ATOM 9525 C C . PRO C 1 240 ? 13.351 -24.441 -56.238 1.000 67.094 237 PRO CCC C 1
ATOM 9526 O O . PRO C 1 240 ? 12.266 -24.123 -55.784 1.000 78.324 237 PRO CCC O 1
ATOM 9530 N N . SER C 1 241 ? 14.411 -23.696 -56.108 1.000 68.281 238 SER CCC N 1
ATOM 9531 C CA . SER C 1 241 ? 14.493 -22.386 -55.434 1.000 67.785 238 SER CCC CA 1
ATOM 9532 C C . SER C 1 241 ? 14.789 -21.335 -56.502 1.000 68.144 238 SER CCC C 1
ATOM 9533 O O . SER C 1 241 ? 14.641 -20.187 -56.166 1.000 68.610 238 SER CCC O 1
ATOM 9536 N N . ARG C 1 242 ? 15.278 -21.724 -57.698 1.000 67.942 239 ARG CCC N 1
ATOM 9537 C CA . ARG C 1 242 ? 15.544 -20.771 -58.802 1.000 67.487 239 ARG CCC CA 1
ATOM 9538 C C . ARG C 1 242 ? 15.081 -21.392 -60.113 1.000 68.765 239 ARG CCC C 1
ATOM 9539 O O . ARG C 1 242 ? 14.830 -22.589 -60.152 1.000 72.784 239 ARG CCC O 1
ATOM 9547 N N . CYS C 1 243 ? 14.959 -20.602 -61.154 1.000 67.404 240 CYS CCC N 1
ATOM 9548 C CA . CYS C 1 243 ? 14.606 -21.110 -62.483 1.000 67.262 240 CYS CCC CA 1
ATOM 9549 C C . CYS C 1 243 ? 15.827 -20.992 -63.386 1.000 66.906 240 CYS CCC C 1
ATOM 9550 O O . CYS C 1 243 ? 16.269 -19.893 -63.701 1.000 67.814 240 CYS CCC O 1
ATOM 9553 N N . PRO C 1 244 ? 16.447 -22.115 -63.756 1.000 65.939 241 PRO CCC N 1
ATOM 9554 C CA . PRO C 1 244 ? 17.676 -22.096 -64.531 1.000 67.391 241 PRO CCC CA 1
ATOM 9555 C C . PRO C 1 244 ? 17.535 -22.146 -66.051 1.000 68.263 241 PRO CCC C 1
ATOM 9556 O O . PRO C 1 244 ? 18.530 -22.309 -66.759 1.000 70.820 241 PRO CCC O 1
ATOM 9560 N N . PHE C 1 245 ? 16.326 -22.003 -66.559 1.000 67.811 242 PHE CCC N 1
ATOM 9561 C CA . PHE C 1 245 ? 16.096 -22.226 -68.008 1.000 68.009 242 PHE CCC CA 1
ATOM 9562 C C . PHE C 1 245 ? 14.852 -21.486 -68.454 1.000 68.357 242 PHE CCC C 1
ATOM 9563 O O . PHE C 1 245 ? 13.913 -21.373 -67.678 1.000 68.872 242 PHE CCC O 1
ATOM 9571 N N . PRO C 1 246 ? 14.785 -21.006 -69.710 1.000 69.135 243 PRO CCC N 1
ATOM 9572 C CA . PRO C 1 246 ? 13.557 -20.372 -70.207 1.000 68.897 243 PRO CCC CA 1
ATOM 9573 C C . PRO C 1 246 ? 12.378 -21.370 -70.189 1.000 67.536 243 PRO CCC C 1
ATOM 9574 O O . PRO C 1 246 ? 12.505 -22.416 -70.743 1.000 67.024 243 PRO CCC O 1
ATOM 9578 N N . THR C 1 247 ? 11.260 -21.045 -69.548 1.000 68.227 244 THR CCC N 1
ATOM 9579 C CA . THR C 1 247 ? 10.092 -21.973 -69.410 1.000 69.135 244 THR CCC CA 1
ATOM 9580 C C . THR C 1 247 ? 9.299 -22.129 -70.707 1.000 69.000 244 THR CCC C 1
ATOM 9581 O O . THR C 1 247 ? 8.393 -22.963 -70.684 1.000 72.693 244 THR CCC O 1
ATOM 9585 N N . ARG C 1 248 ? 9.591 -21.369 -71.767 1.000 69.282 245 ARG CCC N 1
ATOM 9586 C CA . ARG C 1 248 ? 8.846 -21.542 -73.055 1.000 71.182 245 ARG CCC CA 1
ATOM 9587 C C . ARG C 1 248 ? 9.844 -21.951 -74.151 1.000 71.209 245 ARG CCC C 1
ATOM 9588 O O . ARG C 1 248 ? 9.566 -21.844 -75.330 1.000 74.172 245 ARG CCC O 1
ATOM 9596 N N . HIS C 1 249 ? 10.998 -22.404 -73.778 1.000 70.117 246 HIS CCC N 1
ATOM 9597 C CA . HIS C 1 249 ? 11.907 -23.041 -74.751 1.000 71.593 246 HIS CCC CA 1
ATOM 9598 C C . HIS C 1 249 ? 11.352 -24.398 -75.165 1.000 71.273 246 HIS CCC C 1
ATOM 9599 O O . HIS C 1 249 ? 10.795 -25.122 -74.350 1.000 71.266 246 HIS CCC O 1
ATOM 9606 N N . PRO C 1 250 ? 11.513 -24.812 -76.437 1.000 70.885 247 PRO CCC N 1
ATOM 9607 C CA . PRO C 1 250 ? 11.174 -26.174 -76.859 1.000 71.390 247 PRO CCC CA 1
ATOM 9608 C C . PRO C 1 250 ? 11.541 -27.301 -75.887 1.000 71.918 247 PRO CCC C 1
ATOM 9609 O O . PRO C 1 250 ? 10.703 -28.132 -75.621 1.000 73.783 247 PRO CCC O 1
ATOM 9613 N N . SER C 1 251 ? 12.770 -27.293 -75.368 1.000 71.928 248 SER CCC N 1
ATOM 9614 C CA . SER C 1 251 ? 13.318 -28.353 -74.484 1.000 70.299 248 SER CCC CA 1
ATOM 9615 C C . SER C 1 251 ? 12.625 -28.367 -73.117 1.000 69.305 248 SER CCC C 1
ATOM 9616 O O . SER C 1 251 ? 12.647 -29.403 -72.474 1.000 68.519 248 SER CCC O 1
ATOM 9619 N N . PHE C 1 252 ? 11.974 -27.296 -72.680 1.000 70.173 249 PHE CCC N 1
ATOM 9620 C CA . PHE C 1 252 ? 11.417 -27.213 -71.300 1.000 68.890 249 PHE CCC CA 1
ATOM 9621 C C . PHE C 1 252 ? 10.302 -28.229 -71.121 1.000 69.507 249 PHE CCC C 1
ATOM 9622 O O . PHE C 1 252 ? 9.429 -28.268 -72.011 1.000 71.765 249 PHE CCC O 1
ATOM 9630 N N . ARG C 1 253 ? 10.356 -29.017 -70.031 1.000 68.982 250 ARG CCC N 1
ATOM 9631 C CA . ARG C 1 253 ? 9.348 -30.065 -69.685 1.000 68.970 250 ARG CCC CA 1
ATOM 9632 C C . ARG C 1 253 ? 8.745 -29.867 -68.294 1.000 67.327 250 ARG CCC C 1
ATOM 9633 O O . ARG C 1 253 ? 7.865 -30.615 -67.966 1.000 69.174 250 ARG CCC O 1
ATOM 9641 N N . GLY C 1 254 ? 9.245 -28.942 -67.494 1.000 66.423 251 GLY CCC N 1
ATOM 9642 C CA . GLY C 1 254 ? 8.733 -28.635 -66.153 1.000 65.821 251 GLY CCC CA 1
ATOM 9643 C C . GLY C 1 254 ? 9.667 -29.067 -65.037 1.000 65.612 251 GLY CCC C 1
ATOM 9644 O O . GLY C 1 254 ? 10.878 -29.182 -65.253 1.000 67.050 251 GLY CCC O 1
ATOM 9645 N N . VAL C 1 255 ? 9.095 -29.268 -63.861 1.000 64.623 252 VAL CCC N 1
ATOM 9646 C CA . VAL C 1 255 ? 9.799 -29.580 -62.603 1.000 64.646 252 VAL CCC CA 1
ATOM 9647 C C . VAL C 1 255 ? 9.635 -31.063 -62.316 1.000 65.407 252 VAL CCC C 1
ATOM 9648 O O . VAL C 1 255 ? 8.561 -31.538 -62.376 1.000 67.825 252 VAL CCC O 1
ATOM 9652 N N . LEU C 1 256 ? 10.709 -31.766 -62.001 1.000 65.903 253 LEU CCC N 1
ATOM 9653 C CA . LEU C 1 256 ? 10.643 -33.190 -61.620 1.000 65.441 253 LEU CCC CA 1
ATOM 9654 C C . LEU C 1 256 ? 9.885 -33.248 -60.308 1.000 65.423 253 LEU CCC C 1
ATOM 9655 O O . LEU C 1 256 ? 9.998 -32.346 -59.495 1.000 64.358 253 LEU CCC O 1
ATOM 9660 N N . PRO C 1 257 ? 9.051 -34.277 -60.097 1.000 67.249 254 PRO CCC N 1
ATOM 9661 C CA . PRO C 1 257 ? 8.355 -34.438 -58.820 1.000 69.145 254 PRO CCC CA 1
ATOM 9662 C C . PRO C 1 257 ? 9.368 -34.849 -57.754 1.000 71.094 254 PRO CCC C 1
ATOM 9663 O O . PRO C 1 257 ? 10.359 -35.493 -58.096 1.000 73.861 254 PRO CCC O 1
ATOM 9667 N N . ALA C 1 258 ? 9.117 -34.463 -56.505 1.000 72.389 255 ALA CCC N 1
ATOM 9668 C CA . ALA C 1 258 ? 10.075 -34.589 -55.377 1.000 72.487 255 ALA CCC CA 1
ATOM 9669 C C . ALA C 1 258 ? 9.781 -35.872 -54.596 1.000 75.504 255 ALA CCC C 1
ATOM 9670 O O . ALA C 1 258 ? 9.895 -35.862 -53.361 1.000 77.423 255 ALA CCC O 1
ATOM 9672 N N . GLY C 1 259 ? 9.390 -36.929 -55.299 1.000 79.018 256 GLY CCC N 1
ATOM 9673 C CA . GLY C 1 259 ? 9.263 -38.297 -54.773 1.000 81.717 256 GLY CCC CA 1
ATOM 9674 C C . GLY C 1 259 ? 10.233 -39.191 -55.519 1.000 82.689 256 GLY CCC C 1
ATOM 9675 O O . GLY C 1 259 ? 10.503 -38.932 -56.701 1.000 82.453 256 GLY CCC O 1
ATOM 9676 N N . VAL C 1 260 ? 10.762 -40.210 -54.855 1.000 82.611 257 VAL CCC N 1
ATOM 9677 C CA . VAL C 1 260 ? 11.813 -41.077 -55.453 1.000 82.755 257 VAL CCC CA 1
ATOM 9678 C C . VAL C 1 260 ? 11.215 -41.850 -56.645 1.000 84.943 257 VAL CCC C 1
ATOM 9679 O O . VAL C 1 260 ? 11.792 -41.796 -57.742 1.000 86.322 257 VAL CCC O 1
ATOM 9683 N N . ALA C 1 261 ? 10.092 -42.541 -56.440 1.000 87.915 258 ALA CCC N 1
ATOM 9684 C CA . ALA C 1 261 ? 9.438 -43.408 -57.447 1.000 90.019 258 ALA CCC CA 1
ATOM 9685 C C . ALA C 1 261 ? 8.923 -42.534 -58.583 1.000 89.409 258 ALA CCC C 1
ATOM 9686 O O . ALA C 1 261 ? 9.020 -42.948 -59.742 1.000 89.178 258 ALA CCC O 1
ATOM 9688 N N . ASP C 1 262 ? 8.402 -41.362 -58.227 1.000 90.011 259 ASP CCC N 1
ATOM 9689 C CA . ASP C 1 262 ? 7.694 -40.445 -59.155 1.000 91.203 259 ASP CCC CA 1
ATOM 9690 C C . ASP C 1 262 ? 8.698 -39.843 -60.143 1.000 85.927 259 ASP CCC C 1
ATOM 9691 O O . ASP C 1 262 ? 8.365 -39.749 -61.361 1.000 81.223 259 ASP CCC O 1
ATOM 9696 N N . LEU C 1 263 ? 9.874 -39.455 -59.637 1.000 84.207 260 LEU CCC N 1
ATOM 9697 C CA . LEU C 1 263 ? 10.975 -38.848 -60.444 1.000 81.500 260 LEU CCC CA 1
ATOM 9698 C C . LEU C 1 263 ? 11.499 -39.887 -61.440 1.000 79.581 260 LEU CCC C 1
ATOM 9699 O O . LEU C 1 263 ? 11.614 -39.555 -62.630 1.000 77.572 260 LEU CCC O 1
ATOM 9704 N N . SER C 1 264 ? 11.766 -41.107 -60.991 1.000 79.610 261 SER CCC N 1
ATOM 9705 C CA . SER C 1 264 ? 12.332 -42.156 -61.870 1.000 84.077 261 SER CCC CA 1
ATOM 9706 C C . SER C 1 264 ? 11.313 -42.560 -62.945 1.000 86.735 261 SER CCC C 1
ATOM 9707 O O . SER C 1 264 ? 11.737 -42.883 -64.073 1.000 87.745 261 SER CCC O 1
ATOM 9710 N N . LYS C 1 265 ? 10.014 -42.531 -62.630 1.000 93.577 262 LYS CCC N 1
ATOM 9711 C CA . LYS C 1 265 ? 8.922 -42.877 -63.587 1.000 95.339 262 LYS CCC CA 1
ATOM 9712 C C . LYS C 1 265 ? 8.860 -41.787 -64.673 1.000 90.207 262 LYS CCC C 1
ATOM 9713 O O . LYS C 1 265 ? 8.671 -42.133 -65.847 1.000 89.159 262 LYS CCC O 1
ATOM 9719 N N . THR C 1 266 ? 9.028 -40.519 -64.293 1.000 86.236 263 THR CCC N 1
ATOM 9720 C CA . THR C 1 266 ? 9.013 -39.350 -65.213 1.000 84.545 263 THR CCC CA 1
ATOM 9721 C C . THR C 1 266 ? 10.144 -39.458 -66.248 1.000 85.565 263 THR CCC C 1
ATOM 9722 O O . THR C 1 266 ? 9.865 -39.157 -67.426 1.000 84.190 263 THR CCC O 1
ATOM 9726 N N . LEU C 1 267 ? 11.365 -39.856 -65.830 1.000 84.820 264 LEU CCC N 1
ATOM 9727 C CA . LEU C 1 267 ? 12.565 -39.943 -66.707 1.000 84.067 264 LEU CCC CA 1
ATOM 9728 C C . LEU C 1 267 ? 12.690 -41.324 -67.359 1.000 87.961 264 LEU CCC C 1
ATOM 9729 O O . LEU C 1 267 ? 13.744 -41.591 -67.990 1.000 90.818 264 LEU CCC O 1
ATOM 9734 N N . GLU C 1 268 ? 11.696 -42.193 -67.185 1.000 92.189 265 GLU CCC N 1
ATOM 9735 C CA . GLU C 1 268 ? 11.649 -43.523 -67.848 1.000 93.926 265 GLU CCC CA 1
ATOM 9736 C C . GLU C 1 268 ? 11.932 -43.303 -69.345 1.000 91.163 265 GLU CCC C 1
ATOM 9737 O O . GLU C 1 268 ? 11.369 -42.340 -69.936 1.000 89.821 265 GLU CCC O 1
ATOM 9743 N N . GLY C 1 269 ? 12.824 -44.111 -69.917 1.000 88.642 266 GLY CCC N 1
ATOM 9744 C CA . GLY C 1 269 ? 13.167 -44.046 -71.347 1.000 88.822 266 GLY CCC CA 1
ATOM 9745 C C . GLY C 1 269 ? 14.492 -43.336 -71.608 1.000 87.032 266 GLY CCC C 1
ATOM 9746 O O . GLY C 1 269 ? 14.999 -43.432 -72.719 1.000 87.833 266 GLY CCC O 1
ATOM 9747 N N . HIS C 1 270 ? 15.045 -42.615 -70.647 1.000 84.330 267 HIS CCC N 1
ATOM 9748 C CA . HIS C 1 270 ? 16.318 -41.885 -70.871 1.000 84.019 267 HIS CCC CA 1
ATOM 9749 C C . HIS C 1 270 ? 17.505 -42.731 -70.407 1.000 82.570 267 HIS CCC C 1
ATOM 9750 O O . HIS C 1 270 ? 17.414 -43.263 -69.317 1.000 84.476 267 HIS CCC O 1
ATOM 9757 N N . ASP C 1 271 ? 18.573 -42.806 -71.202 1.000 81.867 268 ASP CCC N 1
ATOM 9758 C CA . ASP C 1 271 ? 19.793 -43.639 -70.934 1.000 81.973 268 ASP CCC CA 1
ATOM 9759 C C . ASP C 1 271 ? 20.857 -42.822 -70.188 1.000 81.067 268 ASP CCC C 1
ATOM 9760 O O . ASP C 1 271 ? 21.738 -43.444 -69.516 1.000 81.683 268 ASP CCC O 1
ATOM 9765 N N . LEU C 1 272 ? 20.795 -41.488 -70.309 1.000 79.283 269 LEU CCC N 1
ATOM 9766 C CA . LEU C 1 272 ? 21.694 -40.550 -69.587 1.000 76.687 269 LEU CCC CA 1
ATOM 9767 C C . LEU C 1 272 ? 20.880 -39.403 -68.976 1.000 73.226 269 LEU CCC C 1
ATOM 9768 O O . LEU C 1 272 ? 20.316 -38.646 -69.755 1.000 71.488 269 LEU CCC O 1
ATOM 9773 N N . ILE C 1 273 ? 20.851 -39.332 -67.644 1.000 70.716 270 ILE CCC N 1
ATOM 9774 C CA . ILE C 1 273 ? 20.410 -38.155 -66.848 1.000 70.053 270 ILE CCC CA 1
ATOM 9775 C C . ILE C 1 273 ? 21.682 -37.358 -66.549 1.000 70.405 270 ILE CCC C 1
ATOM 9776 O O . ILE C 1 273 ? 22.450 -37.803 -65.695 1.000 69.432 270 ILE CCC O 1
ATOM 9781 N N . LEU C 1 274 ? 21.892 -36.198 -67.176 1.000 70.594 271 LEU CCC N 1
ATOM 9782 C CA . LEU C 1 274 ? 22.940 -35.247 -66.747 1.000 69.545 271 LEU CCC CA 1
ATOM 9783 C C . LEU C 1 274 ? 22.296 -34.213 -65.830 1.000 69.825 271 LEU CCC C 1
ATOM 9784 O O . LEU C 1 274 ? 21.491 -33.399 -66.300 1.000 70.889 271 LEU CCC O 1
ATOM 9789 N N . VAL C 1 275 ? 22.622 -34.257 -64.544 1.000 70.111 272 VAL CCC N 1
ATOM 9790 C CA . VAL C 1 275 ? 22.135 -33.292 -63.514 1.000 68.951 272 VAL CCC CA 1
ATOM 9791 C C . VAL C 1 275 ? 23.224 -32.244 -63.346 1.000 67.172 272 VAL CCC C 1
ATOM 9792 O O . VAL C 1 275 ? 24.260 -32.624 -62.907 1.000 66.783 272 VAL CCC O 1
ATOM 9796 N N . VAL C 1 276 ? 22.924 -30.972 -63.582 1.000 66.065 273 VAL CCC N 1
ATOM 9797 C CA . VAL C 1 276 ? 23.875 -29.838 -63.429 1.000 64.328 273 VAL CCC CA 1
ATOM 9798 C C . VAL C 1 276 ? 23.340 -28.888 -62.340 1.000 63.423 273 VAL CCC C 1
ATOM 9799 O O . VAL C 1 276 ? 22.197 -28.437 -62.418 1.000 63.917 273 VAL CCC O 1
ATOM 9803 N N . GLY C 1 277 ? 24.135 -28.650 -61.328 1.000 61.905 274 GLY CCC N 1
ATOM 9804 C CA . GLY C 1 277 ? 23.921 -27.570 -60.374 1.000 61.896 274 GLY CCC CA 1
ATOM 9805 C C . GLY C 1 277 ? 22.789 -27.863 -59.434 1.000 62.965 274 GLY CCC C 1
ATOM 9806 O O . GLY C 1 277 ? 22.121 -26.860 -58.985 1.000 63.154 274 GLY CCC O 1
ATOM 9807 N N . ALA C 1 278 ? 22.590 -29.129 -59.076 1.000 63.404 275 ALA CCC N 1
ATOM 9808 C CA . ALA C 1 278 ? 21.553 -29.510 -58.085 1.000 64.663 275 ALA CCC CA 1
ATOM 9809 C C . ALA C 1 278 ? 22.063 -30.663 -57.259 1.000 65.072 275 ALA CCC C 1
ATOM 9810 O O . ALA C 1 278 ? 22.881 -31.437 -57.732 1.000 65.174 275 ALA CCC O 1
ATOM 9812 N N . PRO C 1 279 ? 21.517 -30.861 -56.046 1.000 66.544 276 PRO CCC N 1
ATOM 9813 C CA . PRO C 1 279 ? 21.727 -32.105 -55.318 1.000 67.647 276 PRO CCC CA 1
ATOM 9814 C C . PRO C 1 279 ? 21.058 -33.198 -56.147 1.000 69.064 276 PRO CCC C 1
ATOM 9815 O O . PRO C 1 279 ? 20.310 -32.866 -57.060 1.000 70.198 276 PRO CCC O 1
ATOM 9819 N N . VAL C 1 280 ? 21.362 -34.443 -55.811 1.000 71.337 277 VAL CCC N 1
ATOM 9820 C CA . VAL C 1 280 ? 20.722 -35.688 -56.328 1.000 71.393 277 VAL CCC CA 1
ATOM 9821 C C . VAL C 1 280 ? 20.187 -36.443 -55.111 1.000 73.464 277 VAL CCC C 1
ATOM 9822 O O . VAL C 1 280 ? 20.954 -37.044 -54.377 1.000 74.592 277 VAL CCC O 1
ATOM 9826 N N . PHE C 1 281 ? 18.900 -36.317 -54.802 1.000 73.542 278 PHE CCC N 1
ATOM 9827 C CA . PHE C 1 281 ? 18.032 -35.227 -55.232 1.000 74.888 278 PHE CCC CA 1
ATOM 9828 C C . PHE C 1 281 ? 17.380 -34.617 -53.972 1.000 74.587 278 PHE CCC C 1
ATOM 9829 O O . PHE C 1 281 ? 17.359 -35.232 -52.871 1.000 73.242 278 PHE CCC O 1
ATOM 9837 N N . ARG C 1 282 ? 16.777 -33.453 -54.142 1.000 76.033 279 ARG CCC N 1
ATOM 9838 C CA . ARG C 1 282 ? 16.040 -32.717 -53.082 1.000 77.678 279 ARG CCC CA 1
ATOM 9839 C C . ARG C 1 282 ? 14.569 -33.215 -53.040 1.000 80.501 279 ARG CCC C 1
ATOM 9840 O O . ARG C 1 282 ? 13.603 -32.455 -53.280 1.000 81.538 279 ARG CCC O 1
ATOM 9848 N N . TYR C 1 283 ? 14.405 -34.494 -52.728 1.000 81.776 280 TYR CCC N 1
ATOM 9849 C CA . TYR C 1 283 ? 13.117 -35.194 -52.484 1.000 80.821 280 TYR CCC CA 1
ATOM 9850 C C . TYR C 1 283 ? 12.461 -34.549 -51.271 1.000 81.660 280 TYR CCC C 1
ATOM 9851 O O . TYR C 1 283 ? 13.152 -33.856 -50.538 1.000 82.138 280 TYR CCC O 1
ATOM 9860 N N . HIS C 1 284 ? 11.177 -34.786 -51.051 1.000 84.081 281 HIS CCC N 1
ATOM 9861 C CA . HIS C 1 284 ? 10.369 -34.098 -50.003 1.000 84.556 281 HIS CCC CA 1
ATOM 9862 C C . HIS C 1 284 ? 9.407 -35.109 -49.375 1.000 84.319 281 HIS CCC C 1
ATOM 9863 O O . HIS C 1 284 ? 9.732 -35.646 -48.310 1.000 86.674 281 HIS CCC O 1
ATOM 9870 N N . GLN C 1 285 ? 8.262 -35.328 -50.020 1.000 80.907 282 GLN CCC N 1
ATOM 9871 C CA . GLN C 1 285 ? 7.392 -36.505 -49.805 1.000 80.455 282 GLN CCC CA 1
ATOM 9872 C C . GLN C 1 285 ? 8.287 -37.759 -49.888 1.000 79.415 282 GLN CCC C 1
ATOM 9873 O O . GLN C 1 285 ? 9.113 -37.842 -50.798 1.000 76.330 282 GLN CCC O 1
ATOM 9879 N N . TYR C 1 286 ? 8.129 -38.675 -48.930 1.000 80.439 283 TYR CCC N 1
ATOM 9880 C CA . TYR C 1 286 ? 8.673 -40.052 -48.919 1.000 82.625 283 TYR CCC CA 1
ATOM 9881 C C . TYR C 1 286 ? 7.760 -40.924 -49.770 1.000 85.326 283 TYR CCC C 1
ATOM 9882 O O . TYR C 1 286 ? 6.721 -41.375 -49.259 1.000 87.921 283 TYR CCC O 1
ATOM 9891 N N . VAL C 1 287 ? 8.134 -41.162 -51.033 1.000 87.380 284 VAL CCC N 1
ATOM 9892 C CA . VAL C 1 287 ? 7.461 -42.174 -51.908 1.000 86.571 284 VAL CCC CA 1
ATOM 9893 C C . VAL C 1 287 ? 8.558 -43.114 -52.417 1.000 87.516 284 VAL CCC C 1
ATOM 9894 O O . VAL C 1 287 ? 9.200 -42.849 -53.435 1.000 85.618 284 VAL CCC O 1
ATOM 9898 N N . PRO C 1 288 ? 8.835 -44.235 -51.691 1.000 89.639 285 PRO CCC N 1
ATOM 9899 C CA . PRO C 1 288 ? 9.928 -45.147 -52.026 1.000 89.896 285 PRO CCC CA 1
ATOM 9900 C C . PRO C 1 288 ? 9.783 -45.981 -53.315 1.000 90.555 285 PRO CCC C 1
ATOM 9901 O O . PRO C 1 288 ? 8.679 -46.204 -53.789 1.000 94.264 285 PRO CCC O 1
ATOM 9905 N N . GLY C 1 289 ? 10.939 -46.429 -53.833 1.000 90.564 286 GLY CCC N 1
ATOM 9906 C CA . GLY C 1 289 ? 11.137 -47.087 -55.139 1.000 89.639 286 GLY CCC CA 1
ATOM 9907 C C . GLY C 1 289 ? 12.541 -46.832 -55.642 1.000 89.533 286 GLY CCC C 1
ATOM 9908 O O . GLY C 1 289 ? 13.440 -46.565 -54.809 1.000 89.286 286 GLY CCC O 1
ATOM 9909 N N . ASN C 1 290 ? 12.738 -46.903 -56.961 1.000 92.088 287 ASN CCC N 1
ATOM 9910 C CA . ASN C 1 290 ? 14.082 -46.852 -57.626 1.000 88.833 287 ASN CCC CA 1
ATOM 9911 C C . ASN C 1 290 ? 14.501 -45.393 -57.847 1.000 85.041 287 ASN CCC C 1
ATOM 9912 O O . ASN C 1 290 ? 13.667 -44.628 -58.383 1.000 84.285 287 ASN CCC O 1
ATOM 9917 N N . TYR C 1 291 ? 15.740 -45.021 -57.486 1.000 83.167 288 TYR CCC N 1
ATOM 9918 C CA . TYR C 1 291 ? 16.294 -43.648 -57.676 1.000 80.586 288 TYR CCC CA 1
ATOM 9919 C C . TYR C 1 291 ? 16.321 -43.306 -59.163 1.000 80.075 288 TYR CCC C 1
ATOM 9920 O O . TYR C 1 291 ? 15.911 -42.177 -59.550 1.000 81.229 288 TYR CCC O 1
ATOM 9929 N N . LEU C 1 292 ? 16.775 -44.264 -59.970 1.000 80.970 289 LEU CCC N 1
ATOM 9930 C CA . LEU C 1 292 ? 16.851 -44.105 -61.441 1.000 83.235 289 LEU CCC CA 1
ATOM 9931 C C . LEU C 1 292 ? 15.903 -45.079 -62.123 1.000 86.692 289 LEU CCC C 1
ATOM 9932 O O . LEU C 1 292 ? 15.634 -46.161 -61.605 1.000 90.148 289 LEU CCC O 1
ATOM 9937 N N . PRO C 1 293 ? 15.441 -44.730 -63.341 1.000 87.805 290 PRO CCC N 1
ATOM 9938 C CA . PRO C 1 293 ? 14.796 -45.694 -64.224 1.000 90.046 290 PRO CCC CA 1
ATOM 9939 C C . PRO C 1 293 ? 15.794 -46.777 -64.685 1.000 92.856 290 PRO CCC C 1
ATOM 9940 O O . PRO C 1 293 ? 16.990 -46.511 -64.699 1.000 92.475 290 PRO CCC O 1
ATOM 9944 N N . GLY C 1 294 ? 15.286 -47.965 -65.036 1.000 93.817 291 GLY CCC N 1
ATOM 9945 C CA . GLY C 1 294 ? 16.045 -49.034 -65.711 1.000 94.130 291 GLY CCC CA 1
ATOM 9946 C C . GLY C 1 294 ? 16.880 -48.508 -66.869 1.000 94.253 291 GLY CCC C 1
ATOM 9947 O O . GLY C 1 294 ? 16.416 -47.620 -67.584 1.000 91.832 291 GLY CCC O 1
ATOM 9948 N N . GLY C 1 295 ? 18.101 -49.019 -67.017 1.000 96.694 292 GLY CCC N 1
ATOM 9949 C CA . GLY C 1 295 ? 18.995 -48.758 -68.159 1.000 97.728 292 GLY CCC CA 1
ATOM 9950 C C . GLY C 1 295 ? 19.542 -47.341 -68.186 1.000 96.342 292 GLY CCC C 1
ATOM 9951 O O . GLY C 1 295 ? 19.962 -46.939 -69.285 1.000 102.575 292 GLY CCC O 1
ATOM 9952 N N . ALA C 1 296 ? 19.567 -46.624 -67.053 1.000 91.640 293 ALA CCC N 1
ATOM 9953 C CA . ALA C 1 296 ? 19.937 -45.187 -66.962 1.000 87.332 293 ALA CCC CA 1
ATOM 9954 C C . ALA C 1 296 ? 21.183 -45.015 -66.091 1.000 83.994 293 ALA CCC C 1
ATOM 9955 O O . ALA C 1 296 ? 21.291 -45.685 -65.051 1.000 79.603 293 ALA CCC O 1
ATOM 9957 N N . ARG C 1 297 ? 22.084 -44.147 -66.538 1.000 84.608 294 ARG CCC N 1
ATOM 9958 C CA . ARG C 1 297 ? 23.292 -43.714 -65.772 1.000 85.602 294 ARG CCC CA 1
ATOM 9959 C C . ARG C 1 297 ? 23.174 -42.202 -65.579 1.000 80.000 294 ARG CCC C 1
ATOM 9960 O O . ARG C 1 297 ? 22.695 -41.516 -66.490 1.000 79.590 294 ARG CCC O 1
ATOM 9968 N N . LEU C 1 298 ? 23.544 -41.738 -64.394 1.000 76.095 295 LEU CCC N 1
ATOM 9969 C CA . LEU C 1 298 ? 23.382 -40.338 -63.967 1.000 73.782 295 LEU CCC CA 1
ATOM 9970 C C . LEU C 1 298 ? 24.778 -39.744 -63.846 1.000 71.901 295 LEU CCC C 1
ATOM 9971 O O . LEU C 1 298 ? 25.577 -40.360 -63.123 1.000 73.081 295 LEU CCC O 1
ATOM 9976 N N . ILE C 1 299 ? 25.059 -38.686 -64.612 1.000 70.268 296 ILE CCC N 1
ATOM 9977 C CA . ILE C 1 299 ? 26.227 -37.778 -64.464 1.000 69.426 296 ILE CCC CA 1
ATOM 9978 C C . ILE C 1 299 ? 25.768 -36.576 -63.668 1.000 67.814 296 ILE CCC C 1
ATOM 9979 O O . ILE C 1 299 ? 24.708 -36.050 -63.957 1.000 68.280 296 ILE CCC O 1
ATOM 9984 N N . HIS C 1 300 ? 26.594 -36.100 -62.759 1.000 67.013 297 HIS CCC N 1
ATOM 9985 C CA . HIS C 1 300 ? 26.195 -35.103 -61.748 1.000 66.357 297 HIS CCC CA 1
ATOM 9986 C C . HIS C 1 300 ? 27.281 -34.051 -61.654 1.000 66.739 297 HIS CCC C 1
ATOM 9987 O O . HIS C 1 300 ? 28.398 -34.430 -61.338 1.000 70.101 297 HIS CCC O 1
ATOM 9994 N N . VAL C 1 301 ? 26.993 -32.798 -61.958 1.000 66.195 298 VAL CCC N 1
ATOM 9995 C CA . VAL C 1 301 ? 28.009 -31.708 -61.969 1.000 67.186 298 VAL CCC CA 1
ATOM 9996 C C . VAL C 1 301 ? 27.632 -30.661 -60.917 1.000 67.796 298 VAL CCC C 1
ATOM 9997 O O . VAL C 1 301 ? 26.565 -30.110 -61.046 1.000 67.146 298 VAL CCC O 1
ATOM 10001 N N . THR C 1 302 ? 28.510 -30.344 -59.955 1.000 68.915 299 THR CCC N 1
ATOM 10002 C CA . THR C 1 302 ? 28.139 -29.454 -58.828 1.000 69.239 299 THR CCC CA 1
ATOM 10003 C C . THR C 1 302 ? 29.382 -28.727 -58.300 1.000 71.102 299 THR CCC C 1
ATOM 10004 O O . THR C 1 302 ? 30.452 -29.331 -58.253 1.000 72.173 299 THR CCC O 1
ATOM 10008 N N . ASP C 1 303 ? 29.222 -27.453 -57.942 1.000 73.321 300 ASP CCC N 1
ATOM 10009 C CA . ASP C 1 303 ? 30.189 -26.669 -57.147 1.000 75.439 300 ASP CCC CA 1
ATOM 10010 C C . ASP C 1 303 ? 30.327 -27.282 -55.757 1.000 75.124 300 ASP CCC C 1
ATOM 10011 O O . ASP C 1 303 ? 31.386 -27.095 -55.165 1.000 79.952 300 ASP CCC O 1
ATOM 10016 N N . ASP C 1 304 ? 29.312 -27.982 -55.241 1.000 75.693 301 ASP CCC N 1
ATOM 10017 C CA . ASP C 1 304 ? 29.228 -28.392 -53.807 1.000 76.893 301 ASP CCC CA 1
ATOM 10018 C C . ASP C 1 304 ? 29.767 -29.824 -53.639 1.000 76.630 301 ASP CCC C 1
ATOM 10019 O O . ASP C 1 304 ? 29.050 -30.786 -54.042 1.000 79.432 301 ASP CCC O 1
ATOM 10024 N N . GLY C 1 305 ? 30.946 -29.982 -53.023 1.000 72.051 302 GLY CCC N 1
ATOM 10025 C CA . GLY C 1 305 ? 31.469 -31.316 -52.724 1.000 71.962 302 GLY CCC CA 1
ATOM 10026 C C . GLY C 1 305 ? 30.555 -32.092 -51.799 1.000 73.083 302 GLY CCC C 1
ATOM 10027 O O . GLY C 1 305 ? 30.457 -33.308 -51.956 1.000 75.207 302 GLY CCC O 1
ATOM 10028 N N . GLY C 1 306 ? 29.888 -31.421 -50.861 1.000 74.480 303 GLY CCC N 1
ATOM 10029 C CA . GLY C 1 306 ? 28.867 -32.026 -49.976 1.000 75.089 303 GLY CCC CA 1
ATOM 10030 C C . GLY C 1 306 ? 27.758 -32.707 -50.757 1.000 75.229 303 GLY CCC C 1
ATOM 10031 O O . GLY C 1 306 ? 27.444 -33.856 -50.440 1.000 75.804 303 GLY CCC O 1
ATOM 10032 N N . GLU C 1 307 ? 27.188 -32.019 -51.751 1.000 77.143 304 GLU CCC N 1
ATOM 10033 C CA . GLU C 1 307 ? 26.149 -32.561 -52.674 1.000 77.758 304 GLU CCC CA 1
ATOM 10034 C C . GLU C 1 307 ? 26.722 -33.798 -53.376 1.000 79.553 304 GLU CCC C 1
ATOM 10035 O O . GLU C 1 307 ? 26.022 -34.794 -53.390 1.000 83.025 304 GLU CCC O 1
ATOM 10041 N N . ALA C 1 308 ? 27.956 -33.778 -53.890 1.000 78.762 305 ALA CCC N 1
ATOM 10042 C CA . ALA C 1 308 ? 28.495 -34.928 -54.655 1.000 76.654 305 ALA CCC CA 1
ATOM 10043 C C . ALA C 1 308 ? 28.712 -36.123 -53.711 1.000 74.887 305 ALA CCC C 1
ATOM 10044 O O . ALA C 1 308 ? 28.311 -37.231 -54.049 1.000 76.612 305 ALA CCC O 1
ATOM 10046 N N . ALA C 1 309 ? 29.231 -35.912 -52.516 1.000 72.223 306 ALA CCC N 1
ATOM 10047 C CA . ALA C 1 309 ? 29.507 -36.995 -51.544 1.000 72.330 306 ALA CCC CA 1
ATOM 10048 C C . ALA C 1 309 ? 28.216 -37.683 -51.083 1.000 71.936 306 ALA CCC C 1
ATOM 10049 O O . ALA C 1 309 ? 28.228 -38.905 -50.961 1.000 72.952 306 ALA CCC O 1
ATOM 10051 N N . ARG C 1 310 ? 27.186 -36.923 -50.727 1.000 70.993 307 ARG CCC N 1
ATOM 10052 C CA . ARG C 1 310 ? 26.016 -37.480 -49.998 1.000 72.014 307 ARG CCC CA 1
ATOM 10053 C C . ARG C 1 310 ? 24.991 -38.111 -50.956 1.000 71.015 307 ARG CCC C 1
ATOM 10054 O O . ARG C 1 310 ? 24.182 -38.902 -50.455 1.000 70.489 307 ARG CCC O 1
ATOM 10062 N N . ALA C 1 311 ? 25.056 -37.829 -52.266 1.000 69.514 308 ALA CCC N 1
ATOM 10063 C CA . ALA C 1 311 ? 24.154 -38.440 -53.265 1.000 69.011 308 ALA CCC CA 1
ATOM 10064 C C . ALA C 1 311 ? 24.182 -39.945 -53.091 1.000 70.584 308 ALA CCC C 1
ATOM 10065 O O . ALA C 1 311 ? 25.251 -40.528 -52.876 1.000 74.310 308 ALA CCC O 1
ATOM 10067 N N . PRO C 1 312 ? 23.010 -40.610 -53.158 1.000 70.759 309 PRO CCC N 1
ATOM 10068 C CA . PRO C 1 312 ? 22.926 -42.063 -53.074 1.000 70.879 309 PRO CCC CA 1
ATOM 10069 C C . PRO C 1 312 ? 23.145 -42.791 -54.401 1.000 70.871 309 PRO CCC C 1
ATOM 10070 O O . PRO C 1 312 ? 23.293 -43.991 -54.349 1.000 71.912 309 PRO CCC O 1
ATOM 10074 N N . ILE C 1 313 ? 23.126 -42.104 -55.540 1.000 70.760 310 ILE CCC N 1
ATOM 10075 C CA . ILE C 1 313 ? 23.607 -42.726 -56.820 1.000 72.788 310 ILE CCC CA 1
ATOM 10076 C C . ILE C 1 313 ? 24.349 -41.671 -57.628 1.000 72.011 310 ILE CCC C 1
ATOM 10077 O O . ILE C 1 313 ? 24.262 -40.464 -57.259 1.000 70.132 310 ILE CCC O 1
ATOM 10082 N N . GLY C 1 314 ? 25.037 -42.132 -58.675 1.000 73.609 311 GLY CCC N 1
ATOM 10083 C CA . GLY C 1 314 ? 25.558 -41.290 -59.780 1.000 74.924 311 GLY CCC CA 1
ATOM 10084 C C . GLY C 1 314 ? 27.068 -41.170 -59.799 1.000 76.762 311 GLY CCC C 1
ATOM 10085 O O . GLY C 1 314 ? 27.712 -41.396 -58.756 1.000 78.349 311 GLY CCC O 1
ATOM 10086 N N . GLU C 1 315 ? 27.612 -40.816 -60.962 1.000 79.513 312 GLU CCC N 1
ATOM 10087 C CA . GLU C 1 315 ? 29.018 -40.398 -61.190 1.000 80.282 312 GLU CCC CA 1
ATOM 10088 C C . GLU C 1 315 ? 29.079 -38.865 -61.106 1.000 77.481 312 GLU CCC C 1
ATOM 10089 O O . GLU C 1 315 ? 28.655 -38.221 -62.063 1.000 76.467 312 GLU CCC O 1
ATOM 10095 N N . ALA C 1 316 ? 29.617 -38.293 -60.023 1.000 75.732 313 ALA CCC N 1
ATOM 10096 C CA . ALA C 1 316 ? 29.685 -36.826 -59.813 1.000 74.060 313 ALA CCC CA 1
ATOM 10097 C C . ALA C 1 316 ? 31.042 -36.257 -60.273 1.000 74.304 313 ALA CCC C 1
ATOM 10098 O O . ALA C 1 316 ? 32.048 -36.950 -60.169 1.000 73.077 313 ALA CCC O 1
ATOM 10100 N N . TYR C 1 317 ? 31.021 -34.997 -60.732 1.000 74.812 314 TYR CCC N 1
ATOM 10101 C CA . TYR C 1 317 ? 32.169 -34.108 -61.047 1.000 75.733 314 TYR CCC CA 1
ATOM 10102 C C . TYR C 1 317 ? 32.017 -32.864 -60.173 1.000 75.338 314 TYR CCC C 1
ATOM 10103 O O . TYR C 1 317 ? 30.995 -32.165 -60.338 1.000 73.711 314 TYR CCC O 1
ATOM 10112 N N . VAL C 1 318 ? 32.981 -32.579 -59.287 1.000 75.237 315 VAL CCC N 1
ATOM 10113 C CA . VAL C 1 318 ? 32.910 -31.340 -58.468 1.000 75.262 315 VAL CCC CA 1
ATOM 10114 C C . VAL C 1 318 ? 33.664 -30.297 -59.263 1.000 75.002 315 VAL CCC C 1
ATOM 10115 O O . VAL C 1 318 ? 34.839 -30.457 -59.388 1.000 75.812 315 VAL CCC O 1
ATOM 10119 N N . ALA C 1 319 ? 32.954 -29.340 -59.855 1.000 74.633 316 ALA CCC N 1
ATOM 10120 C CA . ALA C 1 319 ? 33.528 -28.335 -60.770 1.000 75.394 316 ALA CCC CA 1
ATOM 10121 C C . ALA C 1 319 ? 32.597 -27.142 -60.851 1.000 75.928 316 ALA CCC C 1
ATOM 10122 O O . ALA C 1 319 ? 31.428 -27.246 -60.491 1.000 80.754 316 ALA CCC O 1
ATOM 10124 N N . PRO C 1 320 ? 33.083 -25.976 -61.326 1.000 75.673 317 PRO CCC N 1
ATOM 10125 C CA . PRO C 1 320 ? 32.244 -24.797 -61.482 1.000 75.689 317 PRO CCC CA 1
ATOM 10126 C C . PRO C 1 320 ? 31.190 -25.004 -62.567 1.000 74.886 317 PRO CCC C 1
ATOM 10127 O O . PRO C 1 320 ? 31.543 -25.429 -63.652 1.000 77.217 317 PRO CCC O 1
ATOM 10131 N N . VAL C 1 321 ? 29.945 -24.722 -62.230 1.000 73.528 318 VAL CCC N 1
ATOM 10132 C CA . VAL C 1 321 ? 28.765 -25.019 -63.105 1.000 74.211 318 VAL CCC CA 1
ATOM 10133 C C . VAL C 1 321 ? 28.829 -24.122 -64.342 1.000 74.881 318 VAL CCC C 1
ATOM 10134 O O . VAL C 1 321 ? 28.671 -24.642 -65.448 1.000 73.121 318 VAL CCC O 1
ATOM 10138 N N . GLY C 1 322 ? 29.068 -22.826 -64.114 1.000 80.537 319 GLY CCC N 1
ATOM 10139 C CA . GLY C 1 322 ? 29.277 -21.809 -65.155 1.000 82.437 319 GLY CCC CA 1
ATOM 10140 C C . GLY C 1 322 ? 30.194 -22.336 -66.242 1.000 82.761 319 GLY CCC C 1
ATOM 10141 O O . GLY C 1 322 ? 29.707 -22.637 -67.347 1.000 84.092 319 GLY CCC O 1
ATOM 10142 N N . SER C 1 323 ? 31.476 -22.466 -65.924 1.000 80.434 320 SER CCC N 1
ATOM 10143 C CA . SER C 1 323 ? 32.528 -22.874 -66.889 1.000 82.583 320 SER CCC CA 1
ATOM 10144 C C . SER C 1 323 ? 32.128 -24.181 -67.562 1.000 80.554 320 SER CCC C 1
ATOM 10145 O O . SER C 1 323 ? 32.224 -24.240 -68.792 1.000 80.040 320 SER CCC O 1
ATOM 10148 N N . THR C 1 324 ? 31.782 -25.203 -66.780 1.000 79.107 321 THR CCC N 1
ATOM 10149 C CA . THR C 1 324 ? 31.563 -26.574 -67.290 1.000 79.979 321 THR CCC CA 1
ATOM 10150 C C . THR C 1 324 ? 30.563 -26.481 -68.446 1.000 82.918 321 THR CCC C 1
ATOM 10151 O O . THR C 1 324 ? 30.899 -26.882 -69.580 1.000 87.731 321 THR CCC O 1
ATOM 10155 N N . LEU C 1 325 ? 29.410 -25.883 -68.158 1.000 81.223 322 LEU CCC N 1
ATOM 10156 C CA . LEU C 1 325 ? 28.272 -25.721 -69.089 1.000 81.772 322 LEU CCC CA 1
ATOM 10157 C C . LEU C 1 325 ? 28.704 -24.929 -70.327 1.000 82.516 322 LEU CCC C 1
ATOM 10158 O O . LEU C 1 325 ? 28.284 -25.308 -71.430 1.000 85.212 322 LEU CCC O 1
ATOM 10163 N N . GLU C 1 326 ? 29.472 -23.857 -70.132 1.000 81.951 323 GLU CCC N 1
ATOM 10164 C CA . GLU C 1 326 ? 30.010 -23.005 -71.222 1.000 85.638 323 GLU CCC CA 1
ATOM 10165 C C . GLU C 1 326 ? 30.856 -23.892 -72.133 1.000 84.256 323 GLU CCC C 1
ATOM 10166 O O . GLU C 1 326 ? 30.605 -23.899 -73.342 1.000 82.740 323 GLU CCC O 1
ATOM 10172 N N . ILE C 1 327 ? 31.806 -24.629 -71.553 1.000 84.073 324 ILE CCC N 1
ATOM 10173 C CA . ILE C 1 327 ? 32.737 -25.517 -72.308 1.000 83.832 324 ILE CCC CA 1
ATOM 10174 C C . ILE C 1 327 ? 31.894 -26.539 -73.089 1.000 82.088 324 ILE CCC C 1
ATOM 10175 O O . ILE C 1 327 ? 32.119 -26.662 -74.324 1.000 81.802 324 ILE CCC O 1
ATOM 10180 N N . LEU C 1 328 ? 30.975 -27.247 -72.419 1.000 78.132 325 LEU CCC N 1
ATOM 10181 C CA . LEU C 1 328 ? 30.262 -28.372 -73.056 1.000 78.439 325 LEU CCC CA 1
ATOM 10182 C C . LEU C 1 328 ? 29.390 -27.811 -74.183 1.000 83.034 325 LEU CCC C 1
ATOM 10183 O O . LEU C 1 328 ? 29.325 -28.428 -75.253 1.000 86.607 325 LEU CCC O 1
ATOM 10188 N N . ALA C 1 329 ? 28.710 -26.699 -73.926 1.000 84.555 326 ALA CCC N 1
ATOM 10189 C CA . ALA C 1 329 ? 27.782 -26.044 -74.866 1.000 85.934 326 ALA CCC CA 1
ATOM 10190 C C . ALA C 1 329 ? 28.537 -25.662 -76.137 1.000 86.813 326 ALA CCC C 1
ATOM 10191 O O . ALA C 1 329 ? 27.961 -25.778 -77.224 1.000 88.301 326 ALA CCC O 1
ATOM 10193 N N . ASN C 1 330 ? 29.777 -25.214 -76.017 1.000 91.718 327 ASN CCC N 1
ATOM 10194 C CA . ASN C 1 330 ? 30.524 -24.683 -77.189 1.000 97.621 327 ASN CCC CA 1
ATOM 10195 C C . ASN C 1 330 ? 31.248 -25.815 -77.927 1.000 96.284 327 ASN CCC C 1
ATOM 10196 O O . ASN C 1 330 ? 31.711 -25.524 -79.029 1.000 102.684 327 ASN CCC O 1
ATOM 10201 N N . MET C 1 331 ? 31.288 -27.050 -77.400 1.000 93.457 328 MET CCC N 1
ATOM 10202 C CA . MET C 1 331 ? 32.170 -28.112 -77.947 1.000 94.139 328 MET CCC CA 1
ATOM 10203 C C . MET C 1 331 ? 31.457 -29.430 -78.281 1.000 89.315 328 MET CCC C 1
ATOM 10204 O O . MET C 1 331 ? 32.017 -30.176 -79.133 1.000 86.110 328 MET CCC O 1
ATOM 10209 N N . VAL C 1 332 ? 30.294 -29.736 -77.703 1.000 87.065 329 VAL CCC N 1
ATOM 10210 C CA . VAL C 1 332 ? 29.484 -30.912 -78.162 1.000 86.006 329 VAL CCC CA 1
ATOM 10211 C C . VAL C 1 332 ? 29.010 -30.684 -79.604 1.000 83.457 329 VAL CCC C 1
ATOM 10212 O O . VAL C 1 332 ? 28.708 -29.528 -79.963 1.000 80.040 329 VAL CCC O 1
ATOM 10216 N N . LYS C 1 333 ? 29.009 -31.761 -80.395 1.000 85.938 330 LYS CCC N 1
ATOM 10217 C CA . LYS C 1 333 ? 28.601 -31.793 -81.827 1.000 92.116 330 LYS CCC CA 1
ATOM 10218 C C . LYS C 1 333 ? 27.073 -31.816 -81.866 1.000 88.337 330 LYS CCC C 1
ATOM 10219 O O . LYS C 1 333 ? 26.447 -32.517 -81.070 1.000 84.031 330 LYS CCC O 1
ATOM 10225 N N . PRO C 1 334 ? 26.421 -31.030 -82.751 1.000 86.853 331 PRO CCC N 1
ATOM 10226 C CA . PRO C 1 334 ? 24.990 -31.210 -83.005 1.000 87.716 331 PRO CCC CA 1
ATOM 10227 C C . PRO C 1 334 ? 24.680 -32.700 -83.251 1.000 85.564 331 PRO CCC C 1
ATOM 10228 O O . PRO C 1 334 ? 25.448 -33.322 -83.961 1.000 89.897 331 PRO CCC O 1
ATOM 10232 N N . SER C 1 335 ? 23.636 -33.247 -82.616 1.000 81.440 332 SER CCC N 1
ATOM 10233 C CA . SER C 1 335 ? 23.282 -34.687 -82.664 1.000 81.185 332 SER CCC CA 1
ATOM 10234 C C . SER C 1 335 ? 22.318 -35.001 -83.841 1.000 82.163 332 SER CCC C 1
ATOM 10235 O O . SER C 1 335 ? 21.623 -34.058 -84.434 1.000 78.984 332 SER CCC O 1
ATOM 10238 N N . ASP C 1 336 ? 22.258 -36.304 -84.151 1.000 82.137 333 ASP CCC N 1
ATOM 10239 C CA . ASP C 1 336 ? 21.329 -36.931 -85.119 1.000 83.470 333 ASP CCC CA 1
ATOM 10240 C C . ASP C 1 336 ? 20.000 -37.225 -84.388 1.000 80.321 333 ASP CCC C 1
ATOM 10241 O O . ASP C 1 336 ? 19.623 -38.411 -84.142 1.000 76.756 333 ASP CCC O 1
ATOM 10246 N N . ARG C 1 337 ? 19.321 -36.130 -84.063 1.000 79.228 334 ARG CCC N 1
ATOM 10247 C CA . ARG C 1 337 ? 17.917 -36.005 -83.622 1.000 77.832 334 ARG CCC CA 1
ATOM 10248 C C . ARG C 1 337 ? 17.289 -34.770 -84.273 1.000 78.476 334 ARG CCC C 1
ATOM 10249 O O . ARG C 1 337 ? 18.030 -33.816 -84.473 1.000 77.445 334 ARG CCC O 1
ATOM 10257 N N . SER C 1 338 ? 15.961 -34.749 -84.518 1.000 79.619 335 SER CCC N 1
ATOM 10258 C CA . SER C 1 338 ? 15.251 -33.545 -85.029 1.000 78.799 335 SER CCC CA 1
ATOM 10259 C C . SER C 1 338 ? 15.157 -32.522 -83.903 1.000 78.057 335 SER CCC C 1
ATOM 10260 O O . SER C 1 338 ? 14.925 -32.904 -82.760 1.000 76.868 335 SER CCC O 1
ATOM 10263 N N . PRO C 1 339 ? 15.355 -31.212 -84.181 1.000 79.075 336 PRO CCC N 1
ATOM 10264 C CA . PRO C 1 339 ? 15.122 -30.159 -83.194 1.000 78.779 336 PRO CCC CA 1
ATOM 10265 C C . PRO C 1 339 ? 13.724 -30.285 -82.603 1.000 77.361 336 PRO CCC C 1
ATOM 10266 O O . PRO C 1 339 ? 12.860 -30.592 -83.337 1.000 80.209 336 PRO CCC O 1
ATOM 10270 N N . LEU C 1 340 ? 13.535 -30.032 -81.324 1.000 76.200 337 LEU CCC N 1
ATOM 10271 C CA . LEU C 1 340 ? 12.243 -30.334 -80.627 1.000 76.077 337 LEU CCC CA 1
ATOM 10272 C C . LEU C 1 340 ? 11.174 -29.318 -81.047 1.000 75.416 337 LEU CCC C 1
ATOM 10273 O O . LEU C 1 340 ? 11.465 -28.163 -81.341 1.000 74.931 337 LEU CCC O 1
ATOM 10278 N N . PRO C 1 341 ? 9.884 -29.725 -81.160 1.000 74.977 338 PRO CCC N 1
ATOM 10279 C CA . PRO C 1 341 ? 8.822 -28.797 -81.565 1.000 74.360 338 PRO CCC CA 1
ATOM 10280 C C . PRO C 1 341 ? 8.576 -27.714 -80.513 1.000 72.945 338 PRO CCC C 1
ATOM 10281 O O . PRO C 1 341 ? 8.865 -27.918 -79.332 1.000 71.706 338 PRO CCC O 1
ATOM 10285 N N . PRO C 1 342 ? 8.049 -26.531 -80.892 1.000 72.808 339 PRO CCC N 1
ATOM 10286 C CA . PRO C 1 342 ? 7.521 -25.571 -79.929 1.000 74.086 339 PRO CCC CA 1
ATOM 10287 C C . PRO C 1 342 ? 6.483 -26.187 -78.955 1.000 75.420 339 PRO CCC C 1
ATOM 10288 O O . PRO C 1 342 ? 5.715 -27.106 -79.312 1.000 74.198 339 PRO CCC O 1
ATOM 10292 N N . LEU C 1 343 ? 6.455 -25.672 -77.727 1.000 76.757 340 LEU CCC N 1
ATOM 10293 C CA . LEU C 1 343 ? 5.543 -26.153 -76.667 1.000 76.546 340 LEU CCC CA 1
ATOM 10294 C C . LEU C 1 343 ? 4.127 -25.830 -77.087 1.000 78.140 340 LEU CCC C 1
ATOM 10295 O O . LEU C 1 343 ? 3.956 -24.845 -77.813 1.000 79.327 340 LEU CCC O 1
ATOM 10300 N N . GLY C 1 344 ? 3.175 -26.640 -76.636 1.000 79.588 341 GLY CCC N 1
ATOM 10301 C CA . GLY C 1 344 ? 1.749 -26.311 -76.761 1.000 80.567 341 GLY CCC CA 1
ATOM 10302 C C . GLY C 1 344 ? 1.478 -24.940 -76.186 1.000 80.772 341 GLY CCC C 1
ATOM 10303 O O . GLY C 1 344 ? 2.228 -24.469 -75.342 1.000 76.251 341 GLY CCC O 1
ATOM 10304 N N . ASP C 1 345 ? 0.402 -24.330 -76.648 1.000 88.488 342 ASP CCC N 1
ATOM 10305 C CA . ASP C 1 345 ? -0.137 -23.058 -76.111 1.000 91.169 342 ASP CCC CA 1
ATOM 10306 C C . ASP C 1 345 ? -0.444 -23.283 -74.626 1.000 87.677 342 ASP CCC C 1
ATOM 10307 O O . ASP C 1 345 ? -0.609 -24.456 -74.233 1.000 85.361 342 ASP CCC O 1
ATOM 10312 N N . PHE C 1 346 ? -0.420 -22.230 -73.809 1.000 85.171 343 PHE CCC N 1
ATOM 10313 C CA . PHE C 1 346 ? -0.788 -22.337 -72.380 1.000 86.032 343 PHE CCC CA 1
ATOM 10314 C C . PHE C 1 346 ? -2.228 -22.866 -72.274 1.000 90.156 343 PHE CCC C 1
ATOM 10315 O O . PHE C 1 346 ? -3.133 -22.300 -72.957 1.000 87.143 343 PHE CCC O 1
ATOM 10323 N N . GLU C 1 347 ? -2.426 -23.907 -71.463 1.000 96.091 344 GLU CCC N 1
ATOM 10324 C CA . GLU C 1 347 ? -3.756 -24.448 -71.074 1.000 105.019 344 GLU CCC CA 1
ATOM 10325 C C . GLU C 1 347 ? -4.670 -23.298 -70.606 1.000 106.528 344 GLU CCC C 1
ATOM 10326 O O . GLU C 1 347 ? -4.186 -22.299 -70.024 1.000 100.546 344 GLU CCC O 1
ATOM 10332 N N . GLU C 1 348 ? -5.966 -23.449 -70.886 1.000 111.882 345 GLU CCC N 1
ATOM 10333 C CA . GLU C 1 348 ? -7.003 -22.422 -70.642 1.000 114.913 345 GLU CCC CA 1
ATOM 10334 C C . GLU C 1 348 ? -7.284 -22.357 -69.144 1.000 109.149 345 GLU CCC C 1
ATOM 10335 O O . GLU C 1 348 ? -7.193 -23.434 -68.503 1.000 107.154 345 GLU CCC O 1
ATOM 10341 N N . ALA C 1 349 ? -7.579 -21.170 -68.605 1.000 106.238 346 ALA CCC N 1
ATOM 10342 C CA . ALA C 1 349 ? -7.681 -20.951 -67.139 1.000 112.666 346 ALA CCC CA 1
ATOM 10343 C C . ALA C 1 349 ? -9.032 -20.324 -66.746 1.000 123.671 346 ALA CCC C 1
ATOM 10344 O O . ALA C 1 349 ? -9.066 -19.123 -66.519 1.000 125.074 346 ALA CCC O 1
ATOM 10346 N N . VAL C 1 350 ? -10.096 -21.132 -66.686 1.000 136.817 347 VAL CCC N 1
ATOM 10347 C CA . VAL C 1 350 ? -11.444 -20.789 -66.122 1.000 144.833 347 VAL CCC CA 1
ATOM 10348 C C . VAL C 1 350 ? -11.346 -20.909 -64.591 1.000 145.937 347 VAL CCC C 1
ATOM 10349 O O . VAL C 1 350 ? -10.421 -21.620 -64.119 1.000 149.834 347 VAL CCC O 1
ATOM 10353 N N . SER C 1 351 ? -12.225 -20.233 -63.834 1.000 138.919 348 SER CCC N 1
ATOM 10354 C CA . SER C 1 351 ? -12.288 -20.310 -62.347 1.000 134.431 348 SER CCC CA 1
ATOM 10355 C C . SER C 1 351 ? -13.733 -20.424 -61.885 1.000 129.880 348 SER CCC C 1
ATOM 10356 O O . SER C 1 351 ? -14.497 -19.454 -62.101 1.000 123.009 348 SER CCC O 1
ATOM 10359 N N . VAL C 1 352 ? -14.053 -21.550 -61.245 1.000 131.357 349 VAL CCC N 1
ATOM 10360 C CA . VAL C 1 352 ? -15.375 -21.797 -60.600 1.000 138.213 349 VAL CCC CA 1
ATOM 10361 C C . VAL C 1 352 ? -15.127 -21.832 -59.084 1.000 135.581 349 VAL CCC C 1
ATOM 10362 O O . VAL C 1 352 ? -14.322 -22.653 -58.635 1.000 132.534 349 VAL CCC O 1
ATOM 10366 N N . GLY C 1 353 ? -15.765 -20.907 -58.352 1.000 133.818 350 GLY CCC N 1
ATOM 10367 C CA . GLY C 1 353 ? -15.528 -20.625 -56.926 1.000 128.711 350 GLY CCC CA 1
ATOM 10368 C C . GLY C 1 353 ? -15.823 -19.165 -56.602 1.000 126.137 350 GLY CCC C 1
ATOM 10369 O O . GLY C 1 353 ? -16.074 -18.369 -57.541 1.000 124.515 350 GLY CCC O 1
ATOM 10370 N N . ALA C 1 354 ? -15.809 -18.818 -55.311 1.000 120.946 351 ALA CCC N 1
ATOM 10371 C CA . ALA C 1 354 ? -16.019 -17.438 -54.821 1.000 118.929 351 ALA CCC CA 1
ATOM 10372 C C . ALA C 1 354 ? -14.825 -16.541 -55.207 1.000 114.980 351 ALA CCC C 1
ATOM 10373 O O . ALA C 1 354 ? -15.029 -15.305 -55.270 1.000 115.214 351 ALA CCC O 1
ATOM 10375 N N . GLY C 1 355 ? -13.635 -17.119 -55.457 1.000 108.559 352 GLY CCC N 1
ATOM 10376 C CA . GLY C 1 355 ? -12.402 -16.375 -55.798 1.000 102.217 352 GLY CCC CA 1
ATOM 10377 C C . GLY C 1 355 ? -11.740 -16.885 -57.074 1.000 97.721 352 GLY CCC C 1
ATOM 10378 O O . GLY C 1 355 ? -12.446 -17.465 -57.932 1.000 93.558 352 GLY CCC O 1
ATOM 10379 N N . LEU C 1 356 ? -10.424 -16.665 -57.192 1.000 93.854 353 LEU CCC N 1
ATOM 10380 C CA . LEU C 1 356 ? -9.582 -17.070 -58.348 1.000 91.897 353 LEU CCC CA 1
ATOM 10381 C C . LEU C 1 356 ? -8.959 -18.449 -58.058 1.000 91.379 353 LEU CCC C 1
ATOM 10382 O O . LEU C 1 356 ? -8.570 -18.709 -56.925 1.000 86.926 353 LEU CCC O 1
ATOM 10387 N N . ASP C 1 357 ? -8.829 -19.300 -59.067 1.000 94.300 354 ASP CCC N 1
ATOM 10388 C CA . ASP C 1 357 ? -7.950 -20.498 -59.016 1.000 95.918 354 ASP CCC CA 1
ATOM 10389 C C . ASP C 1 357 ? -6.543 -20.003 -59.259 1.000 91.393 354 ASP CCC C 1
ATOM 10390 O O . ASP C 1 357 ? -6.329 -19.082 -60.041 1.000 90.144 354 ASP CCC O 1
ATOM 10395 N N . PRO C 1 358 ? -5.551 -20.539 -58.527 1.000 89.159 355 PRO CCC N 1
ATOM 10396 C CA . PRO C 1 358 ? -4.163 -20.125 -58.747 1.000 85.627 355 PRO CCC CA 1
ATOM 10397 C C . PRO C 1 358 ? -3.756 -20.151 -60.232 1.000 82.879 355 PRO CCC C 1
ATOM 10398 O O . PRO C 1 358 ? -3.117 -19.236 -60.651 1.000 79.862 355 PRO CCC O 1
ATOM 10402 N N . ALA C 1 359 ? -4.168 -21.150 -61.007 1.000 82.549 356 ALA CCC N 1
ATOM 10403 C CA . ALA C 1 359 ? -3.809 -21.261 -62.444 1.000 81.229 356 ALA CCC CA 1
ATOM 10404 C C . ALA C 1 359 ? -4.311 -20.024 -63.191 1.000 81.953 356 ALA CCC C 1
ATOM 10405 O O . ALA C 1 359 ? -3.611 -19.542 -64.047 1.000 83.481 356 ALA CCC O 1
ATOM 10407 N N . GLN C 1 360 ? -5.474 -19.499 -62.850 1.000 84.410 357 GLN CCC N 1
ATOM 10408 C CA . GLN C 1 360 ? -6.020 -18.288 -63.521 1.000 85.048 357 GLN CCC CA 1
ATOM 10409 C C . GLN C 1 360 ? -5.294 -17.052 -63.014 1.000 82.541 357 GLN CCC C 1
ATOM 10410 O O . GLN C 1 360 ? -5.018 -16.150 -63.819 1.000 81.690 357 GLN CCC O 1
ATOM 10416 N N . LEU C 1 361 ? -5.025 -16.988 -61.719 1.000 81.451 358 LEU CCC N 1
ATOM 10417 C CA . LEU C 1 361 ? -4.284 -15.841 -61.150 1.000 78.699 358 LEU CCC CA 1
ATOM 10418 C C . LEU C 1 361 ? -2.929 -15.735 -61.841 1.000 76.615 358 LEU CCC C 1
ATOM 10419 O O . LEU C 1 361 ? -2.535 -14.638 -62.179 1.000 77.968 358 LEU CCC O 1
ATOM 10424 N N . PHE C 1 362 ? -2.244 -16.845 -62.070 1.000 74.762 359 PHE CCC N 1
ATOM 10425 C CA . PHE C 1 362 ? -0.902 -16.826 -62.690 1.000 73.678 359 PHE CCC CA 1
ATOM 10426 C C . PHE C 1 362 ? -1.020 -16.445 -64.163 1.000 72.943 359 PHE CCC C 1
ATOM 10427 O O . PHE C 1 362 ? -0.170 -15.725 -64.678 1.000 73.871 359 PHE CCC O 1
ATOM 10435 N N . ALA C 1 363 ? -2.076 -16.837 -64.840 1.000 74.147 360 ALA CCC N 1
ATOM 10436 C CA . ALA C 1 363 ? -2.302 -16.452 -66.255 1.000 75.026 360 ALA CCC CA 1
ATOM 10437 C C . ALA C 1 363 ? -2.558 -14.950 -66.347 1.000 75.517 360 ALA CCC C 1
ATOM 10438 O O . ALA C 1 363 ? -2.003 -14.334 -67.245 1.000 75.988 360 ALA CCC O 1
ATOM 10440 N N . LEU C 1 364 ? -3.354 -14.379 -65.441 1.000 78.073 361 LEU CCC N 1
ATOM 10441 C CA . LEU C 1 364 ? -3.516 -12.901 -65.302 1.000 80.044 361 LEU CCC CA 1
ATOM 10442 C C . LEU C 1 364 ? -2.146 -12.279 -64.978 1.000 79.843 361 LEU CCC C 1
ATOM 10443 O O . LEU C 1 364 ? -1.802 -11.271 -65.585 1.000 81.870 361 LEU CCC O 1
ATOM 10448 N N . VAL C 1 365 ? -1.357 -12.854 -64.079 1.000 76.169 362 VAL CCC N 1
ATOM 10449 C CA . VAL C 1 365 ? -0.028 -12.261 -63.791 1.000 76.213 362 VAL CCC CA 1
ATOM 10450 C C . VAL C 1 365 ? 0.837 -12.330 -65.063 1.000 75.041 362 VAL CCC C 1
ATOM 10451 O O . VAL C 1 365 ? 1.511 -11.359 -65.353 1.000 74.101 362 VAL CCC O 1
ATOM 10455 N N . ARG C 1 366 ? 0.806 -13.422 -65.814 1.000 74.363 363 ARG CCC N 1
ATOM 10456 C CA . ARG C 1 366 ? 1.592 -13.536 -67.064 1.000 75.078 363 ARG CCC CA 1
ATOM 10457 C C . ARG C 1 366 ? 1.236 -12.375 -67.998 1.000 78.005 363 ARG CCC C 1
ATOM 10458 O O . ARG C 1 366 ? 2.152 -11.705 -68.484 1.000 81.684 363 ARG CCC O 1
ATOM 10466 N N . ALA C 1 367 ? -0.050 -12.154 -68.239 1.000 79.831 364 ALA CCC N 1
ATOM 10467 C CA . ALA C 1 367 ? -0.584 -11.154 -69.192 1.000 82.980 364 ALA CCC CA 1
ATOM 10468 C C . ALA C 1 367 ? -0.286 -9.721 -68.736 1.000 85.153 364 ALA CCC C 1
ATOM 10469 O O . ALA C 1 367 ? -0.131 -8.868 -69.598 1.000 92.734 364 ALA CCC O 1
ATOM 10471 N N . GLY C 1 368 ? -0.244 -9.442 -67.433 1.000 85.264 365 GLY CCC N 1
ATOM 10472 C CA . GLY C 1 368 ? -0.064 -8.077 -66.882 1.000 83.511 365 GLY CCC CA 1
ATOM 10473 C C . GLY C 1 368 ? 1.386 -7.709 -66.658 1.000 83.751 365 GLY CCC C 1
ATOM 10474 O O . GLY C 1 368 ? 1.681 -6.553 -66.679 1.000 86.657 365 GLY CCC O 1
ATOM 10475 N N . ALA C 1 369 ? 2.269 -8.663 -66.399 1.000 82.209 366 ALA CCC N 1
ATOM 10476 C CA . ALA C 1 369 ? 3.583 -8.412 -65.770 1.000 81.434 366 ALA CCC CA 1
ATOM 10477 C C . ALA C 1 369 ? 4.598 -8.181 -66.863 1.000 82.043 366 ALA CCC C 1
ATOM 10478 O O . ALA C 1 369 ? 4.531 -8.821 -67.897 1.000 82.190 366 ALA CCC O 1
ATOM 10480 N N . PRO C 1 370 ? 5.618 -7.331 -66.621 1.000 81.737 367 PRO CCC N 1
ATOM 10481 C CA . PRO C 1 370 ? 6.683 -7.135 -67.605 1.000 81.159 367 PRO CCC CA 1
ATOM 10482 C C . PRO C 1 370 ? 7.407 -8.434 -67.988 1.000 82.181 367 PRO CCC C 1
ATOM 10483 O O . PRO C 1 370 ? 7.538 -9.307 -67.147 1.000 83.071 367 PRO CCC O 1
ATOM 10487 N N . ASP C 1 371 ? 7.869 -8.510 -69.249 1.000 83.678 368 ASP CCC N 1
ATOM 10488 C CA . ASP C 1 371 ? 8.739 -9.562 -69.848 1.000 85.137 368 ASP CCC CA 1
ATOM 10489 C C . ASP C 1 371 ? 9.792 -10.058 -68.826 1.000 83.209 368 ASP CCC C 1
ATOM 10490 O O . ASP C 1 371 ? 10.137 -11.246 -68.829 1.000 81.444 368 ASP CCC O 1
ATOM 10495 N N . ASP C 1 372 ? 10.312 -9.169 -67.980 1.000 80.104 369 ASP CCC N 1
ATOM 10496 C CA . ASP C 1 372 ? 11.550 -9.392 -67.197 1.000 79.737 369 ASP CCC CA 1
ATOM 10497 C C . ASP C 1 372 ? 11.261 -9.257 -65.704 1.000 75.392 369 ASP CCC C 1
ATOM 10498 O O . ASP C 1 372 ? 12.203 -8.990 -64.942 1.000 75.911 369 ASP CCC O 1
ATOM 10503 N N . ALA C 1 373 ? 10.033 -9.479 -65.266 1.000 72.398 370 ALA CCC N 1
ATOM 10504 C CA . ALA C 1 373 ? 9.728 -9.463 -63.819 1.000 70.760 370 ALA CCC CA 1
ATOM 10505 C C . ALA C 1 373 ? 10.619 -10.497 -63.135 1.000 68.820 370 ALA CCC C 1
ATOM 10506 O O . ALA C 1 373 ? 11.000 -11.449 -63.798 1.000 70.465 370 ALA CCC O 1
ATOM 10508 N N . ILE C 1 374 ? 10.895 -10.300 -61.856 1.000 65.832 371 ILE CCC N 1
ATOM 10509 C CA . ILE C 1 374 ? 11.467 -11.295 -60.910 1.000 63.790 371 ILE CCC CA 1
ATOM 10510 C C . ILE C 1 374 ? 10.350 -11.791 -59.993 1.000 62.977 371 ILE CCC C 1
ATOM 10511 O O . ILE C 1 374 ? 9.749 -10.939 -59.338 1.000 62.648 371 ILE CCC O 1
ATOM 10516 N N . TYR C 1 375 ? 10.094 -13.097 -59.897 1.000 62.314 372 TYR CCC N 1
ATOM 10517 C CA . TYR C 1 375 ? 9.026 -13.605 -59.004 1.000 62.923 372 TYR CCC CA 1
ATOM 10518 C C . TYR C 1 375 ? 9.650 -14.202 -57.756 1.000 62.594 372 TYR CCC C 1
ATOM 10519 O O . TYR C 1 375 ? 10.381 -15.158 -57.888 1.000 61.534 372 TYR CCC O 1
ATOM 10528 N N . VAL C 1 376 ? 9.322 -13.676 -56.586 1.000 63.604 373 VAL CCC N 1
ATOM 10529 C CA . VAL C 1 376 ? 9.672 -14.343 -55.308 1.000 64.754 373 VAL CCC CA 1
ATOM 10530 C C . VAL C 1 376 ? 8.426 -15.075 -54.806 1.000 67.035 373 VAL CCC C 1
ATOM 10531 O O . VAL C 1 376 ? 7.491 -14.423 -54.329 1.000 69.219 373 VAL CCC O 1
ATOM 10535 N N . ASN C 1 377 ? 8.439 -16.398 -54.921 1.000 68.900 374 ASN CCC N 1
ATOM 10536 C CA . ASN C 1 377 ? 7.330 -17.342 -54.654 1.000 71.375 374 ASN CCC CA 1
ATOM 10537 C C . ASN C 1 377 ? 7.458 -17.936 -53.257 1.000 72.972 374 ASN CCC C 1
ATOM 10538 O O . ASN C 1 377 ? 8.497 -18.453 -52.947 1.000 74.584 374 ASN CCC O 1
ATOM 10543 N N . GLU C 1 378 ? 6.417 -17.895 -52.446 1.000 77.364 375 GLU CCC N 1
ATOM 10544 C CA . GLU C 1 378 ? 6.356 -18.655 -51.177 1.000 80.811 375 GLU CCC CA 1
ATOM 10545 C C . GLU C 1 378 ? 4.902 -19.066 -50.994 1.000 80.882 375 GLU CCC C 1
ATOM 10546 O O . GLU C 1 378 ? 4.249 -18.596 -50.068 1.000 83.205 375 GLU CCC O 1
ATOM 10552 N N . SER C 1 379 ? 4.404 -19.833 -51.951 1.000 83.274 376 SER CCC N 1
ATOM 10553 C CA . SER C 1 379 ? 2.982 -20.259 -52.081 1.000 83.454 376 SER CCC CA 1
ATOM 10554 C C . SER C 1 379 ? 3.030 -21.762 -52.305 1.000 83.937 376 SER CCC C 1
ATOM 10555 O O . SER C 1 379 ? 3.288 -22.186 -53.469 1.000 84.262 376 SER CCC O 1
ATOM 10558 N N . THR C 1 380 ? 2.888 -22.518 -51.223 1.000 82.768 377 THR CCC N 1
ATOM 10559 C CA . THR C 1 380 ? 3.400 -23.901 -51.158 1.000 83.650 377 THR CCC CA 1
ATOM 10560 C C . THR C 1 380 ? 2.499 -24.826 -51.981 1.000 84.063 377 THR CCC C 1
ATOM 10561 O O . THR C 1 380 ? 3.067 -25.686 -52.676 1.000 84.156 377 THR CCC O 1
ATOM 10565 N N . SER C 1 381 ? 1.179 -24.584 -52.046 1.000 85.781 378 SER CCC N 1
ATOM 10566 C CA . SER C 1 381 ? 0.207 -25.522 -52.685 1.000 84.266 378 SER CCC CA 1
ATOM 10567 C C . SER C 1 381 ? -0.027 -25.225 -54.170 1.000 81.358 378 SER CCC C 1
ATOM 10568 O O . SER C 1 381 ? -0.713 -26.026 -54.786 1.000 79.531 378 SER CCC O 1
ATOM 10571 N N . THR C 1 382 ? 0.574 -24.182 -54.739 1.000 80.545 379 THR CCC N 1
ATOM 10572 C CA . THR C 1 382 ? 0.266 -23.633 -56.087 1.000 81.412 379 THR CCC CA 1
ATOM 10573 C C . THR C 1 382 ? 1.386 -23.917 -57.095 1.000 84.391 379 THR CCC C 1
ATOM 10574 O O . THR C 1 382 ? 1.461 -23.212 -58.112 1.000 87.347 379 THR CCC O 1
ATOM 10578 N N . SER C 1 383 ? 2.258 -24.886 -56.839 1.000 84.921 380 SER CCC N 1
ATOM 10579 C CA . SER C 1 383 ? 3.476 -25.079 -57.660 1.000 82.471 380 SER CCC CA 1
ATOM 10580 C C . SER C 1 383 ? 3.132 -25.518 -59.097 1.000 80.452 380 SER CCC C 1
ATOM 10581 O O . SER C 1 383 ? 3.582 -24.888 -60.036 1.000 77.028 380 SER CCC O 1
ATOM 10584 N N . ASP C 1 384 ? 2.383 -26.598 -59.270 1.000 83.095 381 ASP CCC N 1
ATOM 10585 C CA . ASP C 1 384 ? 1.949 -27.137 -60.594 1.000 85.970 381 ASP CCC CA 1
ATOM 10586 C C . ASP C 1 384 ? 1.310 -26.010 -61.429 1.000 85.371 381 ASP CCC C 1
ATOM 10587 O O . ASP C 1 384 ? 1.635 -25.899 -62.639 1.000 87.271 381 ASP CCC O 1
ATOM 10592 N N . ALA C 1 385 ? 0.464 -25.184 -60.808 1.000 82.368 382 ALA CCC N 1
ATOM 10593 C CA . ALA C 1 385 ? -0.182 -24.006 -61.432 1.000 80.970 382 ALA CCC CA 1
ATOM 10594 C C . ALA C 1 385 ? 0.878 -23.012 -61.924 1.000 80.075 382 ALA CCC C 1
ATOM 10595 O O . ALA C 1 385 ? 0.820 -22.593 -63.072 1.000 86.769 382 ALA CCC O 1
ATOM 10597 N N . PHE C 1 386 ? 1.818 -22.625 -61.081 1.000 76.668 383 PHE CCC N 1
ATOM 10598 C CA . PHE C 1 386 ? 2.862 -21.639 -61.451 1.000 76.128 383 PHE CCC CA 1
ATOM 10599 C C . PHE C 1 386 ? 3.585 -22.105 -62.732 1.000 75.225 383 PHE CCC C 1
ATOM 10600 O O . PHE C 1 386 ? 3.719 -21.354 -63.691 1.000 74.848 383 PHE CCC O 1
ATOM 10608 N N . TRP C 1 387 ? 4.043 -23.348 -62.766 1.000 74.637 384 TRP CCC N 1
ATOM 10609 C CA . TRP C 1 387 ? 4.989 -23.806 -63.814 1.000 75.010 384 TRP CCC CA 1
ATOM 10610 C C . TRP C 1 387 ? 4.249 -24.023 -65.132 1.000 74.910 384 TRP CCC C 1
ATOM 10611 O O . TRP C 1 387 ? 4.852 -23.880 -66.215 1.000 74.913 384 TRP CCC O 1
ATOM 10622 N N . SER C 1 388 ? 2.971 -24.327 -65.044 1.000 74.412 385 SER CCC N 1
ATOM 10623 C CA . SER C 1 388 ? 2.132 -24.644 -66.228 1.000 75.550 385 SER CCC CA 1
ATOM 10624 C C . SER C 1 388 ? 1.662 -23.334 -66.866 1.000 75.340 385 SER CCC C 1
ATOM 10625 O O . SER C 1 388 ? 1.096 -23.369 -67.950 1.000 75.343 385 SER CCC O 1
ATOM 10628 N N . GLN C 1 389 ? 1.961 -22.196 -66.240 1.000 75.546 386 GLN CCC N 1
ATOM 10629 C CA . GLN C 1 389 ? 1.267 -20.925 -66.545 1.000 74.262 386 GLN CCC CA 1
ATOM 10630 C C . GLN C 1 389 ? 2.245 -19.737 -66.624 1.000 76.388 386 GLN CCC C 1
ATOM 10631 O O . GLN C 1 389 ? 1.801 -18.718 -67.088 1.000 77.156 386 GLN CCC O 1
ATOM 10637 N N . MET C 1 390 ? 3.540 -19.845 -66.285 1.000 79.462 387 MET CCC N 1
ATOM 10638 C CA . MET C 1 390 ? 4.425 -18.649 -66.282 1.000 80.273 387 MET CCC CA 1
ATOM 10639 C C . MET C 1 390 ? 5.406 -18.682 -67.443 1.000 79.179 387 MET CCC C 1
ATOM 10640 O O . MET C 1 390 ? 5.794 -19.810 -67.837 1.000 78.127 387 MET CCC O 1
ATOM 10645 N N . ASP C 1 391 ? 5.762 -17.486 -67.956 1.000 78.522 388 ASP CCC N 1
ATOM 10646 C CA . ASP C 1 391 ? 6.734 -17.293 -69.080 1.000 78.482 388 ASP CCC CA 1
ATOM 10647 C C . ASP C 1 391 ? 7.952 -16.533 -68.554 1.000 74.847 388 ASP CCC C 1
ATOM 10648 O O . ASP C 1 391 ? 8.040 -15.326 -68.759 1.000 73.575 388 ASP CCC O 1
ATOM 10653 N N . LEU C 1 392 ? 8.870 -17.266 -67.949 1.000 73.641 389 LEU CCC N 1
ATOM 10654 C CA . LEU C 1 392 ? 10.162 -16.774 -67.390 1.000 72.325 389 LEU CCC CA 1
ATOM 10655 C C . LEU C 1 392 ? 11.242 -16.966 -68.443 1.000 72.266 389 LEU CCC C 1
ATOM 10656 O O . LEU C 1 392 ? 11.359 -18.080 -68.936 1.000 72.207 389 LEU CCC O 1
ATOM 10661 N N . SER C 1 393 ? 12.017 -15.946 -68.790 1.000 74.768 390 SER CCC N 1
ATOM 10662 C CA . SER C 1 393 ? 12.989 -16.080 -69.914 1.000 78.333 390 SER CCC CA 1
ATOM 10663 C C . SER C 1 393 ? 14.330 -15.385 -69.659 1.000 78.403 390 SER CCC C 1
ATOM 10664 O O . SER C 1 393 ? 15.110 -15.319 -70.595 1.000 82.021 390 SER CCC O 1
ATOM 10667 N N . HIS C 1 394 ? 14.521 -14.788 -68.488 1.000 77.513 391 HIS CCC N 1
ATOM 10668 C CA . HIS C 1 394 ? 15.706 -13.994 -68.082 1.000 75.508 391 HIS CCC CA 1
ATOM 10669 C C . HIS C 1 394 ? 16.342 -14.648 -66.866 1.000 72.024 391 HIS CCC C 1
ATOM 10670 O O . HIS C 1 394 ? 15.584 -15.256 -66.037 1.000 69.781 391 HIS CCC O 1
ATOM 10677 N N . GLN C 1 395 ? 17.675 -14.532 -66.749 1.000 67.962 392 GLN CCC N 1
ATOM 10678 C CA . GLN C 1 395 ? 18.400 -14.918 -65.516 1.000 66.529 392 GLN CCC CA 1
ATOM 10679 C C . GLN C 1 395 ? 17.644 -14.324 -64.316 1.000 65.715 392 GLN CCC C 1
ATOM 10680 O O . GLN C 1 395 ? 17.097 -13.223 -64.419 1.000 65.385 392 GLN CCC O 1
ATOM 10686 N N . GLY C 1 396 ? 17.612 -15.020 -63.201 1.000 64.986 393 GLY CCC N 1
ATOM 10687 C CA . GLY C 1 396 ? 17.176 -14.428 -61.932 1.000 66.096 393 GLY CCC CA 1
ATOM 10688 C C . GLY C 1 396 ? 15.703 -14.048 -61.941 1.000 65.992 393 GLY CCC C 1
ATOM 10689 O O . GLY C 1 396 ? 15.388 -13.058 -61.283 1.000 66.735 393 GLY CCC O 1
ATOM 10690 N N . SER C 1 397 ? 14.841 -14.867 -62.550 1.000 65.278 394 SER CCC N 1
ATOM 10691 C CA . SER C 1 397 ? 13.395 -14.588 -62.686 1.000 65.251 394 SER CCC CA 1
ATOM 10692 C C . SER C 1 397 ? 12.536 -15.272 -61.619 1.000 65.598 394 SER CCC C 1
ATOM 10693 O O . SER C 1 397 ? 11.363 -14.868 -61.509 1.000 66.344 394 SER CCC O 1
ATOM 10696 N N . TYR C 1 398 ? 13.070 -16.223 -60.853 1.000 65.186 395 TYR CCC N 1
ATOM 10697 C CA . TYR C 1 398 ? 12.329 -17.016 -59.839 1.000 64.704 395 TYR CCC CA 1
ATOM 10698 C C . TYR C 1 398 ? 13.232 -17.289 -58.624 1.000 64.723 395 TYR CCC C 1
ATOM 10699 O O . TYR C 1 398 ? 14.355 -17.750 -58.805 1.000 64.030 395 TYR CCC O 1
ATOM 10708 N N . TYR C 1 399 ? 12.713 -17.015 -57.434 1.000 65.200 396 TYR CCC N 1
ATOM 10709 C CA . TYR C 1 399 ? 13.289 -17.410 -56.130 1.000 65.203 396 TYR CCC CA 1
ATOM 10710 C C . TYR C 1 399 ? 12.161 -18.019 -55.286 1.000 66.010 396 TYR CCC C 1
ATOM 10711 O O . TYR C 1 399 ? 11.093 -17.494 -55.240 1.000 63.912 396 TYR CCC O 1
ATOM 10720 N N . PHE C 1 400 ? 12.455 -19.135 -54.627 1.000 68.174 397 PHE CCC N 1
ATOM 10721 C CA . PHE C 1 400 ? 11.578 -19.856 -53.677 1.000 68.020 397 PHE CCC CA 1
ATOM 10722 C C . PHE C 1 400 ? 12.488 -20.313 -52.531 1.000 66.530 397 PHE CCC C 1
ATOM 10723 O O . PHE C 1 400 ? 13.621 -20.687 -52.753 1.000 62.110 397 PHE CCC O 1
ATOM 10731 N N . PRO C 1 401 ? 12.017 -20.333 -51.274 1.000 68.666 398 PRO CCC N 1
ATOM 10732 C CA . PRO C 1 401 ? 12.873 -20.683 -50.150 1.000 70.192 398 PRO CCC CA 1
ATOM 10733 C C . PRO C 1 401 ? 13.515 -22.060 -50.335 1.000 71.110 398 PRO CCC C 1
ATOM 10734 O O . PRO C 1 401 ? 12.784 -23.028 -50.463 1.000 75.759 398 PRO CCC O 1
ATOM 10738 N N . ALA C 1 402 ? 14.841 -22.127 -50.263 1.000 70.740 399 ALA CCC N 1
ATOM 10739 C CA . ALA C 1 402 ? 15.615 -23.326 -50.660 1.000 68.800 399 ALA CCC CA 1
ATOM 10740 C C . ALA C 1 402 ? 15.542 -24.419 -49.597 1.000 67.483 399 ALA CCC C 1
ATOM 10741 O O . ALA C 1 402 ? 15.909 -25.524 -49.932 1.000 66.366 399 ALA CCC O 1
ATOM 10743 N N . SER C 1 403 ? 15.078 -24.156 -48.386 1.000 68.447 400 SER CCC N 1
ATOM 10744 C CA . SER C 1 403 ? 14.805 -25.242 -47.408 1.000 71.987 400 SER CCC CA 1
ATOM 10745 C C . SER C 1 403 ? 13.346 -25.173 -46.946 1.000 73.429 400 SER CCC C 1
ATOM 10746 O O . SER C 1 403 ? 13.022 -25.715 -45.900 1.000 74.117 400 SER CCC O 1
ATOM 10749 N N . GLY C 1 404 ? 12.483 -24.543 -47.731 1.000 77.537 401 GLY CCC N 1
ATOM 10750 C CA . GLY C 1 404 ? 11.052 -24.372 -47.406 1.000 78.951 401 GLY CCC CA 1
ATOM 10751 C C . GLY C 1 404 ? 10.847 -23.778 -46.025 1.000 80.921 401 GLY CCC C 1
ATOM 10752 O O . GLY C 1 404 ? 9.768 -23.948 -45.470 1.000 83.734 401 GLY CCC O 1
ATOM 10753 N N . GLY C 1 405 ? 11.866 -23.111 -45.485 1.000 83.182 402 GLY CCC N 1
ATOM 10754 C CA . GLY C 1 405 ? 11.733 -22.251 -44.299 1.000 83.543 402 GLY CCC CA 1
ATOM 10755 C C . GLY C 1 405 ? 10.832 -21.081 -44.617 1.000 82.705 402 GLY CCC C 1
ATOM 10756 O O . GLY C 1 405 ? 11.239 -20.241 -45.444 1.000 83.647 402 GLY CCC O 1
ATOM 10757 N N . LEU C 1 406 ? 9.624 -21.052 -44.061 1.000 83.228 403 LEU CCC N 1
ATOM 10758 C CA . LEU C 1 406 ? 8.671 -19.961 -44.415 1.000 83.515 403 LEU CCC CA 1
ATOM 10759 C C . LEU C 1 406 ? 9.113 -18.689 -43.698 1.000 81.527 403 LEU CCC C 1
ATOM 10760 O O . LEU C 1 406 ? 9.814 -18.789 -42.684 1.000 82.775 403 LEU CCC O 1
ATOM 10765 N N . GLY C 1 407 ? 8.767 -17.548 -44.273 1.000 79.670 404 GLY CCC N 1
ATOM 10766 C CA . GLY C 1 407 ? 9.231 -16.220 -43.835 1.000 78.514 404 GLY CCC CA 1
ATOM 10767 C C . GLY C 1 407 ? 10.396 -15.739 -44.665 1.000 74.608 404 GLY CCC C 1
ATOM 10768 O O . GLY C 1 407 ? 11.017 -14.743 -44.270 1.000 76.980 404 GLY CCC O 1
ATOM 10769 N N . PHE C 1 408 ? 10.667 -16.427 -45.767 1.000 70.917 405 PHE CCC N 1
ATOM 10770 C CA . PHE C 1 408 ? 11.621 -15.989 -46.800 1.000 69.717 405 PHE CCC CA 1
ATOM 10771 C C . PHE C 1 408 ? 10.952 -15.022 -47.772 1.000 70.223 405 PHE CCC C 1
ATOM 10772 O O . PHE C 1 408 ? 11.525 -13.998 -48.048 1.000 70.931 405 PHE CCC O 1
ATOM 10780 N N . GLY C 1 409 ? 9.769 -15.339 -48.286 1.000 70.683 406 GLY CCC N 1
ATOM 10781 C CA . GLY C 1 409 ? 9.192 -14.664 -49.468 1.000 70.170 406 GLY CCC CA 1
ATOM 10782 C C . GLY C 1 409 ? 8.977 -13.171 -49.303 1.000 69.719 406 GLY CCC C 1
ATOM 10783 O O . GLY C 1 409 ? 9.589 -12.384 -50.058 1.000 73.412 406 GLY CCC O 1
ATOM 10784 N N . LEU C 1 410 ? 8.151 -12.754 -48.360 1.000 68.530 407 LEU CCC N 1
ATOM 10785 C CA . LEU C 1 410 ? 7.845 -11.310 -48.238 1.000 68.801 407 LEU CCC CA 1
ATOM 10786 C C . LEU C 1 410 ? 9.141 -10.526 -48.120 1.000 67.577 407 LEU CCC C 1
ATOM 10787 O O . LEU C 1 410 ? 9.382 -9.624 -48.916 1.000 68.399 407 LEU CCC O 1
ATOM 10792 N N . PRO C 1 411 ? 10.009 -10.833 -47.132 1.000 66.638 408 PRO CCC N 1
ATOM 10793 C CA . PRO C 1 411 ? 11.260 -10.111 -46.969 1.000 66.125 408 PRO CCC CA 1
ATOM 10794 C C . PRO C 1 411 ? 12.184 -10.269 -48.177 1.000 65.595 408 PRO CCC C 1
ATOM 10795 O O . PRO C 1 411 ? 12.757 -9.302 -48.576 1.000 65.912 408 PRO CCC O 1
ATOM 10799 N N . ALA C 1 412 ? 12.323 -11.453 -48.747 1.000 65.699 409 ALA CCC N 1
ATOM 10800 C CA . ALA C 1 412 ? 13.288 -11.621 -49.852 1.000 66.377 409 ALA CCC CA 1
ATOM 10801 C C . ALA C 1 412 ? 12.810 -10.760 -51.002 1.000 67.227 409 ALA CCC C 1
ATOM 10802 O O . ALA C 1 412 ? 13.660 -10.245 -51.698 1.000 71.373 409 ALA CCC O 1
ATOM 10804 N N . ALA C 1 413 ? 11.512 -10.588 -51.176 1.000 66.550 410 ALA CCC N 1
ATOM 10805 C CA . ALA C 1 413 ? 10.974 -9.773 -52.283 1.000 67.310 410 ALA CCC CA 1
ATOM 10806 C C . ALA C 1 413 ? 11.449 -8.344 -52.099 1.000 67.990 410 ALA CCC C 1
ATOM 10807 O O . ALA C 1 413 ? 11.928 -7.724 -53.059 1.000 69.059 410 ALA CCC O 1
ATOM 10809 N N . VAL C 1 414 ? 11.288 -7.827 -50.887 1.000 68.437 411 VAL CCC N 1
ATOM 10810 C CA . VAL C 1 414 ? 11.681 -6.434 -50.541 1.000 67.690 411 VAL CCC CA 1
ATOM 10811 C C . VAL C 1 414 ? 13.171 -6.319 -50.834 1.000 68.482 411 VAL CCC C 1
ATOM 10812 O O . VAL C 1 414 ? 13.566 -5.381 -51.493 1.000 69.671 411 VAL CCC O 1
ATOM 10816 N N . GLY C 1 415 ? 13.977 -7.258 -50.358 1.000 67.925 412 GLY CCC N 1
ATOM 10817 C CA . GLY C 1 415 ? 15.425 -7.172 -50.570 1.000 69.081 412 GLY CCC CA 1
ATOM 10818 C C . GLY C 1 415 ? 15.776 -7.260 -52.038 1.000 69.636 412 GLY CCC C 1
ATOM 10819 O O . GLY C 1 415 ? 16.612 -6.504 -52.488 1.000 68.515 412 GLY CCC O 1
ATOM 10820 N N . ALA C 1 416 ? 15.147 -8.167 -52.761 1.000 71.596 413 ALA CCC N 1
ATOM 10821 C CA . ALA C 1 416 ? 15.380 -8.387 -54.205 1.000 73.871 413 ALA CCC CA 1
ATOM 10822 C C . ALA C 1 416 ? 15.072 -7.086 -54.952 1.000 74.314 413 ALA CCC C 1
ATOM 10823 O O . ALA C 1 416 ? 15.770 -6.742 -55.917 1.000 76.616 413 ALA CCC O 1
ATOM 10825 N N . GLN C 1 417 ? 14.030 -6.402 -54.520 1.000 73.001 414 GLN CCC N 1
ATOM 10826 C CA . GLN C 1 417 ? 13.587 -5.189 -55.222 1.000 74.765 414 GLN CCC CA 1
ATOM 10827 C C . GLN C 1 417 ? 14.627 -4.103 -54.996 1.000 75.813 414 GLN CCC C 1
ATOM 10828 O O . GLN C 1 417 ? 15.043 -3.498 -55.986 1.000 81.572 414 GLN CCC O 1
ATOM 10834 N N . LEU C 1 418 ? 15.069 -3.922 -53.758 1.000 76.152 415 LEU CCC N 1
ATOM 10835 C CA . LEU C 1 418 ? 16.146 -2.959 -53.390 1.000 75.445 415 LEU CCC CA 1
ATOM 10836 C C . LEU C 1 418 ? 17.389 -3.169 -54.262 1.000 73.243 415 LEU CCC C 1
ATOM 10837 O O . LEU C 1 418 ? 18.071 -2.215 -54.560 1.000 71.759 415 LEU CCC O 1
ATOM 10842 N N . ALA C 1 419 ? 17.677 -4.406 -54.626 1.000 73.568 416 ALA CCC N 1
ATOM 10843 C CA . ALA C 1 419 ? 18.856 -4.792 -55.425 1.000 74.966 416 ALA CCC CA 1
ATOM 10844 C C . ALA C 1 419 ? 18.576 -4.605 -56.907 1.000 77.282 416 ALA CCC C 1
ATOM 10845 O O . ALA C 1 419 ? 19.515 -4.725 -57.696 1.000 77.430 416 ALA CCC O 1
ATOM 10847 N N . SER C 1 420 ? 17.304 -4.499 -57.276 1.000 82.516 417 SER CCC N 1
ATOM 10848 C CA . SER C 1 420 ? 16.829 -4.617 -58.680 1.000 85.872 417 SER CCC CA 1
ATOM 10849 C C . SER C 1 420 ? 16.277 -3.275 -59.144 1.000 86.176 417 SER CCC C 1
ATOM 10850 O O . SER C 1 420 ? 15.074 -3.083 -59.140 1.000 86.974 417 SER CCC O 1
ATOM 10853 N N . PRO C 1 421 ? 17.144 -2.356 -59.639 1.000 86.098 418 PRO CCC N 1
ATOM 10854 C CA . PRO C 1 421 ? 16.707 -1.012 -59.990 1.000 86.569 418 PRO CCC CA 1
ATOM 10855 C C . PRO C 1 421 ? 15.851 -1.001 -61.271 1.000 88.049 418 PRO CCC C 1
ATOM 10856 O O . PRO C 1 421 ? 14.985 -0.192 -61.308 1.000 90.127 418 PRO CCC O 1
ATOM 10860 N N . ASP C 1 422 ? 16.079 -1.904 -62.240 1.000 90.043 419 ASP CCC N 1
ATOM 10861 C CA . ASP C 1 422 ? 15.411 -1.879 -63.582 1.000 92.828 419 ASP CCC CA 1
ATOM 10862 C C . ASP C 1 422 ? 14.398 -3.030 -63.768 1.000 85.507 419 ASP CCC C 1
ATOM 10863 O O . ASP C 1 422 ? 14.056 -3.314 -64.925 1.000 85.108 419 ASP CCC O 1
ATOM 10868 N N . ARG C 1 423 ? 14.029 -3.773 -62.727 1.000 78.189 420 ARG CCC N 1
ATOM 10869 C CA . ARG C 1 423 ? 13.192 -4.968 -62.897 1.000 73.808 420 ARG CCC CA 1
ATOM 10870 C C . ARG C 1 423 ? 12.181 -4.973 -61.773 1.000 71.883 420 ARG CCC C 1
ATOM 10871 O O . ARG C 1 423 ? 12.536 -4.693 -60.632 1.000 67.745 420 ARG CCC O 1
ATOM 10879 N N . GLN C 1 424 ? 10.935 -5.269 -62.126 1.000 72.802 421 GLN CCC N 1
ATOM 10880 C CA . GLN C 1 424 ? 9.843 -5.325 -61.136 1.000 72.286 421 GLN CCC CA 1
ATOM 10881 C C . GLN C 1 424 ? 9.921 -6.656 -60.402 1.000 70.536 421 GLN CCC C 1
ATOM 10882 O O . GLN C 1 424 ? 9.875 -7.682 -61.061 1.000 69.809 421 GLN CCC O 1
ATOM 10888 N N . VAL C 1 425 ? 10.048 -6.628 -59.085 1.000 70.013 422 VAL CCC N 1
ATOM 10889 C CA . VAL C 1 425 ? 9.873 -7.840 -58.248 1.000 68.273 422 VAL CCC CA 1
ATOM 10890 C C . VAL C 1 425 ? 8.386 -7.973 -57.913 1.000 67.610 422 VAL CCC C 1
ATOM 10891 O O . VAL C 1 425 ? 7.789 -7.000 -57.407 1.000 68.407 422 VAL CCC O 1
ATOM 10895 N N . ILE C 1 426 ? 7.839 -9.158 -58.145 1.000 65.789 423 ILE CCC N 1
ATOM 10896 C CA . ILE C 1 426 ? 6.465 -9.533 -57.739 1.000 66.152 423 ILE CCC CA 1
ATOM 10897 C C . ILE C 1 426 ? 6.561 -10.661 -56.728 1.000 64.935 423 ILE CCC C 1
ATOM 10898 O O . ILE C 1 426 ? 7.052 -11.711 -57.084 1.000 65.462 423 ILE CCC O 1
ATOM 10903 N N . GLY C 1 427 ? 6.104 -10.435 -55.510 1.000 65.391 424 GLY CCC N 1
ATOM 10904 C CA . GLY C 1 427 ? 5.972 -11.473 -54.474 1.000 66.413 424 GLY CCC CA 1
ATOM 10905 C C . GLY C 1 427 ? 4.671 -12.222 -54.653 1.000 68.106 424 GLY CCC C 1
ATOM 10906 O O . GLY C 1 427 ? 3.627 -11.551 -54.854 1.000 72.525 424 GLY CCC O 1
ATOM 10907 N N . LEU C 1 428 ? 4.713 -13.553 -54.657 1.000 68.148 425 LEU CCC N 1
ATOM 10908 C CA . LEU C 1 428 ? 3.500 -14.382 -54.645 1.000 68.415 425 LEU CCC CA 1
ATOM 10909 C C . LEU C 1 428 ? 3.535 -15.223 -53.384 1.000 67.691 425 LEU CCC C 1
ATOM 10910 O O . LEU C 1 428 ? 4.194 -16.255 -53.407 1.000 68.550 425 LEU CCC O 1
ATOM 10915 N N . ILE C 1 429 ? 2.905 -14.740 -52.328 1.000 67.070 426 ILE CCC N 1
ATOM 10916 C CA . ILE C 1 429 ? 3.043 -15.267 -50.947 1.000 67.264 426 ILE CCC CA 1
ATOM 10917 C C . ILE C 1 429 ? 1.698 -15.867 -50.597 1.000 68.825 426 ILE CCC C 1
ATOM 10918 O O . ILE C 1 429 ? 0.710 -15.229 -50.890 1.000 69.108 426 ILE CCC O 1
ATOM 10923 N N . GLY C 1 430 ? 1.663 -17.030 -49.966 1.000 70.382 427 GLY CCC N 1
ATOM 10924 C CA . GLY C 1 430 ? 0.411 -17.521 -49.371 1.000 71.499 427 GLY CCC CA 1
ATOM 10925 C C . GLY C 1 430 ? 0.023 -16.730 -48.135 1.000 72.712 427 GLY CCC C 1
ATOM 10926 O O . GLY C 1 430 ? 0.897 -16.089 -47.551 1.000 72.368 427 GLY CCC O 1
ATOM 10927 N N . ASP C 1 431 ? -1.231 -16.844 -47.698 1.000 74.248 428 ASP CCC N 1
ATOM 10928 C CA . ASP C 1 431 ? -1.729 -16.220 -46.443 1.000 75.655 428 ASP CCC CA 1
ATOM 10929 C C . ASP C 1 431 ? -1.025 -16.808 -45.212 1.000 75.790 428 ASP CCC C 1
ATOM 10930 O O . ASP C 1 431 ? -0.866 -16.092 -44.202 1.000 77.477 428 ASP CCC O 1
ATOM 10935 N N . GLY C 1 432 ? -0.638 -18.071 -45.259 1.000 76.201 429 GLY CCC N 1
ATOM 10936 C CA . GLY C 1 432 ? 0.161 -18.683 -44.183 1.000 76.830 429 GLY CCC CA 1
ATOM 10937 C C . GLY C 1 432 ? 1.557 -18.083 -44.125 1.000 74.731 429 GLY CCC C 1
ATOM 10938 O O . GLY C 1 432 ? 1.899 -17.550 -43.078 1.000 73.891 429 GLY CCC O 1
ATOM 10939 N N . SER C 1 433 ? 2.310 -18.190 -45.222 1.000 73.286 430 SER CCC N 1
ATOM 10940 C CA . SER C 1 433 ? 3.719 -17.730 -45.377 1.000 74.008 430 SER CCC CA 1
ATOM 10941 C C . SER C 1 433 ? 3.876 -16.258 -45.010 1.000 74.257 430 SER CCC C 1
ATOM 10942 O O . SER C 1 433 ? 4.927 -15.898 -44.463 1.000 73.834 430 SER CCC O 1
ATOM 10945 N N . ALA C 1 434 ? 2.886 -15.426 -45.336 1.000 74.151 431 ALA CCC N 1
ATOM 10946 C CA . ALA C 1 434 ? 3.058 -13.973 -45.212 1.000 73.313 431 ALA CCC CA 1
ATOM 10947 C C . ALA C 1 434 ? 3.282 -13.617 -43.745 1.000 73.536 431 ALA CCC C 1
ATOM 10948 O O . ALA C 1 434 ? 3.967 -12.658 -43.507 1.000 76.179 431 ALA CCC O 1
ATOM 10950 N N . ASN C 1 435 ? 2.738 -14.357 -42.797 1.000 73.015 432 ASN CCC N 1
ATOM 10951 C CA . ASN C 1 435 ? 2.775 -13.967 -41.363 1.000 73.430 432 ASN CCC CA 1
ATOM 10952 C C . ASN C 1 435 ? 4.184 -14.134 -40.792 1.000 72.936 432 ASN CCC C 1
ATOM 10953 O O . ASN C 1 435 ? 4.508 -13.467 -39.788 1.000 73.040 432 ASN CCC O 1
ATOM 10958 N N . TYR C 1 436 ? 5.000 -15.017 -41.371 1.000 73.015 433 TYR CCC N 1
ATOM 10959 C CA . TYR C 1 436 ? 6.385 -15.264 -40.867 1.000 72.632 433 TYR CCC CA 1
ATOM 10960 C C . TYR C 1 436 ? 7.289 -14.051 -41.185 1.000 71.559 433 TYR CCC C 1
ATOM 10961 O O . TYR C 1 436 ? 8.215 -13.899 -40.384 1.000 71.176 433 TYR CCC O 1
ATOM 10970 N N . GLY C 1 437 ? 7.010 -13.226 -42.219 1.000 70.187 434 GLY CCC N 1
ATOM 10971 C CA . GLY C 1 437 ? 7.861 -12.078 -42.589 1.000 70.354 434 GLY CCC CA 1
ATOM 10972 C C . GLY C 1 437 ? 7.125 -10.778 -42.801 1.000 72.387 434 GLY CCC C 1
ATOM 10973 O O . GLY C 1 437 ? 7.583 -9.948 -43.590 1.000 73.267 434 GLY CCC O 1
ATOM 10974 N N . ILE C 1 438 ? 6.001 -10.582 -42.121 1.000 75.126 435 ILE CCC N 1
ATOM 10975 C CA . ILE C 1 438 ? 4.989 -9.513 -42.402 1.000 73.301 435 ILE CCC CA 1
ATOM 10976 C C . ILE C 1 438 ? 5.630 -8.154 -42.164 1.000 73.469 435 ILE CCC C 1
ATOM 10977 O O . ILE C 1 438 ? 5.331 -7.203 -42.896 1.000 72.765 435 ILE CCC O 1
ATOM 10982 N N . THR C 1 439 ? 6.509 -8.062 -41.169 1.000 74.941 436 THR CCC N 1
ATOM 10983 C CA . THR C 1 439 ? 7.131 -6.783 -40.746 1.000 75.666 436 THR CCC CA 1
ATOM 10984 C C . THR C 1 439 ? 8.052 -6.242 -41.848 1.000 73.244 436 THR CCC C 1
ATOM 10985 O O . THR C 1 439 ? 8.373 -5.085 -41.754 1.000 73.978 436 THR CCC O 1
ATOM 10989 N N . ALA C 1 440 ? 8.478 -7.027 -42.834 1.000 70.493 437 ALA CCC N 1
ATOM 10990 C CA . ALA C 1 440 ? 9.299 -6.507 -43.944 1.000 70.261 437 ALA CCC CA 1
ATOM 10991 C C . ALA C 1 440 ? 8.504 -5.499 -44.757 1.000 71.684 437 ALA CCC C 1
ATOM 10992 O O . ALA C 1 440 ? 9.126 -4.745 -45.540 1.000 72.613 437 ALA CCC O 1
ATOM 10994 N N . LEU C 1 441 ? 7.182 -5.469 -44.604 1.000 72.483 438 LEU CCC N 1
ATOM 10995 C CA . LEU C 1 441 ? 6.361 -4.464 -45.311 1.000 73.728 438 LEU CCC CA 1
ATOM 10996 C C . LEU C 1 441 ? 6.730 -3.065 -44.826 1.000 73.895 438 LEU CCC C 1
ATOM 10997 O O . LEU C 1 441 ? 6.767 -2.142 -45.657 1.000 73.528 438 LEU CCC O 1
ATOM 11002 N N . TRP C 1 442 ? 6.983 -2.911 -43.527 1.000 74.759 439 TRP CCC N 1
ATOM 11003 C CA . TRP C 1 442 ? 7.459 -1.635 -42.921 1.000 75.786 439 TRP CCC CA 1
ATOM 11004 C C . TRP C 1 442 ? 8.725 -1.148 -43.628 1.000 73.292 439 TRP CCC C 1
ATOM 11005 O O . TRP C 1 442 ? 8.748 0.018 -44.025 1.000 72.784 439 TRP CCC O 1
ATOM 11016 N N . SER C 1 443 ? 9.699 -2.031 -43.827 1.000 71.583 440 SER CCC N 1
ATOM 11017 C CA . SER C 1 443 ? 10.969 -1.693 -44.502 1.000 71.245 440 SER CCC CA 1
ATOM 11018 C C . SER C 1 443 ? 10.666 -1.190 -45.910 1.000 69.781 440 SER CCC C 1
ATOM 11019 O O . SER C 1 443 ? 11.167 -0.144 -46.285 1.000 70.267 440 SER CCC O 1
ATOM 11022 N N . ALA C 1 444 ? 9.795 -1.847 -46.639 1.000 68.961 441 ALA CCC N 1
ATOM 11023 C CA . ALA C 1 444 ? 9.399 -1.409 -47.998 1.000 69.238 441 ALA CCC CA 1
ATOM 11024 C C . ALA C 1 444 ? 8.802 -0.007 -47.948 1.000 70.959 441 ALA CCC C 1
ATOM 11025 O O . ALA C 1 444 ? 9.083 0.831 -48.852 1.000 71.124 441 ALA CCC O 1
ATOM 11027 N N . ALA C 1 445 ? 7.964 0.248 -46.944 1.000 73.097 442 ALA CCC N 1
ATOM 11028 C CA . ALA C 1 445 ? 7.305 1.560 -46.795 1.000 75.667 442 ALA CCC CA 1
ATOM 11029 C C . ALA C 1 445 ? 8.348 2.621 -46.493 1.000 76.904 442 ALA CCC C 1
ATOM 11030 O O . ALA C 1 445 ? 8.426 3.563 -47.279 1.000 78.692 442 ALA CCC O 1
ATOM 11032 N N . GLN C 1 446 ? 9.097 2.453 -45.396 1.000 78.817 443 GLN CCC N 1
ATOM 11033 C CA . GLN C 1 446 ? 10.196 3.367 -44.973 1.000 80.598 443 GLN CCC CA 1
ATOM 11034 C C . GLN C 1 446 ? 11.142 3.670 -46.131 1.000 78.116 443 GLN CCC C 1
ATOM 11035 O O . GLN C 1 446 ? 11.471 4.809 -46.267 1.000 79.310 443 GLN CCC O 1
ATOM 11041 N N . TYR C 1 447 ? 11.618 2.685 -46.883 1.000 75.576 444 TYR CCC N 1
ATOM 11042 C CA . TYR C 1 447 ? 12.743 2.905 -47.830 1.000 75.315 444 TYR CCC CA 1
ATOM 11043 C C . TYR C 1 447 ? 12.177 3.065 -49.236 1.000 75.801 444 TYR CCC C 1
ATOM 11044 O O . TYR C 1 447 ? 12.994 3.124 -50.155 1.000 75.086 444 TYR CCC O 1
ATOM 11053 N N . LYS C 1 448 ? 10.846 3.121 -49.374 1.000 77.241 445 LYS CCC N 1
ATOM 11054 C CA . LYS C 1 448 ? 10.158 3.471 -50.642 1.000 79.120 445 LYS CCC CA 1
ATOM 11055 C C . LYS C 1 448 ? 10.577 2.486 -51.730 1.000 75.375 445 LYS CCC C 1
ATOM 11056 O O . LYS C 1 448 ? 10.981 2.920 -52.806 1.000 73.964 445 LYS CCC O 1
ATOM 11062 N N . ILE C 1 449 ? 10.422 1.206 -51.440 1.000 72.969 446 ILE CCC N 1
ATOM 11063 C CA . ILE C 1 449 ? 10.889 0.086 -52.299 1.000 71.979 446 ILE CCC CA 1
ATOM 11064 C C . ILE C 1 449 ? 9.692 -0.451 -53.066 1.000 71.311 446 ILE CCC C 1
ATOM 11065 O O . ILE C 1 449 ? 8.802 -1.083 -52.473 1.000 72.282 446 ILE CCC O 1
ATOM 11070 N N . PRO C 1 450 ? 9.631 -0.210 -54.387 1.000 69.552 447 PRO CCC N 1
ATOM 11071 C CA . PRO C 1 450 ? 8.394 -0.414 -55.155 1.000 69.241 447 PRO CCC CA 1
ATOM 11072 C C . PRO C 1 450 ? 8.070 -1.876 -55.472 1.000 68.017 447 PRO CCC C 1
ATOM 11073 O O . PRO C 1 450 ? 7.793 -2.145 -56.605 1.000 68.544 447 PRO CCC O 1
ATOM 11077 N N . VAL C 1 451 ? 8.154 -2.780 -54.488 1.000 67.073 448 VAL CCC N 1
ATOM 11078 C CA . VAL C 1 451 ? 7.736 -4.204 -54.640 1.000 66.282 448 VAL CCC CA 1
ATOM 11079 C C . VAL C 1 451 ? 6.231 -4.243 -54.886 1.000 67.495 448 VAL CCC C 1
ATOM 11080 O O . VAL C 1 451 ? 5.491 -3.486 -54.213 1.000 68.010 448 VAL CCC O 1
ATOM 11084 N N . VAL C 1 452 ? 5.799 -5.259 -55.623 1.000 67.622 449 VAL CCC N 1
ATOM 11085 C CA . VAL C 1 452 ? 4.386 -5.689 -55.610 1.000 69.035 449 VAL CCC CA 1
ATOM 11086 C C . VAL C 1 452 ? 4.273 -7.022 -54.868 1.000 68.555 449 VAL CCC C 1
ATOM 11087 O O . VAL C 1 452 ? 4.925 -7.985 -55.294 1.000 69.581 449 VAL CCC O 1
ATOM 11091 N N . ILE C 1 453 ? 3.469 -7.055 -53.812 1.000 67.756 450 ILE CCC N 1
ATOM 11092 C CA . ILE C 1 453 ? 3.205 -8.260 -52.987 1.000 67.767 450 ILE CCC CA 1
ATOM 11093 C C . ILE C 1 453 ? 1.772 -8.735 -53.260 1.000 67.757 450 ILE CCC C 1
ATOM 11094 O O . ILE C 1 453 ? 0.826 -7.991 -52.982 1.000 69.175 450 ILE CCC O 1
ATOM 11099 N N . ILE C 1 454 ? 1.620 -9.948 -53.777 1.000 66.796 451 ILE CCC N 1
ATOM 11100 C CA . ILE C 1 454 ? 0.306 -10.600 -53.982 1.000 67.672 451 ILE CCC CA 1
ATOM 11101 C C . ILE C 1 454 ? 0.169 -11.692 -52.939 1.000 68.100 451 ILE CCC C 1
ATOM 11102 O O . ILE C 1 454 ? 0.921 -12.669 -53.002 1.000 68.364 451 ILE CCC O 1
ATOM 11107 N N . ILE C 1 455 ? -0.726 -11.504 -51.984 1.000 69.669 452 ILE CCC N 1
ATOM 11108 C CA . ILE C 1 455 ? -1.077 -12.542 -50.981 1.000 70.182 452 ILE CCC CA 1
ATOM 11109 C C . ILE C 1 455 ? -2.115 -13.442 -51.646 1.000 69.950 452 ILE CCC C 1
ATOM 11110 O O . ILE C 1 455 ? -3.124 -12.921 -52.005 1.000 70.926 452 ILE CCC O 1
ATOM 11115 N N . LEU C 1 456 ? -1.841 -14.720 -51.855 1.000 69.633 453 LEU CCC N 1
ATOM 11116 C CA . LEU C 1 456 ? -2.845 -15.696 -52.296 1.000 70.125 453 LEU CCC CA 1
ATOM 11117 C C . LEU C 1 456 ? -3.481 -16.211 -51.023 1.000 70.765 453 LEU CCC C 1
ATOM 11118 O O . LEU C 1 456 ? -2.826 -16.989 -50.337 1.000 69.379 453 LEU CCC O 1
ATOM 11123 N N . ASN C 1 457 ? -4.677 -15.717 -50.708 1.000 71.638 454 ASN CCC N 1
ATOM 11124 C CA . ASN C 1 457 ? -5.381 -15.998 -49.438 1.000 72.568 454 ASN CCC CA 1
ATOM 11125 C C . ASN C 1 457 ? -6.448 -17.067 -49.672 1.000 73.558 454 ASN CCC C 1
ATOM 11126 O O . ASN C 1 457 ? -7.545 -16.694 -50.140 1.000 75.415 454 ASN CCC O 1
ATOM 11131 N N . ASN C 1 458 ? -6.173 -18.321 -49.304 1.000 73.513 455 ASN CCC N 1
ATOM 11132 C CA . ASN C 1 458 ? -7.165 -19.415 -49.378 1.000 74.448 455 ASN CCC CA 1
ATOM 11133 C C . ASN C 1 458 ? -7.646 -19.802 -47.966 1.000 75.716 455 ASN CCC C 1
ATOM 11134 O O . ASN C 1 458 ? -8.345 -20.811 -47.838 1.000 76.964 455 ASN CCC O 1
ATOM 11139 N N . GLY C 1 459 ? -7.385 -18.977 -46.954 1.000 76.383 456 GLY CCC N 1
ATOM 11140 C CA . GLY C 1 459 ? -7.909 -19.139 -45.581 1.000 77.807 456 GLY CCC CA 1
ATOM 11141 C C . GLY C 1 459 ? -7.282 -20.303 -44.820 1.000 79.267 456 GLY CCC C 1
ATOM 11142 O O . GLY C 1 459 ? -7.740 -20.567 -43.702 1.000 81.190 456 GLY CCC O 1
ATOM 11143 N N . THR C 1 460 ? -6.253 -20.950 -45.381 1.000 79.492 457 THR CCC N 1
ATOM 11144 C CA . THR C 1 460 ? -5.733 -22.269 -44.944 1.000 79.959 457 THR CCC CA 1
ATOM 11145 C C . THR C 1 460 ? -4.215 -22.396 -45.215 1.000 80.498 457 THR CCC C 1
ATOM 11146 O O . THR C 1 460 ? -3.633 -21.629 -46.049 1.000 78.212 457 THR CCC O 1
ATOM 11150 N N . TYR C 1 461 ? -3.593 -23.352 -44.522 1.000 80.741 458 TYR CCC N 1
ATOM 11151 C CA . TYR C 1 461 ? -2.286 -23.959 -44.878 1.000 79.866 458 TYR CCC CA 1
ATOM 11152 C C . TYR C 1 461 ? -2.552 -25.065 -45.903 1.000 79.593 458 TYR CCC C 1
ATOM 11153 O O . TYR C 1 461 ? -2.702 -26.230 -45.529 1.000 80.333 458 TYR CCC O 1
ATOM 11162 N N . GLY C 1 462 ? -2.664 -24.685 -47.168 1.000 79.576 459 GLY CCC N 1
ATOM 11163 C CA . GLY C 1 462 ? -3.130 -25.570 -48.255 1.000 80.082 459 GLY CCC CA 1
ATOM 11164 C C . GLY C 1 462 ? -2.236 -26.781 -48.458 1.000 80.597 459 GLY CCC C 1
ATOM 11165 O O . GLY C 1 462 ? -2.786 -27.893 -48.534 1.000 80.187 459 GLY CCC O 1
ATOM 11166 N N . ALA C 1 463 ? -0.909 -26.599 -48.544 1.000 79.753 460 ALA CCC N 1
ATOM 11167 C CA . ALA C 1 463 ? 0.054 -27.691 -48.840 1.000 79.469 460 ALA CCC CA 1
ATOM 11168 C C . ALA C 1 463 ? 0.047 -28.720 -47.702 1.000 79.370 460 ALA CCC C 1
ATOM 11169 O O . ALA C 1 463 ? 0.366 -29.879 -47.994 1.000 79.235 460 ALA CCC O 1
ATOM 11171 N N . LEU C 1 464 ? -0.306 -28.314 -46.472 1.000 79.646 461 LEU CCC N 1
ATOM 11172 C CA . LEU C 1 464 ? -0.423 -29.201 -45.276 1.000 81.735 461 LEU CCC CA 1
ATOM 11173 C C . LEU C 1 464 ? -1.711 -30.015 -45.311 1.000 82.669 461 LEU CCC C 1
ATOM 11174 O O . LEU C 1 464 ? -1.710 -31.084 -44.676 1.000 82.879 461 LEU CCC O 1
ATOM 11179 N N . ARG C 1 465 ? -2.774 -29.494 -45.947 1.000 84.508 462 ARG CCC N 1
ATOM 11180 C CA . ARG C 1 465 ? -3.994 -30.276 -46.284 1.000 85.544 462 ARG CCC CA 1
ATOM 11181 C C . ARG C 1 465 ? -3.659 -31.287 -47.383 1.000 86.500 462 ARG CCC C 1
ATOM 11182 O O . ARG C 1 465 ? -4.109 -32.430 -47.250 1.000 87.057 462 ARG CCC O 1
ATOM 11190 N N . GLY C 1 466 ? -2.859 -30.885 -48.395 1.000 89.015 463 GLY CCC N 1
ATOM 11191 C CA . GLY C 1 466 ? -2.222 -31.753 -49.427 1.000 87.710 463 GLY CCC CA 1
ATOM 11192 C C . GLY C 1 466 ? -1.488 -32.948 -48.836 1.000 87.244 463 GLY CCC C 1
ATOM 11193 O O . GLY C 1 466 ? -1.631 -34.063 -49.368 1.000 86.397 463 GLY CCC O 1
ATOM 11194 N N . PHE C 1 467 ? -0.728 -32.716 -47.767 1.000 90.790 464 PHE CCC N 1
ATOM 11195 C CA . PHE C 1 467 ? 0.116 -33.719 -47.059 1.000 95.093 464 PHE CCC CA 1
ATOM 11196 C C . PHE C 1 467 ? -0.740 -34.627 -46.158 1.000 94.548 464 PHE CCC C 1
ATOM 11197 O O . PHE C 1 467 ? -0.413 -35.833 -46.093 1.000 91.529 464 PHE CCC O 1
ATOM 11205 N N . SER C 1 468 ? -1.784 -34.107 -45.500 1.000 98.310 465 SER CCC N 1
ATOM 11206 C CA . SER C 1 468 ? -2.654 -34.901 -44.581 1.000 102.604 465 SER CCC CA 1
ATOM 11207 C C . SER C 1 468 ? -3.519 -35.901 -45.364 1.000 104.442 465 SER CCC C 1
ATOM 11208 O O . SER C 1 468 ? -4.195 -36.722 -44.709 1.000 109.251 465 SER CCC O 1
ATOM 11211 N N . LYS C 1 469 ? -3.466 -35.827 -46.705 1.000 108.090 466 LYS CCC N 1
ATOM 11212 C CA . LYS C 1 469 ? -4.061 -36.776 -47.694 1.000 110.838 466 LYS CCC CA 1
ATOM 11213 C C . LYS C 1 469 ? -3.049 -37.906 -47.958 1.000 107.307 466 LYS CCC C 1
ATOM 11214 O O . LYS C 1 469 ? -3.409 -39.066 -47.730 1.000 107.087 466 LYS CCC O 1
ATOM 11220 N N . ILE C 1 470 ? -1.812 -37.559 -48.355 1.000 109.630 467 ILE CCC N 1
ATOM 11221 C CA . ILE C 1 470 ? -0.670 -38.487 -48.676 1.000 105.439 467 ILE CCC CA 1
ATOM 11222 C C . ILE C 1 470 ? -0.216 -39.239 -47.401 1.000 102.128 467 ILE CCC C 1
ATOM 11223 O O . ILE C 1 470 ? 0.166 -40.431 -47.535 1.000 102.280 467 ILE CCC O 1
ATOM 11228 N N . LEU C 1 471 ? -0.290 -38.616 -46.216 1.000 97.764 468 LEU CCC N 1
ATOM 11229 C CA . LEU C 1 471 ? 0.222 -39.185 -44.932 1.000 97.247 468 LEU CCC CA 1
ATOM 11230 C C . LEU C 1 471 ? -0.903 -39.819 -44.115 1.000 98.453 468 LEU CCC C 1
ATOM 11231 O O . LEU C 1 471 ? -0.585 -40.384 -43.065 1.000 97.479 468 LEU CCC O 1
ATOM 11236 N N . ASN C 1 472 ? -2.158 -39.678 -44.569 1.000 100.244 469 ASN CCC N 1
ATOM 11237 C CA . ASN C 1 472 ? -3.374 -40.275 -43.951 1.000 102.454 469 ASN CCC CA 1
ATOM 11238 C C . ASN C 1 472 ? -3.466 -39.856 -42.472 1.000 103.508 469 ASN CCC C 1
ATOM 11239 O O . ASN C 1 472 ? -3.814 -40.704 -41.626 1.000 103.004 469 ASN CCC O 1
ATOM 11244 N N . THR C 1 473 ? -3.208 -38.571 -42.204 1.000 104.606 470 THR CCC N 1
ATOM 11245 C CA . THR C 1 473 ? -3.203 -37.940 -40.848 1.000 106.066 470 THR CCC CA 1
ATOM 11246 C C . THR C 1 473 ? -4.577 -37.309 -40.551 1.000 109.147 470 THR CCC C 1
ATOM 11247 O O . THR C 1 473 ? -4.892 -37.164 -39.346 1.000 108.368 470 THR CCC O 1
ATOM 11251 N N . GLY C 1 474 ? -5.342 -36.949 -41.600 1.000 110.997 471 GLY CCC N 1
ATOM 11252 C CA . GLY C 1 474 ? -6.763 -36.543 -41.538 1.000 111.150 471 GLY CCC CA 1
ATOM 11253 C C . GLY C 1 474 ? -6.947 -35.103 -41.075 1.000 110.419 471 GLY CCC C 1
ATOM 11254 O O . GLY C 1 474 ? -6.199 -34.203 -41.579 1.000 109.974 471 GLY CCC O 1
ATOM 11255 N N . GLU C 1 475 ? -7.923 -34.878 -40.181 1.000 110.413 472 GLU CCC N 1
ATOM 11256 C CA . GLU C 1 475 ? -8.291 -33.523 -39.661 1.000 109.168 472 GLU CCC CA 1
ATOM 11257 C C . GLU C 1 475 ? -7.415 -33.234 -38.428 1.000 109.411 472 GLU CCC C 1
ATOM 11258 O O . GLU C 1 475 ? -7.810 -33.604 -37.305 1.000 118.308 472 GLU CCC O 1
ATOM 11264 N N . THR C 1 476 ? -6.274 -32.578 -38.666 1.000 103.734 473 THR CCC N 1
ATOM 11265 C CA . THR C 1 476 ? -5.173 -32.268 -37.712 1.000 98.985 473 THR CCC CA 1
ATOM 11266 C C . THR C 1 476 ? -5.462 -30.859 -37.160 1.000 97.624 473 THR CCC C 1
ATOM 11267 O O . THR C 1 476 ? -5.979 -29.998 -37.893 1.000 94.190 473 THR CCC O 1
ATOM 11271 N N . PRO C 1 477 ? -5.180 -30.552 -35.862 1.000 97.439 474 PRO CCC N 1
ATOM 11272 C CA . PRO C 1 477 ? -5.259 -29.173 -35.366 1.000 96.280 474 PRO CCC CA 1
ATOM 11273 C C . PRO C 1 477 ? -4.332 -28.225 -36.141 1.000 97.074 474 PRO CCC C 1
ATOM 11274 O O . PRO C 1 477 ? -3.168 -28.591 -36.457 1.000 98.499 474 PRO CCC O 1
ATOM 11278 N N . GLY C 1 478 ? -4.854 -27.047 -36.493 1.000 97.316 475 GLY CCC N 1
ATOM 11279 C CA . GLY C 1 478 ? -4.034 -25.909 -36.977 1.000 94.761 475 GLY CCC CA 1
ATOM 11280 C C . GLY C 1 478 ? -3.771 -25.927 -38.479 1.000 93.019 475 GLY CCC C 1
ATOM 11281 O O . GLY C 1 478 ? -2.751 -25.375 -38.877 1.000 90.122 475 GLY CCC O 1
ATOM 11282 N N . LEU C 1 479 ? -4.685 -26.474 -39.295 1.000 94.131 476 LEU CCC N 1
ATOM 11283 C CA . LEU C 1 479 ? -4.567 -26.440 -40.774 1.000 92.600 476 LEU CCC CA 1
ATOM 11284 C C . LEU C 1 479 ? -5.122 -25.118 -41.313 1.000 90.452 476 LEU CCC C 1
ATOM 11285 O O . LEU C 1 479 ? -4.740 -24.742 -42.436 1.000 89.119 476 LEU CCC O 1
ATOM 11290 N N . ASP C 1 480 ? -5.958 -24.421 -40.532 1.000 91.654 477 ASP CCC N 1
ATOM 11291 C CA . ASP C 1 480 ? -6.753 -23.254 -41.007 1.000 91.593 477 ASP CCC CA 1
ATOM 11292 C C . ASP C 1 480 ? -6.261 -21.952 -40.371 1.000 89.624 477 ASP CCC C 1
ATOM 11293 O O . ASP C 1 480 ? -6.098 -21.928 -39.144 1.000 91.008 477 ASP CCC O 1
ATOM 11298 N N . VAL C 1 481 ? -6.083 -20.904 -41.186 1.000 86.580 478 VAL CCC N 1
ATOM 11299 C CA . VAL C 1 481 ? -5.678 -19.551 -40.712 1.000 86.440 478 VAL CCC CA 1
ATOM 11300 C C . VAL C 1 481 ? -6.731 -18.532 -41.160 1.000 86.070 478 VAL CCC C 1
ATOM 11301 O O . VAL C 1 481 ? -6.436 -17.599 -41.915 1.000 83.919 478 VAL CCC O 1
ATOM 11305 N N . PRO C 1 482 ? -7.997 -18.672 -40.674 1.000 88.635 479 PRO CCC N 1
ATOM 11306 C CA . PRO C 1 482 ? -9.073 -17.708 -40.966 1.000 87.602 479 PRO CC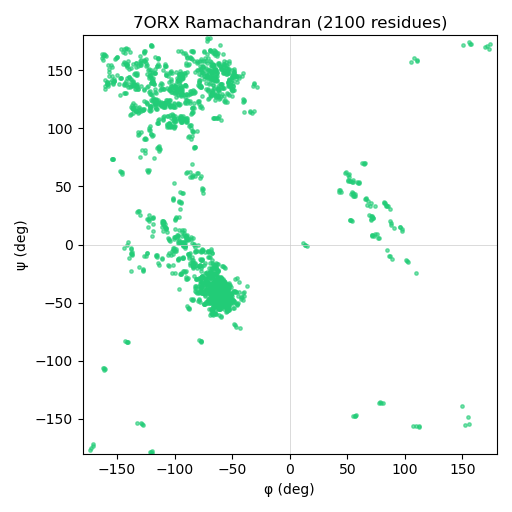C CA 1
ATOM 11307 C C . PRO C 1 482 ? -8.946 -16.433 -40.116 1.000 86.108 479 PRO CCC C 1
ATOM 11308 O O . PRO C 1 482 ? -8.319 -16.497 -39.096 1.000 90.328 479 PRO CCC O 1
ATOM 11312 N N . GLY C 1 483 ? -9.531 -15.326 -40.554 1.000 84.598 480 GLY CCC N 1
ATOM 11313 C CA . GLY C 1 483 ? -9.709 -14.097 -39.751 1.000 85.322 480 GLY CCC CA 1
ATOM 11314 C C . GLY C 1 483 ? -8.483 -13.196 -39.779 1.000 85.550 480 GLY CCC C 1
ATOM 11315 O O . GLY C 1 483 ? -8.228 -12.560 -38.731 1.000 85.976 480 GLY CCC O 1
ATOM 11316 N N . ILE C 1 484 ? -7.743 -13.160 -40.909 1.000 84.011 481 ILE CCC N 1
ATOM 11317 C CA . ILE C 1 484 ? -6.592 -12.252 -41.168 1.000 82.277 481 ILE CCC CA 1
ATOM 11318 C C . ILE C 1 484 ? -6.956 -11.324 -42.325 1.000 82.366 481 ILE CCC C 1
ATOM 11319 O O . ILE C 1 484 ? -7.215 -11.841 -43.428 1.000 81.255 481 ILE CCC O 1
ATOM 11324 N N . ASP C 1 485 ? -6.904 -10.009 -42.112 1.000 83.676 482 ASP CCC N 1
ATOM 11325 C CA . ASP C 1 485 ? -7.077 -8.999 -43.186 1.000 84.956 482 ASP CCC CA 1
ATOM 11326 C C . ASP C 1 485 ? -5.701 -8.416 -43.535 1.000 83.968 482 ASP CCC C 1
ATOM 11327 O O . ASP C 1 485 ? -5.236 -7.547 -42.791 1.000 84.770 482 ASP CCC O 1
ATOM 11332 N N . PHE C 1 486 ? -5.102 -8.836 -44.650 1.000 82.166 483 PHE CCC N 1
ATOM 11333 C CA . PHE C 1 486 ? -3.755 -8.396 -45.113 1.000 80.666 483 PHE CCC CA 1
ATOM 11334 C C . PHE C 1 486 ? -3.771 -6.933 -45.533 1.000 79.909 483 PHE CCC C 1
ATOM 11335 O O . PHE C 1 486 ? -2.728 -6.304 -45.487 1.000 80.611 483 PHE CCC O 1
ATOM 11343 N N . VAL C 1 487 ? -4.911 -6.400 -45.927 1.000 79.892 484 VAL CCC N 1
ATOM 11344 C CA . VAL C 1 487 ? -5.039 -4.949 -46.231 1.000 79.876 484 VAL CCC CA 1
ATOM 11345 C C . VAL C 1 487 ? -4.801 -4.184 -44.932 1.000 80.505 484 VAL CCC C 1
ATOM 11346 O O . VAL C 1 487 ? -4.011 -3.268 -44.963 1.000 81.220 484 VAL CCC O 1
ATOM 11350 N N . HIS C 1 488 ? -5.433 -4.577 -43.833 1.000 81.967 485 HIS CCC N 1
ATOM 11351 C CA . HIS C 1 488 ? -5.246 -3.954 -42.498 1.000 82.616 485 HIS CCC CA 1
ATOM 11352 C C . HIS C 1 488 ? -3.780 -4.105 -42.087 1.000 80.025 485 HIS CCC C 1
ATOM 11353 O O . HIS C 1 488 ? -3.221 -3.148 -41.545 1.000 79.429 485 HIS CCC O 1
ATOM 11360 N N . LEU C 1 489 ? -3.168 -5.255 -42.341 1.000 78.689 486 LEU CCC N 1
ATOM 11361 C CA . LEU C 1 489 ? -1.756 -5.457 -41.951 1.000 78.308 486 LEU CCC CA 1
ATOM 11362 C C . LEU C 1 489 ? -0.874 -4.529 -42.780 1.000 77.527 486 LEU CCC C 1
ATOM 11363 O O . LEU C 1 489 ? -0.078 -3.813 -42.184 1.000 79.174 486 LEU CCC O 1
ATOM 11368 N N . ALA C 1 490 ? -1.069 -4.478 -44.088 1.000 77.402 487 ALA CCC N 1
ATOM 11369 C CA . ALA C 1 490 ? -0.305 -3.586 -44.993 1.000 78.635 487 ALA CCC CA 1
ATOM 11370 C C . ALA C 1 490 ? -0.403 -2.140 -44.513 1.000 80.196 487 ALA CCC C 1
ATOM 11371 O O . ALA C 1 490 ? 0.607 -1.459 -44.442 1.000 81.169 487 ALA CCC O 1
ATOM 11373 N N . GLU C 1 491 ? -1.604 -1.670 -44.201 1.000 84.766 488 GLU CCC N 1
ATOM 11374 C CA . GLU C 1 491 ? -1.828 -0.240 -43.879 1.000 87.213 488 GLU CCC CA 1
ATOM 11375 C C . GLU C 1 491 ? -1.237 -0.014 -42.496 1.000 86.023 488 GLU CCC C 1
ATOM 11376 O O . GLU C 1 491 ? -0.664 1.057 -42.266 1.000 88.672 488 GLU CCC O 1
ATOM 11382 N N . GLY C 1 492 ? -1.275 -1.035 -41.650 1.000 84.036 489 GLY CCC N 1
ATOM 11383 C CA . GLY C 1 492 ? -0.592 -1.020 -40.341 1.000 82.260 489 GLY CCC CA 1
ATOM 11384 C C . GLY C 1 492 ? 0.885 -0.717 -40.459 1.000 78.691 489 GLY CCC C 1
ATOM 11385 O O . GLY C 1 492 ? 1.400 -0.085 -39.556 1.000 78.133 489 GLY CCC O 1
ATOM 11386 N N . TYR C 1 493 ? 1.538 -1.159 -41.531 1.000 76.509 490 TYR CCC N 1
ATOM 11387 C CA . TYR C 1 493 ? 2.993 -0.975 -41.745 1.000 74.770 490 TYR CCC CA 1
ATOM 11388 C C . TYR C 1 493 ? 3.245 0.116 -42.784 1.000 74.815 490 TYR CCC C 1
ATOM 11389 O O . TYR C 1 493 ? 4.387 0.451 -43.004 1.000 77.257 490 TYR CCC O 1
ATOM 11398 N N . GLY C 1 494 ? 2.213 0.790 -43.279 1.000 75.521 491 GLY CCC N 1
ATOM 11399 C CA . GLY C 1 494 ? 2.382 1.971 -44.150 1.000 74.433 491 GLY CCC CA 1
ATOM 11400 C C . GLY C 1 494 ? 2.485 1.578 -45.602 1.000 73.851 491 GLY CCC C 1
ATOM 11401 O O . GLY C 1 494 ? 2.934 2.413 -46.411 1.000 73.905 491 GLY CCC O 1
ATOM 11402 N N . VAL C 1 495 ? 2.081 0.356 -45.945 1.000 73.747 492 VAL CCC N 1
ATOM 11403 C CA . VAL C 1 495 ? 1.896 -0.054 -47.364 1.000 74.505 492 VAL CCC CA 1
ATOM 11404 C C . VAL C 1 495 ? 0.412 -0.004 -47.771 1.000 76.767 492 VAL CCC C 1
ATOM 11405 O O . VAL C 1 495 ? -0.436 -0.535 -47.071 1.000 74.991 492 VAL CCC O 1
ATOM 11409 N N . ARG C 1 496 ? 0.169 0.560 -48.944 1.000 81.821 493 ARG CCC N 1
ATOM 11410 C CA . ARG C 1 496 ? -1.160 0.706 -49.587 1.000 87.898 493 ARG CCC CA 1
ATOM 11411 C C . ARG C 1 496 ? -1.601 -0.697 -50.009 1.000 87.029 493 ARG CCC C 1
ATOM 11412 O O . ARG C 1 496 ? -0.838 -1.361 -50.692 1.000 85.852 493 ARG CCC O 1
ATOM 11420 N N . GLY C 1 497 ? -2.792 -1.131 -49.602 1.000 88.754 494 GLY CCC N 1
ATOM 11421 C CA . GLY C 1 497 ? -3.298 -2.482 -49.908 1.000 87.894 494 GLY CCC CA 1
ATOM 11422 C C . GLY C 1 497 ? -4.723 -2.469 -50.408 1.000 85.867 494 GLY CCC C 1
ATOM 11423 O O . GLY C 1 497 ? -5.465 -1.634 -49.951 1.000 87.924 494 GLY CCC O 1
ATOM 11424 N N . THR C 1 498 ? -5.075 -3.371 -51.324 1.000 85.668 495 THR CCC N 1
ATOM 11425 C CA . THR C 1 498 ? -6.474 -3.597 -51.791 1.000 88.299 495 THR CCC CA 1
ATOM 11426 C C . THR C 1 498 ? -6.733 -5.109 -51.774 1.000 87.169 495 THR CCC C 1
ATOM 11427 O O . THR C 1 498 ? -5.774 -5.846 -51.937 1.000 91.775 495 THR CCC O 1
ATOM 11431 N N . ALA C 1 499 ? -7.968 -5.531 -51.507 1.000 86.239 496 ALA CCC N 1
ATOM 11432 C CA . ALA C 1 499 ? -8.472 -6.921 -51.604 1.000 85.143 496 ALA CCC CA 1
ATOM 11433 C C . ALA C 1 499 ? -9.321 -7.047 -52.868 1.000 86.034 496 ALA CCC C 1
ATOM 11434 O O . ALA C 1 499 ? -10.028 -6.122 -53.233 1.000 88.549 496 ALA CCC O 1
ATOM 11436 N N . VAL C 1 500 ? -9.323 -8.225 -53.459 1.000 85.720 497 VAL CCC N 1
ATOM 11437 C CA . VAL C 1 500 ? -9.732 -8.459 -54.869 1.000 85.202 497 VAL CCC CA 1
ATOM 11438 C C . VAL C 1 500 ? -10.182 -9.913 -54.917 1.000 83.254 497 VAL CCC C 1
ATOM 11439 O O . VAL C 1 500 ? -9.593 -10.706 -54.186 1.000 82.316 497 VAL CCC O 1
ATOM 11443 N N . ALA C 1 501 ? -11.226 -10.253 -55.657 1.000 83.487 498 ALA CCC N 1
ATOM 11444 C CA . ALA C 1 501 ? -11.747 -11.639 -55.672 1.000 84.562 498 ALA CCC CA 1
ATOM 11445 C C . ALA C 1 501 ? -12.182 -12.053 -57.081 1.000 85.917 498 ALA CCC C 1
ATOM 11446 O O . ALA C 1 501 ? -12.630 -13.198 -57.236 1.000 86.256 498 ALA CCC O 1
ATOM 11448 N N . THR C 1 502 ? -12.063 -11.179 -58.080 1.000 87.909 499 THR CCC N 1
ATOM 11449 C CA . THR C 1 502 ? -12.391 -11.517 -59.489 1.000 89.032 499 THR CCC CA 1
ATOM 11450 C C . THR C 1 502 ? -11.226 -11.117 -60.385 1.000 85.855 499 THR CCC C 1
ATOM 11451 O O . THR C 1 502 ? -10.482 -10.244 -60.005 1.000 83.731 499 THR CCC O 1
ATOM 11455 N N . ALA C 1 503 ? -11.136 -11.756 -61.540 1.000 85.146 500 ALA CCC N 1
ATOM 11456 C CA . ALA C 1 503 ? -10.152 -11.513 -62.603 1.000 85.362 500 ALA CCC CA 1
ATOM 11457 C C . ALA C 1 503 ? -10.197 -10.043 -63.012 1.000 88.654 500 ALA CCC C 1
ATOM 11458 O O . ALA C 1 503 ? -9.120 -9.465 -63.162 1.000 91.794 500 ALA CCC O 1
ATOM 11460 N N . GLU C 1 504 ? -11.375 -9.445 -63.190 1.000 94.001 501 GLU CCC N 1
ATOM 11461 C CA . GLU C 1 504 ? -11.495 -8.050 -63.717 1.000 96.827 501 GLU CCC CA 1
ATOM 11462 C C . GLU C 1 504 ? -10.825 -7.131 -62.683 1.000 95.342 501 GLU CCC C 1
ATOM 11463 O O . GLU C 1 504 ? -9.972 -6.327 -63.095 1.000 91.852 501 GLU CCC O 1
ATOM 11469 N N . ASP C 1 505 ? -11.173 -7.286 -61.398 1.000 95.831 502 ASP CCC N 1
ATOM 11470 C CA . ASP C 1 505 ? -10.664 -6.427 -60.290 1.000 96.519 502 ASP CCC CA 1
ATOM 11471 C C . ASP C 1 505 ? -9.166 -6.668 -60.089 1.000 91.505 502 ASP CCC C 1
ATOM 11472 O O . ASP C 1 505 ? -8.458 -5.728 -59.729 1.000 91.537 502 ASP CCC O 1
ATOM 11477 N N . PHE C 1 506 ? -8.727 -7.914 -60.197 1.000 86.224 503 PHE CCC N 1
ATOM 11478 C CA . PHE C 1 506 ? -7.298 -8.243 -60.084 1.000 83.294 503 PHE CCC CA 1
ATOM 11479 C C . PHE C 1 506 ? -6.538 -7.546 -61.215 1.000 82.022 503 PHE CCC C 1
ATOM 11480 O O . PHE C 1 506 ? -5.551 -6.870 -60.904 1.000 82.517 503 PHE CCC O 1
ATOM 11488 N N . THR C 1 507 ? -6.965 -7.694 -62.468 1.000 80.041 504 THR CCC N 1
ATOM 11489 C CA . THR C 1 507 ? -6.253 -7.110 -63.636 1.000 79.394 504 THR CCC CA 1
ATOM 11490 C C . THR C 1 507 ? -6.077 -5.605 -63.406 1.000 79.996 504 THR CCC C 1
ATOM 11491 O O . THR C 1 507 ? -5.015 -5.083 -63.713 1.000 78.794 504 THR CCC O 1
ATOM 11495 N N . THR C 1 508 ? -7.076 -4.942 -62.831 1.000 83.722 505 THR CCC N 1
ATOM 11496 C CA . THR C 1 508 ? -7.098 -3.480 -62.523 1.000 85.800 505 THR CCC CA 1
ATOM 11497 C C . THR C 1 508 ? -6.064 -3.176 -61.429 1.000 84.835 505 THR CCC C 1
ATOM 11498 O O . THR C 1 508 ? -5.173 -2.352 -61.693 1.000 85.615 505 THR CCC O 1
ATOM 11502 N N . ALA C 1 509 ? -6.200 -3.798 -60.248 1.000 82.519 506 ALA CCC N 1
ATOM 11503 C CA . ALA C 1 509 ? -5.341 -3.577 -59.059 1.000 79.223 506 ALA CCC CA 1
ATOM 11504 C C . ALA C 1 509 ? -3.874 -3.818 -59.440 1.000 77.313 506 ALA CCC C 1
ATOM 11505 O O . ALA C 1 509 ? -3.024 -3.030 -59.006 1.000 76.775 506 ALA CCC O 1
ATOM 11507 N N . PHE C 1 510 ? -3.615 -4.845 -60.240 1.000 76.847 507 PHE CCC N 1
ATOM 11508 C CA . PHE C 1 510 ? -2.265 -5.247 -60.698 1.000 78.052 507 PHE CCC CA 1
ATOM 11509 C C . PHE C 1 510 ? -1.709 -4.200 -61.658 1.000 79.723 507 PHE CCC C 1
ATOM 11510 O O . PHE C 1 510 ? -0.565 -3.804 -61.435 1.000 84.003 507 PHE CCC O 1
ATOM 11518 N N . LYS C 1 511 ? -2.454 -3.786 -62.681 1.000 81.572 508 LYS CCC N 1
ATOM 11519 C CA . LYS C 1 511 ? -2.014 -2.774 -63.680 1.000 83.385 508 LYS CCC CA 1
ATOM 11520 C C . LYS C 1 511 ? -1.569 -1.521 -62.926 1.000 82.702 508 LYS CCC C 1
ATOM 11521 O O . LYS C 1 511 ? -0.534 -0.907 -63.306 1.000 85.237 508 LYS CCC O 1
ATOM 11527 N N . SER C 1 512 ? -2.315 -1.202 -61.873 1.000 80.556 509 SER CCC N 1
ATOM 11528 C CA . SER C 1 512 ? -2.146 -0.028 -60.991 1.000 80.452 509 SER CCC CA 1
ATOM 11529 C C . SER C 1 512 ? -0.886 -0.184 -60.149 1.000 80.059 509 SER CCC C 1
ATOM 11530 O O . SER C 1 512 ? -0.044 0.736 -60.185 1.000 80.473 509 SER CCC O 1
ATOM 11533 N N . ALA C 1 513 ? -0.780 -1.296 -59.413 1.000 79.432 510 ALA CCC N 1
ATOM 11534 C CA . ALA C 1 513 ? 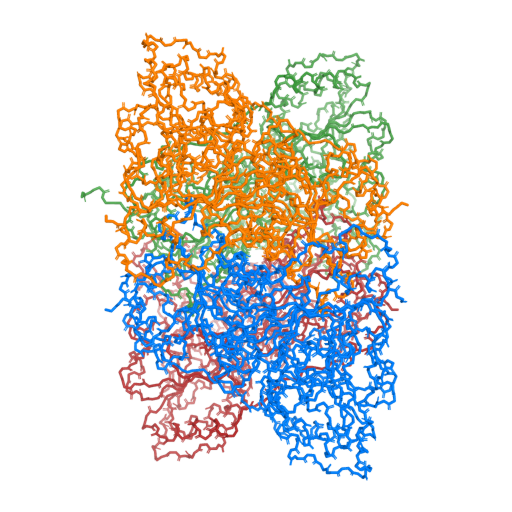0.392 -1.693 -58.583 1.000 78.106 510 ALA CCC CA 1
ATOM 11535 C C . ALA C 1 513 ? 1.690 -1.626 -59.391 1.000 77.329 510 ALA CCC C 1
ATOM 11536 O O . ALA C 1 513 ? 2.643 -1.153 -58.831 1.000 78.899 510 ALA CCC O 1
ATOM 11538 N N . LEU C 1 514 ? 1.735 -2.086 -60.642 1.000 78.610 511 LEU CCC N 1
ATOM 11539 C CA . LEU C 1 514 ? 2.988 -2.068 -61.450 1.000 79.451 511 LEU CCC CA 1
ATOM 11540 C C . LEU C 1 514 ? 3.383 -0.624 -61.758 1.000 82.036 511 LEU CCC C 1
ATOM 11541 O O . LEU C 1 514 ? 4.584 -0.385 -61.919 1.000 88.807 511 LEU CCC O 1
ATOM 11546 N N . ALA C 1 515 ? 2.434 0.309 -61.850 1.000 83.068 512 ALA CCC N 1
ATOM 11547 C CA . ALA C 1 515 ? 2.744 1.729 -62.144 1.000 82.459 512 ALA CCC CA 1
ATOM 11548 C C . ALA C 1 515 ? 3.272 2.459 -60.904 1.000 81.692 512 ALA CCC C 1
ATOM 11549 O O . ALA C 1 515 ? 3.838 3.524 -61.087 1.000 82.749 512 ALA CCC O 1
ATOM 11551 N N . ALA C 1 516 ? 3.056 1.941 -59.695 1.000 80.680 513 ALA CCC N 1
ATOM 11552 C CA . ALA C 1 516 ? 3.282 2.654 -58.415 1.000 81.502 513 ALA CCC CA 1
ATOM 11553 C C . ALA C 1 516 ? 4.776 2.863 -58.153 1.000 85.288 513 ALA CCC C 1
ATOM 11554 O O . ALA C 1 516 ? 5.611 2.039 -58.593 1.000 84.033 513 ALA CCC O 1
ATOM 11556 N N . ASP C 1 517 ? 5.097 3.946 -57.441 1.000 90.917 514 ASP CCC N 1
ATOM 11557 C CA . ASP C 1 517 ? 6.465 4.322 -56.987 1.000 88.715 514 ASP CCC CA 1
ATOM 11558 C C . ASP C 1 517 ? 6.628 3.829 -55.551 1.000 84.636 514 ASP CCC C 1
ATOM 11559 O O . ASP C 1 517 ? 7.510 4.312 -54.861 1.000 88.731 514 ASP CCC O 1
ATOM 11564 N N . ALA C 1 518 ? 5.731 2.993 -55.060 1.000 81.614 515 ALA CCC N 1
ATOM 11565 C CA . ALA C 1 518 ? 5.674 2.606 -53.631 1.000 78.979 515 ALA CCC CA 1
ATOM 11566 C C . ALA C 1 518 ? 5.295 1.137 -53.531 1.000 76.390 515 ALA CCC C 1
ATOM 11567 O O . ALA C 1 518 ? 4.655 0.574 -54.426 1.000 73.960 515 ALA CCC O 1
ATOM 11569 N N . PRO C 1 519 ? 5.685 0.455 -52.426 1.000 75.106 516 PRO CCC N 1
ATOM 11570 C CA . PRO C 1 519 ? 5.176 -0.878 -52.140 1.000 73.873 516 PRO CCC CA 1
ATOM 11571 C C . PRO C 1 519 ? 3.650 -0.839 -52.228 1.000 75.492 516 PRO CCC C 1
ATOM 11572 O O . PRO C 1 519 ? 3.037 0.131 -51.779 1.000 76.271 516 PRO CCC O 1
ATOM 11576 N N . THR C 1 520 ? 3.107 -1.895 -52.815 1.000 76.860 517 THR CCC N 1
ATOM 11577 C CA . THR C 1 520 ? 1.655 -2.169 -52.985 1.000 78.133 517 THR CCC CA 1
ATOM 11578 C C . THR C 1 520 ? 1.413 -3.635 -52.662 1.000 77.330 517 THR CCC C 1
ATOM 11579 O O . THR C 1 520 ? 2.262 -4.471 -53.024 1.000 82.168 517 THR CCC O 1
ATOM 11583 N N . LEU C 1 521 ? 0.320 -3.914 -51.980 1.000 75.812 518 LEU CCC N 1
ATOM 11584 C CA . LEU C 1 521 ? -0.109 -5.274 -51.629 1.000 74.454 518 LEU CCC CA 1
ATOM 11585 C C . LEU C 1 521 ? -1.475 -5.503 -52.240 1.000 74.950 518 LEU CCC C 1
ATOM 11586 O O . LEU C 1 521 ? -2.363 -4.683 -51.996 1.000 78.879 518 LEU CCC O 1
ATOM 11591 N N . ILE C 1 522 ? -1.647 -6.598 -52.961 1.000 73.256 519 ILE CCC N 1
ATOM 11592 C CA . ILE C 1 522 ? -2.978 -7.060 -53.436 1.000 72.393 519 ILE CCC CA 1
ATOM 11593 C C . ILE C 1 522 ? -3.307 -8.339 -52.689 1.000 71.766 519 ILE CCC C 1
ATOM 11594 O O . ILE C 1 522 ? -2.561 -9.265 -52.831 1.000 70.730 519 ILE CCC O 1
ATOM 11599 N N . GLU C 1 523 ? -4.403 -8.384 -51.939 1.000 72.645 520 GLU CCC N 1
ATOM 11600 C CA . GLU C 1 523 ? -4.870 -9.626 -51.295 1.000 73.493 520 GLU CCC CA 1
ATOM 11601 C C . GLU C 1 523 ? -5.848 -10.257 -52.266 1.000 74.526 520 GLU CCC C 1
ATOM 11602 O O . GLU C 1 523 ? -6.848 -9.666 -52.500 1.000 79.589 520 GLU CCC O 1
ATOM 11608 N N . VAL C 1 524 ? -5.504 -11.356 -52.898 1.000 75.380 521 VAL CCC N 1
ATOM 11609 C CA . VAL C 1 524 ? -6.396 -12.094 -53.827 1.000 76.696 521 VAL CCC CA 1
ATOM 11610 C C . VAL C 1 524 ? -7.061 -13.170 -52.996 1.000 79.635 521 VAL CCC C 1
ATOM 11611 O O . VAL C 1 524 ? -6.340 -13.895 -52.348 1.000 80.589 521 VAL CCC O 1
ATOM 11615 N N . ARG C 1 525 ? -8.377 -13.280 -53.044 1.000 82.512 522 ARG CCC N 1
ATOM 11616 C CA . ARG C 1 525 ? -9.106 -14.437 -52.485 1.000 86.082 522 ARG CCC CA 1
ATOM 11617 C C . ARG C 1 525 ? -8.968 -15.575 -53.497 1.000 83.832 522 ARG CCC C 1
ATOM 11618 O O . ARG C 1 525 ? -9.363 -15.389 -54.668 1.000 85.883 522 ARG CCC O 1
ATOM 11626 N N . THR C 1 526 ? -8.401 -16.705 -53.071 1.000 82.110 523 THR CCC N 1
ATOM 11627 C CA . THR C 1 526 ? -8.131 -17.891 -53.930 1.000 81.504 523 THR CCC CA 1
ATOM 11628 C C . THR C 1 526 ? -8.933 -19.093 -53.433 1.000 82.754 523 THR CCC C 1
ATOM 11629 O O . THR C 1 526 ? -9.397 -19.057 -52.257 1.000 82.130 523 THR CCC O 1
ATOM 11633 N N . ASN C 1 527 ? -9.095 -20.102 -54.297 1.000 84.342 524 ASN CCC N 1
ATOM 11634 C CA . ASN C 1 527 ? -9.854 -21.350 -54.011 1.000 86.214 524 ASN CCC CA 1
ATOM 11635 C C . ASN C 1 527 ? -8.882 -22.503 -53.777 1.000 89.327 524 ASN CCC C 1
ATOM 11636 O O . ASN C 1 527 ? -7.889 -22.707 -54.604 1.000 88.439 524 ASN CCC O 1
ATOM 11641 N N . PHE C 1 528 ? -9.166 -23.249 -52.710 1.000 92.947 525 PHE CCC N 1
ATOM 11642 C CA . PHE C 1 528 ? -8.437 -24.481 -52.340 1.000 95.926 525 PHE CCC CA 1
ATOM 11643 C C . PHE C 1 528 ? -9.383 -25.652 -52.610 1.000 103.276 525 PHE CCC C 1
ATOM 11644 O O . PHE C 1 528 ? -10.490 -25.614 -52.007 1.000 102.456 525 PHE CCC O 1
ATOM 11652 N N . ASP C 1 529 ? -8.961 -26.602 -53.463 1.000 116.046 526 ASP CCC N 1
ATOM 11653 C CA . ASP C 1 529 ? -9.654 -27.892 -53.774 1.000 127.307 526 ASP CCC CA 1
ATOM 11654 C C . ASP C 1 529 ? -9.827 -28.772 -52.518 1.000 134.442 526 ASP CCC C 1
ATOM 11655 O O . ASP C 1 529 ? -8.816 -29.340 -52.022 1.000 126.161 526 ASP CCC O 1
ATOM 11660 N N . GLU C 1 530 ? -11.075 -28.873 -52.014 1.000 145.670 527 GLU CCC N 1
ATOM 11661 C CA . GLU C 1 530 ? -11.496 -29.728 -50.864 1.000 152.439 527 GLU CCC CA 1
ATOM 11662 C C . GLU C 1 530 ? -12.172 -30.993 -51.421 1.000 150.243 527 GLU CCC C 1
ATOM 11663 O O . GLU C 1 530 ? -12.299 -31.979 -50.647 1.000 143.938 527 GLU CCC O 1
ATOM 11669 N N . SER C 1 531 ? -12.603 -30.977 -52.701 1.000 151.583 528 SER CCC N 1
ATOM 11670 C CA . SER C 1 531 ? -12.903 -32.167 -53.566 1.000 151.661 528 SER CCC CA 1
ATOM 11671 C C . SER C 1 531 ? -11.782 -32.337 -54.613 1.000 145.272 528 SER CCC C 1
ATOM 11672 O O . SER C 1 531 ? -11.459 -33.437 -55.077 1.000 142.677 528 SER CCC O 1
ATOM 11676 N N . ALA D 1 5 ? 0.649 -51.448 -28.494 1.000 88.420 2 ALA DDD N 1
ATOM 11677 C CA . ALA D 1 5 ? 0.640 -49.939 -28.342 1.000 86.840 2 ALA DDD CA 1
ATOM 11678 C C . ALA D 1 5 ? 1.701 -49.299 -29.250 1.000 85.411 2 ALA DDD C 1
ATOM 11679 O O . ALA D 1 5 ? 2.832 -49.857 -29.310 1.000 87.766 2 ALA DDD O 1
ATOM 11681 N N . THR D 1 6 ? 1.393 -48.155 -29.886 1.000 83.039 3 THR DDD N 1
ATOM 11682 C CA . THR D 1 6 ? 2.349 -47.411 -30.750 1.000 80.536 3 THR DDD CA 1
ATOM 11683 C C . THR D 1 6 ? 3.090 -46.353 -29.920 1.000 79.428 3 THR DDD C 1
ATOM 11684 O O . THR D 1 6 ? 2.665 -46.061 -28.770 1.000 80.350 3 THR DDD O 1
ATOM 11688 N N . VAL D 1 7 ? 4.181 -45.830 -30.483 1.000 76.437 4 VAL DDD N 1
ATOM 11689 C CA . VAL D 1 7 ? 5.051 -44.843 -29.791 1.000 74.846 4 VAL DDD CA 1
ATOM 11690 C C . VAL D 1 7 ? 4.189 -43.612 -29.505 1.000 74.484 4 VAL DDD C 1
ATOM 11691 O O . VAL D 1 7 ? 4.348 -43.028 -28.419 1.000 74.153 4 VAL DDD O 1
ATOM 11695 N N . SER D 1 8 ? 3.327 -43.240 -30.459 1.000 75.445 5 SER DDD N 1
ATOM 11696 C CA . SER D 1 8 ? 2.337 -42.140 -30.317 1.000 77.363 5 SER DDD CA 1
ATOM 11697 C C . SER D 1 8 ? 1.382 -42.401 -29.122 1.000 78.418 5 SER DDD C 1
ATOM 11698 O O . SER D 1 8 ? 1.215 -41.522 -28.281 1.000 76.476 5 SER DDD O 1
ATOM 11701 N N . GLU D 1 9 ? 0.804 -43.591 -29.013 1.000 80.647 6 GLU DDD N 1
ATOM 11702 C CA . GLU D 1 9 ? -0.178 -43.896 -27.942 1.000 83.987 6 GLU DDD CA 1
ATOM 11703 C C . GLU D 1 9 ? 0.516 -43.793 -26.579 1.000 82.732 6 GLU DDD C 1
ATOM 11704 O O . GLU D 1 9 ? -0.097 -43.302 -25.631 1.000 82.923 6 GLU DDD O 1
ATOM 11710 N N . VAL D 1 10 ? 1.747 -44.256 -26.465 1.000 81.392 7 VAL DDD N 1
ATOM 11711 C CA . VAL D 1 10 ? 2.459 -44.279 -25.152 1.000 81.491 7 VAL DDD CA 1
ATOM 11712 C C . VAL D 1 10 ? 2.898 -42.859 -24.793 1.000 79.506 7 VAL DDD C 1
ATOM 11713 O O . VAL D 1 10 ? 2.821 -42.491 -23.597 1.000 80.117 7 VAL DDD O 1
ATOM 11717 N N . THR D 1 11 ? 3.380 -42.112 -25.783 1.000 78.041 8 THR DDD N 1
ATOM 11718 C CA . THR D 1 11 ? 3.847 -40.712 -25.616 1.000 76.383 8 THR DDD CA 1
ATOM 11719 C C . THR D 1 11 ? 2.676 -39.877 -25.073 1.000 76.602 8 THR DDD C 1
ATOM 11720 O O . THR D 1 11 ? 2.881 -39.250 -24.040 1.000 74.924 8 THR DDD O 1
ATOM 11724 N N . TYR D 1 12 ? 1.486 -39.932 -25.711 1.000 77.587 9 TYR DDD N 1
ATOM 11725 C CA . TYR D 1 12 ? 0.234 -39.235 -25.285 1.000 77.230 9 TYR DDD CA 1
ATOM 11726 C C . TYR D 1 12 ? -0.190 -39.706 -23.892 1.000 77.572 9 TYR DDD C 1
ATOM 11727 O O . TYR D 1 12 ? -0.539 -38.875 -23.078 1.000 74.822 9 TYR DDD O 1
ATOM 11736 N N . GLU D 1 13 ? -0.095 -40.989 -23.582 1.000 82.139 10 GLU DDD N 1
ATOM 11737 C CA . GLU D 1 13 ? -0.499 -41.482 -22.235 1.000 88.161 10 GLU DDD CA 1
ATOM 11738 C C . GLU D 1 13 ? 0.448 -40.861 -21.183 1.000 88.639 10 GLU DDD C 1
ATOM 11739 O O . GLU D 1 13 ? 0.043 -40.592 -20.022 1.000 90.526 10 GLU DDD O 1
ATOM 11745 N N . LEU D 1 14 ? 1.683 -40.614 -21.596 1.000 87.721 11 LEU DDD N 1
ATOM 11746 C CA . LEU D 1 14 ? 2.738 -40.081 -20.716 1.000 87.482 11 LEU DDD CA 1
ATOM 11747 C C . LEU D 1 14 ? 2.550 -38.574 -20.538 1.000 83.009 11 LEU DDD C 1
ATOM 11748 O O . LEU D 1 14 ? 2.611 -38.111 -19.380 1.000 82.586 11 LEU DDD O 1
ATOM 11753 N N . LEU D 1 15 ? 2.329 -37.828 -21.622 1.000 78.520 12 LEU DDD N 1
ATOM 11754 C CA . LEU D 1 15 ? 2.131 -36.371 -21.539 1.000 76.644 12 LEU DDD CA 1
ATOM 11755 C C . LEU D 1 15 ? 0.951 -36.110 -20.628 1.000 78.103 12 LEU DDD C 1
ATOM 11756 O O . LEU D 1 15 ? 1.055 -35.165 -19.841 1.000 79.625 12 LEU DDD O 1
ATOM 11761 N N . ARG D 1 16 ? -0.117 -36.917 -20.717 1.000 79.590 13 ARG DDD N 1
ATOM 11762 C CA . ARG D 1 16 ? -1.313 -36.760 -19.858 1.000 80.598 13 ARG DDD CA 1
ATOM 11763 C C . ARG D 1 16 ? -0.898 -37.000 -18.410 1.000 80.251 13 ARG DDD C 1
ATOM 11764 O O . ARG D 1 16 ? -1.333 -36.256 -17.550 1.000 81.783 13 ARG DDD O 1
ATOM 11772 N N . ALA D 1 17 ? -0.135 -38.056 -18.169 1.000 81.049 14 ALA DDD N 1
ATOM 11773 C CA . ALA D 1 17 ? 0.329 -38.486 -16.829 1.000 83.317 14 ALA DDD CA 1
ATOM 11774 C C . ALA D 1 17 ? 1.075 -37.334 -16.148 1.000 84.596 14 ALA DDD C 1
ATOM 11775 O O . ALA D 1 17 ? 0.928 -37.186 -14.946 1.000 85.973 14 ALA DDD O 1
ATOM 11777 N N . ARG D 1 18 ? 1.794 -36.521 -16.933 1.000 85.893 15 ARG DDD N 1
ATOM 11778 C CA . ARG D 1 18 ? 2.662 -35.401 -16.461 1.000 85.997 15 ARG DDD CA 1
ATOM 11779 C C . ARG D 1 18 ? 1.947 -34.026 -16.550 1.000 85.502 15 ARG DDD C 1
ATOM 11780 O O . ARG D 1 18 ? 2.596 -32.999 -16.354 1.000 87.071 15 ARG DDD O 1
ATOM 11788 N N . GLY D 1 19 ? 0.663 -33.960 -16.878 1.000 85.217 16 GLY DDD N 1
ATOM 11789 C CA . GLY D 1 19 ? -0.086 -32.688 -16.966 1.000 84.231 16 GLY DDD CA 1
ATOM 11790 C C . GLY D 1 19 ? 0.202 -31.849 -18.209 1.000 81.545 16 GLY DDD C 1
ATOM 11791 O O . GLY D 1 19 ? -0.283 -30.745 -18.265 1.000 83.040 16 GLY DDD O 1
ATOM 11792 N N . LEU D 1 20 ? 0.920 -32.346 -19.203 1.000 80.500 17 LEU DDD N 1
ATOM 11793 C CA . LEU D 1 20 ? 1.209 -31.603 -20.475 1.000 82.160 17 LEU DDD CA 1
ATOM 11794 C C . LEU D 1 20 ? 0.075 -31.769 -21.494 1.000 82.837 17 LEU DDD C 1
ATOM 11795 O O . LEU D 1 20 ? 0.345 -32.206 -22.621 1.000 81.987 17 LEU DDD O 1
ATOM 11800 N N . THR D 1 21 ? -1.139 -31.359 -21.136 1.000 84.766 18 THR DDD N 1
ATOM 11801 C CA . THR D 1 21 ? -2.378 -31.525 -21.960 1.000 84.433 18 THR DDD CA 1
ATOM 11802 C C . THR D 1 21 ? -2.682 -30.283 -22.811 1.000 82.093 18 THR DDD C 1
ATOM 11803 O O . THR D 1 21 ? -3.665 -30.297 -23.533 1.000 81.516 18 THR DDD O 1
ATOM 11807 N N . THR D 1 22 ? -1.829 -29.270 -22.762 1.000 79.840 19 THR DDD N 1
ATOM 11808 C CA . THR D 1 22 ? -1.874 -28.069 -23.618 1.000 78.606 19 THR DDD CA 1
ATOM 11809 C C . THR D 1 22 ? -0.640 -28.079 -24.513 1.000 78.721 19 THR DDD C 1
ATOM 11810 O O . THR D 1 22 ? 0.475 -28.080 -23.990 1.000 78.650 19 THR DDD O 1
ATOM 11814 N N . VAL D 1 23 ? -0.846 -28.039 -25.816 1.000 79.197 20 VAL DDD N 1
ATOM 11815 C CA . VAL D 1 23 ? 0.264 -28.104 -26.799 1.000 79.610 20 VAL DDD CA 1
ATOM 11816 C C . VAL D 1 23 ? 0.305 -26.785 -27.577 1.000 79.815 20 VAL DDD C 1
ATOM 11817 O O . VAL D 1 23 ? -0.718 -26.443 -28.195 1.000 82.513 20 VAL DDD O 1
ATOM 11821 N N . PHE D 1 24 ? 1.449 -26.077 -27.554 1.000 76.120 21 PHE DDD N 1
ATOM 11822 C CA . PHE D 1 24 ? 1.615 -24.837 -28.349 1.000 72.357 21 PHE DDD CA 1
ATOM 11823 C C . PHE D 1 24 ? 2.340 -25.209 -29.627 1.000 70.282 21 PHE DDD C 1
ATOM 11824 O O . PHE D 1 24 ? 3.219 -25.971 -29.482 1.000 70.380 21 PHE DDD O 1
ATOM 11832 N N . GLY D 1 25 ? 1.936 -24.765 -30.812 1.000 69.305 22 GLY DDD N 1
ATOM 11833 C CA . GLY D 1 25 ? 2.441 -25.371 -32.054 1.000 69.109 22 GLY DDD CA 1
ATOM 11834 C C . GLY D 1 25 ? 2.332 -24.436 -33.228 1.000 70.142 22 GLY DDD C 1
ATOM 11835 O O . GLY D 1 25 ? 1.502 -23.557 -33.212 1.000 69.853 22 GLY DDD O 1
ATOM 11836 N N . ASN D 1 26 ? 3.221 -24.591 -34.192 1.000 72.078 23 ASN DDD N 1
ATOM 11837 C CA . ASN D 1 26 ? 2.997 -24.196 -35.600 1.000 74.686 23 ASN DDD CA 1
ATOM 11838 C C . ASN D 1 26 ? 3.354 -25.421 -36.423 1.000 76.352 23 ASN DDD C 1
ATOM 11839 O O . ASN D 1 26 ? 4.511 -25.864 -36.402 1.000 75.901 23 ASN DDD O 1
ATOM 11844 N N . PRO D 1 27 ? 2.371 -25.993 -37.150 1.000 76.893 24 PRO DDD N 1
ATOM 11845 C CA . PRO D 1 27 ? 2.513 -27.317 -37.757 1.000 77.277 24 PRO DDD CA 1
ATOM 11846 C C . PRO D 1 27 ? 3.217 -27.341 -39.123 1.000 78.439 24 PRO DDD C 1
ATOM 11847 O O . PRO D 1 27 ? 3.269 -26.294 -39.766 1.000 78.538 24 PRO DDD O 1
ATOM 11851 N N . GLY D 1 28 ? 3.611 -28.546 -39.561 1.000 79.930 25 GLY DDD N 1
ATOM 11852 C CA . GLY D 1 28 ? 4.319 -28.799 -40.835 1.000 81.051 25 GLY DDD CA 1
ATOM 11853 C C . GLY D 1 28 ? 4.239 -30.263 -41.267 1.000 82.536 25 GLY DDD C 1
ATOM 11854 O O . GLY D 1 28 ? 3.796 -31.117 -40.506 1.000 81.917 25 GLY DDD O 1
ATOM 11865 N N . ASN D 1 30 ? 6.245 -32.649 -41.330 1.000 88.027 27 ASN DDD N 1
ATOM 11866 C CA . ASN D 1 30 ? 6.842 -33.656 -40.451 1.000 87.374 27 ASN DDD CA 1
ATOM 11867 C C . ASN D 1 30 ? 6.185 -33.771 -39.055 1.000 88.012 27 ASN DDD C 1
ATOM 11868 O O . ASN D 1 30 ? 6.704 -34.577 -38.243 1.000 89.593 27 ASN DDD O 1
ATOM 11873 N N . GLU D 1 31 ? 5.139 -33.007 -38.725 1.000 90.084 28 GLU DDD N 1
ATOM 11874 C CA . GLU D 1 31 ? 4.483 -33.070 -37.381 1.000 92.299 28 GLU DDD CA 1
ATOM 11875 C C . GLU D 1 31 ? 3.037 -33.564 -37.480 1.000 88.123 28 GLU DDD C 1
ATOM 11876 O O . GLU D 1 31 ? 2.460 -33.837 -36.428 1.000 87.884 28 GLU DDD O 1
ATOM 11882 N N . LEU D 1 32 ? 2.481 -33.689 -38.684 1.000 82.540 29 LEU DDD N 1
ATOM 11883 C CA . LEU D 1 32 ? 1.097 -34.159 -38.842 1.000 81.702 29 LEU DDD CA 1
ATOM 11884 C C . LEU D 1 32 ? 0.970 -35.545 -38.205 1.000 82.347 29 LEU DDD C 1
ATOM 11885 O O . LEU D 1 32 ? 0.025 -35.750 -37.454 1.000 84.261 29 LEU DDD O 1
ATOM 11890 N N . PRO D 1 33 ? 1.895 -36.526 -38.407 1.000 82.079 30 PRO DDD N 1
ATOM 11891 C CA . PRO D 1 33 ? 1.759 -37.854 -37.789 1.000 81.218 30 PRO DDD CA 1
ATOM 11892 C C . PRO D 1 33 ? 1.734 -37.853 -36.253 1.000 81.467 30 PRO DDD C 1
ATOM 11893 O O . PRO D 1 33 ? 1.150 -38.744 -35.698 1.000 85.560 30 PRO DDD O 1
ATOM 11897 N N . PHE D 1 34 ? 2.364 -36.877 -35.594 1.000 80.463 31 PHE DDD N 1
ATOM 11898 C CA . PHE D 1 34 ? 2.243 -36.724 -34.126 1.000 79.041 31 PHE DDD CA 1
ATOM 11899 C C . PHE D 1 34 ? 0.842 -36.193 -33.801 1.000 80.517 31 PHE DDD C 1
ATOM 11900 O O . PHE D 1 34 ? 0.118 -36.746 -32.903 1.000 78.697 31 PHE DDD O 1
ATOM 11908 N N . LEU D 1 35 ? 0.439 -35.125 -34.494 1.000 80.458 32 LEU DDD N 1
ATOM 11909 C CA . LEU D 1 35 ? -0.773 -34.367 -34.146 1.000 81.731 32 LEU DDD CA 1
ATOM 11910 C C . LEU D 1 35 ? -2.015 -35.223 -34.433 1.000 82.072 32 LEU DDD C 1
ATOM 11911 O O . LEU D 1 35 ? -3.043 -35.015 -33.753 1.000 79.749 32 LEU DDD O 1
ATOM 11916 N N . SER D 1 36 ? -1.926 -36.156 -35.386 1.000 81.758 33 SER DDD N 1
ATOM 11917 C CA . SER D 1 36 ? -3.076 -36.977 -35.826 1.000 84.120 33 SER DDD CA 1
ATOM 11918 C C . SER D 1 36 ? -3.592 -37.864 -34.679 1.000 87.173 33 SER DDD C 1
ATOM 11919 O O . SER D 1 36 ? -4.803 -38.117 -34.636 1.000 85.894 33 SER DDD O 1
ATOM 11922 N N . GLY D 1 37 ? -2.702 -38.343 -33.799 1.000 91.450 34 GLY DDD N 1
ATOM 11923 C CA . GLY D 1 37 ? -3.014 -39.269 -32.681 1.000 92.343 34 GLY DDD CA 1
ATOM 11924 C C . GLY D 1 37 ? -3.497 -38.514 -31.434 1.000 94.188 34 GLY DDD C 1
ATOM 11925 O O . GLY D 1 37 ? -3.706 -39.180 -30.384 1.000 95.758 34 GLY DDD O 1
ATOM 11926 N N . MET D 1 38 ? -3.592 -37.178 -31.521 1.000 94.335 35 MET DDD N 1
ATOM 11927 C CA . MET D 1 38 ? -3.848 -36.294 -30.359 1.000 95.706 35 MET DDD CA 1
ATOM 11928 C C . MET D 1 38 ? -5.181 -36.618 -29.767 1.000 92.852 35 MET DDD C 1
ATOM 11929 O O . MET D 1 38 ? -6.138 -36.691 -30.525 1.000 95.665 35 MET DDD O 1
ATOM 11934 N N . PRO D 1 39 ? -5.303 -36.881 -28.449 1.000 92.143 36 PRO DDD N 1
ATOM 11935 C CA . PRO D 1 39 ? -6.611 -37.138 -27.849 1.000 94.394 36 PRO DDD CA 1
ATOM 11936 C C . PRO D 1 39 ? -7.517 -35.907 -27.730 1.000 94.586 36 PRO DDD C 1
ATOM 11937 O O . PRO D 1 39 ? -7.097 -34.810 -28.033 1.000 92.042 36 PRO DDD O 1
ATOM 11941 N N . ASP D 1 40 ? -8.752 -36.135 -27.278 1.000 98.831 37 ASP DDD N 1
ATOM 11942 C CA . ASP D 1 40 ? -9.810 -35.087 -27.209 1.000 98.776 37 ASP DDD CA 1
ATOM 11943 C C . ASP D 1 40 ? -9.655 -34.266 -25.917 1.000 96.878 37 ASP DDD C 1
ATOM 11944 O O . ASP D 1 40 ? -10.026 -33.106 -25.955 1.000 96.170 37 ASP DDD O 1
ATOM 11949 N N . ASP D 1 41 ? -9.096 -34.798 -24.828 1.000 96.594 38 ASP DDD N 1
ATOM 11950 C CA . ASP D 1 41 ? -8.870 -34.023 -23.573 1.000 97.814 38 ASP DDD CA 1
ATOM 11951 C C . ASP D 1 41 ? -7.659 -33.059 -23.700 1.000 94.765 38 ASP DDD C 1
ATOM 11952 O O . ASP D 1 41 ? -7.407 -32.278 -22.744 1.000 93.945 38 ASP DDD O 1
ATOM 11957 N N . PHE D 1 42 ? -6.925 -33.074 -24.818 1.000 90.937 39 PHE DDD N 1
ATOM 11958 C CA . PHE D 1 42 ? -5.755 -32.176 -25.084 1.000 88.436 39 PHE DDD CA 1
ATOM 11959 C C . PHE D 1 42 ? -6.218 -30.968 -25.899 1.000 86.197 39 PHE DDD C 1
ATOM 11960 O O . PHE D 1 42 ? -7.106 -31.180 -26.752 1.000 89.961 39 PHE DDD O 1
ATOM 11968 N N . ARG D 1 43 ? -5.624 -29.781 -25.698 1.000 82.249 40 ARG DDD N 1
ATOM 11969 C CA . ARG D 1 43 ? -5.913 -28.595 -26.540 1.000 81.073 40 ARG DDD CA 1
ATOM 11970 C C . ARG D 1 43 ? -4.657 -28.174 -27.272 1.000 79.121 40 ARG DDD C 1
ATOM 11971 O O . ARG D 1 43 ? -3.604 -28.143 -26.666 1.000 83.323 40 ARG DDD O 1
ATOM 11979 N N . TYR D 1 44 ? -4.759 -27.905 -28.559 1.000 76.632 41 TYR DDD N 1
ATOM 11980 C CA . TYR D 1 44 ? -3.648 -27.389 -29.384 1.000 73.422 41 TYR DDD CA 1
ATOM 11981 C C . TYR D 1 44 ? -3.827 -25.884 -29.505 1.000 73.062 41 TYR DDD C 1
ATOM 11982 O O . TYR D 1 44 ? -4.962 -25.421 -29.752 1.000 80.115 41 TYR DDD O 1
ATOM 11991 N N . VAL D 1 45 ? -2.778 -25.115 -29.285 1.000 70.328 42 VAL DDD N 1
ATOM 11992 C CA . VAL D 1 45 ? -2.823 -23.640 -29.443 1.000 69.076 42 VAL DDD CA 1
ATOM 11993 C C . VAL D 1 45 ? -1.895 -23.253 -30.596 1.000 68.809 42 VAL DDD C 1
ATOM 11994 O O . VAL D 1 45 ? -0.700 -23.299 -30.443 1.000 69.129 42 VAL DDD O 1
ATOM 11998 N N . LEU D 1 46 ? -2.456 -22.923 -31.737 1.000 69.678 43 LEU DDD N 1
ATOM 11999 C CA . LEU D 1 46 ? -1.712 -22.568 -32.948 1.000 69.556 43 LEU DDD CA 1
ATOM 12000 C C . LEU D 1 46 ? -1.209 -21.142 -32.797 1.000 69.403 43 LEU DDD C 1
ATOM 12001 O O . LEU D 1 46 ? -1.967 -20.287 -32.337 1.000 68.029 43 LEU DDD O 1
ATOM 12006 N N . GLY D 1 47 ? 0.069 -20.914 -33.164 1.000 70.066 44 GLY DDD N 1
ATOM 12007 C CA . GLY D 1 47 ? 0.655 -19.578 -33.402 1.000 70.646 44 GLY DDD CA 1
ATOM 12008 C C . GLY D 1 47 ? 1.169 -19.511 -34.828 1.000 70.625 44 GLY DDD C 1
ATOM 12009 O O . GLY D 1 47 ? 1.538 -20.538 -35.341 1.000 69.108 44 GLY DDD O 1
ATOM 12010 N N . LEU D 1 48 ? 1.179 -18.336 -35.453 1.000 72.275 45 LEU DDD N 1
ATOM 12011 C CA . LEU D 1 48 ? 1.485 -18.198 -36.895 1.000 75.177 45 LEU DDD CA 1
ATOM 12012 C C . LEU D 1 48 ? 2.999 -18.181 -37.143 1.000 78.002 45 LEU DDD C 1
ATOM 12013 O O . LEU D 1 48 ? 3.416 -18.128 -38.321 1.000 77.169 45 LEU DDD O 1
ATOM 12018 N N . HIS D 1 49 ? 3.782 -18.238 -36.072 1.000 81.330 46 HIS DDD N 1
ATOM 12019 C CA . HIS D 1 49 ? 5.223 -17.894 -36.040 1.000 81.892 46 HIS DDD CA 1
ATOM 12020 C C . HIS D 1 49 ? 5.785 -18.564 -34.788 1.000 79.360 46 HIS DDD C 1
ATOM 12021 O O . HIS D 1 49 ? 5.132 -18.558 -33.763 1.000 81.185 46 HIS DDD O 1
ATOM 12028 N N . GLU D 1 50 ? 6.921 -19.225 -34.906 1.000 77.973 47 GLU DDD N 1
ATOM 12029 C CA . GLU D 1 50 ? 7.418 -20.163 -33.881 1.000 77.131 47 GLU DDD CA 1
ATOM 12030 C C . GLU D 1 50 ? 7.908 -19.405 -32.655 1.000 74.776 47 GLU DDD C 1
ATOM 12031 O O . GLU D 1 50 ? 7.788 -19.938 -31.547 1.000 74.979 47 GLU DDD O 1
ATOM 12037 N N . GLY D 1 51 ? 8.429 -18.203 -32.844 1.000 73.534 48 GLY DDD N 1
ATOM 12038 C CA . GLY D 1 51 ? 8.836 -17.337 -31.721 1.000 73.802 48 GLY DDD CA 1
ATOM 12039 C C . GLY D 1 51 ? 7.664 -16.960 -30.844 1.000 73.504 48 GLY DDD C 1
ATOM 12040 O O . GLY D 1 51 ? 7.778 -16.958 -29.596 1.000 74.378 48 GLY DDD O 1
ATOM 12041 N N . ALA D 1 52 ? 6.543 -16.646 -31.475 1.000 72.730 49 ALA DDD N 1
ATOM 12042 C CA . ALA D 1 52 ? 5.266 -16.375 -30.786 1.000 71.761 49 ALA DDD CA 1
ATOM 12043 C C . ALA D 1 52 ? 4.823 -17.649 -30.068 1.000 68.205 49 ALA DDD C 1
ATOM 12044 O O . ALA D 1 52 ? 4.469 -17.570 -28.879 1.000 68.643 49 ALA DDD O 1
ATOM 12046 N N . VAL D 1 53 ? 4.831 -18.773 -30.765 1.000 65.015 50 VAL DDD N 1
ATOM 12047 C CA . VAL D 1 53 ? 4.425 -20.070 -30.178 1.000 63.947 50 VAL DDD CA 1
ATOM 12048 C C . VAL D 1 53 ? 5.170 -20.283 -28.873 1.000 63.239 50 VAL DDD C 1
ATOM 12049 O O . VAL D 1 53 ? 4.639 -20.644 -27.831 1.000 62.570 50 VAL DDD O 1
ATOM 12053 N N . LEU D 1 54 ? 6.440 -20.075 -28.952 1.000 65.086 51 LEU DDD N 1
ATOM 12054 C CA . LEU D 1 54 ? 7.333 -20.496 -27.871 1.000 64.985 51 LEU DDD CA 1
ATOM 12055 C C . LEU D 1 54 ? 7.184 -19.516 -26.716 1.000 64.786 51 LEU DDD C 1
ATOM 12056 O O . LEU D 1 54 ? 7.092 -19.969 -25.555 1.000 64.326 51 LEU DDD O 1
ATOM 12061 N N . SER D 1 55 ? 7.107 -18.225 -27.036 1.000 64.934 52 SER DDD N 1
ATOM 12062 C CA . SER D 1 55 ? 6.891 -17.181 -26.021 1.000 66.530 52 SER DDD CA 1
ATOM 12063 C C . SER D 1 55 ? 5.507 -17.341 -25.360 1.000 68.651 52 SER DDD C 1
ATOM 12064 O O . SER D 1 55 ? 5.419 -17.099 -24.138 1.000 68.459 52 SER DDD O 1
ATOM 12067 N N . MET D 1 56 ? 4.452 -17.720 -26.113 1.000 69.576 53 MET DDD N 1
ATOM 12068 C CA . MET D 1 56 ? 3.119 -18.028 -25.547 1.000 69.572 53 MET DDD CA 1
ATOM 12069 C C . MET D 1 56 ? 3.284 -19.176 -24.552 1.000 69.109 53 MET DDD C 1
ATOM 12070 O O . MET D 1 56 ? 2.717 -19.105 -23.434 1.000 68.108 53 MET DDD O 1
ATOM 12075 N N . ALA D 1 57 ? 4.034 -20.208 -24.939 1.000 69.217 54 ALA DDD N 1
ATOM 12076 C CA . ALA D 1 57 ? 4.249 -21.398 -24.091 1.000 69.279 54 ALA DDD CA 1
ATOM 12077 C C . ALA D 1 57 ? 4.962 -20.938 -22.831 1.000 69.786 54 ALA DDD C 1
ATOM 12078 O O . ALA D 1 57 ? 4.602 -21.389 -21.769 1.000 69.006 54 ALA DDD O 1
ATOM 12080 N N . ASP D 1 58 ? 5.912 -20.024 -22.990 1.000 71.881 55 ASP DDD N 1
ATOM 12081 C CA . ASP D 1 58 ? 6.749 -19.501 -21.881 1.000 75.110 55 ASP DDD CA 1
ATOM 12082 C C . ASP D 1 58 ? 5.807 -18.809 -20.893 1.000 73.981 55 ASP DDD C 1
ATOM 12083 O O . ASP D 1 58 ? 5.857 -19.142 -19.700 1.000 76.617 55 ASP DDD O 1
ATOM 12088 N N . GLY D 1 59 ? 4.986 -17.879 -21.360 1.000 71.386 56 GLY DDD N 1
ATOM 12089 C CA . GLY D 1 59 ? 4.049 -17.179 -20.464 1.000 72.536 56 GLY DDD CA 1
ATOM 12090 C C . GLY D 1 59 ? 3.129 -18.158 -19.752 1.000 70.653 56 GLY DDD C 1
ATOM 12091 O O . GLY D 1 59 ? 2.898 -18.008 -18.544 1.000 69.445 56 GLY DDD O 1
ATOM 12092 N N . TYR D 1 60 ? 2.645 -19.158 -20.463 1.000 69.836 57 TYR DDD N 1
ATOM 12093 C CA . TYR D 1 60 ? 1.740 -20.165 -19.874 1.000 72.603 57 TYR DDD CA 1
ATOM 12094 C C . TYR D 1 60 ? 2.477 -20.869 -18.745 1.000 71.769 57 TYR DDD C 1
ATOM 12095 O O . TYR D 1 60 ? 1.953 -21.090 -17.660 1.000 73.490 57 TYR DDD O 1
ATOM 12104 N N . SER D 1 61 ? 3.720 -21.198 -19.005 1.000 72.465 58 SER DDD N 1
ATOM 12105 C CA . SER D 1 61 ? 4.595 -21.937 -18.058 1.000 73.341 58 SER DDD CA 1
ATOM 12106 C C . SER D 1 61 ? 4.898 -21.089 -16.819 1.000 71.678 58 SER DDD C 1
ATOM 12107 O O . SER D 1 61 ? 4.884 -21.621 -15.705 1.000 70.038 58 SER DDD O 1
ATOM 12110 N N . LEU D 1 62 ? 5.178 -19.812 -17.000 1.000 71.503 59 LEU DDD N 1
ATOM 12111 C CA . LEU D 1 62 ? 5.567 -18.920 -15.885 1.000 72.360 59 LEU DDD CA 1
ATOM 12112 C C . LEU D 1 62 ? 4.413 -18.788 -14.911 1.000 73.626 59 LEU DDD C 1
ATOM 12113 O O . LEU D 1 62 ? 4.646 -18.745 -13.719 1.000 75.419 59 LEU DDD O 1
ATOM 12118 N N . VAL D 1 63 ? 3.188 -18.714 -15.408 1.000 75.620 60 VAL DDD N 1
ATOM 12119 C CA . VAL D 1 63 ? 2.031 -18.495 -14.511 1.000 75.812 60 VAL DDD CA 1
ATOM 12120 C C . VAL D 1 63 ? 1.760 -19.784 -13.742 1.000 74.839 60 VAL DDD C 1
ATOM 12121 O O . VAL D 1 63 ? 1.465 -19.676 -12.547 1.000 76.680 60 VAL DDD O 1
ATOM 12125 N N . THR D 1 64 ? 1.833 -20.942 -14.400 1.000 72.422 61 THR DDD N 1
ATOM 12126 C CA . THR D 1 64 ? 1.454 -22.251 -13.807 1.000 72.755 61 THR DDD CA 1
ATOM 12127 C C . THR D 1 64 ? 2.605 -22.815 -12.969 1.000 74.703 61 THR DDD C 1
ATOM 12128 O O . THR D 1 64 ? 2.336 -23.446 -11.966 1.000 79.291 61 THR DDD O 1
ATOM 12132 N N . GLY D 1 65 ? 3.858 -22.651 -13.389 1.000 75.594 62 GLY DDD N 1
ATOM 12133 C CA . GLY D 1 65 ? 5.016 -23.316 -12.783 1.000 74.822 62 GLY DDD CA 1
ATOM 12134 C C . GLY D 1 65 ? 5.208 -24.702 -13.368 1.000 77.685 62 GLY DDD C 1
ATOM 12135 O O . GLY D 1 65 ? 6.177 -25.388 -13.007 1.000 79.831 62 GLY DDD O 1
ATOM 12136 N N . GLU D 1 66 ? 4.307 -25.162 -14.221 1.000 80.157 63 GLU DDD N 1
ATOM 12137 C CA . GLU D 1 66 ? 4.307 -26.556 -14.727 1.000 83.091 63 GLU DDD CA 1
ATOM 12138 C C . GLU D 1 66 ? 5.138 -26.617 -16.002 1.000 78.226 63 GLU DDD C 1
ATOM 12139 O O . GLU D 1 66 ? 5.217 -25.587 -16.705 1.000 75.993 63 GLU DDD O 1
ATOM 12145 N N . ALA D 1 67 ? 5.697 -27.785 -16.319 1.000 76.000 64 ALA DDD N 1
ATOM 12146 C CA . ALA D 1 67 ? 6.345 -28.026 -17.632 1.000 74.505 64 ALA DDD CA 1
ATOM 12147 C C . ALA D 1 67 ? 5.287 -27.812 -18.710 1.000 73.146 64 ALA DDD C 1
ATOM 12148 O O . ALA D 1 67 ? 4.149 -28.038 -18.413 1.000 74.536 64 ALA DDD O 1
ATOM 12150 N N . THR D 1 68 ? 5.648 -27.437 -19.924 1.000 72.302 65 THR DDD N 1
ATOM 12151 C CA . THR D 1 68 ? 4.678 -27.094 -20.997 1.000 72.041 65 THR DDD CA 1
ATOM 12152 C C . THR D 1 68 ? 5.196 -27.558 -22.350 1.000 72.687 65 THR DDD C 1
ATOM 12153 O O . THR D 1 68 ? 6.388 -27.374 -22.607 1.000 73.181 65 THR DDD O 1
ATOM 12157 N N . LEU D 1 69 ? 4.329 -28.122 -23.183 1.000 72.052 66 LEU DDD N 1
ATOM 12158 C CA . LEU D 1 69 ? 4.788 -28.822 -24.403 1.000 72.032 66 LEU DDD CA 1
ATOM 12159 C C . LEU D 1 69 ? 4.698 -27.867 -25.577 1.000 69.807 66 LEU DDD C 1
ATOM 12160 O O . LEU D 1 69 ? 3.659 -27.255 -25.754 1.000 72.045 66 LEU DDD O 1
ATOM 12165 N N . VAL D 1 70 ? 5.735 -27.803 -26.389 1.000 67.500 67 VAL DDD N 1
ATOM 12166 C CA . VAL D 1 70 ? 5.730 -27.004 -27.635 1.000 67.795 67 VAL DDD CA 1
ATOM 12167 C C . VAL D 1 70 ? 5.979 -27.960 -28.794 1.000 68.075 67 VAL DDD C 1
ATOM 12168 O O . VAL D 1 70 ? 6.751 -28.852 -28.561 1.000 70.098 67 VAL DDD O 1
ATOM 12172 N N . ASN D 1 71 ? 5.369 -27.786 -29.966 1.000 67.371 68 ASN DDD N 1
ATOM 12173 C CA . ASN D 1 71 ? 5.619 -28.670 -31.127 1.000 69.896 68 ASN DDD CA 1
ATOM 12174 C C . ASN D 1 71 ? 5.937 -27.818 -32.364 1.000 71.803 68 ASN DDD C 1
ATOM 12175 O O . ASN D 1 71 ? 5.065 -27.092 -32.801 1.000 75.272 68 ASN DDD O 1
ATOM 12180 N N . LEU D 1 72 ? 7.158 -27.900 -32.910 1.000 72.407 69 LEU DDD N 1
ATOM 12181 C CA . LEU D 1 72 ? 7.629 -26.990 -33.977 1.000 72.450 69 LEU DDD CA 1
ATOM 12182 C C . LEU D 1 72 ? 7.998 -27.803 -35.206 1.000 72.871 69 LEU DDD C 1
ATOM 12183 O O . LEU D 1 72 ? 8.109 -29.032 -35.098 1.000 73.453 69 LEU DDD O 1
ATOM 12188 N N . HIS D 1 73 ? 8.263 -27.113 -36.309 1.000 74.258 70 HIS DDD N 1
ATOM 12189 C CA . HIS D 1 73 ? 8.474 -27.731 -37.640 1.000 78.142 70 HIS DDD CA 1
ATOM 12190 C C . HIS D 1 73 ? 9.963 -27.749 -38.033 1.000 81.394 70 HIS DDD C 1
ATOM 12191 O O . HIS D 1 73 ? 10.460 -26.704 -38.491 1.000 81.907 70 HIS DDD O 1
ATOM 12198 N N . ALA D 1 74 ? 10.617 -28.905 -37.946 1.000 81.679 71 ALA DDD N 1
ATOM 12199 C CA . ALA D 1 74 ? 11.920 -29.185 -38.587 1.000 87.749 71 ALA DDD CA 1
ATOM 12200 C C . ALA D 1 74 ? 12.969 -28.160 -38.116 1.000 90.148 71 ALA DDD C 1
ATOM 12201 O O . ALA D 1 74 ? 12.849 -27.683 -36.950 1.000 92.177 71 ALA DDD O 1
ATOM 12203 N N . ALA D 1 75 ? 13.925 -27.796 -38.985 1.000 90.969 72 ALA DDD N 1
ATOM 12204 C CA . ALA D 1 75 ? 15.026 -26.844 -38.684 1.000 93.846 72 ALA DDD CA 1
ATOM 12205 C C . ALA D 1 75 ? 14.551 -25.383 -38.797 1.000 92.578 72 ALA DDD C 1
ATOM 12206 O O . ALA D 1 75 ? 14.978 -24.561 -37.937 1.000 91.095 72 ALA DDD O 1
ATOM 12208 N N . SER D 1 76 ? 13.751 -25.066 -39.829 1.000 91.704 73 SER DDD N 1
ATOM 12209 C CA . SER D 1 76 ? 13.238 -23.692 -40.122 1.000 92.047 73 SER DDD CA 1
ATOM 12210 C C . SER D 1 76 ? 12.326 -23.203 -38.984 1.000 88.666 73 SER DDD C 1
ATOM 12211 O O . SER D 1 76 ? 12.470 -22.037 -38.561 1.000 86.795 73 SER DDD O 1
ATOM 12214 N N . GLY D 1 77 ? 11.426 -24.069 -38.509 1.000 87.876 74 GLY DDD N 1
ATOM 12215 C CA . GLY D 1 77 ? 10.536 -23.809 -37.361 1.000 87.722 74 GLY DDD CA 1
ATOM 12216 C C . GLY D 1 77 ? 11.270 -23.711 -36.030 1.000 85.914 74 GLY DDD C 1
ATOM 12217 O O . GLY D 1 77 ? 10.983 -22.758 -35.255 1.000 84.320 74 GLY DDD O 1
ATOM 12218 N N . SER D 1 78 ? 12.180 -24.650 -35.748 1.000 86.665 75 SER DDD N 1
ATOM 12219 C CA . SER D 1 78 ? 13.010 -24.682 -34.505 1.000 85.966 75 SER DDD CA 1
ATOM 12220 C C . SER D 1 78 ? 13.912 -23.438 -34.426 1.000 86.835 75 SER DDD C 1
ATOM 12221 O O . SER D 1 78 ? 13.941 -22.784 -33.339 1.000 86.068 75 SER DDD O 1
ATOM 12224 N N . GLY D 1 79 ? 14.582 -23.115 -35.543 1.000 87.200 76 GLY DDD N 1
ATOM 12225 C CA . GLY D 1 79 ? 15.432 -21.924 -35.705 1.000 88.172 76 GLY DDD CA 1
ATOM 12226 C C . GLY D 1 79 ? 14.702 -20.636 -35.391 1.000 86.153 76 GLY DDD C 1
ATOM 12227 O O . GLY D 1 79 ? 15.257 -19.815 -34.658 1.000 84.923 76 GLY DDD O 1
ATOM 12228 N N . ASN D 1 80 ? 13.503 -20.447 -35.928 1.000 91.359 77 ASN DDD N 1
ATOM 12229 C CA . ASN D 1 80 ? 12.656 -19.228 -35.700 1.000 96.744 77 ASN DDD CA 1
ATOM 12230 C C . ASN D 1 80 ? 12.403 -19.004 -34.190 1.000 92.865 77 ASN DDD C 1
ATOM 12231 O O . ASN D 1 80 ? 12.135 -17.803 -33.834 1.000 91.532 77 ASN DDD O 1
ATOM 12236 N N . ALA D 1 81 ? 12.568 -20.041 -33.338 1.000 89.814 78 ALA DDD N 1
ATOM 12237 C CA . ALA D 1 81 ? 12.282 -19.997 -31.880 1.000 89.380 78 ALA DDD CA 1
ATOM 12238 C C . ALA D 1 81 ? 13.555 -19.784 -31.009 1.000 89.620 78 ALA DDD C 1
ATOM 12239 O O . ALA D 1 81 ? 13.427 -19.635 -29.780 1.000 88.661 78 ALA DDD O 1
ATOM 12241 N N . MET D 1 82 ? 14.744 -19.780 -31.587 1.000 87.534 79 MET DDD N 1
ATOM 12242 C CA . MET D 1 82 ? 16.008 -19.710 -30.817 1.000 89.863 79 MET DDD CA 1
ATOM 12243 C C . MET D 1 82 ? 16.095 -18.434 -29.983 1.000 85.545 79 MET DDD C 1
ATOM 12244 O O . MET D 1 82 ? 16.501 -18.517 -28.829 1.000 82.652 79 MET DDD O 1
ATOM 12249 N N . GLY D 1 83 ? 15.731 -17.291 -30.548 1.000 84.622 80 GLY DDD N 1
ATOM 12250 C CA . GLY D 1 83 ? 15.699 -16.013 -29.804 1.000 84.468 80 GLY DDD CA 1
ATOM 12251 C C . GLY D 1 83 ? 14.812 -16.128 -28.565 1.000 83.182 80 GLY DDD C 1
ATOM 12252 O O . GLY D 1 83 ? 15.281 -15.813 -27.457 1.000 81.599 80 GLY DDD O 1
ATOM 12253 N N . ALA D 1 84 ? 13.582 -16.615 -28.725 1.000 80.055 81 ALA DDD N 1
ATOM 12254 C CA . ALA D 1 84 ? 12.629 -16.720 -27.613 1.000 80.370 81 ALA DDD CA 1
ATOM 12255 C C . ALA D 1 84 ? 13.204 -17.663 -26.555 1.000 79.673 81 ALA DDD C 1
ATOM 12256 O O . ALA D 1 84 ? 13.077 -17.366 -25.381 1.000 80.043 81 ALA DDD O 1
ATOM 12258 N N . LEU D 1 85 ? 13.854 -18.740 -26.982 1.000 80.778 82 LEU DDD N 1
ATOM 12259 C CA . LEU D 1 85 ? 14.373 -19.819 -26.098 1.000 81.171 82 LEU DDD CA 1
ATOM 12260 C C . LEU D 1 85 ? 15.428 -19.263 -25.126 1.000 80.746 82 LEU DDD C 1
ATOM 12261 O O . LEU D 1 85 ? 15.522 -19.793 -24.003 1.000 81.086 82 LEU DDD O 1
ATOM 12266 N N . THR D 1 86 ? 16.153 -18.209 -25.511 1.000 78.488 83 THR DDD N 1
ATOM 12267 C CA . THR D 1 86 ? 17.097 -17.516 -24.605 1.000 80.980 83 THR DDD CA 1
ATOM 12268 C C . THR D 1 86 ? 16.362 -17.058 -23.343 1.000 78.395 83 THR DDD C 1
ATOM 12269 O O . THR D 1 86 ? 16.929 -17.170 -22.236 1.000 81.449 83 THR DDD O 1
ATOM 12273 N N . ASN D 1 87 ? 15.165 -16.499 -23.484 1.000 76.186 84 ASN DDD N 1
ATOM 12274 C CA . ASN D 1 87 ? 14.428 -15.957 -22.309 1.000 73.835 84 ASN DDD CA 1
ATOM 12275 C C . ASN D 1 87 ? 14.098 -17.126 -21.394 1.000 71.650 84 ASN DDD C 1
ATOM 12276 O O . ASN D 1 87 ? 14.225 -16.945 -20.187 1.000 70.279 84 ASN DDD O 1
ATOM 12281 N N . SER D 1 88 ? 13.750 -18.280 -21.966 1.000 70.253 85 SER DDD N 1
ATOM 12282 C CA . SER D 1 88 ? 13.348 -19.481 -21.210 1.000 71.016 85 SER DDD CA 1
ATOM 12283 C C . SER D 1 88 ? 14.498 -19.934 -20.320 1.000 72.214 85 SER DDD C 1
ATOM 12284 O O . SER D 1 88 ? 14.231 -20.305 -19.153 1.000 71.971 85 SER DDD O 1
ATOM 12287 N N . VAL D 1 89 ? 15.735 -19.848 -20.832 1.000 72.851 86 VAL DDD N 1
ATOM 12288 C CA . VAL D 1 89 ? 16.934 -20.247 -20.062 1.000 74.443 86 VAL DDD CA 1
ATOM 12289 C C . VAL D 1 89 ? 16.997 -19.389 -18.797 1.000 75.189 86 VAL DDD C 1
ATOM 12290 O O . VAL D 1 89 ? 17.043 -19.953 -17.724 1.000 77.642 86 VAL DDD O 1
ATOM 12294 N N . TYR D 1 90 ? 16.974 -18.069 -18.918 1.000 75.917 87 TYR DDD N 1
ATOM 12295 C CA . TYR D 1 90 ? 17.239 -17.161 -17.771 1.000 78.557 87 TYR DDD CA 1
ATOM 12296 C C . TYR D 1 90 ? 15.992 -17.042 -16.881 1.000 78.833 87 TYR DDD C 1
ATOM 12297 O O . TYR D 1 90 ? 16.131 -16.671 -15.720 1.000 80.293 87 TYR DDD O 1
ATOM 12306 N N . SER D 1 91 ? 14.804 -17.398 -17.379 1.000 78.346 88 SER DDD N 1
ATOM 12307 C CA . SER D 1 91 ? 13.544 -17.403 -16.589 1.000 77.135 88 SER DDD CA 1
ATOM 12308 C C . SER D 1 91 ? 13.313 -18.786 -15.959 1.000 77.474 88 SER DDD C 1
ATOM 12309 O O . SER D 1 91 ? 12.293 -18.947 -15.271 1.000 77.310 88 SER DDD O 1
ATOM 12312 N N . HIS D 1 92 ? 14.242 -19.732 -16.174 1.000 78.573 89 HIS DDD N 1
ATOM 12313 C CA . HIS D 1 92 ? 14.213 -21.104 -15.601 1.000 77.971 89 HIS DDD CA 1
ATOM 12314 C C . HIS D 1 92 ? 12.825 -21.694 -15.895 1.000 76.435 89 HIS DDD C 1
ATOM 12315 O O . HIS D 1 92 ? 12.083 -22.118 -14.946 1.000 75.239 89 HIS DDD O 1
ATOM 12322 N N . SER D 1 93 ? 12.487 -21.685 -17.181 1.000 75.583 90 SER DDD N 1
ATOM 12323 C CA . SER D 1 93 ? 11.178 -22.115 -17.710 1.000 76.671 90 SER DDD CA 1
ATOM 12324 C C . SER D 1 93 ? 11.281 -23.522 -18.271 1.000 76.102 90 SER DDD C 1
ATOM 12325 O O . SER D 1 93 ? 12.050 -23.765 -19.197 1.000 74.787 90 SER DDD O 1
ATOM 12328 N N . PRO D 1 94 ? 10.515 -24.482 -17.697 1.000 74.912 91 PRO DDD N 1
ATOM 12329 C CA . PRO D 1 94 ? 10.561 -25.868 -18.142 1.000 73.603 91 PRO DDD CA 1
ATOM 12330 C C . PRO D 1 94 ? 9.725 -26.112 -19.406 1.000 72.243 91 PRO DDD C 1
ATOM 12331 O O . PRO D 1 94 ? 8.887 -26.926 -19.391 1.000 72.682 91 PRO DDD O 1
ATOM 12335 N N . LEU D 1 95 ? 10.069 -25.461 -20.503 1.000 70.804 92 LEU DDD N 1
ATOM 12336 C CA . LEU D 1 95 ? 9.526 -25.793 -21.835 1.000 70.034 92 LEU DDD CA 1
ATOM 12337 C C . LEU D 1 95 ? 10.109 -27.116 -22.311 1.000 70.877 92 LEU DDD C 1
ATOM 12338 O O . LEU D 1 95 ? 11.316 -27.259 -22.330 1.000 73.301 92 LEU DDD O 1
ATOM 12343 N N . VAL D 1 96 ? 9.258 -28.004 -22.788 1.000 71.919 93 VAL DDD N 1
ATOM 12344 C CA . VAL D 1 96 ? 9.670 -29.255 -23.463 1.000 72.257 93 VAL DDD CA 1
ATOM 12345 C C . VAL D 1 96 ? 9.402 -29.070 -24.952 1.000 72.912 93 VAL DDD C 1
ATOM 12346 O O . VAL D 1 96 ? 8.254 -29.045 -25.339 1.000 81.199 93 VAL DDD O 1
ATOM 12350 N N . VAL D 1 97 ? 10.407 -28.817 -25.748 1.000 70.144 94 VAL DDD N 1
ATOM 12351 C CA . VAL D 1 97 ? 10.188 -28.450 -27.162 1.000 69.502 94 VAL DDD CA 1
ATOM 12352 C C . VAL D 1 97 ? 10.417 -29.675 -28.024 1.000 72.938 94 VAL DDD C 1
ATOM 12353 O O . VAL D 1 97 ? 11.545 -30.088 -28.104 1.000 80.694 94 VAL DDD O 1
ATOM 12357 N N . THR D 1 98 ? 9.390 -30.240 -28.639 1.000 76.197 95 THR DDD N 1
ATOM 12358 C CA . THR D 1 98 ? 9.519 -31.312 -29.662 1.000 77.063 95 THR DDD CA 1
ATOM 12359 C C . THR D 1 98 ? 9.493 -30.719 -31.076 1.000 76.654 95 THR DDD C 1
ATOM 12360 O O . THR D 1 98 ? 8.708 -29.793 -31.329 1.000 74.273 95 THR DDD O 1
ATOM 12364 N N . ALA D 1 99 ? 10.297 -31.267 -31.975 1.000 76.342 96 ALA DDD N 1
ATOM 12365 C CA . ALA D 1 99 ? 10.377 -30.813 -33.378 1.000 77.140 96 ALA DDD CA 1
ATOM 12366 C C . ALA D 1 99 ? 10.174 -32.014 -34.295 1.000 77.812 96 ALA DDD C 1
ATOM 12367 O O . ALA D 1 99 ? 10.779 -33.061 -34.032 1.000 76.778 96 ALA DDD O 1
ATOM 12369 N N . GLY D 1 100 ? 9.341 -31.879 -35.327 1.000 77.287 97 GLY DDD N 1
ATOM 12370 C CA . GLY D 1 100 ? 9.232 -32.921 -36.367 1.000 77.468 97 GLY DDD CA 1
ATOM 12371 C C . GLY D 1 100 ? 10.522 -33.058 -37.169 1.000 75.990 97 GLY DDD C 1
ATOM 12372 O O . GLY D 1 100 ? 11.148 -32.044 -37.497 1.000 77.116 97 GLY DDD O 1
ATOM 12373 N N . GLN D 1 101 ? 10.898 -34.278 -37.519 1.000 73.927 98 GLN DDD N 1
ATOM 12374 C CA . GLN D 1 101 ? 12.052 -34.539 -38.402 1.000 73.611 98 GLN DDD CA 1
ATOM 12375 C C . GLN D 1 101 ? 11.568 -35.410 -39.558 1.000 72.720 98 GLN DDD C 1
ATOM 12376 O O . GLN D 1 101 ? 10.579 -36.066 -39.453 1.000 73.305 98 GLN DDD O 1
ATOM 12382 N N . GLN D 1 102 ? 12.294 -35.384 -40.641 1.000 74.158 99 GLN DDD N 1
ATOM 12383 C CA . GLN D 1 102 ? 11.983 -36.096 -41.899 1.000 75.105 99 GLN DDD CA 1
ATOM 12384 C C . GLN D 1 102 ? 12.069 -37.618 -41.644 1.000 75.683 99 GLN DDD C 1
ATOM 12385 O O . GLN D 1 102 ? 12.560 -38.031 -40.569 1.000 76.272 99 GLN DDD O 1
ATOM 12391 N N . VAL D 1 103 ? 11.587 -38.442 -42.570 1.000 76.196 100 VAL DDD N 1
ATOM 12392 C CA . VAL D 1 103 ? 11.603 -39.923 -42.398 1.000 76.999 100 VAL DDD CA 1
ATOM 12393 C C . VAL D 1 103 ? 13.046 -40.341 -42.061 1.000 78.903 100 VAL DDD C 1
ATOM 12394 O O . VAL D 1 103 ? 13.979 -39.849 -42.707 1.000 81.054 100 VAL DDD O 1
ATOM 12398 N N . ARG D 1 104 ? 13.215 -41.256 -41.105 1.000 78.392 101 ARG DDD N 1
ATOM 12399 C CA . ARG D 1 104 ? 14.515 -41.607 -40.483 1.000 77.959 101 ARG DDD CA 1
ATOM 12400 C C . ARG D 1 104 ? 15.529 -42.068 -41.560 1.000 78.145 101 ARG DDD C 1
ATOM 12401 O O . ARG D 1 104 ? 16.651 -41.612 -41.539 1.000 78.945 101 ARG DDD O 1
ATOM 12409 N N . SER D 1 105 ? 15.132 -42.905 -42.514 1.000 78.634 102 SER DDD N 1
ATOM 12410 C CA . SER D 1 105 ? 16.003 -43.423 -43.601 1.000 79.008 102 SER DDD CA 1
ATOM 12411 C C . SER D 1 105 ? 16.499 -42.310 -44.548 1.000 77.581 102 SER DDD C 1
ATOM 12412 O O . SER D 1 105 ? 17.541 -42.540 -45.168 1.000 81.198 102 SER DDD O 1
ATOM 12415 N N . THR D 1 106 ? 15.872 -41.136 -44.618 1.000 75.200 103 THR DDD N 1
ATOM 12416 C CA . THR D 1 106 ? 16.164 -40.099 -45.652 1.000 75.346 103 THR DDD CA 1
ATOM 12417 C C . THR D 1 106 ? 16.958 -38.899 -45.091 1.000 75.862 103 THR DDD C 1
ATOM 12418 O O . THR D 1 106 ? 17.399 -38.038 -45.917 1.000 76.119 103 THR DDD O 1
ATOM 12422 N N . ILE D 1 107 ? 17.142 -38.784 -43.767 1.000 77.036 104 ILE DDD N 1
ATOM 12423 C CA . ILE D 1 107 ? 17.818 -37.605 -43.135 1.000 77.989 104 ILE DDD CA 1
ATOM 12424 C C . ILE D 1 107 ? 19.243 -37.471 -43.702 1.000 79.268 104 ILE DDD C 1
ATOM 12425 O O . ILE D 1 107 ? 19.624 -36.335 -44.019 1.000 79.176 104 ILE DDD O 1
ATOM 12430 N N . GLY D 1 108 ? 19.993 -38.570 -43.845 1.000 81.741 105 GLY DDD N 1
ATOM 12431 C CA . GLY D 1 108 ? 21.415 -38.529 -44.265 1.000 84.790 105 GLY DDD CA 1
ATOM 12432 C C . GLY D 1 108 ? 21.629 -37.875 -45.630 1.000 86.577 105 GLY DDD C 1
ATOM 12433 O O . GLY D 1 108 ? 22.553 -37.080 -45.734 1.000 85.286 105 GLY DDD O 1
ATOM 12434 N N . GLN D 1 109 ? 20.772 -38.169 -46.621 1.000 90.815 106 GLN DDD N 1
ATOM 12435 C CA . GLN D 1 109 ? 20.770 -37.581 -47.997 1.000 92.623 106 GLN DDD CA 1
ATOM 12436 C C . GLN D 1 109 ? 20.405 -36.088 -47.989 1.000 93.914 106 GLN DDD C 1
ATOM 12437 O O . GLN D 1 109 ? 20.511 -35.470 -49.078 1.000 94.158 106 GLN DDD O 1
ATOM 12443 N N . GLU D 1 110 ? 19.990 -35.545 -46.827 1.000 94.284 107 GLU DDD N 1
ATOM 12444 C CA . GLU D 1 110 ? 19.510 -34.151 -46.617 1.000 94.134 107 GLU DDD CA 1
ATOM 12445 C C . GLU D 1 110 ? 18.430 -33.869 -47.661 1.000 93.690 107 GLU DDD C 1
ATOM 12446 O O . GLU D 1 110 ? 18.615 -32.964 -48.490 1.000 94.810 107 GLU DDD O 1
ATOM 12452 N N . VAL D 1 111 ? 17.347 -34.637 -47.637 1.000 92.694 108 VAL DDD N 1
ATOM 12453 C CA . VAL D 1 111 ? 16.115 -34.313 -48.415 1.000 92.682 108 VAL DDD CA 1
ATOM 12454 C C . VAL D 1 111 ? 15.496 -33.049 -47.789 1.000 93.369 108 VAL DDD C 1
ATOM 12455 O O . VAL D 1 111 ? 15.914 -32.657 -46.680 1.000 92.038 108 VAL DDD O 1
ATOM 12459 N N . MET D 1 112 ? 14.549 -32.426 -48.492 1.000 92.247 109 MET DDD N 1
ATOM 12460 C CA . MET D 1 112 ? 13.876 -31.166 -48.098 1.000 92.395 109 MET DDD CA 1
ATOM 12461 C C . MET D 1 112 ? 13.286 -31.361 -46.690 1.000 91.557 109 MET DDD C 1
ATOM 12462 O O . MET D 1 112 ? 12.651 -32.398 -46.454 1.000 95.228 109 MET DDD O 1
ATOM 12467 N N . LEU D 1 113 ? 13.542 -30.420 -45.775 1.000 93.486 110 LEU DDD N 1
ATOM 12468 C CA . LEU D 1 113 ? 13.017 -30.327 -44.376 1.000 95.452 110 LEU DDD CA 1
ATOM 12469 C C . LEU D 1 113 ? 13.659 -31.388 -43.456 1.000 94.416 110 LEU DDD C 1
ATOM 12470 O O . LEU D 1 113 ? 13.053 -31.702 -42.398 1.000 92.329 110 LEU DDD O 1
ATOM 12475 N N . SER D 1 114 ? 14.848 -31.889 -43.828 1.000 97.186 111 SER DDD N 1
ATOM 12476 C CA . SER D 1 114 ? 15.874 -32.515 -42.943 1.000 97.268 111 SER DDD CA 1
ATOM 12477 C C . SER D 1 114 ? 16.475 -31.447 -42.035 1.000 99.837 111 SER DDD C 1
ATOM 12478 O O . SER D 1 114 ? 16.922 -30.396 -42.562 1.000 102.753 111 SER DDD O 1
ATOM 12481 N N . ASN D 1 115 ? 16.480 -31.734 -40.731 1.000 103.474 112 ASN DDD N 1
ATOM 12482 C CA . ASN D 1 115 ? 17.267 -31.051 -39.666 1.000 102.273 112 ASN DDD CA 1
ATOM 12483 C C . ASN D 1 115 ? 18.599 -31.819 -39.574 1.000 98.718 112 ASN DDD C 1
ATOM 12484 O O . ASN D 1 115 ? 18.597 -32.986 -39.138 1.000 92.901 112 ASN DDD O 1
ATOM 12489 N N . VAL D 1 116 ? 19.681 -31.222 -40.079 1.000 102.059 113 VAL DDD N 1
ATOM 12490 C CA . VAL D 1 116 ? 21.052 -31.829 -40.100 1.000 107.702 113 VAL DDD CA 1
ATOM 12491 C C . VAL D 1 116 ? 21.714 -31.528 -38.740 1.000 105.231 113 VAL DDD C 1
ATOM 12492 O O . VAL D 1 116 ? 21.962 -30.344 -38.480 1.000 105.841 113 VAL DDD O 1
ATOM 12496 N N . ASP D 1 117 ? 21.983 -32.548 -37.911 1.000 106.734 114 ASP DDD N 1
ATOM 12497 C CA . ASP D 1 117 ? 22.523 -32.423 -36.520 1.000 108.224 114 ASP DDD CA 1
ATOM 12498 C C . ASP D 1 117 ? 21.488 -31.697 -35.647 1.000 98.882 114 ASP DDD C 1
ATOM 12499 O O . ASP D 1 117 ? 21.717 -30.527 -35.282 1.000 93.074 114 ASP DDD O 1
ATOM 12504 N N . ALA D 1 118 ? 20.370 -32.340 -35.340 1.000 95.999 115 ALA DDD N 1
ATOM 12505 C CA . ALA D 1 118 ? 19.237 -31.687 -34.639 1.000 96.346 115 ALA DDD CA 1
ATOM 12506 C C . ALA D 1 118 ? 19.628 -31.379 -33.181 1.000 96.883 115 ALA DDD C 1
ATOM 12507 O O . ALA D 1 118 ? 19.203 -30.301 -32.668 1.000 92.985 115 ALA DDD O 1
ATOM 12509 N N . GLY D 1 119 ? 20.420 -32.269 -32.559 1.000 97.387 116 GLY DDD N 1
ATOM 12510 C CA . GLY D 1 119 ? 21.034 -32.107 -31.225 1.000 97.241 116 GLY DDD CA 1
ATOM 12511 C C . GLY D 1 119 ? 21.942 -30.880 -31.118 1.000 95.983 116 GLY DDD C 1
ATOM 12512 O O . GLY D 1 119 ? 21.994 -30.270 -30.025 1.000 100.782 116 GLY DDD O 1
ATOM 12513 N N . THR D 1 120 ? 22.630 -30.496 -32.193 1.000 93.125 117 THR DDD N 1
ATOM 12514 C CA . THR D 1 120 ? 23.530 -29.308 -32.240 1.000 93.948 117 THR DDD CA 1
ATOM 12515 C C . THR D 1 120 ? 22.699 -28.024 -32.399 1.000 92.161 117 THR DDD C 1
ATOM 12516 O O . THR D 1 120 ? 23.087 -26.996 -31.788 1.000 93.824 117 THR DDD O 1
ATOM 12520 N N . LEU D 1 121 ? 21.667 -28.040 -33.248 1.000 91.707 118 LEU DDD N 1
ATOM 12521 C CA . LEU D 1 121 ? 20.915 -26.817 -33.656 1.000 96.715 118 LEU DDD CA 1
ATOM 12522 C C . LEU D 1 121 ? 20.607 -25.942 -32.424 1.000 97.572 118 LEU DDD C 1
ATOM 12523 O O . LEU D 1 121 ? 20.984 -24.744 -32.449 1.000 108.464 118 LEU DDD O 1
ATOM 12528 N N . MET D 1 122 ? 20.042 -26.519 -31.356 1.000 97.096 119 MET DDD N 1
ATOM 12529 C CA . MET D 1 122 ? 19.467 -25.764 -30.204 1.000 98.804 119 MET DDD CA 1
ATOM 12530 C C . MET D 1 122 ? 20.477 -25.554 -29.066 1.000 99.188 119 MET DDD C 1
ATOM 12531 O O . MET D 1 122 ? 20.168 -24.750 -28.164 1.000 97.518 119 MET DDD O 1
ATOM 12536 N N . LYS D 1 123 ? 21.633 -26.230 -29.087 1.000 101.328 120 LYS DDD N 1
ATOM 12537 C CA . LYS D 1 123 ? 22.807 -25.858 -28.234 1.000 106.084 120 LYS DDD CA 1
ATOM 12538 C C . LYS D 1 123 ? 23.344 -24.490 -28.680 1.000 105.066 120 LYS DDD C 1
ATOM 12539 O O . LYS D 1 123 ? 23.368 -24.186 -29.890 1.000 100.480 120 LYS DDD O 1
ATOM 12545 N N . PRO D 1 124 ? 23.790 -23.630 -27.721 1.000 104.238 121 PRO DDD N 1
ATOM 12546 C CA . PRO D 1 124 ? 23.996 -24.014 -26.319 1.000 101.388 121 PRO DDD CA 1
ATOM 12547 C C . PRO D 1 124 ? 22.868 -23.630 -25.343 1.000 95.815 121 PRO DDD C 1
ATOM 12548 O O . PRO D 1 124 ? 23.134 -23.548 -24.171 1.000 92.048 121 PRO DDD O 1
ATOM 12552 N N . LEU D 1 125 ? 21.646 -23.397 -25.839 1.000 92.223 122 LEU DDD N 1
ATOM 12553 C CA . LEU D 1 125 ? 20.575 -22.727 -25.060 1.000 88.719 122 LEU DDD CA 1
ATOM 12554 C C . LEU D 1 125 ? 19.968 -23.716 -24.068 1.000 84.237 122 LEU DDD C 1
ATOM 12555 O O . LEU D 1 125 ? 20.390 -23.721 -22.873 1.000 87.187 122 LEU DDD O 1
ATOM 12560 N N . VAL D 1 126 ? 19.043 -24.513 -24.566 1.000 78.435 123 VAL DDD N 1
ATOM 12561 C CA . VAL D 1 126 ? 18.443 -25.705 -23.908 1.000 77.133 123 VAL DDD CA 1
ATOM 12562 C C . VAL D 1 126 ? 19.452 -26.383 -22.967 1.000 75.828 123 VAL DDD C 1
ATOM 12563 O O . VAL D 1 126 ? 20.575 -26.490 -23.331 1.000 78.007 123 VAL DDD O 1
ATOM 12567 N N . LYS D 1 127 ? 19.025 -26.816 -21.785 1.000 76.073 124 LYS DDD N 1
ATOM 12568 C CA . LYS D 1 127 ? 19.810 -27.649 -20.846 1.000 76.213 124 LYS DDD CA 1
ATOM 12569 C C . LYS D 1 127 ? 20.152 -28.996 -21.459 1.000 76.695 124 LYS DDD C 1
ATOM 12570 O O . LYS D 1 127 ? 21.134 -29.618 -21.019 1.000 80.311 124 LYS DDD O 1
ATOM 12576 N N . TRP D 1 128 ? 19.309 -29.505 -22.345 1.000 74.961 125 TRP DDD N 1
ATOM 12577 C CA . TRP D 1 128 ? 19.361 -30.920 -22.786 1.000 75.043 125 TRP DDD CA 1
ATOM 12578 C C . TRP D 1 128 ? 18.671 -31.079 -24.133 1.000 73.766 125 TRP DDD C 1
ATOM 12579 O O . TRP D 1 128 ? 17.618 -30.500 -24.287 1.000 75.020 125 TRP DDD O 1
ATOM 12590 N N . SER D 1 129 ? 19.210 -31.881 -25.041 1.000 73.051 126 SER DDD N 1
ATOM 12591 C CA . SER D 1 129 ? 18.614 -32.079 -26.382 1.000 73.082 126 SER DDD CA 1
ATOM 12592 C C . SER D 1 129 ? 18.937 -33.483 -26.876 1.000 74.426 126 SER DDD C 1
ATOM 12593 O O . SER D 1 129 ? 19.961 -33.963 -26.505 1.000 79.821 126 SER DDD O 1
ATOM 12596 N N . SER D 1 130 ? 18.053 -34.137 -27.622 1.000 74.384 127 SER DDD N 1
ATOM 12597 C CA . SER D 1 130 ? 18.193 -35.531 -28.116 1.000 75.165 127 SER DDD CA 1
ATOM 12598 C C . SER D 1 130 ? 17.487 -35.644 -29.463 1.000 76.136 127 SER DDD C 1
ATOM 12599 O O . SER D 1 130 ? 16.436 -35.071 -29.602 1.000 80.436 127 SER DDD O 1
ATOM 12602 N N . GLU D 1 131 ? 18.074 -36.333 -30.428 1.000 76.441 128 GLU DDD N 1
ATOM 12603 C CA . GLU D 1 131 ? 17.361 -37.044 -31.503 1.000 75.916 128 GLU DDD CA 1
ATOM 12604 C C . GLU D 1 131 ? 17.454 -38.507 -31.140 1.000 75.628 128 GLU DDD C 1
ATOM 12605 O O . GLU D 1 131 ? 18.478 -39.104 -31.377 1.000 81.440 128 GLU DDD O 1
ATOM 12611 N N . PRO D 1 132 ? 16.431 -39.170 -30.563 1.000 77.088 129 PRO DDD N 1
ATOM 12612 C CA . PRO D 1 132 ? 16.550 -40.570 -30.172 1.000 77.820 129 PRO DDD CA 1
ATOM 12613 C C . PRO D 1 132 ? 17.146 -41.406 -31.315 1.000 79.079 129 PRO DDD C 1
ATOM 12614 O O . PRO D 1 132 ? 16.964 -41.130 -32.480 1.000 77.849 129 PRO DDD O 1
ATOM 12618 N N . THR D 1 133 ? 17.863 -42.445 -30.938 1.000 82.503 130 THR DDD N 1
ATOM 12619 C CA . THR D 1 133 ? 18.605 -43.334 -31.863 1.000 84.833 130 THR DDD CA 1
ATOM 12620 C C . THR D 1 133 ? 17.648 -44.260 -32.621 1.000 84.261 130 THR DDD C 1
ATOM 12621 O O . THR D 1 133 ? 18.085 -44.847 -33.612 1.000 84.456 130 THR DDD O 1
ATOM 12625 N N . CYS D 1 134 ? 16.411 -44.439 -32.156 1.000 84.687 131 CYS DDD N 1
ATOM 12626 C CA . CYS D 1 134 ? 15.407 -45.319 -32.829 1.000 86.234 131 CYS DDD CA 1
ATOM 12627 C C . CYS D 1 134 ? 13.999 -44.976 -32.357 1.000 85.124 131 CYS DDD C 1
ATOM 12628 O O . CYS D 1 134 ? 13.877 -44.344 -31.293 1.000 86.479 131 CYS DDD O 1
ATOM 12631 N N . ALA D 1 135 ? 12.983 -45.409 -33.091 1.000 83.395 132 ALA DDD N 1
ATOM 12632 C CA . ALA D 1 135 ? 11.579 -45.191 -32.692 1.000 83.481 132 ALA DDD CA 1
ATOM 12633 C C . ALA D 1 135 ? 11.329 -45.729 -31.268 1.000 83.919 132 ALA DDD C 1
ATOM 12634 O O . ALA D 1 135 ? 10.666 -45.033 -30.486 1.000 81.951 132 ALA DDD O 1
ATOM 12636 N N . GLU D 1 136 ? 11.875 -46.893 -30.923 1.000 87.232 133 GLU DDD N 1
ATOM 12637 C CA . GLU D 1 136 ? 11.635 -47.554 -29.612 1.000 91.205 133 GLU DDD CA 1
ATOM 12638 C C . GLU D 1 136 ? 11.948 -46.592 -28.468 1.000 88.837 133 GLU DDD C 1
ATOM 12639 O O . GLU D 1 136 ? 11.252 -46.601 -27.431 1.000 89.482 133 GLU DDD O 1
ATOM 12645 N N . ASP D 1 137 ? 12.983 -45.796 -28.631 1.000 87.295 134 ASP DDD N 1
ATOM 12646 C CA . ASP D 1 137 ? 13.506 -44.970 -27.522 1.000 88.129 134 ASP DDD CA 1
ATOM 12647 C C . ASP D 1 137 ? 12.768 -43.625 -27.470 1.000 84.899 134 ASP DDD C 1
ATOM 12648 O O . ASP D 1 137 ? 13.173 -42.754 -26.654 1.000 90.758 134 ASP DDD O 1
ATOM 12653 N N . VAL D 1 138 ? 11.742 -43.387 -28.284 1.000 78.855 135 VAL DDD N 1
ATOM 12654 C CA . VAL D 1 138 ? 11.138 -42.033 -28.288 1.000 74.161 135 VAL DDD CA 1
ATOM 12655 C C . VAL D 1 138 ? 10.423 -41.829 -26.959 1.000 72.469 135 VAL DDD C 1
ATOM 12656 O O . VAL D 1 138 ? 10.639 -40.820 -26.327 1.000 70.239 135 VAL DDD O 1
ATOM 12660 N N . PRO D 1 139 ? 9.590 -42.751 -26.436 1.000 73.079 136 PRO DDD N 1
ATOM 12661 C CA . PRO D 1 139 ? 8.904 -42.469 -25.178 1.000 73.234 136 PRO DDD CA 1
ATOM 12662 C C . PRO D 1 139 ? 9.867 -42.198 -24.015 1.000 72.307 136 PRO DDD C 1
ATOM 12663 O O . PRO D 1 139 ? 9.635 -41.250 -23.308 1.000 69.763 136 PRO DDD O 1
ATOM 12667 N N . ARG D 1 140 ? 10.920 -42.991 -23.829 1.000 74.292 137 ARG DDD N 1
ATOM 12668 C CA . ARG D 1 140 ? 11.837 -42.764 -22.661 1.000 75.595 137 ARG DDD CA 1
ATOM 12669 C C . ARG D 1 140 ? 12.598 -41.426 -22.843 1.000 73.431 137 ARG DDD C 1
ATOM 12670 O O . ARG D 1 140 ? 12.739 -40.670 -21.871 1.000 72.864 137 ARG DDD O 1
ATOM 12678 N N . THR D 1 141 ? 13.022 -41.114 -24.060 1.000 71.517 138 THR DDD N 1
ATOM 12679 C CA . THR D 1 141 ? 13.658 -39.818 -24.390 1.000 70.461 138 THR DDD CA 1
ATOM 12680 C C . THR D 1 141 ? 12.719 -38.694 -23.940 1.000 71.129 138 THR DDD C 1
ATOM 12681 O O . THR D 1 141 ? 13.214 -37.750 -23.328 1.000 73.295 138 THR DDD O 1
ATOM 12685 N N . ILE D 1 142 ? 11.417 -38.772 -24.222 1.000 72.305 139 ILE DDD N 1
ATOM 12686 C CA . ILE D 1 142 ? 10.430 -37.715 -23.825 1.000 72.565 139 ILE DDD CA 1
ATOM 12687 C C . ILE D 1 142 ? 10.268 -37.743 -22.302 1.000 71.506 139 ILE DDD C 1
ATOM 12688 O O . ILE D 1 142 ? 10.276 -36.673 -21.702 1.000 71.857 139 ILE DDD O 1
ATOM 12693 N N . ASN D 1 143 ? 10.195 -38.914 -21.687 1.000 71.023 140 ASN DDD N 1
ATOM 12694 C CA . ASN D 1 143 ? 10.173 -38.958 -20.211 1.000 71.853 140 ASN DDD CA 1
ATOM 12695 C C . ASN D 1 143 ? 11.396 -38.228 -19.646 1.000 71.771 140 ASN DDD C 1
ATOM 12696 O O . ASN D 1 143 ? 11.249 -37.394 -18.751 1.000 71.740 140 ASN DDD O 1
ATOM 12701 N N . GLN D 1 144 ? 12.581 -38.545 -20.141 1.000 72.567 141 GLN DDD N 1
ATOM 12702 C CA . GLN D 1 144 ? 13.847 -37.940 -19.644 1.000 72.311 141 GLN DDD CA 1
ATOM 12703 C C . GLN D 1 144 ? 13.844 -36.429 -19.886 1.000 70.939 141 GLN DDD C 1
ATOM 12704 O O . GLN D 1 144 ? 14.221 -35.673 -18.962 1.000 71.454 141 GLN DDD O 1
ATOM 12710 N N . ALA D 1 145 ? 13.431 -36.002 -21.080 1.000 69.606 142 ALA DDD N 1
ATOM 12711 C CA . ALA D 1 145 ? 13.240 -34.573 -21.422 1.000 68.077 142 ALA DDD CA 1
ATOM 12712 C C . ALA D 1 145 ? 12.433 -33.878 -20.322 1.000 67.872 142 ALA DDD C 1
ATOM 12713 O O . ALA D 1 145 ? 12.869 -32.785 -19.862 1.000 66.444 142 ALA DDD O 1
ATOM 12715 N N . ILE D 1 146 ? 11.293 -34.465 -19.910 1.000 67.994 143 ILE DDD N 1
ATOM 12716 C CA . ILE D 1 146 ? 10.377 -33.784 -18.955 1.000 67.772 143 ILE DDD CA 1
ATOM 12717 C C . ILE D 1 146 ? 11.064 -33.715 -17.594 1.000 67.938 143 ILE DDD C 1
ATOM 12718 O O . ILE D 1 146 ? 11.093 -32.666 -17.011 1.000 65.545 143 ILE DDD O 1
ATOM 12723 N N . HIS D 1 147 ? 11.612 -34.805 -17.106 1.000 70.799 144 HIS DDD N 1
ATOM 12724 C CA . HIS D 1 147 ? 12.210 -34.838 -15.744 1.000 74.249 144 HIS DDD CA 1
ATOM 12725 C C . HIS D 1 147 ? 13.364 -33.837 -15.654 1.000 75.562 144 HIS DDD C 1
ATOM 12726 O O . HIS D 1 147 ? 13.492 -33.166 -14.586 1.000 77.521 144 HIS DDD O 1
ATOM 12733 N N . THR D 1 148 ? 14.177 -33.821 -16.715 1.000 74.684 145 THR DDD N 1
ATOM 12734 C CA . THR D 1 148 ? 15.332 -32.910 -16.896 1.000 75.163 145 THR DDD CA 1
ATOM 12735 C C . THR D 1 148 ? 14.825 -31.463 -16.863 1.000 75.530 145 THR DDD C 1
ATOM 12736 O O . THR D 1 148 ? 15.393 -30.673 -16.130 1.000 78.808 145 THR DDD O 1
ATOM 12740 N N . ALA D 1 149 ? 13.803 -31.109 -17.639 1.000 74.880 146 ALA DDD N 1
ATOM 12741 C CA . ALA D 1 149 ? 13.262 -29.727 -17.640 1.000 75.104 146 ALA DDD CA 1
ATOM 12742 C C . ALA D 1 149 ? 12.904 -29.265 -16.212 1.000 74.253 146 ALA DDD C 1
ATOM 12743 O O . ALA D 1 149 ? 13.152 -28.098 -15.941 1.000 71.932 146 ALA DDD O 1
ATOM 12745 N N . LEU D 1 150 ? 12.396 -30.148 -15.339 1.000 75.251 147 LEU DDD N 1
ATOM 12746 C CA . LEU D 1 150 ? 11.849 -29.790 -13.994 1.000 76.284 147 LEU DDD CA 1
ATOM 12747 C C . LEU D 1 150 ? 12.892 -29.977 -12.895 1.000 77.024 147 LEU DDD C 1
ATOM 12748 O O . LEU D 1 150 ? 12.596 -29.744 -11.704 1.000 76.073 147 LEU DDD O 1
ATOM 12753 N N . LEU D 1 151 ? 14.093 -30.379 -13.275 1.000 77.665 148 LEU DDD N 1
ATOM 12754 C CA . LEU D 1 151 ? 15.165 -30.624 -12.289 1.000 79.740 148 LEU DDD CA 1
ATOM 12755 C C . LEU D 1 151 ? 15.880 -29.305 -12.024 1.000 79.917 148 LEU DDD C 1
ATOM 12756 O O . LEU D 1 151 ? 16.292 -28.652 -12.980 1.000 77.293 148 LEU DDD O 1
ATOM 12761 N N . PRO D 1 152 ? 15.972 -28.819 -10.760 1.000 83.310 149 PRO DDD N 1
ATOM 12762 C CA . PRO D 1 152 ? 16.907 -27.746 -10.422 1.000 84.766 149 PRO DDD CA 1
ATOM 12763 C C . PRO D 1 152 ? 18.217 -27.980 -11.176 1.000 86.455 149 PRO DDD C 1
ATOM 12764 O O . PRO D 1 152 ? 18.774 -29.081 -11.081 1.000 82.546 149 PRO DDD O 1
ATOM 12768 N N . ALA D 1 153 ? 18.681 -26.995 -11.973 1.000 88.784 150 ALA DDD N 1
ATOM 12769 C CA . ALA D 1 153 ? 18.031 -25.709 -12.234 1.000 87.924 150 ALA DDD CA 1
ATOM 12770 C C . ALA D 1 153 ? 17.073 -25.799 -13.430 1.000 86.460 150 ALA DDD C 1
ATOM 12771 O O . ALA D 1 153 ? 17.564 -26.111 -14.527 1.000 87.747 150 ALA DDD O 1
ATOM 12773 N N . LYS D 1 154 ? 15.794 -25.487 -13.246 1.000 82.592 151 LYS DDD N 1
ATOM 12774 C CA . LYS D 1 154 ? 14.764 -25.728 -14.289 1.000 81.032 151 LYS DDD CA 1
ATOM 12775 C C . LYS D 1 154 ? 15.148 -25.052 -15.617 1.000 78.189 151 LYS DDD C 1
ATOM 12776 O O . LYS D 1 154 ? 15.961 -24.102 -15.604 1.000 78.522 151 LYS DDD O 1
ATOM 12782 N N . GLY D 1 155 ? 14.648 -25.562 -16.749 1.000 73.489 152 GLY DDD N 1
ATOM 12783 C CA . GLY D 1 155 ? 15.018 -24.994 -18.055 1.000 70.921 152 GLY DDD CA 1
ATOM 12784 C C . GLY D 1 155 ? 14.511 -25.787 -19.247 1.000 69.579 152 GLY DDD C 1
ATOM 12785 O O . GLY D 1 155 ? 14.013 -26.896 -19.151 1.000 70.038 152 GLY DDD O 1
ATOM 12786 N N . PRO D 1 156 ? 14.607 -25.192 -20.438 1.000 68.627 153 PRO DDD N 1
ATOM 12787 C CA . PRO D 1 156 ? 14.090 -25.799 -21.655 1.000 68.700 153 PRO DDD CA 1
ATOM 12788 C C . PRO D 1 156 ? 14.944 -26.945 -22.217 1.000 69.337 153 PRO DDD C 1
ATOM 12789 O O . PRO D 1 156 ? 16.189 -26.905 -22.116 1.000 71.197 153 PRO DDD O 1
ATOM 12793 N N . VAL D 1 157 ? 14.248 -27.905 -22.833 1.000 67.833 154 VAL DDD N 1
ATOM 12794 C CA . VAL D 1 157 ? 14.806 -29.157 -23.399 1.000 68.292 154 VAL DDD CA 1
ATOM 12795 C C . VAL D 1 157 ? 14.254 -29.340 -24.806 1.000 68.810 154 VAL DDD C 1
ATOM 12796 O O . VAL D 1 157 ? 13.202 -28.810 -25.072 1.000 69.423 154 VAL DDD O 1
ATOM 12800 N N . TYR D 1 158 ? 14.953 -30.030 -25.698 1.000 69.763 155 TYR DDD N 1
ATOM 12801 C CA . TYR D 1 158 ? 14.535 -30.179 -27.115 1.000 70.016 155 TYR DDD CA 1
ATOM 12802 C C . TYR D 1 158 ? 14.658 -31.638 -27.530 1.000 70.225 155 TYR DDD C 1
ATOM 12803 O O . TYR D 1 158 ? 15.627 -32.252 -27.188 1.000 71.461 155 TYR DDD O 1
ATOM 12812 N N . VAL D 1 159 ? 13.693 -32.158 -28.251 1.000 69.201 156 VAL DDD N 1
ATOM 12813 C CA . VAL D 1 159 ? 13.652 -33.567 -28.707 1.000 68.699 156 VAL DDD CA 1
ATOM 12814 C C . VAL D 1 159 ? 13.197 -33.517 -30.158 1.000 68.608 156 VAL DDD C 1
ATOM 12815 O O . VAL D 1 159 ? 12.094 -33.023 -30.389 1.000 69.236 156 VAL DDD O 1
ATOM 12819 N N . SER D 1 160 ? 13.997 -34.012 -31.085 1.000 68.441 157 SER DDD N 1
ATOM 12820 C CA . SER D 1 160 ? 13.681 -34.042 -32.534 1.000 69.298 157 SER DDD CA 1
ATOM 12821 C C . SER D 1 160 ? 13.219 -35.465 -32.842 1.000 70.268 157 SER DDD C 1
ATOM 12822 O O . SER D 1 160 ? 13.975 -36.365 -32.558 1.000 70.051 157 SER DDD O 1
ATOM 12825 N N . VAL D 1 161 ? 12.007 -35.667 -33.370 1.000 70.847 158 VAL DDD N 1
ATOM 12826 C CA . VAL D 1 161 ? 11.453 -37.036 -33.606 1.000 72.622 158 VAL DDD CA 1
ATOM 12827 C C . VAL D 1 161 ? 11.142 -37.193 -35.085 1.000 72.306 158 VAL DDD C 1
ATOM 12828 O O . VAL D 1 161 ? 10.362 -36.424 -35.618 1.000 75.640 158 VAL DDD O 1
ATOM 12832 N N . PRO D 1 162 ? 11.769 -38.154 -35.790 1.000 73.615 159 PRO DDD N 1
ATOM 12833 C CA . PRO D 1 162 ? 11.419 -38.471 -37.173 1.000 75.392 159 PRO DDD CA 1
ATOM 12834 C C . PRO D 1 162 ? 9.966 -38.926 -37.239 1.000 76.421 159 PRO DDD C 1
ATOM 12835 O O . PRO D 1 162 ? 9.519 -39.658 -36.370 1.000 79.491 159 PRO DDD O 1
ATOM 12839 N N . TYR D 1 163 ? 9.241 -38.477 -38.244 1.000 77.730 160 TYR DDD N 1
ATOM 12840 C CA . TYR D 1 163 ? 7.768 -38.524 -38.204 1.000 78.652 160 TYR DDD CA 1
ATOM 12841 C C . TYR D 1 163 ? 7.312 -39.981 -38.284 1.000 79.590 160 TYR DDD C 1
ATOM 12842 O O . TYR D 1 163 ? 6.303 -40.329 -37.680 1.000 85.856 160 TYR DDD O 1
ATOM 12851 N N . ASP D 1 164 ? 8.093 -40.846 -38.916 1.000 79.090 161 ASP DDD N 1
ATOM 12852 C CA . ASP D 1 164 ? 7.782 -42.287 -39.061 1.000 77.661 161 ASP DDD CA 1
ATOM 12853 C C . ASP D 1 164 ? 7.919 -42.990 -37.709 1.000 77.673 161 ASP DDD C 1
ATOM 12854 O O . ASP D 1 164 ? 7.483 -44.151 -37.616 1.000 80.538 161 ASP DDD O 1
ATOM 12859 N N . ASP D 1 165 ? 8.475 -42.356 -36.681 1.000 77.069 162 ASP DDD N 1
ATOM 12860 C CA . ASP D 1 165 ? 8.703 -43.061 -35.388 1.000 79.633 162 ASP DDD CA 1
ATOM 12861 C C . ASP D 1 165 ? 7.375 -43.258 -34.651 1.000 78.054 162 ASP DDD C 1
ATOM 12862 O O . ASP D 1 165 ? 7.258 -44.215 -33.892 1.000 77.788 162 ASP DDD O 1
ATOM 12867 N N . TRP D 1 166 ? 6.420 -42.365 -34.879 1.000 76.604 163 TRP DDD N 1
ATOM 12868 C CA . TRP D 1 166 ? 5.165 -42.293 -34.098 1.000 76.669 163 TRP DDD CA 1
ATOM 12869 C C . TRP D 1 166 ? 4.322 -43.549 -34.332 1.000 78.747 163 TRP DDD C 1
ATOM 12870 O O . TRP D 1 166 ? 3.646 -44.004 -33.378 1.000 78.136 163 TRP DDD O 1
ATOM 12881 N N . ALA D 1 167 ? 4.431 -44.113 -35.539 1.000 80.350 164 ALA DDD N 1
ATOM 12882 C CA . ALA D 1 167 ? 3.677 -45.293 -36.011 1.000 81.566 164 ALA DDD CA 1
ATOM 12883 C C . ALA D 1 167 ? 4.329 -46.585 -35.525 1.000 82.758 164 ALA DDD C 1
ATOM 12884 O O . ALA D 1 167 ? 3.675 -47.608 -35.525 1.000 85.141 164 ALA DDD O 1
ATOM 12886 N N . ALA D 1 168 ? 5.589 -46.559 -35.117 1.000 83.735 165 ALA DDD N 1
ATOM 12887 C CA . ALA D 1 168 ? 6.330 -47.795 -34.762 1.000 85.689 165 ALA DDD CA 1
ATOM 12888 C C . ALA D 1 168 ? 5.753 -48.397 -33.478 1.000 86.891 165 ALA DDD C 1
ATOM 12889 O O . ALA D 1 168 ? 5.145 -47.661 -32.676 1.000 83.356 165 ALA DDD O 1
ATOM 12891 N N . GLU D 1 169 ? 5.960 -49.696 -33.293 1.000 91.401 166 GLU DDD N 1
ATOM 12892 C CA . GLU D 1 169 ? 5.518 -50.409 -32.074 1.000 96.684 166 GLU DDD CA 1
ATOM 12893 C C . GLU D 1 169 ? 6.322 -49.853 -30.902 1.000 96.170 166 GLU DDD C 1
ATOM 12894 O O . GLU D 1 169 ? 7.530 -49.675 -31.055 1.000 96.226 166 GLU DDD O 1
ATOM 12900 N N . ALA D 1 170 ? 5.671 -49.563 -29.775 1.000 96.673 167 ALA DDD N 1
ATOM 12901 C CA . ALA D 1 170 ? 6.338 -49.074 -28.545 1.000 95.853 167 ALA DDD CA 1
ATOM 12902 C C . ALA D 1 170 ? 6.962 -50.249 -27.816 1.000 98.853 167 ALA DDD C 1
ATOM 12903 O O . ALA D 1 170 ? 6.411 -51.338 -27.860 1.000 100.274 167 ALA DDD O 1
ATOM 12905 N N . PRO D 1 171 ? 8.069 -50.064 -27.062 1.000 101.736 168 PRO DDD N 1
ATOM 12906 C CA . PRO D 1 171 ? 8.719 -51.162 -26.347 1.000 104.547 168 PRO DDD CA 1
ATOM 12907 C C . PRO D 1 171 ? 7.863 -51.709 -25.209 1.000 107.591 168 PRO DDD C 1
ATOM 12908 O O . PRO D 1 171 ? 7.148 -50.971 -24.540 1.000 103.067 168 PRO DDD O 1
ATOM 12912 N N . PRO D 1 172 ? 7.969 -53.025 -24.950 1.000 115.290 169 PRO DDD N 1
ATOM 12913 C CA . PRO D 1 172 ? 7.307 -53.669 -23.813 1.000 119.658 169 PRO DDD CA 1
ATOM 12914 C C . PRO D 1 172 ? 7.287 -52.921 -22.466 1.000 120.139 169 PRO DDD C 1
ATOM 12915 O O . PRO D 1 172 ? 6.252 -52.940 -21.837 1.000 121.497 169 PRO DDD O 1
ATOM 12919 N N . GLU D 1 173 ? 8.391 -52.283 -22.064 1.000 123.044 170 GLU DDD N 1
ATOM 12920 C CA . GLU D 1 173 ? 8.652 -51.841 -20.661 1.000 127.776 170 GLU DDD CA 1
ATOM 12921 C C . GLU D 1 173 ? 8.217 -50.381 -20.428 1.000 125.871 170 GLU DDD C 1
ATOM 12922 O O . GLU D 1 173 ? 8.943 -49.626 -19.751 1.000 128.185 170 GLU DDD O 1
ATOM 12928 N N . SER D 1 174 ? 7.031 -50.014 -20.921 1.000 121.108 171 SER DDD N 1
ATOM 12929 C CA . SER D 1 174 ? 6.523 -48.619 -21.026 1.000 112.219 171 SER DDD CA 1
ATOM 12930 C C . SER D 1 174 ? 5.438 -48.344 -19.960 1.000 108.885 171 SER DDD C 1
ATOM 12931 O O . SER D 1 174 ? 5.171 -47.153 -19.685 1.000 107.234 171 SER DDD O 1
ATOM 12934 N N . ALA D 1 175 ? 4.824 -49.360 -19.342 1.000 106.657 172 ALA DDD N 1
ATOM 12935 C CA . ALA D 1 175 ? 4.011 -49.217 -18.102 1.000 106.054 172 ALA DDD CA 1
ATOM 12936 C C . ALA D 1 175 ? 4.908 -48.669 -16.977 1.000 104.471 172 ALA DDD C 1
ATOM 12937 O O . ALA D 1 175 ? 4.423 -47.872 -16.099 1.000 101.470 172 ALA DDD O 1
ATOM 12939 N N . GLY D 1 176 ? 6.177 -49.111 -17.031 1.000 104.879 173 GLY DDD N 1
ATOM 12940 C CA . GLY D 1 176 ? 7.342 -48.687 -16.222 1.000 102.458 173 GLY DDD CA 1
ATOM 12941 C C . GLY D 1 176 ? 7.562 -47.182 -16.263 1.000 98.354 173 GLY DDD C 1
ATOM 12942 O O . GLY D 1 176 ? 7.664 -46.587 -15.180 1.000 97.460 173 GLY DDD O 1
ATOM 12943 N N . LEU D 1 177 ? 7.620 -46.603 -17.464 1.000 95.415 174 LEU DDD N 1
ATOM 12944 C CA . LEU D 1 177 ? 7.794 -45.148 -17.730 1.000 92.376 174 LEU DDD CA 1
ATOM 12945 C C . LEU D 1 177 ? 6.743 -44.330 -16.996 1.000 91.458 174 LEU DDD C 1
ATOM 12946 O O . LEU D 1 177 ? 7.124 -43.377 -16.341 1.000 87.119 174 LEU DDD O 1
ATOM 12951 N N . LEU D 1 178 ? 5.457 -44.649 -17.173 1.000 95.536 175 LEU DDD N 1
ATOM 12952 C CA . LEU D 1 178 ? 4.330 -43.868 -16.584 1.000 96.770 175 LEU DDD CA 1
ATOM 12953 C C . LEU D 1 178 ? 4.519 -43.691 -15.075 1.000 92.993 175 LEU DDD C 1
ATOM 12954 O O . LEU D 1 178 ? 4.280 -42.580 -14.577 1.000 88.447 175 LEU DDD O 1
ATOM 12959 N N . ALA D 1 179 ? 4.882 -44.787 -14.400 1.000 92.094 176 ALA DDD N 1
ATOM 12960 C CA . ALA D 1 179 ? 4.998 -44.913 -12.931 1.000 92.816 176 ALA DDD CA 1
ATOM 12961 C C . ALA D 1 179 ? 6.081 -43.964 -12.385 1.000 91.752 176 ALA DDD C 1
ATOM 12962 O O . ALA D 1 179 ? 6.035 -43.623 -11.189 1.000 91.320 176 ALA DDD O 1
ATOM 12964 N N . ARG D 1 180 ? 7.029 -43.559 -13.237 1.000 90.581 177 ARG DDD N 1
ATOM 12965 C CA . ARG D 1 180 ? 8.251 -42.808 -12.844 1.000 90.066 177 ARG DDD CA 1
ATOM 12966 C C . ARG D 1 180 ? 7.853 -41.463 -12.245 1.000 90.740 177 ARG DDD C 1
ATOM 12967 O O . ARG D 1 180 ? 7.001 -40.799 -12.808 1.000 88.025 177 ARG DDD O 1
ATOM 12975 N N . GLU D 1 181 ? 8.462 -41.139 -11.109 1.000 95.384 178 GLU DDD N 1
ATOM 12976 C CA . GLU D 1 181 ? 8.533 -39.798 -10.486 1.000 97.227 178 GLU DDD CA 1
ATOM 12977 C C . GLU D 1 181 ? 10.016 -39.471 -10.271 1.000 95.354 178 GLU DDD C 1
ATOM 12978 O O . GLU D 1 181 ? 10.816 -40.436 -10.151 1.000 98.732 178 GLU DDD O 1
ATOM 12984 N N . VAL D 1 182 ? 10.376 -38.186 -10.247 1.000 91.077 179 VAL DDD N 1
ATOM 12985 C CA . VAL D 1 182 ? 11.733 -37.715 -9.856 1.000 90.408 179 VAL DDD CA 1
ATOM 12986 C C . VAL D 1 182 ? 11.556 -36.605 -8.835 1.000 88.141 179 VAL DDD C 1
ATOM 12987 O O . VAL D 1 182 ? 11.030 -35.593 -9.224 1.000 86.799 179 VAL DDD O 1
ATOM 12991 N N . HIS D 1 183 ? 12.007 -36.778 -7.602 1.000 88.621 180 HIS DDD N 1
ATOM 12992 C CA . HIS D 1 183 ? 11.895 -35.743 -6.545 1.000 91.694 180 HIS DDD CA 1
ATOM 12993 C C . HIS D 1 183 ? 13.232 -35.034 -6.312 1.000 95.067 180 HIS DDD C 1
ATOM 12994 O O . HIS D 1 183 ? 14.257 -35.702 -6.379 1.000 95.846 180 HIS DDD O 1
ATOM 13001 N N . SER D 1 184 ? 13.215 -33.723 -6.046 1.000 96.885 181 SER DDD N 1
ATOM 13002 C CA . SER D 1 184 ? 14.380 -32.945 -5.565 1.000 97.055 181 SER DDD CA 1
ATOM 13003 C C . SER D 1 184 ? 14.358 -32.879 -4.039 1.000 100.776 181 SER DDD C 1
ATOM 13004 O O . SER D 1 184 ? 13.314 -32.529 -3.529 1.000 99.921 181 SER DDD O 1
ATOM 13007 N N . ALA D 1 185 ? 15.461 -33.198 -3.345 1.000 106.440 182 ALA DDD N 1
ATOM 13008 C CA . ALA D 1 185 ? 15.727 -32.730 -1.962 1.000 115.805 182 ALA DDD CA 1
ATOM 13009 C C . ALA D 1 185 ? 15.150 -31.308 -1.839 1.000 124.821 182 ALA DDD C 1
ATOM 13010 O O . ALA D 1 185 ? 15.665 -30.403 -2.576 1.000 129.039 182 ALA DDD O 1
ATOM 13012 N N . ALA D 1 186 ? 14.117 -31.115 -0.997 1.000 128.187 183 ALA DDD N 1
ATOM 13013 C CA . ALA D 1 186 ? 13.464 -29.806 -0.735 1.000 130.454 183 ALA DDD CA 1
ATOM 13014 C C . ALA D 1 186 ? 13.948 -29.216 0.606 1.000 138.301 183 ALA DDD C 1
ATOM 13015 O O . ALA D 1 186 ? 13.119 -28.563 1.275 1.000 145.697 183 ALA DDD O 1
ATOM 13017 N N . SER D 1 187 ? 15.248 -29.362 0.949 1.000 147.169 184 SER DDD N 1
ATOM 13018 C CA . SER D 1 187 ? 15.952 -28.596 2.031 1.000 146.223 184 SER DDD CA 1
ATOM 13019 C C . SER D 1 187 ? 17.482 -28.828 2.042 1.000 146.880 184 SER DDD C 1
ATOM 13020 O O . SER D 1 187 ? 18.022 -29.497 1.100 1.000 145.994 184 SER DDD O 1
ATOM 13023 N N . LEU D 1 188 ? 18.133 -28.304 3.103 1.000 145.424 185 LEU DDD N 1
ATOM 13024 C CA . LEU D 1 188 ? 19.608 -28.201 3.346 1.000 132.383 185 LEU DDD CA 1
ATOM 13025 C C . LEU D 1 188 ? 19.921 -28.473 4.826 1.000 128.642 185 LEU DDD C 1
ATOM 13026 O O . LEU D 1 188 ? 19.058 -28.200 5.677 1.000 124.570 185 LEU DDD O 1
ATOM 13031 N N . SER D 1 189 ? 21.142 -28.939 5.118 1.000 129.617 186 SER DDD N 1
ATOM 13032 C CA . SER D 1 189 ? 21.599 -29.449 6.444 1.000 129.061 186 SER DDD CA 1
ATOM 13033 C C . SER D 1 189 ? 21.121 -28.520 7.564 1.000 127.228 186 SER DDD C 1
ATOM 13034 O O . SER D 1 189 ? 21.072 -27.303 7.315 1.000 124.765 186 SER DDD O 1
ATOM 13037 N N . GLY D 1 190 ? 20.784 -29.087 8.729 1.000 126.838 187 GLY DDD N 1
ATOM 13038 C CA . GLY D 1 190 ? 20.522 -28.349 9.982 1.000 130.059 187 GLY DDD CA 1
ATOM 13039 C C . GLY D 1 190 ? 21.739 -27.553 10.442 1.000 131.732 187 GLY DDD C 1
ATOM 13040 O O . GLY D 1 190 ? 21.545 -26.425 10.970 1.000 129.989 187 GLY DDD O 1
ATOM 13041 N N . ASP D 1 191 ? 22.951 -28.098 10.251 1.000 133.627 188 ASP DDD N 1
ATOM 13042 C CA . ASP D 1 191 ? 24.231 -27.410 10.590 1.000 138.456 188 ASP DDD CA 1
ATOM 13043 C C . ASP D 1 191 ? 24.301 -26.109 9.763 1.000 139.181 188 ASP DDD C 1
ATOM 13044 O O . ASP D 1 191 ? 24.478 -25.018 10.364 1.000 140.867 188 ASP DDD O 1
ATOM 13049 N N . GLN D 1 192 ? 24.113 -26.225 8.443 1.000 138.169 189 GLN DDD N 1
ATOM 13050 C CA . GLN D 1 192 ? 24.237 -25.112 7.464 1.000 135.029 189 GLN DDD CA 1
ATOM 13051 C C . GLN D 1 192 ? 23.196 -24.012 7.716 1.000 131.676 189 GLN DDD C 1
ATOM 13052 O O . GLN D 1 192 ? 23.515 -22.848 7.395 1.000 130.603 189 GLN DDD O 1
ATOM 13058 N N . ILE D 1 193 ? 22.020 -24.341 8.263 1.000 126.524 190 ILE DDD N 1
ATOM 13059 C CA . ILE D 1 193 ? 21.003 -23.325 8.688 1.000 128.396 190 ILE DDD CA 1
ATOM 13060 C C . ILE D 1 193 ? 21.622 -22.445 9.776 1.000 131.288 190 ILE DDD C 1
ATOM 13061 O O . ILE D 1 193 ? 21.618 -21.213 9.603 1.000 132.864 190 ILE DDD O 1
ATOM 13066 N N . ASN D 1 194 ? 22.122 -23.053 10.857 1.000 130.727 191 ASN DDD N 1
ATOM 13067 C CA . ASN D 1 194 ? 22.573 -22.303 12.060 1.000 128.941 191 ASN DDD CA 1
ATOM 13068 C C . ASN D 1 194 ? 23.650 -21.283 11.659 1.000 129.538 191 ASN DDD C 1
ATOM 13069 O O . ASN D 1 194 ? 23.662 -20.214 12.293 1.000 132.184 191 ASN DDD O 1
ATOM 13074 N N . ASP D 1 195 ? 24.470 -21.565 10.629 1.000 130.439 192 ASP DDD N 1
ATOM 13075 C CA . ASP D 1 195 ? 25.443 -20.599 10.040 1.000 130.653 192 ASP DDD CA 1
ATOM 13076 C C . ASP D 1 195 ? 24.704 -19.407 9.421 1.000 131.073 192 ASP DDD C 1
ATOM 13077 O O . ASP D 1 195 ? 25.088 -18.272 9.731 1.000 133.341 192 ASP DDD O 1
ATOM 13082 N N . LEU D 1 196 ? 23.711 -19.665 8.556 1.000 131.233 193 LEU DDD N 1
ATOM 13083 C CA . LEU D 1 196 ? 22.864 -18.607 7.942 1.000 126.657 193 LEU DDD CA 1
ATOM 13084 C C . LEU D 1 196 ? 22.232 -17.760 9.049 1.000 123.289 193 LEU DDD C 1
ATOM 13085 O O . LEU D 1 196 ? 22.356 -16.521 8.950 1.000 121.263 193 LEU DDD O 1
ATOM 13090 N N . ILE D 1 197 ? 21.600 -18.380 10.058 1.000 121.936 194 ILE DDD N 1
ATOM 13091 C CA . ILE D 1 197 ? 20.799 -17.597 11.045 1.000 125.582 194 ILE DDD CA 1
ATOM 13092 C C . ILE D 1 197 ? 21.773 -16.832 11.958 1.000 131.073 194 ILE DDD C 1
ATOM 13093 O O . ILE D 1 197 ? 21.466 -15.651 12.263 1.000 137.713 194 ILE DDD O 1
ATOM 13098 N N . GLU D 1 198 ? 22.918 -17.421 12.342 1.000 131.003 195 GLU DDD N 1
ATOM 13099 C CA . GLU D 1 198 ? 23.955 -16.676 13.108 1.000 128.665 195 GLU DDD CA 1
ATOM 13100 C C . GLU D 1 198 ? 24.308 -15.421 12.301 1.000 124.435 195 GLU DDD C 1
ATOM 13101 O O . GLU D 1 198 ? 24.092 -14.320 12.814 1.000 124.135 195 GLU DDD O 1
ATOM 13107 N N . THR D 1 199 ? 24.748 -15.579 11.054 1.000 124.952 196 THR DDD N 1
ATOM 13108 C CA . THR D 1 199 ? 25.224 -14.451 10.209 1.000 131.442 196 THR DDD CA 1
ATOM 13109 C C . THR D 1 199 ? 24.139 -13.371 10.089 1.000 133.448 196 THR DDD C 1
ATOM 13110 O O . THR D 1 199 ? 24.512 -12.176 10.009 1.000 138.436 196 THR DDD O 1
ATOM 13114 N N . LEU D 1 200 ? 22.861 -13.764 10.040 1.000 129.264 197 LEU DDD N 1
ATOM 13115 C CA . LEU D 1 200 ? 21.722 -12.825 9.855 1.000 125.749 197 LEU DDD CA 1
ATOM 13116 C C . LEU D 1 200 ? 21.466 -12.047 11.149 1.000 125.647 197 LEU DDD C 1
ATOM 13117 O O . LEU D 1 200 ? 21.434 -10.808 11.071 1.000 123.422 197 LEU DDD O 1
ATOM 13122 N N . GLU D 1 201 ? 21.330 -12.730 12.288 1.000 126.248 198 GLU DDD N 1
ATOM 13123 C CA . GLU D 1 201 ? 21.114 -12.071 13.608 1.000 126.348 198 GLU DDD CA 1
ATOM 13124 C C . GLU D 1 201 ? 22.378 -11.289 14.034 1.000 122.414 198 GLU DDD C 1
ATOM 13125 O O . GLU D 1 201 ? 22.235 -10.346 14.831 1.000 116.792 198 GLU DDD O 1
ATOM 13131 N N . SER D 1 202 ? 23.560 -11.679 13.536 1.000 119.989 199 SER DDD N 1
ATOM 13132 C CA . SER D 1 202 ? 24.870 -10.976 13.683 1.000 122.924 199 SER DDD CA 1
ATOM 13133 C C . SER D 1 202 ? 24.807 -9.553 13.123 1.000 124.507 199 SER DDD C 1
ATOM 13134 O O . SER D 1 202 ? 25.306 -8.634 13.777 1.000 127.259 199 SER DDD O 1
ATOM 13137 N N . ALA D 1 203 ? 24.316 -9.412 11.895 1.000 124.544 200 ALA DDD N 1
ATOM 13138 C CA . ALA D 1 203 ? 24.521 -8.208 11.058 1.000 122.395 200 ALA DDD CA 1
ATOM 13139 C C . ALA D 1 203 ? 23.891 -6.998 11.756 1.000 122.524 200 ALA DDD C 1
ATOM 13140 O O . ALA D 1 203 ? 22.780 -7.136 12.292 1.000 117.471 200 ALA DDD O 1
ATOM 13142 N N . THR D 1 204 ? 24.616 -5.881 11.793 1.000 125.797 201 THR DDD N 1
ATOM 13143 C CA . THR D 1 204 ? 24.178 -4.611 12.437 1.000 127.797 201 THR DDD CA 1
ATOM 13144 C C . THR D 1 204 ? 23.160 -3.904 11.526 1.000 126.257 201 THR DDD C 1
ATOM 13145 O O . THR D 1 204 ? 22.254 -3.226 12.066 1.000 129.580 201 THR DDD O 1
ATOM 13149 N N . ASN D 1 205 ? 23.292 -4.053 10.200 1.000 122.432 202 ASN DDD N 1
ATOM 13150 C CA . ASN D 1 205 ? 22.475 -3.299 9.204 1.000 117.006 202 ASN DDD CA 1
ATOM 13151 C C . ASN D 1 205 ? 22.387 -4.089 7.895 1.000 110.724 202 ASN DDD C 1
ATOM 13152 O O . ASN D 1 205 ? 22.984 -3.700 6.885 1.000 107.829 202 ASN DDD O 1
ATOM 13157 N N . PRO D 1 206 ? 21.593 -5.190 7.855 1.000 108.550 203 PRO DDD N 1
ATOM 13158 C CA . PRO D 1 206 ? 21.555 -6.080 6.693 1.000 106.557 203 PRO DDD CA 1
ATOM 13159 C C . PRO D 1 206 ? 20.544 -5.596 5.640 1.000 106.253 203 PRO DDD C 1
ATOM 13160 O O . PRO D 1 206 ? 19.662 -4.823 5.985 1.000 106.437 203 PRO DDD O 1
ATOM 13164 N N . VAL D 1 207 ? 20.678 -6.081 4.404 1.000 102.191 204 VAL DDD N 1
ATOM 13165 C CA . VAL D 1 207 ? 19.769 -5.750 3.271 1.000 98.257 204 VAL DDD CA 1
ATOM 13166 C C . VAL D 1 207 ? 19.449 -7.049 2.520 1.000 96.372 204 VAL DDD C 1
ATOM 13167 O O . VAL D 1 207 ? 20.372 -7.873 2.370 1.000 96.352 204 VAL DDD O 1
ATOM 13171 N N . LEU D 1 208 ? 18.184 -7.250 2.131 1.000 94.556 205 LEU DDD N 1
ATOM 13172 C CA . LEU D 1 208 ? 17.748 -8.362 1.255 1.000 90.504 205 LEU DDD CA 1
ATOM 13173 C C . LEU D 1 208 ? 17.733 -7.891 -0.183 1.000 85.736 205 LEU DDD C 1
ATOM 13174 O O . LEU D 1 208 ? 17.169 -6.834 -0.431 1.000 85.879 205 LEU DDD O 1
ATOM 13179 N N . VAL D 1 209 ? 18.312 -8.658 -1.079 1.000 81.449 206 VAL DDD N 1
ATOM 13180 C CA . VAL D 1 209 ? 18.213 -8.407 -2.538 1.000 78.579 206 VAL DDD CA 1
ATOM 13181 C C . VAL D 1 209 ? 17.534 -9.630 -3.115 1.000 76.429 206 VAL DDD C 1
ATOM 13182 O O . VAL D 1 209 ? 17.981 -10.676 -2.789 1.000 75.065 206 VAL DDD O 1
ATOM 13186 N N . LEU D 1 210 ? 16.428 -9.489 -3.826 1.000 77.712 207 LEU DDD N 1
ATOM 13187 C CA . LEU D 1 210 ? 15.522 -10.629 -4.166 1.000 77.289 207 LEU DDD CA 1
ATOM 13188 C C . LEU D 1 210 ? 15.425 -10.771 -5.676 1.000 76.849 207 LEU DDD C 1
ATOM 13189 O O . LEU D 1 210 ? 15.351 -9.751 -6.375 1.000 77.597 207 LEU DDD O 1
ATOM 13194 N N . GLY D 1 211 ? 15.401 -12.008 -6.142 1.000 77.002 208 GLY DDD N 1
ATOM 13195 C CA . GLY D 1 211 ? 15.378 -12.315 -7.576 1.000 76.450 208 GLY DDD CA 1
ATOM 13196 C C . GLY D 1 211 ? 14.141 -13.116 -7.942 1.000 78.050 208 GLY DDD C 1
ATOM 13197 O O . GLY D 1 211 ? 13.318 -13.479 -7.096 1.000 77.435 208 GLY DDD O 1
ATOM 13198 N N . PRO D 1 212 ? 14.041 -13.469 -9.229 1.000 79.285 209 PRO DDD N 1
ATOM 13199 C CA . PRO D 1 212 ? 12.821 -14.048 -9.759 1.000 81.313 209 PRO DDD CA 1
ATOM 13200 C C . PRO D 1 212 ? 12.505 -15.387 -9.093 1.000 83.126 209 PRO DDD C 1
ATOM 13201 O O . PRO D 1 212 ? 11.352 -15.688 -8.940 1.000 86.434 209 PRO DDD O 1
ATOM 13205 N N . ALA D 1 213 ? 13.518 -16.143 -8.681 1.000 85.231 210 ALA DDD N 1
ATOM 13206 C CA . ALA D 1 213 ? 13.282 -17.500 -8.138 1.000 85.772 210 ALA DDD CA 1
ATOM 13207 C C . ALA D 1 213 ? 12.481 -17.395 -6.833 1.000 86.497 210 ALA DDD C 1
ATOM 13208 O O . ALA D 1 213 ? 11.835 -18.365 -6.488 1.000 90.872 210 ALA DDD O 1
ATOM 13210 N N . VAL D 1 214 ? 12.464 -16.252 -6.156 1.000 84.595 211 VAL DDD N 1
ATOM 13211 C CA . VAL D 1 214 ? 11.585 -16.089 -4.965 1.000 82.326 211 VAL DDD CA 1
ATOM 13212 C C . VAL D 1 214 ? 10.147 -16.132 -5.454 1.000 82.134 211 VAL DDD C 1
ATOM 13213 O O . VAL D 1 214 ? 9.370 -16.837 -4.834 1.000 85.562 211 VAL DDD O 1
ATOM 13217 N N . ASP D 1 215 ? 9.805 -15.400 -6.521 1.000 80.902 212 ASP DDD N 1
ATOM 13218 C CA . ASP D 1 215 ? 8.424 -15.370 -7.077 1.000 80.082 212 ASP DDD CA 1
ATOM 13219 C C . ASP D 1 215 ? 8.097 -16.774 -7.603 1.000 79.587 212 ASP DDD C 1
ATOM 13220 O O . ASP D 1 215 ? 7.089 -17.320 -7.189 1.000 81.918 212 ASP DDD O 1
ATOM 13225 N N . ALA D 1 216 ? 8.943 -17.364 -8.439 1.000 79.632 213 ALA DDD N 1
ATOM 13226 C CA . ALA D 1 216 ? 8.781 -18.741 -8.972 1.000 80.287 213 ALA DDD CA 1
ATOM 13227 C C . ALA D 1 216 ? 8.463 -19.752 -7.862 1.000 81.656 213 ALA DDD C 1
ATOM 13228 O O . ALA D 1 216 ? 7.650 -20.618 -8.112 1.000 82.476 213 ALA DDD O 1
ATOM 13230 N N . ASP D 1 217 ? 9.075 -19.663 -6.686 1.000 86.146 214 ASP DDD N 1
ATOM 13231 C CA . ASP D 1 217 ? 8.919 -20.674 -5.597 1.000 92.580 214 ASP DDD CA 1
ATOM 13232 C C . ASP D 1 217 ? 7.802 -20.262 -4.633 1.000 90.530 214 ASP DDD C 1
ATOM 13233 O O . ASP D 1 217 ? 7.692 -20.875 -3.549 1.000 89.867 214 ASP DDD O 1
ATOM 13238 N N . ARG D 1 218 ? 7.004 -19.266 -5.028 1.000 91.172 215 ARG DDD N 1
ATOM 13239 C CA . ARG D 1 218 ? 5.797 -18.794 -4.294 1.000 92.564 215 ARG DDD CA 1
ATOM 13240 C C . ARG D 1 218 ? 6.210 -18.415 -2.874 1.000 91.678 215 ARG DDD C 1
ATOM 13241 O O . ARG D 1 218 ? 5.470 -18.771 -1.963 1.000 91.368 215 ARG DDD O 1
ATOM 13249 N N . ALA D 1 219 ? 7.355 -17.739 -2.703 1.000 90.954 216 ALA DDD N 1
ATOM 13250 C CA . ALA D 1 219 ? 7.944 -17.397 -1.386 1.000 89.731 216 ALA DDD CA 1
ATOM 13251 C C . ALA D 1 219 ? 7.869 -15.890 -1.099 1.000 89.590 216 ALA DDD C 1
ATOM 13252 O O . ALA D 1 219 ? 8.545 -15.458 -0.173 1.000 86.721 216 ALA DDD O 1
ATOM 13254 N N . ASN D 1 220 ? 7.007 -15.137 -1.791 1.000 92.170 217 ASN DDD N 1
ATOM 13255 C CA . ASN D 1 220 ? 6.775 -13.681 -1.571 1.000 89.340 217 ASN DDD CA 1
ATOM 13256 C C . ASN D 1 220 ? 6.511 -13.432 -0.085 1.000 91.757 217 ASN DDD C 1
ATOM 13257 O O . ASN D 1 220 ? 7.231 -12.574 0.477 1.000 95.358 217 ASN DDD O 1
ATOM 13262 N N . ALA D 1 221 ? 5.604 -14.199 0.543 1.000 93.366 218 ALA DDD N 1
ATOM 13263 C CA . ALA D 1 221 ? 5.184 -14.018 1.960 1.000 97.102 218 ALA DDD CA 1
ATOM 13264 C C . ALA D 1 221 ? 6.332 -14.271 2.940 1.000 101.673 218 ALA DDD C 1
ATOM 13265 O O . ALA D 1 221 ? 6.388 -13.561 3.962 1.000 104.520 218 ALA DDD O 1
ATOM 13267 N N . ASP D 1 222 ? 7.195 -15.259 2.676 1.000 103.813 219 ASP DDD N 1
ATOM 13268 C CA . ASP D 1 222 ? 8.305 -15.655 3.591 1.000 105.086 219 ASP DDD CA 1
ATOM 13269 C C . ASP D 1 222 ? 9.456 -14.647 3.452 1.000 101.122 219 ASP DDD C 1
ATOM 13270 O O . ASP D 1 222 ? 10.127 -14.341 4.444 1.000 98.852 219 ASP DDD O 1
ATOM 13275 N N . ALA D 1 223 ? 9.673 -14.119 2.258 1.000 95.652 220 ALA DDD N 1
ATOM 13276 C CA . ALA D 1 223 ? 10.554 -12.955 2.047 1.000 92.980 220 ALA DDD CA 1
ATOM 13277 C C . ALA D 1 223 ? 10.050 -11.793 2.898 1.000 89.646 220 ALA DDD C 1
ATOM 13278 O O . ALA D 1 223 ? 10.884 -11.141 3.565 1.000 88.905 220 ALA DDD O 1
ATOM 13280 N N . VAL D 1 224 ? 8.742 -11.530 2.847 1.000 86.433 221 VAL DDD N 1
ATOM 13281 C CA . VAL D 1 224 ? 8.110 -10.430 3.636 1.000 85.001 221 VAL DDD CA 1
ATOM 13282 C C . VAL D 1 224 ? 8.408 -10.692 5.109 1.000 85.570 221 VAL DDD C 1
ATOM 13283 O O . VAL D 1 224 ? 8.867 -9.774 5.792 1.000 83.810 221 VAL DDD O 1
ATOM 13287 N N . LEU D 1 225 ? 8.140 -11.898 5.587 1.000 87.450 222 LEU DDD N 1
ATOM 13288 C CA . LEU D 1 225 ? 8.249 -12.182 7.037 1.000 90.933 222 LEU DDD CA 1
ATOM 13289 C C . LEU D 1 225 ? 9.705 -11.951 7.470 1.000 91.281 222 LEU DDD C 1
ATOM 13290 O O . LEU D 1 225 ? 9.925 -11.372 8.535 1.000 92.474 222 LEU DDD O 1
ATOM 13295 N N . LEU D 1 226 ? 10.665 -12.341 6.636 1.000 90.116 223 LEU DDD N 1
ATOM 13296 C CA . LEU D 1 226 ? 12.105 -12.226 6.955 1.000 90.159 223 LEU DDD CA 1
ATOM 13297 C C . LEU D 1 226 ? 12.518 -10.748 6.989 1.000 90.656 223 LEU DDD C 1
ATOM 13298 O O . LEU D 1 226 ? 13.262 -10.375 7.924 1.000 90.832 223 LEU DDD O 1
ATOM 13303 N N . ALA D 1 227 ? 12.057 -9.936 6.030 1.000 89.129 224 ALA DDD N 1
ATOM 13304 C CA . ALA D 1 227 ? 12.234 -8.464 6.043 1.000 89.375 224 ALA DDD CA 1
ATOM 13305 C C . ALA D 1 227 ? 11.629 -7.863 7.321 1.000 93.071 224 ALA DDD C 1
ATOM 13306 O O . ALA D 1 227 ? 12.271 -7.016 7.927 1.000 91.637 224 ALA DDD O 1
ATOM 13308 N N . GLU D 1 228 ? 10.427 -8.279 7.723 1.000 98.821 225 GLU DDD N 1
ATOM 13309 C CA . GLU D 1 228 ? 9.798 -7.792 8.981 1.000 105.424 225 GLU DDD CA 1
ATOM 13310 C C . GLU D 1 228 ? 10.690 -8.176 10.163 1.000 108.426 225 GLU DDD C 1
ATOM 13311 O O . GLU D 1 228 ? 10.917 -7.302 10.981 1.000 110.195 225 GLU DDD O 1
ATOM 13317 N N . LYS D 1 229 ? 11.219 -9.401 10.227 1.000 108.858 226 LYS DDD N 1
ATOM 13318 C CA . LYS D 1 229 ? 11.976 -9.878 11.418 1.000 110.824 226 LYS DDD CA 1
ATOM 13319 C C . LYS D 1 229 ? 13.282 -9.098 11.559 1.000 112.890 226 LYS DDD C 1
ATOM 13320 O O . LYS D 1 229 ? 13.658 -8.800 12.701 1.000 118.305 226 LYS DDD O 1
ATOM 13326 N N . LEU D 1 230 ? 13.946 -8.789 10.447 1.000 111.963 227 LEU DDD N 1
ATOM 13327 C CA . LEU D 1 230 ? 15.241 -8.065 10.458 1.000 111.972 227 LEU DDD CA 1
ATOM 13328 C C . LEU D 1 230 ? 15.029 -6.552 10.328 1.000 108.327 227 LEU DDD C 1
ATOM 13329 O O . LEU D 1 230 ? 16.036 -5.833 10.293 1.000 105.613 227 LEU DDD O 1
ATOM 13334 N N . ARG D 1 231 ? 13.791 -6.087 10.211 1.000 108.350 228 ARG DDD N 1
ATOM 13335 C CA . ARG D 1 231 ? 13.476 -4.673 9.884 1.000 108.517 228 ARG DDD CA 1
ATOM 13336 C C . ARG D 1 231 ? 14.426 -4.208 8.767 1.000 102.442 228 ARG DDD C 1
ATOM 13337 O O . ARG D 1 231 ? 15.001 -3.116 8.851 1.000 102.467 228 ARG DDD O 1
ATOM 13345 N N . ALA D 1 232 ? 14.564 -5.036 7.741 1.000 96.610 229 ALA DDD N 1
ATOM 13346 C CA . ALA D 1 232 ? 15.572 -4.900 6.674 1.000 94.942 229 ALA DDD CA 1
ATOM 13347 C C . ALA D 1 232 ? 14.944 -4.265 5.451 1.000 92.381 229 ALA DDD C 1
ATOM 13348 O O . ALA D 1 232 ? 13.841 -4.606 5.069 1.000 90.692 229 ALA DDD O 1
ATOM 13350 N N . PRO D 1 233 ? 15.632 -3.308 4.809 1.000 91.774 230 PRO DDD N 1
ATOM 13351 C CA . PRO D 1 233 ? 15.232 -2.860 3.486 1.000 90.143 230 PRO DDD CA 1
ATOM 13352 C C . PRO D 1 233 ? 15.411 -3.991 2.478 1.000 88.733 230 PRO DDD C 1
ATOM 13353 O O . PRO D 1 233 ? 16.258 -4.840 2.666 1.000 87.391 230 PRO DDD O 1
ATOM 13357 N N . VAL D 1 234 ? 14.555 -3.985 1.456 1.000 90.479 231 VAL DDD N 1
ATOM 13358 C CA . VAL D 1 234 ? 14.485 -5.022 0.393 1.000 87.952 231 VAL DDD CA 1
ATOM 13359 C C . VAL D 1 234 ? 14.619 -4.324 -0.950 1.000 85.512 231 VAL DDD C 1
ATOM 13360 O O . VAL D 1 234 ? 13.794 -3.447 -1.237 1.000 87.185 231 VAL DDD O 1
ATOM 13364 N N . TRP D 1 235 ? 15.620 -4.723 -1.724 1.000 80.866 232 TRP DDD N 1
ATOM 13365 C CA . TRP D 1 235 ? 15.766 -4.330 -3.138 1.000 78.813 232 TRP DDD CA 1
ATOM 13366 C C . TRP D 1 235 ? 15.466 -5.531 -4.007 1.000 76.213 232 TRP DDD C 1
ATOM 13367 O O . TRP D 1 235 ? 15.688 -6.657 -3.557 1.000 74.804 232 TRP DDD O 1
ATOM 13378 N N . ILE D 1 236 ? 15.064 -5.276 -5.239 1.000 75.434 233 ILE DDD N 1
ATOM 13379 C CA . ILE D 1 236 ? 14.993 -6.345 -6.266 1.000 76.066 233 ILE DDD CA 1
ATOM 13380 C C . ILE D 1 236 ? 16.336 -6.385 -7.000 1.000 76.517 233 ILE DDD C 1
ATOM 13381 O O . ILE D 1 236 ? 16.873 -5.338 -7.336 1.000 76.861 233 ILE DDD O 1
ATOM 13386 N N . ALA D 1 237 ? 16.874 -7.560 -7.260 1.000 76.461 234 ALA DDD N 1
ATOM 13387 C CA . ALA D 1 237 ? 18.117 -7.706 -8.046 1.000 75.433 234 ALA DDD CA 1
ATOM 13388 C C . ALA D 1 237 ? 17.937 -7.044 -9.413 1.000 76.753 234 ALA DDD C 1
ATOM 13389 O O . ALA D 1 237 ? 16.853 -7.041 -10.014 1.000 73.816 234 ALA DDD O 1
ATOM 13391 N N . PRO D 1 238 ? 19.037 -6.529 -9.988 1.000 78.231 235 PRO DDD N 1
ATOM 13392 C CA . PRO D 1 238 ? 18.978 -5.816 -11.261 1.000 80.203 235 PRO DDD CA 1
ATOM 13393 C C . PRO D 1 238 ? 18.496 -6.660 -12.451 1.000 81.842 235 PRO DDD C 1
ATOM 13394 O O . PRO D 1 238 ? 18.658 -7.872 -12.425 1.000 79.308 235 PRO DDD O 1
ATOM 13398 N N . SER D 1 239 ? 17.956 -5.985 -13.473 1.000 84.811 236 SER DDD N 1
ATOM 13399 C CA . SER D 1 239 ? 17.367 -6.611 -14.685 1.000 84.851 236 SER DDD CA 1
ATOM 13400 C C . SER D 1 239 ? 16.314 -7.637 -14.245 1.000 81.289 236 SER DDD C 1
ATOM 13401 O O . SER D 1 239 ? 16.380 -8.797 -14.614 1.000 77.999 236 SER DDD O 1
ATOM 13404 N N . PRO D 1 240 ? 15.328 -7.264 -13.411 1.000 79.888 237 PRO DDD N 1
ATOM 13405 C CA . PRO D 1 240 ? 14.318 -8.212 -12.929 1.000 80.863 237 PRO DDD CA 1
ATOM 13406 C C . PRO D 1 240 ? 13.309 -8.658 -14.008 1.000 80.190 237 PRO DDD C 1
ATOM 13407 O O . PRO D 1 240 ? 12.900 -7.868 -14.860 1.000 82.164 237 PRO DDD O 1
ATOM 13411 N N . SER D 1 241 ? 12.928 -9.929 -13.956 1.000 77.015 238 SER DDD N 1
ATOM 13412 C CA . SER D 1 241 ? 11.982 -10.576 -14.885 1.000 75.335 238 SER DDD CA 1
ATOM 13413 C C . SER D 1 241 ? 10.684 -10.907 -14.116 1.000 74.907 238 SER DDD C 1
ATOM 13414 O O . SER D 1 241 ? 9.730 -11.303 -14.782 1.000 75.560 238 SER DDD O 1
ATOM 13417 N N . ARG D 1 242 ? 10.695 -10.825 -12.784 1.000 71.720 239 ARG DDD N 1
ATOM 13418 C CA . ARG D 1 242 ? 9.547 -11.114 -11.908 1.000 70.618 239 ARG DDD CA 1
ATOM 13419 C C . ARG D 1 242 ? 9.560 -10.146 -10.731 1.000 72.690 239 ARG DDD C 1
ATOM 13420 O O . ARG D 1 242 ? 10.521 -9.455 -10.538 1.000 74.988 239 ARG DDD O 1
ATOM 13428 N N . CYS D 1 243 ? 8.471 -10.041 -10.008 1.000 76.455 240 CYS DDD N 1
ATOM 13429 C CA . CYS D 1 243 ? 8.387 -9.194 -8.805 1.000 79.962 240 CYS DDD CA 1
ATOM 13430 C C . CYS D 1 243 ? 8.294 -10.105 -7.597 1.000 82.212 240 CYS DDD C 1
ATOM 13431 O O . CYS D 1 243 ? 7.292 -10.785 -7.399 1.000 81.996 240 CYS DDD O 1
ATOM 13434 N N . PRO D 1 244 ? 9.378 -10.209 -6.810 1.000 82.525 241 PRO DDD N 1
ATOM 13435 C CA . PRO D 1 244 ? 9.389 -11.116 -5.663 1.000 82.536 241 PRO DDD CA 1
ATOM 13436 C C . PRO D 1 244 ? 8.914 -10.548 -4.326 1.000 81.186 241 PRO DDD C 1
ATOM 13437 O O . PRO D 1 244 ? 9.013 -11.212 -3.337 1.000 82.233 241 PRO DDD O 1
ATOM 13441 N N . PHE D 1 245 ? 8.399 -9.336 -4.318 1.000 80.841 242 PHE DDD N 1
ATOM 13442 C CA . PHE D 1 245 ? 8.083 -8.655 -3.048 1.000 81.470 242 PHE DDD CA 1
ATOM 13443 C C . PHE D 1 245 ? 6.992 -7.619 -3.246 1.000 80.195 242 PHE DDD C 1
ATOM 13444 O O . PHE D 1 245 ? 6.957 -6.956 -4.271 1.000 79.268 242 PHE DDD O 1
ATOM 13452 N N . PRO D 1 246 ? 6.106 -7.425 -2.259 1.000 80.788 243 PRO DDD N 1
ATOM 13453 C CA . PRO D 1 246 ? 5.069 -6.401 -2.369 1.000 82.754 243 PRO DDD CA 1
ATOM 13454 C C . PRO D 1 246 ? 5.710 -5.005 -2.522 1.000 83.421 243 PRO DDD C 1
ATOM 13455 O O . PRO D 1 246 ? 6.521 -4.657 -1.705 1.000 88.418 243 PRO DDD O 1
ATOM 13459 N N . THR D 1 247 ? 5.345 -4.232 -3.552 1.000 82.164 244 THR DDD N 1
ATOM 13460 C CA . THR D 1 247 ? 6.009 -2.945 -3.869 1.000 80.758 244 THR DDD CA 1
ATOM 13461 C C . THR D 1 247 ? 5.582 -1.823 -2.930 1.000 81.055 244 THR DDD C 1
ATOM 13462 O O . THR D 1 247 ? 6.151 -0.723 -3.087 1.000 80.905 244 THR DDD O 1
ATOM 13466 N N . ARG D 1 248 ? 4.630 -2.038 -2.025 1.000 82.042 245 ARG DDD N 1
ATOM 13467 C CA . ARG D 1 248 ? 4.177 -0.965 -1.099 1.000 84.667 245 ARG DDD CA 1
ATOM 13468 C C . ARG D 1 248 ? 4.414 -1.388 0.337 1.000 84.358 245 ARG DDD C 1
ATOM 13469 O O . ARG D 1 248 ? 4.055 -0.647 1.215 1.000 82.907 245 ARG DDD O 1
ATOM 13477 N N . HIS D 1 249 ? 5.094 -2.499 0.542 1.000 87.517 246 HIS DDD N 1
ATOM 13478 C CA . HIS D 1 249 ? 5.581 -2.877 1.886 1.000 93.112 246 HIS DDD CA 1
ATOM 13479 C C . HIS D 1 249 ? 6.627 -1.872 2.371 1.000 95.139 246 HIS DDD C 1
ATOM 13480 O O . HIS D 1 249 ? 7.449 -1.388 1.596 1.000 93.693 246 HIS DDD O 1
ATOM 13487 N N . PRO D 1 250 ? 6.615 -1.512 3.673 1.000 99.054 247 PRO DDD N 1
ATOM 13488 C CA . PRO D 1 250 ? 7.639 -0.627 4.233 1.000 100.232 247 PRO DDD CA 1
ATOM 13489 C C . PRO D 1 250 ? 9.087 -0.895 3.781 1.000 96.923 247 PRO DDD C 1
ATOM 13490 O O . PRO D 1 250 ? 9.756 0.059 3.434 1.000 97.464 247 PRO DDD O 1
ATOM 13494 N N . SER D 1 251 ? 9.517 -2.154 3.761 1.000 93.608 248 SER DDD N 1
ATOM 13495 C CA . SER D 1 251 ? 10.902 -2.564 3.388 1.000 92.684 248 SER DDD CA 1
ATOM 13496 C C . SER D 1 251 ? 11.225 -2.284 1.905 1.000 88.637 248 SER DDD C 1
ATOM 13497 O O . SER D 1 251 ? 12.395 -2.194 1.593 1.000 87.692 248 SER DDD O 1
ATOM 13500 N N . PHE D 1 252 ? 10.249 -2.126 1.013 1.000 86.855 249 PHE DDD N 1
ATOM 13501 C CA . PHE D 1 252 ? 10.512 -2.038 -0.449 1.000 85.355 249 PHE DDD CA 1
ATOM 13502 C C . PHE D 1 252 ? 11.268 -0.747 -0.761 1.000 86.089 249 PHE DDD C 1
ATOM 13503 O O . PHE D 1 252 ? 10.836 0.304 -0.271 1.000 85.489 249 PHE DDD O 1
ATOM 13511 N N . ARG D 1 253 ? 12.357 -0.847 -1.546 1.000 87.539 250 ARG DDD N 1
ATOM 13512 C CA . ARG D 1 253 ? 13.235 0.298 -1.954 1.000 88.354 250 ARG DDD CA 1
ATOM 13513 C C . ARG D 1 253 ? 13.383 0.428 -3.474 1.000 84.966 250 ARG DDD C 1
ATOM 13514 O O . ARG D 1 253 ? 14.032 1.387 -3.903 1.000 86.489 250 ARG DDD O 1
ATOM 13522 N N . GLY D 1 254 ? 12.878 -0.535 -4.239 1.000 82.586 251 GLY DDD N 1
ATOM 13523 C CA . GLY D 1 254 ? 12.954 -0.546 -5.706 1.000 81.923 251 GLY DDD CA 1
ATOM 13524 C C . GLY D 1 254 ? 13.941 -1.579 -6.244 1.000 81.034 251 GLY DDD C 1
ATOM 13525 O O . GLY D 1 254 ? 14.260 -2.580 -5.579 1.000 79.341 251 GLY DDD O 1
ATOM 13526 N N . VAL D 1 255 ? 14.415 -1.325 -7.450 1.000 82.525 252 VAL DDD N 1
ATOM 13527 C CA . VAL D 1 255 ? 15.295 -2.228 -8.237 1.000 82.053 252 VAL DDD CA 1
ATOM 13528 C C . VAL D 1 255 ? 16.709 -1.655 -8.170 1.000 85.391 252 VAL DDD C 1
ATOM 13529 O O . VAL D 1 255 ? 16.880 -0.442 -8.393 1.000 89.311 252 VAL DDD O 1
ATOM 13533 N N . LEU D 1 256 ? 17.706 -2.489 -7.888 1.000 84.765 253 LEU DDD N 1
ATOM 13534 C CA . LEU D 1 256 ? 19.114 -2.056 -7.902 1.000 82.198 253 LEU DDD CA 1
ATOM 13535 C C . LEU D 1 256 ? 19.421 -1.651 -9.330 1.000 83.227 253 LEU DDD C 1
ATOM 13536 O O . LEU D 1 256 ? 18.904 -2.252 -10.272 1.000 81.957 253 LEU DDD O 1
ATOM 13541 N N . PRO D 1 257 ? 20.258 -0.619 -9.540 1.000 86.128 254 PRO DDD N 1
ATOM 13542 C CA . PRO D 1 257 ? 20.723 -0.292 -10.889 1.000 86.474 254 PRO DDD CA 1
ATOM 13543 C C . PRO D 1 257 ? 21.670 -1.396 -11.382 1.000 86.994 254 PRO DDD C 1
ATOM 13544 O O . PRO D 1 257 ? 22.326 -2.015 -10.572 1.000 86.900 254 PRO DDD O 1
ATOM 13548 N N . ALA D 1 258 ? 21.694 -1.622 -12.693 1.000 88.295 255 ALA DDD N 1
ATOM 13549 C CA . ALA D 1 258 ? 22.382 -2.763 -13.351 1.000 89.565 255 ALA DDD CA 1
ATOM 13550 C C . ALA D 1 258 ? 23.763 -2.326 -13.836 1.000 88.252 255 ALA DDD C 1
ATOM 13551 O O . ALA D 1 258 ? 24.189 -2.763 -14.912 1.000 83.928 255 ALA DDD O 1
ATOM 13553 N N . GLY D 1 259 ? 24.418 -1.485 -13.050 1.000 92.628 256 GLY DDD N 1
ATOM 13554 C CA . GLY D 1 259 ? 25.805 -1.030 -13.267 1.000 97.865 256 GLY DDD CA 1
ATOM 13555 C C . GLY D 1 259 ? 26.611 -1.442 -12.061 1.000 98.489 256 GLY DDD C 1
ATOM 13556 O O . GLY D 1 259 ? 26.038 -1.483 -10.959 1.000 104.217 256 GLY DDD O 1
ATOM 13557 N N . VAL D 1 260 ? 27.872 -1.786 -12.241 1.000 98.211 257 VAL DDD N 1
ATOM 13558 C CA . VAL D 1 260 ? 28.692 -2.362 -11.135 1.000 99.149 257 VAL DDD CA 1
ATOM 13559 C C . VAL D 1 260 ? 28.890 -1.292 -10.052 1.000 100.200 257 VAL DDD C 1
ATOM 13560 O O . VAL D 1 260 ? 28.576 -1.572 -8.872 1.000 99.944 257 VAL DDD O 1
ATOM 13564 N N . ALA D 1 261 ? 29.383 -0.113 -10.439 1.000 100.869 258 ALA DDD N 1
ATOM 13565 C CA . ALA D 1 261 ? 29.691 1.022 -9.541 1.000 100.620 258 ALA DDD CA 1
ATOM 13566 C C . ALA D 1 261 ? 28.401 1.510 -8.898 1.000 100.057 258 ALA DDD C 1
ATOM 13567 O O . ALA D 1 261 ? 28.424 1.825 -7.714 1.000 100.170 258 ALA DDD O 1
ATOM 13569 N N . ASP D 1 262 ? 27.335 1.567 -9.687 1.000 103.392 259 ASP DDD N 1
ATOM 13570 C CA . ASP D 1 262 ? 26.028 2.170 -9.300 1.000 107.835 259 ASP DDD CA 1
ATOM 13571 C C . ASP D 1 262 ? 25.350 1.314 -8.212 1.000 105.009 259 ASP DDD C 1
ATOM 13572 O O . ASP D 1 262 ? 24.792 1.890 -7.246 1.000 100.925 259 ASP DDD O 1
ATOM 13577 N N . LEU D 1 263 ? 25.399 -0.012 -8.368 1.000 104.315 260 LEU DDD N 1
ATOM 13578 C CA . LEU D 1 263 ? 24.797 -0.994 -7.422 1.000 105.041 260 LEU DDD CA 1
ATOM 13579 C C . LEU D 1 263 ? 25.544 -0.922 -6.085 1.000 105.463 260 LEU DDD C 1
ATOM 13580 O O . LEU D 1 263 ? 24.882 -0.830 -5.045 1.000 106.779 260 LEU DDD O 1
ATOM 13585 N N . SER D 1 264 ? 26.875 -0.923 -6.104 1.000 106.879 261 SER DDD N 1
ATOM 13586 C CA . SER D 1 264 ? 27.678 -0.908 -4.856 1.000 109.236 261 SER DDD CA 1
ATOM 13587 C C . SER D 1 264 ? 27.486 0.432 -4.126 1.000 111.369 261 SER DDD C 1
ATOM 13588 O O . SER D 1 264 ? 27.512 0.433 -2.876 1.000 114.875 261 SER DDD O 1
ATOM 13591 N N . LYS D 1 265 ? 27.285 1.530 -4.860 1.000 111.489 262 LYS DDD N 1
ATOM 13592 C CA . LYS D 1 265 ? 27.082 2.881 -4.274 1.000 112.092 262 LYS DDD CA 1
ATOM 13593 C C . LYS D 1 265 ? 25.712 2.906 -3.571 1.000 112.106 262 LYS DDD C 1
ATOM 13594 O O . LYS D 1 265 ? 25.617 3.489 -2.465 1.000 115.177 262 LYS DDD O 1
ATOM 13600 N N . THR D 1 266 ? 24.694 2.270 -4.163 1.000 106.917 263 THR DDD N 1
ATOM 13601 C CA . THR D 1 266 ? 23.318 2.178 -3.614 1.000 104.696 263 THR DDD CA 1
ATOM 13602 C C . THR D 1 266 ? 23.327 1.453 -2.263 1.000 102.692 263 THR DDD C 1
ATOM 13603 O O . THR D 1 266 ? 22.626 1.912 -1.363 1.000 104.434 263 THR DDD O 1
ATOM 13607 N N . LEU D 1 267 ? 24.070 0.348 -2.141 1.000 103.357 264 LEU DDD N 1
ATOM 13608 C CA . LEU D 1 267 ? 24.119 -0.531 -0.932 1.000 103.901 264 LEU DDD CA 1
ATOM 13609 C C . LEU D 1 267 ? 25.202 -0.074 0.052 1.000 103.612 264 LEU DDD C 1
ATOM 13610 O O . LEU D 1 267 ? 25.442 -0.801 1.051 1.000 97.552 264 LEU DDD O 1
ATOM 13615 N N . GLU D 1 268 ? 25.849 1.059 -0.225 1.000 108.740 265 GLU DDD N 1
ATOM 13616 C CA . GLU D 1 268 ? 26.834 1.684 0.697 1.000 112.704 265 GLU DDD CA 1
ATOM 13617 C C . GLU D 1 268 ? 26.156 1.764 2.075 1.000 109.539 265 GLU DDD C 1
ATOM 13618 O O . GLU D 1 268 ? 24.987 2.147 2.134 1.000 107.365 265 GLU DDD O 1
ATOM 13624 N N . GLY D 1 269 ? 26.849 1.342 3.134 1.000 109.721 266 GLY DDD N 1
ATOM 13625 C CA . GLY D 1 269 ? 26.345 1.403 4.516 1.000 108.544 266 GLY DDD CA 1
ATOM 13626 C C . GLY D 1 269 ? 25.872 0.056 5.024 1.000 107.434 266 GLY DDD C 1
ATOM 13627 O O . GLY D 1 269 ? 25.674 -0.069 6.218 1.000 110.676 266 GLY DDD O 1
ATOM 13628 N N . HIS D 1 270 ? 25.664 -0.930 4.167 1.000 105.928 267 HIS DDD N 1
ATOM 13629 C CA . HIS D 1 270 ? 25.184 -2.260 4.616 1.000 106.569 267 HIS DDD CA 1
ATOM 13630 C C . HIS D 1 270 ? 26.370 -3.210 4.796 1.000 108.552 267 HIS DDD C 1
ATOM 13631 O O . HIS D 1 270 ? 27.210 -3.252 3.893 1.000 108.942 267 HIS DDD O 1
ATOM 13638 N N . ASP D 1 271 ? 26.409 -3.963 5.903 1.000 111.460 268 ASP DDD N 1
ATOM 13639 C CA . ASP D 1 271 ? 27.518 -4.897 6.273 1.000 110.910 268 ASP DDD CA 1
ATOM 13640 C C . ASP D 1 271 ? 27.245 -6.313 5.733 1.000 108.324 268 ASP DDD C 1
ATOM 13641 O O . ASP D 1 271 ? 28.239 -7.094 5.590 1.000 104.208 268 ASP DDD O 1
ATOM 13646 N N . LEU D 1 272 ? 25.962 -6.638 5.486 1.000 104.146 269 LEU DDD N 1
ATOM 13647 C CA . LEU D 1 272 ? 25.524 -7.934 4.916 1.000 102.811 269 LEU DDD CA 1
ATOM 13648 C C . LEU D 1 272 ? 24.465 -7.712 3.831 1.000 99.133 269 LEU DDD C 1
ATOM 13649 O O . LEU D 1 272 ? 23.374 -7.247 4.159 1.000 99.806 269 LEU DDD O 1
ATOM 13654 N N . ILE D 1 273 ? 24.818 -8.021 2.584 1.000 98.422 270 ILE DDD N 1
ATOM 13655 C CA . ILE D 1 273 ? 23.904 -8.190 1.414 1.000 96.834 270 ILE DDD CA 1
ATOM 13656 C C . ILE D 1 273 ? 23.505 -9.667 1.367 1.000 96.520 270 ILE DDD C 1
ATOM 13657 O O . ILE D 1 273 ? 24.386 -10.482 0.993 1.000 95.986 270 ILE DDD O 1
ATOM 13662 N N . LEU D 1 274 ? 22.260 -10.026 1.702 1.000 95.629 271 LEU DDD N 1
ATOM 13663 C CA . LEU D 1 274 ? 21.740 -11.394 1.421 1.000 93.012 271 LEU DDD CA 1
ATOM 13664 C C . LEU D 1 274 ? 20.974 -11.364 0.096 1.000 90.503 271 LEU DDD C 1
ATOM 13665 O O . LEU D 1 274 ? 19.900 -10.772 0.054 1.000 91.365 271 LEU DDD O 1
ATOM 13670 N N . VAL D 1 275 ? 21.530 -11.967 -0.951 1.000 88.843 272 VAL DDD N 1
ATOM 13671 C CA . VAL D 1 275 ? 20.900 -12.071 -2.301 1.000 85.373 272 VAL DDD CA 1
ATOM 13672 C C . VAL D 1 275 ? 20.226 -13.436 -2.377 1.000 84.678 272 VAL DDD C 1
ATOM 13673 O O . VAL D 1 275 ? 20.939 -14.421 -2.300 1.000 88.942 272 VAL DDD O 1
ATOM 13677 N N . VAL D 1 276 ? 18.920 -13.489 -2.602 1.000 83.409 273 VAL DDD N 1
ATOM 13678 C CA . VAL D 1 276 ? 18.109 -14.741 -2.684 1.000 81.028 273 VAL DDD CA 1
ATOM 13679 C C . VAL D 1 276 ? 17.484 -14.843 -4.083 1.000 77.255 273 VAL DDD C 1
ATOM 13680 O O . VAL D 1 276 ? 16.854 -13.913 -4.547 1.000 75.705 273 VAL DDD O 1
ATOM 13684 N N . GLY D 1 277 ? 17.705 -15.953 -4.753 1.000 75.623 274 GLY DDD N 1
ATOM 13685 C CA . GLY D 1 277 ? 17.025 -16.325 -5.991 1.000 76.126 274 GLY DDD CA 1
ATOM 13686 C C . GLY D 1 277 ? 17.374 -15.425 -7.150 1.000 78.936 274 GLY DDD C 1
ATOM 13687 O O . GLY D 1 277 ? 16.482 -15.235 -8.019 1.000 82.495 274 GLY DDD O 1
ATOM 13688 N N . ALA D 1 278 ? 18.614 -14.923 -7.211 1.000 80.028 275 ALA DDD N 1
ATOM 13689 C CA . ALA D 1 278 ? 19.106 -14.123 -8.350 1.000 78.053 275 ALA DDD CA 1
ATOM 13690 C C . ALA D 1 278 ? 20.553 -14.469 -8.609 1.000 81.168 275 ALA DDD C 1
ATOM 13691 O O . ALA D 1 278 ? 21.270 -14.837 -7.687 1.000 83.358 275 ALA DDD O 1
ATOM 13693 N N . PRO D 1 279 ? 21.038 -14.246 -9.850 1.000 82.422 276 PRO DDD N 1
ATOM 13694 C CA . PRO D 1 279 ? 22.457 -14.235 -10.124 1.000 82.508 276 PRO DDD CA 1
ATOM 13695 C C . PRO D 1 279 ? 23.046 -13.084 -9.323 1.000 83.322 276 PRO DDD C 1
ATOM 13696 O O . PRO D 1 279 ? 22.290 -12.245 -8.865 1.000 83.694 276 PRO DDD O 1
ATOM 13700 N N . VAL D 1 280 ? 24.370 -13.109 -9.182 1.000 85.870 277 VAL DDD N 1
ATOM 13701 C CA . VAL D 1 280 ? 25.212 -12.019 -8.616 1.000 86.690 277 VAL DDD CA 1
ATOM 13702 C C . VAL D 1 280 ? 26.199 -11.668 -9.717 1.000 87.614 277 VAL DDD C 1
ATOM 13703 O O . VAL D 1 280 ? 27.075 -12.486 -9.978 1.000 91.842 277 VAL DDD O 1
ATOM 13707 N N . PHE D 1 281 ? 25.970 -10.567 -10.453 1.000 87.559 278 PHE DDD N 1
ATOM 13708 C CA . PHE D 1 281 ? 24.678 -9.936 -10.640 1.000 85.584 278 PHE DDD CA 1
ATOM 13709 C C . PHE D 1 281 ? 24.405 -9.806 -12.152 1.000 85.309 278 PHE DDD C 1
ATOM 13710 O O . PHE D 1 281 ? 25.297 -9.915 -12.976 1.000 86.026 278 PHE DDD O 1
ATOM 13718 N N . ARG D 1 282 ? 23.159 -9.516 -12.498 1.000 89.203 279 ARG DDD N 1
ATOM 13719 C CA . ARG D 1 282 ? 22.657 -9.377 -13.890 1.000 90.522 279 ARG DDD CA 1
ATOM 13720 C C . ARG D 1 282 ? 22.819 -7.913 -14.334 1.000 90.160 279 ARG DDD C 1
ATOM 13721 O O . ARG D 1 282 ? 21.808 -7.232 -14.691 1.000 84.177 279 ARG DDD O 1
ATOM 13729 N N . TYR D 1 283 ? 24.088 -7.475 -14.343 1.000 91.007 280 TYR DDD N 1
ATOM 13730 C CA . TYR D 1 283 ? 24.558 -6.145 -14.807 1.000 89.752 280 TYR DDD CA 1
ATOM 13731 C C . TYR D 1 283 ? 24.246 -6.034 -16.295 1.000 88.261 280 TYR DDD C 1
ATOM 13732 O O . TYR D 1 283 ? 24.028 -7.086 -16.913 1.000 85.936 280 TYR DDD O 1
ATOM 13741 N N . HIS D 1 284 ? 24.237 -4.820 -16.846 1.000 88.014 281 HIS DDD N 1
ATOM 13742 C CA . HIS D 1 284 ? 23.803 -4.561 -18.241 1.000 89.671 281 HIS DDD CA 1
ATOM 13743 C C . HIS D 1 284 ? 24.726 -3.514 -18.873 1.000 90.209 281 HIS DDD C 1
ATOM 13744 O O . HIS D 1 284 ? 25.670 -3.912 -19.614 1.000 88.870 281 HIS DDD O 1
ATOM 13751 N N . GLN D 1 285 ? 24.435 -2.236 -18.619 1.000 91.264 282 GLN DDD N 1
ATOM 13752 C CA . GLN D 1 285 ? 25.337 -1.094 -18.899 1.000 94.198 282 GLN DDD CA 1
ATOM 13753 C C . GLN D 1 285 ? 26.667 -1.440 -18.240 1.000 94.371 282 GLN DDD C 1
ATOM 13754 O O . GLN D 1 285 ? 26.652 -1.998 -17.074 1.000 91.647 282 GLN DDD O 1
ATOM 13760 N N . TYR D 1 286 ? 27.759 -1.191 -18.972 1.000 94.330 283 TYR DDD N 1
ATOM 13761 C CA . TYR D 1 286 ? 29.136 -1.352 -18.459 1.000 95.125 283 TYR DDD CA 1
ATOM 13762 C C . TYR D 1 286 ? 29.518 -0.071 -17.721 1.000 96.016 283 TYR DDD C 1
ATOM 13763 O O . TYR D 1 286 ? 29.916 0.895 -18.404 1.000 99.227 283 TYR DDD O 1
ATOM 13772 N N . VAL D 1 287 ? 29.394 -0.058 -16.390 1.000 94.111 284 VAL DDD N 1
ATOM 13773 C CA . VAL D 1 287 ? 29.892 1.067 -15.542 1.000 95.898 284 VAL DDD CA 1
ATOM 13774 C C . VAL D 1 287 ? 30.843 0.478 -14.486 1.000 93.828 284 VAL DDD C 1
ATOM 13775 O O . VAL D 1 287 ? 30.430 0.038 -13.415 1.000 88.246 284 VAL DDD O 1
ATOM 13779 N N . PRO D 1 288 ? 32.165 0.410 -14.788 1.000 98.002 285 PRO DDD N 1
ATOM 13780 C CA . PRO D 1 288 ? 33.114 -0.314 -13.927 1.000 100.065 285 PRO DDD CA 1
ATOM 13781 C C . PRO D 1 288 ? 33.466 0.338 -12.570 1.000 98.893 285 PRO DDD C 1
ATOM 13782 O O . PRO D 1 288 ? 33.325 1.560 -12.432 1.000 96.408 285 PRO DDD O 1
ATOM 13786 N N . GLY D 1 289 ? 33.897 -0.507 -11.619 1.000 97.929 286 GLY DDD N 1
ATOM 13787 C CA . GLY D 1 289 ? 34.162 -0.168 -10.209 1.000 96.641 286 GLY DDD CA 1
ATOM 13788 C C . GLY D 1 289 ? 34.056 -1.405 -9.325 1.000 93.905 286 GLY DDD C 1
ATOM 13789 O O . GLY D 1 289 ? 34.230 -2.547 -9.834 1.000 89.353 286 GLY DDD O 1
ATOM 13790 N N . ASN D 1 290 ? 33.755 -1.189 -8.038 1.000 94.354 287 ASN DDD N 1
ATOM 13791 C CA . ASN D 1 290 ? 33.737 -2.225 -6.967 1.000 95.462 287 ASN DDD CA 1
ATOM 13792 C C . ASN D 1 290 ? 32.409 -2.989 -6.969 1.000 97.504 287 ASN DDD C 1
ATOM 13793 O O . ASN D 1 290 ? 31.348 -2.309 -6.976 1.000 96.753 287 ASN DDD O 1
ATOM 13798 N N . TYR D 1 291 ? 32.448 -4.330 -6.922 1.000 98.391 288 TYR DDD N 1
ATOM 13799 C CA . TYR D 1 291 ? 31.236 -5.204 -6.906 1.000 97.756 288 TYR DDD CA 1
ATOM 13800 C C . TYR D 1 291 ? 30.415 -4.927 -5.644 1.000 98.869 288 TYR DDD C 1
ATOM 13801 O O . TYR D 1 291 ? 29.174 -4.803 -5.716 1.000 96.242 288 TYR DDD O 1
ATOM 13810 N N . LEU D 1 292 ? 31.127 -4.832 -4.526 1.000 103.948 289 LEU DDD N 1
ATOM 13811 C CA . LEU D 1 292 ? 30.559 -4.534 -3.200 1.000 108.235 289 LEU DDD CA 1
ATOM 13812 C C . LEU D 1 292 ? 31.075 -3.196 -2.695 1.000 111.452 289 LEU DDD C 1
ATOM 13813 O O . LEU D 1 292 ? 32.187 -2.767 -3.012 1.000 107.167 289 LEU DDD O 1
ATOM 13818 N N . PRO D 1 293 ? 30.278 -2.546 -1.817 1.000 115.975 290 PRO DDD N 1
ATOM 13819 C CA . PRO D 1 293 ? 30.770 -1.424 -1.017 1.000 118.475 290 PRO DDD CA 1
ATOM 13820 C C . PRO D 1 293 ? 31.813 -1.931 0.001 1.000 120.010 290 PRO DDD C 1
ATOM 13821 O O . PRO D 1 293 ? 31.754 -3.106 0.366 1.000 118.190 290 PRO DDD O 1
ATOM 13825 N N . GLY D 1 294 ? 32.737 -1.064 0.436 1.000 123.173 291 GLY DDD N 1
ATOM 13826 C CA . GLY D 1 294 ? 33.695 -1.374 1.522 1.000 125.242 291 GLY DDD CA 1
ATOM 13827 C C . GLY D 1 294 ? 32.985 -1.939 2.752 1.000 125.851 291 GLY DDD C 1
ATOM 13828 O O . GLY D 1 294 ? 31.844 -1.489 3.040 1.000 121.115 291 GLY DDD O 1
ATOM 13829 N N . GLY D 1 295 ? 33.598 -2.922 3.428 1.000 126.697 292 GLY DDD N 1
ATOM 13830 C CA . GLY D 1 295 ? 33.124 -3.478 4.715 1.000 125.554 292 GLY DDD CA 1
ATOM 13831 C C . GLY D 1 295 ? 31.826 -4.279 4.601 1.000 123.456 292 GLY DDD C 1
ATOM 13832 O O . GLY D 1 295 ? 31.117 -4.412 5.622 1.000 121.176 292 GLY DDD O 1
ATOM 13833 N N . ALA D 1 296 ? 31.538 -4.832 3.417 1.000 121.366 293 ALA DDD N 1
ATOM 13834 C CA . ALA D 1 296 ? 30.321 -5.619 3.101 1.000 117.110 293 ALA DDD CA 1
ATOM 13835 C C . ALA D 1 296 ? 30.712 -7.050 2.713 1.000 116.443 293 ALA DDD C 1
ATOM 13836 O O . ALA D 1 296 ? 31.728 -7.234 1.996 1.000 113.862 293 ALA DDD O 1
ATOM 13838 N N . ARG D 1 297 ? 29.944 -8.026 3.202 1.000 113.097 294 ARG DDD N 1
ATOM 13839 C CA . ARG D 1 297 ? 30.036 -9.454 2.803 1.000 109.934 294 ARG DDD CA 1
ATOM 13840 C C . ARG D 1 297 ? 28.671 -9.834 2.206 1.000 107.123 294 ARG DDD C 1
ATOM 13841 O O . ARG D 1 297 ? 27.621 -9.386 2.724 1.000 105.702 294 ARG DDD O 1
ATOM 13849 N N . LEU D 1 298 ? 28.690 -10.612 1.131 1.000 100.988 295 LEU DDD N 1
ATOM 13850 C CA . LEU D 1 298 ? 27.493 -11.011 0.362 1.000 96.033 295 LEU DDD CA 1
ATOM 13851 C C . LEU D 1 298 ? 27.256 -12.509 0.590 1.000 95.218 295 LEU DDD C 1
ATOM 13852 O O . LEU D 1 298 ? 28.219 -13.273 0.396 1.000 100.295 295 LEU DDD O 1
ATOM 13857 N N . ILE D 1 299 ? 26.078 -12.875 1.099 1.000 91.738 296 ILE DDD N 1
ATOM 13858 C CA . ILE D 1 299 ? 25.545 -14.272 1.134 1.000 90.733 296 ILE DDD CA 1
ATOM 13859 C C . ILE D 1 299 ? 24.598 -14.429 -0.048 1.000 89.930 296 ILE DDD C 1
ATOM 13860 O O . ILE D 1 299 ? 23.813 -13.504 -0.316 1.000 90.710 296 ILE DDD O 1
ATOM 13865 N N . HIS D 1 300 ? 24.595 -15.595 -0.672 1.000 88.778 297 HIS DDD N 1
ATOM 13866 C CA . HIS D 1 300 ? 23.948 -15.801 -1.987 1.000 87.092 297 HIS DDD CA 1
ATOM 13867 C C . HIS D 1 300 ? 23.217 -17.128 -1.956 1.000 86.509 297 HIS DDD C 1
ATOM 13868 O O . HIS D 1 300 ? 23.876 -18.113 -1.759 1.000 89.923 297 HIS DDD O 1
ATOM 13875 N N . VAL D 1 301 ? 21.906 -17.143 -2.126 1.000 85.225 298 VAL DDD N 1
ATOM 13876 C CA . VAL D 1 301 ? 21.095 -18.395 -2.070 1.000 84.882 298 VAL DDD CA 1
ATOM 13877 C C . VAL D 1 301 ? 20.439 -18.646 -3.434 1.000 83.039 298 VAL DDD C 1
ATOM 13878 O O . VAL D 1 301 ? 19.711 -17.780 -3.874 1.000 82.634 298 VAL DDD O 1
ATOM 13882 N N . THR D 1 302 ? 20.660 -19.804 -4.058 1.000 82.674 299 THR DDD N 1
ATOM 13883 C CA . THR D 1 302 ? 20.189 -20.064 -5.436 1.000 81.763 299 THR DDD CA 1
ATOM 13884 C C . THR D 1 302 ? 19.953 -21.560 -5.652 1.000 82.881 299 THR DDD C 1
ATOM 13885 O O . THR D 1 302 ? 20.707 -22.365 -5.134 1.000 81.360 299 THR DDD O 1
ATOM 13889 N N . ASP D 1 303 ? 18.910 -21.896 -6.395 1.000 86.054 300 ASP DDD N 1
ATOM 13890 C CA . ASP D 1 303 ? 18.674 -23.243 -6.974 1.000 90.815 300 ASP DDD CA 1
ATOM 13891 C C . ASP D 1 303 ? 19.781 -23.559 -7.988 1.000 90.251 300 ASP DDD C 1
ATOM 13892 O O . ASP D 1 303 ? 20.053 -24.745 -8.179 1.000 92.577 300 ASP DDD O 1
ATOM 13897 N N . ASP D 1 304 ? 20.395 -22.546 -8.622 1.000 90.339 301 ASP DDD N 1
ATOM 13898 C CA . ASP D 1 304 ? 21.231 -22.701 -9.850 1.000 91.351 301 ASP DDD CA 1
ATOM 13899 C C . ASP D 1 304 ? 22.713 -22.780 -9.451 1.000 89.078 301 ASP DDD C 1
ATOM 13900 O O . ASP D 1 304 ? 23.298 -21.772 -9.084 1.000 86.808 301 ASP DDD O 1
ATOM 13905 N N . GLY D 1 305 ? 23.310 -23.956 -9.575 1.000 90.110 302 GLY DDD N 1
ATOM 13906 C CA . GLY D 1 305 ? 24.753 -24.162 -9.369 1.000 91.368 302 GLY DDD CA 1
ATOM 13907 C C . GLY D 1 305 ? 25.584 -23.299 -10.300 1.000 90.724 302 GLY DDD C 1
ATOM 13908 O O . GLY D 1 305 ? 26.607 -22.805 -9.858 1.000 86.754 302 GLY DDD O 1
ATOM 13909 N N . GLY D 1 306 ? 25.138 -23.111 -11.544 1.000 90.588 303 GLY DDD N 1
ATOM 13910 C CA . GLY D 1 306 ? 25.783 -22.213 -12.523 1.000 89.913 303 GLY DDD CA 1
ATOM 13911 C C . GLY D 1 306 ? 25.899 -20.792 -11.998 1.000 88.898 303 GLY DDD C 1
ATOM 13912 O O . GLY D 1 306 ? 26.972 -20.234 -12.085 1.000 94.167 303 GLY DDD O 1
ATOM 13913 N N . GLU D 1 307 ? 24.817 -20.237 -11.461 1.000 89.058 304 GLU DDD N 1
ATOM 13914 C CA . GLU D 1 307 ? 24.776 -18.894 -10.835 1.000 88.360 304 GLU DDD CA 1
ATOM 13915 C C . GLU D 1 307 ? 25.773 -18.863 -9.686 1.000 85.524 304 GLU DDD C 1
ATOM 13916 O O . GLU D 1 307 ? 26.516 -17.897 -9.641 1.000 87.450 304 GLU DDD O 1
ATOM 13922 N N . ALA D 1 308 ? 25.812 -19.864 -8.811 1.000 82.590 305 ALA DDD N 1
ATOM 13923 C CA . ALA D 1 308 ? 26.708 -19.817 -7.636 1.000 84.569 305 ALA DDD CA 1
ATOM 13924 C C . ALA D 1 308 ? 28.183 -19.901 -8.093 1.000 83.355 305 ALA DDD C 1
ATOM 13925 O O . ALA D 1 308 ? 28.996 -19.154 -7.621 1.000 82.185 305 ALA DDD O 1
ATOM 13927 N N . ALA D 1 309 ? 28.510 -20.745 -9.055 1.000 84.546 306 ALA DDD N 1
ATOM 13928 C CA . ALA D 1 309 ? 29.889 -20.952 -9.572 1.000 86.391 306 ALA DDD CA 1
ATOM 13929 C C . ALA D 1 309 ? 30.423 -19.690 -10.245 1.000 88.373 306 ALA DDD C 1
ATOM 13930 O O . ALA D 1 309 ? 31.595 -19.359 -10.003 1.000 87.811 306 ALA DDD O 1
ATOM 13932 N N . ARG D 1 310 ? 29.629 -19.041 -11.103 1.000 88.323 307 ARG DDD N 1
ATOM 13933 C CA . ARG D 1 310 ? 30.150 -17.971 -11.987 1.000 88.380 307 ARG DDD CA 1
ATOM 13934 C C . ARG D 1 310 ? 30.122 -16.606 -11.295 1.000 85.784 307 ARG DDD C 1
ATOM 13935 O O . ARG D 1 310 ? 30.717 -15.664 -11.866 1.000 86.548 307 ARG DDD O 1
ATOM 13943 N N . ALA D 1 311 ? 29.485 -16.455 -10.132 1.000 83.387 308 ALA DDD N 1
ATOM 13944 C CA . ALA D 1 311 ? 29.531 -15.178 -9.373 1.000 83.969 308 ALA DDD CA 1
ATOM 13945 C C . ALA D 1 311 ? 30.989 -14.767 -9.198 1.000 86.297 308 ALA DDD C 1
ATOM 13946 O O . ALA D 1 311 ? 31.848 -15.611 -8.922 1.000 83.123 308 ALA DDD O 1
ATOM 13948 N N . PRO D 1 312 ? 31.298 -13.464 -9.378 1.000 88.514 309 PRO DDD N 1
ATOM 13949 C CA . PRO D 1 312 ? 32.644 -12.951 -9.143 1.000 90.305 309 PRO DDD CA 1
ATOM 13950 C C . PRO D 1 312 ? 32.974 -12.634 -7.674 1.000 93.540 309 PRO DDD C 1
ATOM 13951 O O . PRO D 1 312 ? 34.134 -12.515 -7.364 1.000 95.757 309 PRO DDD O 1
ATOM 13955 N N . ILE D 1 313 ? 31.978 -12.521 -6.794 1.000 95.352 310 ILE DDD N 1
ATOM 13956 C CA . ILE D 1 313 ? 32.218 -12.443 -5.320 1.000 97.228 310 ILE DDD CA 1
ATOM 13957 C C . ILE D 1 313 ? 31.103 -13.193 -4.609 1.000 94.787 310 ILE DDD C 1
ATOM 13958 O O . ILE D 1 313 ? 30.102 -13.542 -5.283 1.000 98.062 310 ILE DDD O 1
ATOM 13963 N N . GLY D 1 314 ? 31.300 -13.423 -3.306 1.000 94.279 311 GLY DDD N 1
ATOM 13964 C CA . GLY D 1 314 ? 30.272 -13.835 -2.324 1.000 92.493 311 GLY DDD CA 1
ATOM 13965 C C . GLY D 1 314 ? 30.392 -15.289 -1.871 1.000 92.758 311 GLY DDD C 1
ATOM 13966 O O . GLY D 1 314 ? 31.053 -16.105 -2.563 1.000 92.619 311 GLY DDD O 1
ATOM 13967 N N . GLU D 1 315 ? 29.776 -15.590 -0.729 1.000 92.952 312 GLU DDD N 1
ATOM 13968 C CA . GLU D 1 315 ? 29.576 -16.951 -0.175 1.000 95.029 312 GLU DDD CA 1
ATOM 13969 C C . GLU D 1 315 ? 28.197 -17.480 -0.617 1.000 92.581 312 GLU DDD C 1
ATOM 13970 O O . GLU D 1 315 ? 27.208 -17.041 -0.071 1.000 93.841 312 GLU DDD O 1
ATOM 13976 N N . ALA D 1 316 ? 28.126 -18.411 -1.558 1.000 89.286 313 ALA DDD N 1
ATOM 13977 C CA . ALA D 1 316 ? 26.870 -18.976 -2.094 1.000 86.127 313 ALA DDD CA 1
ATOM 13978 C C . ALA D 1 316 ? 26.471 -20.265 -1.361 1.000 88.334 313 ALA DDD C 1
ATOM 13979 O O . ALA D 1 316 ? 27.350 -21.027 -0.957 1.000 91.186 313 ALA DDD O 1
ATOM 13981 N N . TYR D 1 317 ? 25.158 -20.489 -1.241 1.000 90.441 314 TYR DDD N 1
ATOM 13982 C CA . TYR D 1 317 ? 24.454 -21.715 -0.780 1.000 89.720 314 TYR DDD CA 1
ATOM 13983 C C . TYR D 1 317 ? 23.533 -22.203 -1.905 1.000 86.628 314 TYR DDD C 1
ATOM 13984 O O . TYR D 1 317 ? 22.650 -21.453 -2.303 1.000 84.281 314 TYR DDD O 1
ATOM 13993 N N . VAL D 1 318 ? 23.785 -23.377 -2.460 1.000 85.763 315 VAL DDD N 1
ATOM 13994 C CA . VAL D 1 318 ? 22.991 -23.902 -3.597 1.000 85.514 315 VAL DDD CA 1
ATOM 13995 C C . VAL D 1 318 ? 21.941 -24.770 -2.949 1.000 85.873 315 VAL DDD C 1
ATOM 13996 O O . VAL D 1 318 ? 22.300 -25.768 -2.405 1.000 85.017 315 VAL DDD O 1
ATOM 14000 N N . ALA D 1 319 ? 20.702 -24.310 -2.935 1.000 90.083 316 ALA DDD N 1
ATOM 14001 C CA . ALA D 1 319 ? 19.586 -24.914 -2.172 1.000 94.333 316 ALA DDD CA 1
ATOM 14002 C C . ALA D 1 319 ? 18.264 -24.402 -2.732 1.000 95.716 316 ALA DDD C 1
ATOM 14003 O O . ALA D 1 319 ? 18.245 -23.383 -3.421 1.000 101.560 316 ALA DDD O 1
ATOM 14005 N N . PRO D 1 320 ? 17.130 -25.066 -2.447 1.000 95.095 317 PRO DDD N 1
ATOM 14006 C CA . PRO D 1 320 ? 15.829 -24.574 -2.909 1.000 93.312 317 PRO DDD CA 1
ATOM 14007 C C . PRO D 1 320 ? 15.461 -23.266 -2.196 1.000 90.515 317 PRO DDD C 1
ATOM 14008 O O . PRO D 1 320 ? 15.582 -23.180 -0.983 1.000 87.075 317 PRO DDD O 1
ATOM 14012 N N . VAL D 1 321 ? 15.064 -22.274 -2.989 1.000 90.623 318 VAL DDD N 1
ATOM 14013 C CA . VAL D 1 321 ? 14.856 -20.870 -2.527 1.000 93.632 318 VAL DDD CA 1
ATOM 14014 C C . VAL D 1 321 ? 13.642 -20.842 -1.602 1.000 94.833 318 VAL DDD C 1
ATOM 14015 O O . VAL D 1 321 ? 13.736 -20.257 -0.526 1.000 99.278 318 VAL DDD O 1
ATOM 14019 N N . GLY D 1 322 ? 12.548 -21.468 -2.035 1.000 91.979 319 GLY DDD N 1
ATOM 14020 C CA . GLY D 1 322 ? 11.315 -21.630 -1.262 1.000 91.087 319 GLY DDD CA 1
ATOM 14021 C C . GLY D 1 322 ? 11.626 -22.083 0.133 1.000 91.121 319 GLY DDD C 1
ATOM 14022 O O . GLY D 1 322 ? 11.470 -21.275 1.029 1.000 88.912 319 GLY DDD O 1
ATOM 14023 N N . SER D 1 323 ? 12.059 -23.330 0.296 1.000 94.705 320 SER DDD N 1
ATOM 14024 C CA . SER D 1 323 ? 12.380 -23.953 1.613 1.000 102.024 320 SER DDD CA 1
ATOM 14025 C C . SER D 1 323 ? 13.277 -23.029 2.441 1.000 102.293 320 SER DDD C 1
ATOM 14026 O O . SER D 1 323 ? 12.949 -22.755 3.591 1.000 109.838 320 SER DDD O 1
ATOM 14029 N N . THR D 1 324 ? 14.406 -22.613 1.877 1.000 98.239 321 THR DDD N 1
ATOM 14030 C CA . THR D 1 324 ? 15.458 -21.872 2.603 1.000 95.874 321 THR DDD CA 1
ATOM 14031 C C . THR D 1 324 ? 14.804 -20.666 3.277 1.000 95.461 321 THR DDD C 1
ATOM 14032 O O . THR D 1 324 ? 14.867 -20.570 4.509 1.000 96.863 321 THR DDD O 1
ATOM 14036 N N . LEU D 1 325 ? 14.135 -19.842 2.472 1.000 95.212 322 LEU DDD N 1
ATOM 14037 C CA . LEU D 1 325 ? 13.444 -18.593 2.886 1.000 95.826 322 LEU DDD CA 1
ATOM 14038 C C . LEU D 1 325 ? 12.376 -18.892 3.949 1.000 97.105 322 LEU DDD C 1
ATOM 14039 O O . LEU D 1 325 ? 12.288 -18.121 4.911 1.000 93.555 322 LEU DDD O 1
ATOM 14044 N N . GLU D 1 326 ? 11.598 -19.961 3.756 1.000 100.190 323 GLU DDD N 1
ATOM 14045 C CA . GLU D 1 326 ? 10.567 -20.428 4.719 1.000 104.942 323 GLU DDD CA 1
ATOM 14046 C C . GLU D 1 326 ? 11.258 -20.707 6.052 1.000 105.561 323 GLU DDD C 1
ATOM 14047 O O . GLU D 1 326 ? 10.826 -20.149 7.060 1.000 104.831 323 GLU DDD O 1
ATOM 14053 N N . ILE D 1 327 ? 12.312 -21.521 6.038 1.000 108.472 324 ILE DDD N 1
ATOM 14054 C CA . ILE D 1 327 ? 13.054 -21.927 7.266 1.000 110.703 324 ILE DDD CA 1
ATOM 14055 C C . ILE D 1 327 ? 13.599 -20.663 7.942 1.000 107.860 324 ILE DDD C 1
ATOM 14056 O O . ILE D 1 327 ? 13.363 -20.504 9.157 1.000 109.844 324 ILE DDD O 1
ATOM 14061 N N . LEU D 1 328 ? 14.289 -19.796 7.203 1.000 104.900 325 LEU DDD N 1
ATOM 14062 C CA . LEU D 1 328 ? 14.984 -18.626 7.797 1.000 106.848 325 LEU DDD CA 1
ATOM 14063 C C . LEU D 1 328 ? 13.943 -17.697 8.404 1.000 106.678 325 LEU DDD C 1
ATOM 14064 O O . LEU D 1 328 ? 14.159 -17.206 9.524 1.000 110.672 325 LEU DDD O 1
ATOM 14069 N N . ALA D 1 329 ? 12.875 -17.447 7.652 1.000 105.500 326 ALA DDD N 1
ATOM 14070 C CA . ALA D 1 329 ? 11.790 -16.527 8.038 1.000 106.463 326 ALA DDD CA 1
ATOM 14071 C C . ALA D 1 329 ? 11.158 -17.001 9.345 1.000 107.287 326 ALA DDD C 1
ATOM 14072 O O . ALA D 1 329 ? 10.835 -16.151 10.173 1.000 110.447 326 ALA DDD O 1
ATOM 14074 N N . ASN D 1 330 ? 11.004 -18.307 9.535 1.000 108.812 327 ASN DDD N 1
ATOM 14075 C CA . ASN D 1 330 ? 10.270 -18.845 10.704 1.000 114.207 327 ASN DDD CA 1
ATOM 14076 C C . ASN D 1 330 ? 11.197 -19.004 11.913 1.000 119.802 327 ASN DDD C 1
ATOM 14077 O O . ASN D 1 330 ? 10.648 -19.246 12.985 1.000 123.354 327 ASN DDD O 1
ATOM 14082 N N . MET D 1 331 ? 12.519 -18.817 11.776 1.000 127.217 328 MET DDD N 1
ATOM 14083 C CA . MET D 1 331 ? 13.495 -19.190 12.840 1.000 130.042 328 MET DDD CA 1
ATOM 14084 C C . MET D 1 331 ? 14.454 -18.056 13.234 1.000 128.650 328 MET DDD C 1
ATOM 14085 O O . MET D 1 331 ? 14.984 -18.137 14.352 1.000 126.779 328 MET DDD O 1
ATOM 14090 N N . VAL D 1 332 ? 14.679 -17.030 12.406 1.000 130.769 329 VAL DDD N 1
ATOM 14091 C CA . VAL D 1 332 ? 15.449 -15.826 12.863 1.000 134.035 329 VAL DDD CA 1
ATOM 14092 C C . VAL D 1 332 ? 14.631 -15.096 13.940 1.000 141.195 329 VAL DDD C 1
ATOM 14093 O O . VAL D 1 332 ? 13.380 -15.080 13.841 1.000 142.250 329 VAL DDD O 1
ATOM 14097 N N . LYS D 1 333 ? 15.330 -14.559 14.947 1.000 144.794 330 LYS DDD N 1
ATOM 14098 C CA . LYS D 1 333 ? 14.762 -13.812 16.102 1.000 149.252 330 LYS DDD CA 1
ATOM 14099 C C . LYS D 1 333 ? 14.409 -12.400 15.647 1.000 142.496 330 LYS DDD C 1
ATOM 14100 O O . LYS D 1 333 ? 15.183 -11.789 14.919 1.000 144.834 330 LYS DDD O 1
ATOM 14106 N N . PRO D 1 334 ? 13.232 -11.843 16.020 1.000 136.728 331 PRO DDD N 1
ATOM 14107 C CA . PRO D 1 334 ? 12.981 -10.413 15.810 1.000 136.443 331 PRO DDD CA 1
ATOM 14108 C C . PRO D 1 334 ? 14.170 -9.591 16.348 1.000 135.875 331 PRO DDD C 1
ATOM 14109 O O . PRO D 1 334 ? 14.658 -9.929 17.403 1.000 133.476 331 PRO DDD O 1
ATOM 14113 N N . SER D 1 335 ? 14.635 -8.572 15.613 1.000 136.478 332 SER DDD N 1
ATOM 14114 C CA . SER D 1 335 ? 15.775 -7.684 15.990 1.000 136.144 332 SER DDD CA 1
ATOM 14115 C C . SER D 1 335 ? 15.308 -6.468 16.810 1.000 139.021 332 SER DDD C 1
ATOM 14116 O O . SER D 1 335 ? 14.118 -6.095 16.759 1.000 132.500 332 SER DDD O 1
ATOM 14119 N N . ASP D 1 336 ? 16.263 -5.844 17.501 1.000 146.977 333 ASP DDD N 1
ATOM 14120 C CA . ASP D 1 336 ? 16.088 -4.662 18.392 1.000 151.895 333 ASP DDD CA 1
ATOM 14121 C C . ASP D 1 336 ? 15.513 -3.483 17.593 1.000 154.090 333 ASP DDD C 1
ATOM 14122 O O . ASP D 1 336 ? 14.639 -2.776 18.137 1.000 146.050 333 ASP DDD O 1
ATOM 14127 N N . ARG D 1 337 ? 16.007 -3.311 16.358 1.000 156.433 334 ARG DDD N 1
ATOM 14128 C CA . ARG D 1 337 ? 15.824 -2.116 15.484 1.000 152.606 334 ARG DDD CA 1
ATOM 14129 C C . ARG D 1 337 ? 14.329 -1.808 15.367 1.000 151.672 334 ARG DDD C 1
ATOM 14130 O O . ARG D 1 337 ? 13.539 -2.755 15.467 1.000 154.583 334 ARG DDD O 1
ATOM 14138 N N . SER D 1 338 ? 13.958 -0.541 15.168 1.000 153.310 335 SER DDD N 1
ATOM 14139 C CA . SER D 1 338 ? 12.546 -0.066 15.064 1.000 152.593 335 SER DDD CA 1
ATOM 14140 C C . SER D 1 338 ? 11.936 -0.575 13.759 1.000 146.357 335 SER DDD C 1
ATOM 14141 O O . SER D 1 338 ? 12.615 -0.566 12.733 1.000 146.801 335 SER DDD O 1
ATOM 14144 N N . PRO D 1 339 ? 10.660 -1.025 13.754 1.000 139.383 336 PRO DDD N 1
ATOM 14145 C CA . PRO D 1 339 ? 9.963 -1.364 12.510 1.000 134.652 336 PRO DDD CA 1
ATOM 14146 C C . PRO D 1 339 ? 10.026 -0.189 11.522 1.000 128.105 336 PRO DDD C 1
ATOM 14147 O O . PRO D 1 339 ? 9.898 0.903 11.971 1.000 128.347 336 PRO DDD O 1
ATOM 14151 N N . LEU D 1 340 ? 10.238 -0.441 10.229 1.000 123.075 337 LEU DDD N 1
ATOM 14152 C CA . LEU D 1 340 ? 10.536 0.615 9.219 1.000 117.884 337 LEU DDD CA 1
ATOM 14153 C C . LEU D 1 340 ? 9.298 1.479 8.966 1.000 113.452 337 LEU DDD C 1
ATOM 14154 O O . LEU D 1 340 ? 8.170 0.989 9.008 1.000 109.728 337 LEU DDD O 1
ATOM 14159 N N . PRO D 1 341 ? 9.463 2.793 8.683 1.000 111.995 338 PRO DDD N 1
ATOM 14160 C CA . PRO D 1 341 ? 8.326 3.661 8.386 1.000 113.867 338 PRO DDD CA 1
ATOM 14161 C C . PRO D 1 341 ? 7.578 3.269 7.110 1.000 112.044 338 PRO DDD C 1
ATOM 14162 O O . PRO D 1 341 ? 8.178 2.712 6.195 1.000 113.503 338 PRO DDD O 1
ATOM 14166 N N . PRO D 1 342 ? 6.250 3.535 7.015 1.000 112.104 339 PRO DDD N 1
ATOM 14167 C CA . PRO D 1 342 ? 5.530 3.372 5.748 1.000 109.479 339 PRO DDD CA 1
ATOM 14168 C C . PRO D 1 342 ? 6.116 4.222 4.607 1.000 105.410 339 PRO DDD C 1
ATOM 14169 O O . PRO D 1 342 ? 6.646 5.271 4.855 1.000 105.399 339 PRO DDD O 1
ATOM 14173 N N . LEU D 1 343 ? 6.022 3.730 3.374 1.000 101.655 340 LEU DDD N 1
ATOM 14174 C CA . LEU D 1 343 ? 6.603 4.390 2.184 1.000 100.332 340 LEU DDD CA 1
ATOM 14175 C C . LEU D 1 343 ? 5.914 5.714 1.949 1.000 101.413 340 LEU DDD C 1
ATOM 14176 O O . LEU D 1 343 ? 4.763 5.813 2.314 1.000 103.399 340 LEU DDD O 1
ATOM 14181 N N . GLY D 1 344 ? 6.629 6.679 1.379 1.000 105.642 341 GLY DDD N 1
ATOM 14182 C CA . GLY D 1 344 ? 6.034 7.921 0.853 1.000 110.360 341 GLY DDD CA 1
ATOM 14183 C C . GLY D 1 344 ? 4.854 7.602 -0.050 1.000 111.720 341 GLY DDD C 1
ATOM 14184 O O . GLY D 1 344 ? 4.882 6.512 -0.655 1.000 108.700 341 GLY DDD O 1
ATOM 14185 N N . ASP D 1 345 ? 3.856 8.494 -0.130 1.000 116.394 342 ASP DDD N 1
ATOM 14186 C CA . ASP D 1 345 ? 2.743 8.408 -1.109 1.000 118.712 342 ASP DDD CA 1
ATOM 14187 C C . ASP D 1 345 ? 3.385 8.392 -2.508 1.000 115.791 342 ASP DDD C 1
ATOM 14188 O O . ASP D 1 345 ? 4.547 8.808 -2.640 1.000 110.798 342 ASP DDD O 1
ATOM 14193 N N . PHE D 1 346 ? 2.695 7.832 -3.502 1.000 116.029 343 PHE DDD N 1
ATOM 14194 C CA . PHE D 1 346 ? 3.157 7.813 -4.911 1.000 112.824 343 PHE DDD CA 1
ATOM 14195 C C . PHE D 1 346 ? 3.397 9.245 -5.380 1.000 116.276 343 PHE DDD C 1
ATOM 14196 O O . PHE D 1 346 ? 2.462 10.076 -5.227 1.000 116.286 343 PHE DDD O 1
ATOM 14204 N N . GLU D 1 347 ? 4.590 9.504 -5.921 1.000 117.680 344 GLU DDD N 1
ATOM 14205 C CA . GLU D 1 347 ? 4.965 10.763 -6.616 1.000 121.108 344 GLU DDD CA 1
ATOM 14206 C C . GLU D 1 347 ? 3.863 11.189 -7.601 1.000 125.871 344 GLU DDD C 1
ATOM 14207 O O . GLU D 1 347 ? 3.193 10.319 -8.209 1.000 121.635 344 GLU DDD O 1
ATOM 14213 N N . GLU D 1 348 ? 3.663 12.500 -7.733 1.000 134.204 345 GLU DDD N 1
ATOM 14214 C CA . GLU D 1 348 ? 2.594 13.081 -8.585 1.000 136.874 345 GLU DDD CA 1
ATOM 14215 C C . GLU D 1 348 ? 3.055 12.990 -10.038 1.000 134.785 345 GLU DDD C 1
ATOM 14216 O O . GLU D 1 348 ? 4.261 13.116 -10.257 1.000 134.179 345 GLU DDD O 1
ATOM 14222 N N . ALA D 1 349 ? 2.134 12.769 -10.979 1.000 134.293 346 ALA DDD N 1
ATOM 14223 C CA . ALA D 1 349 ? 2.425 12.439 -12.389 1.000 133.952 346 ALA DDD CA 1
ATOM 14224 C C . ALA D 1 349 ? 1.664 13.383 -13.329 1.000 139.624 346 ALA DDD C 1
ATOM 14225 O O . ALA D 1 349 ? 0.599 12.968 -13.848 1.000 135.982 346 ALA DDD O 1
ATOM 14227 N N . VAL D 1 350 ? 2.208 14.592 -13.536 1.000 148.075 347 VAL DDD N 1
ATOM 14228 C CA . VAL D 1 350 ? 1.765 15.584 -14.567 1.000 150.093 347 VAL DDD CA 1
ATOM 14229 C C . VAL D 1 350 ? 2.326 15.124 -15.925 1.000 147.262 347 VAL DDD C 1
ATOM 14230 O O . VAL D 1 350 ? 3.345 14.381 -15.928 1.000 142.049 347 VAL DDD O 1
ATOM 14234 N N . SER D 1 351 ? 1.663 15.497 -17.025 1.000 144.580 348 SER DDD N 1
ATOM 14235 C CA . SER D 1 351 ? 2.137 15.225 -18.412 1.000 143.145 348 SER DDD CA 1
ATOM 14236 C C . SER D 1 351 ? 2.013 16.490 -19.257 1.000 147.816 348 SER DDD C 1
ATOM 14237 O O . SER D 1 351 ? 0.880 16.952 -19.462 1.000 148.764 348 SER DDD O 1
ATOM 14240 N N . VAL D 1 352 ? 3.156 17.012 -19.699 1.000 150.634 349 VAL DDD N 1
ATOM 14241 C CA . VAL D 1 352 ? 3.269 18.081 -20.731 1.000 158.164 349 VAL DDD CA 1
ATOM 14242 C C . VAL D 1 352 ? 3.861 17.414 -21.982 1.000 160.340 349 VAL DDD C 1
ATOM 14243 O O . VAL D 1 352 ? 4.973 16.826 -21.882 1.000 161.466 349 VAL DDD O 1
ATOM 14247 N N . GLY D 1 353 ? 3.121 17.450 -23.099 1.000 156.179 350 GLY DDD N 1
ATOM 14248 C CA . GLY D 1 353 ? 3.476 16.781 -24.369 1.000 148.717 350 GLY DDD CA 1
ATOM 14249 C C . GLY D 1 353 ? 2.239 16.503 -25.204 1.000 141.946 350 GLY DDD C 1
ATOM 14250 O O . GLY D 1 353 ? 1.123 16.742 -24.699 1.000 134.191 350 GLY DDD O 1
ATOM 14251 N N . ALA D 1 354 ? 2.415 16.010 -26.435 1.000 137.699 351 ALA DDD N 1
ATOM 14252 C CA . ALA D 1 354 ? 1.305 15.608 -27.335 1.000 132.035 351 ALA DDD CA 1
ATOM 14253 C C . ALA D 1 354 ? 0.607 14.348 -26.784 1.000 124.272 351 ALA DDD C 1
ATOM 14254 O O . ALA D 1 354 ? -0.591 14.154 -27.114 1.000 127.811 351 ALA DDD O 1
ATOM 14256 N N . GLY D 1 355 ? 1.300 13.537 -25.971 1.000 114.224 352 GLY DDD N 1
ATOM 14257 C CA . GLY D 1 355 ? 0.752 12.300 -25.383 1.000 108.430 352 GLY DDD CA 1
ATOM 14258 C C . GLY D 1 355 ? 0.938 12.219 -23.873 1.000 105.768 352 GLY DDD C 1
ATOM 14259 O O . GLY D 1 355 ? 1.034 13.273 -23.219 1.000 108.750 352 GLY DDD O 1
ATOM 14260 N N . LEU D 1 356 ? 0.981 10.992 -23.349 1.000 102.566 353 LEU DDD N 1
ATOM 14261 C CA . LEU D 1 356 ? 1.133 10.657 -21.909 1.000 103.363 353 LEU DDD CA 1
ATOM 14262 C C . LEU D 1 356 ? 2.614 10.434 -21.585 1.000 102.163 353 LEU DDD C 1
ATOM 14263 O O . LEU D 1 356 ? 3.315 9.854 -22.408 1.000 102.719 353 LEU DDD O 1
ATOM 14268 N N . ASP D 1 357 ? 3.068 10.827 -20.400 1.000 103.591 354 ASP DDD N 1
ATOM 14269 C CA . ASP D 1 357 ? 4.368 10.370 -19.853 1.000 103.811 354 ASP DDD CA 1
ATOM 14270 C C . ASP D 1 357 ? 4.161 8.970 -19.306 1.000 98.462 354 ASP DDD C 1
ATOM 14271 O O . ASP D 1 357 ? 3.125 8.679 -18.757 1.000 99.844 354 ASP DDD O 1
ATOM 14276 N N . PRO D 1 358 ? 5.102 8.041 -19.496 1.000 99.364 355 PRO DDD N 1
ATOM 14277 C CA . PRO D 1 358 ? 4.980 6.709 -18.908 1.000 97.213 355 PRO DDD CA 1
ATOM 14278 C C . PRO D 1 358 ? 4.608 6.748 -17.415 1.000 96.626 355 PRO DDD C 1
ATOM 14279 O O . PRO D 1 358 ? 3.771 5.963 -17.027 1.000 99.564 355 PRO DDD O 1
ATOM 14283 N N . ALA D 1 359 ? 5.173 7.658 -16.618 1.000 95.076 356 ALA DDD N 1
ATOM 14284 C CA . ALA D 1 359 ? 4.893 7.770 -15.169 1.000 94.459 356 ALA DDD CA 1
ATOM 14285 C C . ALA D 1 359 ? 3.385 7.975 -14.970 1.000 97.309 356 ALA DDD C 1
ATOM 14286 O O . ALA D 1 359 ? 2.801 7.379 -14.055 1.000 96.498 356 ALA DDD O 1
ATOM 14288 N N . GLN D 1 360 ? 2.755 8.791 -15.816 1.000 99.496 357 GLN DDD N 1
ATOM 14289 C CA . GLN D 1 360 ? 1.320 9.100 -15.697 1.000 100.907 357 GLN DDD CA 1
ATOM 14290 C C . GLN D 1 360 ? 0.514 7.901 -16.191 1.000 97.937 357 GLN DDD C 1
ATOM 14291 O O . GLN D 1 360 ? -0.525 7.588 -15.580 1.000 101.739 357 GLN DDD O 1
ATOM 14297 N N . LEU D 1 361 ? 0.944 7.282 -17.285 1.000 91.643 358 LEU DDD N 1
ATOM 14298 C CA . LEU D 1 361 ? 0.237 6.116 -17.837 1.000 88.647 358 LEU DDD CA 1
ATOM 14299 C C . LEU D 1 361 ? 0.182 5.036 -16.768 1.000 88.081 358 LEU DDD C 1
ATOM 14300 O O . LEU D 1 361 ? -0.865 4.418 -16.611 1.000 88.028 358 LEU DDD O 1
ATOM 14305 N N . PHE D 1 362 ? 1.271 4.808 -16.044 1.000 90.467 359 PHE DDD N 1
ATOM 14306 C CA . PHE D 1 362 ? 1.327 3.709 -15.043 1.000 90.366 359 PHE DDD CA 1
ATOM 14307 C C . PHE D 1 362 ? 0.441 4.073 -13.846 1.000 92.474 359 PHE DDD C 1
ATOM 14308 O O . PHE D 1 362 ? -0.235 3.172 -13.297 1.000 98.468 359 PHE DDD O 1
ATOM 14316 N N . ALA D 1 363 ? 0.354 5.353 -13.490 1.000 91.591 360 ALA DDD N 1
ATOM 14317 C CA . ALA D 1 363 ? -0.522 5.800 -12.383 1.000 90.564 360 ALA DDD CA 1
ATOM 14318 C C . ALA D 1 363 ? -1.994 5.588 -12.776 1.000 90.709 360 ALA DDD C 1
ATOM 14319 O O . ALA D 1 363 ? -2.754 5.108 -11.926 1.000 92.722 360 ALA DDD O 1
ATOM 14321 N N . LEU D 1 364 ? -2.373 5.915 -14.016 1.000 89.569 361 LEU DDD N 1
ATOM 14322 C CA . LEU D 1 364 ? -3.705 5.592 -14.585 1.000 90.203 361 LEU DDD CA 1
ATOM 14323 C C . LEU D 1 364 ? -3.912 4.076 -14.561 1.000 89.048 361 LEU DDD C 1
ATOM 14324 O O . LEU D 1 364 ? -4.998 3.627 -14.128 1.000 91.631 361 LEU DDD O 1
ATOM 14329 N N . VAL D 1 365 ? -2.918 3.288 -14.954 1.000 86.558 362 VAL DDD N 1
ATOM 14330 C CA . VAL D 1 365 ? -3.104 1.814 -14.914 1.000 85.125 362 VAL DDD CA 1
ATOM 14331 C C . VAL D 1 365 ? -3.313 1.371 -13.457 1.000 84.850 362 VAL DDD C 1
ATOM 14332 O O . VAL D 1 365 ? -4.191 0.541 -13.220 1.000 83.155 362 VAL DDD O 1
ATOM 14336 N N . ARG D 1 366 ? -2.549 1.905 -12.508 1.000 85.249 363 ARG DDD N 1
ATOM 14337 C CA . ARG D 1 366 ? -2.700 1.535 -11.073 1.000 86.073 363 ARG DDD CA 1
ATOM 14338 C C . ARG D 1 366 ? -4.164 1.743 -10.639 1.000 87.201 363 ARG DDD C 1
ATOM 14339 O O . ARG D 1 366 ? -4.749 0.802 -10.068 1.000 86.757 363 ARG DDD O 1
ATOM 14347 N N . ALA D 1 367 ? -4.722 2.923 -10.908 1.000 87.360 364 ALA DDD N 1
ATOM 14348 C CA . ALA D 1 367 ? -6.067 3.348 -10.471 1.000 89.405 364 ALA DDD CA 1
ATOM 14349 C C . ALA D 1 367 ? -7.179 2.508 -11.136 1.000 90.540 364 ALA DDD C 1
ATOM 14350 O O . ALA D 1 367 ? -8.214 2.280 -10.488 1.000 91.454 364 ALA DDD O 1
ATOM 14352 N N . GLY D 1 368 ? -7.002 2.085 -12.390 1.000 89.709 365 GLY DDD N 1
ATOM 14353 C CA . GLY D 1 368 ? -8.028 1.380 -13.183 1.000 89.118 365 GLY DDD CA 1
ATOM 14354 C C . GLY D 1 368 ? -7.991 -0.136 -12.999 1.000 89.300 365 GLY DDD C 1
ATOM 14355 O O . GLY D 1 368 ? -9.019 -0.759 -13.162 1.000 92.455 365 GLY DDD O 1
ATOM 14356 N N . ALA D 1 369 ? -6.841 -0.730 -12.703 1.000 88.096 366 ALA DDD N 1
ATOM 14357 C CA . ALA D 1 369 ? -6.596 -2.176 -12.925 1.000 87.189 366 ALA DDD CA 1
ATOM 14358 C C . ALA D 1 369 ? -6.981 -2.944 -11.690 1.000 87.303 366 ALA DDD C 1
ATOM 14359 O O . ALA D 1 369 ? -6.696 -2.464 -10.611 1.000 89.739 366 ALA DDD O 1
ATOM 14361 N N . PRO D 1 370 ? -7.472 -4.188 -11.830 1.000 87.446 367 PRO DDD N 1
ATOM 14362 C CA . PRO D 1 370 ? -7.750 -5.034 -10.668 1.000 87.616 367 PRO DDD CA 1
ATOM 14363 C C . PRO D 1 370 ? -6.544 -5.225 -9.710 1.000 87.431 367 PRO DDD C 1
ATOM 14364 O O . PRO D 1 370 ? -5.444 -5.280 -10.134 1.000 81.426 367 PRO DDD O 1
ATOM 14368 N N . ASP D 1 371 ? -6.834 -5.353 -8.416 1.000 91.946 368 ASP DDD N 1
ATOM 14369 C CA . ASP D 1 371 ? -5.885 -5.620 -7.298 1.000 91.268 368 ASP DDD CA 1
ATOM 14370 C C . ASP D 1 371 ? -4.952 -6.782 -7.673 1.000 85.870 368 ASP DDD C 1
ATOM 14371 O O . ASP D 1 371 ? -3.822 -6.819 -7.178 1.000 82.784 368 ASP DDD O 1
ATOM 14376 N N . ASP D 1 372 ? -5.408 -7.718 -8.507 1.000 82.491 369 ASP DDD N 1
ATOM 14377 C CA . ASP D 1 372 ? -4.698 -8.984 -8.778 1.000 80.763 369 ASP DDD CA 1
ATOM 14378 C C . ASP D 1 372 ? -4.318 -9.101 -10.259 1.000 77.467 369 ASP DDD C 1
ATOM 14379 O O . ASP D 1 372 ? -4.091 -10.235 -10.702 1.000 76.377 369 ASP DDD O 1
ATOM 14384 N N . ALA D 1 373 ? -4.201 -7.996 -10.987 1.000 75.625 370 ALA DDD N 1
ATOM 14385 C CA . ALA D 1 373 ? -3.714 -8.024 -12.381 1.000 73.507 370 ALA DDD CA 1
ATOM 14386 C C . ALA D 1 373 ? -2.365 -8.715 -12.404 1.000 71.549 370 ALA DDD C 1
ATOM 14387 O O . ALA D 1 373 ? -1.674 -8.644 -11.385 1.000 71.591 370 ALA DDD O 1
ATOM 14389 N N . ILE D 1 374 ? -2.050 -9.340 -13.527 1.000 70.524 371 ILE DDD N 1
ATOM 14390 C CA . ILE D 1 374 ? -0.688 -9.804 -13.919 1.000 72.911 371 ILE DDD CA 1
ATOM 14391 C C . ILE D 1 374 ? -0.135 -8.843 -14.985 1.000 73.664 371 ILE DDD C 1
ATOM 14392 O O . ILE D 1 374 ? -0.825 -8.732 -16.014 1.000 74.345 371 ILE DDD O 1
ATOM 14397 N N . TYR D 1 375 ? 1.033 -8.217 -14.806 1.000 72.978 372 TYR DDD N 1
ATOM 14398 C CA . TYR D 1 375 ? 1.580 -7.286 -15.830 1.000 73.353 372 TYR DDD CA 1
ATOM 14399 C C . TYR D 1 375 ? 2.710 -7.967 -16.587 1.000 73.162 372 TYR DDD C 1
ATOM 14400 O O . TYR D 1 375 ? 3.696 -8.340 -15.978 1.000 72.128 372 TYR DDD O 1
ATOM 14409 N N . VAL D 1 376 ? 2.557 -8.129 -17.890 1.000 73.507 373 VAL DDD N 1
ATOM 14410 C CA . VAL D 1 376 ? 3.654 -8.620 -18.764 1.000 73.362 373 VAL DDD CA 1
ATOM 14411 C C . VAL D 1 376 ? 4.258 -7.399 -19.452 1.000 73.777 373 VAL DDD C 1
ATOM 14412 O O . VAL D 1 376 ? 3.623 -6.861 -20.363 1.000 75.759 373 VAL DDD O 1
ATOM 14416 N N . ASN D 1 377 ? 5.434 -6.995 -19.001 1.000 72.286 374 ASN DDD N 1
ATOM 14417 C CA . ASN D 1 377 ? 6.127 -5.753 -19.386 1.000 74.673 374 ASN DDD CA 1
ATOM 14418 C C . ASN D 1 377 ? 7.208 -6.065 -20.421 1.000 76.825 374 ASN DDD C 1
ATOM 14419 O O . ASN D 1 377 ? 8.021 -6.949 -20.187 1.000 75.235 374 ASN DDD O 1
ATOM 14424 N N . GLU D 1 378 ? 7.248 -5.345 -21.524 1.000 79.654 375 GLU DDD N 1
ATOM 14425 C CA . GLU D 1 378 ? 8.381 -5.389 -22.469 1.000 79.671 375 GLU DDD CA 1
ATOM 14426 C C . GLU D 1 378 ? 8.492 -3.983 -23.036 1.000 79.794 375 GLU DDD C 1
ATOM 14427 O O . GLU D 1 378 ? 8.219 -3.788 -24.211 1.000 82.305 375 GLU DDD O 1
ATOM 14433 N N . SER D 1 379 ? 8.759 -3.032 -22.154 1.000 79.433 376 SER DDD N 1
ATOM 14434 C CA . SER D 1 379 ? 8.793 -1.572 -22.414 1.000 80.742 376 SER DDD CA 1
ATOM 14435 C C . SER D 1 379 ? 10.103 -1.086 -21.802 1.000 81.387 376 SER DDD C 1
ATOM 14436 O O . SER D 1 379 ? 10.191 -0.905 -20.593 1.000 76.693 376 SER DDD O 1
ATOM 14439 N N . THR D 1 380 ? 11.112 -0.978 -22.644 1.000 85.022 377 THR DDD N 1
ATOM 14440 C CA . THR D 1 380 ? 12.525 -1.094 -22.231 1.000 88.841 377 THR DDD CA 1
ATOM 14441 C C . THR D 1 380 ? 12.967 0.211 -21.542 1.000 88.958 377 THR DDD C 1
ATOM 14442 O O . THR D 1 380 ? 13.633 0.107 -20.518 1.000 89.809 377 THR DDD O 1
ATOM 14446 N N . SER D 1 381 ? 12.502 1.380 -21.970 1.000 88.511 378 SER DDD N 1
ATOM 14447 C CA . SER D 1 381 ? 12.964 2.696 -21.447 1.000 88.903 378 SER DDD CA 1
ATOM 14448 C C . SER D 1 381 ? 12.121 3.202 -20.264 1.000 89.553 378 SER DDD C 1
ATOM 14449 O O . SER D 1 381 ? 12.523 4.207 -19.713 1.000 95.954 378 SER DDD O 1
ATOM 14452 N N . THR D 1 382 ? 11.088 2.494 -19.820 1.000 88.904 379 THR DDD N 1
ATOM 14453 C CA . THR D 1 382 ? 10.063 2.977 -18.855 1.000 89.311 379 THR DDD CA 1
ATOM 14454 C C . THR D 1 382 ? 10.188 2.292 -17.489 1.000 88.778 379 THR DDD C 1
ATOM 14455 O O . THR D 1 382 ? 9.234 2.304 -16.738 1.000 90.012 379 THR DDD O 1
ATOM 14459 N N . SER D 1 383 ? 11.330 1.719 -17.160 1.000 91.834 380 SER DDD N 1
ATOM 14460 C CA . SER D 1 383 ? 11.504 0.888 -15.950 1.000 91.460 380 SER DDD CA 1
ATOM 14461 C C . SER D 1 383 ? 11.360 1.733 -14.683 1.000 91.165 380 SER DDD C 1
ATOM 14462 O O . SER D 1 383 ? 10.550 1.336 -13.832 1.000 90.470 380 SER DDD O 1
ATOM 14465 N N . ASP D 1 384 ? 12.107 2.842 -14.556 1.000 92.214 381 ASP DDD N 1
ATOM 14466 C CA . ASP D 1 384 ? 12.058 3.757 -13.377 1.000 94.276 381 ASP DDD CA 1
ATOM 14467 C C . ASP D 1 384 ? 10.596 4.128 -13.084 1.000 95.073 381 ASP DDD C 1
ATOM 14468 O O . ASP D 1 384 ? 10.157 4.078 -11.900 1.000 95.054 381 ASP DDD O 1
ATOM 14473 N N . ALA D 1 385 ? 9.863 4.488 -14.136 1.000 91.452 382 ALA DDD N 1
ATOM 14474 C CA . ALA D 1 385 ? 8.448 4.899 -14.086 1.000 86.511 382 ALA DDD CA 1
ATOM 14475 C C . ALA D 1 385 ? 7.600 3.748 -13.543 1.000 85.048 382 ALA DDD C 1
ATOM 14476 O O . ALA D 1 385 ? 6.811 3.958 -12.625 1.000 87.800 382 ALA DDD O 1
ATOM 14478 N N . PHE D 1 386 ? 7.729 2.556 -14.093 1.000 81.122 383 PHE DDD N 1
ATOM 14479 C CA . PHE D 1 386 ? 6.916 1.400 -13.660 1.000 79.625 383 PHE DDD CA 1
ATOM 14480 C C . PHE D 1 386 ? 7.058 1.197 -12.144 1.000 80.162 383 PHE DDD C 1
ATOM 14481 O O . PHE D 1 386 ? 6.072 1.098 -11.427 1.000 83.725 383 PHE DDD O 1
ATOM 14489 N N . TRP D 1 387 ? 8.272 1.147 -11.629 1.000 82.191 384 TRP DDD N 1
ATOM 14490 C CA . TRP D 1 387 ? 8.520 0.681 -10.239 1.000 82.407 384 TRP DDD CA 1
ATOM 14491 C C . TRP D 1 387 ? 8.129 1.767 -9.238 1.000 84.649 384 TRP DDD C 1
ATOM 14492 O O . TRP D 1 387 ? 7.737 1.441 -8.105 1.000 86.579 384 TRP DDD O 1
ATOM 14503 N N . SER D 1 388 ? 8.204 3.020 -9.669 1.000 86.077 385 SER DDD N 1
ATOM 14504 C CA . SER D 1 388 ? 7.924 4.188 -8.806 1.000 87.787 385 SER DDD CA 1
ATOM 14505 C C . SER D 1 388 ? 6.402 4.390 -8.730 1.000 88.586 385 SER DDD C 1
ATOM 14506 O O . SER D 1 388 ? 5.960 5.221 -7.944 1.000 89.956 385 SER DDD O 1
ATOM 14509 N N . GLN D 1 389 ? 5.626 3.614 -9.483 1.000 87.964 386 GLN DDD N 1
ATOM 14510 C CA . GLN D 1 389 ? 4.215 3.954 -9.783 1.000 87.212 386 GLN DDD CA 1
ATOM 14511 C C . GLN D 1 389 ? 3.289 2.731 -9.698 1.000 85.794 386 GLN DDD C 1
ATOM 14512 O O . GLN D 1 389 ? 2.121 2.957 -9.697 1.000 87.603 386 GLN DDD O 1
ATOM 14518 N N . MET D 1 390 ? 3.751 1.498 -9.543 1.000 85.113 387 MET DDD N 1
ATOM 14519 C CA . MET D 1 390 ? 2.850 0.320 -9.530 1.000 85.872 387 MET DDD CA 1
ATOM 14520 C C . MET D 1 390 ? 2.710 -0.272 -8.121 1.000 87.724 387 MET DDD C 1
ATOM 14521 O O . MET D 1 390 ? 3.680 -0.195 -7.373 1.000 88.875 387 MET DDD O 1
ATOM 14526 N N . ASP D 1 391 ? 1.517 -0.797 -7.787 1.000 91.516 388 ASP DDD N 1
ATOM 14527 C CA . ASP D 1 391 ? 1.142 -1.424 -6.478 1.000 91.543 388 ASP DDD CA 1
ATOM 14528 C C . ASP D 1 391 ? 0.862 -2.912 -6.712 1.000 88.707 388 ASP DDD C 1
ATOM 14529 O O . ASP D 1 391 ? -0.298 -3.283 -6.867 1.000 95.539 388 ASP DDD O 1
ATOM 14534 N N . LEU D 1 392 ? 1.912 -3.711 -6.723 1.000 85.101 389 LEU DDD N 1
ATOM 14535 C CA . LEU D 1 392 ? 1.867 -5.178 -6.905 1.000 83.420 389 LEU DDD CA 1
ATOM 14536 C C . LEU D 1 392 ? 1.901 -5.829 -5.521 1.000 84.460 389 LEU DDD C 1
ATOM 14537 O O . LEU D 1 392 ? 2.834 -5.474 -4.753 1.000 85.633 389 LEU DDD O 1
ATOM 14542 N N . SER D 1 393 ? 1.015 -6.774 -5.210 1.000 84.890 390 SER DDD N 1
ATOM 14543 C CA . SER D 1 393 ? 1.151 -7.562 -3.948 1.000 86.077 390 SER DDD CA 1
ATOM 14544 C C . SER D 1 393 ? 0.827 -9.052 -4.121 1.000 85.361 390 SER DDD C 1
ATOM 14545 O O . SER D 1 393 ? 1.166 -9.794 -3.193 1.000 84.129 390 SER DDD O 1
ATOM 14548 N N . HIS D 1 394 ? 0.247 -9.513 -5.231 1.000 86.417 391 HIS DDD N 1
ATOM 14549 C CA . HIS D 1 394 ? 0.035 -10.969 -5.467 1.000 87.821 391 HIS DDD CA 1
ATOM 14550 C C . HIS D 1 394 ? 1.312 -11.621 -6.022 1.000 87.674 391 HIS DDD C 1
ATOM 14551 O O . HIS D 1 394 ? 2.042 -10.977 -6.840 1.000 87.289 391 HIS DDD O 1
ATOM 14558 N N . GLN D 1 395 ? 1.529 -12.891 -5.692 1.000 86.206 392 GLN DDD N 1
ATOM 14559 C CA . GLN D 1 395 ? 2.492 -13.762 -6.419 1.000 82.106 392 GLN DDD CA 1
ATOM 14560 C C . GLN D 1 395 ? 2.196 -13.623 -7.919 1.000 79.663 392 GLN DDD C 1
ATOM 14561 O O . GLN D 1 395 ? 1.058 -13.464 -8.305 1.000 77.996 392 GLN DDD O 1
ATOM 14567 N N . GLY D 1 396 ? 3.221 -13.649 -8.754 1.000 78.486 393 GLY DDD N 1
ATOM 14568 C CA . GLY D 1 396 ? 3.022 -13.814 -10.210 1.000 74.787 393 GLY DDD CA 1
ATOM 14569 C C . GLY D 1 396 ? 2.351 -12.611 -10.840 1.000 71.910 393 GLY DDD C 1
ATOM 14570 O O . GLY D 1 396 ? 1.657 -12.823 -11.792 1.000 70.550 393 GLY DDD O 1
ATOM 14571 N N . SER D 1 397 ? 2.671 -11.408 -10.388 1.000 71.308 394 SER DDD N 1
ATOM 14572 C CA . SER D 1 397 ? 2.097 -10.129 -10.851 1.000 72.792 394 SER DDD CA 1
ATOM 14573 C C . SER D 1 397 ? 2.953 -9.414 -11.904 1.000 74.266 394 SER DDD C 1
ATOM 14574 O O . SER D 1 397 ? 2.399 -8.446 -12.473 1.000 76.979 394 SER DDD O 1
ATOM 14577 N N . TYR D 1 398 ? 4.220 -9.795 -12.139 1.000 72.655 395 TYR DDD N 1
ATOM 14578 C CA . TYR D 1 398 ? 5.118 -9.111 -13.108 1.000 72.134 395 TYR DDD CA 1
ATOM 14579 C C . TYR D 1 398 ? 5.983 -10.142 -13.826 1.000 71.993 395 TYR DDD C 1
ATOM 14580 O O . TYR D 1 398 ? 6.590 -10.988 -13.155 1.000 70.198 395 TYR DDD O 1
ATOM 14589 N N . TYR D 1 399 ? 6.027 -10.054 -15.151 1.000 71.294 396 TYR DDD N 1
ATOM 14590 C CA . TYR D 1 399 ? 6.941 -10.816 -16.029 1.000 70.482 396 TYR DDD CA 1
ATOM 14591 C C . TYR D 1 399 ? 7.589 -9.844 -17.008 1.000 71.507 396 TYR DDD C 1
ATOM 14592 O O . TYR D 1 399 ? 6.886 -9.001 -17.531 1.000 73.550 396 TYR DDD O 1
ATOM 14601 N N . PHE D 1 400 ? 8.899 -9.953 -17.188 1.000 71.642 397 PHE DDD N 1
ATOM 14602 C CA . PHE D 1 400 ? 9.698 -9.175 -18.154 1.000 72.732 397 PHE DDD CA 1
ATOM 14603 C C . PHE D 1 400 ? 10.718 -10.135 -18.765 1.000 71.740 397 PHE DDD C 1
ATOM 14604 O O . PHE D 1 400 ? 11.202 -11.029 -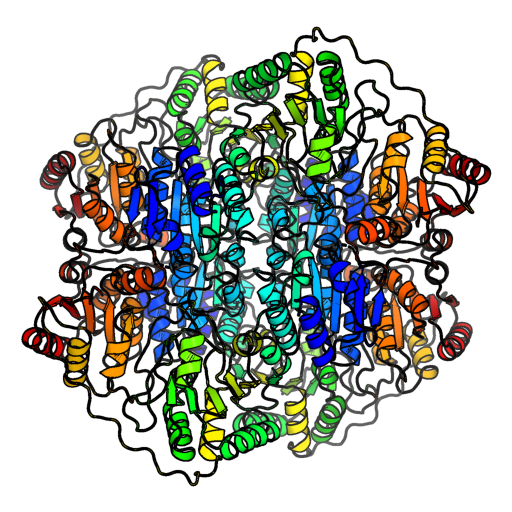18.086 1.000 72.394 397 PHE DDD O 1
ATOM 14612 N N . PRO D 1 401 ? 11.073 -10.014 -20.058 1.000 70.132 398 PRO DDD N 1
ATOM 14613 C CA . PRO D 1 401 ? 11.968 -10.971 -20.685 1.000 71.239 398 PRO DDD CA 1
ATOM 14614 C C . PRO D 1 401 ? 13.316 -11.082 -19.947 1.000 70.778 398 PRO DDD C 1
ATOM 14615 O O . PRO D 1 401 ? 13.990 -10.100 -19.831 1.000 71.646 398 PRO DDD O 1
ATOM 14619 N N . ALA D 1 402 ? 13.692 -12.279 -19.509 1.000 70.004 399 ALA DDD N 1
ATOM 14620 C CA . ALA D 1 402 ? 14.791 -12.506 -18.552 1.000 70.470 399 ALA DDD CA 1
ATOM 14621 C C . ALA D 1 402 ? 16.157 -12.401 -19.263 1.000 72.782 399 ALA DDD C 1
ATOM 14622 O O . ALA D 1 402 ? 17.154 -12.332 -18.545 1.000 72.750 399 ALA DDD O 1
ATOM 14624 N N . SER D 1 403 ? 16.229 -12.385 -20.595 1.000 73.419 400 SER DDD N 1
ATOM 14625 C CA . SER D 1 403 ? 17.486 -12.071 -21.295 1.000 77.876 400 SER DDD CA 1
ATOM 14626 C C . SER D 1 403 ? 17.280 -10.893 -22.245 1.000 77.245 400 SER DDD C 1
ATOM 14627 O O . SER D 1 403 ? 18.074 -10.744 -23.209 1.000 78.945 400 SER DDD O 1
ATOM 14630 N N . GLY D 1 404 ? 16.261 -10.089 -22.005 1.000 77.956 401 GLY DDD N 1
ATOM 14631 C CA . GLY D 1 404 ? 15.914 -8.942 -22.868 1.000 78.663 401 GLY DDD CA 1
ATOM 14632 C C . GLY D 1 404 ? 15.768 -9.338 -24.327 1.000 76.997 401 GLY DDD C 1
ATOM 14633 O O . GLY D 1 404 ? 15.900 -8.467 -25.196 1.000 76.645 401 GLY DDD O 1
ATOM 14634 N N . GLY D 1 405 ? 15.525 -10.613 -24.595 1.000 76.624 402 GLY DDD N 1
ATOM 14635 C CA . GLY D 1 405 ? 15.105 -11.081 -25.928 1.000 78.033 402 GLY DDD CA 1
ATOM 14636 C C . GLY D 1 405 ? 13.730 -10.536 -26.252 1.000 78.985 402 GLY DDD C 1
ATOM 14637 O O . GLY D 1 405 ? 12.753 -10.912 -25.570 1.000 75.113 402 GLY DDD O 1
ATOM 14638 N N . LEU D 1 406 ? 13.653 -9.597 -27.189 1.000 79.967 403 LEU DDD N 1
ATOM 14639 C CA . LEU D 1 406 ? 12.365 -8.932 -27.479 1.000 78.697 403 LEU DDD CA 1
ATOM 14640 C C . LEU D 1 406 ? 11.518 -9.904 -28.286 1.000 78.911 403 LEU DDD C 1
ATOM 14641 O O . LEU D 1 406 ? 12.079 -10.798 -28.931 1.000 78.408 403 LEU DDD O 1
ATOM 14646 N N . GLY D 1 407 ? 10.196 -9.747 -28.185 1.000 80.333 404 GLY DDD N 1
ATOM 14647 C CA . GLY D 1 407 ? 9.205 -10.673 -28.765 1.000 78.609 404 GLY DDD CA 1
ATOM 14648 C C . GLY D 1 407 ? 8.739 -11.679 -27.734 1.000 78.737 404 GLY DDD C 1
ATOM 14649 O O . GLY D 1 407 ? 8.154 -12.713 -28.120 1.000 81.479 404 GLY DDD O 1
ATOM 14650 N N . PHE D 1 408 ? 9.029 -11.391 -26.469 1.000 73.966 405 PHE DDD N 1
ATOM 14651 C CA . PHE D 1 408 ? 8.497 -12.120 -25.309 1.000 71.152 405 PHE DDD CA 1
ATOM 14652 C C . PHE D 1 408 ? 7.116 -11.548 -24.936 1.000 71.386 405 PHE DDD C 1
ATOM 14653 O O . PHE D 1 408 ? 6.225 -12.330 -24.730 1.000 74.170 405 PHE DDD O 1
ATOM 14661 N N . GLY D 1 409 ? 6.953 -10.241 -24.839 1.000 70.229 406 GLY DDD N 1
ATOM 14662 C CA . GLY D 1 409 ? 5.849 -9.627 -24.096 1.000 71.167 406 GLY DDD CA 1
ATOM 14663 C C . GLY D 1 409 ? 4.477 -9.940 -24.693 1.000 73.823 406 GLY DDD C 1
ATOM 14664 O O . GLY D 1 409 ? 3.612 -10.544 -24.013 1.000 74.633 406 GLY DDD O 1
ATOM 14665 N N . LEU D 1 410 ? 4.231 -9.561 -25.938 1.000 72.855 407 LEU DDD N 1
ATOM 14666 C CA . LEU D 1 410 ? 2.903 -9.749 -26.533 1.000 70.833 407 LEU DDD CA 1
ATOM 14667 C C . LEU D 1 410 ? 2.504 -11.213 -26.414 1.000 69.412 407 LEU DDD C 1
ATOM 14668 O O . LEU D 1 410 ? 1.446 -11.518 -25.863 1.000 69.660 407 LEU DDD O 1
ATOM 14673 N N . PRO D 1 411 ? 3.317 -12.161 -26.913 1.000 67.077 408 PRO DDD N 1
ATOM 14674 C CA . PRO D 1 411 ? 2.982 -13.566 -26.811 1.000 67.205 408 PRO DDD CA 1
ATOM 14675 C C . PRO D 1 411 ? 2.891 -14.044 -25.363 1.000 67.252 408 PRO DDD C 1
ATOM 14676 O O . PRO D 1 411 ? 1.972 -14.757 -25.067 1.000 72.503 408 PRO DDD O 1
ATOM 14680 N N . ALA D 1 412 ? 3.805 -13.663 -24.490 1.000 64.825 409 ALA DDD N 1
ATOM 14681 C CA . ALA D 1 412 ? 3.778 -14.192 -23.119 1.000 63.258 409 ALA DDD CA 1
ATOM 14682 C C . ALA D 1 412 ? 2.478 -13.721 -22.486 1.000 62.768 409 ALA DDD C 1
ATOM 14683 O O . ALA D 1 412 ? 1.946 -14.453 -21.696 1.000 62.080 409 ALA DDD O 1
ATOM 14685 N N . ALA D 1 413 ? 1.998 -12.538 -22.832 1.000 64.170 410 ALA DDD N 1
ATOM 14686 C CA . ALA D 1 413 ? 0.732 -11.992 -22.255 1.000 66.046 410 ALA DDD CA 1
ATOM 14687 C C . ALA D 1 413 ? -0.421 -12.925 -22.625 1.000 66.556 410 ALA DDD C 1
ATOM 14688 O O . ALA D 1 413 ? -1.200 -13.316 -21.749 1.000 66.318 410 ALA DDD O 1
ATOM 14690 N N . VAL D 1 414 ? -0.488 -13.264 -23.902 1.000 67.236 411 VAL DDD N 1
ATOM 14691 C CA . VAL D 1 414 ? -1.546 -14.148 -24.429 1.000 68.598 411 VAL DDD CA 1
ATOM 14692 C C . VAL D 1 414 ? -1.439 -15.467 -23.671 1.000 68.602 411 VAL DDD C 1
ATOM 14693 O O . VAL D 1 414 ? -2.453 -15.964 -23.169 1.000 71.776 411 VAL DDD O 1
ATOM 14697 N N . GLY D 1 415 ? -0.258 -16.032 -23.596 1.000 66.191 412 GLY DDD N 1
ATOM 14698 C CA . GLY D 1 415 ? -0.098 -17.324 -22.909 1.000 65.942 412 GLY DDD CA 1
ATOM 14699 C C . GLY D 1 415 ? -0.438 -17.228 -21.435 1.000 65.312 412 GLY DDD C 1
ATOM 14700 O O . GLY D 1 415 ? -1.076 -18.125 -20.933 1.000 67.799 412 GLY DDD O 1
ATOM 14701 N N . ALA D 1 416 ? -0.012 -16.168 -20.762 1.000 64.262 413 ALA DDD N 1
ATOM 14702 C CA . ALA D 1 416 ? -0.236 -15.952 -19.317 1.000 64.377 413 ALA DDD CA 1
ATOM 14703 C C . ALA D 1 416 ? -1.742 -15.915 -19.072 1.000 66.171 413 ALA DDD C 1
ATOM 14704 O O . ALA D 1 416 ? -2.229 -16.441 -18.026 1.000 66.520 413 ALA DDD O 1
ATOM 14706 N N . GLN D 1 417 ? -2.458 -15.276 -20.003 1.000 66.950 414 GLN DDD N 1
ATOM 14707 C CA . GLN D 1 417 ? -3.903 -15.070 -19.844 1.000 67.196 414 GLN DDD CA 1
ATOM 14708 C C . GLN D 1 417 ? -4.570 -16.432 -19.955 1.000 67.492 414 GLN DDD C 1
ATOM 14709 O O . GLN D 1 417 ? -5.342 -16.735 -19.079 1.000 67.663 414 GLN DDD O 1
ATOM 14715 N N . LEU D 1 418 ? -4.217 -17.225 -20.963 1.000 67.324 415 LEU DDD N 1
ATOM 14716 C CA . LEU D 1 418 ? -4.750 -18.595 -21.190 1.000 67.388 415 LEU DDD CA 1
ATOM 14717 C C . LEU D 1 418 ? -4.574 -19.436 -19.930 1.000 68.608 415 LEU DDD C 1
ATOM 14718 O O . LEU D 1 418 ? -5.473 -20.280 -19.631 1.000 68.105 415 LEU DDD O 1
ATOM 14723 N N . ALA D 1 419 ? -3.478 -19.222 -19.193 1.000 69.117 416 ALA DDD N 1
ATOM 14724 C CA . ALA D 1 419 ? -3.193 -19.983 -17.957 1.000 71.162 416 ALA DDD CA 1
ATOM 14725 C C . ALA D 1 419 ? -3.984 -19.422 -16.770 1.000 73.448 416 ALA DDD C 1
ATOM 14726 O O . ALA D 1 419 ? -4.076 -20.099 -15.772 1.000 72.265 416 ALA DDD O 1
ATOM 14728 N N . SER D 1 420 ? -4.432 -18.178 -16.878 1.000 76.714 417 SER DDD N 1
ATOM 14729 C CA . SER D 1 420 ? -4.978 -17.380 -15.754 1.000 80.796 417 SER DDD CA 1
ATOM 14730 C C . SER D 1 420 ? -6.471 -17.099 -15.965 1.000 82.428 417 SER DDD C 1
ATOM 14731 O O . SER D 1 420 ? -6.816 -16.032 -16.441 1.000 81.964 417 SER DDD O 1
ATOM 14734 N N . PRO D 1 421 ? -7.392 -18.022 -15.639 1.000 82.949 418 PRO DDD N 1
ATOM 14735 C CA . PRO D 1 421 ? -8.813 -17.827 -15.946 1.000 87.125 418 PRO DDD CA 1
ATOM 14736 C C . PRO D 1 421 ? -9.495 -16.708 -15.120 1.000 87.442 418 PRO DDD C 1
ATOM 14737 O O . PRO D 1 421 ? -10.295 -16.014 -15.663 1.000 82.784 418 PRO DDD O 1
ATOM 14741 N N . ASP D 1 422 ? -9.063 -16.475 -13.877 1.000 90.244 419 ASP DDD N 1
ATOM 14742 C CA . ASP D 1 422 ? -9.629 -15.466 -12.930 1.000 89.333 419 ASP DDD CA 1
ATOM 14743 C C . ASP D 1 422 ? -8.678 -14.287 -12.661 1.000 85.425 419 ASP DDD C 1
ATOM 14744 O O . ASP D 1 422 ? -8.900 -13.587 -11.686 1.000 84.987 419 ASP DDD O 1
ATOM 14749 N N . ARG D 1 423 ? -7.622 -14.064 -13.442 1.000 79.555 420 ARG DDD N 1
ATOM 14750 C CA . ARG D 1 423 ? -6.752 -12.887 -13.214 1.000 76.583 420 ARG DDD CA 1
ATOM 14751 C C . ARG D 1 423 ? -6.577 -12.160 -14.526 1.000 73.337 420 ARG DDD C 1
ATOM 14752 O O . ARG D 1 423 ? -6.408 -12.841 -15.514 1.000 72.052 420 ARG DDD O 1
ATOM 14760 N N . GLN D 1 424 ? -6.659 -10.839 -14.524 1.000 72.490 421 GLN DDD N 1
ATOM 14761 C CA . GLN D 1 424 ? -6.574 -10.067 -15.788 1.000 72.254 421 GLN DDD CA 1
ATOM 14762 C C . GLN D 1 424 ? -5.094 -9.902 -16.100 1.000 71.520 421 GLN DDD C 1
ATOM 14763 O O . GLN D 1 424 ? -4.395 -9.357 -15.263 1.000 71.978 421 GLN DDD O 1
ATOM 14769 N N . VAL D 1 425 ? -4.644 -10.366 -17.255 1.000 72.093 422 VAL DDD N 1
ATOM 14770 C CA . VAL D 1 425 ? -3.276 -10.060 -17.750 1.000 72.147 422 VAL DDD CA 1
ATOM 14771 C C . VAL D 1 425 ? -3.339 -8.757 -18.538 1.000 72.260 422 VAL DDD C 1
ATOM 14772 O O . VAL D 1 425 ? -4.178 -8.649 -19.439 1.000 74.495 422 VAL DDD O 1
ATOM 14776 N N . ILE D 1 426 ? -2.463 -7.822 -18.193 1.000 71.200 423 ILE DDD N 1
ATOM 14777 C CA . ILE D 1 426 ? -2.274 -6.546 -18.923 1.000 70.311 423 ILE DDD CA 1
ATOM 14778 C C . ILE D 1 426 ? -0.853 -6.558 -19.492 1.000 70.047 423 ILE DDD C 1
ATOM 14779 O O . ILE D 1 426 ? 0.093 -6.592 -18.713 1.000 68.322 423 ILE DDD O 1
ATOM 14784 N N . GLY D 1 427 ? -0.726 -6.538 -20.815 1.000 70.213 424 GLY DDD N 1
ATOM 14785 C CA . GLY D 1 427 ? 0.547 -6.372 -21.531 1.000 70.308 424 GLY DDD CA 1
ATOM 14786 C C . GLY D 1 427 ? 0.901 -4.908 -21.611 1.000 72.013 424 GLY DDD C 1
ATOM 14787 O O . GLY D 1 427 ? 0.007 -4.119 -21.938 1.000 73.943 424 GLY DDD O 1
ATOM 14788 N N . LEU D 1 428 ? 2.129 -4.531 -21.266 1.000 72.484 425 LEU DDD N 1
ATOM 14789 C CA . LEU D 1 428 ? 2.637 -3.153 -21.479 1.000 72.992 425 LEU DDD CA 1
ATOM 14790 C C . LEU D 1 428 ? 3.860 -3.285 -22.372 1.000 74.208 425 LEU DDD C 1
ATOM 14791 O O . LEU D 1 428 ? 4.943 -3.586 -21.871 1.000 73.427 425 LEU DDD O 1
ATOM 14796 N N . ILE D 1 429 ? 3.643 -3.131 -23.664 1.000 75.430 426 ILE DDD N 1
ATOM 14797 C CA . ILE D 1 429 ? 4.614 -3.457 -24.736 1.000 74.088 426 ILE DDD CA 1
ATOM 14798 C C . ILE D 1 429 ? 5.031 -2.133 -25.330 1.000 73.355 426 ILE DDD C 1
ATOM 14799 O O . ILE D 1 429 ? 4.148 -1.334 -25.556 1.000 73.560 426 ILE DDD O 1
ATOM 14804 N N . GLY D 1 430 ? 6.306 -1.933 -25.617 1.000 71.747 427 GLY DDD N 1
ATOM 14805 C CA . GLY D 1 430 ? 6.679 -0.765 -26.424 1.000 72.846 427 GLY DDD CA 1
ATOM 14806 C C . GLY D 1 430 ? 6.312 -0.972 -27.878 1.000 74.241 427 GLY DDD C 1
ATOM 14807 O O . GLY D 1 430 ? 6.104 -2.127 -28.276 1.000 73.710 427 GLY DDD O 1
ATOM 14808 N N . ASP D 1 431 ? 6.341 0.096 -28.673 1.000 78.728 428 ASP DDD N 1
ATOM 14809 C CA . ASP D 1 431 ? 6.102 0.047 -30.141 1.000 82.810 428 ASP DDD CA 1
ATOM 14810 C C . ASP D 1 431 ? 7.209 -0.751 -30.836 1.000 84.918 428 ASP DDD C 1
ATOM 14811 O O . ASP D 1 431 ? 6.914 -1.390 -31.894 1.000 90.568 428 ASP DDD O 1
ATOM 14816 N N . GLY D 1 432 ? 8.436 -0.730 -30.296 1.000 82.848 429 GLY DDD N 1
ATOM 14817 C CA . GLY D 1 432 ? 9.523 -1.551 -30.850 1.000 81.277 429 GLY DDD CA 1
ATOM 14818 C C . GLY D 1 432 ? 9.248 -3.035 -30.617 1.000 79.724 429 GLY DDD C 1
ATOM 14819 O O . GLY D 1 432 ? 9.180 -3.794 -31.594 1.000 79.994 429 GLY DDD O 1
ATOM 14820 N N . SER D 1 433 ? 9.114 -3.420 -29.350 1.000 77.364 430 SER DDD N 1
ATOM 14821 C CA . SER D 1 433 ? 8.925 -4.802 -28.862 1.000 77.214 430 SER DDD CA 1
ATOM 14822 C C . SER D 1 433 ? 7.734 -5.481 -29.520 1.000 78.147 430 SER DDD C 1
ATOM 14823 O O . SER D 1 433 ? 7.786 -6.699 -29.734 1.000 79.817 430 SER DDD O 1
ATOM 14826 N N . ALA D 1 434 ? 6.663 -4.741 -29.775 1.000 78.732 431 ALA DDD N 1
ATOM 14827 C CA . ALA D 1 434 ? 5.409 -5.351 -30.232 1.000 78.021 431 ALA DDD CA 1
ATOM 14828 C C . ALA D 1 434 ? 5.642 -6.063 -31.563 1.000 78.177 431 ALA DDD C 1
ATOM 14829 O O . ALA D 1 434 ? 5.011 -7.067 -31.782 1.000 77.873 431 ALA DDD O 1
ATOM 14831 N N . ASN D 1 435 ? 6.545 -5.577 -32.408 1.000 79.721 432 ASN DDD N 1
ATOM 14832 C CA . ASN D 1 435 ? 6.699 -6.105 -33.790 1.000 79.835 432 ASN DDD CA 1
ATOM 14833 C C . ASN D 1 435 ? 7.351 -7.486 -33.790 1.000 80.336 432 ASN DDD C 1
ATOM 14834 O O . ASN D 1 435 ? 7.121 -8.247 -34.774 1.000 82.557 432 ASN DDD O 1
ATOM 14839 N N . TYR D 1 436 ? 8.112 -7.817 -32.747 1.000 77.268 433 TYR DDD N 1
ATOM 14840 C CA . TYR D 1 436 ? 8.782 -9.135 -32.664 1.000 76.683 433 TYR DDD CA 1
ATOM 14841 C C . TYR D 1 436 ? 7.740 -10.247 -32.409 1.000 76.236 433 TYR DDD C 1
ATOM 14842 O O . TYR D 1 436 ? 8.032 -11.370 -32.880 1.000 78.489 433 TYR DDD O 1
ATOM 14851 N N . GLY D 1 437 ? 6.582 -9.981 -31.773 1.000 76.261 434 GLY DDD N 1
ATOM 14852 C CA . GLY D 1 437 ? 5.594 -11.021 -31.397 1.000 75.181 434 GLY DDD CA 1
ATOM 14853 C C . GLY D 1 437 ? 4.148 -10.694 -31.802 1.000 76.494 434 GLY DDD C 1
ATOM 14854 O O . GLY D 1 437 ? 3.172 -11.178 -31.144 1.000 72.736 434 GLY DDD O 1
ATOM 14855 N N . ILE D 1 438 ? 3.986 -9.921 -32.871 1.000 76.308 435 ILE DDD N 1
ATOM 14856 C CA . ILE D 1 438 ? 2.707 -9.262 -33.233 1.000 74.844 435 ILE DDD CA 1
ATOM 14857 C C . ILE D 1 438 ? 1.678 -10.335 -33.588 1.000 75.981 435 ILE DDD C 1
ATOM 14858 O O . ILE D 1 438 ? 0.487 -10.149 -33.277 1.000 83.817 435 ILE DDD O 1
ATOM 14863 N N . THR D 1 439 ? 2.093 -11.429 -34.200 1.000 73.248 436 THR DDD N 1
ATOM 14864 C CA . THR D 1 439 ? 1.162 -12.463 -34.714 1.000 71.141 436 THR DDD CA 1
ATOM 14865 C C . THR D 1 439 ? 0.490 -13.198 -33.558 1.000 70.052 436 THR DDD C 1
ATOM 14866 O O . THR D 1 439 ? -0.474 -13.890 -33.834 1.000 72.442 436 THR DDD O 1
ATOM 14870 N N . ALA D 1 440 ? 0.971 -13.110 -32.324 1.000 68.624 437 ALA DDD N 1
ATOM 14871 C CA . ALA D 1 440 ? 0.275 -13.733 -31.165 1.000 67.523 437 ALA DDD CA 1
ATOM 14872 C C . ALA D 1 440 ? -1.093 -13.084 -30.964 1.000 66.977 437 ALA DDD C 1
ATOM 14873 O O . ALA D 1 440 ? -1.925 -13.659 -30.248 1.000 66.178 437 ALA DDD O 1
ATOM 14875 N N . LEU D 1 441 ? -1.316 -11.924 -31.547 1.000 68.249 438 LEU DDD N 1
ATOM 14876 C CA . LEU D 1 441 ? -2.645 -11.272 -31.481 1.000 72.196 438 LEU DDD CA 1
ATOM 14877 C C . LEU D 1 441 ? -3.712 -12.175 -32.144 1.000 73.142 438 LEU DDD C 1
ATOM 14878 O O . LEU D 1 441 ? -4.855 -12.275 -31.620 1.000 71.824 438 LEU DDD O 1
ATOM 14883 N N . TRP D 1 442 ? -3.343 -12.815 -33.260 1.000 72.555 439 TRP DDD N 1
ATOM 14884 C CA . TRP D 1 442 ? -4.234 -13.760 -33.981 1.000 72.318 439 TRP DDD CA 1
ATOM 14885 C C . TRP D 1 442 ? -4.656 -14.889 -33.045 1.000 71.660 439 TRP DDD C 1
ATOM 14886 O O . TRP D 1 442 ? -5.872 -15.175 -32.975 1.000 73.810 439 TRP DDD O 1
ATOM 14897 N N . SER D 1 443 ? -3.709 -15.460 -32.317 1.000 69.049 440 SER DDD N 1
ATOM 14898 C CA . SER D 1 443 ? -3.968 -16.547 -31.359 1.000 69.662 440 SER DDD CA 1
ATOM 14899 C C . SER D 1 443 ? -4.987 -16.075 -30.305 1.000 70.911 440 SER DDD C 1
ATOM 14900 O O . SER D 1 443 ? -5.979 -16.777 -30.052 1.000 71.690 440 SER DDD O 1
ATOM 14903 N N . ALA D 1 444 ? -4.825 -14.883 -29.771 1.000 70.421 441 ALA DDD N 1
ATOM 14904 C CA . ALA D 1 444 ? -5.776 -14.317 -28.796 1.000 70.575 441 ALA DDD CA 1
ATOM 14905 C C . ALA D 1 444 ? -7.169 -14.199 -29.435 1.000 71.760 441 ALA DDD C 1
ATOM 14906 O O . ALA D 1 444 ? -8.196 -14.474 -28.748 1.000 72.630 441 ALA DDD O 1
ATOM 14908 N N . ALA D 1 445 ? -7.238 -13.766 -30.690 1.000 71.347 442 ALA DDD N 1
ATOM 14909 C CA . ALA D 1 445 ? -8.532 -13.618 -31.394 1.000 72.470 442 ALA DDD CA 1
ATOM 14910 C C . ALA D 1 445 ? -9.182 -14.996 -31.562 1.000 73.521 442 ALA DDD C 1
ATOM 14911 O O . ALA D 1 445 ? -10.279 -15.176 -31.064 1.000 75.697 442 ALA DDD O 1
ATOM 14913 N N . GLN D 1 446 ? -8.495 -15.918 -32.229 1.000 74.984 443 GLN DDD N 1
ATOM 14914 C CA . GLN D 1 446 ? -8.953 -17.312 -32.475 1.000 74.542 443 GLN DDD CA 1
ATOM 14915 C C . GLN D 1 446 ? -9.421 -17.963 -31.185 1.000 73.959 443 GLN DDD C 1
ATOM 14916 O O . GLN D 1 446 ? -10.431 -18.604 -31.236 1.000 74.078 443 GLN DDD O 1
ATOM 14922 N N . TYR D 1 447 ? -8.653 -17.902 -30.100 1.000 74.364 444 TYR DDD N 1
ATOM 14923 C CA . TYR D 1 447 ? -8.931 -18.739 -28.911 1.000 75.386 444 TYR DDD CA 1
ATOM 14924 C C . TYR D 1 447 ? -9.653 -17.896 -27.877 1.000 78.960 444 TYR DDD C 1
ATOM 14925 O O . TYR D 1 447 ? -9.887 -18.426 -26.784 1.000 81.651 444 TYR DDD O 1
ATOM 14934 N N . LYS D 1 448 ? -10.032 -16.665 -28.228 1.000 81.442 445 LYS DDD N 1
ATOM 14935 C CA . LYS D 1 448 ? -10.965 -15.827 -27.432 1.000 84.216 445 LYS DDD CA 1
ATOM 14936 C C . LYS D 1 448 ? -10.354 -15.607 -26.059 1.000 80.730 445 LYS DDD C 1
ATOM 14937 O O . LYS D 1 448 ? -11.012 -15.843 -25.062 1.000 82.403 445 LYS DDD O 1
ATOM 14943 N N . ILE D 1 449 ? -9.121 -15.136 -26.051 1.000 79.599 446 ILE DDD N 1
ATOM 14944 C CA . ILE D 1 449 ? -8.273 -15.007 -24.832 1.000 77.934 446 ILE DDD CA 1
ATOM 14945 C C . ILE D 1 449 ? -8.299 -13.551 -24.410 1.000 76.719 446 ILE DDD C 1
ATOM 14946 O O . ILE D 1 449 ? -7.694 -12.715 -25.080 1.000 75.146 446 ILE DDD O 1
ATOM 14951 N N . PRO D 1 450 ? -9.018 -13.236 -23.302 1.000 75.987 447 PRO DDD N 1
ATOM 14952 C CA . PRO D 1 450 ? -9.370 -11.853 -22.980 1.000 76.146 447 PRO DDD CA 1
ATOM 14953 C C . PRO D 1 450 ? -8.229 -11.003 -22.397 1.000 75.474 447 PRO DDD C 1
ATOM 14954 O O . PRO D 1 450 ? -8.484 -10.358 -21.401 1.000 75.763 447 PRO DDD O 1
ATOM 14958 N N . VAL D 1 451 ? -7.050 -11.021 -23.033 1.000 73.495 448 VAL DDD N 1
ATOM 14959 C CA . VAL D 1 451 ? -5.894 -10.152 -22.660 1.000 72.825 448 VAL DDD CA 1
ATOM 14960 C C . VAL D 1 451 ? -6.249 -8.710 -22.927 1.000 72.963 448 VAL DDD C 1
ATOM 14961 O O . VAL D 1 451 ? -6.862 -8.456 -23.950 1.000 73.746 448 VAL DDD O 1
ATOM 14965 N N . VAL D 1 452 ? -5.653 -7.817 -22.162 1.000 73.054 449 VAL DDD N 1
ATOM 14966 C CA . VAL D 1 452 ? -5.493 -6.383 -22.533 1.000 72.917 449 VAL DDD CA 1
ATOM 14967 C C . VAL D 1 452 ? -4.025 -6.107 -22.890 1.000 72.978 449 VAL DDD C 1
ATOM 14968 O O . VAL D 1 452 ? -3.140 -6.336 -22.050 1.000 71.044 449 VAL DDD O 1
ATOM 14972 N N . ILE D 1 453 ? -3.798 -5.582 -24.086 1.000 72.946 450 ILE DDD N 1
ATOM 14973 C CA . ILE D 1 453 ? -2.465 -5.182 -24.604 1.000 72.336 450 ILE DDD CA 1
ATOM 14974 C C . ILE D 1 453 ? -2.435 -3.655 -24.686 1.000 72.880 450 ILE DDD C 1
ATOM 14975 O O . ILE D 1 453 ? -3.209 -3.102 -25.439 1.000 74.012 450 ILE DDD O 1
ATOM 14980 N N . ILE D 1 454 ? -1.537 -3.006 -23.945 1.000 71.963 451 ILE DDD N 1
ATOM 14981 C CA . ILE D 1 454 ? -1.242 -1.553 -24.055 1.000 71.392 451 ILE DDD CA 1
ATOM 14982 C C . ILE D 1 454 ? 0.087 -1.382 -24.788 1.000 71.762 451 ILE DDD C 1
ATOM 14983 O O . ILE D 1 454 ? 1.106 -1.767 -24.237 1.000 71.246 451 ILE DDD O 1
ATOM 14988 N N . ILE D 1 455 ? 0.062 -0.857 -26.002 1.000 72.689 452 ILE DDD N 1
ATOM 14989 C CA . ILE D 1 455 ? 1.282 -0.489 -26.756 1.000 73.141 452 ILE DDD CA 1
ATOM 14990 C C . ILE D 1 455 ? 1.672 0.899 -26.270 1.000 75.239 452 ILE DDD C 1
ATOM 14991 O O . ILE D 1 455 ? 0.870 1.763 -26.440 1.000 77.671 452 ILE DDD O 1
ATOM 14996 N N . LEU D 1 456 ? 2.847 1.084 -25.665 1.000 76.379 453 LEU DDD N 1
ATOM 14997 C CA . LEU D 1 456 ? 3.399 2.423 -25.379 1.000 76.751 453 LEU DDD CA 1
ATOM 14998 C C . LEU D 1 456 ? 4.131 2.836 -26.625 1.000 76.800 453 LEU DDD C 1
ATOM 14999 O O . LEU D 1 456 ? 5.168 2.294 -26.842 1.000 79.043 453 LEU DDD O 1
ATOM 15004 N N . ASN D 1 457 ? 3.544 3.701 -27.430 1.000 78.949 454 ASN DDD N 1
ATOM 15005 C CA . ASN D 1 457 ? 4.083 4.123 -28.742 1.000 81.095 454 ASN DDD CA 1
ATOM 15006 C C . ASN D 1 457 ? 4.755 5.487 -28.610 1.000 82.921 454 ASN DDD C 1
ATOM 15007 O O . ASN D 1 457 ? 4.038 6.493 -28.662 1.000 82.609 454 ASN DDD O 1
ATOM 15012 N N . ASN D 1 458 ? 6.095 5.508 -28.521 1.000 84.009 455 ASN DDD N 1
ATOM 15013 C CA . ASN D 1 458 ? 6.875 6.767 -28.483 1.000 84.457 455 ASN DDD CA 1
ATOM 15014 C C . ASN D 1 458 ? 7.613 6.981 -29.809 1.000 84.264 455 ASN DDD C 1
ATOM 15015 O O . ASN D 1 458 ? 8.455 7.897 -29.868 1.000 83.823 455 ASN DDD O 1
ATOM 15020 N N . GLY D 1 459 ? 7.253 6.238 -30.860 1.000 85.231 456 GLY DDD N 1
ATOM 15021 C CA . GLY D 1 459 ? 7.760 6.459 -32.235 1.000 88.348 456 GLY DDD CA 1
ATOM 15022 C C . GLY D 1 459 ? 9.224 6.063 -32.425 1.000 89.180 456 GLY DDD C 1
ATOM 15023 O O . GLY D 1 459 ? 9.749 6.298 -33.522 1.000 88.373 456 GLY DDD O 1
ATOM 15024 N N . THR D 1 460 ? 9.833 5.420 -31.417 1.000 90.790 457 THR DDD N 1
ATOM 15025 C CA . THR D 1 460 ? 11.295 5.234 -31.282 1.000 91.245 457 THR DDD CA 1
ATOM 15026 C C . THR D 1 460 ? 11.620 3.948 -30.501 1.000 90.786 457 THR DDD C 1
ATOM 15027 O O . THR D 1 460 ? 10.755 3.406 -29.789 1.000 90.048 457 THR DDD O 1
ATOM 15031 N N . TYR D 1 461 ? 12.845 3.458 -30.675 1.000 93.083 458 TYR DDD N 1
ATOM 15032 C CA . TYR D 1 461 ? 13.544 2.513 -29.766 1.000 90.745 458 TYR DDD CA 1
ATOM 15033 C C . TYR D 1 461 ? 14.160 3.336 -28.628 1.000 90.289 458 TYR DDD C 1
ATOM 15034 O O . TYR D 1 461 ? 15.351 3.730 -28.720 1.000 87.890 458 TYR DDD O 1
ATOM 15043 N N . GLY D 1 462 ? 13.350 3.633 -27.613 1.000 87.980 459 GLY DDD N 1
ATOM 15044 C CA . GLY D 1 462 ? 13.697 4.585 -26.544 1.000 91.432 459 GLY DDD CA 1
ATOM 15045 C C . GLY D 1 462 ? 14.960 4.202 -25.781 1.000 93.123 459 GLY DDD C 1
ATOM 15046 O O . GLY D 1 462 ? 15.836 5.070 -25.607 1.000 92.924 459 GLY DDD O 1
ATOM 15047 N N . ALA D 1 463 ? 15.046 2.954 -25.304 1.000 94.752 460 ALA DDD N 1
ATOM 15048 C CA . ALA D 1 463 ? 16.146 2.423 -24.458 1.000 93.254 460 ALA DDD CA 1
ATOM 15049 C C . ALA D 1 463 ? 17.479 2.508 -25.204 1.000 95.612 460 ALA DDD C 1
ATOM 15050 O O . ALA D 1 463 ? 18.504 2.644 -24.513 1.000 97.015 460 ALA DDD O 1
ATOM 15052 N N . LEU D 1 464 ? 17.457 2.422 -26.544 1.000 98.236 461 LEU DDD N 1
ATOM 15053 C CA . LEU D 1 464 ? 18.657 2.497 -27.435 1.000 99.849 461 LEU DDD CA 1
ATOM 15054 C C . LEU D 1 464 ? 19.103 3.944 -27.608 1.000 98.110 461 LEU DDD C 1
ATOM 15055 O O . LEU D 1 464 ? 20.287 4.124 -27.903 1.000 103.779 461 LEU DDD O 1
ATOM 15060 N N . ARG D 1 465 ? 18.188 4.915 -27.531 1.000 97.469 462 ARG DDD N 1
ATOM 15061 C CA . ARG D 1 465 ? 18.526 6.364 -27.417 1.000 97.676 462 ARG DDD CA 1
ATOM 15062 C C . ARG D 1 465 ? 19.152 6.633 -26.036 1.000 97.202 462 ARG DDD C 1
ATOM 15063 O O . ARG D 1 465 ? 20.144 7.364 -26.002 1.000 96.552 462 ARG DDD O 1
ATOM 15071 N N . GLY D 1 466 ? 18.608 6.036 -24.961 1.000 99.038 463 GLY DDD N 1
ATOM 15072 C CA . GLY D 1 466 ? 19.189 5.998 -23.594 1.000 98.287 463 GLY DDD CA 1
ATOM 15073 C C . GLY D 1 466 ? 20.642 5.508 -23.572 1.000 98.143 463 GLY DDD C 1
ATOM 15074 O O . GLY D 1 466 ? 21.458 6.105 -22.845 1.000 95.932 463 GLY DDD O 1
ATOM 15075 N N . PHE D 1 467 ? 20.951 4.465 -24.350 1.000 98.313 464 PHE DDD N 1
ATOM 15076 C CA . PHE D 1 467 ? 22.284 3.819 -24.467 1.000 100.979 464 PHE DDD CA 1
ATOM 15077 C C . PHE D 1 467 ? 23.235 4.660 -25.333 1.000 102.392 464 PHE DDD C 1
ATOM 15078 O O . PHE D 1 467 ? 24.426 4.707 -24.981 1.000 105.196 464 PHE DDD O 1
ATOM 15086 N N . SER D 1 468 ? 22.764 5.309 -26.406 1.000 102.835 465 SER DDD N 1
ATOM 15087 C CA . SER D 1 468 ? 23.620 6.121 -27.319 1.000 105.970 465 SER DDD CA 1
ATOM 15088 C C . SER D 1 468 ? 24.083 7.411 -26.627 1.000 108.585 465 SER DDD C 1
ATOM 15089 O O . SER D 1 468 ? 24.890 8.146 -27.225 1.000 108.326 465 SER DDD O 1
ATOM 15092 N N . LYS D 1 469 ? 23.579 7.662 -25.417 1.000 114.809 466 LYS DDD N 1
ATOM 15093 C CA . LYS D 1 469 ? 23.976 8.752 -24.484 1.000 121.444 466 LYS DDD CA 1
ATOM 15094 C C . LYS D 1 469 ? 25.132 8.232 -23.601 1.000 117.974 466 LYS DDD C 1
ATOM 15095 O O . LYS D 1 469 ? 26.206 8.871 -23.616 1.000 119.062 466 LYS DDD O 1
ATOM 15101 N N . ILE D 1 470 ? 24.934 7.090 -22.918 1.000 113.472 467 ILE DDD N 1
ATOM 15102 C CA . ILE D 1 470 ? 25.915 6.375 -22.029 1.000 112.222 467 ILE DDD CA 1
ATOM 15103 C C . ILE D 1 470 ? 27.138 5.895 -22.855 1.000 111.258 467 ILE DDD C 1
ATOM 15104 O O . ILE D 1 470 ? 28.252 5.895 -22.298 1.000 108.325 467 ILE DDD O 1
ATOM 15109 N N . LEU D 1 471 ? 26.960 5.514 -24.131 1.000 109.183 468 LEU DDD N 1
ATOM 15110 C CA . LEU D 1 471 ? 28.016 4.910 -24.993 1.000 107.698 468 LEU DDD CA 1
ATOM 15111 C C . LEU D 1 471 ? 28.607 5.950 -25.945 1.000 106.271 468 LEU DDD C 1
ATOM 15112 O O . LEU D 1 471 ? 29.512 5.556 -26.687 1.000 104.603 468 LEU DDD O 1
ATOM 15117 N N . ASN D 1 472 ? 28.103 7.191 -25.937 1.000 106.771 469 ASN DDD N 1
ATOM 15118 C CA . ASN D 1 472 ? 28.618 8.348 -26.716 1.000 110.759 469 ASN DDD CA 1
ATOM 15119 C C . ASN D 1 472 ? 28.673 7.986 -28.214 1.000 111.019 469 ASN DDD C 1
ATOM 15120 O O . ASN D 1 472 ? 29.676 8.328 -28.892 1.000 114.418 469 ASN DDD O 1
ATOM 15125 N N . THR D 1 473 ? 27.647 7.298 -28.725 1.000 111.275 470 THR DDD N 1
ATOM 15126 C CA . THR D 1 473 ? 27.537 6.792 -30.130 1.000 112.249 470 THR DDD CA 1
ATOM 15127 C C . THR D 1 473 ? 26.757 7.801 -30.993 1.000 115.932 470 THR DDD C 1
ATOM 15128 O O . THR D 1 473 ? 26.960 7.789 -32.230 1.000 115.087 470 THR DDD O 1
ATOM 15132 N N . GLY D 1 474 ? 25.885 8.611 -30.363 1.000 119.510 471 GLY DDD N 1
ATOM 15133 C CA . GLY D 1 474 ? 25.155 9.747 -30.963 1.000 119.707 471 GLY DDD CA 1
ATOM 15134 C C . GLY D 1 474 ? 23.966 9.319 -31.817 1.000 118.321 471 GLY DDD C 1
ATOM 15135 O O . GLY D 1 474 ? 23.191 8.433 -31.380 1.000 111.016 471 GLY DDD O 1
ATOM 15136 N N . GLU D 1 475 ? 23.823 9.953 -32.992 1.000 121.050 472 GLU DDD N 1
ATOM 15137 C CA . GLU D 1 475 ? 22.716 9.702 -33.954 1.000 119.666 472 GLU DDD CA 1
ATOM 15138 C C . GLU D 1 475 ? 23.120 8.549 -34.885 1.000 116.399 472 GLU DDD C 1
ATOM 15139 O O . GLU D 1 475 ? 23.746 8.803 -35.914 1.000 119.051 472 GLU DDD O 1
ATOM 15145 N N . THR D 1 476 ? 22.714 7.335 -34.501 1.000 111.204 473 THR DDD N 1
ATOM 15146 C CA . THR D 1 476 ? 22.983 6.026 -35.166 1.000 108.841 473 THR DDD CA 1
ATOM 15147 C C . THR D 1 476 ? 21.798 5.736 -36.105 1.000 108.232 473 THR DDD C 1
ATOM 15148 O O . THR D 1 476 ? 20.661 6.094 -35.782 1.000 107.065 473 THR DDD O 1
ATOM 15152 N N . PRO D 1 477 ? 21.997 5.085 -37.287 1.000 107.074 474 PRO DDD N 1
ATOM 15153 C CA . PRO D 1 477 ? 20.878 4.582 -38.094 1.000 104.277 474 PRO DDD CA 1
ATOM 15154 C C . PRO D 1 477 ? 19.972 3.608 -37.316 1.000 100.727 474 PRO DDD C 1
ATOM 15155 O O . PRO D 1 477 ? 20.470 2.753 -36.588 1.000 97.060 474 PRO DDD O 1
ATOM 15159 N N . GLY D 1 478 ? 18.658 3.807 -37.438 1.000 99.536 475 GLY DDD N 1
ATOM 15160 C CA . GLY D 1 478 ? 17.617 2.853 -37.003 1.000 98.196 475 GLY DDD CA 1
ATOM 15161 C C . GLY D 1 478 ? 17.245 2.929 -35.527 1.000 96.083 475 GLY DDD C 1
ATOM 15162 O O . GLY D 1 478 ? 16.868 1.901 -34.960 1.000 95.331 475 GLY DDD O 1
ATOM 15163 N N . LEU D 1 479 ? 17.271 4.113 -34.925 1.000 97.740 476 LEU DDD N 1
ATOM 15164 C CA . LEU D 1 479 ? 16.756 4.342 -33.547 1.000 96.713 476 LEU DDD CA 1
ATOM 15165 C C . LEU D 1 479 ? 15.243 4.585 -33.614 1.000 96.656 476 LEU DDD C 1
ATOM 15166 O O . LEU D 1 479 ? 14.596 4.413 -32.579 1.000 93.235 476 LEU DDD O 1
ATOM 15171 N N . ASP D 1 480 ? 14.700 4.934 -34.785 1.000 98.930 477 ASP DDD N 1
ATOM 15172 C CA . ASP D 1 480 ? 13.312 5.454 -34.934 1.000 101.227 477 ASP DDD CA 1
ATOM 15173 C C . ASP D 1 480 ? 12.434 4.454 -35.687 1.000 101.502 477 ASP DDD C 1
ATOM 15174 O O . ASP D 1 480 ? 12.856 3.967 -36.754 1.000 105.199 477 ASP DDD O 1
ATOM 15179 N N . VAL D 1 481 ? 11.240 4.191 -35.158 1.000 99.484 478 VAL DDD N 1
ATOM 15180 C CA . VAL D 1 481 ? 10.236 3.295 -35.801 1.000 99.220 478 VAL DDD CA 1
ATOM 15181 C C . VAL D 1 481 ? 8.935 4.087 -35.982 1.000 98.385 478 VAL DDD C 1
ATOM 15182 O O . VAL D 1 481 ? 7.898 3.750 -35.417 1.000 95.570 478 VAL DDD O 1
ATOM 15186 N N . PRO D 1 482 ? 8.955 5.164 -36.813 1.000 99.472 479 PRO DDD N 1
ATOM 15187 C CA . PRO D 1 482 ? 7.735 5.895 -37.171 1.000 97.245 479 PRO DDD CA 1
ATOM 15188 C C . PRO D 1 482 ? 6.898 5.131 -38.207 1.000 94.032 479 PRO DDD C 1
ATOM 15189 O O . PRO D 1 482 ? 7.456 4.307 -38.894 1.000 93.361 479 PRO DDD O 1
ATOM 15193 N N . GLY D 1 483 ? 5.588 5.418 -38.287 1.000 91.832 480 GLY DDD N 1
ATOM 15194 C CA . GLY D 1 483 ? 4.692 4.935 -39.357 1.000 88.494 480 GLY DDD CA 1
ATOM 15195 C C . GLY D 1 483 ? 4.196 3.520 -39.106 1.000 84.916 480 GLY DDD C 1
ATOM 15196 O O . GLY D 1 483 ? 4.071 2.780 -40.098 1.000 86.886 480 GLY DDD O 1
ATOM 15197 N N . ILE D 1 484 ? 3.929 3.167 -37.848 1.000 81.568 481 ILE DDD N 1
ATOM 15198 C CA . ILE D 1 484 ? 3.261 1.899 -37.446 1.000 81.296 481 ILE DDD CA 1
ATOM 15199 C C . ILE D 1 484 ? 1.909 2.225 -36.801 1.000 83.447 481 ILE DDD C 1
ATOM 15200 O O . ILE D 1 484 ? 1.904 2.902 -35.783 1.000 84.910 481 ILE DDD O 1
ATOM 15205 N N . ASP D 1 485 ? 0.812 1.716 -37.356 1.000 83.707 482 ASP DDD N 1
ATOM 15206 C CA . ASP D 1 485 ? -0.526 1.835 -36.746 1.000 84.259 482 ASP DDD CA 1
ATOM 15207 C C . ASP D 1 485 ? -0.928 0.503 -36.105 1.000 80.509 482 ASP DDD C 1
ATOM 15208 O O . ASP D 1 485 ? -1.358 -0.374 -36.817 1.000 78.688 482 ASP DDD O 1
ATOM 15213 N N . PHE D 1 486 ? -0.823 0.391 -34.787 1.000 79.288 483 PHE DDD N 1
ATOM 15214 C CA . PHE D 1 486 ? -1.082 -0.863 -34.034 1.000 79.034 483 PHE DDD CA 1
ATOM 15215 C C . PHE D 1 486 ? -2.571 -1.180 -34.000 1.000 80.529 483 PHE DDD C 1
ATOM 15216 O O . PHE D 1 486 ? -2.928 -2.352 -33.833 1.000 82.371 483 PHE DDD O 1
ATOM 15224 N N . VAL D 1 487 ? -3.430 -0.177 -34.168 1.000 81.049 484 VAL DDD N 1
ATOM 15225 C CA . VAL D 1 487 ? -4.888 -0.415 -34.305 1.000 80.613 484 VAL DDD CA 1
ATOM 15226 C C . VAL D 1 487 ? -5.100 -1.201 -35.595 1.000 79.528 484 VAL DDD C 1
ATOM 15227 O O . VAL D 1 487 ? -5.803 -2.211 -35.532 1.000 80.593 484 VAL DDD O 1
ATOM 15231 N N . HIS D 1 488 ? -4.489 -0.780 -36.700 1.000 79.363 485 HIS DDD N 1
ATOM 15232 C CA . HIS D 1 488 ? -4.563 -1.493 -38.002 1.000 79.438 485 HIS DDD CA 1
ATOM 15233 C C . HIS D 1 488 ? -4.010 -2.905 -37.828 1.000 76.585 485 HIS DDD C 1
ATOM 15234 O O . HIS D 1 488 ? -4.594 -3.843 -38.378 1.000 76.502 485 HIS DDD O 1
ATOM 15241 N N . LEU D 1 489 ? -2.925 -3.070 -37.089 1.000 74.883 486 LEU DDD N 1
ATOM 15242 C CA . LEU D 1 489 ? -2.307 -4.409 -36.916 1.000 73.181 486 LEU DDD CA 1
ATOM 15243 C C . LEU D 1 489 ? -3.278 -5.282 -36.126 1.000 71.913 486 LEU DDD C 1
ATOM 15244 O O . LEU D 1 489 ? -3.573 -6.368 -36.595 1.000 70.598 486 LEU DDD O 1
ATOM 15249 N N . ALA D 1 490 ? -3.805 -4.794 -35.010 1.000 72.279 487 ALA DDD N 1
ATOM 15250 C CA . ALA D 1 490 ? -4.783 -5.537 -34.189 1.000 73.294 487 ALA DDD CA 1
ATOM 15251 C C . ALA D 1 490 ? -5.976 -5.978 -35.064 1.000 74.994 487 ALA DDD C 1
ATOM 15252 O O . ALA D 1 490 ? -6.373 -7.139 -34.982 1.000 74.490 487 ALA DDD O 1
ATOM 15254 N N . GLU D 1 491 ? -6.540 -5.098 -35.872 1.000 77.836 488 GLU DDD N 1
ATOM 15255 C CA . GLU D 1 491 ? -7.776 -5.423 -36.640 1.000 82.067 488 GLU DDD CA 1
ATOM 15256 C C . GLU D 1 491 ? -7.380 -6.381 -37.761 1.000 80.727 488 GLU DDD C 1
ATOM 15257 O O . GLU D 1 491 ? -8.153 -7.271 -38.093 1.000 78.656 488 GLU DDD O 1
ATOM 15263 N N . GLY D 1 492 ? -6.146 -6.249 -38.245 1.000 80.474 489 GLY DDD N 1
ATOM 15264 C CA . GLY D 1 492 ? -5.566 -7.201 -39.202 1.000 78.817 489 GLY DDD CA 1
ATOM 15265 C C . GLY D 1 492 ? -5.562 -8.621 -38.675 1.000 76.532 489 GLY DDD C 1
ATOM 15266 O O . GLY D 1 492 ? -5.685 -9.525 -39.488 1.000 76.757 489 GLY DDD O 1
ATOM 15267 N N . TYR D 1 493 ? -5.407 -8.817 -37.370 1.000 74.746 490 TYR DDD N 1
ATOM 15268 C CA . TYR D 1 493 ? -5.345 -10.156 -36.740 1.000 74.121 490 TYR DDD CA 1
ATOM 15269 C C . TYR D 1 493 ? -6.674 -10.442 -36.016 1.000 74.831 490 TYR DDD C 1
ATOM 15270 O O . TYR D 1 493 ? -6.803 -11.518 -35.442 1.000 75.419 490 TYR DDD O 1
ATOM 15279 N N . GLY D 1 494 ? -7.678 -9.576 -36.122 1.000 74.969 491 GLY DDD N 1
ATOM 15280 C CA . GLY D 1 494 ? -9.016 -9.866 -35.597 1.000 75.502 491 GLY DDD CA 1
ATOM 15281 C C . GLY D 1 494 ? -9.166 -9.470 -34.142 1.000 75.651 491 GLY DDD C 1
ATOM 15282 O O . GLY D 1 494 ? -10.117 -9.943 -33.473 1.000 78.911 491 GLY DDD O 1
ATOM 15283 N N . VAL D 1 495 ? -8.309 -8.583 -33.669 1.000 75.230 492 VAL DDD N 1
ATOM 15284 C CA . VAL D 1 495 ? -8.433 -7.994 -32.309 1.000 75.704 492 VAL DDD CA 1
ATOM 15285 C C . VAL D 1 495 ? -8.901 -6.550 -32.409 1.000 79.127 492 VAL DDD C 1
ATOM 15286 O O . VAL D 1 495 ? -8.337 -5.771 -33.192 1.000 79.669 492 VAL DDD O 1
ATOM 15290 N N . ARG D 1 496 ? -9.875 -6.208 -31.561 1.000 83.970 493 ARG DDD N 1
ATOM 15291 C CA . ARG D 1 496 ? -10.464 -4.858 -31.457 1.000 89.092 493 ARG DDD CA 1
ATOM 15292 C C . ARG D 1 496 ? -9.420 -3.935 -30.817 1.000 89.108 493 ARG DDD C 1
ATOM 15293 O O . ARG D 1 496 ? -8.893 -4.278 -29.772 1.000 86.140 493 ARG DDD O 1
ATOM 15301 N N . GLY D 1 497 ? -9.088 -2.820 -31.468 1.000 91.538 494 GLY DDD N 1
ATOM 15302 C CA . GLY D 1 497 ? -8.048 -1.881 -31.017 1.000 91.567 494 GLY DDD CA 1
ATOM 15303 C C . GLY D 1 497 ? -8.524 -0.441 -31.072 1.000 92.290 494 GLY DDD C 1
ATOM 15304 O O . GLY D 1 497 ? -9.313 -0.117 -31.953 1.000 95.766 494 GLY DDD O 1
ATOM 15305 N N . THR D 1 498 ? -8.076 0.400 -30.139 1.000 92.062 495 THR DDD N 1
ATOM 15306 C CA . THR D 1 498 ? -8.348 1.865 -30.125 1.000 92.608 495 THR DDD CA 1
ATOM 15307 C C . THR D 1 498 ? -7.009 2.582 -29.845 1.000 88.690 495 THR DDD C 1
ATOM 15308 O O . THR D 1 498 ? -6.194 1.996 -29.156 1.000 84.187 495 THR DDD O 1
ATOM 15312 N N . ALA D 1 499 ? -6.807 3.774 -30.413 1.000 87.907 496 ALA DDD N 1
ATOM 15313 C CA . ALA D 1 499 ? -5.680 4.699 -30.139 1.000 88.346 496 ALA DDD CA 1
ATOM 15314 C C . ALA D 1 499 ? -6.147 5.841 -29.232 1.000 88.980 496 ALA DDD C 1
ATOM 15315 O O . ALA D 1 499 ? -7.259 6.291 -29.368 1.000 94.908 496 ALA DDD O 1
ATOM 15317 N N . VAL D 1 500 ? -5.268 6.342 -28.392 1.000 89.301 497 VAL DDD N 1
ATOM 15318 C CA . VAL D 1 500 ? -5.600 7.150 -27.196 1.000 90.946 497 VAL DDD CA 1
ATOM 15319 C C . VAL D 1 500 ? -4.391 8.044 -26.930 1.000 92.831 497 VAL DDD C 1
ATOM 15320 O O . VAL D 1 500 ? -3.273 7.559 -27.131 1.000 92.071 497 VAL DDD O 1
ATOM 15324 N N . ALA D 1 501 ? -4.593 9.312 -26.570 1.000 95.663 498 ALA DDD N 1
ATOM 15325 C CA . ALA D 1 501 ? -3.487 10.295 -26.452 1.000 94.579 498 ALA DDD CA 1
ATOM 15326 C C . ALA D 1 501 ? -3.624 11.164 -25.195 1.000 94.755 498 ALA DDD C 1
ATOM 15327 O O . ALA D 1 501 ? -2.700 11.936 -24.939 1.000 93.149 498 ALA DDD O 1
ATOM 15329 N N . THR D 1 502 ? -4.724 11.053 -24.439 1.000 94.605 499 THR DDD N 1
ATOM 15330 C CA . THR D 1 502 ? -4.922 11.820 -23.186 1.000 95.391 499 THR DDD CA 1
ATOM 15331 C C . THR D 1 502 ? -5.332 10.872 -22.068 1.000 94.748 499 THR DDD C 1
ATOM 15332 O O . THR D 1 502 ? -5.842 9.784 -22.377 1.000 94.710 499 THR DDD O 1
ATOM 15336 N N . ALA D 1 503 ? -5.109 11.302 -20.831 1.000 96.616 500 ALA DDD N 1
ATOM 15337 C CA . ALA D 1 503 ? -5.453 10.563 -19.597 1.000 97.223 500 ALA DDD CA 1
ATOM 15338 C C . ALA D 1 503 ? -6.948 10.205 -19.602 1.000 97.850 500 ALA DDD C 1
ATOM 15339 O O . ALA D 1 503 ? -7.285 9.056 -19.261 1.000 96.290 500 ALA DDD O 1
ATOM 15341 N N . GLU D 1 504 ? -7.811 11.151 -19.964 1.000 100.666 501 GLU DDD N 1
ATOM 15342 C CA . GLU D 1 504 ? -9.283 10.938 -19.856 1.000 102.577 501 GLU DDD CA 1
ATOM 15343 C C . GLU D 1 504 ? -9.667 9.819 -20.831 1.000 100.125 501 GLU DDD C 1
ATOM 15344 O O . GLU D 1 504 ? -10.346 8.881 -20.378 1.000 97.151 501 GLU DDD O 1
ATOM 15350 N N . ASP D 1 505 ? -9.164 9.865 -22.076 1.000 99.632 502 ASP DDD N 1
ATOM 15351 C CA . ASP D 1 505 ? -9.485 8.866 -23.135 1.000 97.929 502 ASP DDD CA 1
ATOM 15352 C C . ASP D 1 505 ? -8.890 7.505 -22.767 1.000 94.338 502 ASP DDD C 1
ATOM 15353 O O . ASP D 1 505 ? -9.515 6.471 -23.102 1.000 95.904 502 ASP DDD O 1
ATOM 15358 N N . PHE D 1 506 ? -7.681 7.498 -22.203 1.000 90.733 503 PHE DDD N 1
ATOM 15359 C CA . PHE D 1 506 ? -7.048 6.241 -21.758 1.000 86.672 503 PHE DDD CA 1
ATOM 15360 C C . PHE D 1 506 ? -7.908 5.612 -20.669 1.000 86.234 503 PHE DDD C 1
ATOM 15361 O O . PHE D 1 506 ? -8.226 4.420 -20.818 1.000 85.861 503 PHE DDD O 1
ATOM 15369 N N . THR D 1 507 ? -8.268 6.366 -19.619 1.000 87.677 504 THR DDD N 1
ATOM 15370 C CA . THR D 1 507 ? -9.042 5.817 -18.465 1.000 86.611 504 THR DDD CA 1
ATOM 15371 C C . THR D 1 507 ? -10.318 5.162 -18.992 1.000 84.831 504 THR DDD C 1
ATOM 15372 O O . THR D 1 507 ? -10.636 4.078 -18.476 1.000 83.345 504 THR DDD O 1
ATOM 15376 N N . THR D 1 508 ? -10.955 5.763 -20.006 1.000 84.081 505 THR DDD N 1
ATOM 15377 C CA . THR D 1 508 ? -12.202 5.269 -20.651 1.000 84.259 505 THR DDD CA 1
ATOM 15378 C C . THR D 1 508 ? -11.924 3.949 -21.379 1.000 83.102 505 THR DDD C 1
ATOM 15379 O O . THR D 1 508 ? -12.586 2.934 -21.035 1.000 82.877 505 THR DDD O 1
ATOM 15383 N N . ALA D 1 509 ? -11.018 3.958 -22.363 1.000 83.484 506 ALA DDD N 1
ATOM 15384 C CA . ALA D 1 509 ? -10.673 2.787 -23.210 1.000 83.054 506 ALA DDD CA 1
ATOM 15385 C C . ALA D 1 509 ? -10.252 1.608 -22.320 1.000 82.612 506 ALA DDD C 1
ATOM 15386 O O . ALA D 1 509 ? -10.645 0.466 -22.641 1.000 84.643 506 ALA DDD O 1
ATOM 15388 N N . PHE D 1 510 ? -9.499 1.875 -21.249 1.000 81.525 507 PHE DDD N 1
ATOM 15389 C CA . PHE D 1 510 ? -8.980 0.859 -20.301 1.000 81.028 507 PHE DDD CA 1
ATOM 15390 C C . PHE D 1 510 ? -10.133 0.262 -19.499 1.000 84.735 507 PHE DDD C 1
ATOM 15391 O O . PHE D 1 510 ? -10.173 -0.963 -19.426 1.000 86.915 507 PHE DDD O 1
ATOM 15399 N N . LYS D 1 511 ? -11.005 1.082 -18.901 1.000 88.772 508 LYS DDD N 1
ATOM 15400 C CA . LYS D 1 511 ? -12.174 0.606 -18.102 1.000 91.142 508 LYS DDD CA 1
ATOM 15401 C C . LYS D 1 511 ? -12.987 -0.361 -18.964 1.000 89.013 508 LYS DDD C 1
ATOM 15402 O O . LYS D 1 511 ? -13.487 -1.385 -18.444 1.000 89.012 508 LYS DDD O 1
ATOM 15408 N N . SER D 1 512 ? -13.090 -0.025 -20.246 1.000 87.361 509 SER DDD N 1
ATOM 15409 C CA . SER D 1 512 ? -13.827 -0.761 -21.293 1.000 89.051 509 SER DDD CA 1
ATOM 15410 C C . SER D 1 512 ? -13.144 -2.097 -21.603 1.000 88.719 509 SER DDD C 1
ATOM 15411 O O . SER D 1 512 ? -13.805 -3.152 -21.541 1.000 93.201 509 SER DDD O 1
ATOM 15414 N N . ALA D 1 513 ? -11.863 -2.047 -21.953 1.000 87.952 510 ALA DDD N 1
ATOM 15415 C CA . ALA D 1 513 ? -10.994 -3.212 -22.222 1.000 85.612 510 ALA DDD CA 1
ATOM 15416 C C . ALA D 1 513 ? -11.039 -4.216 -21.062 1.000 85.585 510 ALA DDD C 1
ATOM 15417 O O . ALA D 1 513 ? -11.059 -5.404 -21.363 1.000 84.526 510 ALA DDD O 1
ATOM 15419 N N . LEU D 1 514 ? -11.020 -3.787 -19.795 1.000 86.684 511 LEU DDD N 1
ATOM 15420 C CA . LEU D 1 514 ? -11.051 -4.729 -18.638 1.000 86.346 511 LEU DDD CA 1
ATOM 15421 C C . LEU D 1 514 ? -12.408 -5.458 -18.595 1.000 88.250 511 LEU DDD C 1
ATOM 15422 O O . LEU D 1 514 ? -12.467 -6.554 -18.064 1.000 90.872 511 LEU DDD O 1
ATOM 15427 N N . ALA D 1 515 ? -13.482 -4.874 -19.093 1.000 89.701 512 ALA DDD N 1
ATOM 15428 C CA . ALA D 1 515 ? -14.815 -5.521 -19.100 1.000 90.864 512 ALA DDD CA 1
ATOM 15429 C C . ALA D 1 515 ? -14.915 -6.588 -20.203 1.000 89.722 512 ALA DDD C 1
ATOM 15430 O O . ALA D 1 515 ? -15.794 -7.432 -20.077 1.000 95.090 512 ALA DDD O 1
ATOM 15432 N N . ALA D 1 516 ? -14.100 -6.523 -21.245 1.000 87.875 513 ALA DDD N 1
ATOM 15433 C CA . ALA D 1 516 ? -14.297 -7.270 -22.513 1.000 88.804 513 ALA DDD CA 1
ATOM 15434 C C . ALA D 1 516 ? -14.108 -8.787 -22.332 1.000 89.781 513 ALA DDD C 1
ATOM 15435 O O . ALA D 1 516 ? -13.300 -9.199 -21.497 1.000 89.174 513 ALA DDD O 1
ATOM 15437 N N . ASP D 1 517 ? -14.833 -9.580 -23.128 1.000 93.108 514 ASP DDD N 1
ATOM 15438 C CA . ASP D 1 517 ? -14.772 -11.060 -23.195 1.000 95.233 514 ASP DDD CA 1
ATOM 15439 C C . ASP D 1 517 ? -13.741 -11.452 -24.261 1.000 92.219 514 ASP DDD C 1
ATOM 15440 O O . ASP D 1 517 ? -13.596 -12.648 -24.547 1.000 93.806 514 ASP DDD O 1
ATOM 15445 N N . ALA D 1 518 ? -13.088 -10.465 -24.885 1.000 87.673 515 ALA DDD N 1
ATOM 15446 C CA . ALA D 1 518 ? -12.243 -10.681 -26.067 1.000 83.833 515 ALA DDD CA 1
ATOM 15447 C C . ALA D 1 518 ? -10.921 -9.928 -25.886 1.000 83.027 515 ALA DDD C 1
ATOM 15448 O O . ALA D 1 518 ? -10.821 -8.955 -25.120 1.000 84.705 515 ALA DDD O 1
ATOM 15450 N N . PRO D 1 519 ? -9.850 -10.367 -26.587 1.000 80.154 516 PRO DDD N 1
ATOM 15451 C CA . PRO D 1 519 ? -8.621 -9.589 -26.623 1.000 80.358 516 PRO DDD CA 1
ATOM 15452 C C . PRO D 1 519 ? -8.965 -8.164 -27.057 1.000 80.897 516 PRO DDD C 1
ATOM 15453 O O . PRO D 1 519 ? -9.874 -7.991 -27.934 1.000 82.838 516 PRO DDD O 1
ATOM 15457 N N . THR D 1 520 ? -8.268 -7.215 -26.432 1.000 79.234 517 THR DDD N 1
ATOM 15458 C CA . THR D 1 520 ? -8.332 -5.758 -26.714 1.000 80.102 517 THR DDD CA 1
ATOM 15459 C C . THR D 1 520 ? -6.914 -5.193 -26.741 1.000 77.159 517 THR DDD C 1
ATOM 15460 O O . THR D 1 520 ? -6.113 -5.610 -25.917 1.000 74.469 517 THR DDD O 1
ATOM 15464 N N . LEU D 1 521 ? -6.644 -4.281 -27.663 1.000 75.574 518 LEU DDD N 1
ATOM 15465 C CA . LEU D 1 521 ? -5.389 -3.521 -27.730 1.000 74.637 518 LEU DDD CA 1
ATOM 15466 C C . LEU D 1 521 ? -5.676 -2.034 -27.608 1.000 75.777 518 LEU DDD C 1
ATOM 15467 O O . LEU D 1 521 ? -6.476 -1.552 -28.363 1.000 77.974 518 LEU DDD O 1
ATOM 15472 N N . ILE D 1 522 ? -4.994 -1.336 -26.716 1.000 75.827 519 ILE DDD N 1
ATOM 15473 C CA . ILE D 1 522 ? -4.999 0.148 -26.618 1.000 77.247 519 ILE DDD CA 1
ATOM 15474 C C . ILE D 1 522 ? -3.634 0.672 -27.066 1.000 78.240 519 ILE DDD C 1
ATOM 15475 O O . ILE D 1 522 ? -2.664 0.293 -26.450 1.000 81.838 519 ILE DDD O 1
ATOM 15480 N N . GLU D 1 523 ? -3.554 1.507 -28.092 1.000 78.467 520 GLU DDD N 1
ATOM 15481 C CA . GLU D 1 523 ? -2.288 2.150 -28.493 1.000 78.251 520 GLU DDD CA 1
ATOM 15482 C C . GLU D 1 523 ? -2.264 3.479 -27.770 1.000 79.100 520 GLU DDD C 1
ATOM 15483 O O . GLU D 1 523 ? -3.083 4.301 -28.097 1.000 78.660 520 GLU DDD O 1
ATOM 15489 N N . VAL D 1 524 ? -1.390 3.647 -26.789 1.000 80.283 521 VAL DDD N 1
ATOM 15490 C CA . VAL D 1 524 ? -1.186 4.955 -26.099 1.000 83.371 521 VAL DDD CA 1
ATOM 15491 C C . VAL D 1 524 ? -0.072 5.691 -26.813 1.000 83.891 521 VAL DDD C 1
ATOM 15492 O O . VAL D 1 524 ? 0.949 5.102 -26.975 1.000 84.424 521 VAL DDD O 1
ATOM 15496 N N . ARG D 1 525 ? -0.279 6.937 -27.195 1.000 88.035 522 ARG DDD N 1
ATOM 15497 C CA . ARG D 1 525 ? 0.813 7.821 -27.660 1.000 91.876 522 ARG DDD CA 1
ATOM 15498 C C . ARG D 1 525 ? 1.558 8.325 -26.421 1.000 91.627 522 ARG DDD C 1
ATOM 15499 O O . ARG D 1 525 ? 0.905 8.948 -25.571 1.000 89.357 522 ARG DDD O 1
ATOM 15507 N N . THR D 1 526 ? 2.849 7.999 -26.299 1.000 91.129 523 THR DDD N 1
ATOM 15508 C CA . THR D 1 526 ? 3.705 8.349 -25.133 1.000 93.736 523 THR DDD CA 1
ATOM 15509 C C . THR D 1 526 ? 4.811 9.319 -25.558 1.000 96.427 523 THR DDD C 1
ATOM 15510 O O . THR D 1 526 ? 5.115 9.403 -26.760 1.000 98.232 523 THR DDD O 1
ATOM 15514 N N . ASN D 1 527 ? 5.378 10.033 -24.590 1.000 99.656 524 ASN DDD N 1
ATOM 15515 C CA . ASN D 1 527 ? 6.462 11.028 -24.797 1.000 105.500 524 ASN DDD CA 1
ATOM 15516 C C . ASN D 1 527 ? 7.783 10.404 -24.359 1.000 108.315 524 ASN DDD C 1
ATOM 15517 O O . ASN D 1 527 ? 7.819 9.766 -23.264 1.000 105.233 524 ASN DDD O 1
ATOM 15522 N N . PHE D 1 528 ? 8.808 10.592 -25.199 1.000 111.641 525 PHE DDD N 1
ATOM 15523 C CA . PHE D 1 528 ? 10.199 10.197 -24.910 1.000 110.611 525 PHE DDD CA 1
ATOM 15524 C C . PHE D 1 528 ? 10.991 11.463 -24.550 1.000 115.178 525 PHE DDD C 1
ATOM 15525 O O . PHE D 1 528 ? 11.053 12.386 -25.367 1.000 109.905 525 PHE DDD O 1
ATOM 15533 N N . ASP D 1 529 ? 11.545 11.478 -23.325 1.000 123.989 526 ASP DDD N 1
ATOM 15534 C CA . ASP D 1 529 ? 12.547 12.440 -22.779 1.000 135.014 526 ASP DDD CA 1
ATOM 15535 C C . ASP D 1 529 ? 13.838 12.349 -23.615 1.000 143.122 526 ASP DDD C 1
ATOM 15536 O O . ASP D 1 529 ? 14.568 11.324 -23.449 1.000 150.568 526 ASP DDD O 1
ATOM 15541 N N . GLU D 1 530 ? 14.154 13.386 -24.404 1.000 151.010 527 GLU DDD N 1
ATOM 15542 C CA . GLU D 1 530 ? 15.254 13.399 -25.424 1.000 154.520 527 GLU DDD CA 1
ATOM 15543 C C . GLU D 1 530 ? 16.602 13.881 -24.819 1.000 156.439 527 GLU DDD C 1
ATOM 15544 O O . GLU D 1 530 ? 17.559 13.987 -25.589 1.000 150.739 527 GLU DDD O 1
ATOM 15550 N N . SER D 1 531 ? 16.660 14.145 -23.501 1.000 158.831 528 SER DDD N 1
ATOM 15551 C CA . SER D 1 531 ? 17.898 14.321 -22.690 1.000 158.375 528 SER DDD CA 1
ATOM 15552 C C . SER D 1 531 ? 18.469 12.934 -22.368 1.000 158.832 528 SER DDD C 1
ATOM 15553 O O . SER D 1 531 ? 19.473 12.476 -22.921 1.000 159.022 528 SER DDD O 1
#

Solvent-accessible surface area: 64871 Å² total